Protein 4A3R (pdb70)

Secondary structure (DSSP, 8-state):
--BEEEEEEEEEE-TTS-EEEEEEEEETT--EEEEEPPP--S--TTSPPPP----TTSGGGT--HHHHHIIIIIIHHHHTT-BTT-HHHHHHHHHHHH-STT-TTT-HHHHHHHHHHHHHHHHHHHTS-HHHHHH-TT--EEPEE-EEEEE-GGG-SSS--SSEEEEE-TT-SSHHHHHHHHHHHHHHHHHHHHHTT----B-TTS-B----S-HHHHHHHHHHHHHHHT--BTTTBEEEEE--GGGTEETTTTEEEETTTTEEE-HHHHHHHHHHHHHHS-EEEEES-S-TT-HHHHHHHHHHHTTTSEEEESTTTTT-HHHHHHHHHTT--SEEEE-HHHH--HHHHHHHHHHHHHTT-EEEEE--SS--S--HHHHHHHHTT--EEE---S-SHHHHHHHHHHHHHHHHHGGG-EE-GGGG-TT-/--BEEEEEEEEEE-TTS-EEEEEEEEETT--EEEEE-----S--TTSPPP-----TTSGGGT--HHHHHIIIIIIHHHHTT-BTT-HHHHHHHHHHHH-STT-TTT-HHHHHHHHHHHHHHHHHHHTS-HHHHHH-TT--EEPEE-EEEEE-GGG-SSS--SSEEEEE-TT-SSHHHHHHHHHHHHHHHHHHHHHTT----B-TTS-B----S-HHHHHHHHHHHHHHHT--BTTTBEEEEE--TTTTEETTTTEEEETTTTEEE-HHHHHHHHHHHHHHS-EEEEES-S-TT-HHHHHHHHHHHTTTSEEEESTTTTT-HHHHHHHHHTT--SEEEE-HHHH--HHHHHHHHHHHHHTT-EEEEE--SS--S--HHHHHHHHTT--EEE---S-SHHHHHHHHHHHHHHHHHGGG-EE-GGGG-TT-/--BEEEEEEEEEE-TTS-EEEEEEEEETT--EEEEEPPP--S--TTSPPP-----TTSGGGT--HHHHHIIIIIIHHHHTT-BTT-HHHHHHHHHHHH-STT-TTT-HHHHHHHHHHHHHHHHHHHTS-HHHHHH-TT--EEPEE-EEEEE-GGGSSSS---SEEEEE-TT-SSHHHHHHHHHHHHHHHHHHHHHTT----B-TTS-B----S-HHHHHHHHHHHHHHTT--BTTTBEEEEE--GGGTB-TTTSEEEETTTTEEEEHHHHHHHHHHHHHHS-EEEEES-S-TT-HHHHHHHHHHHTTTSEEEESTTTTT-HHHHHHHHHTT--SEEEE-HHHH--HHHHHHHHHHHHHTT-EEEEE--SS--S--HHHHHHHHTT--EEE---S-SHHHHHHHHHHHHHHHHHGGG-EE-GGGG-TT-/--BEEEEEEEEEE-TTS-EEEEEEEEETT--EEEEE--B-SS--TTSPP------TTSGGGT--HHHHHIIIIIIHHHHTT-BTT-HHHHHHHHHHHH-STT-TTT-HHHHHHHHHHHHHHHHHHHT--HHHHHH-TT--EEPEE-EEEEE-GGG-SSS--SSEEEEE-TT-SSHHHHHHHHHHHHHHHHHHHHHTT----B-TTS-B----SSHHHHHHHHHHHHHHTT--BTTTBEEEEE--GGGGEETTTTEEEETTTTEEE-HHHHHHHHHHHHHHS-EEEEES-S-TT-HHHHHHHHHHHTTTSEEEESTTTTT-HHHHHHHHHTT--SEEEE-HHHH--HHHHHHHHHHHHHTT-EEEEE--SB--S--HHHHHHHHTT--EEE---S-SHHHHHHHHHHHHHHHHHGGG-EE-GGGG-TT-

Organism: Bacillus subtilis (strain 168) (NCBI:txid224308)

InterPro domains:
  IPR000941 Enolase [MF_00318] (2-413)
  IPR000941 Enolase [PIRSF001400] (3-425)
  IPR000941 Enolase [PR00148] (37-51)
  IPR000941 Enolase [PR00148] (107-123)
  IPR000941 Enolase [PR00148] (161-174)
  IPR000941 Enolase [PR00148] (313-324)
  IPR000941 Enolase [PR00148] (336-350)
  IPR000941 Enolase [PR00148] (365-382)
  IPR000941 Enolase [PTHR11902] (4-422)
  IPR000941 Enolase [SFLDF00002] (3-413)
  IPR000941 Enolase [TIGR01060] (4-427)
  IPR000941 Enolase [cd03313] (6-412)
  IPR020809 Enolase, conserved site [PS00164] (336-349)
  IPR020810 Enolase, C-terminal TIM barrel domain [PF00113] (140-426)
  IPR020810 Enolase, C-terminal TIM barrel domain [SM01192] (139-427)
  IPR020811 Enolase, N-terminal [PF03952] (4-134)
  IPR020811 Enolase, N-terminal [SM01193] (4-134)
  IPR029017 Enolase-like, N-terminal [G3DSA:3.30.390.10] (1-125)
  IPR029017 Enolase-like, N-terminal [SSF54826] (3-138)
  IPR036849 Enolase-like, C-terminal domain superfamily [G3DSA:3.20.20.120] (128-430)

CATH classification: 3.30.390.10 (+1 more: 3.20.20.120)

Radius of gyration: 50.88 Å; Cα contacts (8 Å, |Δi|>4): 4317; chains: 4; bounding box: 140×118×81 Å

Nearest PDB structures (foldseek):
  7xml-assembly1_B  TM=9.629E-01  e=3.842E-70  Bacillus subtilis subsp. subtilis str. 168
  2fym-assembly3_D-2  TM=9.815E-01  e=1.331E-60  Escherichia coli
  3uj2-assembly1_A  TM=9.930E-01  e=4.753E-60  Anaerostipes caccae L1-92
  2fym-assembly3_C  TM=9.825E-01  e=2.586E-60  Escherichia coli
  1e9i-assembly2_C  TM=9.786E-01  e=3.761E-58  Escherichia coli

Solvent-accessible surface area: 58525 Å² total; per-residue (Å²): 122,23,97,3,66,58,5,70,2,28,12,1,2,0,0,83,0,18,0,2,0,1,0,7,0,79,3,112,65,50,8,67,2,81,0,7,0,14,14,23,34,57,104,31,158,114,30,11,18,16,42,42,46,50,64,155,106,43,11,95,11,87,1,0,67,59,0,16,65,15,0,49,116,73,0,10,77,91,0,97,46,54,34,0,45,82,25,108,39,0,0,110,34,0,58,115,53,2,63,61,159,62,7,29,127,1,0,2,4,0,0,0,0,0,0,4,0,0,1,71,0,0,6,53,49,85,144,58,35,18,6,65,42,32,35,34,187,66,3,58,6,0,0,0,0,1,0,2,1,0,3,0,26,127,75,28,141,33,68,5,10,0,21,10,0,0,1,0,0,6,40,8,101,55,0,94,43,0,1,35,9,0,0,16,0,5,23,17,0,83,76,9,0,71,92,100,67,39,60,38,20,13,27,47,10,0,0,1,29,0,102,2,37,34,0,41,64,0,1,96,4,0,27,55,0,0,101,142,26,60,30,110,37,14,125,43,0,44,0,0,1,5,1,6,0,26,100,25,53,50,174,166,71,30,84,0,69,1,101,12,60,61,62,77,41,50,24,47,78,0,0,75,16,0,67,86,1,24,96,117,19,34,8,12,1,1,2,4,3,1,8,63,88,20,55,156,3,10,88,57,4,23,113,86,0,9,187,120,1,0,7,5,2,15,59,3,0,11,0,25,50,151,29,0,51,80,0,54,166,51,34,1,7,13,0,1,2,1,25,5,6,12,25,0,0,4,32,42,0,48,88,0,2,65,43,0,75,194,38,33,14,0,2,0,1,3,11,36,39,0,7,1,35,19,17,2,12,0,4,0,0,0,7,10,48,4,3,0,0,8,0,0,0,1,4,6,1,0,0,0,2,2,0,0,33,0,14,23,2,19,60,109,21,67,177,85,28,67,25,75,6,77,123,6,8,105,21,74,101,22,98,2,70,59,4,70,2,26,15,2,2,1,0,74,0,13,0,5,0,0,0,8,0,74,2,107,84,48,6,65,2,79,0,8,2,13,14,15,38,64,100,33,155,123,20,9,17,20,40,48,44,52,69,170,111,36,13,111,13,82,0,1,63,60,0,15,72,16,0,44,123,73,0,10,78,91,0,98,46,52,35,0,45,82,24,108,36,0,1,105,34,0,56,113,52,2,62,59,166,66,8,28,132,2,0,1,7,0,0,0,0,0,0,3,0,0,0,74,0,0,6,66,38,79,160,60,36,18,4,58,42,31,37,35,184,64,3,59,6,0,0,0,0,2,0,2,1,0,1,0,26,135,76,25,139,31,69,5,11,0,22,9,1,1,1,0,1,7,42,8,102,52,0,97,48,0,0,36,11,0,0,14,0,8,27,16,0,90,76,10,0,69,88,93,68,40,64,42,18,13,23,43,10,0,0,2,29,0,105,1,36,36,0,40,58,0,0,95,3,0,26,55,0,0,99,143,22,63,32,110,39,18,124,41,0,45,1,0,1,6,0,13,0,30,105,25,51,48,169,162,78,32,86,0,66,3,105,12,58,59,72,68,31,46,26,48,65,0,0,71,11,0,69,80,1,32,89,129,23,34,7,14,2,1,2,4,2,1,15,68,90,27,49,147,4,12,81,50,4,24,116,73,3,8,176,123,1,0,8,6,1,14,55,3,0,9,0,26,41,156,23,0,41,74,0,51,151,56,40,1,10,12,0,0,1,0,23,4,7,4,25,0,0,5,32,43,0,46,86,0,3,72,41,0,71,196,37,32,14,0,1,0,0,4,11,30,39,0,8,1,35,17,18,2,12,0,2,0,0,0,7,12,48,2,4,0,0,7,0,0,0,1,5,5,1,0,0,0,2,2,0,0,32,0,12,23,3,22,56,113,19,67,180,84,27,69,26,77,5,80,119,4,10,106,20,71,101,19,95,2,70,62,5,74,1,27,13,1,3,1,0,75,0,6,0,2,0,1,0,8,0,76,3,110,84,52,8,62,2,80,0,7,0,14,12,18,33,54,118,26,160,119,26,7,19,17,41,44,46,53,63,159,109,38,8,92,11,77,1,0,64,62,0,16,66,13,0,46,120,71,0,10,72,94,0,96,44,52,32,0,43,81,23,107,39,0,1,106,38,0,56,114,46,5,62,59,170,64,8,28,127,1,0,1,5,0,0,0,0,0,0,3,0,0,1,70,0,0,5,70,38,85,157,57,36,19,7,67,41,32,34,36,186,67,3,59,5,0,0,0,0,3,0,2,1,0,2,0,22,127,77,30,137,30,69,7,9,1,20,12,2,1,1,0,0,8,42,8,98,52,0,99,46,0,1,35,10,0,0,19,0,6,26,17,0,68,71,10,0,68,93,94,67,44,59,33,19,11,24,47,15,0,0,0,27,0,106,1,37,35,0,39,59,0,0,102,4,0,27,48,0,0,95,142,24,63,29,107,40,18,130,46,0,40,1,0,1,7,1,6,0,31,96,22,54,47,162,153,70,30,83,0,70,1,106,17,50,64,65,67,41,47,24,49,81,0,0,71,6,0,74,79,0,38,91,117,18,34,7,17,2,1,3,2,3,0,9,56,97,19,50,154,4,13,90,54,2,22,104,78,5,8,150,124,2,0,8,6,1,12,60,2,0,11,0,23,52,168,24,0,42,85,0,52,160,67,32,1,9,13,0,0,2,0,25,4,6,7,26,0,0,4,32,43,0,43,87,1,3,70,47,0,71,194,38,33,14,0,1,0,1,4,10,31,50,0,8,1,33,19,16,2,12,0,2,0,0,0,6,10,49,3,3,0,0,9,0,0,0,1,5,5,1,0,0,1,2,2,0,0,32,0,14,23,3,23,58,114,22,69,176,85,27,70,24,73,4,76,121,6,9,105,22,74,100,20,97,2,62,59,5,69,2,28,14,1,3,2,0,52,0,9,0,2,0,0,0,6,0,75,2,108,86,49,8,67,2,77,0,7,2,11,7,17,48,70,89,2,97,86,18,12,43,60,34,58,44,56,67,164,113,36,9,114,11,80,1,0,66,60,0,15,66,13,0,47,116,74,0,10,78,88,0,93,48,57,31,0,43,86,24,110,39,0,0,108,38,0,59,104,49,5,62,56,169,76,10,30,127,2,0,2,6,0,0,0,0,0,0,2,0,0,0,70,0,0,6,71,47,79,161,58,37,18,4,62,43,32,38,34,188,65,4,57,4,0,0,0,0,3,0,1,1,0,4,0,27,126,55,21,140,33,65,5,8,0,23,5,2,1,0,0,0,9,42,7,103,53,0,92,42,0,1,41,10,0,0,13,0,8,26,17,0,85,76,10,0,69,91,94,68,41,60,38,20,13,16,37,10,0,0,2,18,0,103,2,39,35,0,36,56,0,0,92,2,0,28,47,0,0,101,142,24,66,34,112,40,17,124,44,0,43,1,1,1,8,1,12,0,26,77,28,54,46,160,172,60,30,88,0,66,1,104,12,61,56,68,74,33,58,28,49,73,0,0,73,13,0,68,76,0,24,96,109,24,35,7,20,1,1,3,4,2,0,6,20,61,19,45,147,2,11,77,52,4,24,119,86,5,11,191,122,2,0,7,6,1,10,22,2,0,1,0,33,49,158,40,0,40,80,0,52,148,64,33,1,9,13,0,0,0,1,24,5,11,1,19,0,0,4,34,43,0,46,77,0,2,74,39,0,74,197,37,32,15,0,1,0,1,2,4,8,10,0,8,0,35,18,16,2,11,0,4,0,0,0,6,11,51,3,3,0,0,7,0,0,0,1,5,5,1,0,0,0,3,2,0,0,32,0,13,22,4,22,57,112,20,71,178,85,25,71,26,74,5,81,118,5,9,105,21,73

GO terms:
  GO:0004634 phosphopyruvate hydratase activity (F, EXP)
  GO:0005576 extracellular region (C, EXP)
  GO:0005737 cytoplasm (C, EXP)
  GO:0005515 protein binding (F, IPI)

Foldseek 3Di:
DLFWADKAWDWDAFPVGFIAIKIWTAHPVGQIFIDTAFDDAQDDPFFQHADWQQPCVPRNRRYRVLLRCCRHPPVTVVRGGPRLLPLVVSLVVQCVSQPDDRSNRNGLRSQANSSRGSLNSVCSVVVHDSLCSLFNDQLFEAAFEFAWAEADCPQADALEQFGTKTKTQLQDQALVVSQVLLQLLNVLLLVLCVVVVWDADDALQRYGHTHAQYNVSVQVSSCVSNVVSPHHFQNGMAMETENQQLRQQDPVVQWGQNSSVRDIGHLVVLLVVVVVVVVVGRHAEYECSDHLPPLVSQQVSCVRCQPRHAYEYCSNCQLGQVSVVVCLVSVGTQEYEQECSRHRHSVSSVVSCVVSVVSNHQYEYEHDSTAHLGQVSLSVCSSSSRRYYYRYRCDDSSRVSNSVVSVVSNVVCPPSHGHNRVVSNSSD/DLFWAWKAWDWDAWPVRFIAIKIWIAHPVGQIFIFTAFDDDQDQPFFAHADWQQPCPPRNRRTDVQLRCLRHPPVTVVRGGPRLLPLVVSLVVQCVSCVDQRSNRNGLRSQANSQRRSLRSVCSVVVHDSLCSQFNDQLFEAAFEFAWAEADPPQADALEQFGTKTKTQLADFALVVSQVLLQLLNVLLQVQCVVVVWDADDALQFYDYTHAQYNVSVQVSSCVSSVVSPDDFQNGMAMETENVQQRQQDPVVRWGHRSSVPDIGHLVVLLVVVVVVVVVGRHQEYECSDHLPPQVSQQVSCVSPQVRHFYEYCSNCLLPQVSVVVCLVSVGTQEYEQDCSRHRHSVSSVVSCVSSVVSQHQYEYEHDSTAHLGQVSLSVCSSSSRRHYYQYRCGDSSRVSNSVVSVVSNVVCPPSHGHNRVNSNSSD/DLFWAWKAKDWDAFPVRFIAIKIWIAHPVGQIFIDTDFDDAQDDPFFAHADWCQDCVPSRRRTRVQLRCCRHPPVTVVRGGPRLLPLVVSLVCLCVSQPDQRSNRSGLRSQANSQRGSLSSSCSVVVHDSLCSQFNDQLFEAAFEFAWAEADPVQADALEQFGTKTKTQLQDFALVVSQVLQQLLNVLLLVVCVVVVWDADDALQGYDYTHDQYNVSVQVSSCVSSVVSPHHFQNGMAMETENVQLRQQDPPPQWGHSVRVVDIGHLVVLLVVVVVCVVVGRHAEYECSDHLPPQVSQQVSCVSPQVRHFYEYPSNCLLGQVSVVVCLVSRGTQEYEQECSRHRHSVSSVVSCVVSVVSNHAYEYEHDSTAHLGQVSSSVCSSSSRRHYYQYRCDDSSRVSNSVVSVVSNVVCPPSHGHNRPVSNSSD/DLFWADKAWDWDAWLVRFTAIKIWIAHPVGQIFIDTAFDFPDFQPQFQFADWQQDCVPRNRRHDPQLRCCRHPPVTVVRGRPRLLPLVVSLVVQCVSQPDPRSVRNGLRSQANSQRRSLRSNCSVVVHDSLCSQFNDQQFEAAFEWAWAEADPPQAPALEQFGTKTKTQLQDQALVVSQVLLQLLSVLLQVLCVVVVWDADATLQRHGHTHDQYNVSVQVSSCVSNVSSPHHELNGMAMETENQQQSQADPVVRWGQSVSVGDIGHLLRLLVVVVVVVVPGRYAEYECSDHLPPQVSQQNSCVRCQQRHAYEYESVCLLACVSVVVCLVSSGTQEYEQDCSSHRHVVSNVVSCVVSVVSQHAYEDEHHSTAHLGQVSLSVCSSSSRRHYYQYRCDDSSRVSNSVVNVVSNVVSPPSHGHNRPVSNSSD

B-factor: mean 32.94, std 11.87, range [13.08, 105.09]

Structure (mmCIF, N/CA/C/O backbone):
data_4A3R
#
_entry.id   4A3R
#
_cell.length_a   187.074
_cell.length_b   187.074
_cell.length_c   56.501
_cell.angle_alpha   90.00
_cell.angle_beta   90.00
_cell.angle_gamma   90.00
#
_symmetry.space_group_name_H-M   'P 4'
#
loop_
_entity.id
_entity.type
_entity.pdbx_description
1 polymer ENOLASE
2 non-polymer 'CITRIC ACID'
3 non-polymer 'SODIUM ION'
4 water water
#
loop_
_atom_site.group_PDB
_atom_site.id
_atom_site.type_symbol
_atom_site.label_atom_id
_atom_site.label_alt_id
_atom_site.label_comp_id
_atom_site.label_asym_id
_atom_site.label_entity_id
_atom_site.label_seq_id
_atom_site.pdbx_PDB_ins_code
_atom_site.Cartn_x
_atom_site.Cartn_y
_atom_site.Cartn_z
_atom_site.occupancy
_atom_site.B_iso_or_equiv
_atom_site.auth_seq_id
_atom_site.auth_comp_id
_atom_site.auth_asym_id
_atom_site.auth_atom_id
_atom_site.pdbx_PDB_model_num
ATOM 1 N N . MET A 1 1 ? 7.948 7.943 6.681 1.00 31.55 1 MET A N 1
ATOM 2 C CA . MET A 1 1 ? 8.599 7.831 5.375 1.00 34.32 1 MET A CA 1
ATOM 3 C C . MET A 1 1 ? 9.827 8.738 5.303 1.00 35.53 1 MET A C 1
ATOM 4 O O . MET A 1 1 ? 10.932 8.267 5.022 1.00 37.64 1 MET A O 1
ATOM 9 N N . PRO A 1 2 ? 9.644 10.042 5.560 1.00 34.50 2 PRO A N 1
ATOM 10 C CA . PRO A 1 2 ? 10.820 10.902 5.734 1.00 33.15 2 PRO A CA 1
ATOM 11 C C . PRO A 1 2 ? 11.348 10.820 7.165 1.00 30.60 2 PRO A C 1
ATOM 12 O O . PRO A 1 2 ? 12.368 11.428 7.449 1.00 31.88 2 PRO A O 1
ATOM 16 N N . TYR A 1 3 ? 10.670 10.106 8.061 1.00 29.53 3 TYR A N 1
ATOM 17 C CA . TYR A 1 3 ? 11.100 10.120 9.460 1.00 29.53 3 TYR A CA 1
ATOM 18 C C . TYR A 1 3 ? 12.236 9.158 9.698 1.00 30.88 3 TYR A C 1
ATOM 19 O O . TYR A 1 3 ? 12.246 8.039 9.179 1.00 31.70 3 TYR A O 1
ATOM 28 N N . ILE A 1 4 ? 13.200 9.614 10.484 1.00 26.23 4 ILE A N 1
ATOM 29 C CA . ILE A 1 4 ? 14.386 8.832 10.747 1.00 29.09 4 ILE A CA 1
ATOM 30 C C . ILE A 1 4 ? 14.041 7.664 11.651 1.00 29.78 4 ILE A C 1
ATOM 31 O O . ILE A 1 4 ? 13.441 7.848 12.717 1.00 30.66 4 ILE A O 1
ATOM 36 N N . VAL A 1 5 ? 14.400 6.463 11.207 1.00 26.27 5 VAL A N 1
ATOM 37 C CA . VAL A 1 5 ? 14.266 5.272 12.041 1.00 31.85 5 VAL A CA 1
ATOM 38 C C . VAL A 1 5 ? 15.615 4.833 12.609 1.00 31.64 5 VAL A C 1
ATOM 39 O O . VAL A 1 5 ? 15.672 4.108 13.593 1.00 32.83 5 VAL A O 1
ATOM 43 N N . ASP A 1 6 ? 16.700 5.273 11.988 1.00 30.04 6 ASP A N 1
ATOM 44 C CA . ASP A 1 6 ? 18.017 4.832 12.426 1.00 32.50 6 ASP A CA 1
ATOM 45 C C . ASP A 1 6 ? 19.166 5.767 12.044 1.00 30.16 6 ASP A C 1
ATOM 46 O O . ASP A 1 6 ? 19.296 6.184 10.891 1.00 28.22 6 ASP A O 1
ATOM 51 N N . VAL A 1 7 ? 19.985 6.091 13.037 1.00 28.01 7 VAL A N 1
ATOM 52 C CA . VAL A 1 7 ? 21.232 6.810 12.831 1.00 28.74 7 VAL A CA 1
ATOM 53 C C . VAL A 1 7 ? 22.375 5.955 13.373 1.00 28.77 7 VAL A C 1
ATOM 54 O O . VAL A 1 7 ? 22.339 5.544 14.528 1.00 30.65 7 VAL A O 1
ATOM 58 N N . TYR A 1 8 ? 23.391 5.695 12.556 1.00 26.71 8 TYR A N 1
ATOM 59 C CA . TYR A 1 8 ? 24.404 4.709 12.925 1.00 24.66 8 TYR A CA 1
ATOM 60 C C . TYR A 1 8 ? 25.809 5.107 12.475 1.00 24.47 8 TYR A C 1
ATOM 61 O O . TYR A 1 8 ? 26.005 5.483 11.325 1.00 29.67 8 TYR A O 1
ATOM 70 N N . ALA A 1 9 ? 26.785 5.031 13.378 1.00 23.09 9 ALA A N 1
ATOM 71 C CA . ALA A 1 9 ? 28.180 5.306 13.017 1.00 26.91 9 ALA A CA 1
ATOM 72 C C . ALA A 1 9 ? 29.078 4.075 13.143 1.00 27.33 9 ALA A C 1
ATOM 73 O O . ALA A 1 9 ? 28.753 3.113 13.840 1.00 25.33 9 ALA A O 1
ATOM 75 N N . ARG A 1 10 ? 30.208 4.121 12.447 1.00 24.34 10 ARG A N 1
ATOM 76 C CA . ARG A 1 10 ? 31.248 3.112 12.586 1.00 23.64 10 ARG A CA 1
ATOM 77 C C . ARG A 1 10 ? 32.575 3.785 12.320 1.00 25.23 10 ARG A C 1
ATOM 78 O O . ARG A 1 10 ? 32.631 4.870 11.712 1.00 21.07 10 ARG A O 1
ATOM 86 N N . GLU A 1 11 ? 33.640 3.139 12.770 1.00 21.18 11 GLU A N 1
ATOM 87 C CA . GLU A 1 11 ? 34.988 3.594 12.484 1.00 24.15 11 GLU A CA 1
ATOM 88 C C . GLU A 1 11 ? 35.464 3.022 11.145 1.00 23.18 11 GLU A C 1
ATOM 89 O O . GLU A 1 11 ? 35.418 1.812 10.934 1.00 21.55 11 GLU A O 1
ATOM 95 N N . VAL A 1 12 ? 35.915 3.885 10.243 1.00 19.77 12 VAL A N 1
ATOM 96 C CA . VAL A 1 12 ? 36.493 3.421 8.980 1.00 21.19 12 VAL A CA 1
ATOM 97 C C . VAL A 1 12 ? 37.835 4.110 8.795 1.00 23.98 12 VAL A C 1
ATOM 98 O O . VAL A 1 12 ? 38.298 4.787 9.712 1.00 23.49 12 VAL A O 1
ATOM 102 N N . LEU A 1 13 ? 38.450 3.960 7.625 1.00 19.28 13 LEU A N 1
ATOM 103 C CA . LEU A 1 13 ? 39.778 4.522 7.389 1.00 19.71 13 LEU A CA 1
ATOM 104 C C . LEU A 1 13 ? 39.790 5.576 6.290 1.00 23.35 13 LEU A C 1
ATOM 105 O O . LEU A 1 13 ? 39.101 5.424 5.278 1.00 21.81 13 LEU A O 1
ATOM 110 N N . ASP A 1 14 ? 40.600 6.624 6.481 1.00 21.16 14 ASP A N 1
ATOM 111 C CA . ASP A 1 14 ? 40.788 7.662 5.471 1.00 20.31 14 ASP A CA 1
ATOM 112 C C . ASP A 1 14 ? 41.965 7.346 4.551 1.00 23.76 14 ASP A C 1
ATOM 113 O O . ASP A 1 14 ? 42.604 6.295 4.692 1.00 21.47 14 ASP A O 1
ATOM 118 N N . SER A 1 15 ? 42.261 8.254 3.622 1.00 22.56 15 SER A N 1
ATOM 119 C CA . SER A 1 15 ? 43.206 7.953 2.544 1.00 22.32 15 SER A CA 1
ATOM 120 C C . SER A 1 15 ? 44.650 7.819 3.024 1.00 22.40 15 SER A C 1
ATOM 121 O O . SER A 1 15 ? 45.500 7.363 2.268 1.00 22.78 15 SER A O 1
ATOM 124 N N . ARG A 1 16 ? 44.917 8.210 4.268 1.00 20.53 16 ARG A N 1
ATOM 125 C CA . ARG A 1 16 ? 46.270 8.144 4.833 1.00 21.91 16 ARG A CA 1
ATOM 126 C C . ARG A 1 16 ? 46.434 7.037 5.876 1.00 26.99 16 ARG A C 1
ATOM 127 O O . ARG A 1 16 ? 47.450 6.990 6.570 1.00 28.41 16 ARG A O 1
ATOM 135 N N . GLY A 1 17 ? 45.438 6.162 5.999 1.00 23.54 17 GLY A N 1
ATOM 136 C CA . GLY A 1 17 ? 45.537 5.043 6.921 1.00 25.68 17 GLY A CA 1
ATOM 137 C C . GLY A 1 17 ? 45.205 5.456 8.343 1.00 27.56 17 GLY A C 1
ATOM 138 O O . GLY A 1 17 ? 45.647 4.834 9.304 1.00 27.72 17 GLY A O 1
ATOM 139 N N . ASN A 1 18 ? 44.424 6.521 8.473 1.00 24.37 18 ASN A N 1
ATOM 140 C CA . ASN A 1 18 ? 43.958 6.974 9.777 1.00 25.21 18 ASN A CA 1
ATOM 141 C C . ASN A 1 18 ? 42.447 6.839 9.918 1.00 24.60 18 ASN A C 1
ATOM 142 O O . ASN A 1 18 ? 41.696 7.066 8.954 1.00 24.52 18 ASN A O 1
ATOM 147 N N . PRO A 1 19 ? 41.997 6.476 11.129 1.00 23.79 19 PRO A N 1
ATOM 148 C CA . PRO A 1 19 ? 40.572 6.273 11.428 1.00 20.62 19 PRO A CA 1
ATOM 149 C C . PRO A 1 19 ? 39.751 7.525 11.159 1.00 23.21 19 PRO A C 1
ATOM 150 O O . PRO A 1 19 ? 40.223 8.648 11.342 1.00 23.00 19 PRO A O 1
ATOM 154 N N . THR A 1 20 ? 38.519 7.337 10.715 1.00 21.99 20 THR A N 1
ATOM 155 C CA . THR A 1 20 ? 37.598 8.457 10.633 1.00 21.58 20 THR A CA 1
ATOM 156 C C . THR A 1 20 ? 36.148 7.995 10.807 1.00 20.00 20 THR A C 1
ATOM 157 O O . THR A 1 20 ? 35.865 6.806 10.866 1.00 18.90 20 THR A O 1
ATOM 161 N N . VAL A 1 21 ? 35.229 8.943 10.900 1.00 20.27 21 VAL A N 1
ATOM 162 C CA . VAL A 1 21 ? 33.841 8.601 11.169 1.00 20.49 21 VAL A CA 1
ATOM 163 C C . VAL A 1 21 ? 33.040 8.408 9.884 1.00 23.35 21 VAL A C 1
ATOM 164 O O . VAL A 1 21 ? 33.170 9.186 8.930 1.00 22.51 21 VAL A O 1
ATOM 168 N N . GLU A 1 22 ? 32.235 7.346 9.871 1.00 20.85 22 GLU A N 1
ATOM 169 C CA . GLU A 1 22 ? 31.239 7.102 8.834 1.00 24.39 22 GLU A CA 1
ATOM 170 C C . GLU A 1 22 ? 29.836 7.003 9.465 1.00 24.05 22 GLU A C 1
ATOM 171 O O . GLU A 1 22 ? 29.633 6.305 10.456 1.00 26.32 22 GLU A O 1
ATOM 177 N N . VAL A 1 23 ? 28.864 7.688 8.883 1.00 20.49 23 VAL A N 1
ATOM 178 C CA . VAL A 1 23 ? 27.525 7.715 9.458 1.00 22.66 23 VAL A CA 1
ATOM 179 C C . VAL A 1 23 ? 26.491 7.291 8.432 1.00 24.26 23 VAL A C 1
ATOM 180 O O . VAL A 1 23 ? 26.562 7.682 7.261 1.00 27.83 23 VAL A O 1
ATOM 184 N N . GLU A 1 24 ? 25.551 6.465 8.874 1.00 24.75 24 GLU A N 1
ATOM 185 C CA . GLU A 1 24 ? 24.436 6.029 8.039 1.00 25.70 24 GLU A CA 1
ATOM 186 C C . GLU A 1 24 ? 23.108 6.476 8.657 1.00 22.69 24 GLU A C 1
ATOM 187 O O . GLU A 1 24 ? 22.885 6.299 9.862 1.00 22.47 24 GLU A O 1
ATOM 193 N N . VAL A 1 25 ? 22.237 7.051 7.833 1.00 20.89 25 VAL A N 1
ATOM 194 C CA . VAL A 1 25 ? 20.895 7.437 8.265 1.00 20.98 25 VAL A CA 1
ATOM 195 C C . VAL A 1 25 ? 19.843 6.743 7.395 1.00 25.32 25 VAL A C 1
ATOM 196 O O . VAL A 1 25 ? 19.945 6.753 6.159 1.00 24.17 25 VAL A O 1
ATOM 200 N N . TYR A 1 26 ? 18.866 6.107 8.051 1.00 25.61 26 TYR A N 1
ATOM 201 C CA . TYR A 1 26 ? 17.773 5.392 7.382 1.00 24.16 26 TYR A CA 1
ATOM 202 C C . TYR A 1 26 ? 16.424 5.997 7.768 1.00 26.69 26 TYR A C 1
ATOM 203 O O . TYR A 1 26 ? 16.188 6.270 8.947 1.00 29.09 26 TYR A O 1
ATOM 212 N N . THR A 1 27 ? 15.517 6.164 6.808 1.00 24.93 27 THR A N 1
ATOM 213 C CA . THR A 1 27 ? 14.137 6.536 7.153 1.00 29.80 27 THR A CA 1
ATOM 214 C C . THR A 1 27 ? 13.251 5.301 7.364 1.00 36.80 27 THR A C 1
ATOM 215 O O . THR A 1 27 ? 13.676 4.159 7.133 1.00 34.50 27 THR A O 1
ATOM 219 N N . GLU A 1 28 ? 12.011 5.536 7.787 1.00 37.41 28 GLU A N 1
ATOM 220 C CA . GLU A 1 28 ? 11.027 4.463 7.953 1.00 39.02 28 GLU A CA 1
ATOM 221 C C . GLU A 1 28 ? 10.766 3.732 6.638 1.00 39.24 28 GLU A C 1
ATOM 222 O O . GLU A 1 28 ? 10.500 2.536 6.623 1.00 36.06 28 GLU A O 1
ATOM 228 N N . THR A 1 29 ? 10.832 4.463 5.534 1.00 35.64 29 THR A N 1
ATOM 229 C CA . THR A 1 29 ? 10.549 3.884 4.231 1.00 35.02 29 THR A CA 1
ATOM 230 C C . THR A 1 29 ? 11.796 3.379 3.497 1.00 35.75 29 THR A C 1
ATOM 231 O O . THR A 1 29 ? 11.722 3.004 2.325 1.00 35.75 29 THR A O 1
ATOM 235 N N . GLY A 1 30 ? 12.942 3.380 4.175 1.00 37.33 30 GLY A N 1
ATOM 236 C CA . GLY A 1 30 ? 14.168 2.842 3.598 1.00 32.78 30 GLY A CA 1
ATOM 237 C C . GLY A 1 30 ? 15.042 3.808 2.802 1.00 34.89 30 GLY A C 1
ATOM 238 O O . GLY A 1 30 ? 16.037 3.387 2.207 1.00 32.26 30 GLY A O 1
ATOM 239 N N . ALA A 1 31 ? 14.675 5.090 2.765 1.00 27.93 31 ALA A N 1
ATOM 240 C CA . ALA A 1 31 ? 15.569 6.107 2.207 1.00 30.52 31 ALA A CA 1
ATOM 241 C C . ALA A 1 31 ? 16.882 6.065 2.992 1.00 28.07 31 ALA A C 1
ATOM 242 O O . ALA A 1 31 ? 16.877 5.891 4.214 1.00 27.98 31 ALA A O 1
ATOM 244 N N . PHE A 1 32 ? 18.002 6.236 2.291 1.00 30.06 32 PHE A N 1
ATOM 245 C CA . PHE A 1 32 ? 19.322 5.939 2.854 1.00 26.54 32 PHE A CA 1
ATOM 246 C C . PHE A 1 32 ? 20.377 6.978 2.472 1.00 24.80 32 PHE A C 1
ATOM 247 O O . PHE A 1 32 ? 20.502 7.342 1.305 1.00 26.24 32 PHE A O 1
ATOM 255 N N . GLY A 1 33 ? 21.129 7.446 3.464 1.00 24.15 33 GLY A N 1
ATOM 256 C CA . GLY A 1 33 ? 22.316 8.251 3.228 1.00 24.72 33 GLY A CA 1
ATOM 257 C C . GLY A 1 33 ? 23.534 7.772 4.014 1.00 24.71 33 GLY A C 1
ATOM 258 O O . GLY A 1 33 ? 23.427 7.413 5.191 1.00 24.07 33 GLY A O 1
ATOM 259 N N . ARG A 1 34 ? 24.696 7.750 3.366 1.00 24.25 34 ARG A N 1
ATOM 260 C CA . ARG A 1 34 ? 25.955 7.400 4.048 1.00 23.60 34 ARG A CA 1
ATOM 261 C C . ARG A 1 34 ? 26.965 8.513 3.822 1.00 25.28 34 ARG A C 1
ATOM 262 O O . ARG A 1 34 ? 27.235 8.877 2.678 1.00 24.39 34 ARG A O 1
ATOM 270 N N . ALA A 1 35 ? 27.519 9.061 4.899 1.00 22.11 35 ALA A N 1
ATOM 271 C CA . ALA A 1 35 ? 28.538 10.106 4.765 1.00 21.90 35 ALA A CA 1
ATOM 272 C C . ALA A 1 35 ? 29.805 9.707 5.518 1.00 27.38 35 ALA A C 1
ATOM 273 O O . ALA A 1 35 ? 29.722 9.084 6.582 1.00 24.84 35 ALA A O 1
ATOM 275 N N . LEU A 1 36 ? 30.968 10.055 4.962 1.00 23.66 36 LEU A N 1
ATOM 276 C CA . LEU A 1 36 ? 32.260 9.827 5.618 1.00 22.56 36 LEU A CA 1
ATOM 277 C C . LEU A 1 36 ? 32.950 11.179 5.865 1.00 25.51 36 LEU A C 1
ATOM 278 O O . LEU A 1 36 ? 32.916 12.055 5.001 1.00 24.05 36 LEU A O 1
ATOM 283 N N . VAL A 1 37 ? 33.574 11.348 7.032 1.00 23.87 37 VAL A N 1
ATOM 284 C CA . VAL A 1 37 ? 34.171 12.632 7.400 1.00 20.42 37 VAL A CA 1
ATOM 285 C C . VAL A 1 37 ? 35.666 12.663 7.061 1.00 23.40 37 VAL A C 1
ATOM 286 O O . VAL A 1 37 ? 36.386 11.714 7.335 1.00 22.19 37 VAL A O 1
ATOM 290 N N . PRO A 1 38 ? 36.135 13.759 6.445 1.00 25.91 38 PRO A N 1
ATOM 291 C CA . PRO A 1 38 ? 37.563 13.924 6.151 1.00 24.02 38 PRO A CA 1
ATOM 292 C C . PRO A 1 38 ? 38.329 14.345 7.411 1.00 28.11 38 PRO A C 1
ATOM 293 O O . PRO A 1 38 ? 37.697 14.740 8.392 1.00 30.28 38 PRO A O 1
ATOM 297 N N . SER A 1 39 ? 39.658 14.252 7.384 1.00 30.10 39 SER A N 1
ATOM 298 C CA . SER A 1 39 ? 40.488 14.481 8.569 1.00 32.16 39 SER A CA 1
ATOM 299 C C . SER A 1 39 ? 40.467 15.952 8.966 1.00 35.92 39 SER A C 1
ATOM 300 O O . SER A 1 39 ? 40.432 16.831 8.105 1.00 36.62 39 SER A O 1
ATOM 303 N N . GLY A 1 40 ? 40.505 16.223 10.268 1.00 39.38 40 GLY A N 1
ATOM 304 C CA . GLY A 1 40 ? 40.513 17.597 10.749 1.00 37.71 40 GLY A CA 1
ATOM 305 C C . GLY A 1 40 ? 41.602 17.858 11.769 1.00 44.10 40 GLY A C 1
ATOM 306 O O . GLY A 1 40 ? 42.710 17.318 11.669 1.00 50.68 40 GLY A O 1
ATOM 307 N N . ALA A 1 41 ? 41.290 18.697 12.752 1.00 46.73 41 ALA A N 1
ATOM 308 C CA . ALA A 1 41 ? 42.194 18.951 13.874 1.00 49.18 41 ALA A CA 1
ATOM 309 C C . ALA A 1 41 ? 41.448 18.812 15.203 1.00 45.06 41 ALA A C 1
ATOM 310 O O . ALA A 1 41 ? 40.305 19.254 15.342 1.00 41.40 41 ALA A O 1
ATOM 312 N N . SER A 1 42 ? 42.097 18.186 16.175 1.00 45.76 42 SER A N 1
ATOM 313 C CA . SER A 1 42 ? 41.484 17.981 17.480 1.00 45.23 42 SER A CA 1
ATOM 314 C C . SER A 1 42 ? 41.660 19.212 18.361 1.00 48.79 42 SER A C 1
ATOM 315 O O . SER A 1 42 ? 41.081 19.298 19.445 1.00 48.95 42 SER A O 1
ATOM 318 N N . THR A 1 43 ? 42.469 20.154 17.881 1.00 52.45 43 THR A N 1
ATOM 319 C CA . THR A 1 43 ? 42.726 21.414 18.573 1.00 53.39 43 THR A CA 1
ATOM 320 C C . THR A 1 43 ? 42.928 22.512 17.529 1.00 53.07 43 THR A C 1
ATOM 321 O O . THR A 1 43 ? 43.224 22.235 16.363 1.00 48.87 43 THR A O 1
ATOM 325 N N . GLY A 1 44 ? 42.778 23.757 17.963 1.00 50.53 44 GLY A N 1
ATOM 326 C CA . GLY A 1 44 ? 42.847 24.906 17.077 1.00 53.70 44 GLY A CA 1
ATOM 327 C C . GLY A 1 44 ? 41.826 25.902 17.570 1.00 48.09 44 GLY A C 1
ATOM 328 O O . GLY A 1 44 ? 40.631 25.591 17.603 1.00 49.14 44 GLY A O 1
ATOM 329 N N . GLU A 1 45 ? 42.278 27.088 17.962 1.00 47.91 45 GLU A N 1
ATOM 330 C CA . GLU A 1 45 ? 41.431 27.973 18.767 1.00 52.85 45 GLU A CA 1
ATOM 331 C C . GLU A 1 45 ? 40.186 28.540 18.070 1.00 53.84 45 GLU A C 1
ATOM 332 O O . GLU A 1 45 ? 39.255 28.987 18.745 1.00 58.35 45 GLU A O 1
ATOM 338 N N . TYR A 1 46 ? 40.144 28.518 16.741 1.00 42.88 46 TYR A N 1
ATOM 339 C CA . TYR A 1 46 ? 38.975 29.076 16.052 1.00 46.68 46 TYR A CA 1
ATOM 340 C C . TYR A 1 46 ? 38.193 28.097 15.158 1.00 40.76 46 TYR A C 1
ATOM 341 O O . TYR A 1 46 ? 37.286 28.501 14.433 1.00 41.12 46 TYR A O 1
ATOM 350 N N . GLU A 1 47 ? 38.528 26.817 15.208 1.00 36.90 47 GLU A N 1
ATOM 351 C CA . GLU A 1 47 ? 37.845 25.856 14.345 1.00 38.80 47 GLU A CA 1
ATOM 352 C C . GLU A 1 47 ? 37.152 24.761 15.143 1.00 33.32 47 GLU A C 1
ATOM 353 O O . GLU A 1 47 ? 37.539 24.472 16.272 1.00 32.32 47 GLU A O 1
ATOM 359 N N . ALA A 1 48 ? 36.105 24.180 14.565 1.00 28.85 48 ALA A N 1
ATOM 360 C CA . ALA A 1 48 ? 35.469 23.010 15.163 1.00 31.13 48 ALA A CA 1
ATOM 361 C C . ALA A 1 48 ? 36.546 21.960 15.382 1.00 30.18 48 ALA A C 1
ATOM 362 O O . ALA A 1 48 ? 37.381 21.745 14.507 1.00 31.21 48 ALA A O 1
ATOM 364 N N . VAL A 1 49 ? 36.554 21.313 16.539 1.00 27.55 49 VAL A N 1
ATOM 365 C CA . VAL A 1 49 ? 37.560 20.278 16.761 1.00 33.38 49 VAL A CA 1
ATOM 366 C C . VAL A 1 49 ? 37.032 18.858 16.552 1.00 32.97 49 VAL A C 1
ATOM 367 O O . VAL A 1 49 ? 35.934 18.507 16.999 1.00 30.43 49 VAL A O 1
ATOM 371 N N . GLU A 1 50 ? 37.823 18.048 15.854 1.00 32.84 50 GLU A N 1
ATOM 372 C CA . GLU A 1 50 ? 37.522 16.632 15.739 1.00 33.86 50 GLU A CA 1
ATOM 373 C C . GLU A 1 50 ? 37.919 15.956 17.044 1.00 30.12 50 GLU A C 1
ATOM 374 O O . GLU A 1 50 ? 38.908 16.314 17.663 1.00 30.63 50 GLU A O 1
ATOM 380 N N . LEU A 1 51 ? 37.127 14.988 17.472 1.00 28.24 51 LEU A N 1
ATOM 381 C CA . LEU A 1 51 ? 37.437 14.247 18.680 1.00 28.64 51 LEU A CA 1
ATOM 382 C C . LEU A 1 51 ? 38.233 12.976 18.341 1.00 29.52 51 LEU A C 1
ATOM 383 O O . LEU A 1 51 ? 37.782 12.171 17.534 1.00 30.10 51 LEU A O 1
ATOM 388 N N . ARG A 1 52 ? 39.431 12.836 18.920 1.00 26.38 52 ARG A N 1
ATOM 389 C CA . ARG A 1 52 ? 40.245 11.623 18.817 1.00 25.18 52 ARG A CA 1
ATOM 390 C C . ARG A 1 52 ? 40.422 11.004 20.199 1.00 28.39 52 ARG A C 1
ATOM 391 O O . ARG A 1 52 ? 40.518 11.717 21.208 1.00 24.13 52 ARG A O 1
ATOM 399 N N . ASP A 1 53 ? 40.491 9.675 20.221 1.00 24.59 53 ASP A N 1
ATOM 400 C CA . ASP A 1 53 ? 40.579 8.898 21.448 1.00 23.62 53 ASP A CA 1
ATOM 401 C C . ASP A 1 53 ? 41.886 9.123 22.207 1.00 28.57 53 ASP A C 1
ATOM 402 O O . ASP A 1 53 ? 41.921 9.076 23.437 1.00 27.15 53 ASP A O 1
ATOM 407 N N . GLY A 1 54 ? 42.966 9.351 21.470 1.00 28.89 54 GLY A N 1
ATOM 408 C CA . GLY A 1 54 ? 44.251 9.595 22.088 1.00 25.06 54 GLY A CA 1
ATOM 409 C C . GLY A 1 54 ? 44.861 8.370 22.743 1.00 32.08 54 GLY A C 1
ATOM 410 O O . GLY A 1 54 ? 45.810 8.482 23.522 1.00 31.82 54 GLY A O 1
ATOM 411 N N . ASP A 1 55 ? 44.325 7.194 22.439 1.00 32.83 55 ASP A N 1
ATOM 412 C CA . ASP A 1 55 ? 44.897 5.967 22.980 1.00 33.85 55 ASP A CA 1
ATOM 413 C C . ASP A 1 55 ? 46.137 5.582 22.182 1.00 37.30 55 ASP A C 1
ATOM 414 O O . ASP A 1 55 ? 46.037 5.083 21.062 1.00 38.78 55 ASP A O 1
ATOM 419 N N . LYS A 1 56 ? 47.302 5.823 22.772 1.00 36.89 56 LYS A N 1
ATOM 420 C CA . LYS A 1 56 ? 48.587 5.594 22.122 1.00 39.63 56 LYS A CA 1
ATOM 421 C C . LYS A 1 56 ? 48.811 4.162 21.607 1.00 40.40 56 LYS A C 1
ATOM 422 O O . LYS A 1 56 ? 49.613 3.953 20.691 1.00 42.24 56 LYS A O 1
ATOM 428 N N . ASP A 1 57 ? 48.122 3.184 22.194 1.00 38.88 57 ASP A N 1
ATOM 429 C CA . ASP A 1 57 ? 48.267 1.785 21.773 1.00 39.27 57 ASP A CA 1
ATOM 430 C C . ASP A 1 57 ? 47.223 1.361 20.739 1.00 41.27 57 ASP A C 1
ATOM 431 O O . ASP A 1 57 ? 46.986 0.166 20.533 1.00 40.98 57 ASP A O 1
ATOM 436 N N . ARG A 1 58 ? 46.586 2.335 20.103 1.00 34.70 58 ARG A N 1
ATOM 437 C CA . ARG A 1 58 ? 45.580 2.033 19.098 1.00 34.76 58 ARG A CA 1
ATOM 438 C C . ARG A 1 58 ? 45.535 3.110 18.015 1.00 32.60 58 ARG A C 1
ATOM 439 O O . ARG A 1 58 ? 45.114 4.238 18.267 1.00 29.28 58 ARG A O 1
ATOM 447 N N . TYR A 1 59 ? 45.994 2.759 16.819 1.00 30.44 59 TYR A N 1
ATOM 448 C CA . TYR A 1 59 ? 46.030 3.705 15.708 1.00 28.72 59 TYR A CA 1
ATOM 449 C C . TYR A 1 59 ? 46.840 4.958 16.060 1.00 33.28 59 TYR A C 1
ATOM 450 O O . TYR A 1 59 ? 46.544 6.054 15.590 1.00 32.86 59 TYR A O 1
ATOM 459 N N . LEU A 1 60 ? 47.865 4.778 16.888 1.00 33.76 60 LEU A N 1
ATOM 460 C CA . LEU A 1 60 ? 48.735 5.877 17.308 1.00 36.48 60 LEU A CA 1
ATOM 461 C C . LEU A 1 60 ? 47.963 7.049 17.912 1.00 31.32 60 LEU A C 1
ATOM 462 O O . LEU A 1 60 ? 48.340 8.197 17.710 1.00 28.00 60 LEU A O 1
ATOM 467 N N . GLY A 1 61 ? 46.896 6.756 18.647 1.00 33.33 61 GLY A N 1
ATOM 468 C CA . GLY A 1 61 ? 46.097 7.787 19.298 1.00 31.47 61 GLY A CA 1
ATOM 469 C C . GLY A 1 61 ? 44.981 8.359 18.436 1.00 31.92 61 GLY A C 1
ATOM 470 O O . GLY A 1 61 ? 44.199 9.213 18.877 1.00 24.59 61 GLY A O 1
ATOM 471 N N . LYS A 1 62 ? 44.878 7.872 17.206 1.00 30.73 62 LYS A N 1
ATOM 472 C CA . LYS A 1 62 ? 43.967 8.491 16.245 1.00 29.25 62 LYS A CA 1
ATOM 473 C C . LYS A 1 62 ? 42.604 7.807 16.077 1.00 26.86 62 LYS A C 1
ATOM 474 O O . LYS A 1 62 ? 41.823 8.182 15.197 1.00 28.34 62 LYS A O 1
ATOM 480 N N . GLY A 1 63 ? 42.306 6.828 16.927 1.00 24.78 63 GLY A N 1
ATOM 481 C CA . GLY A 1 63 ? 40.993 6.198 16.914 1.00 23.79 63 GLY A CA 1
ATOM 482 C C . GLY A 1 63 ? 39.885 7.231 17.087 1.00 25.86 63 GLY A C 1
ATOM 483 O O . GLY A 1 63 ? 40.120 8.317 17.629 1.00 22.74 63 GLY A O 1
ATOM 484 N N . VAL A 1 64 ? 38.682 6.899 16.620 1.00 24.02 64 VAL A N 1
ATOM 485 C CA . VAL A 1 64 ? 37.523 7.784 16.783 1.00 28.18 64 VAL A CA 1
ATOM 486 C C . VAL A 1 64 ? 36.346 7.032 17.374 1.00 24.37 64 VAL A C 1
ATOM 487 O O . VAL A 1 64 ? 35.203 7.266 16.998 1.00 25.87 64 VAL A O 1
ATOM 491 N N . LEU A 1 65 ? 36.642 6.118 18.292 1.00 26.76 65 LEU A N 1
ATOM 492 C CA . LEU A 1 65 ? 35.618 5.323 18.960 1.00 26.95 65 LEU A CA 1
ATOM 493 C C . LEU A 1 65 ? 34.695 6.197 19.791 1.00 27.13 65 LEU A C 1
ATOM 494 O O . LEU A 1 65 ? 33.487 5.964 19.849 1.00 26.80 65 LEU A O 1
ATOM 499 N N . THR A 1 66 ? 35.265 7.197 20.449 1.00 27.02 66 THR A N 1
ATOM 500 C CA . THR A 1 66 ? 34.452 8.081 21.268 1.00 26.17 66 THR A CA 1
ATOM 501 C C . THR A 1 66 ? 33.439 8.768 20.362 1.00 26.65 66 THR A C 1
ATOM 502 O O . THR A 1 66 ? 32.251 8.811 20.672 1.00 24.05 66 THR A O 1
ATOM 506 N N . ALA A 1 67 ? 33.922 9.285 19.228 1.00 29.10 67 ALA A N 1
ATOM 507 C CA . ALA A 1 67 ? 33.072 9.991 18.263 1.00 24.80 67 ALA A CA 1
ATOM 508 C C . ALA A 1 67 ? 31.979 9.095 17.717 1.00 25.97 67 ALA A C 1
ATOM 509 O O . ALA A 1 67 ? 30.806 9.490 17.635 1.00 25.08 67 ALA A O 1
ATOM 511 N N . VAL A 1 68 ? 32.354 7.879 17.341 1.00 25.72 68 VAL A N 1
ATOM 512 C CA . VAL A 1 68 ? 31.355 6.916 16.883 1.00 24.20 68 VAL A CA 1
ATOM 513 C C . VAL A 1 68 ? 30.335 6.623 17.984 1.00 23.77 68 VAL A C 1
ATOM 514 O O . VAL A 1 68 ? 29.143 6.539 17.719 1.00 24.51 68 VAL A O 1
ATOM 518 N N . ASN A 1 69 ? 30.816 6.466 19.216 1.00 27.26 69 ASN A N 1
ATOM 519 C CA . ASN A 1 69 ? 29.959 6.262 20.380 1.00 26.75 69 ASN A CA 1
ATOM 520 C C . ASN A 1 69 ? 28.992 7.410 20.599 1.00 27.36 69 ASN A C 1
ATOM 521 O O . ASN A 1 69 ? 27.820 7.213 20.924 1.00 26.96 69 ASN A O 1
ATOM 526 N N . ASN A 1 70 ? 29.509 8.622 20.453 1.00 25.53 70 ASN A N 1
ATOM 527 C CA . ASN A 1 70 ? 28.684 9.798 20.580 1.00 24.50 70 ASN A CA 1
ATOM 528 C C . ASN A 1 70 ? 27.502 9.757 19.616 1.00 25.56 70 ASN A C 1
ATOM 529 O O . ASN A 1 70 ? 26.381 10.091 20.004 1.00 25.62 70 ASN A O 1
ATOM 534 N N . VAL A 1 71 ? 27.740 9.343 18.371 1.00 22.12 71 VAL A N 1
ATOM 535 C CA . VAL A 1 71 ? 26.661 9.282 17.383 1.00 22.01 71 VAL A CA 1
ATOM 536 C C . VAL A 1 71 ? 25.633 8.229 17.760 1.00 23.60 71 VAL A C 1
ATOM 537 O O . VAL A 1 71 ? 24.438 8.504 17.792 1.00 23.69 71 VAL A O 1
ATOM 541 N N . ASN A 1 72 ? 26.107 7.018 18.036 1.00 23.61 72 ASN A N 1
ATOM 542 C CA . ASN A 1 72 ? 25.220 5.896 18.330 1.00 27.45 72 ASN A CA 1
ATOM 543 C C . ASN A 1 72 ? 24.423 6.070 19.632 1.00 27.15 72 ASN A C 1
ATOM 544 O O . ASN A 1 72 ? 23.233 5.778 19.675 1.00 28.30 72 ASN A O 1
ATOM 549 N N . GLU A 1 73 ? 25.080 6.564 20.678 1.00 26.56 73 GLU A N 1
ATOM 550 C CA . GLU A 1 73 ? 24.495 6.582 22.021 1.00 27.73 73 GLU A CA 1
ATOM 551 C C . GLU A 1 73 ? 23.960 7.942 22.478 1.00 30.12 73 GLU A C 1
ATOM 552 O O . GLU A 1 73 ? 23.099 8.003 23.352 1.00 31.99 73 GLU A O 1
ATOM 558 N N . ILE A 1 74 ? 24.456 9.032 21.900 1.00 24.95 74 ILE A N 1
ATOM 559 C CA . ILE A 1 74 ? 23.977 10.355 22.294 1.00 25.47 74 ILE A CA 1
ATOM 560 C C . ILE A 1 74 ? 23.155 11.041 21.208 1.00 28.53 74 ILE A C 1
ATOM 561 O O . ILE A 1 74 ? 22.045 11.531 21.468 1.00 29.25 74 ILE A O 1
ATOM 566 N N . ILE A 1 75 ? 23.684 11.062 19.993 1.00 24.65 75 ILE A N 1
ATOM 567 C CA . ILE A 1 75 ? 23.013 11.741 18.890 1.00 26.03 75 ILE A CA 1
ATOM 568 C C . ILE A 1 75 ? 21.794 10.972 18.360 1.00 28.22 75 ILE A C 1
ATOM 569 O O . ILE A 1 75 ? 20.726 11.554 18.172 1.00 33.76 75 ILE A O 1
ATOM 574 N N . ALA A 1 76 ? 21.947 9.671 18.129 1.00 28.67 76 ALA A N 1
ATOM 575 C CA . ALA A 1 76 ? 20.868 8.859 17.565 1.00 28.85 76 ALA A CA 1
ATOM 576 C C . ALA A 1 76 ? 19.522 8.961 18.314 1.00 31.43 76 ALA A C 1
ATOM 577 O O . ALA A 1 76 ? 18.477 9.214 17.701 1.00 30.06 76 ALA A O 1
ATOM 579 N N . PRO A 1 77 ? 19.536 8.762 19.640 1.00 28.76 77 PRO A N 1
ATOM 580 C CA . PRO A 1 77 ? 18.241 8.792 20.340 1.00 27.26 77 PRO A CA 1
ATOM 581 C C . PRO A 1 77 ? 17.497 10.111 20.133 1.00 32.41 77 PRO A C 1
ATOM 582 O O . PRO A 1 77 ? 16.272 10.096 20.098 1.00 38.88 77 PRO A O 1
ATOM 586 N N . GLU A 1 78 ? 18.210 11.224 19.968 1.00 32.57 78 GLU A N 1
ATOM 587 C CA . GLU A 1 78 ? 17.556 12.522 19.763 1.00 33.03 78 GLU A CA 1
ATOM 588 C C . GLU A 1 78 ? 16.963 12.721 18.365 1.00 31.30 78 GLU A C 1
ATOM 589 O O . GLU A 1 78 ? 16.107 13.584 18.175 1.00 35.67 78 GLU A O 1
ATOM 595 N N . LEU A 1 79 ? 17.418 11.938 17.388 1.00 32.12 79 LEU A N 1
ATOM 596 C CA . LEU A 1 79 ? 17.020 12.149 15.993 1.00 29.60 79 LEU A CA 1
ATOM 597 C C . LEU A 1 79 ? 15.941 11.189 15.528 1.00 31.81 79 LEU A C 1
ATOM 598 O O . LEU A 1 79 ? 15.309 11.415 14.496 1.00 35.39 79 LEU A O 1
ATOM 603 N N . LEU A 1 80 ? 15.749 10.096 16.257 1.00 31.03 80 LEU A N 1
ATOM 604 C CA . LEU A 1 80 ? 14.718 9.144 15.877 1.00 31.00 80 LEU A CA 1
ATOM 605 C C . LEU A 1 80 ? 13.403 9.897 15.718 1.00 34.26 80 LEU A C 1
ATOM 606 O O . LEU A 1 80 ? 13.022 10.678 16.587 1.00 28.54 80 LEU A O 1
ATOM 611 N N . GLY A 1 81 ? 12.731 9.682 14.589 1.00 31.49 81 GLY A N 1
ATOM 612 C CA . GLY A 1 81 ? 11.440 10.296 14.344 1.00 25.28 81 GLY A CA 1
ATOM 613 C C . GLY A 1 81 ? 11.474 11.702 13.765 1.00 33.09 81 GLY A C 1
ATOM 614 O O . GLY A 1 81 ? 10.429 12.254 13.428 1.00 30.64 81 GLY A O 1
ATOM 615 N N . PHE A 1 82 ? 12.662 12.292 13.660 1.00 29.56 82 PHE A N 1
ATOM 616 C CA . PHE A 1 82 ? 12.821 13.580 12.993 1.00 26.98 82 PHE A CA 1
ATOM 617 C C . PHE A 1 82 ? 12.554 13.464 11.481 1.00 28.09 82 PHE A C 1
ATOM 618 O O . PHE A 1 82 ? 12.869 12.445 10.858 1.00 29.39 82 PHE A O 1
ATOM 626 N N . ASP A 1 83 ? 11.957 14.508 10.908 1.00 32.50 83 ASP A N 1
ATOM 627 C CA . ASP A 1 83 ? 11.773 14.633 9.465 1.00 29.33 83 ASP A CA 1
ATOM 628 C C . ASP A 1 83 ? 13.150 14.824 8.838 1.00 28.87 83 ASP A C 1
ATOM 629 O O . ASP A 1 83 ? 13.824 15.809 9.111 1.00 27.45 83 ASP A O 1
ATOM 634 N N . VAL A 1 84 ? 13.572 13.868 8.017 1.00 30.75 84 VAL A N 1
ATOM 635 C CA . VAL A 1 84 ? 14.942 13.843 7.503 1.00 27.49 84 VAL A CA 1
ATOM 636 C C . VAL A 1 84 ? 15.253 15.100 6.677 1.00 31.63 84 VAL A C 1
ATOM 637 O O . VAL A 1 84 ? 16.428 15.436 6.480 1.00 29.92 84 VAL A O 1
ATOM 641 N N . THR A 1 85 ? 14.208 15.804 6.223 1.00 26.88 85 THR A N 1
ATOM 642 C CA . THR A 1 85 ? 14.392 16.953 5.331 1.00 26.00 85 THR A CA 1
ATOM 643 C C . THR A 1 85 ? 14.578 18.264 6.067 1.00 26.74 85 THR A C 1
ATOM 644 O O . THR A 1 85 ? 14.869 19.279 5.451 1.00 29.15 85 THR A O 1
ATOM 648 N N . GLU A 1 86 ? 14.402 18.243 7.382 1.00 29.02 86 GLU A N 1
ATOM 649 C CA . GLU A 1 86 ? 14.567 19.448 8.188 1.00 27.26 86 GLU A CA 1
ATOM 650 C C . GLU A 1 86 ? 16.059 19.707 8.468 1.00 27.73 86 GLU A C 1
ATOM 651 O O . GLU A 1 86 ? 16.522 19.676 9.614 1.00 25.17 86 GLU A O 1
ATOM 657 N N . GLN A 1 87 ? 16.809 19.949 7.397 1.00 27.44 87 GLN A N 1
ATOM 658 C CA . GLN A 1 87 ? 18.252 20.042 7.509 1.00 24.83 87 GLN A CA 1
ATOM 659 C C . GLN A 1 87 ? 18.633 21.090 8.538 1.00 23.85 87 GLN A C 1
ATOM 660 O O . GLN A 1 87 ? 19.388 20.795 9.451 1.00 24.68 87 GLN A O 1
ATOM 666 N N . ASN A 1 88 ? 18.113 22.309 8.385 1.00 19.70 88 ASN A N 1
ATOM 667 C CA . ASN A 1 88 ? 18.421 23.380 9.316 1.00 23.93 88 ASN A CA 1
ATOM 668 C C . ASN A 1 88 ? 18.089 22.981 10.753 1.00 26.69 88 ASN A C 1
ATOM 669 O O . ASN A 1 88 ? 18.859 23.260 11.679 1.00 27.44 88 ASN A O 1
ATOM 674 N N . ALA A 1 89 ? 16.949 22.319 10.936 1.00 25.63 89 ALA A N 1
ATOM 675 C CA . ALA A 1 89 ? 16.492 21.977 12.283 1.00 30.32 89 ALA A CA 1
ATOM 676 C C . ALA A 1 89 ? 17.361 20.881 12.878 1.00 26.45 89 ALA A C 1
ATOM 677 O O . ALA A 1 89 ? 17.656 20.890 14.070 1.00 27.02 89 ALA A O 1
ATOM 679 N N . ILE A 1 90 ? 17.789 19.950 12.032 1.00 28.53 90 ILE A N 1
ATOM 680 C CA . ILE A 1 90 ? 18.720 18.909 12.463 1.00 29.88 90 ILE A CA 1
ATOM 681 C C . ILE A 1 90 ? 20.050 19.527 12.896 1.00 25.53 90 ILE A C 1
ATOM 682 O O . ILE A 1 90 ? 20.556 19.237 13.977 1.00 24.88 90 ILE A O 1
ATOM 687 N N . ASP A 1 91 ? 20.590 20.414 12.066 1.00 25.43 91 ASP A N 1
ATOM 688 C CA . ASP A 1 91 ? 21.861 21.074 12.382 1.00 28.94 91 ASP A CA 1
ATOM 689 C C . ASP A 1 91 ? 21.816 21.919 13.680 1.00 25.52 91 ASP A C 1
ATOM 690 O O . ASP A 1 91 ? 22.785 21.962 14.437 1.00 24.85 91 ASP A O 1
ATOM 695 N N . GLN A 1 92 ? 20.689 22.567 13.940 1.00 21.96 92 GLN A N 1
ATOM 696 C CA . GLN A 1 92 ? 20.535 23.345 15.161 1.00 26.78 92 GLN A CA 1
ATOM 697 C C . GLN A 1 92 ? 20.509 22.414 16.374 1.00 30.82 92 GLN A C 1
ATOM 698 O O . GLN A 1 92 ? 21.178 22.663 17.382 1.00 28.68 92 GLN A O 1
ATOM 704 N N . LEU A 1 93 ? 19.746 21.328 16.262 1.00 25.85 93 LEU A N 1
ATOM 705 C CA . LEU A 1 93 ? 19.744 20.285 17.286 1.00 27.38 93 LEU A CA 1
ATOM 706 C C . LEU A 1 93 ? 21.144 19.714 17.581 1.00 29.28 93 LEU A C 1
ATOM 707 O O . LEU A 1 93 ? 21.531 19.594 18.740 1.00 30.44 93 LEU A O 1
ATOM 712 N N . LEU A 1 94 ? 21.901 19.358 16.544 1.00 29.72 94 LEU A N 1
ATOM 713 C CA . LEU A 1 94 ? 23.269 18.866 16.748 1.00 27.11 94 LEU A CA 1
ATOM 714 C C . LEU A 1 94 ? 24.098 19.901 17.509 1.00 28.36 94 LEU A C 1
ATOM 715 O O . LEU A 1 94 ? 24.760 19.581 18.496 1.00 31.35 94 LEU A O 1
ATOM 720 N N . ILE A 1 95 ? 24.042 21.148 17.055 1.00 24.71 95 ILE A N 1
ATOM 721 C CA . ILE A 1 95 ? 24.824 22.215 17.672 1.00 29.60 95 ILE A CA 1
ATOM 722 C C . ILE A 1 95 ? 24.448 22.389 19.149 1.00 31.75 95 ILE A C 1
ATOM 723 O O . ILE A 1 95 ? 25.317 22.535 20.016 1.00 33.92 95 ILE A O 1
ATOM 728 N N . GLU A 1 96 ? 23.147 22.358 19.420 1.00 33.09 96 GLU A N 1
ATOM 729 C CA . GLU A 1 96 ? 22.625 22.495 20.773 1.00 36.19 96 GLU A CA 1
ATOM 730 C C . GLU A 1 96 ? 23.002 21.314 21.649 1.00 32.58 96 GLU A C 1
ATOM 731 O O . GLU A 1 96 ? 23.416 21.507 22.783 1.00 37.35 96 GLU A O 1
ATOM 737 N N . LEU A 1 97 ? 22.865 20.100 21.118 1.00 30.03 97 LEU A N 1
ATOM 738 C CA . LEU A 1 97 ? 23.244 18.890 21.851 1.00 33.55 97 LEU A CA 1
ATOM 739 C C . LEU A 1 97 ? 24.644 19.005 22.412 1.00 33.14 97 LEU A C 1
ATOM 740 O O . LEU A 1 97 ? 24.886 18.701 23.570 1.00 41.41 97 LEU A O 1
ATOM 745 N N . ASP A 1 98 ? 25.566 19.444 21.571 1.00 32.55 98 ASP A N 1
ATOM 746 C CA . ASP A 1 98 ? 26.958 19.599 21.961 1.00 36.73 98 ASP A CA 1
ATOM 747 C C . ASP A 1 98 ? 27.191 20.758 22.945 1.00 37.12 98 ASP A C 1
ATOM 748 O O . ASP A 1 98 ? 27.969 20.628 23.895 1.00 35.24 98 ASP A O 1
ATOM 753 N N . GLY A 1 99 ? 26.548 21.893 22.684 1.00 35.38 99 GLY A N 1
ATOM 754 C CA . GLY A 1 99 ? 26.515 22.999 23.625 1.00 37.10 99 GLY A CA 1
ATOM 755 C C . GLY A 1 99 ? 27.770 23.840 23.766 1.00 39.88 99 GLY A C 1
ATOM 756 O O . GLY A 1 99 ? 27.822 24.726 24.620 1.00 43.35 99 GLY A O 1
ATOM 757 N N . THR A 1 100 ? 28.778 23.567 22.944 1.00 34.77 100 THR A N 1
ATOM 758 C CA . THR A 1 100 ? 30.030 24.322 22.971 1.00 33.99 100 THR A CA 1
ATOM 759 C C . THR A 1 100 ? 30.288 25.009 21.626 1.00 34.55 100 THR A C 1
ATOM 760 O O . THR A 1 100 ? 29.752 24.598 20.602 1.00 37.03 100 THR A O 1
ATOM 764 N N . GLU A 1 101 ? 31.107 26.055 21.640 1.00 31.97 101 GLU A N 1
ATOM 765 C CA . GLU A 1 101 ? 31.461 26.794 20.433 1.00 37.58 101 GLU A CA 1
ATOM 766 C C . GLU A 1 101 ? 32.085 25.909 19.367 1.00 35.32 101 GLU A C 1
ATOM 767 O O . GLU A 1 101 ? 31.666 25.931 18.212 1.00 32.12 101 GLU A O 1
ATOM 773 N N . ASN A 1 102 ? 33.100 25.142 19.760 1.00 31.48 102 ASN A N 1
ATOM 774 C CA . ASN A 1 102 ? 33.898 24.385 18.798 1.00 34.80 102 ASN A CA 1
ATOM 775 C C . ASN A 1 102 ? 33.504 22.909 18.594 1.00 30.33 102 ASN A C 1
ATOM 776 O O . ASN A 1 102 ? 34.261 22.148 18.003 1.00 29.43 102 ASN A O 1
ATOM 781 N N . LYS A 1 103 ? 32.327 22.525 19.079 1.00 27.76 103 LYS A N 1
ATOM 782 C CA . LYS A 1 103 ? 31.814 21.159 18.915 1.00 32.05 103 LYS A CA 1
ATOM 783 C C . LYS A 1 103 ? 32.732 20.105 19.537 1.00 32.17 103 LYS A C 1
ATOM 784 O O . LYS A 1 103 ? 32.831 18.985 19.038 1.00 32.18 103 LYS A O 1
ATOM 790 N N . GLY A 1 104 ? 33.384 20.456 20.637 1.00 31.20 104 GLY A N 1
ATOM 791 C CA . GLY A 1 104 ? 34.387 19.584 21.232 1.00 34.52 104 GLY A CA 1
ATOM 792 C C . GLY A 1 104 ? 33.887 18.552 22.229 1.00 31.06 104 GLY A C 1
ATOM 793 O O . GLY A 1 104 ? 34.658 17.732 22.714 1.00 36.87 104 GLY A O 1
ATOM 794 N N . LYS A 1 105 ? 32.603 18.594 22.554 1.00 32.87 105 LYS A N 1
ATOM 795 C CA . LYS A 1 105 ? 32.021 17.593 23.438 1.00 33.97 105 LYS A CA 1
ATOM 796 C C . LYS A 1 105 ? 31.693 16.343 22.622 1.00 35.76 105 LYS A C 1
ATOM 797 O O . LYS A 1 105 ? 32.221 15.259 22.894 1.00 40.41 105 LYS A O 1
ATOM 803 N N . LEU A 1 106 ? 30.835 16.501 21.615 1.00 32.65 106 LEU A N 1
ATOM 804 C CA . LEU A 1 106 ? 30.477 15.403 20.712 1.00 26.79 106 LEU A CA 1
ATOM 805 C C . LEU A 1 106 ? 31.522 15.166 19.620 1.00 29.35 106 LEU A C 1
ATOM 806 O O . LEU A 1 106 ? 31.653 14.047 19.113 1.00 30.80 106 LEU A O 1
ATOM 811 N N . GLY A 1 107 ? 32.259 16.209 19.256 1.00 23.10 107 GLY A N 1
ATOM 812 C CA . GLY A 1 107 ? 33.221 16.098 18.172 1.00 26.32 107 GLY A CA 1
ATOM 813 C C . GLY A 1 107 ? 32.696 16.667 16.867 1.00 24.69 107 GLY A C 1
ATOM 814 O O . GLY A 1 107 ? 31.589 16.353 16.450 1.00 26.22 107 GLY A O 1
ATOM 815 N N . ALA A 1 108 ? 33.486 17.513 16.218 1.00 26.76 108 ALA A N 1
ATOM 816 C CA . ALA A 1 108 ? 33.107 18.035 14.910 1.00 25.84 108 ALA A CA 1
ATOM 817 C C . ALA A 1 108 ? 32.845 16.894 13.941 1.00 23.81 108 ALA A C 1
ATOM 818 O O . ALA A 1 108 ? 32.051 17.032 13.018 1.00 26.42 108 ALA A O 1
ATOM 820 N N . ASN A 1 109 ? 33.532 15.773 14.147 1.00 26.32 109 ASN A N 1
ATOM 821 C CA . ASN A 1 109 ? 33.481 14.664 13.206 1.00 26.98 109 ASN A CA 1
ATOM 822 C C . ASN A 1 109 ? 32.227 13.806 13.381 1.00 25.55 109 ASN A C 1
ATOM 823 O O . ASN A 1 109 ? 31.674 13.314 12.398 1.00 24.62 109 ASN A O 1
ATOM 828 N N . ALA A 1 110 ? 31.767 13.645 14.620 1.00 21.28 110 ALA A N 1
ATOM 829 C CA . ALA A 1 110 ? 30.440 13.074 14.846 1.00 26.58 110 ALA A CA 1
ATOM 830 C C . ALA A 1 110 ? 29.313 13.926 14.200 1.00 26.19 110 ALA A C 1
ATOM 831 O O . ALA A 1 110 ? 28.428 13.409 13.531 1.00 22.70 110 ALA A O 1
ATOM 833 N N . ILE A 1 111 ? 29.365 15.236 14.414 1.00 25.61 111 ILE A N 1
ATOM 834 C CA . ILE A 1 111 ? 28.303 16.146 14.007 1.00 24.84 111 ILE A CA 1
ATOM 835 C C . ILE A 1 111 ? 28.175 16.285 12.482 1.00 25.76 111 ILE A C 1
ATOM 836 O O . ILE A 1 111 ? 27.088 16.137 11.924 1.00 24.76 111 ILE A O 1
ATOM 841 N N . LEU A 1 112 ? 29.284 16.581 11.819 1.00 22.97 112 LEU A N 1
ATOM 842 C CA . LEU A 1 112 ? 29.314 16.619 10.365 1.00 23.02 112 LEU A CA 1
ATOM 843 C C . LEU A 1 112 ? 28.834 15.299 9.750 1.00 25.22 112 LEU A C 1
ATOM 844 O O . LEU A 1 112 ? 28.093 15.310 8.759 1.00 22.18 112 LEU A O 1
ATOM 849 N N . GLY A 1 113 ? 29.261 14.171 10.329 1.00 24.52 113 GLY A N 1
ATOM 850 C CA . GLY A 1 113 ? 28.857 12.861 9.840 1.00 19.08 113 GLY A CA 1
ATOM 851 C C . GLY A 1 113 ? 27.344 12.745 9.790 1.00 23.85 113 GLY A C 1
ATOM 852 O O . GLY A 1 113 ? 26.741 12.301 8.806 1.00 23.21 113 GLY A O 1
ATOM 853 N N . VAL A 1 114 ? 26.712 13.162 10.870 1.00 19.99 114 VAL A N 1
ATOM 854 C CA . VAL A 1 114 ? 25.270 13.115 10.935 1.00 22.34 114 VAL A CA 1
ATOM 855 C C . VAL A 1 114 ? 24.675 14.160 9.985 1.00 24.18 114 VAL A C 1
ATOM 856 O O . VAL A 1 114 ? 23.757 13.865 9.219 1.00 22.16 114 VAL A O 1
ATOM 860 N N . SER A 1 115 ? 25.218 15.378 10.044 1.00 22.06 115 SER A N 1
ATOM 861 C CA . SER A 1 115 ? 24.740 16.487 9.234 1.00 22.19 115 SER A CA 1
ATOM 862 C C . SER A 1 115 ? 24.725 16.108 7.754 1.00 21.08 115 SER A C 1
ATOM 863 O O . SER A 1 115 ? 23.749 16.349 7.061 1.00 23.13 115 SER A O 1
ATOM 866 N N . MET A 1 116 ? 25.809 15.515 7.270 1.00 21.45 116 MET A N 1
ATOM 867 C CA . MET A 1 116 ? 25.882 15.125 5.865 1.00 20.30 116 MET A CA 1
ATOM 868 C C . MET A 1 116 ? 25.035 13.890 5.532 1.00 22.95 116 MET A C 1
ATOM 869 O O . MET A 1 116 ? 24.399 13.833 4.474 1.00 22.60 116 MET A O 1
ATOM 874 N N . ALA A 1 117 ? 25.032 12.903 6.422 1.00 17.59 117 ALA A N 1
ATOM 875 C CA . ALA A 1 117 ? 24.265 11.681 6.176 1.00 20.88 117 ALA A CA 1
ATOM 876 C C . ALA A 1 117 ? 22.757 11.965 6.077 1.00 21.09 117 ALA A C 1
ATOM 877 O O . ALA A 1 117 ? 22.069 11.351 5.275 1.00 23.52 117 ALA A O 1
ATOM 879 N N . CYS A 1 118 ? 22.253 12.908 6.867 1.00 20.50 118 CYS A N 1
ATOM 880 C CA . CYS A 1 118 ? 20.845 13.302 6.759 1.00 23.35 118 CYS A CA 1
ATOM 881 C C . CYS A 1 118 ? 20.539 13.954 5.410 1.00 22.79 118 CYS A C 1
ATOM 882 O O . CYS A 1 118 ? 19.550 13.622 4.748 1.00 23.66 118 CYS A O 1
ATOM 885 N N . ALA A 1 119 ? 21.395 14.874 4.995 1.00 21.33 119 ALA A N 1
ATOM 886 C CA . ALA A 1 119 ? 21.211 15.512 3.698 1.00 24.09 119 ALA A CA 1
ATOM 887 C C . ALA A 1 119 ? 21.162 14.465 2.586 1.00 22.88 119 ALA A C 1
ATOM 888 O O . ALA A 1 119 ? 20.318 14.536 1.692 1.00 21.13 119 ALA A O 1
ATOM 890 N N . ARG A 1 120 ? 22.076 13.501 2.637 1.00 22.68 120 ARG A N 1
ATOM 891 C CA . ARG A 1 120 ? 22.126 12.468 1.607 1.00 21.82 120 ARG A CA 1
ATOM 892 C C . ARG A 1 120 ? 20.879 11.577 1.685 1.00 24.77 120 ARG A C 1
ATOM 893 O O . ARG A 1 120 ? 20.305 11.216 0.658 1.00 20.71 120 ARG A O 1
ATOM 901 N N . ALA A 1 121 ? 20.436 11.250 2.896 1.00 20.78 121 ALA A N 1
ATOM 902 C CA . ALA A 1 121 ? 19.211 10.454 3.026 1.00 26.54 121 ALA A CA 1
ATOM 903 C C . ALA A 1 121 ? 18.005 11.247 2.517 1.00 26.55 121 ALA A C 1
ATOM 904 O O . ALA A 1 121 ? 17.100 10.684 1.898 1.00 29.11 121 ALA A O 1
ATOM 906 N N . ALA A 1 122 ? 18.008 12.556 2.759 1.00 22.21 122 ALA A N 1
ATOM 907 C CA . ALA A 1 122 ? 16.910 13.403 2.318 1.00 26.31 122 ALA A CA 1
ATOM 908 C C . ALA A 1 122 ? 16.851 13.458 0.789 1.00 26.06 122 ALA A C 1
ATOM 909 O O . ALA A 1 122 ? 15.776 13.402 0.198 1.00 20.70 122 ALA A O 1
ATOM 911 N N . ALA A 1 123 ? 18.007 13.564 0.145 1.00 25.37 123 ALA A N 1
ATOM 912 C CA . ALA A 1 123 ? 18.017 13.637 -1.312 1.00 24.96 123 ALA A CA 1
ATOM 913 C C . ALA A 1 123 ? 17.573 12.295 -1.890 1.00 29.57 123 ALA A C 1
ATOM 914 O O . ALA A 1 123 ? 16.838 12.248 -2.894 1.00 27.24 123 ALA A O 1
ATOM 916 N N . ASP A 1 124 ? 17.997 11.212 -1.236 1.00 21.95 124 ASP A N 1
ATOM 917 C CA . ASP A 1 124 ? 17.541 9.872 -1.601 1.00 24.44 124 ASP A CA 1
ATOM 918 C C . ASP A 1 124 ? 16.037 9.716 -1.379 1.00 27.60 124 ASP A C 1
ATOM 919 O O . ASP A 1 124 ? 15.352 9.153 -2.223 1.00 29.67 124 ASP A O 1
ATOM 924 N N . PHE A 1 125 ? 15.531 10.212 -0.249 1.00 22.20 125 PHE A N 1
ATOM 925 C CA . PHE A 1 125 ? 14.095 10.144 0.036 1.00 26.26 125 PHE A CA 1
ATOM 926 C C . PHE A 1 125 ? 13.244 10.894 -0.991 1.00 26.13 125 PHE A C 1
ATOM 927 O O . PHE A 1 125 ? 12.174 10.443 -1.358 1.00 24.51 125 PHE A O 1
ATOM 935 N N . LEU A 1 126 ? 13.714 12.051 -1.431 1.00 25.30 126 LEU A N 1
ATOM 936 C CA . LEU A 1 126 ? 12.967 12.852 -2.387 1.00 23.57 126 LEU A CA 1
ATOM 937 C C . LEU A 1 126 ? 13.282 12.409 -3.819 1.00 22.74 126 LEU A C 1
ATOM 938 O O . LEU A 1 126 ? 12.698 12.901 -4.770 1.00 27.29 126 LEU A O 1
ATOM 943 N N . GLN A 1 127 ? 14.215 11.480 -3.961 1.00 26.09 127 GLN A N 1
ATOM 944 C CA . GLN A 1 127 ? 14.700 11.027 -5.273 1.00 27.36 127 GLN A CA 1
ATOM 945 C C . GLN A 1 127 ? 15.132 12.143 -6.202 1.00 28.91 127 GLN A C 1
ATOM 946 O O . GLN A 1 127 ? 14.730 12.185 -7.363 1.00 30.19 127 GLN A O 1
ATOM 952 N N . ILE A 1 128 ? 15.991 13.018 -5.693 1.00 23.67 128 ILE A N 1
ATOM 953 C CA . ILE A 1 128 ? 16.589 14.069 -6.501 1.00 27.58 128 ILE A CA 1
ATOM 954 C C . ILE A 1 128 ? 18.100 14.117 -6.258 1.00 27.51 128 ILE A C 1
ATOM 955 O O . ILE A 1 128 ? 18.573 13.669 -5.219 1.00 23.57 128 ILE A O 1
ATOM 960 N N . PRO A 1 129 ? 18.857 14.653 -7.226 1.00 27.00 129 PRO A N 1
ATOM 961 C CA . PRO A 1 129 ? 20.309 14.794 -7.086 1.00 28.43 129 PRO A CA 1
ATOM 962 C C . PRO A 1 129 ? 20.642 15.598 -5.837 1.00 26.95 129 PRO A C 1
ATOM 963 O O . PRO A 1 129 ? 19.925 16.558 -5.552 1.00 28.38 129 PRO A O 1
ATOM 967 N N . LEU A 1 130 ? 21.693 15.215 -5.117 1.00 21.26 130 LEU A N 1
ATOM 968 C CA . LEU A 1 130 ? 22.108 15.914 -3.904 1.00 22.39 130 LEU A CA 1
ATOM 969 C C . LEU A 1 130 ? 22.346 17.421 -4.110 1.00 26.42 130 LEU A C 1
ATOM 970 O O . LEU A 1 130 ? 21.899 18.241 -3.303 1.00 23.16 130 LEU A O 1
ATOM 975 N N . TYR A 1 131 ? 23.044 17.786 -5.186 1.00 24.73 131 TYR A N 1
ATOM 976 C CA . TYR A 1 131 ? 23.336 19.188 -5.437 1.00 22.64 131 TYR A CA 1
ATOM 977 C C . TYR A 1 131 ? 22.042 19.950 -5.593 1.00 23.77 131 TYR A C 1
ATOM 978 O O . TYR A 1 131 ? 21.968 21.132 -5.282 1.00 21.57 131 TYR A O 1
ATOM 987 N N . GLN A 1 132 ? 21.005 19.263 -6.053 1.00 26.65 132 GLN A N 1
ATOM 988 C CA . GLN A 1 132 ? 19.719 19.920 -6.252 1.00 25.12 132 GLN A CA 1
ATOM 989 C C . GLN A 1 132 ? 18.936 20.023 -4.942 1.00 22.82 132 GLN A C 1
ATOM 990 O O . GLN A 1 132 ? 18.251 21.019 -4.690 1.00 24.15 132 GLN A O 1
ATOM 996 N N . TYR A 1 133 ? 19.044 18.995 -4.105 1.00 26.31 133 TYR A N 1
ATOM 997 C CA . TYR A 1 133 ? 18.458 19.059 -2.774 1.00 25.77 133 TYR A CA 1
ATOM 998 C C . TYR A 1 133 ? 19.100 20.211 -2.005 1.00 24.85 133 TYR A C 1
ATOM 999 O O . TYR A 1 133 ? 18.412 21.017 -1.374 1.00 23.59 133 TYR A O 1
ATOM 1008 N N . LEU A 1 134 ? 20.424 20.288 -2.084 1.00 22.30 134 LEU A N 1
ATOM 1009 C CA . LEU A 1 134 ? 21.190 21.304 -1.376 1.00 22.15 134 LEU A CA 1
ATOM 1010 C C . LEU A 1 134 ? 20.920 22.713 -1.890 1.00 23.29 134 LEU A C 1
ATOM 1011 O O . LEU A 1 134 ? 20.771 23.649 -1.104 1.00 20.66 134 LEU A O 1
ATOM 1016 N N . GLY A 1 135 ? 20.856 22.855 -3.212 1.00 21.93 135 GLY A N 1
ATOM 1017 C CA . GLY A 1 135 ? 20.881 24.162 -3.833 1.00 19.13 135 GLY A CA 1
ATOM 1018 C C . GLY A 1 135 ? 19.616 24.663 -4.519 1.00 24.44 135 GLY A C 1
ATOM 1019 O O . GLY A 1 135 ? 19.553 25.831 -4.906 1.00 21.28 135 GLY A O 1
ATOM 1020 N N . GLY A 1 136 ? 18.608 23.811 -4.693 1.00 20.52 136 GLY A N 1
ATOM 1021 C CA . GLY A 1 136 ? 17.442 24.238 -5.448 1.00 20.49 136 GLY A CA 1
ATOM 1022 C C . GLY A 1 136 ? 17.630 23.998 -6.944 1.00 23.14 136 GLY A C 1
ATOM 1023 O O . GLY A 1 136 ? 18.653 23.482 -7.372 1.00 20.63 136 GLY A O 1
ATOM 1024 N N . PHE A 1 137 ? 16.645 24.403 -7.739 1.00 24.28 137 PHE A N 1
ATOM 1025 C CA . PHE A 1 137 ? 16.584 24.075 -9.166 1.00 24.15 137 PHE A CA 1
ATOM 1026 C C . PHE A 1 137 ? 17.714 24.669 -9.992 1.00 24.12 137 PHE A C 1
ATOM 1027 O O . PHE A 1 137 ? 18.064 24.144 -11.044 1.00 26.37 137 PHE A O 1
ATOM 1035 N N . ASN A 1 138 ? 18.255 25.789 -9.531 1.00 24.83 138 ASN A N 1
ATOM 1036 C CA . ASN A 1 138 ? 19.192 26.549 -10.338 1.00 22.48 138 ASN A CA 1
ATOM 1037 C C . ASN A 1 138 ? 20.654 26.208 -10.090 1.00 24.40 138 ASN A C 1
ATOM 1038 O O . ASN A 1 138 ? 21.536 27.001 -10.429 1.00 21.20 138 ASN A O 1
ATOM 1043 N N . SER A 1 139 ? 20.906 25.037 -9.509 1.00 21.90 139 SER A N 1
ATOM 1044 C CA . SER A 1 139 ? 22.275 24.568 -9.299 1.00 25.36 139 SER A CA 1
ATOM 1045 C C . SER A 1 139 ? 22.760 23.943 -10.589 1.00 26.43 139 SER A C 1
ATOM 1046 O O . SER A 1 139 ? 22.290 22.873 -10.967 1.00 30.49 139 SER A O 1
ATOM 1049 N N . LYS A 1 140 ? 23.706 24.582 -11.268 1.00 26.04 140 LYS A N 1
ATOM 1050 C CA . LYS A 1 140 ? 24.051 24.096 -12.596 1.00 23.73 140 LYS A CA 1
ATOM 1051 C C . LYS A 1 140 ? 25.486 24.370 -12.995 1.00 21.34 140 LYS A C 1
ATOM 1052 O O . LYS A 1 140 ? 25.901 23.978 -14.076 1.00 26.70 140 LYS A O 1
ATOM 1058 N N . THR A 1 141 ? 26.242 25.050 -12.143 1.00 21.94 141 THR A N 1
ATOM 1059 C CA . THR A 1 141 ? 27.566 25.513 -12.538 1.00 23.75 141 THR A CA 1
ATOM 1060 C C . THR A 1 141 ? 28.663 24.615 -12.024 1.00 20.16 141 THR A C 1
ATOM 1061 O O . THR A 1 141 ? 28.823 24.443 -10.821 1.00 25.98 141 THR A O 1
ATOM 1065 N N . LEU A 1 142 ? 29.420 24.045 -12.947 1.00 20.48 142 LEU A N 1
ATOM 1066 C CA . LEU A 1 142 ? 30.571 23.216 -12.592 1.00 23.93 142 LEU A CA 1
ATOM 1067 C C . LEU A 1 142 ? 31.769 24.094 -12.281 1.00 25.90 142 LEU A C 1
ATOM 1068 O O . LEU A 1 142 ? 32.015 25.085 -12.978 1.00 21.19 142 LEU A O 1
ATOM 1073 N N . PRO A 1 143 ? 32.515 23.735 -11.231 1.00 22.93 143 PRO A N 1
ATOM 1074 C CA . PRO A 1 143 ? 33.625 24.571 -10.769 1.00 21.71 143 PRO A CA 1
ATOM 1075 C C . PRO A 1 143 ? 34.870 24.365 -11.626 1.00 25.51 143 PRO A C 1
ATOM 1076 O O . PRO A 1 143 ? 35.028 23.313 -12.247 1.00 22.21 143 PRO A O 1
ATOM 1080 N N . VAL A 1 144 ? 35.734 25.374 -11.657 1.00 25.43 144 VAL A N 1
ATOM 1081 C CA . VAL A 1 144 ? 37.101 25.232 -12.148 1.00 21.59 144 VAL A CA 1
ATOM 1082 C C . VAL A 1 144 ? 37.941 24.575 -11.065 1.00 24.60 144 VAL A C 1
ATOM 1083 O O . VAL A 1 144 ? 37.949 25.033 -9.924 1.00 23.97 144 VAL A O 1
ATOM 1087 N N . PRO A 1 145 ? 38.660 23.501 -11.411 1.00 27.20 145 PRO A N 1
ATOM 1088 C CA . PRO A 1 145 ? 39.422 22.831 -10.352 1.00 22.39 145 PRO A CA 1
ATOM 1089 C C . PRO A 1 145 ? 40.825 23.396 -10.178 1.00 24.73 145 PRO A C 1
ATOM 1090 O O . PRO A 1 145 ? 41.523 23.629 -11.176 1.00 27.62 145 PRO A O 1
ATOM 1094 N N . MET A 1 146 ? 41.218 23.608 -8.921 1.00 21.52 146 MET A N 1
ATOM 1095 C CA . MET A 1 146 ? 42.599 23.905 -8.554 1.00 23.98 146 MET A CA 1
ATOM 1096 C C . MET A 1 146 ? 43.281 22.590 -8.302 1.00 23.03 146 MET A C 1
ATOM 1097 O O . MET A 1 146 ? 43.118 22.017 -7.227 1.00 24.58 146 MET A O 1
ATOM 1102 N N . MET A 1 147 ? 44.060 22.115 -9.257 1.00 24.11 147 MET A N 1
ATOM 1103 C CA . MET A 1 147 ? 44.619 20.777 -9.147 1.00 23.64 147 MET A CA 1
ATOM 1104 C C . MET A 1 147 ? 46.048 20.785 -8.628 1.00 27.17 147 MET A C 1
ATOM 1105 O O . MET A 1 147 ? 46.936 21.348 -9.262 1.00 25.52 147 MET A O 1
ATOM 1110 N N . ASN A 1 148 ? 46.260 20.154 -7.475 1.00 23.31 148 ASN A N 1
ATOM 1111 C CA . ASN A 1 148 ? 47.586 20.066 -6.890 1.00 28.73 148 ASN A CA 1
ATOM 1112 C C . ASN A 1 148 ? 48.546 19.352 -7.835 1.00 31.05 148 ASN A C 1
ATOM 1113 O O . ASN A 1 148 ? 48.195 18.350 -8.459 1.00 30.01 148 ASN A O 1
ATOM 1118 N N . ILE A 1 149 ? 49.754 19.874 -7.961 1.00 26.73 149 ILE A N 1
ATOM 1119 C CA . ILE A 1 149 ? 50.667 19.292 -8.926 1.00 29.27 149 ILE A CA 1
ATOM 1120 C C . ILE A 1 149 ? 52.108 19.176 -8.404 1.00 29.06 149 ILE A C 1
ATOM 1121 O O . ILE A 1 149 ? 52.763 18.145 -8.594 1.00 27.49 149 ILE A O 1
ATOM 1126 N N . VAL A 1 150 ? 52.594 20.220 -7.735 1.00 28.61 150 VAL A N 1
ATOM 1127 C CA . VAL A 1 150 ? 53.934 20.188 -7.142 1.00 27.80 150 VAL A CA 1
ATOM 1128 C C . VAL A 1 150 ? 53.907 20.674 -5.693 1.00 30.17 150 VAL A C 1
ATOM 1129 O O . VAL A 1 150 ? 53.231 21.653 -5.372 1.00 29.09 150 VAL A O 1
ATOM 1133 N N . ASN A 1 151 ? 54.644 19.996 -4.822 1.00 25.79 151 ASN A N 1
ATOM 1134 C CA . ASN A 1 151 ? 54.599 20.305 -3.391 1.00 27.87 151 ASN A CA 1
ATOM 1135 C C . ASN A 1 151 ? 55.921 20.817 -2.784 1.00 32.68 151 ASN A C 1
ATOM 1136 O O . ASN A 1 151 ? 57.019 20.451 -3.231 1.00 30.08 151 ASN A O 1
ATOM 1141 N N . GLY A 1 152 ? 55.805 21.661 -1.763 1.00 29.73 152 GLY A N 1
ATOM 1142 C CA . GLY A 1 152 ? 56.967 22.271 -1.146 1.00 27.07 152 GLY A CA 1
ATOM 1143 C C . GLY A 1 152 ? 56.810 22.466 0.350 1.00 31.35 152 GLY A C 1
ATOM 1144 O O . GLY A 1 152 ? 55.999 21.794 1.000 1.00 28.92 152 GLY A O 1
ATOM 1145 N N . GLY A 1 153 ? 57.595 23.395 0.893 1.00 31.32 153 GLY A N 1
ATOM 1146 C CA . GLY A 1 153 ? 57.553 23.713 2.306 1.00 31.80 153 GLY A CA 1
ATOM 1147 C C . GLY A 1 153 ? 57.518 22.483 3.189 1.00 33.92 153 GLY A C 1
ATOM 1148 O O . GLY A 1 153 ? 58.341 21.578 3.031 1.00 37.27 153 GLY A O 1
ATOM 1149 N N . GLU A 1 154 ? 56.570 22.450 4.121 1.00 29.41 154 GLU A N 1
ATOM 1150 C CA . GLU A 1 154 ? 56.440 21.319 5.040 1.00 35.78 154 GLU A CA 1
ATOM 1151 C C . GLU A 1 154 ? 55.963 20.025 4.365 1.00 37.93 154 GLU A C 1
ATOM 1152 O O . GLU A 1 154 ? 56.053 18.942 4.948 1.00 39.83 154 GLU A O 1
ATOM 1158 N N . HIS A 1 155 ? 55.455 20.132 3.140 1.00 40.09 155 HIS A N 1
ATOM 1159 C CA . HIS A 1 155 ? 54.929 18.959 2.435 1.00 37.79 155 HIS A CA 1
ATOM 1160 C C . HIS A 1 155 ? 55.960 18.299 1.529 1.00 33.56 155 HIS A C 1
ATOM 1161 O O . HIS A 1 155 ? 55.616 17.496 0.661 1.00 33.29 155 HIS A O 1
ATOM 1168 N N . ALA A 1 156 ? 57.225 18.641 1.725 1.00 35.86 156 ALA A N 1
ATOM 1169 C CA . ALA A 1 156 ? 58.265 18.099 0.872 1.00 34.97 156 ALA A CA 1
ATOM 1170 C C . ALA A 1 156 ? 59.603 18.078 1.582 1.00 37.46 156 ALA A C 1
ATOM 1171 O O . ALA A 1 156 ? 59.723 18.504 2.727 1.00 36.67 156 ALA A O 1
ATOM 1173 N N . ASP A 1 157 ? 60.600 17.541 0.896 1.00 41.47 157 ASP A N 1
ATOM 1174 C CA . ASP A 1 157 ? 61.957 17.573 1.389 1.00 46.98 157 ASP A CA 1
ATOM 1175 C C . ASP A 1 157 ? 62.821 18.137 0.265 1.00 47.92 157 ASP A C 1
ATOM 1176 O O . ASP A 1 157 ? 63.708 17.458 -0.262 1.00 48.71 157 ASP A O 1
ATOM 1181 N N . ASN A 1 158 ? 62.534 19.383 -0.110 1.00 42.94 158 ASN A N 1
ATOM 1182 C CA . ASN A 1 158 ? 63.245 20.039 -1.204 1.00 39.54 158 ASN A CA 1
ATOM 1183 C C . ASN A 1 158 ? 63.545 21.490 -0.859 1.00 37.19 158 ASN A C 1
ATOM 1184 O O . ASN A 1 158 ? 63.361 21.910 0.288 1.00 34.69 158 ASN A O 1
ATOM 1189 N N . ASN A 1 159 ? 63.999 22.254 -1.849 1.00 34.89 159 ASN A N 1
ATOM 1190 C CA . ASN A 1 159 ? 64.385 23.646 -1.619 1.00 39.43 159 ASN A CA 1
ATOM 1191 C C . ASN A 1 159 ? 63.295 24.664 -1.963 1.00 37.33 159 ASN A C 1
ATOM 1192 O O . ASN A 1 159 ? 63.583 25.834 -2.223 1.00 33.21 159 ASN A O 1
ATOM 1197 N N . VAL A 1 160 ? 62.045 24.205 -1.947 1.00 38.47 160 VAL A N 1
ATOM 1198 C CA . VAL A 1 160 ? 60.893 25.033 -2.297 1.00 34.53 160 VAL A CA 1
ATOM 1199 C C . VAL A 1 160 ? 60.178 25.486 -1.025 1.00 31.26 160 VAL A C 1
ATOM 1200 O O . VAL A 1 160 ? 59.920 24.671 -0.149 1.00 37.26 160 VAL A O 1
ATOM 1204 N N . ASP A 1 161 ? 59.867 26.774 -0.917 1.00 27.58 161 ASP A N 1
ATOM 1205 C CA . ASP A 1 161 ? 59.190 27.309 0.268 1.00 29.37 161 ASP A CA 1
ATOM 1206 C C . ASP A 1 161 ? 57.666 27.281 0.146 1.00 32.63 161 ASP A C 1
ATOM 1207 O O . ASP A 1 161 ? 56.958 27.064 1.137 1.00 31.97 161 ASP A O 1
ATOM 1212 N N . ILE A 1 162 ? 57.167 27.542 -1.060 1.00 26.49 162 ILE A N 1
ATOM 1213 C CA . ILE A 1 162 ? 55.740 27.521 -1.300 1.00 29.65 162 ILE A CA 1
ATOM 1214 C C . ILE A 1 162 ? 55.274 26.109 -0.988 1.00 32.22 162 ILE A C 1
ATOM 1215 O O . ILE A 1 162 ? 55.939 25.143 -1.364 1.00 30.70 162 ILE A O 1
ATOM 1220 N N . GLN A 1 163 ? 54.155 25.975 -0.286 1.00 30.40 163 GLN A N 1
ATOM 1221 C CA . GLN A 1 163 ? 53.679 24.638 0.086 1.00 31.23 163 GLN A CA 1
ATOM 1222 C C . GLN A 1 163 ? 53.075 23.866 -1.100 1.00 29.39 163 GLN A C 1
ATOM 1223 O O . GLN A 1 163 ? 53.325 22.680 -1.252 1.00 32.21 163 GLN A O 1
ATOM 1229 N N . GLU A 1 164 ? 52.293 24.533 -1.940 1.00 29.89 164 GLU A N 1
ATOM 1230 C CA . GLU A 1 164 ? 51.691 23.860 -3.087 1.00 29.34 164 GLU A CA 1
ATOM 1231 C C . GLU A 1 164 ? 51.589 24.741 -4.305 1.00 29.94 164 GLU A C 1
ATOM 1232 O O . GLU A 1 164 ? 51.312 25.939 -4.206 1.00 30.55 164 GLU A O 1
ATOM 1238 N N . PHE A 1 165 ? 51.792 24.124 -5.458 1.00 29.06 165 PHE A N 1
ATOM 1239 C CA . PHE A 1 165 ? 51.527 24.753 -6.741 1.00 29.63 165 PHE A CA 1
ATOM 1240 C C . PHE A 1 165 ? 50.412 23.971 -7.407 1.00 26.24 165 PHE A C 1
ATOM 1241 O O . PHE A 1 165 ? 50.390 22.742 -7.361 1.00 26.12 165 PHE A O 1
ATOM 1249 N N . MET A 1 166 ? 49.467 24.680 -8.002 1.00 25.31 166 MET A N 1
ATOM 1250 C CA . MET A 1 166 ? 48.308 24.031 -8.573 1.00 22.65 166 MET A CA 1
ATOM 1251 C C . MET A 1 166 ? 48.079 24.530 -9.997 1.00 24.14 166 MET A C 1
ATOM 1252 O O . MET A 1 166 ? 48.589 25.573 -10.372 1.00 22.89 166 MET A O 1
ATOM 1257 N N . ILE A 1 167 ? 47.343 23.771 -10.800 1.00 22.60 167 ILE A N 1
ATOM 1258 C CA . ILE A 1 167 ? 46.903 24.275 -12.090 1.00 24.17 167 ILE A CA 1
ATOM 1259 C C . ILE A 1 167 ? 45.385 24.445 -12.129 1.00 26.35 167 ILE A C 1
ATOM 1260 O O . ILE A 1 167 ? 44.648 23.681 -11.496 1.00 24.71 167 ILE A O 1
ATOM 1265 N N . MET A 1 168 ? 44.937 25.468 -12.856 1.00 23.57 168 MET A N 1
ATOM 1266 C CA . MET A 1 168 ? 43.517 25.721 -13.102 1.00 24.46 168 MET A CA 1
ATOM 1267 C C . MET A 1 168 ? 43.255 25.863 -14.605 1.00 29.53 168 MET A C 1
ATOM 1268 O O . MET A 1 168 ? 43.685 26.838 -15.220 1.00 28.40 168 MET A O 1
ATOM 1273 N N . PRO A 1 169 ? 42.567 24.874 -15.201 1.00 31.02 169 PRO A N 1
ATOM 1274 C CA . PRO A 1 169 ? 42.243 24.844 -16.637 1.00 32.02 169 PRO A CA 1
ATOM 1275 C C . PRO A 1 169 ? 41.084 25.783 -17.006 1.00 29.98 169 PRO A C 1
ATOM 1276 O O . PRO A 1 169 ? 40.014 25.356 -17.454 1.00 26.80 169 PRO A O 1
ATOM 1280 N N . VAL A 1 170 ? 41.316 27.077 -16.830 1.00 27.68 170 VAL A N 1
ATOM 1281 C CA . VAL A 1 170 ? 40.266 28.062 -17.040 1.00 27.70 170 VAL A CA 1
ATOM 1282 C C . VAL A 1 170 ? 39.789 28.155 -18.487 1.00 30.61 170 VAL A C 1
ATOM 1283 O O . VAL A 1 170 ? 38.692 28.636 -18.737 1.00 33.32 170 VAL A O 1
ATOM 1287 N N . GLY A 1 171 ? 40.594 27.681 -19.437 1.00 32.52 171 GLY A N 1
ATOM 1288 C CA . GLY A 1 171 ? 40.243 27.788 -20.847 1.00 31.49 171 GLY A CA 1
ATOM 1289 C C . GLY A 1 171 ? 39.386 26.672 -21.432 1.00 35.39 171 GLY A C 1
ATOM 1290 O O . GLY A 1 171 ? 39.036 26.710 -22.614 1.00 39.42 171 GLY A O 1
ATOM 1291 N N . ALA A 1 172 ? 39.048 25.676 -20.620 1.00 30.88 172 ALA A N 1
ATOM 1292 C CA . ALA A 1 172 ? 38.215 24.567 -21.067 1.00 27.58 172 ALA A CA 1
ATOM 1293 C C . ALA A 1 172 ? 36.755 24.993 -21.252 1.00 32.07 172 ALA A C 1
ATOM 1294 O O . ALA A 1 172 ? 36.263 25.860 -20.535 1.00 29.28 172 ALA A O 1
ATOM 1296 N N . PRO A 1 173 ? 36.057 24.387 -22.229 1.00 33.22 173 PRO A N 1
ATOM 1297 C CA . PRO A 1 173 ? 34.643 24.697 -22.503 1.00 30.85 173 PRO A CA 1
ATOM 1298 C C . PRO A 1 173 ? 33.686 24.086 -21.480 1.00 28.09 173 PRO A C 1
ATOM 1299 O O . PRO A 1 173 ? 32.582 24.582 -21.311 1.00 29.20 173 PRO A O 1
ATOM 1303 N N . ASN A 1 174 ? 34.103 23.018 -20.812 1.00 26.54 174 ASN A N 1
ATOM 1304 C CA . ASN A 1 174 ? 33.252 22.386 -19.811 1.00 30.00 174 ASN A CA 1
ATOM 1305 C C . ASN A 1 174 ? 34.103 21.616 -18.810 1.00 27.90 174 ASN A C 1
ATOM 1306 O O . ASN A 1 174 ? 35.322 21.556 -18.960 1.00 24.14 174 ASN A O 1
ATOM 1311 N N . PHE A 1 175 ? 33.475 21.027 -17.792 1.00 24.38 175 PHE A N 1
ATOM 1312 C CA . PHE A 1 175 ? 34.266 20.390 -16.756 1.00 23.96 175 PHE A CA 1
ATOM 1313 C C . PHE A 1 175 ? 34.943 19.132 -17.258 1.00 25.77 175 PHE A C 1
ATOM 1314 O O . PHE A 1 175 ? 36.073 18.835 -16.873 1.00 23.16 175 PHE A O 1
ATOM 1322 N N . ARG A 1 176 ? 34.237 18.372 -18.087 1.00 26.77 176 ARG A N 1
ATOM 1323 C CA . ARG A 1 176 ? 34.811 17.159 -18.638 1.00 28.33 176 ARG A CA 1
ATOM 1324 C C . ARG A 1 176 ? 36.149 17.471 -19.315 1.00 27.99 176 ARG A C 1
ATOM 1325 O O . ARG A 1 176 ? 37.120 16.723 -19.170 1.00 28.61 176 ARG A O 1
ATOM 1333 N N . GLU A 1 177 ? 36.208 18.577 -20.049 1.00 26.47 177 GLU A N 1
ATOM 1334 C CA . GLU A 1 177 ? 37.442 18.940 -20.752 1.00 28.04 177 GLU A CA 1
ATOM 1335 C C . GLU A 1 177 ? 38.480 19.528 -19.801 1.00 26.34 177 GLU A C 1
ATOM 1336 O O . GLU A 1 177 ? 39.689 19.261 -19.921 1.00 22.39 177 GLU A O 1
ATOM 1342 N N . ALA A 1 178 ? 38.001 20.308 -18.838 1.00 26.23 178 ALA A N 1
ATOM 1343 C CA . ALA A 1 178 ? 38.861 20.792 -17.760 1.00 27.05 178 ALA A CA 1
ATOM 1344 C C . ALA A 1 178 ? 39.676 19.644 -17.166 1.00 28.02 178 ALA A C 1
ATOM 1345 O O . ALA A 1 178 ? 40.890 19.752 -16.965 1.00 24.53 178 ALA A O 1
ATOM 1347 N N . LEU A 1 179 ? 39.001 18.535 -16.883 1.00 27.18 179 LEU A N 1
ATOM 1348 C CA . LEU A 1 179 ? 39.652 17.423 -16.210 1.00 23.47 179 LEU A CA 1
ATOM 1349 C C . LEU A 1 179 ? 40.705 16.757 -17.099 1.00 23.34 179 LEU A C 1
ATOM 1350 O O . LEU A 1 179 ? 41.809 16.424 -16.645 1.00 22.26 179 LEU A O 1
ATOM 1355 N N . ARG A 1 180 ? 40.367 16.541 -18.366 1.00 24.75 180 ARG A N 1
ATOM 1356 C CA . ARG A 1 180 ? 41.334 15.955 -19.291 1.00 24.10 180 ARG A CA 1
ATOM 1357 C C . ARG A 1 180 ? 42.600 16.829 -19.382 1.00 23.25 180 ARG A C 1
ATOM 1358 O O . ARG A 1 180 ? 43.730 16.319 -19.454 1.00 22.35 180 ARG A O 1
ATOM 1366 N N . MET A 1 181 ? 42.406 18.147 -19.379 1.00 24.19 181 MET A N 1
ATOM 1367 C CA . MET A 1 181 ? 43.535 19.073 -19.437 1.00 24.40 181 MET A CA 1
ATOM 1368 C C . MET A 1 181 ? 44.409 18.910 -18.204 1.00 24.52 181 MET A C 1
ATOM 1369 O O . MET A 1 181 ? 45.624 18.744 -18.314 1.00 25.40 181 MET A O 1
ATOM 1374 N N . GLY A 1 182 ? 43.788 18.939 -17.026 1.00 23.09 182 GLY A N 1
ATOM 1375 C CA . GLY A 1 182 ? 44.520 18.707 -15.795 1.00 18.93 182 GLY A CA 1
ATOM 1376 C C . GLY A 1 182 ? 45.302 17.400 -15.878 1.00 27.25 182 GLY A C 1
ATOM 1377 O O . GLY A 1 182 ? 46.506 17.355 -15.580 1.00 22.43 182 GLY A O 1
ATOM 1378 N N . ALA A 1 183 ? 44.624 16.331 -16.301 1.00 23.09 183 ALA A N 1
ATOM 1379 C CA . ALA A 1 183 ? 45.239 15.005 -16.303 1.00 22.02 183 ALA A CA 1
ATOM 1380 C C . ALA A 1 183 ? 46.425 14.923 -17.267 1.00 25.37 183 ALA A C 1
ATOM 1381 O O . ALA A 1 183 ? 47.470 14.371 -16.934 1.00 27.53 183 ALA A O 1
ATOM 1383 N N . GLN A 1 184 ? 46.258 15.463 -18.468 1.00 24.86 184 GLN A N 1
ATOM 1384 C CA . GLN A 1 184 ? 47.344 15.461 -19.431 1.00 25.73 184 GLN A CA 1
ATOM 1385 C C . GLN A 1 184 ? 48.534 16.269 -18.916 1.00 26.31 184 GLN A C 1
ATOM 1386 O O . GLN A 1 184 ? 49.676 15.842 -19.043 1.00 28.74 184 GLN A O 1
ATOM 1392 N N . ILE A 1 185 ? 48.276 17.422 -18.315 1.00 28.85 185 ILE A N 1
ATOM 1393 C CA . ILE A 1 185 ? 49.380 18.235 -17.804 1.00 25.64 185 ILE A CA 1
ATOM 1394 C C . ILE A 1 185 ? 50.084 17.475 -16.681 1.00 25.21 185 ILE A C 1
ATOM 1395 O O . ILE A 1 185 ? 51.303 17.540 -16.537 1.00 26.49 185 ILE A O 1
ATOM 1400 N N . PHE A 1 186 ? 49.309 16.739 -15.894 1.00 25.04 186 PHE A N 1
ATOM 1401 C CA . PHE A 1 186 ? 49.865 15.949 -14.805 1.00 26.83 186 PHE A CA 1
ATOM 1402 C C . PHE A 1 186 ? 50.805 14.873 -15.370 1.00 28.50 186 PHE A C 1
ATOM 1403 O O . PHE A 1 186 ? 51.929 14.705 -14.901 1.00 23.70 186 PHE A O 1
ATOM 1411 N N . HIS A 1 187 ? 50.351 14.153 -16.394 1.00 28.42 187 HIS A N 1
ATOM 1412 C CA . HIS A 1 187 ? 51.201 13.124 -16.993 1.00 31.91 187 HIS A CA 1
ATOM 1413 C C . HIS A 1 187 ? 52.406 13.754 -17.702 1.00 30.13 187 HIS A C 1
ATOM 1414 O O . HIS A 1 187 ? 53.500 13.194 -17.714 1.00 32.93 187 HIS A O 1
ATOM 1421 N N . SER A 1 188 ? 52.201 14.934 -18.269 1.00 26.28 188 SER A N 1
ATOM 1422 C CA . SER A 1 188 ? 53.290 15.676 -18.875 1.00 32.09 188 SER A CA 1
ATOM 1423 C C . SER A 1 188 ? 54.350 16.012 -17.822 1.00 31.15 188 SER A C 1
ATOM 1424 O O . SER A 1 188 ? 55.542 15.762 -18.018 1.00 33.03 188 SER A O 1
ATOM 1427 N N . LEU A 1 189 ? 53.917 16.573 -16.697 1.00 30.99 189 LEU A N 1
ATOM 1428 C CA . LEU A 1 189 ? 54.858 16.937 -15.641 1.00 32.21 189 LEU A CA 1
ATOM 1429 C C . LEU A 1 189 ? 55.632 15.710 -15.151 1.00 31.86 189 LEU A C 1
ATOM 1430 O O . LEU A 1 189 ? 56.826 15.797 -14.869 1.00 33.74 189 LEU A O 1
ATOM 1435 N N . LYS A 1 190 ? 54.953 14.569 -15.048 1.00 28.88 190 LYS A N 1
ATOM 1436 C CA . LYS A 1 190 ? 55.609 13.335 -14.617 1.00 30.61 190 LYS A CA 1
ATOM 1437 C C . LYS A 1 190 ? 56.778 12.981 -15.532 1.00 30.51 190 LYS A C 1
ATOM 1438 O O . LYS A 1 190 ? 57.847 12.609 -15.062 1.00 28.53 190 LYS A O 1
ATOM 1444 N N . SER A 1 191 ? 56.567 13.087 -16.839 1.00 29.85 191 SER A N 1
ATOM 1445 C CA . SER A 1 191 ? 57.640 12.826 -17.790 1.00 30.38 191 SER A CA 1
ATOM 1446 C C . SER A 1 191 ? 58.758 13.848 -17.658 1.00 31.32 191 SER A C 1
ATOM 1447 O O . SER A 1 191 ? 59.941 13.513 -17.778 1.00 31.47 191 SER A O 1
ATOM 1450 N N . VAL A 1 192 ? 58.391 15.101 -17.424 1.00 30.01 192 VAL A N 1
ATOM 1451 C CA . VAL A 1 192 ? 59.409 16.125 -17.279 1.00 32.73 192 VAL A CA 1
ATOM 1452 C C . VAL A 1 192 ? 60.266 15.841 -16.052 1.00 36.21 192 VAL A C 1
ATOM 1453 O O . VAL A 1 192 ? 61.490 15.912 -16.130 1.00 37.58 192 VAL A O 1
ATOM 1457 N N . LEU A 1 193 ? 59.638 15.486 -14.931 1.00 30.80 193 LEU A N 1
ATOM 1458 C CA . LEU A 1 193 ? 60.404 15.177 -13.724 1.00 33.06 193 LEU A CA 1
ATOM 1459 C C . LEU A 1 193 ? 61.269 13.934 -13.908 1.00 37.99 193 LEU A C 1
ATOM 1460 O O . LEU A 1 193 ? 62.436 13.896 -13.504 1.00 38.14 193 LEU A O 1
ATOM 1465 N N . SER A 1 194 ? 60.691 12.908 -14.513 1.00 37.22 194 SER A N 1
ATOM 1466 C CA . SER A 1 194 ? 61.430 11.686 -14.759 1.00 38.05 194 SER A CA 1
ATOM 1467 C C . SER A 1 194 ? 62.674 11.944 -15.627 1.00 39.30 194 SER A C 1
ATOM 1468 O O . SER A 1 194 ? 63.698 11.271 -15.474 1.00 35.97 194 SER A O 1
ATOM 1471 N N . ALA A 1 195 ? 62.581 12.914 -16.535 1.00 34.97 195 ALA A N 1
ATOM 1472 C CA . ALA A 1 195 ? 63.708 13.243 -17.414 1.00 38.35 195 ALA A CA 1
ATOM 1473 C C . ALA A 1 195 ? 64.859 13.880 -16.633 1.00 38.64 195 ALA A C 1
ATOM 1474 O O . ALA A 1 195 ? 66.027 13.620 -16.910 1.00 42.16 195 ALA A O 1
ATOM 1476 N N . LYS A 1 196 ? 64.517 14.709 -15.650 1.00 40.08 196 LYS A N 1
ATOM 1477 C CA . LYS A 1 196 ? 65.512 15.334 -14.782 1.00 37.95 196 LYS A CA 1
ATOM 1478 C C . LYS A 1 196 ? 66.054 14.356 -13.734 1.00 39.66 196 LYS A C 1
ATOM 1479 O O . LYS A 1 196 ? 66.909 14.708 -12.924 1.00 40.16 196 LYS A O 1
ATOM 1485 N N . GLY A 1 197 ? 65.547 13.129 -13.749 1.00 38.90 197 GLY A N 1
ATOM 1486 C CA . GLY A 1 197 ? 65.931 12.142 -12.759 1.00 40.80 197 GLY A CA 1
ATOM 1487 C C . GLY A 1 197 ? 65.375 12.411 -11.368 1.00 38.62 197 GLY A C 1
ATOM 1488 O O . GLY A 1 197 ? 65.966 11.989 -10.373 1.00 34.98 197 GLY A O 1
ATOM 1489 N N . LEU A 1 198 ? 64.235 13.101 -11.299 1.00 38.27 198 LEU A N 1
ATOM 1490 C CA . LEU A 1 198 ? 63.607 13.430 -10.018 1.00 34.67 198 LEU A CA 1
ATOM 1491 C C . LEU A 1 198 ? 62.525 12.415 -9.644 1.00 36.95 198 LEU A C 1
ATOM 1492 O O . LEU A 1 198 ? 61.940 11.760 -10.514 1.00 38.15 198 LEU A O 1
ATOM 1497 N N . ASN A 1 199 ? 62.277 12.282 -8.342 1.00 32.49 199 ASN A N 1
ATOM 1498 C CA . ASN A 1 199 ? 61.289 11.341 -7.820 1.00 32.27 199 ASN A CA 1
ATOM 1499 C C . ASN A 1 199 ? 59.857 11.658 -8.287 1.00 34.92 199 ASN A C 1
ATOM 1500 O O . ASN A 1 199 ? 59.432 12.813 -8.242 1.00 30.61 199 ASN A O 1
ATOM 1505 N N . THR A 1 200 ? 59.119 10.644 -8.742 1.00 28.59 200 THR A N 1
ATOM 1506 C CA . THR A 1 200 ? 57.732 10.869 -9.161 1.00 32.36 200 THR A CA 1
ATOM 1507 C C . THR A 1 200 ? 56.686 10.115 -8.341 1.00 35.00 200 THR A C 1
ATOM 1508 O O . THR A 1 200 ? 55.581 9.899 -8.824 1.00 31.62 200 THR A O 1
ATOM 1512 N N . ALA A 1 201 ? 57.033 9.706 -7.121 1.00 33.12 201 ALA A N 1
ATOM 1513 C CA . ALA A 1 201 ? 56.051 9.177 -6.179 1.00 29.13 201 ALA A CA 1
ATOM 1514 C C . ALA A 1 201 ? 55.150 10.325 -5.716 1.00 33.37 201 ALA A C 1
ATOM 1515 O O . ALA A 1 201 ? 55.498 11.496 -5.918 1.00 30.97 201 ALA A O 1
ATOM 1517 N N . VAL A 1 202 ? 54.007 10.016 -5.095 1.00 26.38 202 VAL A N 1
ATOM 1518 C CA . VAL A 1 202 ? 53.062 11.076 -4.709 1.00 22.90 202 VAL A CA 1
ATOM 1519 C C . VAL A 1 202 ? 52.820 11.228 -3.197 1.00 28.78 202 VAL A C 1
ATOM 1520 O O . VAL A 1 202 ? 53.006 10.287 -2.414 1.00 23.89 202 VAL A O 1
ATOM 1524 N N . GLY A 1 203 ? 52.394 12.424 -2.792 1.00 25.88 203 GLY A N 1
ATOM 1525 C CA . GLY A 1 203 ? 52.039 12.668 -1.402 1.00 24.24 203 GLY A CA 1
ATOM 1526 C C . GLY A 1 203 ? 50.532 12.581 -1.178 1.00 27.48 203 GLY A C 1
ATOM 1527 O O . GLY A 1 203 ? 49.804 12.015 -1.995 1.00 23.12 203 GLY A O 1
ATOM 1528 N N . ASP A 1 204 ? 50.072 13.155 -0.069 1.00 26.90 204 ASP A N 1
ATOM 1529 C CA . ASP A 1 204 ? 48.675 13.104 0.337 1.00 26.63 204 ASP A CA 1
ATOM 1530 C C . ASP A 1 204 ? 47.668 13.568 -0.723 1.00 29.19 204 ASP A C 1
ATOM 1531 O O . ASP A 1 204 ? 46.587 12.995 -0.835 1.00 27.43 204 ASP A O 1
ATOM 1536 N N . GLU A 1 205 ? 48.007 14.602 -1.489 1.00 25.62 205 GLU A N 1
ATOM 1537 C CA . GLU A 1 205 ? 47.045 15.192 -2.415 1.00 26.01 205 GLU A CA 1
ATOM 1538 C C . GLU A 1 205 ? 47.173 14.620 -3.836 1.00 28.40 205 GLU A C 1
ATOM 1539 O O . GLU A 1 205 ? 46.476 15.064 -4.760 1.00 26.50 205 GLU A O 1
ATOM 1545 N N . GLY A 1 206 ? 48.063 13.639 -4.006 1.00 28.05 206 GLY A N 1
ATOM 1546 C CA . GLY A 1 206 ? 48.263 12.977 -5.290 1.00 25.11 206 GLY A CA 1
ATOM 1547 C C . GLY A 1 206 ? 49.253 13.675 -6.213 1.00 27.87 206 GLY A C 1
ATOM 1548 O O . GLY A 1 206 ? 49.387 13.303 -7.392 1.00 23.54 206 GLY A O 1
ATOM 1549 N N . GLY A 1 207 ? 49.928 14.700 -5.682 1.00 23.44 207 GLY A N 1
ATOM 1550 C CA . GLY A 1 207 ? 50.880 15.483 -6.444 1.00 24.27 207 GLY A CA 1
ATOM 1551 C C . GLY A 1 207 ? 52.311 15.022 -6.214 1.00 28.26 207 GLY A C 1
ATOM 1552 O O . GLY A 1 207 ? 52.574 14.128 -5.402 1.00 27.54 207 GLY A O 1
ATOM 1553 N N . PHE A 1 208 ? 53.247 15.629 -6.937 1.00 27.10 208 PHE A N 1
ATOM 1554 C CA . PHE A 1 208 ? 54.658 15.274 -6.809 1.00 25.66 208 PHE A CA 1
ATOM 1555 C C . PHE A 1 208 ? 55.362 16.185 -5.804 1.00 29.47 208 PHE A C 1
ATOM 1556 O O . PHE A 1 208 ? 54.940 17.319 -5.593 1.00 31.52 208 PHE A O 1
ATOM 1564 N N . ALA A 1 209 ? 56.420 15.680 -5.172 1.00 28.36 209 ALA A N 1
ATOM 1565 C CA . ALA A 1 209 ? 57.274 16.495 -4.306 1.00 29.89 209 ALA A CA 1
ATOM 1566 C C . ALA A 1 209 ? 58.743 16.258 -4.665 1.00 32.98 209 ALA A C 1
ATOM 1567 O O . ALA A 1 209 ? 59.538 15.782 -3.845 1.00 31.84 209 ALA A O 1
ATOM 1569 N N . PRO A 1 210 ? 59.107 16.570 -5.911 1.00 31.23 210 PRO A N 1
ATOM 1570 C CA . PRO A 1 210 ? 60.467 16.303 -6.387 1.00 33.43 210 PRO A CA 1
ATOM 1571 C C . PRO A 1 210 ? 61.457 17.291 -5.765 1.00 34.58 210 PRO A C 1
ATOM 1572 O O . PRO A 1 210 ? 61.065 18.329 -5.222 1.00 30.05 210 PRO A O 1
ATOM 1576 N N . ASN A 1 211 ? 62.739 16.975 -5.854 1.00 35.56 211 ASN A N 1
ATOM 1577 C CA . ASN A 1 211 ? 63.752 17.832 -5.261 1.00 38.25 211 ASN A CA 1
ATOM 1578 C C . ASN A 1 211 ? 64.150 18.979 -6.193 1.00 36.71 211 ASN A C 1
ATOM 1579 O O . ASN A 1 211 ? 65.245 18.991 -6.744 1.00 39.07 211 ASN A O 1
ATOM 1584 N N . LEU A 1 212 ? 63.250 19.945 -6.360 1.00 37.88 212 LEU A N 1
ATOM 1585 C CA . LEU A 1 212 ? 63.516 21.110 -7.196 1.00 37.51 212 LEU A CA 1
ATOM 1586 C C . LEU A 1 212 ? 64.390 22.103 -6.447 1.00 39.68 212 LEU A C 1
ATOM 1587 O O . LEU A 1 212 ? 64.435 22.099 -5.216 1.00 37.63 212 LEU A O 1
ATOM 1592 N N . GLY A 1 213 ? 65.064 22.970 -7.194 1.00 40.30 213 GLY A N 1
ATOM 1593 C CA . GLY A 1 213 ? 66.085 23.828 -6.621 1.00 38.80 213 GLY A CA 1
ATOM 1594 C C . GLY A 1 213 ? 65.592 25.111 -5.988 1.00 44.88 213 GLY A C 1
ATOM 1595 O O . GLY A 1 213 ? 66.286 25.698 -5.151 1.00 42.46 213 GLY A O 1
ATOM 1596 N N . SER A 1 214 ? 64.399 25.553 -6.378 1.00 40.30 214 SER A N 1
ATOM 1597 C CA . SER A 1 214 ? 63.890 26.832 -5.909 1.00 34.60 214 SER A CA 1
ATOM 1598 C C . SER A 1 214 ? 62.425 27.024 -6.283 1.00 33.57 214 SER A C 1
ATOM 1599 O O . SER A 1 214 ? 61.891 26.322 -7.139 1.00 32.80 214 SER A O 1
ATOM 1602 N N . ASN A 1 215 ? 61.786 27.992 -5.641 1.00 32.30 215 ASN A N 1
ATOM 1603 C CA . ASN A 1 215 ? 60.409 28.323 -5.963 1.00 32.14 215 ASN A CA 1
ATOM 1604 C C . ASN A 1 215 ? 60.229 28.557 -7.455 1.00 32.37 215 ASN A C 1
ATOM 1605 O O . ASN A 1 215 ? 59.347 27.972 -8.074 1.00 33.03 215 ASN A O 1
ATOM 1610 N N . GLU A 1 216 ? 61.076 29.388 -8.046 1.00 31.09 216 GLU A N 1
ATOM 1611 C CA . GLU A 1 216 ? 60.869 29.761 -9.441 1.00 35.03 216 GLU A CA 1
ATOM 1612 C C . GLU A 1 216 ? 61.154 28.622 -10.417 1.00 32.33 216 GLU A C 1
ATOM 1613 O O . GLU A 1 216 ? 60.567 28.569 -11.494 1.00 35.66 216 GLU A O 1
ATOM 1619 N N . GLU A 1 217 ? 62.059 27.725 -10.044 1.00 32.68 217 GLU A N 1
ATOM 1620 C CA . GLU A 1 217 ? 62.297 26.522 -10.833 1.00 39.43 217 GLU A CA 1
ATOM 1621 C C . GLU A 1 217 ? 61.033 25.655 -10.860 1.00 34.70 217 GLU A C 1
ATOM 1622 O O . GLU A 1 217 ? 60.673 25.109 -11.903 1.00 33.40 217 GLU A O 1
ATOM 1628 N N . ALA A 1 218 ? 60.360 25.543 -9.716 1.00 30.24 218 ALA A N 1
ATOM 1629 C CA . ALA A 1 218 ? 59.082 24.827 -9.655 1.00 34.66 218 ALA A CA 1
ATOM 1630 C C . ALA A 1 218 ? 58.077 25.422 -10.648 1.00 33.98 218 ALA A C 1
ATOM 1631 O O . ALA A 1 218 ? 57.448 24.697 -11.424 1.00 34.25 218 ALA A O 1
ATOM 1633 N N . LEU A 1 219 ? 57.946 26.748 -10.625 1.00 33.07 219 LEU A N 1
ATOM 1634 C CA 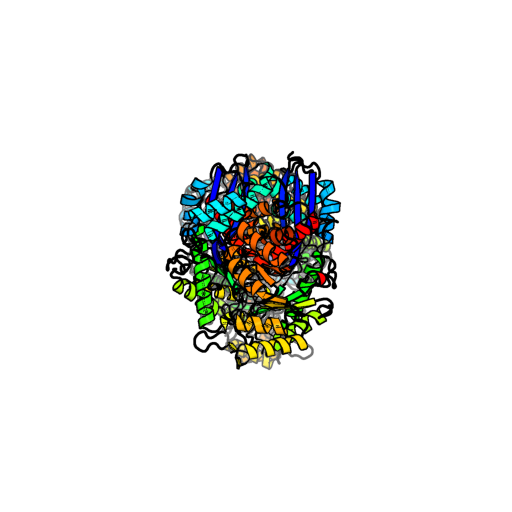. LEU A 1 219 ? 57.038 27.461 -11.520 1.00 33.32 219 LEU A CA 1
ATOM 1635 C C . LEU A 1 219 ? 57.410 27.258 -12.991 1.00 33.13 219 LEU A C 1
ATOM 1636 O O . LEU A 1 219 ? 56.548 27.037 -13.844 1.00 33.67 219 LEU A O 1
ATOM 1641 N N . GLN A 1 220 ? 58.700 27.321 -13.282 1.00 34.29 220 GLN A N 1
ATOM 1642 C CA . GLN A 1 220 ? 59.172 27.178 -14.649 1.00 34.27 220 GLN A CA 1
ATOM 1643 C C . GLN A 1 220 ? 58.908 25.776 -15.176 1.00 32.83 220 GLN A C 1
ATOM 1644 O O . GLN A 1 220 ? 58.522 25.605 -16.332 1.00 30.86 220 GLN A O 1
ATOM 1650 N N . THR A 1 221 ? 59.089 24.780 -14.312 1.00 33.65 221 THR A N 1
ATOM 1651 C CA . THR A 1 221 ? 58.880 23.391 -14.699 1.00 33.67 221 THR A CA 1
ATOM 1652 C C . THR A 1 221 ? 57.413 23.137 -15.030 1.00 34.74 221 THR A C 1
ATOM 1653 O O . THR A 1 221 ? 57.088 22.509 -16.048 1.00 32.02 221 THR A O 1
ATOM 1657 N N . ILE A 1 222 ? 56.527 23.646 -14.181 1.00 31.35 222 ILE A N 1
ATOM 1658 C CA . ILE A 1 222 ? 55.106 23.497 -14.416 1.00 27.86 222 ILE A CA 1
ATOM 1659 C C . ILE A 1 222 ? 54.691 24.140 -15.742 1.00 28.60 222 ILE A C 1
ATOM 1660 O O . ILE A 1 222 ? 53.953 23.544 -16.529 1.00 28.45 222 ILE A O 1
ATOM 1665 N N . VAL A 1 223 ? 55.170 25.349 -15.993 1.00 28.25 223 VAL A N 1
ATOM 1666 C CA . VAL A 1 223 ? 54.883 26.021 -17.259 1.00 30.31 223 VAL A CA 1
ATOM 1667 C C . VAL A 1 223 ? 55.351 25.149 -18.424 1.00 31.83 223 VAL A C 1
ATOM 1668 O O . VAL A 1 223 ? 54.654 24.983 -19.424 1.00 32.04 223 VAL A O 1
ATOM 1672 N N . GLU A 1 224 ? 56.546 24.585 -18.279 1.00 33.22 224 GLU A N 1
ATOM 1673 C CA . GLU A 1 224 ? 57.084 23.643 -19.258 1.00 33.15 224 GLU A CA 1
ATOM 1674 C C . GLU A 1 224 ? 56.176 22.414 -19.441 1.00 30.59 224 GLU A C 1
ATOM 1675 O O . GLU A 1 224 ? 55.891 22.013 -20.572 1.00 29.62 224 GLU A O 1
ATOM 1681 N N . ALA A 1 225 ? 55.716 21.824 -18.337 1.00 27.03 225 ALA A N 1
ATOM 1682 C CA . ALA A 1 225 ? 54.781 20.702 -18.423 1.00 29.50 225 ALA A CA 1
ATOM 1683 C C . ALA A 1 225 ? 53.542 21.095 -19.226 1.00 30.16 225 ALA A C 1
ATOM 1684 O O . ALA A 1 225 ? 53.128 20.368 -20.121 1.00 30.77 225 ALA A O 1
ATOM 1686 N N . ILE A 1 226 ? 52.977 22.265 -18.932 1.00 31.52 226 ILE A N 1
ATOM 1687 C CA . ILE A 1 226 ? 51.810 22.747 -19.670 1.00 28.07 226 ILE A CA 1
ATOM 1688 C C . ILE A 1 226 ? 52.078 22.846 -21.167 1.00 30.29 226 ILE A C 1
ATOM 1689 O O . ILE A 1 226 ? 51.335 22.305 -21.971 1.00 27.89 226 ILE A O 1
ATOM 1694 N N . GLU A 1 227 ? 53.141 23.546 -21.542 1.00 33.12 227 GLU A N 1
ATOM 1695 C CA . GLU A 1 227 ? 53.450 23.713 -22.960 1.00 32.09 227 GLU A CA 1
ATOM 1696 C C . GLU A 1 227 ? 53.606 22.366 -23.661 1.00 34.24 227 GLU A C 1
ATOM 1697 O O . GLU A 1 227 ? 53.105 22.179 -24.769 1.00 33.63 227 GLU A O 1
ATOM 1703 N N . LYS A 1 228 ? 54.266 21.423 -22.995 1.00 30.81 228 LYS A N 1
ATOM 1704 C CA . LYS A 1 228 ? 54.482 20.094 -23.565 1.00 36.31 228 LYS A CA 1
ATOM 1705 C C . LYS A 1 228 ? 53.223 19.225 -23.587 1.00 38.03 228 LYS A C 1
ATOM 1706 O O . LYS A 1 228 ? 53.169 18.240 -24.316 1.00 38.35 228 LYS A O 1
ATOM 1712 N N . ALA A 1 229 ? 52.212 19.576 -22.797 1.00 35.31 229 ALA A N 1
ATOM 1713 C CA . ALA A 1 229 ? 50.940 18.873 -22.919 1.00 31.65 229 ALA A CA 1
ATOM 1714 C C . ALA A 1 229 ? 50.179 19.442 -24.106 1.00 36.51 229 ALA A C 1
ATOM 1715 O O . ALA A 1 229 ? 49.228 18.825 -24.592 1.00 38.92 229 ALA A O 1
ATOM 1717 N N . GLY A 1 230 ? 50.606 20.621 -24.568 1.00 34.99 230 GLY A N 1
ATOM 1718 C CA . GLY A 1 230 ? 50.024 21.241 -25.743 1.00 29.90 230 GLY A CA 1
ATOM 1719 C C . GLY A 1 230 ? 48.985 22.300 -25.433 1.00 35.12 230 GLY A C 1
ATOM 1720 O O . GLY A 1 230 ? 48.130 22.615 -26.264 1.00 34.60 230 GLY A O 1
ATOM 1721 N N . PHE A 1 231 ? 49.053 22.854 -24.229 1.00 31.02 231 PHE A N 1
ATOM 1722 C CA . PHE A 1 231 ? 48.153 23.923 -23.844 1.00 30.46 231 PHE A CA 1
ATOM 1723 C C . PHE A 1 231 ? 48.932 25.221 -23.637 1.00 29.55 231 PHE A C 1
ATOM 1724 O O . PHE A 1 231 ? 50.149 25.192 -23.467 1.00 31.31 231 PHE A O 1
ATOM 1732 N N . LYS A 1 232 ? 48.228 26.351 -23.680 1.00 30.61 232 LYS A N 1
ATOM 1733 C CA . LYS A 1 232 ? 48.844 27.669 -23.517 1.00 31.69 232 LYS A CA 1
ATOM 1734 C C . LYS A 1 232 ? 48.796 28.140 -22.069 1.00 29.30 232 LYS A C 1
ATOM 1735 O O . LYS A 1 232 ? 47.723 28.375 -21.535 1.00 29.03 232 LYS A O 1
ATOM 1741 N N . PRO A 1 233 ? 49.965 28.314 -21.439 1.00 37.42 233 PRO A N 1
ATOM 1742 C CA . PRO A 1 233 ? 50.002 28.982 -20.127 1.00 33.59 233 PRO A CA 1
ATOM 1743 C C . PRO A 1 233 ? 49.333 30.353 -20.220 1.00 34.07 233 PRO A C 1
ATOM 1744 O O . PRO A 1 233 ? 49.546 31.052 -21.216 1.00 34.79 233 PRO A O 1
ATOM 1748 N N . GLY A 1 234 ? 48.532 30.728 -19.224 1.00 29.11 234 GLY A N 1
ATOM 1749 C CA . GLY A 1 234 ? 47.843 32.009 -19.244 1.00 31.94 234 GLY A CA 1
ATOM 1750 C C . GLY A 1 234 ? 46.449 31.936 -19.843 1.00 36.22 234 GLY A C 1
ATOM 1751 O O . GLY A 1 234 ? 45.450 31.908 -19.115 1.00 32.89 234 GLY A O 1
ATOM 1752 N N . GLU A 1 235 ? 46.386 31.886 -21.171 1.00 35.21 235 GLU A N 1
ATOM 1753 C CA . GLU A 1 235 ? 45.118 31.808 -21.892 1.00 34.07 235 GLU A CA 1
ATOM 1754 C C . GLU A 1 235 ? 44.278 30.582 -21.503 1.00 35.63 235 GLU A C 1
ATOM 1755 O O . GLU A 1 235 ? 43.089 30.703 -21.192 1.00 39.38 235 GLU A O 1
ATOM 1761 N N . GLU A 1 236 ? 44.889 29.403 -21.526 1.00 32.87 236 GLU A N 1
ATOM 1762 C CA . GLU A 1 236 ? 44.152 28.170 -21.242 1.00 32.54 236 GLU A CA 1
ATOM 1763 C C . GLU A 1 236 ? 44.353 27.634 -19.830 1.00 30.16 236 GLU A C 1
ATOM 1764 O O . GLU A 1 236 ? 43.488 26.953 -19.306 1.00 30.57 236 GLU A O 1
ATOM 1770 N N . VAL A 1 237 ? 45.492 27.936 -19.217 1.00 30.83 237 VAL A N 1
ATOM 1771 C CA . VAL A 1 237 ? 45.807 27.363 -17.919 1.00 31.51 237 VAL A CA 1
ATOM 1772 C C . VAL A 1 237 ? 46.519 28.375 -17.039 1.00 29.15 237 VAL A C 1
ATOM 1773 O O . VAL A 1 237 ? 47.554 28.918 -17.421 1.00 34.75 237 VAL A O 1
ATOM 1777 N N . LYS A 1 238 ? 45.960 28.626 -15.863 1.00 26.04 238 LYS A N 1
ATOM 1778 C CA . LYS A 1 238 ? 46.566 29.538 -14.905 1.00 28.43 238 LYS A CA 1
ATOM 1779 C C . LYS A 1 238 ? 47.154 28.718 -13.785 1.00 27.00 238 LYS A C 1
ATOM 1780 O O . LYS A 1 238 ? 46.820 27.548 -13.635 1.00 24.98 238 LYS A O 1
ATOM 1786 N N . LEU A 1 239 ? 48.014 29.340 -12.985 1.00 28.94 239 LEU A N 1
ATOM 1787 C CA . LEU A 1 239 ? 48.582 28.678 -11.818 1.00 24.81 239 LEU A CA 1
ATOM 1788 C C . LEU A 1 239 ? 47.936 29.211 -10.559 1.00 25.86 239 LEU A C 1
ATOM 1789 O O . LEU A 1 239 ? 47.434 30.333 -10.530 1.00 29.60 239 LEU A O 1
ATOM 1794 N N . ALA A 1 240 ? 47.967 28.405 -9.512 1.00 26.19 240 ALA A N 1
ATOM 1795 C CA . ALA A 1 240 ? 47.496 28.829 -8.208 1.00 27.05 240 ALA A CA 1
ATOM 1796 C C . ALA A 1 240 ? 48.537 28.365 -7.207 1.00 26.67 240 ALA A C 1
ATOM 1797 O O . ALA A 1 240 ? 49.180 27.336 -7.414 1.00 28.96 240 ALA A O 1
ATOM 1799 N N . MET A 1 241 ? 48.721 29.116 -6.131 1.00 26.16 241 MET A N 1
ATOM 1800 C CA . MET A 1 241 ? 49.705 28.733 -5.120 1.00 31.00 241 MET A CA 1
ATOM 1801 C C . MET A 1 241 ? 49.080 28.764 -3.739 1.00 25.75 241 MET A C 1
ATOM 1802 O O . MET A 1 241 ? 48.248 29.624 -3.449 1.00 25.85 241 MET A O 1
ATOM 1807 N N . ASP A 1 242 ? 49.497 27.840 -2.885 1.00 29.89 242 ASP A N 1
ATOM 1808 C CA . ASP A 1 242 ? 49.210 27.941 -1.455 1.00 30.36 242 ASP A CA 1
ATOM 1809 C C . ASP A 1 242 ? 50.552 28.114 -0.761 1.00 27.74 242 ASP A C 1
ATOM 1810 O O . ASP A 1 242 ? 51.324 27.165 -0.649 1.00 28.39 242 ASP A O 1
ATOM 1815 N N . ALA A 1 243 ? 50.838 29.338 -0.327 1.00 28.30 243 ALA A N 1
ATOM 1816 C CA . ALA A 1 243 ? 52.132 29.651 0.278 1.00 31.99 243 ALA A CA 1
ATOM 1817 C C . ALA A 1 243 ? 52.272 29.091 1.693 1.00 30.42 243 ALA A C 1
ATOM 1818 O O . ALA A 1 243 ? 53.390 28.807 2.150 1.00 29.23 243 ALA A O 1
ATOM 1820 N N . ALA A 1 244 ? 51.137 28.911 2.367 1.00 27.98 244 ALA A N 1
ATOM 1821 C CA . ALA A 1 244 ? 51.130 28.495 3.770 1.00 35.60 244 ALA A CA 1
ATOM 1822 C C . ALA A 1 244 ? 52.226 29.255 4.513 1.00 32.96 244 ALA A C 1
ATOM 1823 O O . ALA A 1 244 ? 53.095 28.663 5.155 1.00 32.69 244 ALA A O 1
ATOM 1825 N N . SER A 1 245 ? 52.176 30.581 4.398 1.00 33.67 245 SER A N 1
ATOM 1826 C CA . SER A 1 245 ? 53.244 31.455 4.888 1.00 30.54 245 SER A CA 1
ATOM 1827 C C . SER A 1 245 ? 53.379 31.478 6.407 1.00 31.41 245 SER A C 1
ATOM 1828 O O . SER A 1 245 ? 54.411 31.886 6.936 1.00 34.14 245 SER A O 1
ATOM 1831 N N . SER A 1 246 ? 52.346 31.037 7.111 1.00 31.09 246 SER A N 1
ATOM 1832 C CA . SER A 1 246 ? 52.465 30.827 8.549 1.00 35.27 246 SER A CA 1
ATOM 1833 C C . SER A 1 246 ? 53.627 29.887 8.858 1.00 37.14 246 SER A C 1
ATOM 1834 O O . SER A 1 246 ? 54.178 29.926 9.958 1.00 32.37 246 SER A O 1
ATOM 1837 N N . GLU A 1 247 ? 53.991 29.041 7.890 1.00 34.38 247 GLU A N 1
ATOM 1838 C CA . GLU A 1 247 ? 54.997 28.000 8.118 1.00 38.92 247 GLU A CA 1
ATOM 1839 C C . GLU A 1 247 ? 56.438 28.519 8.106 1.00 40.93 247 GLU A C 1
ATOM 1840 O O . GLU A 1 247 ? 57.335 27.893 8.678 1.00 44.49 247 GLU A O 1
ATOM 1846 N N . PHE A 1 248 ? 56.671 29.646 7.442 1.00 35.58 248 PHE A N 1
ATOM 1847 C CA . PHE A 1 248 ? 57.991 30.248 7.475 1.00 36.08 248 PHE A CA 1
ATOM 1848 C C . PHE A 1 248 ? 57.985 31.637 8.119 1.00 36.11 248 PHE A C 1
ATOM 1849 O O . PHE A 1 248 ? 59.005 32.316 8.147 1.00 35.86 248 PHE A O 1
ATOM 1857 N N . TYR A 1 249 ? 56.830 32.038 8.644 1.00 33.27 249 TYR A N 1
ATOM 1858 C CA . TYR A 1 249 ? 56.706 33.261 9.440 1.00 35.46 249 TYR A CA 1
ATOM 1859 C C . TYR A 1 249 ? 57.319 33.089 10.831 1.00 35.01 249 TYR A C 1
ATOM 1860 O O . TYR A 1 249 ? 57.034 32.113 11.530 1.00 31.49 249 TYR A O 1
ATOM 1869 N N . ASN A 1 250 ? 58.148 34.047 11.231 1.00 34.93 250 ASN A N 1
ATOM 1870 C CA . ASN A 1 250 ? 58.741 34.056 12.568 1.00 35.54 250 ASN A CA 1
ATOM 1871 C C . ASN A 1 250 ? 57.958 35.021 13.446 1.00 35.48 250 ASN A C 1
ATOM 1872 O O . ASN A 1 250 ? 58.000 36.231 13.239 1.00 32.04 250 ASN A O 1
ATOM 1877 N N . LYS A 1 251 ? 57.226 34.483 14.414 1.00 37.16 251 LYS A N 1
ATOM 1878 C CA . LYS A 1 251 ? 56.366 35.309 15.253 1.00 37.78 251 LYS A CA 1
ATOM 1879 C C . LYS A 1 251 ? 57.222 36.295 16.038 1.00 43.10 251 LYS A C 1
ATOM 1880 O O . LYS A 1 251 ? 56.790 37.405 16.339 1.00 43.35 251 LYS A O 1
ATOM 1886 N N . GLU A 1 252 ? 58.445 35.875 16.345 1.00 39.23 252 GLU A N 1
ATOM 1887 C CA . GLU A 1 252 ? 59.369 36.633 17.175 1.00 43.39 252 GLU A CA 1
ATOM 1888 C C . GLU A 1 252 ? 59.751 37.988 16.566 1.00 40.10 252 GLU A C 1
ATOM 1889 O O . GLU A 1 252 ? 59.668 39.018 17.234 1.00 36.38 252 GLU A O 1
ATOM 1895 N N . ASP A 1 253 ? 60.179 37.978 15.306 1.00 36.35 253 ASP A N 1
ATOM 1896 C CA . ASP A 1 253 ? 60.688 39.192 14.668 1.00 38.35 253 ASP A CA 1
ATOM 1897 C C . ASP A 1 253 ? 59.701 39.745 13.661 1.00 39.47 253 ASP A C 1
ATOM 1898 O O . ASP A 1 253 ? 59.959 40.764 13.015 1.00 36.96 253 ASP A O 1
ATOM 1903 N N . GLY A 1 254 ? 58.572 39.059 13.528 1.00 39.09 254 GLY A N 1
ATOM 1904 C CA . GLY A 1 254 ? 57.510 39.511 12.650 1.00 38.73 254 GLY A CA 1
ATOM 1905 C C . GLY A 1 254 ? 57.885 39.441 11.183 1.00 35.93 254 GLY A C 1
ATOM 1906 O O . GLY A 1 254 ? 57.272 40.119 10.358 1.00 34.61 254 GLY A O 1
ATOM 1907 N N . LYS A 1 255 ? 58.878 38.617 10.850 1.00 30.60 255 LYS A N 1
ATOM 1908 C CA . LYS A 1 255 ? 59.324 38.499 9.455 1.00 32.19 255 LYS A CA 1
ATOM 1909 C C . LYS A 1 255 ? 59.159 37.110 8.821 1.00 35.89 255 LYS A C 1
ATOM 1910 O O . LYS A 1 255 ? 58.896 36.109 9.506 1.00 30.11 255 LYS A O 1
ATOM 1916 N N . TYR A 1 256 ? 59.320 37.065 7.500 1.00 35.18 256 TYR A N 1
ATOM 1917 C CA . TYR A 1 256 ? 59.208 35.816 6.747 1.00 35.39 256 TYR A CA 1
ATOM 1918 C C . TYR A 1 256 ? 60.572 35.244 6.331 1.00 37.77 256 TYR A C 1
ATOM 1919 O O . TYR A 1 256 ? 61.353 35.877 5.604 1.00 33.10 256 TYR A O 1
ATOM 1928 N N . HIS A 1 257 ? 60.847 34.036 6.809 1.00 37.31 257 HIS A N 1
ATOM 1929 C CA . HIS A 1 257 ? 62.145 33.395 6.602 1.00 38.18 257 HIS A CA 1
ATOM 1930 C C . HIS A 1 257 ? 62.067 32.332 5.513 1.00 38.39 257 HIS A C 1
ATOM 1931 O O . HIS A 1 257 ? 61.681 31.186 5.761 1.00 37.52 257 HIS A O 1
ATOM 1938 N N . LEU A 1 258 ? 62.420 32.734 4.300 1.00 37.77 258 LEU A N 1
ATOM 1939 C CA . LEU A 1 258 ? 62.407 31.840 3.157 1.00 37.27 258 LEU A CA 1
ATOM 1940 C C . LEU A 1 258 ? 63.730 31.108 3.060 1.00 39.79 258 LEU A C 1
ATOM 1941 O O . LEU A 1 258 ? 64.649 31.568 2.380 1.00 39.17 258 LEU A O 1
ATOM 1946 N N . SER A 1 259 ? 63.824 29.967 3.733 1.00 42.61 259 SER A N 1
ATOM 1947 C CA . SER A 1 259 ? 65.041 29.166 3.680 1.00 43.70 259 SER A CA 1
ATOM 1948 C C . SER A 1 259 ? 65.382 28.815 2.230 1.00 42.93 259 SER A C 1
ATOM 1949 O O . SER A 1 259 ? 66.536 28.890 1.815 1.00 46.21 259 SER A O 1
ATOM 1952 N N . GLY A 1 260 ? 64.367 28.457 1.455 1.00 37.96 260 GLY A N 1
ATOM 1953 C CA . GLY A 1 260 ? 64.566 28.137 0.057 1.00 39.07 260 GLY A CA 1
ATOM 1954 C C . GLY A 1 260 ? 65.339 29.201 -0.691 1.00 40.72 260 GLY A C 1
ATOM 1955 O O . GLY A 1 260 ? 66.376 28.925 -1.281 1.00 42.62 260 GLY A O 1
ATOM 1956 N N . GLU A 1 261 ? 64.831 30.425 -0.672 1.00 40.80 261 GLU A N 1
ATOM 1957 C CA . GLU A 1 261 ? 65.480 31.515 -1.385 1.00 43.68 261 GLU A CA 1
ATOM 1958 C C . GLU A 1 261 ? 66.686 32.042 -0.623 1.00 45.44 261 GLU A C 1
ATOM 1959 O O . GLU A 1 261 ? 67.458 32.842 -1.148 1.00 51.13 261 GLU A O 1
ATOM 1965 N N . GLY A 1 262 ? 66.832 31.612 0.626 1.00 44.97 262 GLY A N 1
ATOM 1966 C CA . GLY A 1 262 ? 67.881 32.130 1.487 1.00 47.26 262 GLY A CA 1
ATOM 1967 C C . GLY A 1 262 ? 67.791 33.628 1.734 1.00 44.25 262 GLY A C 1
ATOM 1968 O O . GLY A 1 262 ? 68.805 34.323 1.692 1.00 46.65 262 GLY A O 1
ATOM 1969 N N . VAL A 1 263 ? 66.581 34.124 1.991 1.00 36.70 263 VAL A N 1
ATOM 1970 C CA . VAL A 1 263 ? 66.379 35.525 2.339 1.00 37.49 263 VAL A CA 1
ATOM 1971 C C . VAL A 1 263 ? 65.290 35.714 3.393 1.00 39.07 263 VAL A C 1
ATOM 1972 O O . VAL A 1 263 ? 64.456 34.839 3.610 1.00 40.96 263 VAL A O 1
ATOM 1976 N N . VAL A 1 264 ? 65.301 36.876 4.033 1.00 35.16 264 VAL A N 1
ATOM 1977 C CA . VAL A 1 264 ? 64.311 37.236 5.033 1.00 36.56 264 VAL A CA 1
ATOM 1978 C C . VAL A 1 264 ? 63.562 38.480 4.546 1.00 40.26 264 VAL A C 1
ATOM 1979 O O . VAL A 1 264 ? 64.184 39.482 4.161 1.00 42.42 264 VAL A O 1
ATOM 1983 N N . LYS A 1 265 ? 62.232 38.410 4.548 1.00 36.88 265 LYS A N 1
ATOM 1984 C CA . LYS A 1 265 ? 61.402 39.497 4.030 1.00 34.66 265 LYS A CA 1
ATOM 1985 C C . LYS A 1 265 ? 60.410 39.999 5.066 1.00 35.59 265 LYS A C 1
ATOM 1986 O O . LYS A 1 265 ? 59.921 39.230 5.896 1.00 36.58 265 LYS A O 1
ATOM 1992 N N . THR A 1 266 ? 60.119 41.296 5.008 1.00 34.49 266 THR A N 1
ATOM 1993 C CA . THR A 1 266 ? 59.003 41.877 5.734 1.00 34.02 266 THR A CA 1
ATOM 1994 C C . THR A 1 266 ? 57.718 41.576 4.972 1.00 29.10 266 THR A C 1
ATOM 1995 O O . THR A 1 266 ? 57.757 41.215 3.802 1.00 28.61 266 THR A O 1
ATOM 1999 N N . SER A 1 267 ? 56.581 41.734 5.634 1.00 29.72 267 SER A N 1
ATOM 2000 C CA . SER A 1 267 ? 55.294 41.618 4.962 1.00 31.63 267 SER A CA 1
ATOM 2001 C C . SER A 1 267 ? 55.291 42.416 3.658 1.00 29.06 267 SER A C 1
ATOM 2002 O O . SER A 1 267 ? 54.916 41.909 2.598 1.00 27.60 267 SER A O 1
ATOM 2005 N N . ALA A 1 268 ? 55.737 43.662 3.742 1.00 27.68 268 ALA A N 1
ATOM 2006 C CA . ALA A 1 268 ? 55.813 44.528 2.573 1.00 28.99 268 ALA A CA 1
ATOM 2007 C C . ALA A 1 268 ? 56.690 43.952 1.460 1.00 27.28 268 ALA A C 1
ATOM 2008 O O . ALA A 1 268 ? 56.349 44.055 0.278 1.00 26.69 268 ALA A O 1
ATOM 2010 N N . GLU A 1 269 ? 57.809 43.334 1.832 1.00 27.59 269 GLU A N 1
ATOM 2011 C CA . GLU A 1 269 ? 58.694 42.719 0.841 1.00 27.40 269 GLU A CA 1
ATOM 2012 C C . GLU A 1 269 ? 58.073 41.452 0.235 1.00 29.96 269 GLU A C 1
ATOM 2013 O O . GLU A 1 269 ? 58.278 41.146 -0.940 1.00 30.21 269 GLU A O 1
ATOM 2019 N N . MET A 1 270 ? 57.301 40.728 1.037 1.00 26.23 270 MET A N 1
ATOM 2020 C CA . MET A 1 270 ? 56.540 39.590 0.534 1.00 26.89 270 MET A CA 1
ATOM 2021 C C . MET A 1 270 ? 55.586 40.060 -0.557 1.00 28.57 270 MET A C 1
ATOM 2022 O O . MET A 1 270 ? 55.504 39.435 -1.617 1.00 28.55 270 MET A O 1
ATOM 2027 N N . VAL A 1 271 ? 54.885 41.169 -0.312 1.00 22.73 271 VAL A N 1
ATOM 2028 C CA . VAL A 1 271 ? 53.988 41.703 -1.328 1.00 24.46 271 VAL A CA 1
ATOM 2029 C C . VAL A 1 271 ? 54.731 42.071 -2.624 1.00 29.49 271 VAL A C 1
ATOM 2030 O O . VAL A 1 271 ? 54.244 41.813 -3.727 1.00 27.74 271 VAL A O 1
ATOM 2034 N N . ASP A 1 272 ? 55.916 42.665 -2.490 1.00 29.71 272 ASP A N 1
ATOM 2035 C CA . ASP A 1 272 ? 56.734 42.961 -3.665 1.00 33.24 272 ASP A CA 1
ATOM 2036 C C . ASP A 1 272 ? 57.096 41.657 -4.367 1.00 27.78 272 ASP A C 1
ATOM 2037 O O . ASP A 1 272 ? 57.101 41.581 -5.597 1.00 29.24 272 ASP A O 1
ATOM 2042 N N . TRP A 1 273 ? 57.427 40.643 -3.571 1.00 28.66 273 TRP A N 1
ATOM 2043 C CA . TRP A 1 273 ? 57.764 39.328 -4.100 1.00 30.00 273 TRP A CA 1
ATOM 2044 C C . TRP A 1 273 ? 56.612 38.732 -4.922 1.00 28.98 273 TRP A C 1
ATOM 2045 O O . TRP A 1 273 ? 56.798 38.344 -6.068 1.00 28.45 273 TRP A O 1
ATOM 2056 N N . TYR A 1 274 ? 55.421 38.663 -4.340 1.00 25.95 274 TYR A N 1
ATOM 2057 C CA . TYR A 1 274 ? 54.284 38.106 -5.065 1.00 28.83 274 TYR A CA 1
ATOM 2058 C C . TYR A 1 274 ? 54.016 38.869 -6.365 1.00 29.78 274 TYR A C 1
ATOM 2059 O O . TYR A 1 274 ? 53.754 38.262 -7.411 1.00 28.13 274 TYR A O 1
ATOM 2068 N N . GLU A 1 275 ? 54.080 40.196 -6.285 1.00 29.47 275 GLU A N 1
ATOM 2069 C CA . GLU A 1 275 ? 53.849 41.064 -7.434 1.00 29.77 275 GLU A CA 1
ATOM 2070 C C . GLU A 1 275 ? 54.798 40.692 -8.578 1.00 27.90 275 GLU A C 1
ATOM 2071 O O . GLU A 1 275 ? 54.370 40.483 -9.711 1.00 27.32 275 GLU A O 1
ATOM 2077 N N . GLU A 1 276 ? 56.082 40.572 -8.266 1.00 28.49 276 GLU A N 1
ATOM 2078 C CA . GLU A 1 276 ? 57.066 40.091 -9.229 1.00 30.97 276 GLU A CA 1
ATOM 2079 C C . GLU A 1 276 ? 56.712 38.700 -9.787 1.00 33.10 276 GLU A C 1
ATOM 2080 O O . GLU A 1 276 ? 56.727 38.482 -11.006 1.00 31.02 276 GLU A O 1
ATOM 2086 N N . LEU A 1 277 ? 56.400 37.755 -8.899 1.00 30.32 277 LEU A N 1
ATOM 2087 C CA . LEU A 1 277 ? 56.025 36.405 -9.331 1.00 27.99 277 LEU A CA 1
ATOM 2088 C C . LEU A 1 277 ? 54.869 36.444 -10.319 1.00 29.46 277 LEU A C 1
ATOM 2089 O O . LEU A 1 277 ? 54.930 35.829 -11.380 1.00 26.42 277 LEU A O 1
ATOM 2094 N N . VAL A 1 278 ? 53.836 37.200 -9.967 1.00 24.73 278 VAL A N 1
ATOM 2095 C CA . VAL A 1 278 ? 52.638 37.324 -10.777 1.00 26.81 278 VAL A CA 1
ATOM 2096 C C . VAL A 1 278 ? 52.912 37.965 -12.149 1.00 33.41 278 VAL A C 1
ATOM 2097 O O . VAL A 1 278 ? 52.247 37.640 -13.136 1.00 31.89 278 VAL A O 1
ATOM 2101 N N . SER A 1 279 ? 53.888 38.871 -12.223 1.00 32.30 279 SER A N 1
ATOM 2102 C CA . SER A 1 279 ? 54.192 39.506 -13.504 1.00 33.59 279 SER A CA 1
ATOM 2103 C C . SER A 1 279 ? 55.020 38.583 -14.413 1.00 37.32 279 SER A C 1
ATOM 2104 O O . SER A 1 279 ? 55.079 38.782 -15.631 1.00 35.65 279 SER A O 1
ATOM 2107 N N . LYS A 1 280 ? 55.654 37.574 -13.820 1.00 34.18 280 LYS A N 1
ATOM 2108 C CA . LYS A 1 280 ? 56.490 36.646 -14.578 1.00 34.08 280 LYS A CA 1
ATOM 2109 C C . LYS A 1 280 ? 55.743 35.366 -14.960 1.00 33.15 280 LYS A C 1
ATOM 2110 O O . LYS A 1 280 ? 56.014 34.753 -15.998 1.00 31.36 280 LYS A O 1
ATOM 2116 N N . TYR A 1 281 ? 54.809 34.958 -14.109 1.00 31.99 281 TYR A N 1
ATOM 2117 C CA . TYR A 1 281 ? 54.122 33.681 -14.284 1.00 29.99 281 TYR A CA 1
ATOM 2118 C C . TYR A 1 281 ? 52.610 33.870 -14.204 1.00 29.73 281 TYR A C 1
ATOM 2119 O O . TYR A 1 281 ? 52.122 34.706 -13.439 1.00 31.74 281 TYR A O 1
ATOM 2128 N N . PRO A 1 282 ? 51.862 33.093 -15.000 1.00 30.96 282 PRO A N 1
ATOM 2129 C CA . PRO A 1 282 ? 50.403 33.229 -15.101 1.00 26.87 282 PRO A CA 1
ATOM 2130 C C . PRO A 1 282 ? 49.689 32.727 -13.835 1.00 29.89 282 PRO A C 1
ATOM 2131 O O . PRO A 1 282 ? 48.838 31.824 -13.907 1.00 29.77 282 PRO A O 1
ATOM 2135 N N . ILE A 1 283 ? 50.051 33.299 -12.689 1.00 24.78 283 ILE A N 1
ATOM 2136 C CA . ILE A 1 283 ? 49.441 32.963 -11.411 1.00 27.19 283 ILE A CA 1
ATOM 2137 C C . ILE A 1 283 ? 48.144 33.745 -11.218 1.00 29.29 283 ILE A C 1
ATOM 2138 O O . ILE A 1 283 ? 48.137 34.967 -11.334 1.00 26.49 283 ILE A O 1
ATOM 2143 N N . ILE A 1 284 ? 47.053 33.045 -10.905 1.00 29.30 284 ILE A N 1
ATOM 2144 C CA . ILE A 1 284 ? 45.732 33.675 -10.819 1.00 20.57 284 ILE A CA 1
ATOM 2145 C C . ILE A 1 284 ? 45.219 33.744 -9.386 1.00 25.20 284 ILE A C 1
ATOM 2146 O O . ILE A 1 284 ? 44.236 34.436 -9.089 1.00 28.82 284 ILE A O 1
ATOM 2151 N N . SER A 1 285 ? 45.868 33.010 -8.496 1.00 20.02 285 SER A N 1
ATOM 2152 C CA . SER A 1 285 ? 45.353 32.863 -7.152 1.00 25.49 285 SER A CA 1
ATOM 2153 C C . SER A 1 285 ? 46.478 32.524 -6.204 1.00 23.07 285 SER A C 1
ATOM 2154 O O . SER A 1 285 ? 47.371 31.749 -6.538 1.00 21.34 285 SER A O 1
ATOM 2157 N N . ILE A 1 286 ? 46.434 33.122 -5.021 1.00 24.99 286 ILE A N 1
ATOM 2158 C CA . ILE A 1 286 ? 47.469 32.898 -4.019 1.00 28.08 286 ILE A CA 1
ATOM 2159 C C . ILE A 1 286 ? 46.816 32.695 -2.670 1.00 24.90 286 ILE A C 1
ATOM 2160 O O . ILE A 1 286 ? 46.030 33.530 -2.219 1.00 24.80 286 ILE A O 1
ATOM 2165 N N . GLU A 1 287 ? 47.150 31.589 -2.022 1.00 22.03 287 GLU A N 1
ATOM 2166 C CA . GLU A 1 287 ? 46.485 31.233 -0.788 1.00 26.31 287 GLU A CA 1
ATOM 2167 C C . GLU A 1 287 ? 47.420 31.434 0.394 1.00 23.93 287 GLU A C 1
ATOM 2168 O O . GLU A 1 287 ? 48.589 31.067 0.331 1.00 24.16 287 GLU A O 1
ATOM 2174 N N . ASP A 1 288 ? 46.903 32.033 1.460 1.00 22.54 288 ASP A N 1
ATOM 2175 C CA . ASP A 1 288 ? 47.698 32.306 2.664 1.00 28.73 288 ASP A CA 1
ATOM 2176 C C . ASP A 1 288 ? 49.072 32.926 2.341 1.00 29.75 288 ASP A C 1
ATOM 2177 O O . ASP A 1 288 ? 50.118 32.464 2.820 1.00 25.32 288 ASP A O 1
ATOM 2182 N N . GLY A 1 289 ? 49.058 33.978 1.531 1.00 24.51 289 GLY A N 1
ATOM 2183 C CA . GLY A 1 289 ? 50.288 34.617 1.105 1.00 28.81 289 GLY A CA 1
ATOM 2184 C C . GLY A 1 289 ? 51.025 35.238 2.272 1.00 29.07 289 GLY A C 1
ATOM 2185 O O . GLY A 1 289 ? 52.232 35.440 2.224 1.00 31.69 289 GLY A O 1
ATOM 2186 N N . LEU A 1 290 ? 50.293 35.537 3.333 1.00 28.72 290 LEU A N 1
ATOM 2187 C CA . LEU A 1 290 ? 50.898 36.100 4.530 1.00 29.48 290 LEU A CA 1
ATOM 2188 C C . LEU A 1 290 ? 50.368 35.364 5.752 1.00 30.28 290 LEU A C 1
ATOM 2189 O O . LEU A 1 290 ? 49.348 34.684 5.655 1.00 28.18 290 LEU A O 1
ATOM 2194 N N . ASP A 1 291 ? 51.060 35.508 6.887 1.00 27.45 291 ASP A N 1
ATOM 2195 C CA . ASP A 1 291 ? 50.720 34.803 8.123 1.00 27.42 291 ASP A CA 1
ATOM 2196 C C . ASP A 1 291 ? 49.269 35.023 8.533 1.00 30.82 291 ASP A C 1
ATOM 2197 O O . ASP A 1 291 ? 48.642 36.021 8.170 1.00 28.31 291 ASP A O 1
ATOM 2202 N N . GLU A 1 292 ? 48.756 34.079 9.309 1.00 29.92 292 GLU A N 1
ATOM 2203 C CA . GLU A 1 292 ? 47.351 34.054 9.686 1.00 36.38 292 GLU A CA 1
ATOM 2204 C C . GLU A 1 292 ? 46.991 35.198 10.625 1.00 31.14 292 GLU A C 1
ATOM 2205 O O . GLU A 1 292 ? 45.832 35.569 10.726 1.00 31.74 292 GLU A O 1
ATOM 2211 N N . ASN A 1 293 ? 47.978 35.755 11.314 1.00 28.55 293 ASN A N 1
ATOM 2212 C CA . ASN A 1 293 ? 47.716 36.899 12.192 1.00 34.19 293 ASN A CA 1
ATOM 2213 C C . ASN A 1 293 ? 48.241 38.230 11.651 1.00 30.31 293 ASN A C 1
ATOM 2214 O O . ASN A 1 293 ? 48.092 39.264 12.294 1.00 34.39 293 ASN A O 1
ATOM 2219 N N . ASP A 1 294 ? 48.836 38.198 10.463 1.00 30.50 294 ASP A N 1
ATOM 2220 C CA . ASP A 1 294 ? 49.401 39.398 9.844 1.00 25.64 294 ASP A CA 1
ATOM 2221 C C . ASP A 1 294 ? 48.315 40.233 9.169 1.00 26.88 294 ASP A C 1
ATOM 2222 O O . ASP A 1 294 ? 48.361 40.478 7.967 1.00 26.52 294 ASP A O 1
ATOM 2227 N N . TRP A 1 295 ? 47.338 40.673 9.952 1.00 29.03 295 TRP A N 1
ATOM 2228 C CA . TRP A 1 295 ? 46.229 41.461 9.423 1.00 27.26 295 TRP A CA 1
ATOM 2229 C C . TRP A 1 295 ? 46.668 42.693 8.639 1.00 34.85 295 TRP A C 1
ATOM 2230 O O . TRP A 1 295 ? 46.172 42.927 7.524 1.00 28.12 295 TRP A O 1
ATOM 2241 N N . GLU A 1 296 ? 47.592 43.475 9.213 1.00 31.74 296 GLU A N 1
ATOM 2242 C CA . GLU A 1 296 ? 48.109 44.647 8.516 1.00 32.41 296 GLU A CA 1
ATOM 2243 C C . GLU A 1 296 ? 48.710 44.266 7.160 1.00 29.16 296 GLU A C 1
ATOM 2244 O O . GLU A 1 296 ? 48.486 44.950 6.164 1.00 27.27 296 GLU A O 1
ATOM 2250 N N . GLY A 1 297 ? 49.462 43.165 7.132 1.00 30.47 297 GLY A N 1
ATOM 2251 C CA . GLY A 1 297 ? 50.070 42.676 5.905 1.00 30.16 297 GLY A CA 1
ATOM 2252 C C . GLY A 1 297 ? 49.051 42.300 4.836 1.00 30.06 297 GLY A C 1
ATOM 2253 O O . GLY A 1 297 ? 49.143 42.755 3.690 1.00 29.88 297 GLY A O 1
ATOM 2254 N N . HIS A 1 298 ? 48.087 41.457 5.210 1.00 29.06 298 HIS A N 1
ATOM 2255 C CA . HIS A 1 298 ? 47.014 41.055 4.297 1.00 33.48 298 HIS A CA 1
ATOM 2256 C C . HIS A 1 298 ? 46.289 42.247 3.675 1.00 28.49 298 HIS A C 1
ATOM 2257 O O . HIS A 1 298 ? 45.902 42.217 2.497 1.00 26.75 298 HIS A O 1
ATOM 2264 N N . LYS A 1 299 ? 46.115 43.298 4.468 1.00 27.92 299 LYS A N 1
ATOM 2265 C CA . LYS A 1 299 ? 45.486 44.512 3.962 1.00 33.19 299 LYS A CA 1
ATOM 2266 C C . LYS A 1 299 ? 46.293 45.124 2.810 1.00 32.03 299 LYS A C 1
ATOM 2267 O O . LYS A 1 299 ? 45.737 45.538 1.791 1.00 32.39 299 LYS A O 1
ATOM 2273 N N . LEU A 1 300 ? 47.612 45.142 2.960 1.00 28.83 300 LEU A N 1
ATOM 2274 C CA . LEU A 1 300 ? 48.488 45.681 1.928 1.00 30.73 300 LEU A CA 1
ATOM 2275 C C . LEU A 1 300 ? 48.485 44.776 0.693 1.00 28.06 300 LEU A C 1
ATOM 2276 O O . LEU A 1 300 ? 48.347 45.241 -0.433 1.00 28.44 300 LEU A O 1
ATOM 2281 N N . LEU A 1 301 ? 48.654 43.479 0.901 1.00 25.80 301 LEU A N 1
ATOM 2282 C CA . LEU A 1 301 ? 48.621 42.547 -0.224 1.00 29.90 301 LEU A CA 1
ATOM 2283 C C . LEU A 1 301 ? 47.321 42.705 -1.032 1.00 29.61 301 LEU A C 1
ATOM 2284 O O . LEU A 1 301 ? 47.339 42.760 -2.267 1.00 28.75 301 LEU A O 1
ATOM 2289 N N . THR A 1 302 ? 46.194 42.789 -0.334 1.00 23.50 302 THR A N 1
ATOM 2290 C CA . THR A 1 302 ? 44.916 42.933 -1.015 1.00 28.81 302 THR A CA 1
ATOM 2291 C C . THR A 1 302 ? 44.845 44.249 -1.779 1.00 31.65 302 THR A C 1
ATOM 2292 O O . THR A 1 302 ? 44.381 44.287 -2.929 1.00 29.40 302 THR A O 1
ATOM 2296 N N . GLU A 1 303 ? 45.329 45.323 -1.152 1.00 28.97 303 GLU A N 1
ATOM 2297 C CA . GLU A 1 303 ? 45.360 46.626 -1.815 1.00 34.74 303 GLU A CA 1
ATOM 2298 C C . GLU A 1 303 ? 46.190 46.568 -3.089 1.00 29.24 303 GLU A C 1
ATOM 2299 O O . GLU A 1 303 ? 45.808 47.125 -4.112 1.00 34.05 303 GLU A O 1
ATOM 2305 N N . ARG A 1 304 ? 47.307 45.859 -3.031 1.00 25.88 304 ARG A N 1
ATOM 2306 C CA . ARG A 1 304 ? 48.220 45.795 -4.151 1.00 27.40 304 ARG A CA 1
ATOM 2307 C C . ARG A 1 304 ? 47.801 44.831 -5.260 1.00 31.54 304 ARG A C 1
ATOM 2308 O O . ARG A 1 304 ? 47.987 45.109 -6.449 1.00 31.58 304 ARG A O 1
ATOM 2316 N N . LEU A 1 305 ? 47.235 43.692 -4.873 1.00 34.09 305 LEU A N 1
ATOM 2317 C CA . LEU A 1 305 ? 47.048 42.590 -5.812 1.00 32.22 305 LEU A CA 1
ATOM 2318 C C . LEU A 1 305 ? 45.600 42.136 -5.942 1.00 30.18 305 LEU A C 1
ATOM 2319 O O . LEU A 1 305 ? 45.268 41.342 -6.824 1.00 30.79 305 LEU A O 1
ATOM 2324 N N . GLY A 1 306 ? 44.746 42.669 -5.075 1.00 29.70 306 GLY A N 1
ATOM 2325 C CA . GLY A 1 306 ? 43.371 42.225 -4.955 1.00 29.86 306 GLY A CA 1
ATOM 2326 C C . GLY A 1 306 ? 42.497 42.319 -6.193 1.00 32.06 306 GLY A C 1
ATOM 2327 O O . GLY A 1 306 ? 41.484 41.644 -6.275 1.00 32.69 306 GLY A O 1
ATOM 2328 N N . LYS A 1 307 ? 42.856 43.154 -7.158 1.00 35.65 307 LYS A N 1
ATOM 2329 C CA . LYS A 1 307 ? 41.998 43.306 -8.332 1.00 35.17 307 LYS A CA 1
ATOM 2330 C C . LYS A 1 307 ? 42.488 42.547 -9.559 1.00 31.13 307 LYS A C 1
ATOM 2331 O O . LYS A 1 307 ? 41.807 42.523 -10.580 1.00 35.41 307 LYS A O 1
ATOM 2337 N N . LYS A 1 308 ? 43.655 41.922 -9.472 1.00 25.59 308 LYS A N 1
ATOM 2338 C CA . LYS A 1 308 ? 44.120 41.113 -10.603 1.00 35.64 308 LYS A CA 1
ATOM 2339 C C . LYS A 1 308 ? 44.405 39.656 -10.215 1.00 27.92 308 LYS A C 1
ATOM 2340 O O . LYS A 1 308 ? 44.640 38.813 -11.079 1.00 22.79 308 LYS A O 1
ATOM 2346 N N . VAL A 1 309 ? 44.371 39.377 -8.916 1.00 26.10 309 VAL A N 1
ATOM 2347 C CA . VAL A 1 309 ? 44.760 38.073 -8.385 1.00 25.19 309 VAL A CA 1
ATOM 2348 C C . VAL A 1 309 ? 43.846 37.651 -7.238 1.00 24.45 309 VAL A C 1
ATOM 2349 O O . VAL A 1 309 ? 43.545 38.444 -6.351 1.00 25.52 309 VAL A O 1
ATOM 2353 N N . GLN A 1 310 ? 43.397 36.402 -7.251 1.00 25.95 310 GLN A N 1
ATOM 2354 C CA . GLN A 1 310 ? 42.601 35.885 -6.143 1.00 23.98 310 GLN A CA 1
ATOM 2355 C C . GLN A 1 310 ? 43.476 35.712 -4.911 1.00 25.81 310 GLN A C 1
ATOM 2356 O O . GLN A 1 310 ? 44.570 35.144 -4.994 1.00 22.92 310 GLN A O 1
ATOM 2362 N N . LEU A 1 311 ? 42.981 36.180 -3.771 1.00 23.37 311 LEU A N 1
ATOM 2363 C CA . LEU A 1 311 ? 43.729 36.100 -2.523 1.00 24.67 311 LEU A CA 1
ATOM 2364 C C . LEU A 1 311 ? 42.960 35.311 -1.473 1.00 24.50 311 LEU A C 1
ATOM 2365 O O . LEU A 1 311 ? 42.043 35.834 -0.848 1.00 24.93 311 LEU A O 1
ATOM 2370 N N . VAL A 1 312 ? 43.337 34.049 -1.291 1.00 23.65 312 VAL A N 1
ATOM 2371 C CA . VAL A 1 312 ? 42.533 33.106 -0.523 1.00 23.53 312 VAL A CA 1
ATOM 2372 C C . VAL A 1 312 ? 42.986 32.968 0.927 1.00 22.52 312 VAL A C 1
ATOM 2373 O O . VAL A 1 312 ? 44.135 32.646 1.206 1.00 23.91 312 VAL A O 1
ATOM 2377 N N . GLY A 1 313 ? 42.076 33.201 1.856 1.00 20.57 313 GLY A N 1
ATOM 2378 C CA . GLY A 1 313 ? 42.373 32.921 3.247 1.00 25.22 313 GLY A CA 1
ATOM 2379 C C . GLY A 1 313 ? 42.013 31.486 3.579 1.00 25.53 313 GLY A C 1
ATOM 2380 O O . GLY A 1 313 ? 40.872 31.066 3.378 1.00 24.68 313 GLY A O 1
ATOM 2381 N N . ASP A 1 314 ? 43.000 30.726 4.047 1.00 28.00 314 ASP A N 1
ATOM 2382 C CA . ASP A 1 314 ? 42.788 29.377 4.575 1.00 24.69 314 ASP A CA 1
ATOM 2383 C C . ASP A 1 314 ? 42.976 29.414 6.098 1.00 28.75 314 ASP A C 1
ATOM 2384 O O . ASP A 1 314 ? 42.001 29.560 6.842 1.00 28.42 314 ASP A O 1
ATOM 2389 N N . ASP A 1 315 ? 44.218 29.324 6.569 1.00 28.89 315 ASP A N 1
ATOM 2390 C CA . ASP A 1 315 ? 44.481 29.501 8.000 1.00 32.24 315 ASP A CA 1
ATOM 2391 C C . ASP A 1 315 ? 44.012 30.883 8.470 1.00 34.27 315 ASP A C 1
ATOM 2392 O O . ASP A 1 315 ? 43.719 31.081 9.653 1.00 34.52 315 ASP A O 1
ATOM 2397 N N . LEU A 1 316 ? 43.950 31.836 7.542 1.00 28.64 316 LEU A N 1
ATOM 2398 C CA . LEU A 1 316 ? 43.489 33.179 7.868 1.00 32.10 316 LEU A CA 1
ATOM 2399 C C . LEU A 1 316 ? 42.064 33.175 8.401 1.00 31.29 316 LEU A C 1
ATOM 2400 O O . LEU A 1 316 ? 41.777 33.795 9.424 1.00 31.92 316 LEU A O 1
ATOM 2405 N N . PHE A 1 317 ? 41.180 32.477 7.690 1.00 26.60 317 PHE A N 1
ATOM 2406 C CA . PHE A 1 317 ? 39.750 32.453 7.998 1.00 28.58 317 PHE A CA 1
ATOM 2407 C C . PHE A 1 317 ? 39.291 31.175 8.718 1.00 28.28 317 PHE A C 1
ATOM 2408 O O . PHE A 1 317 ? 38.324 31.197 9.482 1.00 29.10 317 PHE A O 1
ATOM 2416 N N . VAL A 1 318 ? 39.976 30.068 8.461 1.00 24.72 318 VAL A N 1
ATOM 2417 C CA . VAL A 1 318 ? 39.641 28.783 9.080 1.00 27.48 318 VAL A CA 1
ATOM 2418 C C . VAL A 1 318 ? 38.128 28.468 9.040 1.00 27.35 318 VAL A C 1
ATOM 2419 O O . VAL A 1 318 ? 37.535 28.020 10.022 1.00 28.99 318 VAL A O 1
ATOM 2423 N N . THR A 1 319 ? 37.515 28.697 7.884 1.00 24.99 319 THR A N 1
ATOM 2424 C CA . THR A 1 319 ? 36.072 28.497 7.700 1.00 27.60 319 THR A CA 1
ATOM 2425 C C . THR A 1 319 ? 35.250 29.000 8.878 1.00 27.08 319 THR A C 1
ATOM 2426 O O . THR A 1 319 ? 34.348 28.306 9.350 1.00 30.83 319 THR A O 1
ATOM 2430 N N . ASN A 1 320 ? 35.559 30.216 9.330 1.00 28.98 320 ASN A N 1
ATOM 2431 C CA . ASN A 1 320 ? 34.938 30.826 10.505 1.00 28.87 320 ASN A CA 1
ATOM 2432 C C . ASN A 1 320 ? 34.344 32.203 10.187 1.00 32.39 320 ASN A C 1
ATOM 2433 O O . ASN A 1 320 ? 35.076 33.147 9.865 1.00 29.96 320 ASN A O 1
ATOM 2438 N N . THR A 1 321 ? 33.021 32.314 10.288 1.00 31.48 321 THR A N 1
ATOM 2439 C CA . THR A 1 321 ? 32.310 33.527 9.871 1.00 32.05 321 THR A CA 1
ATOM 2440 C C . THR A 1 321 ? 32.714 34.802 10.621 1.00 31.86 321 THR A C 1
ATOM 2441 O O . THR A 1 321 ? 32.598 35.902 10.083 1.00 29.50 321 THR A O 1
ATOM 2445 N N . LYS A 1 322 ? 33.180 34.668 11.856 1.00 34.27 322 LYS A N 1
ATOM 2446 C CA . LYS A 1 322 ? 33.699 35.832 12.564 1.00 32.66 322 LYS A CA 1
ATOM 2447 C C . LYS A 1 322 ? 34.997 36.282 11.918 1.00 33.68 322 LYS A C 1
ATOM 2448 O O . LYS A 1 322 ? 35.206 37.474 11.699 1.00 35.67 322 LYS A O 1
ATOM 2454 N N . LYS A 1 323 ? 35.868 35.333 11.592 1.00 32.92 323 LYS A N 1
ATOM 2455 C CA . LYS A 1 323 ? 37.107 35.686 10.898 1.00 32.06 323 LYS A CA 1
ATOM 2456 C C . LYS A 1 323 ? 36.799 36.298 9.526 1.00 34.96 323 LYS A C 1
ATOM 2457 O O . LYS A 1 323 ? 37.407 37.298 9.134 1.00 33.07 323 LYS A O 1
ATOM 2463 N N . LEU A 1 324 ? 35.835 35.709 8.816 1.00 31.93 324 LEU A N 1
ATOM 2464 C CA . LEU A 1 324 ? 35.495 36.134 7.463 1.00 27.91 324 LEU A CA 1
ATOM 2465 C C . LEU A 1 324 ? 34.958 37.550 7.488 1.00 29.02 324 LEU A C 1
ATOM 2466 O O . LEU A 1 324 ? 35.344 38.384 6.666 1.00 29.46 324 LEU A O 1
ATOM 2471 N N . SER A 1 325 ? 34.053 37.829 8.420 1.00 28.97 325 SER A N 1
ATOM 2472 C CA . SER A 1 325 ? 33.448 39.160 8.451 1.00 36.55 325 SER A CA 1
ATOM 2473 C C . SER A 1 325 ? 34.494 40.203 8.861 1.00 33.80 325 SER A C 1
ATOM 2474 O O . SER A 1 325 ? 34.454 41.338 8.404 1.00 30.05 325 SER A O 1
ATOM 2477 N N . GLU A 1 326 ? 35.458 39.792 9.678 1.00 34.56 326 GLU A N 1
ATOM 2478 C CA . GLU A 1 326 ? 36.573 40.662 10.000 1.00 35.65 326 GLU A CA 1
ATOM 2479 C C . GLU A 1 326 ? 37.422 40.995 8.757 1.00 37.23 326 GLU A C 1
ATOM 2480 O O . GLU A 1 326 ? 37.786 42.147 8.543 1.00 33.72 326 GLU A O 1
ATOM 2486 N N . GLY A 1 327 ? 37.733 39.998 7.936 1.00 27.70 327 GLY A N 1
ATOM 2487 C CA . GLY A 1 327 ? 38.416 40.267 6.682 1.00 30.80 327 GLY A CA 1
ATOM 2488 C C . GLY A 1 327 ? 37.621 41.164 5.730 1.00 32.27 327 GLY A C 1
ATOM 2489 O O . GLY A 1 327 ? 38.131 42.153 5.192 1.00 32.37 327 GLY A O 1
ATOM 2490 N N . ILE A 1 328 ? 36.362 40.809 5.506 1.00 29.01 328 ILE A N 1
ATOM 2491 C CA . ILE A 1 328 ? 35.494 41.574 4.620 1.00 29.14 328 ILE A CA 1
ATOM 2492 C C . ILE A 1 328 ? 35.500 43.044 5.023 1.00 34.45 328 ILE A C 1
ATOM 2493 O O . ILE A 1 328 ? 35.718 43.934 4.198 1.00 32.71 328 ILE A O 1
ATOM 2498 N N . LYS A 1 329 ? 35.281 43.267 6.314 1.00 34.56 329 LYS A N 1
ATOM 2499 C CA . LYS A 1 329 ? 35.179 44.587 6.916 1.00 33.50 329 LYS A CA 1
ATOM 2500 C C . LYS A 1 329 ? 36.499 45.380 6.855 1.00 37.99 329 LYS A C 1
ATOM 2501 O O . LYS A 1 329 ? 36.491 46.611 6.745 1.00 33.80 329 LYS A O 1
ATOM 2507 N N . ASN A 1 330 ? 37.629 44.683 6.912 1.00 33.68 330 ASN A N 1
ATOM 2508 C CA . ASN A 1 330 ? 38.923 45.365 6.922 1.00 33.08 330 ASN A CA 1
ATOM 2509 C C . ASN A 1 330 ? 39.629 45.285 5.579 1.00 35.32 330 ASN A C 1
ATOM 2510 O O . ASN A 1 330 ? 40.837 45.485 5.489 1.00 40.20 330 ASN A O 1
ATOM 2515 N N . GLY A 1 331 ? 38.860 45.000 4.533 1.00 33.83 331 GLY A N 1
ATOM 2516 C CA . GLY A 1 331 ? 39.399 44.879 3.190 1.00 27.83 331 GLY A CA 1
ATOM 2517 C C . GLY A 1 331 ? 40.467 43.807 3.066 1.00 31.47 331 GLY A C 1
ATOM 2518 O O . GLY A 1 331 ? 41.421 43.969 2.304 1.00 31.04 331 GLY A O 1
ATOM 2519 N N . VAL A 1 332 ? 40.310 42.703 3.799 1.00 28.88 332 VAL A N 1
ATOM 2520 C CA . VAL A 1 332 ? 41.296 41.622 3.755 1.00 26.77 332 VAL A CA 1
ATOM 2521 C C . VAL A 1 332 ? 40.869 40.407 2.903 1.00 28.22 332 VAL A C 1
ATOM 2522 O O . VAL A 1 332 ? 39.813 39.804 3.126 1.00 24.25 332 VAL A O 1
ATOM 2526 N N . GLY A 1 333 ? 41.710 40.055 1.932 1.00 29.63 333 GLY A N 1
ATOM 2527 C CA . GLY A 1 333 ? 41.432 38.972 1.005 1.00 24.98 333 GLY A CA 1
ATOM 2528 C C . GLY A 1 333 ? 40.274 39.271 0.057 1.00 25.70 333 GLY A C 1
ATOM 2529 O O . GLY A 1 333 ? 39.665 40.332 0.128 1.00 25.44 333 GLY A O 1
ATOM 2530 N N . ASN A 1 334 ? 39.996 38.337 -0.851 1.00 26.80 334 ASN A N 1
ATOM 2531 C CA . ASN A 1 334 ? 38.821 38.399 -1.718 1.00 25.06 334 ASN A CA 1
ATOM 2532 C C . ASN A 1 334 ? 38.337 36.985 -2.045 1.00 24.20 334 ASN A C 1
ATOM 2533 O O . ASN A 1 334 ? 37.753 36.735 -3.105 1.00 24.24 334 ASN A O 1
ATOM 2538 N N . SER A 1 335 ? 38.582 36.067 -1.114 1.00 25.51 335 SER A N 1
ATOM 2539 C CA . SER A 1 335 ? 38.278 34.653 -1.303 1.00 24.17 335 SER A CA 1
ATOM 2540 C C . SER A 1 335 ? 38.510 33.871 -0.010 1.00 25.85 335 SER A C 1
ATOM 2541 O O . SER A 1 335 ? 39.421 34.176 0.766 1.00 23.38 335 SER A O 1
ATOM 2544 N N . ILE A 1 336 ? 37.682 32.857 0.221 1.00 26.85 336 ILE A N 1
ATOM 2545 C CA . ILE A 1 336 ? 37.821 32.031 1.413 1.00 23.79 336 ILE A CA 1
ATOM 2546 C C . ILE A 1 336 ? 37.793 30.553 1.043 1.00 25.92 336 ILE A C 1
ATOM 2547 O O . ILE A 1 336 ? 37.029 30.132 0.178 1.00 21.96 336 ILE A O 1
ATOM 2552 N N . LEU A 1 337 ? 38.665 29.780 1.681 1.00 25.05 337 LEU A N 1
ATOM 2553 C CA . LEU A 1 337 ? 38.716 28.354 1.465 1.00 24.85 337 LEU A CA 1
ATOM 2554 C C . LEU A 1 337 ? 37.680 27.737 2.402 1.00 27.09 337 LEU A C 1
ATOM 2555 O O . LEU A 1 337 ? 37.683 28.019 3.610 1.00 27.32 337 LEU A O 1
ATOM 2560 N N . ILE A 1 338 ? 36.774 26.930 1.844 1.00 23.01 338 ILE A N 1
ATOM 2561 C CA . ILE A 1 338 ? 35.680 26.358 2.631 1.00 22.85 338 ILE A CA 1
ATOM 2562 C C . ILE A 1 338 ? 35.887 24.879 2.936 1.00 26.81 338 ILE A C 1
ATOM 2563 O O . ILE A 1 338 ? 35.837 24.029 2.030 1.00 25.29 338 ILE A O 1
ATOM 2568 N N . LYS A 1 339 ? 36.136 24.574 4.212 1.00 23.11 339 LYS A N 1
ATOM 2569 C CA . LYS A 1 339 ? 36.271 23.183 4.636 1.00 24.62 339 LYS A CA 1
ATOM 2570 C C . LYS A 1 339 ? 35.117 22.810 5.555 1.00 25.50 339 LYS A C 1
ATOM 2571 O O . LYS A 1 339 ? 35.016 23.322 6.673 1.00 25.48 339 LYS A O 1
ATOM 2577 N N . VAL A 1 340 ? 34.251 21.912 5.085 1.00 24.54 340 VAL A N 1
ATOM 2578 C CA . VAL A 1 340 ? 33.030 21.579 5.818 1.00 24.63 340 VAL A CA 1
ATOM 2579 C C . VAL A 1 340 ? 33.324 21.068 7.223 1.00 26.21 340 VAL A C 1
ATOM 2580 O O . VAL A 1 340 ? 32.588 21.370 8.170 1.00 26.42 340 VAL A O 1
ATOM 2584 N N . ASN A 1 341 ? 34.393 20.293 7.375 1.00 21.98 341 ASN A N 1
ATOM 2585 C CA . ASN A 1 341 ? 34.624 19.685 8.680 1.00 27.50 341 ASN A CA 1
ATOM 2586 C C . ASN A 1 341 ? 35.269 20.651 9.686 1.00 27.69 341 ASN A C 1
ATOM 2587 O O . ASN A 1 341 ? 35.281 20.399 10.888 1.00 30.78 341 ASN A O 1
ATOM 2592 N N . GLN A 1 342 ? 35.761 21.774 9.182 1.00 23.52 342 GLN A N 1
ATOM 2593 C CA . GLN A 1 342 ? 36.348 22.814 10.021 1.00 24.72 342 GLN A CA 1
ATOM 2594 C C . GLN A 1 342 ? 35.263 23.706 10.649 1.00 27.08 342 GLN A C 1
ATOM 2595 O O . GLN A 1 342 ? 35.514 24.393 11.642 1.00 22.22 342 GLN A O 1
ATOM 2601 N N . ILE A 1 343 ? 34.068 23.702 10.058 1.00 22.96 343 ILE A N 1
ATOM 2602 C CA . ILE A 1 343 ? 32.913 24.387 10.640 1.00 26.03 343 ILE A CA 1
ATOM 2603 C C . ILE A 1 343 ? 31.911 23.388 11.295 1.00 24.40 343 ILE A C 1
ATOM 2604 O O . ILE A 1 343 ? 31.353 23.666 12.353 1.00 24.80 343 ILE A O 1
ATOM 2609 N N . GLY A 1 344 ? 31.684 22.233 10.670 1.00 22.41 344 GLY A N 1
ATOM 2610 C CA . GLY A 1 344 ? 30.987 21.140 11.345 1.00 22.88 344 GLY A CA 1
ATOM 2611 C C . GLY A 1 344 ? 29.524 20.825 11.016 1.00 25.96 344 GLY A C 1
ATOM 2612 O O . GLY A 1 344 ? 29.026 19.770 11.417 1.00 23.39 344 GLY A O 1
ATOM 2613 N N . THR A 1 345 ? 28.823 21.729 10.325 1.00 23.14 345 THR A N 1
ATOM 2614 C CA . THR A 1 345 ? 27.484 21.430 9.806 1.00 22.96 345 THR A CA 1
ATOM 2615 C C . THR A 1 345 ? 27.317 21.949 8.379 1.00 23.86 345 THR A C 1
ATOM 2616 O O . THR A 1 345 ? 27.956 22.930 7.988 1.00 24.44 345 THR A O 1
ATOM 2620 N N . LEU A 1 346 ? 26.457 21.296 7.604 1.00 22.78 346 LEU A N 1
ATOM 2621 C CA . LEU A 1 346 ? 26.088 21.808 6.284 1.00 24.46 346 LEU A CA 1
ATOM 2622 C C . LEU A 1 346 ? 25.427 23.193 6.347 1.00 22.03 346 LEU A C 1
ATOM 2623 O O . LEU A 1 346 ? 25.654 24.044 5.472 1.00 22.39 346 LEU A O 1
ATOM 2628 N N . THR A 1 347 ? 24.605 23.407 7.370 1.00 23.09 347 THR A N 1
ATOM 2629 C CA . THR A 1 347 ? 23.918 24.682 7.553 1.00 21.24 347 THR A CA 1
ATOM 2630 C C . THR A 1 347 ? 24.929 25.811 7.692 1.00 23.33 347 THR A C 1
ATOM 2631 O O . THR A 1 347 ? 24.882 26.790 6.951 1.00 22.03 347 THR A O 1
ATOM 2635 N N . GLU A 1 348 ? 25.861 25.657 8.622 1.00 23.01 348 GLU A N 1
ATOM 2636 C CA . GLU A 1 348 ? 26.892 26.670 8.836 1.00 23.74 348 GLU A CA 1
ATOM 2637 C C . GLU A 1 348 ? 27.782 26.821 7.602 1.00 23.40 348 GLU A C 1
ATOM 2638 O O . GLU A 1 348 ? 28.284 27.903 7.315 1.00 26.06 348 GLU A O 1
ATOM 2644 N N . THR A 1 349 ? 27.988 25.734 6.870 1.00 22.96 349 THR A N 1
ATOM 2645 C CA . THR A 1 349 ? 28.808 25.802 5.659 1.00 23.81 349 THR A CA 1
ATOM 2646 C C . THR A 1 349 ? 28.150 26.695 4.594 1.00 23.18 349 THR A C 1
ATOM 2647 O O . THR A 1 349 ? 28.795 27.537 3.972 1.00 21.35 349 THR A O 1
ATOM 2651 N N . PHE A 1 350 ? 26.854 26.506 4.401 1.00 22.72 350 PHE A N 1
ATOM 2652 C CA . PHE A 1 350 ? 26.115 27.285 3.427 1.00 23.68 350 PHE A CA 1
ATOM 2653 C C . PHE A 1 350 ? 25.983 28.762 3.840 1.00 25.09 350 PHE A C 1
ATOM 2654 O O . PHE A 1 350 ? 26.004 29.653 2.989 1.00 25.42 350 PHE A O 1
ATOM 2662 N N . ASP A 1 351 ? 25.863 29.027 5.137 1.00 23.09 351 ASP A N 1
ATOM 2663 C CA . ASP A 1 351 ? 25.786 30.408 5.606 1.00 24.18 351 ASP A CA 1
ATOM 2664 C C . ASP A 1 351 ? 27.126 31.113 5.355 1.00 26.43 351 ASP A C 1
ATOM 2665 O O . ASP A 1 351 ? 27.163 32.252 4.895 1.00 24.14 351 ASP A O 1
ATOM 2670 N N . ALA A 1 352 ? 28.224 30.408 5.638 1.00 23.74 352 ALA A N 1
ATOM 2671 C CA . ALA A 1 352 ? 29.564 30.905 5.354 1.00 23.69 352 ALA A CA 1
ATOM 2672 C C . ALA A 1 352 ? 29.743 31.249 3.870 1.00 24.50 352 ALA A C 1
ATOM 2673 O O . ALA A 1 352 ? 30.225 32.334 3.528 1.00 22.53 352 ALA A O 1
ATOM 2675 N N . ILE A 1 353 ? 29.361 30.326 2.996 1.00 20.52 353 ILE A N 1
ATOM 2676 C CA . ILE A 1 353 ? 29.452 30.560 1.560 1.00 24.05 353 ILE A CA 1
ATOM 2677 C C . ILE A 1 353 ? 28.625 31.781 1.127 1.00 26.17 353 ILE A C 1
ATOM 2678 O O . ILE A 1 353 ? 29.039 32.549 0.250 1.00 23.28 353 ILE A O 1
ATOM 2683 N N . GLU A 1 354 ? 27.448 31.939 1.730 1.00 25.10 354 GLU A N 1
ATOM 2684 C CA . GLU A 1 354 ? 26.560 33.052 1.405 1.00 24.72 354 GLU A CA 1
ATOM 2685 C C . GLU A 1 354 ? 27.202 34.384 1.792 1.00 26.82 354 GLU A C 1
ATOM 2686 O O . GLU A 1 354 ? 27.204 35.330 1.018 1.00 28.58 354 GLU A O 1
ATOM 2692 N N . MET A 1 355 ? 27.738 34.451 3.002 1.00 24.37 355 MET A N 1
ATOM 2693 C CA . MET A 1 355 ? 28.418 35.643 3.475 1.00 24.18 355 MET A CA 1
ATOM 2694 C C . MET A 1 355 ? 29.568 36.007 2.539 1.00 27.07 355 MET A C 1
ATOM 2695 O O . MET A 1 355 ? 29.758 37.168 2.208 1.00 26.69 355 MET A O 1
ATOM 2700 N N . ALA A 1 356 ? 30.335 35.012 2.111 1.00 23.20 356 ALA A N 1
ATOM 2701 C CA . ALA A 1 356 ? 31.414 35.268 1.165 1.00 24.02 356 ALA A CA 1
ATOM 2702 C C . ALA A 1 356 ? 30.893 35.895 -0.139 1.00 24.88 356 ALA A C 1
ATOM 2703 O O . ALA A 1 356 ? 31.381 36.946 -0.561 1.00 25.42 356 ALA A O 1
ATOM 2705 N N . LYS A 1 357 ? 29.910 35.254 -0.770 1.00 22.67 357 LYS A N 1
ATOM 2706 C CA . LYS A 1 357 ? 29.315 35.757 -2.013 1.00 23.76 357 LYS A CA 1
ATOM 2707 C C . LYS A 1 357 ? 28.855 37.204 -1.926 1.00 27.29 357 LYS A C 1
ATOM 2708 O O . LYS A 1 357 ? 29.103 38.028 -2.830 1.00 21.44 357 LYS A O 1
ATOM 2714 N N . ARG A 1 358 ? 28.146 37.498 -0.844 1.00 24.00 358 ARG A N 1
ATOM 2715 C CA . ARG A 1 358 ? 27.520 38.800 -0.668 1.00 26.12 358 ARG A CA 1
ATOM 2716 C C . ARG A 1 358 ? 28.553 39.905 -0.554 1.00 26.35 358 ARG A C 1
ATOM 2717 O O . ARG A 1 358 ? 28.252 41.071 -0.809 1.00 22.77 358 ARG A O 1
ATOM 2725 N N . ALA A 1 359 ? 29.773 39.522 -0.195 1.00 23.05 359 ALA A N 1
ATOM 2726 C CA . ALA A 1 359 ? 30.880 40.464 -0.100 1.00 26.09 359 ALA A CA 1
ATOM 2727 C C . ALA A 1 359 ? 31.728 40.448 -1.368 1.00 23.37 359 ALA A C 1
ATOM 2728 O O . ALA A 1 359 ? 32.810 41.033 -1.415 1.00 25.40 359 ALA A O 1
ATOM 2730 N N . GLY A 1 360 ? 31.249 39.756 -2.391 1.00 25.02 360 GLY A N 1
ATOM 2731 C CA . GLY A 1 360 ? 32.010 39.623 -3.623 1.00 22.90 360 GLY A CA 1
ATOM 2732 C C . GLY A 1 360 ? 33.236 38.735 -3.477 1.00 24.75 360 GLY A C 1
ATOM 2733 O O . GLY A 1 360 ? 34.163 38.810 -4.293 1.00 26.58 360 GLY A O 1
ATOM 2734 N N . TYR A 1 361 ? 33.261 37.901 -2.439 1.00 22.46 361 TYR A N 1
ATOM 2735 C CA . TYR A 1 361 ? 34.332 36.904 -2.295 1.00 24.89 361 TYR A CA 1
ATOM 2736 C C . TYR A 1 361 ? 33.919 35.589 -2.965 1.00 24.10 361 TYR A C 1
ATOM 2737 O O . TYR A 1 361 ? 32.754 35.195 -2.916 1.00 22.96 361 TYR A O 1
ATOM 2746 N N . THR A 1 362 ? 34.876 34.903 -3.574 1.00 22.36 362 THR A N 1
ATOM 2747 C CA . THR A 1 362 ? 34.655 33.530 -4.001 1.00 24.08 362 THR A CA 1
ATOM 2748 C C . THR A 1 362 ? 34.798 32.574 -2.810 1.00 25.13 362 THR A C 1
ATOM 2749 O O . THR A 1 362 ? 35.579 32.822 -1.892 1.00 25.01 362 THR A O 1
ATOM 2753 N N . ALA A 1 363 ? 34.041 31.483 -2.831 1.00 20.69 363 ALA A N 1
ATOM 2754 C CA . ALA A 1 363 ? 34.225 30.429 -1.851 1.00 22.82 363 ALA A CA 1
ATOM 2755 C C . ALA A 1 363 ? 34.768 29.194 -2.571 1.00 24.87 363 ALA A C 1
ATOM 2756 O O . ALA A 1 363 ? 34.105 28.625 -3.442 1.00 26.41 363 ALA A O 1
ATOM 2758 N N . VAL A 1 364 ? 35.984 28.793 -2.226 1.00 22.04 364 VAL A N 1
ATOM 2759 C CA . VAL A 1 364 ? 36.595 27.633 -2.862 1.00 23.81 364 VAL A CA 1
ATOM 2760 C C . VAL A 1 364 ? 36.349 26.397 -2.004 1.00 21.49 364 VAL A C 1
ATOM 2761 O O . VAL A 1 364 ? 36.782 26.344 -0.853 1.00 18.59 364 VAL A O 1
ATOM 2765 N N . ILE A 1 365 ? 35.627 25.419 -2.549 1.00 24.88 365 ILE A N 1
ATOM 2766 C CA . ILE A 1 365 ? 35.311 24.218 -1.780 1.00 21.13 365 ILE A CA 1
ATOM 2767 C C . ILE A 1 365 ? 36.546 23.333 -1.736 1.00 23.46 365 ILE A C 1
ATOM 2768 O O . ILE A 1 365 ? 37.149 23.050 -2.779 1.00 21.45 365 ILE A O 1
ATOM 2773 N N . SER A 1 366 ? 36.911 22.897 -0.527 1.00 25.09 366 SER A N 1
ATOM 2774 C CA . SER A 1 366 ? 38.215 22.278 -0.279 1.00 23.14 366 SER A CA 1
ATOM 2775 C C . SER A 1 366 ? 38.205 20.822 0.241 1.00 25.70 366 SER A C 1
ATOM 2776 O O . SER A 1 366 ? 37.326 20.420 1.019 1.00 20.61 366 SER A O 1
ATOM 2779 N N . HIS A 1 367 ? 39.199 20.046 -0.199 1.00 22.26 367 HIS A N 1
ATOM 2780 C CA . HIS A 1 367 ? 39.484 18.755 0.416 1.00 23.61 367 HIS A CA 1
ATOM 2781 C C . HIS A 1 367 ? 40.297 18.963 1.687 1.00 25.56 367 HIS A C 1
ATOM 2782 O O . HIS A 1 367 ? 40.629 20.100 2.053 1.00 26.04 367 HIS A O 1
ATOM 2789 N N . ARG A 1 368 ? 40.598 17.863 2.363 1.00 21.29 368 ARG A N 1
ATOM 2790 C CA . ARG A 1 368 ? 41.525 17.868 3.484 1.00 24.20 368 ARG A CA 1
ATOM 2791 C C . ARG A 1 368 ? 42.643 16.878 3.163 1.00 26.25 368 ARG A C 1
ATOM 2792 O O . ARG A 1 368 ? 42.568 16.132 2.180 1.00 26.94 368 ARG A O 1
ATOM 2800 N N . SER A 1 369 ? 43.681 16.857 3.983 1.00 24.12 369 SER A N 1
ATOM 2801 C CA . SER A 1 369 ? 44.789 15.954 3.720 1.00 25.19 369 SER A CA 1
ATOM 2802 C C . SER A 1 369 ? 44.287 14.520 3.789 1.00 29.50 369 SER A C 1
ATOM 2803 O O . SER A 1 369 ? 44.555 13.719 2.889 1.00 25.62 369 SER A O 1
ATOM 2806 N N . GLY A 1 370 ? 43.551 14.206 4.854 1.00 21.60 370 GLY A N 1
ATOM 2807 C CA . GLY A 1 370 ? 42.913 12.915 4.968 1.00 24.56 370 GLY A CA 1
ATOM 2808 C C . GLY A 1 370 ? 41.534 12.943 4.337 1.00 24.91 370 GLY A C 1
ATOM 2809 O O . GLY A 1 370 ? 40.609 13.541 4.885 1.00 24.25 370 GLY A O 1
ATOM 2810 N N . GLU A 1 371 ? 41.401 12.299 3.182 1.00 20.79 371 GLU A N 1
ATOM 2811 C CA . GLU A 1 371 ? 40.120 12.190 2.489 1.00 22.28 371 GLU A CA 1
ATOM 2812 C C . GLU A 1 371 ? 39.602 10.749 2.443 1.00 20.84 371 GLU A C 1
ATOM 2813 O O . GLU A 1 371 ? 40.252 9.825 2.938 1.00 20.91 371 GLU A O 1
ATOM 2819 N N . THR A 1 372 ? 38.438 10.578 1.825 1.00 20.19 372 THR A N 1
ATOM 2820 C CA . THR A 1 372 ? 37.759 9.292 1.733 1.00 18.20 372 THR A CA 1
ATOM 2821 C C . THR A 1 372 ? 37.081 9.155 0.365 1.00 24.30 372 THR A C 1
ATOM 2822 O O . THR A 1 372 ? 37.231 10.024 -0.490 1.00 22.41 372 THR A O 1
ATOM 2826 N N . GLU A 1 373 ? 36.337 8.066 0.159 1.00 22.94 373 GLU A N 1
ATOM 2827 C CA . GLU A 1 373 ? 35.611 7.855 -1.096 1.00 21.31 373 GLU A CA 1
ATOM 2828 C C . GLU A 1 373 ? 34.366 8.765 -1.182 1.00 28.24 373 GLU A C 1
ATOM 2829 O O . GLU A 1 373 ? 33.626 8.762 -2.169 1.00 25.31 373 GLU A O 1
ATOM 2835 N N . ASP A 1 374 ? 34.140 9.550 -0.138 1.00 22.98 374 ASP A N 1
ATOM 2836 C CA . ASP 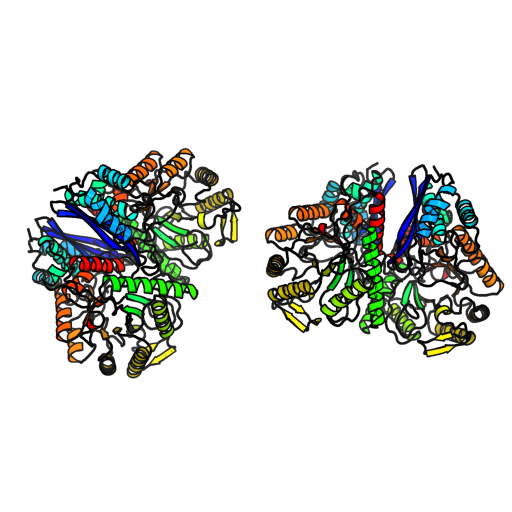A 1 374 ? 33.014 10.467 -0.130 1.00 25.22 374 ASP A CA 1
ATOM 2837 C C . ASP A 1 374 ? 33.211 11.566 -1.193 1.00 26.43 374 ASP A C 1
ATOM 2838 O O . ASP A 1 374 ? 34.324 12.057 -1.378 1.00 27.53 374 ASP A O 1
ATOM 2843 N N . SER A 1 375 ? 32.142 11.955 -1.887 1.00 24.39 375 SER A N 1
ATOM 2844 C CA . SER A 1 375 ? 32.244 13.024 -2.885 1.00 23.61 375 SER A CA 1
ATOM 2845 C C . SER A 1 375 ? 31.251 14.155 -2.628 1.00 23.67 375 SER A C 1
ATOM 2846 O O . SER A 1 375 ? 30.969 14.964 -3.523 1.00 23.26 375 SER A O 1
ATOM 2849 N N . THR A 1 376 ? 30.731 14.222 -1.410 1.00 19.45 376 THR A N 1
ATOM 2850 C CA . THR A 1 376 ? 29.765 15.262 -1.064 1.00 22.66 376 THR A CA 1
ATOM 2851 C C . THR A 1 376 ? 30.221 16.671 -1.446 1.00 19.48 376 THR A C 1
ATOM 2852 O O . THR A 1 376 ? 29.414 17.485 -1.884 1.00 16.67 376 THR A O 1
ATOM 2856 N N . ILE A 1 377 ? 31.503 16.975 -1.285 1.00 18.27 377 ILE A N 1
ATOM 2857 C CA . ILE A 1 377 ? 31.941 18.330 -1.615 1.00 20.46 377 ILE A CA 1
ATOM 2858 C C . ILE A 1 377 ? 31.766 18.668 -3.101 1.00 20.09 377 ILE A C 1
ATOM 2859 O O . ILE A 1 377 ? 31.635 19.835 -3.453 1.00 22.63 377 ILE A O 1
ATOM 2864 N N . ALA A 1 378 ? 31.763 17.673 -3.979 1.00 18.51 378 ALA A N 1
ATOM 2865 C CA . ALA A 1 378 ? 31.525 17.979 -5.389 1.00 19.56 378 ALA A CA 1
ATOM 2866 C C . ALA A 1 378 ? 30.094 18.519 -5.541 1.00 20.74 378 ALA A C 1
ATOM 2867 O O . ALA A 1 378 ? 29.866 19.555 -6.165 1.00 19.78 378 ALA A O 1
ATOM 2869 N N . ASP A 1 379 ? 29.140 17.824 -4.937 1.00 18.86 379 ASP A N 1
ATOM 2870 C CA . ASP A 1 379 ? 27.754 18.283 -4.907 1.00 20.28 379 ASP A CA 1
ATOM 2871 C C . ASP A 1 379 ? 27.578 19.645 -4.219 1.00 19.93 379 ASP A C 1
ATOM 2872 O O . ASP A 1 379 ? 26.754 20.449 -4.640 1.00 19.40 379 ASP A O 1
ATOM 2877 N N . ILE A 1 380 ? 28.343 19.906 -3.161 1.00 20.98 380 ILE A N 1
ATOM 2878 C CA . ILE A 1 380 ? 28.283 21.213 -2.519 1.00 21.50 380 ILE A CA 1
ATOM 2879 C C . ILE A 1 380 ? 28.747 22.301 -3.497 1.00 18.71 380 ILE A C 1
ATOM 2880 O O . ILE A 1 380 ? 28.091 23.338 -3.650 1.00 20.39 380 ILE A O 1
ATOM 2885 N N . ALA A 1 381 ? 29.866 22.060 -4.171 1.00 20.03 381 ALA A N 1
ATOM 2886 C CA . ALA A 1 381 ? 30.372 23.027 -5.156 1.00 21.96 381 ALA A CA 1
ATOM 2887 C C . ALA A 1 381 ? 29.317 23.401 -6.193 1.00 21.12 381 ALA A C 1
ATOM 2888 O O . ALA A 1 381 ? 29.207 24.566 -6.583 1.00 17.69 381 ALA A O 1
ATOM 2890 N N . VAL A 1 382 ? 28.541 22.412 -6.633 1.00 18.82 382 VAL A N 1
ATOM 2891 C CA . VAL A 1 382 ? 27.557 22.652 -7.674 1.00 19.38 382 VAL A CA 1
ATOM 2892 C C . VAL A 1 382 ? 26.266 23.242 -7.114 1.00 22.36 382 VAL A C 1
ATOM 2893 O O . VAL A 1 382 ? 25.610 24.055 -7.769 1.00 23.00 382 VAL A O 1
ATOM 2897 N N . ALA A 1 383 ? 25.899 22.827 -5.906 1.00 19.93 383 ALA A N 1
ATOM 2898 C CA . ALA A 1 383 ? 24.705 23.349 -5.245 1.00 23.77 383 ALA A CA 1
ATOM 2899 C C . ALA A 1 383 ? 24.791 24.872 -5.073 1.00 21.87 383 ALA A C 1
ATOM 2900 O O . ALA A 1 383 ? 23.799 25.597 -5.223 1.00 22.36 383 ALA A O 1
ATOM 2902 N N . THR A 1 384 ? 25.987 25.362 -4.792 1.00 21.55 384 THR A N 1
ATOM 2903 C CA . THR A 1 384 ? 26.152 26.798 -4.547 1.00 21.61 384 THR A CA 1
ATOM 2904 C C . THR A 1 384 ? 26.706 27.545 -5.758 1.00 25.06 384 THR A C 1
ATOM 2905 O O . THR A 1 384 ? 27.030 28.735 -5.662 1.00 22.18 384 THR A O 1
ATOM 2909 N N . ASN A 1 385 ? 26.799 26.855 -6.896 1.00 25.51 385 ASN A N 1
ATOM 2910 C CA . ASN A 1 385 ? 27.384 27.452 -8.093 1.00 26.10 385 ASN A CA 1
ATOM 2911 C C . ASN A 1 385 ? 28.677 28.181 -7.719 1.00 27.28 385 ASN A C 1
ATOM 2912 O O . ASN A 1 385 ? 28.972 29.266 -8.224 1.00 26.09 385 ASN A O 1
ATOM 2917 N N . ALA A 1 386 ? 29.438 27.581 -6.808 1.00 23.59 386 ALA A N 1
ATOM 2918 C CA . ALA A 1 386 ? 30.675 28.194 -6.309 1.00 27.20 386 ALA A CA 1
ATOM 2919 C C . ALA A 1 386 ? 31.661 28.632 -7.408 1.00 26.43 386 ALA A C 1
ATOM 2920 O O . ALA A 1 386 ? 32.259 29.701 -7.316 1.00 29.41 386 ALA A O 1
ATOM 2922 N N . GLY A 1 387 ? 31.853 27.809 -8.431 1.00 22.39 387 GLY A N 1
ATOM 2923 C CA . GLY A 1 387 ? 32.736 28.186 -9.526 1.00 21.92 387 GLY A CA 1
ATOM 2924 C C . GLY A 1 387 ? 34.165 27.652 -9.447 1.00 22.44 387 GLY A C 1
ATOM 2925 O O . GLY A 1 387 ? 34.835 27.550 -10.469 1.00 23.27 387 GLY A O 1
ATOM 2926 N N . GLN A 1 388 ? 34.624 27.301 -8.247 1.00 20.26 388 GLN A N 1
ATOM 2927 C CA . GLN A 1 388 ? 35.959 26.733 -8.051 1.00 23.19 388 GLN A CA 1
ATOM 2928 C C . GLN A 1 388 ? 35.923 25.616 -7.020 1.00 24.82 388 GLN A C 1
ATOM 2929 O O . GLN A 1 388 ? 35.091 25.625 -6.107 1.00 23.97 388 GLN A O 1
ATOM 2935 N N . ILE A 1 389 ? 36.865 24.686 -7.138 1.00 19.18 389 ILE A N 1
ATOM 2936 C CA . ILE A 1 389 ? 36.992 23.615 -6.174 1.00 18.77 389 ILE A CA 1
ATOM 2937 C C . ILE A 1 389 ? 38.448 23.220 -6.089 1.00 23.64 389 ILE A C 1
ATOM 2938 O O . ILE A 1 389 ? 39.197 23.279 -7.084 1.00 20.98 389 ILE A O 1
ATOM 2943 N N . LYS A 1 390 ? 38.860 22.847 -4.885 1.00 21.59 390 LYS A N 1
ATOM 2944 C CA . LYS A 1 390 ? 40.214 22.379 -4.665 1.00 23.43 390 LYS A CA 1
ATOM 2945 C C . LYS A 1 390 ? 40.168 21.007 -4.012 1.00 21.39 390 LYS A C 1
ATOM 2946 O O . LYS A 1 390 ? 39.993 20.927 -2.793 1.00 24.92 390 LYS A O 1
ATOM 2952 N N . THR A 1 391 ? 40.272 19.942 -4.815 1.00 23.74 391 THR A N 1
ATOM 2953 C CA . THR A 1 391 ? 40.318 18.551 -4.301 1.00 23.94 391 THR A CA 1
ATOM 2954 C C . THR A 1 391 ? 41.457 17.711 -4.832 1.00 21.76 391 THR A C 1
ATOM 2955 O O . THR A 1 391 ? 41.295 16.493 -4.976 1.00 19.87 391 THR A O 1
ATOM 2959 N N . GLY A 1 392 ? 42.582 18.339 -5.149 1.00 22.28 392 GLY A N 1
ATOM 2960 C CA . GLY A 1 392 ? 43.800 17.594 -5.400 1.00 19.97 392 GLY A CA 1
ATOM 2961 C C . GLY A 1 392 ? 44.193 17.319 -6.837 1.00 22.92 392 GLY A C 1
ATOM 2962 O O . GLY A 1 392 ? 43.550 17.752 -7.794 1.00 23.12 392 GLY A O 1
ATOM 2963 N N . ALA A 1 393 ? 45.295 16.598 -6.972 1.00 22.23 393 ALA A N 1
ATOM 2964 C CA . ALA A 1 393 ? 45.783 16.162 -8.263 1.00 26.07 393 ALA A CA 1
ATOM 2965 C C . ALA A 1 393 ? 44.772 15.213 -8.876 1.00 24.02 393 ALA A C 1
ATOM 2966 O O . ALA A 1 393 ? 43.977 14.605 -8.158 1.00 23.54 393 ALA A O 1
ATOM 2968 N N . PRO A 1 394 ? 44.795 15.091 -10.212 1.00 26.01 394 PRO A N 1
ATOM 2969 C CA . PRO A 1 394 ? 44.024 14.040 -10.886 1.00 23.73 394 PRO A CA 1
ATOM 2970 C C . PRO A 1 394 ? 44.703 12.676 -10.698 1.00 25.09 394 PRO A C 1
ATOM 2971 O O . PRO A 1 394 ? 44.969 11.974 -11.674 1.00 24.32 394 PRO A O 1
ATOM 2975 N N . SER A 1 395 ? 45.000 12.329 -9.449 1.00 22.88 395 SER A N 1
ATOM 2976 C CA . SER A 1 395 ? 45.511 11.005 -9.107 1.00 24.10 395 SER A CA 1
ATOM 2977 C C . SER A 1 395 ? 45.180 10.716 -7.646 1.00 24.89 395 SER A C 1
ATOM 2978 O O . SER A 1 395 ? 44.991 11.655 -6.865 1.00 23.21 395 SER A O 1
ATOM 2981 N N . ARG A 1 396 ? 45.133 9.428 -7.289 1.00 21.15 396 ARG A N 1
ATOM 2982 C CA . ARG A 1 396 ? 44.528 8.953 -6.032 1.00 20.11 396 ARG A CA 1
ATOM 2983 C C . ARG A 1 396 ? 43.005 9.118 -6.073 1.00 22.47 396 ARG A C 1
ATOM 2984 O O . ARG A 1 396 ? 42.478 10.211 -6.361 1.00 20.68 396 ARG A O 1
ATOM 2992 N N . THR A 1 397 ? 42.305 8.024 -5.786 1.00 20.69 397 THR A N 1
ATOM 2993 C CA . THR A 1 397 ? 40.856 8.016 -5.801 1.00 21.05 397 THR A CA 1
ATOM 2994 C C . THR A 1 397 ? 40.285 8.909 -4.708 1.00 19.42 397 THR A C 1
ATOM 2995 O O . THR A 1 397 ? 39.172 9.413 -4.842 1.00 20.62 397 THR A O 1
ATOM 2999 N N . ASP A 1 398 ? 41.034 9.123 -3.632 1.00 19.41 398 ASP A N 1
ATOM 3000 C CA . ASP A 1 398 ? 40.574 10.075 -2.620 1.00 20.73 398 ASP A CA 1
ATOM 3001 C C . ASP A 1 398 ? 40.363 11.464 -3.240 1.00 23.54 398 ASP A C 1
ATOM 3002 O O . ASP A 1 398 ? 39.559 12.265 -2.746 1.00 23.78 398 ASP A O 1
ATOM 3007 N N . ARG A 1 399 ? 41.062 11.743 -4.337 1.00 21.46 399 ARG A N 1
ATOM 3008 C CA . ARG A 1 399 ? 40.857 13.007 -5.037 1.00 20.85 399 ARG A CA 1
ATOM 3009 C C . ARG A 1 399 ? 39.993 12.774 -6.268 1.00 21.92 399 ARG A C 1
ATOM 3010 O O . ARG A 1 399 ? 39.039 13.514 -6.535 1.00 21.45 399 ARG A O 1
ATOM 3018 N N . VAL A 1 400 ? 40.343 11.754 -7.035 1.00 20.53 400 VAL A N 1
ATOM 3019 C CA . VAL A 1 400 ? 39.681 11.535 -8.319 1.00 24.74 400 VAL A CA 1
ATOM 3020 C C . VAL A 1 400 ? 38.185 11.224 -8.177 1.00 24.64 400 VAL A C 1
ATOM 3021 O O . VAL A 1 400 ? 37.417 11.453 -9.116 1.00 22.16 400 VAL A O 1
ATOM 3025 N N . ALA A 1 401 ? 37.781 10.712 -7.009 1.00 21.09 401 ALA A N 1
ATOM 3026 C CA . ALA A 1 401 ? 36.371 10.434 -6.726 1.00 20.74 401 ALA A CA 1
ATOM 3027 C C . ALA A 1 401 ? 35.500 11.687 -6.817 1.00 22.19 401 ALA A C 1
ATOM 3028 O O . ALA A 1 401 ? 34.357 11.625 -7.276 1.00 21.61 401 ALA A O 1
ATOM 3030 N N . LYS A 1 402 ? 36.044 12.819 -6.365 1.00 21.51 402 LYS A N 1
ATOM 3031 C CA . LYS A 1 402 ? 35.366 14.096 -6.508 1.00 22.30 402 LYS A CA 1
ATOM 3032 C C . LYS A 1 402 ? 35.241 14.449 -7.984 1.00 20.62 402 LYS A C 1
ATOM 3033 O O . LYS A 1 402 ? 34.162 14.785 -8.458 1.00 18.66 402 LYS A O 1
ATOM 3039 N N . TYR A 1 403 ? 36.353 14.368 -8.703 1.00 20.20 403 TYR A N 1
ATOM 3040 C CA . TYR A 1 403 ? 36.362 14.643 -10.136 1.00 22.48 403 TYR A CA 1
ATOM 3041 C C . TYR A 1 403 ? 35.332 13.772 -10.860 1.00 24.36 403 TYR A C 1
ATOM 3042 O O . TYR A 1 403 ? 34.541 14.278 -11.668 1.00 22.15 403 TYR A O 1
ATOM 3051 N N . ASN A 1 404 ? 35.297 12.480 -10.526 1.00 20.58 404 ASN A N 1
ATOM 3052 C CA . ASN A 1 404 ? 34.326 11.581 -11.142 1.00 20.22 404 ASN A CA 1
ATOM 3053 C C . ASN A 1 404 ? 32.893 12.029 -10.854 1.00 22.42 404 ASN A C 1
ATOM 3054 O O . ASN A 1 404 ? 32.052 12.080 -11.754 1.00 22.09 404 ASN A O 1
ATOM 3059 N N . GLN A 1 405 ? 32.613 12.357 -9.599 1.00 22.99 405 GLN A N 1
ATOM 3060 C CA . GLN A 1 405 ? 31.277 12.813 -9.239 1.00 20.20 405 GLN A CA 1
ATOM 3061 C C . GLN A 1 405 ? 30.903 14.059 -10.028 1.00 21.73 405 GLN A C 1
ATOM 3062 O O . GLN A 1 405 ? 29.741 14.201 -10.431 1.00 23.89 405 GLN A O 1
ATOM 3068 N N . LEU A 1 406 ? 31.871 14.952 -10.264 1.00 18.85 406 LEU A N 1
ATOM 3069 C CA . LEU A 1 406 ? 31.614 16.144 -11.101 1.00 21.86 406 LEU A CA 1
ATOM 3070 C C . LEU A 1 406 ? 31.316 15.789 -12.569 1.00 22.93 406 LEU A C 1
ATOM 3071 O O . LEU A 1 406 ? 30.479 16.435 -13.213 1.00 21.19 406 LEU A O 1
ATOM 3076 N N . LEU A 1 407 ? 31.989 14.767 -13.098 1.00 19.71 407 LEU A N 1
ATOM 3077 C CA . LEU A 1 407 ? 31.623 14.262 -14.420 1.00 25.34 407 LEU A CA 1
ATOM 3078 C C . LEU A 1 407 ? 30.166 13.773 -14.412 1.00 24.66 407 LEU A C 1
ATOM 3079 O O . LEU A 1 407 ? 29.417 14.046 -15.343 1.00 23.50 407 LEU A O 1
ATOM 3084 N N . ARG A 1 408 ? 29.766 13.068 -13.355 1.00 21.15 408 ARG A N 1
ATOM 3085 C CA . ARG A 1 408 ? 28.408 12.527 -13.292 1.00 25.72 408 ARG A CA 1
ATOM 3086 C C . ARG A 1 408 ? 27.389 13.642 -13.279 1.00 25.81 408 ARG A C 1
ATOM 3087 O O . ARG A 1 408 ? 26.370 13.587 -13.963 1.00 24.39 408 ARG A O 1
ATOM 3095 N N . ILE A 1 409 ? 27.679 14.665 -12.490 1.00 26.47 409 ILE A N 1
ATOM 3096 C CA . ILE A 1 409 ? 26.768 15.782 -12.327 1.00 22.01 409 ILE A CA 1
ATOM 3097 C C . ILE A 1 409 ? 26.676 16.580 -13.621 1.00 22.22 409 ILE A C 1
ATOM 3098 O O . ILE A 1 409 ? 25.613 17.063 -13.978 1.00 25.05 409 ILE A O 1
ATOM 3103 N N . GLU A 1 410 ? 27.789 16.726 -14.328 1.00 24.06 410 GLU A N 1
ATOM 3104 C CA . GLU A 1 410 ? 27.770 17.519 -15.551 1.00 26.71 410 GLU A CA 1
ATOM 3105 C C . GLU A 1 410 ? 26.977 16.785 -16.619 1.00 23.95 410 GLU A C 1
ATOM 3106 O O . GLU A 1 410 ? 26.202 17.381 -17.352 1.00 27.45 410 GLU A O 1
ATOM 3112 N N . ASP A 1 411 ? 27.180 15.480 -16.682 1.00 25.51 411 ASP A N 1
ATOM 3113 C CA . ASP A 1 411 ? 26.481 14.597 -17.613 1.00 27.95 411 ASP A CA 1
ATOM 3114 C C . ASP A 1 411 ? 24.965 14.633 -17.372 1.00 26.36 411 ASP A C 1
ATOM 3115 O O . ASP A 1 411 ? 24.151 14.693 -18.304 1.00 26.19 411 ASP A O 1
ATOM 3120 N N . GLN A 1 412 ? 24.598 14.599 -16.103 1.00 23.25 412 GLN A N 1
ATOM 3121 C CA . GLN A 1 412 ? 23.211 14.655 -15.694 1.00 23.34 412 GLN A CA 1
ATOM 3122 C C . GLN A 1 412 ? 22.558 16.014 -15.984 1.00 26.47 412 GLN A C 1
ATOM 3123 O O . GLN A 1 412 ? 21.385 16.082 -16.351 1.00 27.57 412 GLN A O 1
ATOM 3129 N N . LEU A 1 413 ? 23.314 17.096 -15.816 1.00 24.14 413 LEU A N 1
ATOM 3130 C CA . LEU A 1 413 ? 22.806 18.430 -16.129 1.00 23.36 413 LEU A CA 1
ATOM 3131 C C . LEU A 1 413 ? 22.649 18.629 -17.642 1.00 22.85 413 LEU A C 1
ATOM 3132 O O . LEU A 1 413 ? 21.864 19.468 -18.086 1.00 21.79 413 LEU A O 1
ATOM 3137 N N . ALA A 1 414 ? 23.388 17.851 -18.428 1.00 21.37 414 ALA A N 1
ATOM 3138 C CA . ALA A 1 414 ? 23.295 17.914 -19.893 1.00 26.65 414 ALA A CA 1
ATOM 3139 C C . ALA A 1 414 ? 23.426 19.347 -20.414 1.00 29.83 414 ALA A C 1
ATOM 3140 O O . ALA A 1 414 ? 24.381 20.046 -20.079 1.00 27.06 414 ALA A O 1
ATOM 3142 N N . GLU A 1 415 ? 22.459 19.792 -21.218 1.00 26.35 415 GLU A N 1
ATOM 3143 C CA . GLU A 1 415 ? 22.551 21.131 -21.805 1.00 28.52 415 GLU A CA 1
ATOM 3144 C C . GLU A 1 415 ? 22.374 22.278 -20.805 1.00 30.06 415 GLU A C 1
ATOM 3145 O O . GLU A 1 415 ? 22.686 23.434 -21.130 1.00 31.70 415 GLU A O 1
ATOM 3151 N N . THR A 1 416 ? 21.895 21.987 -19.593 1.00 21.69 416 THR A N 1
ATOM 3152 C CA . THR A 1 416 ? 21.805 23.060 -18.588 1.00 27.82 416 THR A CA 1
ATOM 3153 C C . THR A 1 416 ? 23.124 23.310 -17.832 1.00 25.68 416 THR A C 1
ATOM 3154 O O . THR A 1 416 ? 23.257 24.302 -17.107 1.00 26.00 416 THR A O 1
ATOM 3158 N N . ALA A 1 417 ? 24.094 22.413 -18.001 1.00 26.85 417 ALA A N 1
ATOM 3159 C CA . ALA A 1 417 ? 25.409 22.578 -17.376 1.00 27.01 417 ALA A CA 1
ATOM 3160 C C . ALA A 1 417 ? 26.129 23.865 -17.819 1.00 29.39 417 ALA A C 1
ATOM 3161 O O . ALA A 1 417 ? 26.130 24.225 -19.000 1.00 33.55 417 ALA A O 1
ATOM 3163 N N . GLN A 1 418 ? 26.748 24.556 -16.871 1.00 25.07 418 GLN A N 1
ATOM 3164 C CA . GLN A 1 418 ? 27.591 25.688 -17.220 1.00 23.98 418 GLN A CA 1
ATOM 3165 C C . GLN A 1 418 ? 28.985 25.490 -16.651 1.00 23.42 418 GLN A C 1
ATOM 3166 O O . GLN A 1 418 ? 29.173 24.727 -15.707 1.00 23.45 418 GLN A O 1
ATOM 3172 N N . TYR A 1 419 ? 29.958 26.157 -17.261 1.00 24.43 419 TYR A N 1
ATOM 3173 C CA . TYR A 1 419 ? 31.335 26.169 -16.786 1.00 24.87 419 TYR A CA 1
ATOM 3174 C C . TYR A 1 419 ? 31.904 27.491 -17.255 1.00 25.42 419 TYR A C 1
ATOM 3175 O O . TYR A 1 419 ? 31.968 27.757 -18.463 1.00 24.11 419 TYR A O 1
ATOM 3184 N N . HIS A 1 420 ? 32.306 28.323 -16.301 1.00 22.37 420 HIS A N 1
ATOM 3185 C CA . HIS A 1 420 ? 32.606 29.722 -16.600 1.00 28.98 420 HIS A CA 1
ATOM 3186 C C . HIS A 1 420 ? 34.080 30.047 -16.815 1.00 30.44 420 HIS A C 1
ATOM 3187 O O . HIS A 1 420 ? 34.422 31.202 -17.050 1.00 29.87 420 HIS A O 1
ATOM 3194 N N . GLY A 1 421 ? 34.944 29.042 -16.727 1.00 24.57 421 GLY A N 1
ATOM 3195 C CA . GLY A 1 421 ? 36.363 29.247 -16.950 1.00 24.37 421 GLY A CA 1
ATOM 3196 C C . GLY A 1 421 ? 36.888 30.455 -16.203 1.00 30.04 421 GLY A C 1
ATOM 3197 O O . GLY A 1 421 ? 36.639 30.624 -15.005 1.00 30.77 421 GLY A O 1
ATOM 3198 N N . ILE A 1 422 ? 37.612 31.310 -16.913 1.00 29.17 422 ILE A N 1
ATOM 3199 C CA . ILE A 1 422 ? 38.148 32.527 -16.313 1.00 30.60 422 ILE A CA 1
ATOM 3200 C C . ILE A 1 422 ? 37.071 33.402 -15.645 1.00 29.22 422 ILE A C 1
ATOM 3201 O O . ILE A 1 422 ? 37.342 34.080 -14.664 1.00 28.91 422 ILE A O 1
ATOM 3206 N N . ASN A 1 423 ? 35.852 33.384 -16.171 1.00 29.71 423 ASN A N 1
ATOM 3207 C CA . ASN A 1 423 ? 34.787 34.240 -15.635 1.00 30.85 423 ASN A CA 1
ATOM 3208 C C . ASN A 1 423 ? 34.182 33.752 -14.318 1.00 31.44 423 ASN A C 1
ATOM 3209 O O . ASN A 1 423 ? 33.181 34.302 -13.855 1.00 32.62 423 ASN A O 1
ATOM 3214 N N . SER A 1 424 ? 34.762 32.706 -13.735 1.00 30.03 424 SER A N 1
ATOM 3215 C CA . SER A 1 424 ? 34.283 32.184 -12.458 1.00 28.64 424 SER A CA 1
ATOM 3216 C C . SER A 1 424 ? 34.831 33.074 -11.347 1.00 28.90 424 SER A C 1
ATOM 3217 O O . SER A 1 424 ? 34.338 33.065 -10.219 1.00 26.40 424 SER A O 1
ATOM 3220 N N . PHE A 1 425 ? 35.856 33.853 -11.680 1.00 28.16 425 PHE A N 1
ATOM 3221 C CA . PHE A 1 425 ? 36.498 34.720 -10.701 1.00 25.62 425 PHE A CA 1
ATOM 3222 C C . PHE A 1 425 ? 35.777 36.052 -10.577 1.00 25.56 425 PHE A C 1
ATOM 3223 O O . PHE A 1 425 ? 36.332 37.089 -10.955 1.00 26.61 425 PHE A O 1
ATOM 3231 N N . TYR A 1 426 ? 34.556 36.031 -10.034 1.00 22.67 426 TYR A N 1
ATOM 3232 C CA . TYR A 1 426 ? 33.743 37.247 -9.934 1.00 24.38 426 TYR A CA 1
ATOM 3233 C C . TYR A 1 426 ? 34.311 38.249 -8.937 1.00 25.85 426 TYR A C 1
ATOM 3234 O O . TYR A 1 426 ? 33.882 39.400 -8.884 1.00 28.53 426 TYR A O 1
ATOM 3243 N N . ASN A 1 427 ? 35.286 37.807 -8.155 1.00 24.81 427 ASN A N 1
ATOM 3244 C CA . ASN A 1 427 ? 35.975 38.679 -7.218 1.00 29.07 427 ASN A CA 1
ATOM 3245 C C . ASN A 1 427 ? 36.980 39.589 -7.924 1.00 29.78 427 ASN A C 1
ATOM 3246 O O . ASN A 1 427 ? 37.499 40.532 -7.323 1.00 29.88 427 ASN A O 1
ATOM 3251 N N . LEU A 1 428 ? 37.253 39.303 -9.198 1.00 28.91 428 LEU A N 1
ATOM 3252 C CA . LEU A 1 428 ? 38.289 40.033 -9.950 1.00 33.80 428 LEU A CA 1
ATOM 3253 C C . LEU A 1 428 ? 37.742 41.055 -10.957 1.00 41.07 428 LEU A C 1
ATOM 3254 O O . LEU A 1 428 ? 37.126 40.693 -11.967 1.00 39.66 428 LEU A O 1
ATOM 3259 N N . MET B 1 1 ? 10.075 -5.258 -13.778 1.00 37.89 1 MET B N 1
ATOM 3260 C CA . MET B 1 1 ? 10.607 -4.736 -12.521 1.00 41.03 1 MET B CA 1
ATOM 3261 C C . MET B 1 1 ? 12.045 -5.183 -12.274 1.00 37.35 1 MET B C 1
ATOM 3262 O O . MET B 1 1 ? 12.900 -4.359 -11.925 1.00 38.46 1 MET B O 1
ATOM 3267 N N . PRO B 1 2 ? 12.319 -6.485 -12.447 1.00 32.59 2 PRO B N 1
ATOM 3268 C CA . PRO B 1 2 ? 13.714 -6.929 -12.532 1.00 32.86 2 PRO B CA 1
ATOM 3269 C C . PRO B 1 2 ? 14.221 -6.723 -13.964 1.00 32.74 2 PRO B C 1
ATOM 3270 O O . PRO B 1 2 ? 15.401 -6.938 -14.240 1.00 30.31 2 PRO B O 1
ATOM 3274 N N . TYR B 1 3 ? 13.331 -6.313 -14.866 1.00 26.83 3 TYR B N 1
ATOM 3275 C CA . TYR B 1 3 ? 13.713 -6.105 -16.267 1.00 33.10 3 TYR B CA 1
ATOM 3276 C C . TYR B 1 3 ? 14.482 -4.802 -16.501 1.00 33.24 3 TYR B C 1
ATOM 3277 O O . TYR B 1 3 ? 14.103 -3.735 -16.011 1.00 30.19 3 TYR B O 1
ATOM 3286 N N . ILE B 1 4 ? 15.564 -4.910 -17.258 1.00 28.49 4 ILE B N 1
ATOM 3287 C CA . ILE B 1 4 ? 16.450 -3.784 -17.511 1.00 31.51 4 ILE B CA 1
ATOM 3288 C C . ILE B 1 4 ? 15.804 -2.783 -18.471 1.00 29.82 4 ILE B C 1
ATOM 3289 O O . ILE B 1 4 ? 15.441 -3.138 -19.587 1.00 33.32 4 ILE B O 1
ATOM 3294 N N . VAL B 1 5 ? 15.651 -1.537 -18.033 1.00 31.95 5 VAL B N 1
ATOM 3295 C CA . VAL B 1 5 ? 15.150 -0.478 -18.913 1.00 28.61 5 VAL B CA 1
ATOM 3296 C C . VAL B 1 5 ? 16.257 0.435 -19.452 1.00 33.81 5 VAL B C 1
ATOM 3297 O O . VAL B 1 5 ? 16.025 1.225 -20.365 1.00 35.50 5 VAL B O 1
ATOM 3301 N N . ASP B 1 6 ? 17.460 0.335 -18.899 1.00 32.04 6 ASP B N 1
ATOM 3302 C CA . ASP B 1 6 ? 18.536 1.207 -19.357 1.00 30.13 6 ASP B CA 1
ATOM 3303 C C . ASP B 1 6 ? 19.919 0.703 -18.936 1.00 30.67 6 ASP B C 1
ATOM 3304 O O . ASP B 1 6 ? 20.135 0.367 -17.765 1.00 33.14 6 ASP B O 1
ATOM 3309 N N . VAL B 1 7 ? 20.833 0.625 -19.905 1.00 32.15 7 VAL B N 1
ATOM 3310 C CA . VAL B 1 7 ? 22.246 0.343 -19.657 1.00 29.59 7 VAL B CA 1
ATOM 3311 C C . VAL B 1 7 ? 23.045 1.539 -20.182 1.00 29.40 7 VAL B C 1
ATOM 3312 O O . VAL B 1 7 ? 22.920 1.899 -21.345 1.00 29.35 7 VAL B O 1
ATOM 3316 N N . TYR B 1 8 ? 23.855 2.162 -19.334 1.00 27.13 8 TYR B N 1
ATOM 3317 C CA . TYR B 1 8 ? 24.516 3.422 -19.713 1.00 26.97 8 TYR B CA 1
ATOM 3318 C C . TYR B 1 8 ? 25.992 3.479 -19.320 1.00 22.94 8 TYR B C 1
ATOM 3319 O O . TYR B 1 8 ? 26.336 3.255 -18.160 1.00 26.47 8 TYR B O 1
ATOM 3328 N N . ALA B 1 9 ? 26.861 3.770 -20.280 1.00 21.49 9 ALA B N 1
ATOM 3329 C CA . ALA B 1 9 ? 28.291 3.941 -19.990 1.00 26.70 9 ALA B CA 1
ATOM 3330 C C . ALA B 1 9 ? 28.754 5.389 -20.099 1.00 24.35 9 ALA B C 1
ATOM 3331 O O . ALA B 1 9 ? 28.230 6.164 -20.900 1.00 23.71 9 ALA B O 1
ATOM 3333 N N . ARG B 1 10 ? 29.745 5.735 -19.291 1.00 19.64 10 ARG B N 1
ATOM 3334 C CA . ARG B 1 10 ? 30.424 7.009 -19.415 1.00 25.95 10 ARG B CA 1
ATOM 3335 C C . ARG B 1 10 ? 31.905 6.778 -19.196 1.00 26.86 10 ARG B C 1
ATOM 3336 O O . ARG B 1 10 ? 32.313 5.727 -18.678 1.00 24.06 10 ARG B O 1
ATOM 3344 N N . GLU B 1 11 ? 32.703 7.760 -19.598 1.00 24.52 11 GLU B N 1
ATOM 3345 C CA . GLU B 1 11 ? 34.136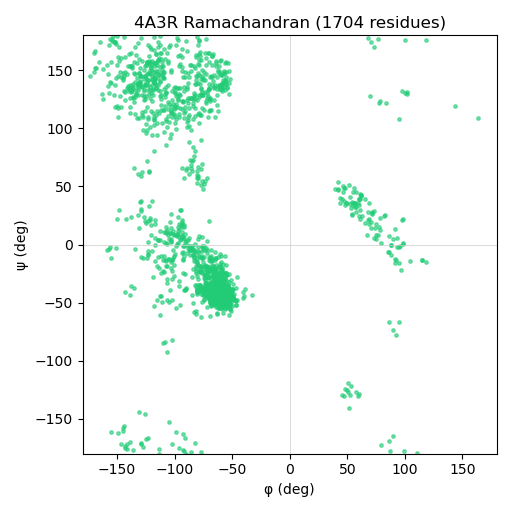 7.725 -19.377 1.00 28.19 11 GLU B CA 1
ATOM 3346 C C . GLU B 1 11 ? 34.469 8.440 -18.072 1.00 26.43 11 GLU B C 1
ATOM 3347 O O . GLU B 1 11 ? 34.130 9.602 -17.901 1.00 26.70 11 GLU B O 1
ATOM 3353 N N . VAL B 1 12 ? 35.131 7.742 -17.158 1.00 22.47 12 VAL B N 1
ATOM 3354 C CA . VAL B 1 12 ? 35.598 8.373 -15.933 1.00 23.33 12 VAL B CA 1
ATOM 3355 C C . VAL B 1 12 ? 37.118 8.197 -15.786 1.00 22.44 12 VAL B C 1
ATOM 3356 O O . VAL B 1 12 ? 37.798 7.784 -16.727 1.00 22.42 12 VAL B O 1
ATOM 3360 N N . LEU B 1 13 ? 37.644 8.479 -14.600 1.00 19.75 13 LEU B N 1
ATOM 3361 C CA . LEU B 1 13 ? 39.078 8.456 -14.391 1.00 18.38 13 LEU B CA 1
ATOM 3362 C C . LEU B 1 13 ? 39.477 7.492 -13.264 1.00 21.43 13 LEU B C 1
ATOM 3363 O O . LEU B 1 13 ? 38.796 7.405 -12.241 1.00 22.66 13 LEU B O 1
ATOM 3368 N N . ASP B 1 14 ? 40.593 6.788 -13.447 1.00 19.90 14 ASP B N 1
ATOM 3369 C CA . ASP B 1 14 ? 41.081 5.875 -12.429 1.00 21.45 14 ASP B CA 1
ATOM 3370 C C . ASP B 1 14 ? 42.086 6.537 -11.484 1.00 25.11 14 ASP B C 1
ATOM 3371 O O . ASP B 1 14 ? 42.361 7.730 -11.597 1.00 22.83 14 ASP B O 1
ATOM 3376 N N . SER B 1 15 ? 42.638 5.767 -10.553 1.00 24.01 15 SER B N 1
ATOM 3377 C CA . SER B 1 15 ? 43.430 6.363 -9.479 1.00 26.70 15 SER B CA 1
ATOM 3378 C C . SER B 1 15 ? 44.777 6.850 -9.989 1.00 27.87 15 SER B C 1
ATOM 3379 O O . SER B 1 15 ? 45.560 7.420 -9.230 1.00 25.66 15 SER B O 1
ATOM 3382 N N . ARG B 1 16 ? 45.047 6.619 -11.271 1.00 26.28 16 ARG B N 1
ATOM 3383 C CA . ARG B 1 16 ? 46.309 7.057 -11.867 1.00 26.53 16 ARG B CA 1
ATOM 3384 C C . ARG B 1 16 ? 46.075 8.155 -12.902 1.00 28.76 16 ARG B C 1
ATOM 3385 O O . ARG B 1 16 ? 46.970 8.508 -13.672 1.00 29.16 16 ARG B O 1
ATOM 3393 N N . GLY B 1 17 ? 44.862 8.691 -12.914 1.00 24.60 17 GLY B N 1
ATOM 3394 C CA . GLY B 1 17 ? 44.516 9.742 -13.844 1.00 24.65 17 GLY B CA 1
ATOM 3395 C C . GLY B 1 17 ? 44.390 9.266 -15.275 1.00 26.98 17 GLY B C 1
ATOM 3396 O O . GLY B 1 17 ? 44.589 10.045 -16.212 1.00 26.81 17 GLY B O 1
ATOM 3397 N N . ASN B 1 18 ? 44.061 7.987 -15.441 1.00 23.29 18 ASN B N 1
ATOM 3398 C CA . ASN B 1 18 ? 43.775 7.427 -16.754 1.00 25.30 18 ASN B CA 1
ATOM 3399 C C . ASN B 1 18 ? 42.281 7.084 -16.935 1.00 25.62 18 ASN B C 1
ATOM 3400 O O . ASN B 1 18 ? 41.618 6.643 -15.994 1.00 25.95 18 ASN B O 1
ATOM 3405 N N . PRO B 1 19 ? 41.740 7.298 -18.145 1.00 25.15 19 PRO B N 1
ATOM 3406 C CA . PRO B 1 19 ? 40.309 7.032 -18.292 1.00 24.86 19 PRO B CA 1
ATOM 3407 C C . PRO B 1 19 ? 39.990 5.553 -18.077 1.00 26.21 19 PRO B C 1
ATOM 3408 O O . PRO B 1 19 ? 40.830 4.667 -18.281 1.00 21.60 19 PRO B O 1
ATOM 3412 N N . THR B 1 20 ? 38.762 5.293 -17.658 1.00 23.77 20 THR B N 1
ATOM 3413 C CA . THR B 1 20 ? 38.249 3.938 -17.646 1.00 21.06 20 THR B CA 1
ATOM 3414 C C . THR B 1 20 ? 36.742 4.027 -17.766 1.00 20.61 20 THR B C 1
ATOM 3415 O O . THR B 1 20 ? 36.173 5.119 -17.828 1.00 16.96 20 THR B O 1
ATOM 3419 N N . VAL B 1 21 ? 36.102 2.864 -17.776 1.00 23.30 21 VAL B N 1
ATOM 3420 C CA . VAL B 1 21 ? 34.689 2.759 -18.066 1.00 19.92 21 VAL B CA 1
ATOM 3421 C C . VAL B 1 21 ? 33.864 2.691 -16.785 1.00 22.53 21 VAL B C 1
ATOM 3422 O O . VAL B 1 21 ? 34.200 1.973 -15.852 1.00 25.02 21 VAL B O 1
ATOM 3426 N N . GLU B 1 22 ? 32.789 3.462 -16.753 1.00 22.61 22 GLU B N 1
ATOM 3427 C CA . GLU B 1 22 ? 31.786 3.352 -15.716 1.00 24.18 22 GLU B CA 1
ATOM 3428 C C . GLU B 1 22 ? 30.512 2.912 -16.410 1.00 21.88 22 GLU B C 1
ATOM 3429 O O . GLU B 1 22 ? 30.159 3.457 -17.451 1.00 22.59 22 GLU B O 1
ATOM 3435 N N . VAL B 1 23 ? 29.820 1.935 -15.837 1.00 20.00 23 VAL B N 1
ATOM 3436 C CA . VAL B 1 23 ? 28.529 1.511 -16.370 1.00 22.46 23 VAL B CA 1
ATOM 3437 C C . VAL B 1 23 ? 27.400 1.603 -15.333 1.00 24.56 23 VAL B C 1
ATOM 3438 O O . VAL B 1 23 ? 27.577 1.228 -14.172 1.00 20.83 23 VAL B O 1
ATOM 3442 N N . GLU B 1 24 ? 26.238 2.099 -15.762 1.00 24.09 24 GLU B N 1
ATOM 3443 C CA . GLU B 1 24 ? 25.051 2.112 -14.912 1.00 23.12 24 GLU B CA 1
ATOM 3444 C C . GLU B 1 24 ? 23.948 1.263 -15.530 1.00 25.02 24 GLU B C 1
ATOM 3445 O O . GLU B 1 24 ? 23.778 1.265 -16.750 1.00 23.96 24 GLU B O 1
ATOM 3451 N N . VAL B 1 25 ? 23.226 0.530 -14.680 1.00 21.81 25 VAL B N 1
ATOM 3452 C CA . VAL B 1 25 ? 22.071 -0.273 -15.091 1.00 24.62 25 VAL B CA 1
ATOM 3453 C C . VAL B 1 25 ? 20.859 0.040 -14.212 1.00 23.50 25 VAL B C 1
ATOM 3454 O O . VAL B 1 25 ? 20.981 0.138 -12.987 1.00 24.03 25 VAL B O 1
ATOM 3458 N N . TYR B 1 26 ? 19.702 0.207 -14.853 1.00 25.12 26 TYR B N 1
ATOM 3459 C CA . TYR B 1 26 ? 18.437 0.466 -14.173 1.00 24.69 26 TYR B CA 1
ATOM 3460 C C . TYR B 1 26 ? 17.403 -0.565 -14.608 1.00 26.97 26 TYR B C 1
ATOM 3461 O O . TYR B 1 26 ? 17.374 -0.974 -15.772 1.00 26.94 26 TYR B O 1
ATOM 3470 N N . THR B 1 27 ? 16.533 -0.953 -13.682 1.00 23.23 27 THR B N 1
ATOM 3471 C CA . THR B 1 27 ? 15.372 -1.764 -14.019 1.00 29.29 27 THR B CA 1
ATOM 3472 C C . THR B 1 27 ? 14.148 -0.848 -14.138 1.00 34.13 27 THR B C 1
ATOM 3473 O O . THR B 1 27 ? 14.224 0.345 -13.812 1.00 34.16 27 THR B O 1
ATOM 3477 N N . GLU B 1 28 ? 13.030 -1.394 -14.613 1.00 34.76 28 GLU B N 1
ATOM 3478 C CA . GLU B 1 28 ? 11.795 -0.616 -14.768 1.00 37.04 28 GLU B CA 1
ATOM 3479 C C . GLU B 1 28 ? 11.386 0.043 -13.452 1.00 38.15 28 GLU B C 1
ATOM 3480 O O . GLU B 1 28 ? 10.869 1.162 -13.429 1.00 38.71 28 GLU B O 1
ATOM 3486 N N . THR B 1 29 ? 11.635 -0.663 -12.355 1.00 36.43 29 THR B N 1
ATOM 3487 C CA . THR B 1 29 ? 11.197 -0.229 -11.037 1.00 31.50 29 THR B CA 1
ATOM 3488 C C . THR B 1 29 ? 12.232 0.653 -10.323 1.00 33.94 29 THR B C 1
ATOM 3489 O O . THR B 1 29 ? 12.041 1.055 -9.175 1.00 28.22 29 THR B O 1
ATOM 3493 N N . GLY B 1 30 ? 13.334 0.949 -11.001 1.00 35.82 30 GLY B N 1
ATOM 3494 C CA . GLY B 1 30 ? 14.332 1.846 -10.440 1.00 35.03 30 GLY B CA 1
ATOM 3495 C C . GLY B 1 30 ? 15.463 1.174 -9.670 1.00 33.98 30 GLY B C 1
ATOM 3496 O O . GLY B 1 30 ? 16.277 1.857 -9.057 1.00 31.59 30 GLY B O 1
ATOM 3497 N N . ALA B 1 31 ? 15.510 -0.157 -9.676 1.00 29.55 31 ALA B N 1
ATOM 3498 C CA . ALA B 1 31 ? 16.673 -0.858 -9.148 1.00 26.49 31 ALA B CA 1
ATOM 3499 C C . ALA B 1 31 ? 17.876 -0.377 -9.947 1.00 25.01 31 ALA B C 1
ATOM 3500 O O . ALA B 1 31 ? 17.789 -0.236 -11.169 1.00 25.46 31 ALA B O 1
ATOM 3502 N N . PHE B 1 32 ? 18.999 -0.155 -9.271 1.00 23.50 32 PHE B N 1
ATOM 3503 C CA . PHE B 1 32 ? 20.137 0.532 -9.887 1.00 22.06 32 PHE B CA 1
ATOM 3504 C C . PHE B 1 32 ? 21.460 -0.099 -9.485 1.00 23.60 32 PHE B C 1
ATOM 3505 O O . PHE B 1 32 ? 21.673 -0.395 -8.318 1.00 25.94 32 PHE B O 1
ATOM 3513 N N . GLY B 1 33 ? 22.348 -0.310 -10.453 1.00 27.03 33 GLY B N 1
ATOM 3514 C CA . GLY B 1 33 ? 23.719 -0.726 -10.174 1.00 21.12 33 GLY B CA 1
ATOM 3515 C C . GLY B 1 33 ? 24.733 0.126 -10.934 1.00 24.61 33 GLY B C 1
ATOM 3516 O O . GLY B 1 33 ? 24.511 0.468 -12.099 1.00 26.38 33 GLY B O 1
ATOM 3517 N N . ARG B 1 34 ? 25.833 0.496 -10.282 1.00 22.28 34 ARG B N 1
ATOM 3518 C CA . ARG B 1 34 ? 26.919 1.204 -10.966 1.00 20.17 34 ARG B CA 1
ATOM 3519 C C . ARG B 1 34 ? 28.228 0.477 -10.742 1.00 19.07 34 ARG B C 1
ATOM 3520 O O . ARG B 1 34 ? 28.560 0.129 -9.612 1.00 21.88 34 ARG B O 1
ATOM 3528 N N . ALA B 1 35 ? 28.984 0.260 -11.811 1.00 19.64 35 ALA B N 1
ATOM 3529 C CA . ALA B 1 35 ? 30.283 -0.391 -11.676 1.00 23.73 35 ALA B CA 1
ATOM 3530 C C . ALA B 1 35 ? 31.377 0.405 -12.378 1.00 23.26 35 ALA B C 1
ATOM 3531 O O . ALA B 1 35 ? 31.131 1.007 -13.416 1.00 20.95 35 ALA B O 1
ATOM 3533 N N . LEU B 1 36 ? 32.581 0.406 -11.810 1.00 21.77 36 LEU B N 1
ATOM 3534 C CA . LEU B 1 36 ? 33.749 0.965 -12.493 1.00 23.77 36 LEU B CA 1
ATOM 3535 C C . LEU B 1 36 ? 34.788 -0.118 -12.729 1.00 25.33 36 LEU B C 1
ATOM 3536 O O . LEU B 1 36 ? 34.964 -1.013 -11.903 1.00 25.09 36 LEU B O 1
ATOM 3541 N N . VAL B 1 37 ? 35.468 -0.025 -13.868 1.00 24.02 37 VAL B N 1
ATOM 3542 C CA . VAL B 1 37 ? 36.389 -1.056 -14.330 1.00 24.48 37 VAL B CA 1
ATOM 3543 C C . VAL B 1 37 ? 37.832 -0.644 -14.001 1.00 23.56 37 VAL B C 1
ATOM 3544 O O . VAL B 1 37 ? 38.230 0.494 -14.247 1.00 24.08 37 VAL B O 1
ATOM 3548 N N . PRO B 1 38 ? 38.606 -1.554 -13.397 1.00 24.41 38 PRO B N 1
ATOM 3549 C CA . PRO B 1 38 ? 40.019 -1.251 -13.135 1.00 25.89 38 PRO B CA 1
ATOM 3550 C C . PRO B 1 38 ? 40.882 -1.440 -14.382 1.00 29.60 38 PRO B C 1
ATOM 3551 O O . PRO B 1 38 ? 40.406 -1.961 -15.393 1.00 27.43 38 PRO B O 1
ATOM 3555 N N . SER B 1 39 ? 42.146 -1.028 -14.286 1.00 31.98 39 SER B N 1
ATOM 3556 C CA . SER B 1 39 ? 43.055 -0.946 -15.427 1.00 38.17 39 SER B CA 1
ATOM 3557 C C . SER B 1 39 ? 43.615 -2.293 -15.848 1.00 43.63 39 SER B C 1
ATOM 3558 O O . SER B 1 39 ? 44.448 -2.860 -15.138 1.00 46.58 39 SER B O 1
ATOM 3561 N N . GLY B 1 40 ? 43.210 -2.785 -17.018 1.00 46.38 40 GLY B N 1
ATOM 3562 C CA . GLY B 1 40 ? 43.791 -4.000 -17.568 1.00 35.30 40 GLY B CA 1
ATOM 3563 C C . GLY B 1 40 ? 44.793 -3.717 -18.677 1.00 48.74 40 GLY B C 1
ATOM 3564 O O . GLY B 1 40 ? 45.155 -2.563 -18.919 1.00 52.40 40 GLY B O 1
ATOM 3565 N N . ALA B 1 41 ? 45.242 -4.773 -19.358 1.00 56.58 41 ALA B N 1
ATOM 3566 C CA . ALA B 1 41 ? 46.214 -4.634 -20.446 1.00 56.46 41 ALA B CA 1
ATOM 3567 C C . ALA B 1 41 ? 45.553 -4.692 -21.835 1.00 56.86 41 ALA B C 1
ATOM 3568 O O . ALA B 1 41 ? 44.702 -5.556 -22.100 1.00 49.96 41 ALA B O 1
ATOM 3570 N N . SER B 1 42 ? 45.952 -3.766 -22.710 1.00 55.57 42 SER B N 1
ATOM 3571 C CA . SER B 1 42 ? 45.434 -3.705 -24.080 1.00 53.05 42 SER B CA 1
ATOM 3572 C C . SER B 1 42 ? 45.876 -4.892 -24.947 1.00 62.26 42 SER B C 1
ATOM 3573 O O . SER B 1 42 ? 45.209 -5.224 -25.932 1.00 58.29 42 SER B O 1
ATOM 3576 N N . THR B 1 43 ? 46.995 -5.521 -24.574 1.00 68.74 43 THR B N 1
ATOM 3577 C CA . THR B 1 43 ? 47.450 -6.768 -25.209 1.00 66.90 43 THR B CA 1
ATOM 3578 C C . THR B 1 43 ? 47.688 -7.886 -24.175 1.00 67.35 43 THR B C 1
ATOM 3579 O O . THR B 1 43 ? 46.993 -7.967 -23.161 1.00 62.42 43 THR B O 1
ATOM 3583 N N . GLY B 1 44 ? 48.677 -8.738 -24.427 1.00 70.11 44 GLY B N 1
ATOM 3584 C CA . GLY B 1 44 ? 48.894 -9.915 -23.601 1.00 69.46 44 GLY B CA 1
ATOM 3585 C C . GLY B 1 44 ? 48.198 -11.098 -24.244 1.00 70.66 44 GLY B C 1
ATOM 3586 O O . GLY B 1 44 ? 46.969 -11.181 -24.243 1.00 73.11 44 GLY B O 1
ATOM 3587 N N . GLU B 1 45 ? 48.979 -12.016 -24.799 1.00 72.30 45 GLU B N 1
ATOM 3588 C CA . GLU B 1 45 ? 48.431 -13.035 -25.695 1.00 80.65 45 GLU B CA 1
ATOM 3589 C C . GLU B 1 45 ? 47.381 -13.965 -25.078 1.00 81.05 45 GLU B C 1
ATOM 3590 O O . GLU B 1 45 ? 46.745 -14.747 -25.793 1.00 79.21 45 GLU B O 1
ATOM 3596 N N . TYR B 1 46 ? 47.184 -13.876 -23.766 1.00 76.62 46 TYR B N 1
ATOM 3597 C CA . TYR B 1 46 ? 46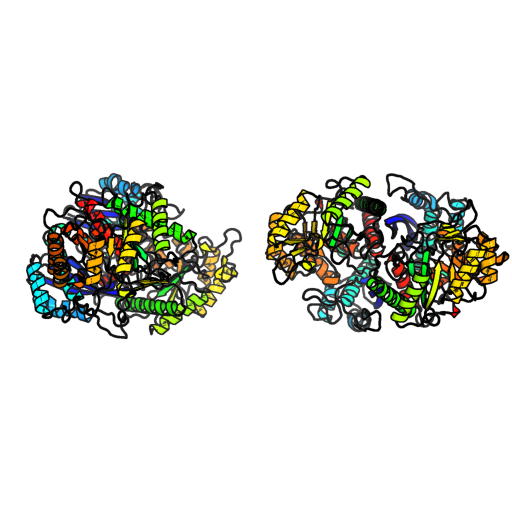.272 -14.797 -23.091 1.00 69.95 46 TYR B CA 1
ATOM 3598 C C . TYR B 1 46 ? 45.198 -14.123 -22.230 1.00 58.03 46 TYR B C 1
ATOM 3599 O O . TYR B 1 46 ? 44.256 -14.775 -21.784 1.00 55.79 46 TYR B O 1
ATOM 3608 N N . GLU B 1 47 ? 45.329 -12.827 -21.991 1.00 54.66 47 GLU B N 1
ATOM 3609 C CA . GLU B 1 47 ? 44.341 -12.147 -21.164 1.00 49.28 47 GLU B CA 1
ATOM 3610 C C . GLU B 1 47 ? 43.353 -11.310 -21.978 1.00 43.24 47 GLU B C 1
ATOM 3611 O O . GLU B 1 47 ? 43.689 -10.771 -23.034 1.00 46.07 47 GLU B O 1
ATOM 3617 N N . ALA B 1 48 ? 42.129 -11.213 -21.475 1.00 38.42 48 ALA B N 1
ATOM 3618 C CA . ALA B 1 48 ? 41.092 -10.436 -22.138 1.00 34.85 48 ALA B CA 1
ATOM 3619 C C . ALA B 1 48 ? 41.614 -9.027 -22.414 1.00 36.86 48 ALA B C 1
ATOM 3620 O O . ALA B 1 48 ? 42.303 -8.433 -21.592 1.00 33.76 48 ALA B O 1
ATOM 3622 N N . VAL B 1 49 ? 41.294 -8.497 -23.583 1.00 33.17 49 VAL B N 1
ATOM 3623 C CA . VAL B 1 49 ? 41.921 -7.264 -24.000 1.00 35.07 49 VAL B CA 1
ATOM 3624 C C . VAL B 1 49 ? 41.056 -6.067 -23.647 1.00 34.66 49 VAL B C 1
ATOM 3625 O O . VAL B 1 49 ? 39.858 -6.030 -23.940 1.00 33.81 49 VAL B O 1
ATOM 3629 N N . GLU B 1 50 ? 41.668 -5.101 -22.982 1.00 32.03 50 GLU B N 1
ATOM 3630 C CA . GLU B 1 50 ? 41.006 -3.844 -22.720 1.00 36.44 50 GLU B CA 1
ATOM 3631 C C . GLU B 1 50 ? 41.065 -3.033 -24.006 1.00 32.76 50 GLU B C 1
ATOM 3632 O O . GLU B 1 50 ? 42.083 -3.036 -24.686 1.00 36.79 50 GLU B O 1
ATOM 3638 N N . LEU B 1 51 ? 39.964 -2.372 -24.353 1.00 30.29 51 LEU B N 1
ATOM 3639 C CA . LEU B 1 51 ? 39.910 -1.518 -25.544 1.00 32.07 51 LEU B CA 1
ATOM 3640 C C . LEU B 1 51 ? 40.274 -0.053 -25.236 1.00 30.63 51 LEU B C 1
ATOM 3641 O O . LEU B 1 51 ? 39.537 0.637 -24.526 1.00 28.74 51 LEU B O 1
ATOM 3646 N N . ARG B 1 52 ? 41.404 0.414 -25.767 1.00 29.50 52 ARG B N 1
ATOM 3647 C CA . ARG B 1 52 ? 41.821 1.822 -25.648 1.00 29.82 52 ARG B CA 1
ATOM 3648 C C . ARG B 1 52 ? 41.710 2.532 -26.987 1.00 31.30 52 ARG B C 1
ATOM 3649 O O . ARG B 1 52 ? 42.003 1.940 -28.023 1.00 33.12 52 ARG B O 1
ATOM 3657 N N . ASP B 1 53 ? 41.318 3.803 -26.973 1.00 30.97 53 ASP B N 1
ATOM 3658 C CA . ASP B 1 53 ? 41.147 4.559 -28.217 1.00 27.44 53 ASP B CA 1
ATOM 3659 C C . ASP B 1 53 ? 42.440 4.743 -29.003 1.00 32.75 53 ASP B C 1
ATOM 3660 O O . ASP B 1 53 ? 42.449 4.643 -30.229 1.00 34.93 53 ASP B O 1
ATOM 3665 N N . GLY B 1 54 ? 43.530 5.022 -28.302 1.00 33.49 54 GLY B N 1
ATOM 3666 C CA . GLY B 1 54 ? 44.812 5.181 -28.956 1.00 33.74 54 GLY B CA 1
ATOM 3667 C C . GLY B 1 54 ? 44.989 6.512 -29.668 1.00 33.58 54 GLY B C 1
ATOM 3668 O O . GLY B 1 54 ? 45.970 6.705 -30.377 1.00 30.54 54 GLY B O 1
ATOM 3669 N N . ASP B 1 55 ? 44.049 7.433 -29.482 1.00 33.39 55 ASP B N 1
ATOM 3670 C CA . ASP B 1 55 ? 44.200 8.794 -30.015 1.00 35.44 55 ASP B CA 1
ATOM 3671 C C . ASP B 1 55 ? 45.379 9.510 -29.350 1.00 34.94 55 ASP B C 1
ATOM 3672 O O . ASP B 1 55 ? 45.308 9.853 -28.173 1.00 36.49 55 ASP B O 1
ATOM 3677 N N . LYS B 1 56 ? 46.453 9.723 -30.110 1.00 36.27 56 LYS B N 1
ATOM 3678 C CA . LYS B 1 56 ? 47.670 10.399 -29.639 1.00 41.03 56 LYS B CA 1
ATOM 3679 C C . LYS B 1 56 ? 47.432 11.736 -28.916 1.00 38.65 56 LYS B C 1
ATOM 3680 O O . LYS B 1 56 ? 48.177 12.093 -27.987 1.00 35.50 56 LYS B O 1
ATOM 3686 N N . ASP B 1 57 ? 46.410 12.470 -29.358 1.00 32.79 57 ASP B N 1
ATOM 3687 C CA . ASP B 1 57 ? 46.107 13.805 -28.826 1.00 42.34 57 ASP B CA 1
ATOM 3688 C C . ASP B 1 57 ? 45.012 13.822 -27.757 1.00 40.93 57 ASP B C 1
ATOM 3689 O O . ASP B 1 57 ? 44.550 14.896 -27.355 1.00 38.93 57 ASP B O 1
ATOM 3694 N N . ARG B 1 58 ? 44.571 12.648 -27.315 1.00 38.46 58 ARG B N 1
ATOM 3695 C CA . ARG B 1 58 ? 43.560 12.598 -26.271 1.00 34.05 58 ARG B CA 1
ATOM 3696 C C . ARG B 1 58 ? 43.943 11.617 -25.174 1.00 33.08 58 ARG B C 1
ATOM 3697 O O . ARG B 1 58 ? 43.934 10.401 -25.384 1.00 27.34 58 ARG B O 1
ATOM 3705 N N . TYR B 1 59 ? 44.288 12.154 -24.004 1.00 31.21 59 TYR B N 1
ATOM 3706 C CA . TYR B 1 59 ? 44.662 11.325 -22.873 1.00 26.77 59 TYR B CA 1
ATOM 3707 C C . TYR B 1 59 ? 45.853 10.388 -23.199 1.00 31.12 59 TYR B C 1
ATOM 3708 O O . TYR B 1 59 ? 45.986 9.310 -22.610 1.00 30.16 59 TYR B O 1
ATOM 3717 N N . LEU B 1 60 ? 46.709 10.800 -24.132 1.00 31.31 60 LEU B N 1
ATOM 3718 C CA . LEU B 1 60 ? 47.913 10.029 -24.509 1.00 34.06 60 LEU B CA 1
ATOM 3719 C C . LEU B 1 60 ? 47.563 8.643 -25.053 1.00 32.74 60 LEU B C 1
ATOM 3720 O O . LEU B 1 60 ? 48.239 7.656 -24.743 1.00 30.40 60 LEU B O 1
ATOM 3725 N N . GLY B 1 61 ? 46.493 8.575 -25.839 1.00 32.35 61 GLY B N 1
ATOM 3726 C CA . GLY B 1 61 ? 46.036 7.330 -26.436 1.00 30.50 61 GLY B CA 1
ATOM 3727 C C . GLY B 1 61 ? 45.275 6.417 -25.486 1.00 32.98 61 GLY B C 1
ATOM 3728 O O . GLY B 1 61 ? 45.034 5.256 -25.811 1.00 30.31 61 GLY B O 1
ATOM 3729 N N . LYS B 1 62 ? 44.880 6.927 -24.319 1.00 30.54 62 LYS B N 1
ATOM 3730 C CA . LYS B 1 62 ? 44.253 6.069 -23.310 1.00 26.56 62 LYS B CA 1
ATOM 3731 C C . LYS B 1 62 ? 42.759 6.288 -23.076 1.00 26.37 62 LYS B C 1
ATOM 3732 O O . LYS B 1 62 ? 42.189 5.747 -22.131 1.00 25.45 62 LYS B O 1
ATOM 3738 N N . GLY B 1 63 ? 42.119 7.059 -23.943 1.00 23.33 63 GLY B N 1
ATOM 3739 C CA . GLY B 1 63 ? 40.677 7.233 -23.867 1.00 22.94 63 GLY B CA 1
ATOM 3740 C C . GLY B 1 63 ? 39.906 5.937 -24.053 1.00 27.11 63 GLY B C 1
ATOM 3741 O O . GLY B 1 63 ? 40.381 5.007 -24.693 1.00 28.87 63 GLY B O 1
ATOM 3742 N N . VAL B 1 64 ? 38.707 5.867 -23.488 1.00 26.35 64 VAL B N 1
ATOM 3743 C CA . VAL B 1 64 ? 37.884 4.668 -23.638 1.00 25.86 64 VAL B CA 1
ATOM 3744 C C . VAL B 1 64 ? 36.540 5.021 -24.266 1.00 24.40 64 VAL B C 1
ATOM 3745 O O . VAL B 1 64 ? 35.527 4.412 -23.960 1.00 25.92 64 VAL B O 1
ATOM 3749 N N . LEU B 1 65 ? 36.549 6.013 -25.149 1.00 25.53 65 LEU B N 1
ATOM 3750 C CA . LEU B 1 65 ? 35.345 6.422 -25.863 1.00 27.85 65 LEU B CA 1
ATOM 3751 C C . LEU B 1 65 ? 34.739 5.278 -26.694 1.00 30.36 65 LEU B C 1
ATOM 3752 O O . LEU B 1 65 ? 33.509 5.194 -26.840 1.00 25.92 65 LEU B O 1
ATOM 3757 N N . THR B 1 66 ? 35.596 4.418 -27.250 1.00 25.68 66 THR B N 1
ATOM 3758 C CA . THR B 1 66 ? 35.131 3.317 -28.104 1.00 27.98 66 THR B CA 1
ATOM 3759 C C . THR B 1 66 ? 34.378 2.283 -27.270 1.00 26.10 66 THR B C 1
ATOM 3760 O O . THR B 1 66 ? 33.266 1.888 -27.608 1.00 29.71 66 THR B O 1
ATOM 3764 N N . ALA B 1 67 ? 34.991 1.858 -26.171 1.00 26.02 67 ALA B N 1
ATOM 3765 C CA . ALA B 1 67 ? 34.326 0.972 -25.203 1.00 28.54 67 ALA B CA 1
ATOM 3766 C C . ALA B 1 67 ? 33.002 1.545 -24.686 1.00 25.32 67 ALA B C 1
ATOM 3767 O O . ALA B 1 67 ? 31.998 0.828 -24.566 1.00 25.16 67 ALA B O 1
ATOM 3769 N N . VAL B 1 68 ? 33.007 2.833 -24.345 1.00 25.12 68 VAL B N 1
ATOM 3770 C CA . VAL B 1 68 ? 31.794 3.483 -23.864 1.00 23.91 68 VAL B CA 1
ATOM 3771 C C . VAL B 1 68 ? 30.699 3.432 -24.934 1.00 25.45 68 VAL B C 1
ATOM 3772 O O . VAL B 1 68 ? 29.555 3.100 -24.628 1.00 27.67 68 VAL B O 1
ATOM 3776 N N . ASN B 1 69 ? 31.053 3.739 -26.181 1.00 22.54 69 ASN B N 1
ATOM 3777 C CA . ASN B 1 69 ? 30.120 3.603 -27.301 1.00 25.64 69 ASN B CA 1
ATOM 3778 C C . ASN B 1 69 ? 29.639 2.170 -27.470 1.00 28.60 69 ASN B C 1
ATOM 3779 O O . ASN B 1 69 ? 28.457 1.929 -27.707 1.00 29.34 69 ASN B O 1
ATOM 3784 N N . ASN B 1 70 ? 30.564 1.217 -27.375 1.00 24.01 70 ASN B N 1
ATOM 3785 C CA . ASN B 1 70 ? 30.193 -0.183 -27.486 1.00 29.16 70 ASN B CA 1
ATOM 3786 C C . ASN B 1 70 ? 29.094 -0.552 -26.486 1.00 30.87 70 ASN B C 1
ATOM 3787 O O . ASN B 1 70 ? 28.121 -1.234 -26.825 1.00 26.98 70 ASN B O 1
ATOM 3792 N N . VAL B 1 71 ? 29.249 -0.087 -25.251 1.00 27.96 71 VAL B N 1
ATOM 3793 C CA . VAL B 1 71 ? 28.226 -0.315 -24.250 1.00 24.08 71 VAL B CA 1
ATOM 3794 C C . VAL B 1 71 ? 26.928 0.349 -24.680 1.00 27.76 71 VAL B C 1
ATOM 3795 O O . VAL B 1 71 ? 25.900 -0.308 -24.777 1.00 27.07 71 VAL B O 1
ATOM 3799 N N . ASN B 1 72 ? 26.975 1.647 -24.963 1.00 28.43 72 ASN B N 1
ATOM 3800 C CA . ASN B 1 72 ? 25.743 2.398 -25.206 1.00 26.05 72 ASN B CA 1
ATOM 3801 C C . ASN B 1 72 ? 25.022 2.056 -26.502 1.00 29.79 72 ASN B C 1
ATOM 3802 O O . ASN B 1 72 ? 23.794 2.086 -26.564 1.00 28.05 72 ASN B O 1
ATOM 3807 N N . GLU B 1 73 ? 25.784 1.726 -27.536 1.00 30.82 73 GLU B N 1
ATOM 3808 C CA . GLU B 1 73 ? 25.198 1.549 -28.856 1.00 30.81 73 GLU B CA 1
ATOM 3809 C C . GLU B 1 73 ? 25.102 0.098 -29.353 1.00 31.84 73 GLU B C 1
ATOM 3810 O O . GLU B 1 73 ? 24.318 -0.199 -30.253 1.00 30.66 73 GLU B O 1
ATOM 3816 N N . ILE B 1 74 ? 25.869 -0.811 -28.757 1.00 33.94 74 ILE B N 1
ATOM 3817 C CA . ILE B 1 74 ? 25.822 -2.211 -29.182 1.00 34.75 74 ILE B CA 1
ATOM 3818 C C . ILE B 1 74 ? 25.241 -3.136 -28.122 1.00 33.93 74 ILE B C 1
ATOM 3819 O O . ILE B 1 74 ? 24.226 -3.794 -28.353 1.00 35.43 74 ILE B O 1
ATOM 3824 N N . ILE B 1 75 ? 25.891 -3.184 -26.962 1.00 31.06 75 ILE B N 1
ATOM 3825 C CA . ILE B 1 75 ? 25.392 -3.986 -25.850 1.00 29.60 75 ILE B CA 1
ATOM 3826 C C . ILE B 1 75 ? 24.009 -3.556 -25.335 1.00 28.91 75 ILE B C 1
ATOM 3827 O O . ILE B 1 75 ? 23.130 -4.405 -25.166 1.00 32.91 75 ILE B O 1
ATOM 3832 N N . ALA B 1 76 ? 23.810 -2.261 -25.081 1.00 24.60 76 ALA B N 1
ATOM 3833 C CA . ALA B 1 76 ? 22.565 -1.798 -24.436 1.00 29.43 76 ALA B CA 1
ATOM 3834 C C . ALA B 1 76 ? 21.281 -2.301 -25.115 1.00 32.71 76 ALA B C 1
ATOM 3835 O O . ALA B 1 76 ? 20.413 -2.877 -24.456 1.00 31.80 76 ALA B O 1
ATOM 3837 N N . PRO B 1 77 ? 21.159 -2.086 -26.435 1.00 31.08 77 PRO B N 1
ATOM 3838 C CA . PRO B 1 77 ? 19.982 -2.534 -27.189 1.00 31.58 77 PRO B CA 1
ATOM 3839 C C . PRO B 1 77 ? 19.728 -4.038 -27.045 1.00 33.68 77 PRO B C 1
ATOM 3840 O O . PRO B 1 77 ? 18.583 -4.478 -27.124 1.00 29.31 77 PRO B O 1
ATOM 3844 N N . GLU B 1 78 ? 20.780 -4.819 -26.842 1.00 29.86 78 GLU B N 1
ATOM 3845 C CA . GLU B 1 78 ? 20.607 -6.258 -26.713 1.00 31.52 78 GLU B CA 1
ATOM 3846 C C . GLU B 1 78 ? 20.158 -6.650 -25.305 1.00 35.71 78 GLU B C 1
ATOM 3847 O O . GLU B 1 78 ? 19.684 -7.765 -25.095 1.00 40.72 78 GLU B O 1
ATOM 3853 N N . LEU B 1 79 ? 20.278 -5.729 -24.351 1.00 31.94 79 LEU B N 1
ATOM 3854 C CA . LEU B 1 79 ? 19.950 -6.031 -22.963 1.00 28.57 79 LEU B CA 1
ATOM 3855 C C . LEU B 1 79 ? 18.620 -5.482 -22.465 1.00 32.30 79 LEU B C 1
ATOM 3856 O O . LEU B 1 79 ? 18.151 -5.886 -21.409 1.00 32.91 79 LEU B O 1
ATOM 3861 N N . LEU B 1 80 ? 18.016 -4.550 -23.188 1.00 31.98 80 LEU B N 1
ATOM 3862 C CA . LEU B 1 80 ? 16.741 -4.027 -22.723 1.00 35.72 80 LEU B CA 1
ATOM 3863 C C . LEU B 1 80 ? 15.756 -5.188 -22.608 1.00 35.93 80 LEU B C 1
ATOM 3864 O O . LEU B 1 80 ? 15.654 -6.017 -23.515 1.00 37.83 80 LEU B O 1
ATOM 3869 N N . GLY B 1 81 ? 15.062 -5.266 -21.476 1.00 36.75 81 GLY B N 1
ATOM 3870 C CA . GLY B 1 81 ? 14.058 -6.296 -21.264 1.00 32.26 81 GLY B CA 1
ATOM 3871 C C . GLY B 1 81 ? 14.577 -7.525 -20.539 1.00 35.51 81 GLY B C 1
ATOM 3872 O O . GLY B 1 81 ? 13.785 -8.336 -20.039 1.00 31.17 81 GLY B O 1
ATOM 3873 N N . PHE B 1 82 ? 15.901 -7.670 -20.480 1.00 29.69 82 PHE B N 1
ATOM 3874 C CA . PHE B 1 82 ? 16.504 -8.814 -19.807 1.00 28.97 82 PHE B CA 1
ATOM 3875 C C . PHE B 1 82 ? 16.220 -8.761 -18.313 1.00 31.87 82 PHE B C 1
ATOM 3876 O O . PHE B 1 82 ? 16.327 -7.702 -17.684 1.00 28.99 82 PHE B O 1
ATOM 3884 N N . ASP B 1 83 ? 15.844 -9.905 -17.751 1.00 29.48 83 ASP B N 1
ATOM 3885 C CA . ASP B 1 83 ? 15.765 -10.034 -16.311 1.00 27.49 83 ASP B CA 1
ATOM 3886 C C . ASP B 1 83 ? 17.162 -9.813 -15.739 1.00 29.16 83 ASP B C 1
ATOM 3887 O O . ASP B 1 83 ? 18.073 -10.610 -15.989 1.00 25.12 83 ASP B O 1
ATOM 3892 N N . VAL B 1 84 ? 17.327 -8.739 -14.969 1.00 26.77 84 VAL B N 1
ATOM 3893 C CA . VAL B 1 84 ? 18.651 -8.355 -14.468 1.00 27.97 84 VAL B CA 1
ATOM 3894 C C . VAL B 1 84 ? 19.293 -9.375 -13.508 1.00 25.60 84 VAL B C 1
ATOM 3895 O O . VAL B 1 84 ? 20.487 -9.283 -13.202 1.00 28.26 84 VAL B O 1
ATOM 3899 N N . THR B 1 85 ? 18.511 -10.350 -13.048 1.00 25.90 85 THR B N 1
ATOM 3900 C CA . THR B 1 85 ? 19.013 -11.345 -12.101 1.00 24.22 85 THR B CA 1
ATOM 3901 C C . THR B 1 85 ? 19.509 -12.598 -12.821 1.00 29.64 85 THR B C 1
ATOM 3902 O O . THR B 1 85 ? 19.883 -13.582 -12.187 1.00 30.42 85 THR B O 1
ATOM 3906 N N . GLU B 1 86 ? 19.512 -12.552 -14.149 1.00 26.70 86 GLU B N 1
ATOM 3907 C CA . GLU B 1 86 ? 20.026 -13.646 -14.960 1.00 26.01 86 GLU B CA 1
ATOM 3908 C C . GLU B 1 86 ? 21.508 -13.459 -15.285 1.00 24.15 86 GLU B C 1
ATOM 3909 O O . GLU B 1 86 ? 21.912 -13.437 -16.447 1.00 26.59 86 GLU B O 1
ATOM 3915 N N . GLN B 1 87 ? 22.325 -13.345 -14.250 1.00 25.77 87 GLN B N 1
ATOM 3916 C CA . GLN B 1 87 ? 23.733 -13.059 -14.445 1.00 22.67 87 GLN B CA 1
ATOM 3917 C C . GLN B 1 87 ? 24.408 -13.995 -15.452 1.00 24.00 87 GLN B C 1
ATOM 3918 O O . GLN B 1 87 ? 25.107 -13.533 -16.352 1.00 25.38 87 GLN B O 1
ATOM 3924 N N . ASN B 1 88 ? 24.231 -15.306 -15.286 1.00 23.69 88 ASN B N 1
ATOM 3925 C CA . ASN B 1 88 ? 24.874 -16.265 -16.173 1.00 21.43 88 ASN B CA 1
ATOM 3926 C C . ASN B 1 88 ? 24.489 -16.035 -17.630 1.00 23.02 88 ASN B C 1
ATOM 3927 O O . ASN B 1 88 ? 25.345 -15.955 -18.507 1.00 25.71 88 ASN B O 1
ATOM 3932 N N . ALA B 1 89 ? 23.192 -15.931 -17.874 1.00 23.16 89 ALA B N 1
ATOM 3933 C CA . ALA B 1 89 ? 22.659 -15.633 -19.196 1.00 24.76 89 ALA B CA 1
ATOM 3934 C C . ALA B 1 89 ? 23.211 -14.313 -19.745 1.00 25.98 89 ALA B C 1
ATOM 3935 O O . ALA B 1 89 ? 23.568 -14.221 -20.916 1.00 25.35 89 ALA B O 1
ATOM 3937 N N . ILE B 1 90 ? 23.273 -13.288 -18.896 1.00 28.30 90 ILE B N 1
ATOM 3938 C CA . ILE B 1 90 ? 23.775 -11.982 -19.326 1.00 24.93 90 ILE B CA 1
ATOM 3939 C C . ILE B 1 90 ? 25.237 -12.086 -19.741 1.00 24.77 90 ILE B C 1
ATOM 3940 O O . ILE B 1 90 ? 25.644 -11.565 -20.783 1.00 26.91 90 ILE B O 1
ATOM 3945 N N . ASP B 1 91 ? 26.024 -12.775 -18.926 1.00 24.76 91 ASP B N 1
ATOM 3946 C CA . ASP B 1 91 ? 27.438 -12.959 -19.223 1.00 26.14 91 ASP B CA 1
ATOM 3947 C C . ASP B 1 91 ? 27.632 -13.724 -20.525 1.00 26.57 91 ASP B C 1
ATOM 3948 O O . ASP B 1 91 ? 28.545 -13.416 -21.297 1.00 26.33 91 ASP B O 1
ATOM 3953 N N . GLN B 1 92 ? 26.767 -14.706 -20.774 1.00 23.74 92 GLN B N 1
ATOM 3954 C CA . GLN B 1 92 ? 26.851 -15.512 -21.991 1.00 30.76 92 GLN B CA 1
ATOM 3955 C C . GLN B 1 92 ? 26.549 -14.659 -23.214 1.00 27.21 92 GLN B C 1
ATOM 3956 O O . GLN B 1 92 ? 27.216 -14.740 -24.234 1.00 26.90 92 GLN B O 1
ATOM 3962 N N . LEU B 1 93 ? 25.512 -13.850 -23.093 1.00 28.06 93 LEU B N 1
ATOM 3963 C CA . LEU B 1 93 ? 25.100 -12.962 -24.162 1.00 30.62 93 LEU B CA 1
ATOM 3964 C C . LEU B 1 93 ? 26.219 -11.962 -24.509 1.00 33.39 93 LEU B C 1
ATOM 3965 O O . LEU B 1 93 ? 26.465 -11.673 -25.689 1.00 30.25 93 LEU B O 1
ATOM 3970 N N . LEU B 1 94 ? 26.915 -11.462 -23.489 1.00 28.28 94 LEU B N 1
ATOM 3971 C CA . LEU B 1 94 ? 28.005 -10.499 -23.711 1.00 28.87 94 LEU B CA 1
ATOM 3972 C C . LEU B 1 94 ? 29.123 -11.150 -24.498 1.00 31.22 94 LEU B C 1
ATOM 3973 O O . LEU B 1 94 ? 29.641 -10.583 -25.464 1.00 30.75 94 LEU B O 1
ATOM 3978 N N . ILE B 1 95 ? 29.489 -12.349 -24.060 1.00 32.35 95 ILE B N 1
ATOM 3979 C CA . ILE B 1 95 ? 30.574 -13.107 -24.654 1.00 31.13 95 ILE B CA 1
ATOM 3980 C C . ILE B 1 95 ? 30.255 -13.425 -26.111 1.00 33.96 95 ILE B C 1
ATOM 3981 O O . ILE B 1 95 ? 31.114 -13.354 -26.993 1.00 28.80 95 ILE B O 1
ATOM 3986 N N . GLU B 1 96 ? 28.999 -13.769 -26.351 1.00 35.85 96 GLU B N 1
ATOM 3987 C CA . GLU B 1 96 ? 28.568 -14.167 -27.679 1.00 39.49 96 GLU B CA 1
ATOM 3988 C C . GLU B 1 96 ? 28.528 -12.958 -28.607 1.00 39.10 96 GLU B C 1
ATOM 3989 O O . GLU B 1 96 ? 28.937 -13.049 -29.770 1.00 34.65 96 GLU B O 1
ATOM 3995 N N . LEU B 1 97 ? 28.082 -11.825 -28.064 1.00 37.12 97 LEU B N 1
ATOM 3996 C CA . LEU B 1 97 ? 28.050 -10.560 -28.802 1.00 33.65 97 LEU B CA 1
ATOM 3997 C C . LEU B 1 97 ? 29.422 -10.180 -29.311 1.00 32.47 97 LEU B C 1
ATOM 3998 O O . LEU B 1 97 ? 29.574 -9.757 -30.448 1.00 36.32 97 LEU B O 1
ATOM 4003 N N . ASP B 1 98 ? 30.424 -10.324 -28.457 1.00 33.58 98 ASP B N 1
ATOM 4004 C CA . ASP B 1 98 ? 31.797 -10.023 -28.840 1.00 31.98 98 ASP B CA 1
ATOM 4005 C C . ASP B 1 98 ? 32.297 -10.964 -29.929 1.00 33.72 98 ASP B C 1
ATOM 4006 O O . ASP B 1 98 ? 32.897 -10.528 -30.907 1.00 33.96 98 ASP B O 1
ATOM 4011 N N . GLY B 1 99 ? 32.052 -12.259 -29.742 1.00 38.40 99 GLY B N 1
ATOM 4012 C CA . GLY B 1 99 ? 32.369 -13.274 -30.737 1.00 36.74 99 GLY B CA 1
ATOM 4013 C C . GLY B 1 99 ? 33.823 -13.719 -30.811 1.00 39.06 99 GLY B C 1
ATOM 4014 O O . GLY B 1 99 ? 34.183 -14.557 -31.633 1.00 42.23 99 GLY B O 1
ATOM 4015 N N . THR B 1 100 ? 34.673 -13.170 -29.959 1.00 35.55 100 THR B N 1
ATOM 4016 C CA . THR B 1 100 ? 36.084 -13.490 -30.046 1.00 33.57 100 THR B CA 1
ATOM 4017 C C . THR B 1 100 ? 36.555 -14.057 -28.729 1.00 40.71 100 THR B C 1
ATOM 4018 O O . THR B 1 100 ? 35.896 -13.883 -27.703 1.00 42.17 100 THR B O 1
ATOM 4022 N N . GLU B 1 101 ? 37.706 -14.721 -28.757 1.00 37.58 101 GLU B N 1
ATOM 4023 C CA . GLU B 1 101 ? 38.252 -15.358 -27.564 1.00 40.55 101 GLU B CA 1
ATOM 4024 C C . GLU B 1 101 ? 38.712 -14.353 -26.517 1.00 43.38 101 GLU B C 1
ATOM 4025 O O . GLU B 1 101 ? 38.530 -14.565 -25.316 1.00 41.99 101 GLU B O 1
ATOM 4031 N N . ASN B 1 102 ? 39.312 -13.259 -26.967 1.00 34.49 102 ASN B N 1
ATOM 4032 C CA . ASN B 1 102 ? 39.951 -12.353 -26.029 1.00 34.04 102 ASN B CA 1
ATOM 4033 C C . ASN B 1 102 ? 39.146 -11.094 -25.745 1.00 31.13 102 ASN B C 1
ATOM 4034 O O . ASN B 1 102 ? 39.671 -10.141 -25.185 1.00 31.30 102 ASN B O 1
ATOM 4039 N N . LYS B 1 103 ? 37.873 -11.111 -26.134 1.00 35.05 103 LYS B N 1
ATOM 4040 C CA . LYS B 1 103 ? 36.956 -9.998 -25.899 1.00 35.61 103 LYS B CA 1
ATOM 4041 C C . LYS B 1 103 ? 37.439 -8.705 -26.563 1.00 37.39 103 LYS B C 1
ATOM 4042 O O . LYS B 1 103 ? 37.080 -7.605 -26.139 1.00 35.24 103 LYS B O 1
ATOM 4048 N N . GLY B 1 104 ? 38.243 -8.850 -27.613 1.00 32.94 104 GLY B N 1
ATOM 4049 C CA . GLY B 1 104 ? 38.845 -7.715 -28.292 1.00 36.00 104 GLY B CA 1
ATOM 4050 C C . GLY B 1 104 ? 37.956 -6.894 -29.215 1.00 36.40 104 GLY B C 1
ATOM 4051 O O . GLY B 1 104 ? 38.360 -5.822 -29.658 1.00 43.54 104 GLY B O 1
ATOM 4052 N N . LYS B 1 105 ? 36.754 -7.376 -29.509 1.00 34.86 105 LYS B N 1
ATOM 4053 C CA . LYS B 1 105 ? 35.826 -6.635 -30.368 1.00 38.09 105 LYS B CA 1
ATOM 4054 C C . LYS B 1 105 ? 35.062 -5.543 -29.598 1.00 36.04 105 LYS B C 1
ATOM 4055 O O . LYS B 1 105 ? 35.115 -4.372 -29.970 1.00 36.40 105 LYS B O 1
ATOM 4061 N N . LEU B 1 106 ? 34.349 -5.927 -28.538 1.00 38.77 106 LEU B N 1
ATOM 4062 C CA . LEU B 1 106 ? 33.640 -4.960 -27.689 1.00 29.33 106 LEU B CA 1
ATOM 4063 C C . LEU B 1 106 ? 34.536 -4.349 -26.614 1.00 33.85 106 LEU B C 1
ATOM 4064 O O . LEU B 1 106 ? 34.308 -3.216 -26.168 1.00 32.54 106 LEU B O 1
ATOM 4069 N N . GLY B 1 107 ? 35.552 -5.104 -26.201 1.00 31.04 107 GLY B N 1
ATOM 4070 C CA . GLY B 1 107 ? 36.444 -4.682 -25.130 1.00 31.40 107 GLY B CA 1
ATOM 4071 C C . GLY B 1 107 ? 36.146 -5.358 -23.802 1.00 25.98 107 GLY B C 1
ATOM 4072 O O . GLY B 1 107 ? 35.004 -5.400 -23.369 1.00 26.15 107 GLY B O 1
ATOM 4073 N N . ALA B 1 108 ? 37.167 -5.895 -23.148 1.00 28.87 108 ALA B N 1
ATOM 4074 C CA . ALA B 1 108 ? 36.959 -6.505 -21.831 1.00 30.38 108 ALA B CA 1
ATOM 4075 C C . ALA B 1 108 ? 36.480 -5.476 -20.808 1.00 27.80 108 ALA B C 1
ATOM 4076 O O . ALA B 1 108 ? 35.722 -5.819 -19.911 1.00 23.72 108 ALA B O 1
ATOM 4078 N N . ASN B 1 109 ? 36.923 -4.222 -20.951 1.00 25.14 109 ASN B N 1
ATOM 4079 C CA . ASN B 1 109 ? 36.437 -3.136 -20.101 1.00 24.66 109 ASN B CA 1
ATOM 4080 C C . ASN B 1 109 ? 34.938 -2.844 -20.287 1.00 24.68 109 ASN B C 1
ATOM 4081 O O . ASN B 1 109 ? 34.214 -2.638 -19.306 1.00 26.32 109 ASN B O 1
ATOM 4086 N N . ALA B 1 110 ? 34.462 -2.840 -21.528 1.00 20.92 110 ALA B N 1
ATOM 4087 C CA . ALA B 1 110 ? 33.029 -2.667 -21.748 1.00 23.18 110 ALA B CA 1
ATOM 4088 C C . ALA B 1 110 ? 32.274 -3.846 -21.143 1.00 25.09 110 ALA B C 1
ATOM 4089 O O . ALA B 1 110 ? 31.351 -3.666 -20.350 1.00 26.07 110 ALA B O 1
ATOM 4091 N N . ILE B 1 111 ? 32.693 -5.058 -21.496 1.00 25.43 111 ILE B N 1
ATOM 4092 C CA . ILE B 1 111 ? 31.985 -6.258 -21.053 1.00 28.36 111 ILE B CA 1
ATOM 4093 C C . ILE B 1 111 ? 31.948 -6.391 -19.535 1.00 23.33 111 ILE B C 1
ATOM 4094 O O . ILE B 1 111 ? 30.895 -6.636 -18.955 1.00 20.99 111 ILE B O 1
ATOM 4099 N N . LEU B 1 112 ? 33.088 -6.219 -18.883 1.00 21.55 112 LEU B N 1
ATOM 4100 C CA . LEU B 1 112 ? 33.103 -6.382 -17.437 1.00 22.43 112 LEU B CA 1
ATOM 4101 C C . LEU B 1 112 ? 32.239 -5.329 -16.751 1.00 22.81 112 LEU B C 1
ATOM 4102 O O . LEU B 1 112 ? 31.590 -5.599 -15.732 1.00 23.48 112 LEU B O 1
ATOM 4107 N N . GLY B 1 113 ? 32.228 -4.130 -17.316 1.00 23.15 113 GLY B N 1
ATOM 4108 C CA . GLY B 1 113 ? 31.475 -3.035 -16.734 1.00 20.29 113 GLY B CA 1
ATOM 4109 C C . GLY B 1 113 ? 30.004 -3.361 -16.701 1.00 21.55 113 GLY B C 1
ATOM 4110 O O . GLY B 1 113 ? 29.332 -3.166 -15.683 1.00 24.11 113 GLY B O 1
ATOM 4111 N N . VAL B 1 114 ? 29.496 -3.866 -17.822 1.00 20.13 114 VAL B N 1
ATOM 4112 C CA . VAL B 1 114 ? 28.119 -4.324 -17.878 1.00 22.34 114 VAL B CA 1
ATOM 4113 C C . VAL B 1 114 ? 27.916 -5.510 -16.917 1.00 23.87 114 VAL B C 1
ATOM 4114 O O . VAL B 1 114 ? 26.985 -5.502 -16.100 1.00 22.60 114 VAL B O 1
ATOM 4118 N N . SER B 1 115 ? 28.810 -6.504 -16.982 1.00 24.30 115 SER B N 1
ATOM 4119 C CA . SER B 1 115 ? 28.685 -7.706 -16.151 1.00 22.65 115 SER B CA 1
ATOM 4120 C C . SER B 1 115 ? 28.532 -7.376 -14.658 1.00 23.44 115 SER B C 1
ATOM 4121 O O . SER B 1 115 ? 27.690 -7.952 -13.964 1.00 24.61 115 SER B O 1
ATOM 4124 N N . MET B 1 116 ? 29.341 -6.442 -14.171 1.00 19.86 116 MET B N 1
ATOM 4125 C CA . MET B 1 116 ? 29.278 -6.033 -12.769 1.00 20.04 116 MET B CA 1
ATOM 4126 C C . MET B 1 116 ? 28.118 -5.081 -12.471 1.00 20.60 116 MET B C 1
ATOM 4127 O O . MET B 1 116 ? 27.516 -5.148 -11.400 1.00 21.52 116 MET B O 1
ATOM 4132 N N . ALA B 1 117 ? 27.828 -4.164 -13.388 1.00 20.24 117 ALA B N 1
ATOM 4133 C CA . ALA B 1 117 ? 26.713 -3.252 -13.149 1.00 22.47 117 ALA B CA 1
ATOM 4134 C C . ALA B 1 117 ? 25.427 -4.070 -12.963 1.00 20.73 117 ALA B C 1
ATOM 4135 O O . ALA B 1 117 ? 24.633 -3.787 -12.070 1.00 23.99 117 ALA B O 1
ATOM 4137 N N . CYS B 1 118 ? 25.246 -5.108 -13.780 1.00 19.76 118 CYS B N 1
ATOM 4138 C CA . CYS B 1 118 ? 24.056 -5.966 -13.672 1.00 19.04 118 CYS B CA 1
ATOM 4139 C C . CYS B 1 118 ? 23.914 -6.664 -12.329 1.00 20.06 118 CYS B C 1
ATOM 4140 O O . CYS B 1 118 ? 22.821 -6.720 -11.753 1.00 24.31 118 CYS B O 1
ATOM 4143 N N . ALA B 1 119 ? 25.009 -7.203 -11.826 1.00 17.82 119 ALA B N 1
ATOM 4144 C CA . ALA B 1 119 ? 24.964 -7.910 -10.555 1.00 23.49 119 ALA B CA 1
ATOM 4145 C C . ALA B 1 119 ? 24.663 -6.937 -9.418 1.00 23.51 119 ALA B C 1
ATOM 4146 O O . ALA B 1 119 ? 23.915 -7.268 -8.490 1.00 19.66 119 ALA B O 1
ATOM 4148 N N . ARG B 1 120 ? 25.257 -5.745 -9.492 1.00 19.01 120 ARG B N 1
ATOM 4149 C CA . ARG B 1 120 ? 25.033 -4.737 -8.461 1.00 24.01 120 ARG B CA 1
ATOM 4150 C C . ARG B 1 120 ? 23.588 -4.242 -8.491 1.00 24.06 120 ARG B C 1
ATOM 4151 O O . ARG B 1 120 ? 22.992 -4.029 -7.448 1.00 23.25 120 ARG B O 1
ATOM 4159 N N . ALA B 1 121 ? 23.027 -4.083 -9.687 1.00 22.95 121 ALA B N 1
ATOM 4160 C CA . ALA B 1 121 ? 21.618 -3.726 -9.823 1.00 22.95 121 ALA B CA 1
ATOM 4161 C C . ALA B 1 121 ? 20.726 -4.854 -9.299 1.00 25.84 121 ALA B C 1
ATOM 4162 O O . ALA B 1 121 ? 19.702 -4.594 -8.652 1.00 24.59 121 ALA B O 1
ATOM 4164 N N . ALA B 1 122 ? 21.106 -6.103 -9.586 1.00 21.02 122 ALA B N 1
ATOM 4165 C CA . ALA B 1 122 ? 20.326 -7.248 -9.111 1.00 21.03 122 ALA B CA 1
ATOM 4166 C C . ALA B 1 122 ? 20.271 -7.307 -7.580 1.00 27.05 122 ALA B C 1
ATOM 4167 O O . ALA B 1 122 ? 19.202 -7.529 -7.002 1.00 28.98 122 ALA B O 1
ATOM 4169 N N . ALA B 1 123 ? 21.408 -7.106 -6.916 1.00 22.43 123 ALA B N 1
ATOM 4170 C CA . ALA B 1 123 ? 21.406 -7.159 -5.455 1.00 25.55 123 ALA B CA 1
ATOM 4171 C C . ALA B 1 123 ? 20.507 -6.049 -4.942 1.00 28.32 123 ALA B C 1
ATOM 4172 O O . ALA B 1 123 ? 19.844 -6.189 -3.910 1.00 24.54 123 ALA B O 1
ATOM 4174 N N . ASP B 1 124 ? 20.488 -4.946 -5.688 1.00 26.30 124 ASP B N 1
ATOM 4175 C CA . ASP B 1 124 ? 19.680 -3.802 -5.325 1.00 28.30 124 ASP B CA 1
ATOM 4176 C C . ASP B 1 124 ? 18.202 -4.124 -5.525 1.00 26.96 124 ASP B C 1
ATOM 4177 O O . ASP B 1 124 ? 17.366 -3.835 -4.660 1.00 29.16 124 ASP B O 1
ATOM 4182 N N . PHE B 1 125 ? 17.884 -4.726 -6.667 1.00 27.57 125 PHE B N 1
ATOM 4183 C CA . PHE B 1 125 ? 16.516 -5.172 -6.923 1.00 30.25 125 PHE B CA 1
ATOM 4184 C C . PHE B 1 125 ? 15.997 -6.082 -5.812 1.00 28.06 125 PHE B C 1
ATOM 4185 O O . PHE B 1 125 ? 14.870 -5.928 -5.376 1.00 29.92 125 PHE B O 1
ATOM 4193 N N . LEU B 1 126 ? 16.820 -7.024 -5.356 1.00 25.89 126 LEU B N 1
ATOM 4194 C CA . LEU B 1 126 ? 16.377 -7.989 -4.350 1.00 26.42 126 LEU B CA 1
ATOM 4195 C C . LEU B 1 126 ? 16.575 -7.430 -2.953 1.00 25.18 126 LEU B C 1
ATOM 4196 O O . LEU B 1 126 ? 16.131 -8.015 -1.966 1.00 24.53 126 LEU B O 1
ATOM 4201 N N . GLN B 1 127 ? 17.267 -6.301 -2.877 1.00 25.41 127 GLN B N 1
ATOM 4202 C CA . GLN B 1 127 ? 17.565 -5.668 -1.601 1.00 24.46 127 GLN B CA 1
ATOM 4203 C C . GLN B 1 127 ? 18.325 -6.598 -0.661 1.00 25.36 127 GLN B C 1
ATOM 4204 O O . GLN B 1 127 ? 17.996 -6.691 0.512 1.00 32.20 127 GLN B O 1
ATOM 4210 N N . ILE B 1 128 ? 19.340 -7.282 -1.183 1.00 23.63 128 ILE B N 1
ATOM 4211 C CA . ILE B 1 128 ? 20.262 -8.057 -0.364 1.00 25.01 128 ILE B CA 1
ATOM 4212 C C . ILE B 1 128 ? 21.703 -7.588 -0.617 1.00 27.00 128 ILE B C 1
ATOM 4213 O O . ILE B 1 128 ? 22.007 -7.015 -1.661 1.00 24.47 128 ILE B O 1
ATOM 4218 N N . PRO B 1 129 ? 22.596 -7.820 0.348 1.00 24.95 129 PRO B N 1
ATOM 4219 C CA . PRO B 1 129 ? 23.978 -7.371 0.161 1.00 26.97 129 PRO B CA 1
ATOM 4220 C C . PRO B 1 129 ? 24.564 -8.053 -1.070 1.00 23.81 129 PRO B C 1
ATOM 4221 O O . PRO B 1 129 ? 24.223 -9.202 -1.345 1.00 24.06 129 PRO B O 1
ATOM 4225 N N . LEU B 1 130 ? 25.440 -7.364 -1.785 1.00 21.31 130 LEU B N 1
ATOM 4226 C CA . LEU B 1 130 ? 26.055 -7.924 -2.990 1.00 27.57 130 LEU B CA 1
ATOM 4227 C C . LEU B 1 130 ? 26.792 -9.257 -2.772 1.00 22.42 130 LEU B C 1
ATOM 4228 O O . LEU B 1 130 ? 26.655 -10.167 -3.586 1.00 21.74 130 LEU B O 1
ATOM 4233 N N . TYR B 1 131 ? 27.559 -9.378 -1.684 1.00 21.56 131 TYR B N 1
ATOM 4234 C CA . TYR B 1 131 ? 28.272 -10.629 -1.411 1.00 22.94 131 TYR B CA 1
ATOM 4235 C C . TYR B 1 131 ? 27.273 -11.761 -1.286 1.00 24.19 131 TYR B C 1
ATOM 4236 O O . TYR B 1 131 ? 27.557 -12.897 -1.649 1.00 21.13 131 TYR B O 1
ATOM 4245 N N . GLN B 1 132 ? 26.094 -11.444 -0.782 1.00 23.84 132 GLN B N 1
ATOM 4246 C CA . GLN B 1 132 ? 25.081 -12.470 -0.588 1.00 24.00 132 GLN B CA 1
ATOM 4247 C C . GLN B 1 132 ? 24.427 -12.826 -1.907 1.00 21.72 132 GLN B C 1
ATOM 4248 O O . GLN B 1 132 ? 24.198 -13.990 -2.204 1.00 24.65 132 GLN B O 1
ATOM 4254 N N . TYR B 1 133 ? 24.133 -11.813 -2.705 1.00 24.98 133 TYR B N 1
ATOM 4255 C CA . TYR B 1 133 ? 23.629 -12.053 -4.033 1.00 22.40 133 TYR B CA 1
ATOM 4256 C C . TYR B 1 133 ? 24.619 -12.894 -4.825 1.00 19.45 133 TYR B C 1
ATOM 4257 O O . TYR B 1 133 ? 24.220 -13.759 -5.587 1.00 22.14 133 TYR B O 1
ATOM 4266 N N . LEU B 1 134 ? 25.908 -12.644 -4.644 1.00 22.81 134 LEU B N 1
ATOM 4267 C CA . LEU B 1 134 ? 26.923 -13.329 -5.446 1.00 22.79 134 LEU B CA 1
ATOM 4268 C C . LEU B 1 134 ? 27.168 -14.771 -5.003 1.00 25.49 134 LEU B C 1
ATOM 4269 O O . LEU B 1 134 ? 27.419 -15.641 -5.833 1.00 20.20 134 LEU B O 1
ATOM 4274 N N . GLY B 1 135 ? 27.114 -15.009 -3.693 1.00 23.52 135 GLY B N 1
ATOM 4275 C CA . GLY B 1 135 ? 27.583 -16.260 -3.137 1.00 18.44 135 GLY B CA 1
ATOM 4276 C C . GLY B 1 135 ? 26.545 -17.079 -2.391 1.00 23.13 135 GLY B C 1
ATOM 4277 O O . GLY B 1 135 ? 26.839 -18.206 -1.991 1.00 19.05 135 GLY B O 1
ATOM 4278 N N . GLY B 1 136 ? 25.338 -16.531 -2.212 1.00 21.40 136 GLY B N 1
ATOM 4279 C CA . GLY B 1 136 ? 24.285 -17.240 -1.512 1.00 19.13 136 GLY B CA 1
ATOM 4280 C C . GLY B 1 136 ? 24.386 -17.024 -0.008 1.00 22.43 136 GLY B C 1
ATOM 4281 O O . GLY B 1 136 ? 25.154 -16.192 0.457 1.00 21.05 136 GLY B O 1
ATOM 4282 N N . PHE B 1 137 ? 23.628 -17.801 0.757 1.00 23.08 137 PHE B N 1
ATOM 4283 C CA . PHE B 1 137 ? 23.444 -17.525 2.177 1.00 23.97 137 PHE B CA 1
ATOM 4284 C C . PHE B 1 137 ? 24.699 -17.712 2.995 1.00 22.05 137 PHE B C 1
ATOM 4285 O O . PHE B 1 137 ? 24.849 -17.085 4.038 1.00 23.71 137 PHE B O 1
ATOM 4293 N N . ASN B 1 138 ? 25.599 -18.582 2.541 1.00 24.41 138 ASN B N 1
ATOM 4294 C CA . ASN B 1 138 ? 26.740 -18.949 3.378 1.00 22.00 138 ASN B CA 1
ATOM 4295 C C . ASN B 1 138 ? 28.000 -18.101 3.183 1.00 24.06 138 ASN B C 1
ATOM 4296 O O . ASN B 1 138 ? 29.103 -18.504 3.591 1.00 23.08 138 ASN B O 1
ATOM 4301 N N . SER B 1 139 ? 27.841 -16.939 2.559 1.00 22.97 139 SER B N 1
ATOM 4302 C CA . SER B 1 139 ? 28.952 -16.012 2.352 1.00 23.32 139 SER B CA 1
ATOM 4303 C C . SER B 1 139 ? 29.235 -15.298 3.658 1.00 24.16 139 SER B C 1
ATOM 4304 O O . SER B 1 139 ? 28.428 -14.487 4.104 1.00 26.72 139 SER B O 1
ATOM 4307 N N . LYS B 1 140 ? 30.369 -15.581 4.274 1.00 22.92 140 LYS B N 1
ATOM 4308 C CA . LYS B 1 140 ? 30.569 -15.112 5.643 1.00 25.22 140 LYS B CA 1
ATOM 4309 C C . LYS B 1 140 ? 32.009 -14.961 6.105 1.00 22.22 140 LYS B C 1
ATOM 4310 O O . LYS B 1 140 ? 32.242 -14.565 7.243 1.00 24.80 140 LYS B O 1
ATOM 4316 N N . THR B 1 141 ? 32.973 -15.296 5.256 1.00 23.08 141 THR B N 1
ATOM 4317 C CA . THR B 1 141 ? 34.377 -15.300 5.697 1.00 22.76 141 THR B CA 1
ATOM 4318 C C . THR B 1 141 ? 35.162 -14.124 5.157 1.00 23.48 141 THR B C 1
ATOM 4319 O O . THR B 1 141 ? 35.253 -13.917 3.947 1.00 24.57 141 THR B O 1
ATOM 4323 N N . LEU B 1 142 ? 35.736 -13.350 6.063 1.00 22.18 142 LEU B N 1
ATOM 4324 C CA . LEU B 1 142 ? 36.539 -12.216 5.664 1.00 24.93 142 LEU B CA 1
ATOM 4325 C C . LEU B 1 142 ? 37.931 -12.678 5.295 1.00 25.09 142 LEU B C 1
ATOM 4326 O O . LEU B 1 142 ? 38.471 -13.570 5.932 1.00 22.96 142 LEU B O 1
ATOM 4331 N N . PRO B 1 143 ? 38.502 -12.071 4.249 1.00 24.32 143 PRO B N 1
ATOM 4332 C CA . PRO B 1 143 ? 39.824 -12.409 3.727 1.00 22.89 143 PRO B CA 1
ATOM 4333 C C . PRO B 1 143 ? 40.912 -11.847 4.616 1.00 23.46 143 PRO B C 1
ATOM 4334 O O . PRO B 1 143 ? 40.736 -10.770 5.195 1.00 23.26 143 PRO B O 1
ATOM 4338 N N . VAL B 1 144 ? 42.014 -12.586 4.728 1.00 25.70 144 VAL B N 1
ATOM 4339 C CA . VAL B 1 144 ? 43.251 -12.052 5.253 1.00 21.34 144 VAL B CA 1
ATOM 4340 C C . VAL B 1 144 ? 43.795 -11.144 4.156 1.00 26.29 144 VAL B C 1
ATOM 4341 O O . VAL B 1 144 ? 43.967 -11.593 3.017 1.00 24.07 144 VAL B O 1
ATOM 4345 N N . PRO B 1 145 ? 44.041 -9.862 4.488 1.00 22.91 145 PRO B N 1
ATOM 4346 C CA . PRO B 1 145 ? 44.609 -8.866 3.571 1.00 24.13 145 PRO B CA 1
ATOM 4347 C C . PRO B 1 145 ? 46.113 -9.032 3.354 1.00 29.14 145 PRO B C 1
ATOM 4348 O O . PRO B 1 145 ? 46.897 -9.119 4.300 1.00 28.77 145 PRO B O 1
ATOM 4352 N N . MET B 1 146 ? 46.489 -9.070 2.083 1.00 26.02 146 MET B N 1
ATOM 4353 C CA . MET B 1 146 ? 47.866 -9.070 1.643 1.00 26.69 146 MET B CA 1
ATOM 4354 C C . MET B 1 146 ? 48.163 -7.612 1.264 1.00 26.49 146 MET B C 1
ATOM 4355 O O . MET B 1 146 ? 47.784 -7.161 0.184 1.00 22.31 146 MET B O 1
ATOM 4360 N N . MET B 1 147 ? 48.811 -6.869 2.160 1.00 25.69 147 MET B N 1
ATOM 4361 C CA . MET B 1 147 ? 48.932 -5.407 2.013 1.00 29.47 147 MET B CA 1
ATOM 4362 C C . MET B 1 147 ? 50.298 -4.916 1.531 1.00 30.16 147 MET B C 1
ATOM 4363 O O . MET B 1 147 ? 51.310 -5.058 2.226 1.00 28.66 147 MET B O 1
ATOM 4368 N N . ASN B 1 148 ? 50.315 -4.322 0.343 1.00 28.85 148 ASN B N 1
ATOM 4369 C CA . ASN B 1 148 ? 51.544 -3.804 -0.237 1.00 27.64 148 ASN B CA 1
ATOM 4370 C C . ASN B 1 148 ? 52.186 -2.765 0.684 1.00 34.36 148 ASN B C 1
ATOM 4371 O O . ASN B 1 148 ? 51.506 -1.902 1.247 1.00 33.51 148 ASN B O 1
ATOM 4376 N N . ILE B 1 149 ? 53.496 -2.855 0.865 1.00 31.84 149 ILE B N 1
ATOM 4377 C CA . ILE B 1 149 ? 54.145 -1.996 1.839 1.00 31.94 149 ILE B CA 1
ATOM 4378 C C . ILE B 1 149 ? 55.471 -1.424 1.305 1.00 32.46 149 ILE B C 1
ATOM 4379 O O . ILE B 1 149 ? 55.804 -0.266 1.571 1.00 27.92 149 ILE B O 1
ATOM 4384 N N . VAL B 1 150 ? 56.204 -2.220 0.526 1.00 26.97 150 VAL B N 1
ATOM 4385 C CA . VAL B 1 150 ? 57.460 -1.758 -0.075 1.00 32.80 150 VAL B CA 1
ATOM 4386 C C . VAL B 1 150 ? 57.621 -2.266 -1.510 1.00 34.29 150 VAL B C 1
ATOM 4387 O O . VAL B 1 150 ? 57.363 -3.438 -1.793 1.00 35.29 150 VAL B O 1
ATOM 4391 N N . ASN B 1 151 ? 58.059 -1.384 -2.406 1.00 32.86 151 ASN B N 1
ATOM 4392 C CA . ASN B 1 151 ? 58.195 -1.723 -3.824 1.00 37.65 151 ASN B CA 1
ATOM 4393 C C . ASN B 1 151 ? 59.622 -1.721 -4.373 1.00 42.82 151 ASN B C 1
ATOM 4394 O O . ASN B 1 151 ? 60.474 -0.946 -3.928 1.00 41.72 151 ASN B O 1
ATOM 4399 N N . GLY B 1 152 ? 59.863 -2.582 -5.360 1.00 40.80 152 GLY B N 1
ATOM 4400 C CA . GLY B 1 152 ? 61.142 -2.637 -6.037 1.00 45.31 152 GLY B CA 1
ATOM 4401 C C . GLY B 1 152 ? 61.000 -2.946 -7.514 1.00 47.13 152 GLY B C 1
ATOM 4402 O O . GLY B 1 152 ? 59.951 -2.702 -8.107 1.00 47.45 152 GLY B O 1
ATOM 4403 N N . GLY B 1 153 ? 62.061 -3.488 -8.107 1.00 52.61 153 GLY B N 1
ATOM 4404 C CA . GLY B 1 153 ? 62.052 -3.855 -9.512 1.00 56.32 153 GLY B CA 1
ATOM 4405 C C . GLY B 1 153 ? 61.604 -2.723 -10.422 1.00 58.03 153 GLY B C 1
ATOM 4406 O O . GLY B 1 153 ? 62.110 -1.604 -10.339 1.00 55.33 153 GLY B O 1
ATOM 4407 N N . GLU B 1 154 ? 60.644 -3.016 -11.291 1.00 58.34 154 GLU B N 1
ATOM 4408 C CA . GLU B 1 154 ? 60.165 -2.041 -12.264 1.00 60.67 154 GLU B CA 1
ATOM 4409 C C . GLU B 1 154 ? 59.267 -1.003 -11.606 1.00 62.58 154 GLU B C 1
ATOM 4410 O O . GLU B 1 154 ? 58.991 0.056 -12.183 1.00 63.09 154 GLU B O 1
ATOM 4416 N N . HIS B 1 155 ? 58.816 -1.316 -10.394 1.00 60.53 155 HIS B N 1
ATOM 4417 C CA . HIS B 1 155 ? 57.915 -0.435 -9.650 1.00 59.93 155 HIS B CA 1
ATOM 4418 C C . HIS B 1 155 ? 58.648 0.598 -8.781 1.00 54.87 155 HIS B C 1
ATOM 4419 O O . HIS B 1 155 ? 58.021 1.360 -8.043 1.00 52.86 155 HIS B O 1
ATOM 4426 N N . ALA B 1 156 ? 59.973 0.624 -8.876 1.00 53.75 156 ALA B N 1
ATOM 4427 C CA . ALA B 1 156 ? 60.772 1.540 -8.075 1.00 52.22 156 ALA B CA 1
ATOM 4428 C C . ALA B 1 156 ? 62.087 1.899 -8.762 1.00 55.73 156 ALA B C 1
ATOM 4429 O O . ALA B 1 156 ? 62.411 1.372 -9.824 1.00 53.57 156 ALA B O 1
ATOM 4431 N N . ASP B 1 157 ? 62.826 2.817 -8.149 1.00 59.42 157 ASP B N 1
ATOM 4432 C CA . ASP B 1 157 ? 64.176 3.142 -8.584 1.00 56.63 157 ASP B CA 1
ATOM 4433 C C . ASP B 1 157 ? 65.115 2.903 -7.411 1.00 54.58 157 ASP B C 1
ATOM 4434 O O . ASP B 1 157 ? 65.729 3.835 -6.888 1.00 56.64 157 ASP B O 1
ATOM 4439 N N . ASN B 1 158 ? 65.193 1.647 -6.983 1.00 50.61 158 ASN B N 1
ATOM 4440 C CA . ASN B 1 158 ? 66.117 1.250 -5.933 1.00 49.65 158 ASN B CA 1
ATOM 4441 C C . ASN B 1 158 ? 66.951 0.034 -6.334 1.00 49.02 158 ASN B C 1
ATOM 4442 O O . ASN B 1 158 ? 66.935 -0.385 -7.494 1.00 49.96 158 ASN B O 1
ATOM 4447 N N . ASN B 1 159 ? 67.686 -0.520 -5.373 1.00 48.91 159 ASN B N 1
ATOM 4448 C CA . ASN B 1 159 ? 68.518 -1.691 -5.629 1.00 53.62 159 ASN B CA 1
ATOM 4449 C C . ASN B 1 159 ? 67.790 -2.983 -5.247 1.00 53.13 159 ASN B C 1
ATOM 4450 O O . ASN B 1 159 ? 68.412 -3.974 -4.872 1.00 50.25 159 ASN B O 1
ATOM 4455 N N . VAL B 1 160 ? 66.463 -2.957 -5.346 1.00 52.57 160 VAL B N 1
ATOM 4456 C CA . VAL B 1 160 ? 65.645 -4.110 -4.989 1.00 49.13 160 VAL B CA 1
ATOM 4457 C C . VAL B 1 160 ? 65.073 -4.793 -6.223 1.00 47.66 160 VAL B C 1
ATOM 4458 O O . VAL B 1 160 ? 64.476 -4.143 -7.087 1.00 47.09 160 VAL B O 1
ATOM 4462 N N . ASP B 1 161 ? 65.248 -6.110 -6.284 1.00 44.50 161 ASP B N 1
ATOM 4463 C CA . ASP B 1 161 ? 64.800 -6.909 -7.418 1.00 47.76 161 ASP B CA 1
ATOM 4464 C C . ASP B 1 161 ? 63.337 -7.337 -7.312 1.00 50.42 161 ASP B C 1
ATOM 4465 O O . ASP B 1 161 ? 62.596 -7.279 -8.297 1.00 45.10 161 ASP B O 1
ATOM 4470 N N . ILE B 1 162 ? 62.930 -7.776 -6.121 1.00 47.85 162 ILE B N 1
ATOM 4471 C CA . ILE B 1 162 ? 61.546 -8.164 -5.890 1.00 44.06 162 ILE B CA 1
ATOM 4472 C C . ILE B 1 162 ? 60.667 -6.968 -6.217 1.00 43.94 162 ILE B C 1
ATOM 4473 O O . ILE B 1 162 ? 61.017 -5.835 -5.889 1.00 41.92 162 ILE B O 1
ATOM 4478 N N . GLN B 1 163 ? 59.536 -7.206 -6.871 1.00 42.77 163 GLN B N 1
ATOM 4479 C CA . GLN B 1 163 ? 58.682 -6.095 -7.256 1.00 41.75 163 GLN B CA 1
ATOM 4480 C C . GLN B 1 163 ? 57.855 -5.538 -6.103 1.00 40.95 163 GLN B C 1
ATOM 4481 O O . GLN B 1 163 ? 57.672 -4.326 -6.000 1.00 40.75 163 GLN B O 1
ATOM 4487 N N . GLU B 1 164 ? 57.345 -6.402 -5.238 1.00 38.09 164 GLU B N 1
ATOM 4488 C CA . GLU B 1 164 ? 56.628 -5.886 -4.078 1.00 37.40 164 GLU B CA 1
ATOM 4489 C C . GLU B 1 164 ? 56.684 -6.769 -2.855 1.00 30.44 164 GLU B C 1
ATOM 4490 O O . GLU B 1 164 ? 56.685 -7.990 -2.952 1.00 34.39 164 GLU B O 1
ATOM 4496 N N . PHE B 1 165 ? 56.758 -6.121 -1.701 1.00 31.16 165 PHE B N 1
ATOM 4497 C CA . PHE B 1 165 ? 56.748 -6.800 -0.414 1.00 29.79 165 PHE B CA 1
ATOM 4498 C C . PHE B 1 165 ? 55.444 -6.469 0.317 1.00 32.67 165 PHE B C 1
ATOM 4499 O O . PHE B 1 165 ? 55.082 -5.300 0.445 1.00 30.80 165 PHE B O 1
ATOM 4507 N N . MET B 1 166 ? 54.733 -7.491 0.786 1.00 30.80 166 MET B N 1
ATOM 4508 C CA . MET B 1 166 ? 53.450 -7.283 1.454 1.00 29.38 166 MET B CA 1
ATOM 4509 C C . MET B 1 166 ? 53.465 -7.868 2.868 1.00 30.96 166 MET B C 1
ATOM 4510 O O . MET B 1 166 ? 54.268 -8.746 3.179 1.00 27.68 166 MET B O 1
ATOM 4515 N N . ILE B 1 167 ? 52.586 -7.377 3.728 1.00 28.50 167 ILE B N 1
ATOM 4516 C CA . ILE B 1 167 ? 52.418 -7.975 5.046 1.00 31.21 167 ILE B CA 1
ATOM 4517 C C . ILE B 1 167 ? 51.048 -8.629 5.104 1.00 27.30 167 ILE B C 1
ATOM 4518 O O . ILE B 1 167 ? 50.114 -8.159 4.464 1.00 30.79 167 ILE B O 1
ATOM 4523 N N . MET B 1 168 ? 50.937 -9.730 5.837 1.00 27.55 168 MET B N 1
ATOM 4524 C CA . MET B 1 168 ? 49.656 -10.413 6.018 1.00 28.19 168 MET B CA 1
ATOM 4525 C C . MET B 1 168 ? 49.413 -10.621 7.510 1.00 31.68 168 MET B C 1
ATOM 4526 O O . MET B 1 168 ? 50.150 -11.356 8.160 1.00 32.50 168 MET B O 1
ATOM 4531 N N . PRO B 1 169 ? 48.388 -9.950 8.063 1.00 32.70 169 PRO B N 1
ATOM 4532 C CA . PRO B 1 169 ? 48.115 -10.026 9.512 1.00 31.32 169 PRO B CA 1
ATOM 4533 C C . PRO B 1 169 ? 47.382 -11.300 9.927 1.00 31.38 169 PRO B C 1
ATOM 4534 O O . PRO B 1 169 ? 46.233 -11.271 10.376 1.00 30.03 169 PRO B O 1
ATOM 4538 N N . VAL B 1 170 ? 48.068 -12.426 9.793 1.00 29.48 170 VAL B N 1
ATOM 4539 C CA . VAL B 1 170 ? 47.433 -13.718 10.018 1.00 33.37 170 VAL B CA 1
ATOM 4540 C C . VAL B 1 170 ? 46.965 -13.935 11.461 1.00 33.72 170 VAL B C 1
ATOM 4541 O O . VAL B 1 170 ? 46.129 -14.792 11.716 1.00 38.13 170 VAL B O 1
ATOM 4545 N N . GLY B 1 171 ? 47.483 -13.148 12.398 1.00 32.51 171 GLY B N 1
ATOM 4546 C CA . GLY B 1 171 ? 47.207 -13.377 13.804 1.00 31.42 171 GLY B CA 1
ATOM 4547 C C . GLY B 1 171 ? 46.027 -12.627 14.398 1.00 35.07 171 GLY B C 1
ATOM 4548 O O . GLY B 1 171 ? 45.728 -12.800 15.574 1.00 39.22 171 GLY B O 1
ATOM 4549 N N . ALA B 1 172 ? 45.356 -11.799 13.601 1.00 34.66 172 ALA B N 1
ATOM 4550 C CA . ALA B 1 172 ? 44.189 -11.039 14.076 1.00 32.57 172 ALA B CA 1
ATOM 4551 C C . ALA B 1 172 ? 42.950 -11.919 14.236 1.00 29.67 172 ALA B C 1
ATOM 4552 O O . ALA B 1 172 ? 42.785 -12.877 13.491 1.00 32.62 172 ALA B O 1
ATOM 4554 N N . PRO B 1 173 ? 42.070 -11.593 15.209 1.00 31.46 173 PRO B N 1
ATOM 4555 C CA . PRO B 1 173 ? 40.839 -12.359 15.474 1.00 30.79 173 PRO B CA 1
ATOM 4556 C C . PRO B 1 173 ? 39.716 -12.063 14.474 1.00 30.04 173 PRO B C 1
ATOM 4557 O O . PRO B 1 173 ? 38.781 -12.855 14.318 1.00 31.03 173 PRO B O 1
ATOM 4561 N N . ASN B 1 174 ? 39.785 -10.911 13.829 1.00 27.34 174 ASN B N 1
ATOM 4562 C CA . ASN B 1 174 ? 38.751 -10.519 12.875 1.00 29.11 174 ASN B CA 1
ATOM 4563 C C . ASN B 1 174 ? 39.360 -9.562 11.874 1.00 27.01 174 ASN B C 1
ATOM 4564 O O . ASN B 1 174 ? 40.508 -9.170 12.031 1.00 26.24 174 ASN B O 1
ATOM 4569 N N . PHE B 1 175 ? 38.604 -9.170 10.856 1.00 27.14 175 PHE B N 1
ATOM 4570 C CA . PHE B 1 175 ? 39.180 -8.313 9.832 1.00 27.15 175 PHE B CA 1
ATOM 4571 C C . PHE B 1 175 ? 39.498 -6.893 10.347 1.00 25.97 175 PHE B C 1
ATOM 4572 O O . PHE B 1 175 ? 40.492 -6.277 9.949 1.00 23.67 175 PHE B O 1
ATOM 4580 N N . ARG B 1 176 ? 38.642 -6.385 11.222 1.00 25.81 176 ARG B N 1
ATOM 4581 C CA . ARG B 1 176 ? 38.802 -5.038 11.746 1.00 26.68 176 ARG B CA 1
ATOM 4582 C C . ARG B 1 176 ? 40.153 -4.903 12.440 1.00 27.97 176 ARG B C 1
ATOM 4583 O O . ARG B 1 176 ? 40.828 -3.878 12.298 1.00 25.74 176 ARG B O 1
ATOM 4591 N N . GLU B 1 177 ? 40.557 -5.941 13.168 1.00 22.95 177 GLU B N 1
ATOM 4592 C CA . GLU B 1 177 ? 41.841 -5.902 13.855 1.00 26.42 177 GLU B CA 1
ATOM 4593 C C . GLU B 1 177 ? 42.966 -6.164 12.874 1.00 28.16 177 GLU B C 1
ATOM 4594 O O . GLU B 1 177 ? 44.028 -5.551 12.966 1.00 26.75 177 GLU B O 1
ATOM 4600 N N . ALA B 1 178 ? 42.728 -7.078 11.937 1.00 23.25 178 ALA B N 1
ATOM 4601 C CA . ALA B 1 178 ? 43.655 -7.280 10.830 1.00 25.63 178 ALA B CA 1
ATOM 4602 C C . ALA B 1 178 ? 44.003 -5.948 10.177 1.00 24.41 178 ALA B C 1
ATOM 4603 O O . ALA B 1 178 ? 45.157 -5.673 9.904 1.00 25.83 178 ALA B O 1
ATOM 4605 N N . LEU B 1 179 ? 42.989 -5.127 9.925 1.00 22.82 179 LEU B N 1
ATOM 4606 C CA . LEU B 1 179 ? 43.199 -3.879 9.218 1.00 27.09 179 LEU B CA 1
ATOM 4607 C C . LEU B 1 179 ? 43.981 -2.901 10.091 1.00 25.05 179 LEU B C 1
ATOM 4608 O O . LEU B 1 179 ? 44.882 -2.213 9.601 1.00 22.81 179 LEU B O 1
ATOM 4613 N N . ARG B 1 180 ? 43.636 -2.843 11.378 1.00 23.40 180 ARG B N 1
ATOM 4614 C CA . ARG B 1 180 ? 44.351 -1.977 12.308 1.00 24.72 180 ARG B CA 1
ATOM 4615 C C . ARG B 1 180 ? 45.823 -2.362 12.357 1.00 26.27 180 ARG B C 1
ATOM 4616 O O . ARG B 1 180 ? 46.701 -1.497 12.329 1.00 25.07 180 ARG B O 1
ATOM 4624 N N . MET B 1 181 ? 46.090 -3.666 12.414 1.00 27.62 181 MET B N 1
ATOM 4625 C CA . MET B 1 181 ? 47.471 -4.154 12.465 1.00 30.75 181 MET B CA 1
ATOM 4626 C C . MET B 1 181 ? 48.268 -3.681 11.252 1.00 28.26 181 MET B C 1
ATOM 4627 O O . MET B 1 181 ? 49.383 -3.172 11.396 1.00 24.11 181 MET B O 1
ATOM 4632 N N . GLY B 1 182 ? 47.691 -3.849 10.061 1.00 29.26 182 GLY B N 1
ATOM 4633 C CA . GLY B 1 182 ? 48.325 -3.378 8.838 1.00 27.62 182 GLY B CA 1
ATOM 4634 C C . GLY B 1 182 ? 48.611 -1.879 8.839 1.00 27.30 182 GLY B C 1
ATOM 4635 O O . GLY B 1 182 ? 49.695 -1.446 8.466 1.00 25.66 182 GLY B O 1
ATOM 4636 N N . ALA B 1 183 ? 47.631 -1.084 9.254 1.00 25.86 183 ALA B N 1
ATOM 4637 C CA . ALA B 1 183 ? 47.787 0.362 9.328 1.00 27.82 183 ALA B CA 1
ATOM 4638 C C . ALA B 1 183 ? 48.899 0.782 10.291 1.00 27.11 183 ALA B C 1
ATOM 4639 O O . ALA B 1 183 ? 49.713 1.628 9.951 1.00 28.29 183 ALA B O 1
ATOM 4641 N N . GLN B 1 184 ? 48.922 0.197 11.490 1.00 24.88 184 GLN B N 1
ATOM 4642 C CA . GLN B 1 184 ? 49.923 0.559 12.486 1.00 24.35 184 GLN B CA 1
ATOM 4643 C C . GLN B 1 184 ? 51.336 0.171 12.018 1.00 29.10 184 GLN B C 1
ATOM 4644 O O . GLN B 1 184 ? 52.306 0.878 12.284 1.00 30.23 184 GLN B O 1
ATOM 4650 N N . ILE B 1 185 ? 51.435 -0.948 11.310 1.00 25.90 185 ILE B N 1
ATOM 4651 C CA . ILE B 1 185 ? 52.712 -1.414 10.785 1.00 29.23 185 ILE B CA 1
ATOM 4652 C C . ILE B 1 185 ? 53.189 -0.507 9.662 1.00 28.77 185 ILE B C 1
ATOM 4653 O O . ILE B 1 185 ? 54.378 -0.278 9.512 1.00 30.87 185 ILE B O 1
ATOM 4658 N N . PHE B 1 186 ? 52.243 0.004 8.880 1.00 28.20 186 PHE B N 1
ATOM 4659 C CA . PHE B 1 186 ? 52.526 0.906 7.772 1.00 26.96 186 PHE B CA 1
ATOM 4660 C C . PHE B 1 186 ? 53.044 2.267 8.291 1.00 32.47 186 PHE B C 1
ATOM 4661 O O . PHE B 1 186 ? 54.017 2.816 7.762 1.00 30.33 186 PHE B O 1
ATOM 4669 N N . HIS B 1 187 ? 52.411 2.810 9.332 1.00 29.87 187 HIS B N 1
ATOM 4670 C CA . HIS B 1 187 ? 52.918 4.048 9.933 1.00 32.55 187 HIS B CA 1
ATOM 4671 C C . HIS B 1 187 ? 54.280 3.834 10.607 1.00 34.06 187 HIS B C 1
ATOM 4672 O O . HIS B 1 187 ? 55.167 4.696 10.541 1.00 32.76 187 HIS B O 1
ATOM 4679 N N . SER B 1 188 ? 54.448 2.683 11.246 1.00 29.26 188 SER B N 1
ATOM 4680 C CA . SER B 1 188 ? 55.747 2.334 11.812 1.00 33.36 188 SER B CA 1
ATOM 4681 C C . SER B 1 188 ? 56.832 2.276 10.726 1.00 32.93 188 SER B C 1
ATOM 4682 O O . SER B 1 188 ? 57.880 2.903 10.855 1.00 38.25 188 SER B O 1
ATOM 4685 N N . LEU B 1 189 ? 56.580 1.531 9.655 1.00 29.56 189 LEU B N 1
ATOM 4686 C CA . LEU B 1 189 ? 57.508 1.483 8.534 1.00 29.52 189 LEU B CA 1
ATOM 4687 C C . LEU B 1 189 ? 57.881 2.882 8.047 1.00 33.65 189 LEU B C 1
ATOM 4688 O O . LEU B 1 189 ? 59.039 3.156 7.743 1.00 34.56 189 LEU B O 1
ATOM 4693 N N . LYS B 1 190 ? 56.898 3.771 7.974 1.00 31.49 190 LYS B N 1
ATOM 4694 C CA . LYS B 1 190 ? 57.140 5.120 7.478 1.00 32.38 190 LYS B CA 1
ATOM 4695 C C . LYS B 1 190 ? 58.065 5.887 8.419 1.00 34.97 190 LYS B C 1
ATOM 4696 O O . LYS B 1 190 ? 58.940 6.626 7.973 1.00 38.29 190 LYS B O 1
ATOM 4702 N N . SER B 1 191 ? 57.855 5.707 9.721 1.00 34.15 191 SER B N 1
ATOM 4703 C CA . SER B 1 191 ? 58.665 6.351 10.751 1.00 34.49 191 SER B CA 1
ATOM 4704 C C . SER B 1 191 ? 60.125 5.899 10.612 1.00 40.98 191 SER B C 1
ATOM 4705 O O . SER B 1 191 ? 61.058 6.709 10.657 1.00 41.24 191 SER B O 1
ATOM 4708 N N . VAL B 1 192 ? 60.300 4.595 10.427 1.00 34.67 192 VAL B N 1
ATOM 4709 C CA . VAL B 1 192 ? 61.604 4.004 10.180 1.00 36.62 192 VAL B CA 1
ATOM 4710 C C . VAL B 1 192 ? 62.280 4.577 8.936 1.00 39.38 192 VAL B C 1
ATOM 4711 O O . VAL B 1 192 ? 63.402 5.059 9.018 1.00 43.83 192 VAL B O 1
ATOM 4715 N N . LEU B 1 193 ? 61.609 4.519 7.786 1.00 39.23 193 LEU B N 1
ATOM 4716 C CA . LEU B 1 193 ? 62.202 5.017 6.547 1.00 38.42 193 LEU B CA 1
ATOM 4717 C C . LEU B 1 193 ? 62.641 6.473 6.702 1.00 39.20 193 LEU B C 1
ATOM 4718 O O . LEU B 1 193 ? 63.757 6.852 6.324 1.00 38.18 193 LEU B O 1
ATOM 4723 N N . SER B 1 194 ? 61.743 7.273 7.259 1.00 37.88 194 SER B N 1
ATOM 4724 C CA . SER B 1 194 ? 61.991 8.681 7.534 1.00 42.02 194 SER B CA 1
ATOM 4725 C C . SER B 1 194 ? 63.235 8.878 8.405 1.00 42.40 194 SER B C 1
ATOM 4726 O O . SER B 1 194 ? 63.984 9.837 8.226 1.00 43.23 194 SER B O 1
ATOM 4729 N N . ALA B 1 195 ? 63.446 7.959 9.343 1.00 43.87 195 ALA B N 1
ATOM 4730 C CA . ALA B 1 195 ? 64.618 7.983 10.217 1.00 42.33 195 ALA B CA 1
ATOM 4731 C C . ALA B 1 195 ? 65.908 7.774 9.422 1.00 43.86 195 ALA B C 1
ATOM 4732 O O . ALA B 1 195 ? 66.938 8.382 9.714 1.00 43.68 195 ALA B O 1
ATOM 4734 N N . LYS B 1 196 ? 65.854 6.905 8.422 1.00 39.89 196 LYS B N 1
ATOM 4735 C CA . LYS B 1 196 ? 67.029 6.638 7.600 1.00 40.58 196 LYS B CA 1
ATOM 4736 C C . LYS B 1 196 ? 67.232 7.726 6.542 1.00 40.53 196 LYS B C 1
ATOM 4737 O O . LYS B 1 196 ? 68.117 7.622 5.699 1.00 43.57 196 LYS B O 1
ATOM 4743 N N . GLY B 1 197 ? 66.407 8.764 6.588 1.00 38.84 197 GLY B N 1
ATOM 4744 C CA . GLY B 1 197 ? 66.410 9.770 5.543 1.00 41.35 197 GLY B CA 1
ATOM 4745 C C . GLY B 1 197 ? 66.051 9.216 4.168 1.00 45.57 197 GLY B C 1
ATOM 4746 O O . GLY B 1 197 ? 66.679 9.573 3.168 1.00 41.31 197 GLY B O 1
ATOM 4747 N N . LEU B 1 198 ? 65.044 8.345 4.106 1.00 41.84 198 LEU B N 1
ATOM 4748 C CA . LEU B 1 198 ? 64.597 7.795 2.825 1.00 39.26 198 LEU B CA 1
ATOM 4749 C C . LEU B 1 198 ? 63.238 8.372 2.436 1.00 34.11 198 LEU B C 1
ATOM 4750 O O . LEU B 1 198 ? 62.508 8.874 3.289 1.00 34.90 198 LEU B O 1
ATOM 4755 N N . ASN B 1 199 ? 62.897 8.308 1.153 1.00 33.07 199 ASN B N 1
ATOM 4756 C CA . ASN B 1 199 ? 61.672 8.945 0.673 1.00 32.68 199 ASN B CA 1
ATOM 4757 C C . ASN B 1 199 ? 60.412 8.176 1.088 1.00 33.41 199 ASN B C 1
ATOM 4758 O O . ASN B 1 199 ? 60.400 6.947 1.089 1.00 37.79 199 ASN B O 1
ATOM 4763 N N . THR B 1 200 ? 59.356 8.903 1.434 1.00 32.71 200 THR B N 1
ATOM 4764 C CA . THR B 1 200 ? 58.120 8.286 1.913 1.00 33.69 200 THR B CA 1
ATOM 4765 C C . THR B 1 200 ? 56.876 8.724 1.132 1.00 35.19 200 THR B C 1
ATOM 4766 O O . THR B 1 200 ? 55.759 8.623 1.634 1.00 34.96 200 THR B O 1
ATOM 4770 N N . ALA B 1 201 ? 57.078 9.230 -0.083 1.00 32.99 201 ALA B N 1
ATOM 4771 C CA . ALA B 1 201 ? 55.987 9.368 -1.046 1.00 29.47 201 ALA B CA 1
ATOM 4772 C C . ALA B 1 201 ? 55.571 7.954 -1.436 1.00 30.26 201 ALA B C 1
ATOM 4773 O O . ALA B 1 201 ? 56.388 7.034 -1.332 1.00 29.41 201 ALA B O 1
ATOM 4775 N N . VAL B 1 202 ? 54.319 7.772 -1.869 1.00 26.38 202 VAL B N 1
ATOM 4776 C CA . VAL B 1 202 ? 53.802 6.432 -2.203 1.00 28.99 202 VAL B CA 1
ATOM 4777 C C . VAL B 1 202 ? 53.656 6.176 -3.704 1.00 26.70 202 VAL B C 1
ATOM 4778 O O . VAL B 1 202 ? 53.551 7.118 -4.496 1.00 29.81 202 VAL B O 1
ATOM 4782 N N . GLY B 1 203 ? 53.634 4.895 -4.080 1.00 26.77 203 GLY B N 1
ATOM 4783 C CA . GLY B 1 203 ? 53.382 4.477 -5.450 1.00 29.62 203 GLY B CA 1
ATOM 4784 C C . GLY B 1 203 ? 51.906 4.229 -5.752 1.00 30.28 203 GLY B C 1
ATOM 4785 O O . GLY B 1 203 ? 51.031 4.598 -4.965 1.00 25.62 203 GLY B O 1
ATOM 4786 N N . ASP B 1 204 ? 51.632 3.586 -6.887 1.00 30.71 204 ASP B N 1
ATOM 4787 C CA . ASP B 1 204 ? 50.261 3.344 -7.336 1.00 31.63 204 ASP B CA 1
ATOM 4788 C C . ASP B 1 204 ? 49.406 2.569 -6.330 1.00 29.27 204 ASP B C 1
ATOM 4789 O O . ASP B 1 204 ? 48.220 2.843 -6.191 1.00 29.20 204 ASP B O 1
ATOM 4794 N N . GLU B 1 205 ? 50.016 1.617 -5.633 1.00 26.14 205 GLU B N 1
ATOM 4795 C CA . GLU B 1 205 ? 49.303 0.736 -4.714 1.00 27.60 205 GLU B CA 1
ATOM 4796 C C . GLU B 1 205 ? 49.279 1.224 -3.256 1.00 24.35 205 GLU B C 1
ATOM 4797 O O . GLU B 1 205 ? 48.790 0.532 -2.371 1.00 22.27 205 GLU B O 1
ATOM 4803 N N . GLY B 1 206 ? 49.798 2.421 -3.005 1.00 25.92 206 GLY B N 1
ATOM 4804 C CA . GLY B 1 206 ? 49.706 3.005 -1.677 1.00 24.27 206 GLY B CA 1
ATOM 4805 C C . GLY B 1 206 ? 50.915 2.768 -0.788 1.00 26.20 206 GLY B C 1
ATOM 4806 O O . GLY B 1 206 ? 50.960 3.263 0.345 1.00 25.19 206 GLY B O 1
ATOM 4807 N N . GLY B 1 207 ? 51.896 2.024 -1.306 1.00 25.99 207 GLY B N 1
ATOM 4808 C CA . GLY B 1 207 ? 53.100 1.701 -0.568 1.00 23.99 207 GLY B CA 1
ATOM 4809 C C . GLY B 1 207 ? 54.287 2.597 -0.876 1.00 30.83 207 GLY B C 1
ATOM 4810 O O . GLY B 1 207 ? 54.213 3.481 -1.734 1.00 28.82 207 GLY B O 1
ATOM 4811 N N . PHE B 1 208 ? 55.390 2.348 -0.170 1.00 28.92 208 PHE B N 1
ATOM 4812 C CA . PHE B 1 208 ? 56.619 3.117 -0.293 1.00 30.07 208 PHE B CA 1
ATOM 4813 C C . PHE B 1 208 ? 57.581 2.491 -1.295 1.00 30.36 208 PHE B C 1
ATOM 4814 O O . PHE B 1 208 ? 57.599 1.271 -1.452 1.00 31.84 208 PHE B O 1
ATOM 4822 N N . ALA B 1 209 ? 58.388 3.327 -1.953 1.00 27.54 209 ALA B N 1
ATOM 4823 C CA . ALA B 1 209 ? 59.466 2.853 -2.834 1.00 37.38 209 ALA B CA 1
ATOM 4824 C C . ALA B 1 209 ? 60.808 3.520 -2.502 1.00 37.75 209 ALA B C 1
ATOM 4825 O O . ALA B 1 209 ? 61.417 4.181 -3.352 1.00 37.97 209 ALA B O 1
ATOM 4827 N N . PRO B 1 210 ? 61.272 3.344 -1.257 1.00 36.76 210 PRO B N 1
ATOM 4828 C CA . PRO B 1 210 ? 62.469 4.049 -0.802 1.00 37.39 210 PRO B CA 1
ATOM 4829 C C . PRO B 1 210 ? 63.702 3.481 -1.484 1.00 42.09 210 PRO B C 1
ATOM 4830 O O . PRO B 1 210 ? 63.639 2.405 -2.072 1.00 36.82 210 PRO B O 1
ATOM 4834 N N . ASN B 1 211 ? 64.809 4.208 -1.422 1.00 49.13 211 ASN B N 1
ATOM 4835 C CA . ASN B 1 211 ? 66.038 3.733 -2.044 1.00 48.96 211 ASN B CA 1
ATOM 4836 C C . ASN B 1 211 ? 66.728 2.750 -1.107 1.00 49.21 211 ASN B C 1
ATOM 4837 O O . ASN B 1 211 ? 67.646 3.109 -0.375 1.00 48.21 211 ASN B O 1
ATOM 4842 N N . LEU B 1 212 ? 66.258 1.508 -1.118 1.00 48.63 212 LEU B N 1
ATOM 4843 C CA . LEU B 1 212 ? 66.865 0.470 -0.303 1.00 47.20 212 LEU B CA 1
ATOM 4844 C C . LEU B 1 212 ? 67.958 -0.240 -1.093 1.00 48.08 212 LEU B C 1
ATOM 4845 O O . LEU B 1 212 ? 67.888 -0.352 -2.318 1.00 48.93 212 LEU B O 1
ATOM 4850 N N . GLY B 1 213 ? 68.977 -0.703 -0.384 1.00 44.83 213 GLY B N 1
ATOM 4851 C CA . GLY B 1 213 ? 70.148 -1.252 -1.034 1.00 50.18 213 GLY B CA 1
ATOM 4852 C C . GLY B 1 213 ? 70.003 -2.665 -1.565 1.00 57.48 213 GLY B C 1
ATOM 4853 O O . GLY B 1 213 ? 70.782 -3.079 -2.423 1.00 61.51 213 GLY B O 1
ATOM 4854 N N . SER B 1 214 ? 69.020 -3.414 -1.074 1.00 54.87 214 SER B N 1
ATOM 4855 C CA . SER B 1 214 ? 68.964 -4.839 -1.393 1.00 55.02 214 SER B CA 1
ATOM 4856 C C . SER B 1 214 ? 67.663 -5.534 -0.997 1.00 48.12 214 SER B C 1
ATOM 4857 O O . SER B 1 214 ? 67.011 -5.154 -0.024 1.00 45.06 214 SER B O 1
ATOM 4860 N N . ASN B 1 215 ? 67.330 -6.582 -1.745 1.00 48.88 215 ASN B N 1
ATOM 4861 C CA . ASN B 1 215 ? 66.191 -7.441 -1.436 1.00 47.60 215 ASN B CA 1
ATOM 4862 C C . ASN B 1 215 ? 66.049 -7.737 0.053 1.00 43.47 215 ASN B C 1
ATOM 4863 O O . ASN B 1 215 ? 64.951 -7.654 0.605 1.00 45.47 215 ASN B O 1
ATOM 4868 N N . GLU B 1 216 ? 67.152 -8.079 0.705 1.00 41.30 216 GLU B N 1
ATOM 4869 C CA . GLU B 1 216 ? 67.099 -8.413 2.129 1.00 44.45 216 GLU B CA 1
ATOM 4870 C C . GLU B 1 216 ? 67.098 -7.204 3.062 1.00 44.17 216 GLU B C 1
ATOM 4871 O O . GLU B 1 216 ? 66.645 -7.306 4.200 1.00 45.12 216 GLU B O 1
ATOM 4877 N N . GLU B 1 217 ? 67.601 -6.063 2.597 1.00 46.38 217 GLU B N 1
ATOM 4878 C CA . GLU B 1 217 ? 67.517 -4.858 3.415 1.00 46.50 217 GLU B CA 1
ATOM 4879 C C . GLU B 1 217 ? 66.049 -4.445 3.494 1.00 43.72 217 GLU B C 1
ATOM 4880 O O . GLU B 1 217 ? 65.584 -3.924 4.513 1.00 40.00 217 GLU B O 1
ATOM 4886 N N . ALA B 1 218 ? 65.326 -4.694 2.405 1.00 38.40 218 ALA B N 1
ATOM 4887 C CA . ALA B 1 218 ? 63.885 -4.482 2.366 1.00 36.94 218 ALA B CA 1
ATOM 4888 C C . ALA B 1 218 ? 63.167 -5.374 3.381 1.00 41.67 218 ALA B C 1
ATOM 4889 O O . ALA B 1 218 ? 62.374 -4.893 4.188 1.00 37.70 218 ALA B O 1
ATOM 4891 N N . LEU B 1 219 ? 63.443 -6.675 3.335 1.00 41.46 219 LEU B N 1
ATOM 4892 C CA . LEU B 1 219 ? 62.784 -7.619 4.229 1.00 39.34 219 LEU B CA 1
ATOM 4893 C C . LEU B 1 219 ? 63.123 -7.330 5.693 1.00 38.41 219 LEU B C 1
ATOM 4894 O O . LEU B 1 219 ? 62.250 -7.384 6.562 1.00 34.43 219 LEU B O 1
ATOM 4899 N N . GLN B 1 220 ? 64.389 -7.018 5.960 1.00 38.19 220 GLN B N 1
ATOM 4900 C CA . GLN B 1 220 ? 64.831 -6.766 7.327 1.00 36.47 220 GLN B CA 1
ATOM 4901 C C . GLN B 1 220 ? 64.138 -5.536 7.884 1.00 33.53 220 GLN B C 1
ATOM 4902 O O . GLN B 1 220 ? 63.782 -5.492 9.061 1.00 36.15 220 GLN B O 1
ATOM 4908 N N . THR B 1 221 ? 63.951 -4.541 7.024 1.00 34.87 221 THR B N 1
ATOM 4909 C CA . THR B 1 221 ? 63.347 -3.273 7.423 1.00 39.88 221 THR B CA 1
ATOM 4910 C C . THR B 1 221 ? 61.869 -3.468 7.728 1.00 37.87 221 THR B C 1
ATOM 4911 O O . THR B 1 221 ? 61.316 -2.831 8.633 1.00 34.83 221 THR B O 1
ATOM 4915 N N . ILE B 1 222 ? 61.221 -4.350 6.977 1.00 32.95 222 ILE B N 1
ATOM 4916 C CA . ILE B 1 222 ? 59.809 -4.602 7.240 1.00 34.76 222 ILE B CA 1
ATOM 4917 C C . ILE B 1 222 ? 59.668 -5.307 8.580 1.00 31.44 222 ILE B C 1
ATOM 4918 O O . ILE B 1 222 ? 58.798 -4.957 9.383 1.00 31.73 222 ILE B O 1
ATOM 4923 N N . VAL B 1 223 ? 60.550 -6.271 8.835 1.00 33.77 223 VAL B N 1
ATOM 4924 C CA . VAL B 1 223 ? 60.538 -7.001 10.099 1.00 34.74 223 VAL B CA 1
ATOM 4925 C C . VAL B 1 223 ? 60.687 -6.025 11.256 1.00 32.62 223 VAL B C 1
ATOM 4926 O O . VAL B 1 223 ? 59.924 -6.060 12.223 1.00 31.40 223 VAL B O 1
ATOM 4930 N N . GLU B 1 224 ? 61.684 -5.155 11.144 1.00 34.07 224 GLU B N 1
ATOM 4931 C CA . GLU B 1 224 ? 61.895 -4.097 12.116 1.00 34.95 224 GLU B CA 1
ATOM 4932 C C . GLU B 1 224 ? 60.631 -3.240 12.280 1.00 34.82 224 GLU B C 1
ATOM 4933 O O . GLU B 1 224 ? 60.192 -2.972 13.403 1.00 39.05 224 GLU B O 1
ATOM 4939 N N . ALA B 1 225 ? 60.038 -2.821 11.167 1.00 32.38 225 ALA B N 1
ATOM 4940 C CA . ALA B 1 225 ? 58.807 -2.031 11.238 1.00 37.63 225 ALA B CA 1
ATOM 4941 C C . ALA B 1 225 ? 57.729 -2.778 12.024 1.00 31.90 225 ALA B C 1
ATOM 4942 O O . ALA B 1 225 ? 57.088 -2.205 12.906 1.00 31.42 225 ALA B O 1
ATOM 4944 N N . ILE B 1 226 ? 57.552 -4.062 11.723 1.00 28.13 226 ILE B N 1
ATOM 4945 C CA . ILE B 1 226 ? 56.556 -4.862 12.429 1.00 31.59 226 ILE B CA 1
ATOM 4946 C C . ILE B 1 226 ? 56.874 -4.864 13.914 1.00 34.49 226 ILE B C 1
ATOM 4947 O O . ILE B 1 226 ? 56.022 -4.546 14.750 1.00 34.89 226 ILE B O 1
ATOM 4952 N N . GLU B 1 227 ? 58.117 -5.207 14.230 1.00 34.15 227 GLU B N 1
ATOM 4953 C CA . GLU B 1 227 ? 58.571 -5.264 15.611 1.00 38.37 227 GLU B CA 1
ATOM 4954 C C . GLU B 1 227 ? 58.297 -3.965 16.366 1.00 35.20 227 GLU B C 1
ATOM 4955 O O . GLU B 1 227 ? 57.782 -3.989 17.486 1.00 38.45 227 GLU B O 1
ATOM 4961 N N . LYS B 1 228 ? 58.614 -2.833 15.744 1.00 35.58 228 LYS B N 1
ATOM 4962 C CA . LYS B 1 228 ? 58.398 -1.538 16.383 1.00 34.04 228 LYS B CA 1
ATOM 4963 C C . LYS B 1 228 ? 56.928 -1.153 16.473 1.00 39.22 228 LYS B C 1
ATOM 4964 O O . LYS B 1 228 ? 56.562 -0.312 17.295 1.00 39.93 228 LYS B O 1
ATOM 4970 N N . ALA B 1 229 ? 56.090 -1.761 15.632 1.00 35.00 229 ALA B N 1
ATOM 4971 C CA . ALA B 1 229 ? 54.644 -1.546 15.717 1.00 38.39 229 ALA B CA 1
ATOM 4972 C C . ALA B 1 229 ? 53.998 -2.309 16.881 1.00 38.16 229 ALA B C 1
ATOM 4973 O O . ALA B 1 229 ? 52.844 -2.060 17.219 1.00 40.38 229 ALA B O 1
ATOM 4975 N N . GLY B 1 230 ? 54.741 -3.225 17.497 1.00 36.54 230 GLY B N 1
ATOM 4976 C CA . GLY B 1 230 ? 54.234 -3.966 18.643 1.00 36.35 230 GLY B CA 1
ATOM 4977 C C . GLY B 1 230 ? 53.668 -5.349 18.336 1.00 37.13 230 GLY B C 1
ATOM 4978 O O . GLY B 1 230 ? 52.887 -5.895 19.123 1.00 38.05 230 GLY B O 1
ATOM 4979 N N . PHE B 1 231 ? 54.061 -5.925 17.202 1.00 31.34 231 PHE B N 1
ATOM 4980 C CA . PHE B 1 231 ? 53.561 -7.234 16.803 1.00 30.86 231 PHE B CA 1
ATOM 4981 C C . PHE B 1 231 ? 54.683 -8.242 16.546 1.00 36.87 231 PHE B C 1
ATOM 4982 O O . PHE B 1 231 ? 55.819 -7.863 16.252 1.00 33.03 231 PHE B O 1
ATOM 4990 N N . LYS B 1 232 ? 54.340 -9.527 16.653 1.00 37.74 232 LYS B N 1
ATOM 4991 C CA . LYS B 1 232 ? 55.290 -10.621 16.469 1.00 36.88 232 LYS B CA 1
ATOM 4992 C C . LYS B 1 232 ? 55.389 -11.044 15.007 1.00 38.62 232 LYS B C 1
ATOM 4993 O O . LYS B 1 232 ? 54.443 -11.632 14.455 1.00 33.56 232 LYS B O 1
ATOM 4999 N N . PRO B 1 233 ? 56.548 -10.780 14.384 1.00 33.88 233 PRO B N 1
ATOM 5000 C CA . PRO B 1 233 ? 56.807 -11.293 13.036 1.00 36.73 233 PRO B CA 1
ATOM 5001 C C . PRO B 1 233 ? 56.807 -12.812 13.103 1.00 35.14 233 PRO B C 1
ATOM 5002 O O . PRO B 1 233 ? 57.380 -13.349 14.048 1.00 36.42 233 PRO B O 1
ATOM 5006 N N . GLY B 1 234 ? 56.174 -13.479 12.142 1.00 32.58 234 GLY B N 1
ATOM 5007 C CA . GLY B 1 234 ? 56.058 -14.925 12.163 1.00 33.51 234 GLY B CA 1
ATOM 5008 C C . GLY B 1 234 ? 54.743 -15.339 12.791 1.00 33.96 234 GLY B C 1
ATOM 5009 O O . GLY B 1 234 ? 53.853 -15.874 12.123 1.00 35.73 234 GLY B O 1
ATOM 5010 N N . GLU B 1 235 ? 54.597 -15.073 14.080 1.00 32.53 235 GLU B N 1
ATOM 5011 C CA . GLU B 1 235 ? 53.396 -15.512 14.769 1.00 34.27 235 GLU B CA 1
ATOM 5012 C C . GLU B 1 235 ? 52.142 -14.734 14.352 1.00 36.64 235 GLU B C 1
ATOM 5013 O O . GLU B 1 235 ? 51.090 -15.334 14.120 1.00 38.70 235 GLU B O 1
ATOM 5019 N N . GLU B 1 236 ? 52.244 -13.407 14.263 1.00 35.72 236 GLU B N 1
ATOM 5020 C CA . GLU B 1 236 ? 51.059 -12.575 14.035 1.00 34.68 236 GLU B CA 1
ATOM 5021 C C . GLU B 1 236 ? 51.032 -11.941 12.656 1.00 32.33 236 GLU B C 1
ATOM 5022 O O . GLU B 1 236 ? 49.974 -11.544 12.158 1.00 29.63 236 GLU B O 1
ATOM 5028 N N . VAL B 1 237 ? 52.201 -11.815 12.049 1.00 31.66 237 VAL B N 1
ATOM 5029 C CA . VAL B 1 237 ? 52.298 -11.153 10.761 1.00 33.90 237 VAL B CA 1
ATOM 5030 C C . VAL B 1 237 ? 53.248 -11.919 9.866 1.00 33.56 237 VAL B C 1
ATOM 5031 O O . VAL B 1 237 ? 54.386 -12.189 10.242 1.00 36.40 237 VAL B O 1
ATOM 5035 N N . LYS B 1 238 ? 52.784 -12.273 8.678 1.00 29.47 238 LYS B N 1
ATOM 5036 C CA . LYS B 1 238 ? 53.653 -12.929 7.725 1.00 30.12 238 LYS B CA 1
ATOM 5037 C C . LYS B 1 238 ? 53.966 -11.978 6.585 1.00 29.87 238 LYS B C 1
ATOM 5038 O O . LYS B 1 238 ? 53.338 -10.926 6.443 1.00 29.69 238 LYS B O 1
ATOM 5044 N N . LEU B 1 239 ? 54.940 -12.359 5.769 1.00 25.62 239 LEU B N 1
ATOM 5045 C CA . LEU B 1 239 ? 55.323 -11.572 4.610 1.00 24.28 239 LEU B CA 1
ATOM 5046 C C . LEU B 1 239 ? 54.922 -12.302 3.343 1.00 29.98 239 LEU B C 1
ATOM 5047 O O . LEU B 1 239 ? 54.904 -13.536 3.304 1.00 30.03 239 LEU B O 1
ATOM 5052 N N . ALA B 1 240 ? 54.595 -11.537 2.309 1.00 27.55 240 ALA B N 1
ATOM 5053 C CA . ALA B 1 240 ? 54.318 -12.095 0.991 1.00 27.71 240 ALA B CA 1
ATOM 5054 C C . ALA B 1 240 ? 55.124 -11.300 -0.026 1.00 31.95 240 ALA B C 1
ATOM 5055 O O . ALA B 1 240 ? 55.351 -10.101 0.162 1.00 29.21 240 ALA B O 1
ATOM 5057 N N . MET B 1 241 ? 55.565 -11.959 -1.093 1.00 31.60 241 MET B N 1
ATOM 5058 C CA . MET B 1 241 ? 56.349 -11.282 -2.120 1.00 36.43 241 MET B CA 1
ATOM 5059 C C . MET B 1 241 ? 55.755 -11.480 -3.500 1.00 36.36 241 MET B C 1
ATOM 5060 O O . MET B 1 241 ? 55.274 -12.564 -3.829 1.00 34.20 241 MET B O 1
ATOM 5065 N N . ASP B 1 242 ? 55.813 -10.437 -4.317 1.00 36.45 242 ASP B N 1
ATOM 5066 C CA . ASP B 1 242 ? 55.532 -10.590 -5.737 1.00 39.09 242 ASP B CA 1
ATOM 5067 C C . ASP B 1 242 ? 56.852 -10.423 -6.482 1.00 42.70 242 ASP B C 1
ATOM 5068 O O . ASP B 1 242 ? 57.287 -9.299 -6.737 1.00 38.96 242 ASP B O 1
ATOM 5073 N N . ALA B 1 243 ? 57.492 -11.540 -6.816 1.00 42.94 243 ALA B N 1
ATOM 5074 C CA . ALA B 1 243 ? 58.804 -11.500 -7.448 1.00 42.40 243 ALA B CA 1
ATOM 5075 C C . ALA B 1 243 ? 58.748 -10.846 -8.824 1.00 47.75 243 ALA B C 1
ATOM 5076 O O . ALA B 1 243 ? 59.693 -10.181 -9.237 1.00 49.56 243 ALA B O 1
ATOM 5078 N N . ALA B 1 244 ? 57.636 -11.028 -9.527 1.00 45.09 244 ALA B N 1
ATOM 5079 C CA . ALA B 1 244 ? 57.520 -10.529 -10.890 1.00 47.93 244 ALA B CA 1
ATOM 5080 C C . ALA B 1 244 ? 58.745 -10.953 -11.687 1.00 51.86 244 ALA B C 1
ATOM 5081 O O . ALA B 1 244 ? 59.211 -10.225 -12.553 1.00 57.59 244 ALA B O 1
ATOM 5083 N N . SER B 1 245 ? 59.244 -12.149 -11.385 1.00 53.94 245 SER B N 1
ATOM 5084 C CA . SER B 1 245 ? 60.521 -12.642 -11.895 1.00 52.98 245 SER B CA 1
ATOM 5085 C C . SER B 1 245 ? 60.633 -12.637 -13.421 1.00 59.81 245 SER B C 1
ATOM 5086 O O . SER B 1 245 ? 61.732 -12.727 -13.976 1.00 62.22 245 SER B O 1
ATOM 5089 N N . SER B 1 246 ? 59.502 -12.544 -14.102 1.00 59.02 246 SER B N 1
ATOM 5090 C CA . SER B 1 246 ? 59.527 -12.398 -15.547 1.00 62.81 246 SER B CA 1
ATOM 5091 C C . SER B 1 246 ? 60.446 -11.234 -15.931 1.00 65.98 246 SER B C 1
ATOM 5092 O O . SER B 1 246 ? 61.221 -11.319 -16.888 1.00 68.06 246 SER B O 1
ATOM 5095 N N . GLU B 1 247 ? 60.366 -10.158 -15.157 1.00 64.94 247 GLU B N 1
ATOM 5096 C CA . GLU B 1 247 ? 61.081 -8.922 -15.457 1.00 64.63 247 GLU B CA 1
ATOM 5097 C C . GLU B 1 247 ? 62.586 -9.113 -15.571 1.00 64.14 247 GLU B C 1
ATOM 5098 O O . GLU B 1 247 ? 63.187 -8.680 -16.547 1.00 72.33 247 GLU B O 1
ATOM 5104 N N . PHE B 1 248 ? 63.195 -9.759 -14.583 1.00 61.50 248 PHE B N 1
ATOM 5105 C CA . PHE B 1 248 ? 64.635 -9.985 -14.627 1.00 64.43 248 PHE B CA 1
ATOM 5106 C C . PHE B 1 248 ? 65.036 -11.334 -15.230 1.00 68.73 248 PHE B C 1
ATOM 5107 O O . PHE B 1 248 ? 66.201 -11.736 -15.161 1.00 70.92 248 PHE B O 1
ATOM 5115 N N . TYR B 1 249 ? 64.077 -12.026 -15.829 1.00 69.65 249 TYR B N 1
ATOM 5116 C CA . TYR B 1 249 ? 64.366 -13.305 -16.465 1.00 71.14 249 TYR B CA 1
ATOM 5117 C C . TYR B 1 249 ? 64.971 -13.091 -17.847 1.00 72.38 249 TYR B C 1
ATOM 5118 O O . TYR B 1 249 ? 64.385 -12.412 -18.695 1.00 72.41 249 TYR B O 1
ATOM 5127 N N . ASN B 1 250 ? 66.146 -13.668 -18.070 1.00 68.86 250 ASN B N 1
ATOM 5128 C CA . ASN B 1 250 ? 66.816 -13.507 -19.352 1.00 76.22 250 ASN B CA 1
ATOM 5129 C C . ASN B 1 250 ? 66.386 -14.565 -20.356 1.00 76.18 250 ASN B C 1
ATOM 5130 O O . ASN B 1 250 ? 66.715 -15.747 -20.220 1.00 71.57 250 ASN B O 1
ATOM 5135 N N . LYS B 1 251 ? 65.643 -14.125 -21.364 1.00 77.09 251 LYS B N 1
ATOM 5136 C CA . LYS B 1 251 ? 65.109 -15.031 -22.365 1.00 78.66 251 LYS B CA 1
ATOM 5137 C C . LYS B 1 251 ? 66.238 -15.793 -23.056 1.00 79.99 251 LYS B C 1
ATOM 5138 O O . LYS B 1 251 ? 66.296 -17.022 -23.005 1.00 75.48 251 LYS B O 1
ATOM 5144 N N . GLU B 1 252 ? 67.147 -15.051 -23.676 1.00 77.60 252 GLU B N 1
ATOM 5145 C CA . GLU B 1 252 ? 68.213 -15.646 -24.471 1.00 77.71 252 GLU B CA 1
ATOM 5146 C C . GLU B 1 252 ? 68.936 -16.820 -23.799 1.00 80.01 252 GLU B C 1
ATOM 5147 O O . GLU B 1 252 ? 69.297 -17.789 -24.468 1.00 79.15 252 GLU B O 1
ATOM 5153 N N . ASP B 1 253 ? 69.144 -16.750 -22.488 1.00 79.88 253 ASP B N 1
ATOM 5154 C CA . ASP B 1 253 ? 69.917 -17.796 -21.809 1.00 82.82 253 ASP B CA 1
ATOM 5155 C C . ASP B 1 253 ? 69.139 -18.598 -20.758 1.00 80.37 253 ASP B C 1
ATOM 5156 O O . ASP B 1 253 ? 69.691 -19.501 -20.124 1.00 76.76 253 ASP B O 1
ATOM 5161 N N . GLY B 1 254 ? 67.864 -18.266 -20.573 1.00 79.30 254 GLY B N 1
ATOM 5162 C CA . GLY B 1 254 ? 67.013 -18.985 -19.639 1.00 76.63 254 GLY B CA 1
ATOM 5163 C C . GLY B 1 254 ? 67.470 -18.954 -18.190 1.00 72.22 254 GLY B C 1
ATOM 5164 O O . GLY B 1 254 ? 67.102 -19.825 -17.396 1.00 59.88 254 GLY B O 1
ATOM 5165 N N . LYS B 1 255 ? 68.278 -17.953 -17.849 1.00 74.32 255 LYS B N 1
ATOM 5166 C CA . LYS B 1 255 ? 68.712 -17.733 -16.471 1.00 72.62 255 LYS B CA 1
ATOM 5167 C C . LYS B 1 255 ? 68.142 -16.418 -15.950 1.00 68.88 255 LYS B C 1
ATOM 5168 O O . LYS B 1 255 ? 67.596 -15.620 -16.715 1.00 72.36 255 LYS B O 1
ATOM 5174 N N . TYR B 1 256 ? 68.276 -16.189 -14.648 1.00 66.55 256 TYR B N 1
ATOM 5175 C CA . TYR B 1 256 ? 67.709 -14.986 -14.041 1.00 73.28 256 TYR B CA 1
ATOM 5176 C C . TYR B 1 256 ? 68.772 -13.962 -13.657 1.00 69.76 256 TYR B C 1
ATOM 5177 O O . TYR B 1 256 ? 69.776 -14.291 -13.019 1.00 69.05 256 TYR B O 1
ATOM 5186 N N . HIS B 1 257 ? 68.533 -12.716 -14.051 1.00 67.53 257 HIS B N 1
ATOM 5187 C CA . HIS B 1 257 ? 69.525 -11.658 -13.895 1.00 74.68 257 HIS B CA 1
ATOM 5188 C C . HIS B 1 257 ? 69.102 -10.548 -12.936 1.00 72.66 257 HIS B C 1
ATOM 5189 O O . HIS B 1 257 ? 68.436 -9.584 -13.324 1.00 71.03 257 HIS B O 1
ATOM 5196 N N . LEU B 1 258 ? 69.512 -10.698 -11.680 1.00 70.40 258 LEU B N 1
ATOM 5197 C CA . LEU B 1 258 ? 69.176 -9.741 -10.633 1.00 70.08 258 LEU B CA 1
ATOM 5198 C C . LEU B 1 258 ? 70.193 -8.611 -10.566 1.00 72.07 258 LEU B C 1
ATOM 5199 O O . LEU B 1 258 ? 71.286 -8.782 -10.018 1.00 73.06 258 LEU B O 1
ATOM 5204 N N . SER B 1 259 ? 69.840 -7.456 -11.121 1.00 67.98 259 SER B N 1
ATOM 5205 C CA . SER B 1 259 ? 70.720 -6.298 -11.021 1.00 71.81 259 SER B CA 1
ATOM 5206 C C . SER B 1 259 ? 71.031 -5.987 -9.553 1.00 72.00 259 SER B C 1
ATOM 5207 O O . SER B 1 259 ? 72.194 -5.866 -9.165 1.00 75.11 259 SER B O 1
ATOM 5210 N N . GLY B 1 260 ? 69.984 -5.885 -8.741 1.00 69.62 260 GLY B N 1
ATOM 5211 C CA . GLY B 1 260 ? 70.128 -5.562 -7.332 1.00 70.27 260 GLY B CA 1
ATOM 5212 C C . GLY B 1 260 ? 70.930 -6.565 -6.519 1.00 71.40 260 GLY B C 1
ATOM 5213 O O . GLY B 1 260 ? 71.808 -6.181 -5.745 1.00 73.64 260 GLY B O 1
ATOM 5214 N N . GLU B 1 261 ? 70.628 -7.850 -6.674 1.00 73.54 261 GLU B N 1
ATOM 5215 C CA . GLU B 1 261 ? 71.332 -8.883 -5.918 1.00 74.01 261 GLU B CA 1
ATOM 5216 C C . GLU B 1 261 ? 72.771 -9.008 -6.424 1.00 78.38 261 GLU B C 1
ATOM 5217 O O . GLU B 1 261 ? 73.647 -9.538 -5.732 1.00 72.68 261 GLU B O 1
ATOM 5223 N N . GLY B 1 262 ? 73.002 -8.509 -7.637 1.00 78.93 262 GLY B N 1
ATOM 5224 C CA . GLY B 1 262 ? 74.335 -8.456 -8.211 1.00 75.20 262 GLY B CA 1
ATOM 5225 C C . GLY B 1 262 ? 74.889 -9.809 -8.603 1.00 73.59 262 GLY B C 1
ATOM 5226 O O . GLY B 1 262 ? 76.102 -10.013 -8.600 1.00 77.35 262 GLY B O 1
ATOM 5227 N N . VAL B 1 263 ? 73.998 -10.737 -8.934 1.00 76.78 263 VAL B N 1
ATOM 5228 C CA . VAL B 1 263 ? 74.402 -12.055 -9.408 1.00 73.12 263 VAL B CA 1
ATOM 5229 C C . VAL B 1 263 ? 73.481 -12.530 -10.524 1.00 72.82 263 VAL B C 1
ATOM 5230 O O . VAL B 1 263 ? 72.601 -11.795 -10.980 1.00 72.88 263 VAL B O 1
ATOM 5234 N N . VAL B 1 264 ? 73.708 -13.762 -10.964 1.00 71.78 264 VAL B N 1
ATOM 5235 C CA . VAL B 1 264 ? 72.820 -14.441 -11.899 1.00 75.37 264 VAL B CA 1
ATOM 5236 C C . VAL B 1 264 ? 72.667 -15.895 -11.451 1.00 76.75 264 VAL B C 1
ATOM 5237 O O . VAL B 1 264 ? 73.642 -16.538 -11.044 1.00 73.83 264 VAL B O 1
ATOM 5241 N N . LYS B 1 265 ? 71.438 -16.402 -11.510 1.00 74.21 265 LYS B N 1
ATOM 5242 C CA . LYS B 1 265 ? 71.136 -17.719 -10.965 1.00 69.84 265 LYS B CA 1
ATOM 5243 C C . LYS B 1 265 ? 70.378 -18.577 -11.968 1.00 70.50 265 LYS B C 1
ATOM 5244 O O . LYS B 1 265 ? 69.668 -18.060 -12.834 1.00 71.70 265 LYS B O 1
ATOM 5250 N N . THR B 1 266 ? 70.541 -19.889 -11.854 1.00 66.12 266 THR B N 1
ATOM 5251 C CA . THR B 1 266 ? 69.741 -20.812 -12.641 1.00 68.03 266 THR B CA 1
ATOM 5252 C C . THR B 1 266 ? 68.367 -20.917 -11.987 1.00 66.94 266 THR B C 1
ATOM 5253 O O . THR B 1 266 ? 68.127 -20.325 -10.933 1.00 62.75 266 THR B O 1
ATOM 5257 N N . SER B 1 267 ? 67.461 -21.656 -12.614 1.00 65.11 267 SER B N 1
ATOM 5258 C CA . SER B 1 267 ? 66.159 -21.882 -12.017 1.00 58.13 267 SER B CA 1
ATOM 5259 C C . SER B 1 267 ? 66.348 -22.613 -10.694 1.00 59.65 267 SER B C 1
ATOM 5260 O O . SER B 1 267 ? 65.765 -22.236 -9.674 1.00 56.55 267 SER B O 1
ATOM 5263 N N . ALA B 1 268 ? 67.190 -23.641 -10.705 1.00 58.58 268 ALA B N 1
ATOM 5264 C CA . ALA B 1 268 ? 67.449 -24.420 -9.498 1.00 61.58 268 ALA B CA 1
ATOM 5265 C C . ALA B 1 268 ? 67.977 -23.541 -8.367 1.00 61.62 268 ALA B C 1
ATOM 5266 O O . ALA B 1 268 ? 67.753 -23.829 -7.187 1.00 55.25 268 ALA B O 1
ATOM 5268 N N . GLU B 1 269 ? 68.678 -22.471 -8.739 1.00 65.12 269 GLU B N 1
ATOM 5269 C CA . GLU B 1 269 ? 69.254 -21.546 -7.768 1.00 60.76 269 GLU B CA 1
ATOM 5270 C C . GLU B 1 269 ? 68.213 -20.556 -7.243 1.00 57.05 269 GLU B C 1
ATOM 5271 O O . GLU B 1 269 ? 68.179 -20.259 -6.049 1.00 57.01 269 GLU B O 1
ATOM 5277 N N . MET B 1 270 ? 67.375 -20.037 -8.136 1.00 56.75 270 MET B N 1
ATOM 5278 C CA . MET B 1 270 ? 66.224 -19.236 -7.713 1.00 54.86 270 MET B CA 1
ATOM 5279 C C . MET B 1 270 ? 65.489 -19.927 -6.572 1.00 51.31 270 MET B C 1
ATOM 5280 O O . MET B 1 270 ? 65.237 -19.324 -5.525 1.00 46.58 270 MET B O 1
ATOM 5285 N N . VAL B 1 271 ? 65.154 -21.196 -6.784 1.00 47.36 271 VAL B N 1
ATOM 5286 C CA . VAL B 1 271 ? 64.490 -21.994 -5.766 1.00 45.84 271 VAL B CA 1
ATOM 5287 C C . VAL B 1 271 ? 65.346 -22.038 -4.507 1.00 51.33 271 VAL B C 1
ATOM 5288 O O . VAL B 1 271 ? 64.828 -21.911 -3.392 1.00 43.91 271 VAL B O 1
ATOM 5292 N N . ASP B 1 272 ? 66.655 -22.222 -4.697 1.00 51.47 272 ASP B N 1
ATOM 5293 C CA . ASP B 1 272 ? 67.615 -22.215 -3.592 1.00 54.45 272 ASP B CA 1
ATOM 5294 C C . ASP B 1 272 ? 67.526 -20.882 -2.871 1.00 49.59 272 ASP B C 1
ATOM 5295 O O . ASP B 1 272 ? 67.580 -20.817 -1.643 1.00 51.11 272 ASP B O 1
ATOM 5300 N N . TRP B 1 273 ? 67.409 -19.819 -3.659 1.00 48.01 273 TRP B N 1
ATOM 5301 C CA . TRP B 1 273 ? 67.303 -18.463 -3.144 1.00 50.21 273 TRP B CA 1
ATOM 5302 C C . TRP B 1 273 ? 66.036 -18.291 -2.311 1.00 48.90 273 TRP B C 1
ATOM 5303 O O . TRP B 1 273 ? 66.095 -17.949 -1.128 1.00 49.44 273 TRP B O 1
ATOM 5314 N N . TYR B 1 274 ? 64.891 -18.526 -2.942 1.00 44.90 274 TYR B N 1
ATOM 5315 C CA . TYR B 1 274 ? 63.609 -18.466 -2.247 1.00 47.13 274 TYR B CA 1
ATOM 5316 C C . TYR B 1 274 ? 63.650 -19.308 -0.978 1.00 46.93 274 TYR B C 1
ATOM 5317 O O . TYR B 1 274 ? 63.235 -18.853 0.092 1.00 44.08 274 TYR B O 1
ATOM 5326 N N . GLU B 1 275 ? 64.163 -20.530 -1.105 1.00 45.74 275 GLU B N 1
ATOM 5327 C CA . GLU B 1 275 ? 64.278 -21.437 0.029 1.00 47.89 275 GLU B CA 1
ATOM 5328 C C . GLU B 1 275 ? 65.008 -20.775 1.201 1.00 51.92 275 GLU B C 1
ATOM 5329 O O . GLU B 1 275 ? 64.565 -20.854 2.355 1.00 49.90 275 GLU B O 1
ATOM 5335 N N . GLU B 1 276 ? 66.120 -20.111 0.895 1.00 49.48 276 GLU B N 1
ATOM 5336 C CA . GLU B 1 276 ? 66.921 -19.446 1.914 1.00 49.81 276 GLU B CA 1
ATOM 5337 C C . GLU B 1 276 ? 66.228 -18.183 2.415 1.00 49.50 276 GLU B C 1
ATOM 5338 O O . GLU B 1 276 ? 66.189 -17.919 3.622 1.00 48.12 276 GLU B O 1
ATOM 5344 N N . LEU B 1 277 ? 65.691 -17.393 1.490 1.00 46.48 277 LEU B N 1
ATOM 5345 C CA . LEU B 1 277 ? 64.836 -16.281 1.892 1.00 47.92 277 LEU B CA 1
ATOM 5346 C C . LEU B 1 277 ? 63.757 -16.768 2.865 1.00 40.60 277 LEU B C 1
ATOM 5347 O O . LEU B 1 277 ? 63.547 -16.163 3.914 1.00 38.43 277 LEU B O 1
ATOM 5352 N N . VAL B 1 278 ? 63.110 -17.886 2.542 1.00 39.16 278 VAL B N 1
ATOM 5353 C CA . VAL B 1 278 ? 62.056 -18.416 3.408 1.00 42.95 278 VAL B CA 1
ATOM 5354 C C . VAL B 1 278 ? 62.597 -18.862 4.769 1.00 44.88 278 VAL B C 1
ATOM 5355 O O . VAL B 1 278 ? 61.904 -18.762 5.788 1.00 42.37 278 VAL B O 1
ATOM 5359 N N . SER B 1 279 ? 63.836 -19.347 4.785 1.00 45.30 279 SER B N 1
ATOM 5360 C CA . SER B 1 279 ? 64.435 -19.850 6.016 1.00 43.38 279 SER B CA 1
ATOM 5361 C C . SER B 1 279 ? 64.826 -18.718 6.966 1.00 46.54 279 SER B C 1
ATOM 5362 O O . SER B 1 279 ? 64.834 -18.904 8.185 1.00 44.83 279 SER B O 1
ATOM 5365 N N . LYS B 1 280 ? 65.142 -17.550 6.403 1.00 45.66 280 LYS B N 1
ATOM 5366 C CA . LYS B 1 280 ? 65.532 -16.380 7.203 1.00 47.43 280 LYS B CA 1
ATOM 5367 C C . LYS B 1 280 ? 64.377 -15.435 7.574 1.00 48.45 280 LYS B C 1
ATOM 5368 O O . LYS B 1 280 ? 64.454 -14.705 8.572 1.00 42.07 280 LYS B O 1
ATOM 5374 N N . TYR B 1 281 ? 63.306 -15.451 6.785 1.00 44.30 281 TYR B N 1
ATOM 5375 C CA . TYR B 1 281 ? 62.219 -14.491 6.997 1.00 42.41 281 TYR B CA 1
ATOM 5376 C C . TYR B 1 281 ? 60.850 -15.148 6.950 1.00 36.65 281 TYR B C 1
ATOM 5377 O O . TYR B 1 281 ? 60.652 -16.109 6.208 1.00 35.92 281 TYR B O 1
ATOM 5386 N N . PRO B 1 282 ? 59.898 -14.626 7.745 1.00 36.02 282 PRO B N 1
ATOM 5387 C CA . PRO B 1 282 ? 58.560 -15.228 7.900 1.00 27.79 282 PRO B CA 1
ATOM 5388 C C . PRO B 1 282 ? 57.656 -15.023 6.673 1.00 31.46 282 PRO B C 1
ATOM 5389 O O . PRO B 1 282 ? 56.532 -14.510 6.759 1.00 31.80 282 PRO B O 1
ATOM 5393 N N . ILE B 1 283 ? 58.172 -15.445 5.527 1.00 25.51 283 ILE B N 1
ATOM 5394 C CA . ILE B 1 283 ? 57.489 -15.345 4.255 1.00 28.56 283 ILE B CA 1
ATOM 5395 C C . ILE B 1 283 ? 56.540 -16.526 4.054 1.00 32.35 283 ILE B C 1
ATOM 5396 O O . ILE B 1 283 ? 56.980 -17.678 4.031 1.00 31.53 283 ILE B O 1
ATOM 5401 N N . ILE B 1 284 ? 55.245 -16.236 3.904 1.00 28.42 284 ILE B N 1
ATOM 5402 C CA . ILE B 1 284 ? 54.220 -17.273 3.760 1.00 25.67 284 ILE B CA 1
ATOM 5403 C C . ILE B 1 284 ? 53.797 -17.461 2.305 1.00 27.16 284 ILE B C 1
ATOM 5404 O O . ILE B 1 284 ? 53.092 -18.409 1.984 1.00 30.22 284 ILE B O 1
ATOM 5409 N N . SER B 1 285 ? 54.231 -16.571 1.419 1.00 23.73 285 SER B N 1
ATOM 5410 C CA . SER B 1 285 ? 53.666 -16.542 0.073 1.00 28.16 285 SER B CA 1
ATOM 5411 C C . SER B 1 285 ? 54.591 -15.880 -0.937 1.00 25.09 285 SER B C 1
ATOM 5412 O O . SER B 1 285 ? 55.146 -14.817 -0.671 1.00 26.03 285 SER B O 1
ATOM 5415 N N . ILE B 1 286 ? 54.716 -16.492 -2.111 1.00 25.60 286 ILE B N 1
ATOM 5416 C CA . ILE B 1 286 ? 55.513 -15.927 -3.200 1.00 30.88 286 ILE B CA 1
ATOM 5417 C C . ILE B 1 286 ? 54.741 -15.933 -4.513 1.00 28.58 286 ILE B C 1
ATOM 5418 O O . ILE B 1 286 ? 54.222 -16.975 -4.941 1.00 26.13 286 ILE B O 1
ATOM 5423 N N . GLU B 1 287 ? 54.685 -14.776 -5.164 1.00 29.47 287 GLU B N 1
ATOM 5424 C CA . GLU B 1 287 ? 53.932 -14.641 -6.405 1.00 33.23 287 GLU B CA 1
ATOM 5425 C C . GLU B 1 287 ? 54.859 -14.492 -7.611 1.00 32.81 287 GLU B C 1
ATOM 5426 O O . GLU B 1 287 ? 55.729 -13.640 -7.624 1.00 34.63 287 GLU B O 1
ATOM 5432 N N . ASP B 1 288 ? 54.653 -15.332 -8.619 1.00 33.63 288 ASP B N 1
ATOM 5433 C CA . ASP B 1 288 ? 55.438 -15.304 -9.854 1.00 40.48 288 ASP B CA 1
ATOM 5434 C C . ASP B 1 288 ? 56.945 -15.438 -9.629 1.00 43.07 288 ASP B C 1
ATOM 5435 O O . ASP B 1 288 ? 57.737 -14.670 -10.176 1.00 43.34 288 ASP B O 1
ATOM 5440 N N . GLY B 1 289 ? 57.332 -16.421 -8.826 1.00 38.55 289 GLY B N 1
ATOM 5441 C CA . GLY B 1 289 ? 58.725 -16.602 -8.458 1.00 40.93 289 GLY B CA 1
ATOM 5442 C C . GLY B 1 289 ? 59.623 -16.952 -9.630 1.00 48.29 289 GLY B C 1
ATOM 5443 O O . GLY B 1 289 ? 60.841 -16.782 -9.558 1.00 48.26 289 GLY B O 1
ATOM 5444 N N . LEU B 1 290 ? 59.021 -17.446 -10.709 1.00 50.63 290 LEU B N 1
ATOM 5445 C CA . LEU B 1 290 ? 59.751 -17.792 -11.928 1.00 54.36 290 LEU B CA 1
ATOM 5446 C C . LEU B 1 290 ? 59.004 -17.256 -13.139 1.00 52.48 290 LEU B C 1
ATOM 5447 O O . LEU B 1 290 ? 57.872 -16.800 -13.016 1.00 51.45 290 LEU B O 1
ATOM 5452 N N . ASP B 1 291 ? 59.643 -17.314 -14.303 1.00 56.01 291 ASP B N 1
ATOM 5453 C CA . ASP B 1 291 ? 59.074 -16.774 -15.536 1.00 58.73 291 ASP B CA 1
ATOM 5454 C C . ASP B 1 291 ? 57.659 -17.298 -15.817 1.00 60.59 291 ASP B C 1
ATOM 5455 O O . ASP B 1 291 ? 57.319 -18.430 -15.461 1.00 61.42 291 ASP B O 1
ATOM 5460 N N . GLU B 1 292 ? 56.851 -16.469 -16.474 1.00 59.28 292 GLU B N 1
ATOM 5461 C CA . GLU B 1 292 ? 55.482 -16.820 -16.847 1.00 57.24 292 GLU B CA 1
ATOM 5462 C C . GLU B 1 292 ? 55.416 -17.874 -17.952 1.00 64.86 292 GLU B C 1
ATOM 5463 O O . GLU B 1 292 ? 54.395 -17.994 -18.635 1.00 64.64 292 GLU B O 1
ATOM 5469 N N . ASN B 1 293 ? 56.501 -18.622 -18.133 1.00 61.00 293 ASN B N 1
ATOM 5470 C CA . ASN B 1 293 ? 56.580 -19.636 -19.181 1.00 62.73 293 ASN B CA 1
ATOM 5471 C C . ASN B 1 293 ? 57.588 -20.711 -18.810 1.00 63.41 293 ASN B C 1
ATOM 5472 O O . ASN B 1 293 ? 57.656 -21.762 -19.446 1.00 69.12 293 ASN B O 1
ATOM 5477 N N . ASP B 1 294 ? 58.374 -20.432 -17.776 1.00 64.85 294 ASP B N 1
ATOM 5478 C CA . ASP B 1 294 ? 59.329 -21.395 -17.236 1.00 61.18 294 ASP B CA 1
ATOM 5479 C C . ASP B 1 294 ? 58.584 -22.458 -16.422 1.00 61.53 294 ASP B C 1
ATOM 5480 O O . ASP B 1 294 ? 58.966 -22.783 -15.296 1.00 59.16 294 ASP B O 1
ATOM 5485 N N . TRP B 1 295 ? 57.510 -22.990 -17.001 1.00 61.41 295 TRP B N 1
ATOM 5486 C CA . TRP B 1 295 ? 56.680 -23.980 -16.322 1.00 59.03 295 TRP B CA 1
ATOM 5487 C C . TRP B 1 295 ? 57.513 -25.008 -15.543 1.00 60.92 295 TRP B C 1
ATOM 5488 O O . TRP B 1 295 ? 57.162 -25.370 -14.414 1.00 56.37 295 TRP B O 1
ATOM 5499 N N . GLU B 1 296 ? 58.620 -25.460 -16.131 1.00 56.85 296 GLU B N 1
ATOM 5500 C CA . GLU B 1 296 ? 59.418 -26.519 -15.507 1.00 64.06 296 GLU B CA 1
ATOM 5501 C C . GLU B 1 296 ? 60.063 -26.081 -14.193 1.00 59.94 296 GLU B C 1
ATOM 5502 O O . GLU B 1 296 ? 60.205 -26.873 -13.258 1.00 54.62 296 GLU B O 1
ATOM 5508 N N . GLY B 1 297 ? 60.462 -24.816 -14.132 1.00 58.39 297 GLY B N 1
ATOM 5509 C CA . GLY B 1 297 ? 61.027 -24.268 -12.915 1.00 60.49 297 GLY B CA 1
ATOM 5510 C C . GLY B 1 297 ? 59.964 -24.120 -11.844 1.00 56.07 297 GLY B C 1
ATOM 5511 O O . GLY B 1 297 ? 60.198 -24.428 -10.667 1.00 50.73 297 GLY B O 1
ATOM 5512 N N . HIS B 1 298 ? 58.794 -23.639 -12.261 1.00 54.81 298 HIS B N 1
ATOM 5513 C CA . HIS B 1 298 ? 57.648 -23.518 -11.368 1.00 52.45 298 HIS B CA 1
ATOM 5514 C C . HIS B 1 298 ? 57.388 -24.854 -10.718 1.00 48.72 298 HIS B C 1
ATOM 5515 O O . HIS B 1 298 ? 57.072 -24.929 -9.530 1.00 42.98 298 HIS B O 1
ATOM 5522 N N . LYS B 1 299 ? 57.543 -25.912 -11.507 1.00 48.86 299 LYS B N 1
ATOM 5523 C CA . LYS B 1 299 ? 57.297 -27.256 -11.021 1.00 47.37 299 LYS B CA 1
ATOM 5524 C C . LYS B 1 299 ? 58.343 -27.656 -9.991 1.00 49.56 299 LYS B C 1
ATOM 5525 O O . LYS B 1 299 ? 58.041 -28.381 -9.041 1.00 50.50 299 LYS B O 1
ATOM 5531 N N . LEU B 1 300 ? 59.573 -27.186 -10.173 1.00 50.13 300 LEU B N 1
ATOM 5532 C CA . LEU B 1 300 ? 60.611 -27.424 -9.177 1.00 51.44 300 LEU B CA 1
ATOM 5533 C C . LEU B 1 300 ? 60.313 -26.595 -7.933 1.00 47.76 300 LEU B C 1
ATOM 5534 O O . LEU B 1 300 ? 60.417 -27.079 -6.802 1.00 44.41 300 LEU B O 1
ATOM 5539 N N . LEU B 1 301 ? 59.935 -25.341 -8.155 1.00 48.90 301 LEU B N 1
ATOM 5540 C CA . LEU B 1 301 ? 59.603 -24.433 -7.064 1.00 45.36 301 LEU B CA 1
ATOM 5541 C C . LEU B 1 301 ? 58.522 -25.029 -6.165 1.00 40.52 301 LEU B C 1
ATOM 5542 O O . LEU B 1 301 ? 58.654 -25.025 -4.941 1.00 38.18 301 LEU B O 1
ATOM 5547 N N . THR B 1 302 ? 57.468 -25.557 -6.785 1.00 40.98 302 THR B N 1
ATOM 5548 C CA . THR B 1 302 ? 56.349 -26.161 -6.059 1.00 43.88 302 THR B CA 1
ATOM 5549 C C . THR B 1 302 ? 56.759 -27.444 -5.356 1.00 43.27 302 THR B C 1
ATOM 5550 O O . THR B 1 302 ? 56.290 -27.735 -4.252 1.00 44.39 302 THR B O 1
ATOM 5554 N N . GLU B 1 303 ? 57.621 -28.218 -6.007 1.00 46.59 303 GLU B N 1
ATOM 5555 C CA . GLU B 1 303 ? 58.198 -29.404 -5.384 1.00 48.42 303 GLU B CA 1
ATOM 5556 C C . GLU B 1 303 ? 58.961 -29.016 -4.120 1.00 44.13 303 GLU B C 1
ATOM 5557 O O . GLU B 1 303 ? 58.754 -29.596 -3.055 1.00 36.78 303 GLU B O 1
ATOM 5563 N N . ARG B 1 304 ? 59.820 -28.010 -4.242 1.00 41.11 304 ARG B N 1
ATOM 5564 C CA . ARG B 1 304 ? 60.708 -27.618 -3.152 1.00 40.97 304 ARG B CA 1
ATOM 5565 C C . ARG B 1 304 ? 60.003 -26.904 -2.002 1.00 45.49 304 ARG B C 1
ATOM 5566 O O . ARG B 1 304 ? 60.365 -27.101 -0.843 1.00 41.83 304 ARG B O 1
ATOM 5574 N N . LEU B 1 305 ? 58.992 -26.090 -2.313 1.00 44.69 305 LEU B N 1
ATOM 5575 C CA . LEU B 1 305 ? 58.396 -25.212 -1.300 1.00 41.98 305 LEU B CA 1
ATOM 5576 C C . LEU B 1 305 ? 56.866 -25.245 -1.158 1.00 41.85 305 LEU B C 1
ATOM 5577 O O . LEU B 1 305 ? 56.328 -24.696 -0.199 1.00 41.65 305 LEU B O 1
ATOM 5582 N N . GLY B 1 306 ? 56.175 -25.887 -2.094 1.00 41.64 306 GLY B N 1
ATOM 5583 C CA . GLY B 1 306 ? 54.721 -25.850 -2.138 1.00 35.87 306 GLY B CA 1
ATOM 5584 C C . GLY B 1 306 ? 53.992 -26.345 -0.898 1.00 40.48 306 GLY B C 1
ATOM 5585 O O . GLY B 1 306 ? 52.808 -26.079 -0.718 1.00 37.32 306 GLY B O 1
ATOM 5586 N N . LYS B 1 307 ? 54.695 -27.070 -0.039 1.00 43.03 307 LYS B N 1
ATOM 5587 C CA . LYS B 1 307 ? 54.064 -27.705 1.111 1.00 46.20 307 LYS B CA 1
ATOM 5588 C C . LYS B 1 307 ? 53.858 -26.754 2.293 1.00 41.15 307 LYS B C 1
ATOM 5589 O O . LYS B 1 307 ? 52.977 -26.967 3.131 1.00 44.03 307 LYS B O 1
ATOM 5595 N N . LYS B 1 308 ? 54.664 -25.705 2.361 1.00 37.54 308 LYS B N 1
ATOM 5596 C CA . LYS B 1 308 ? 54.659 -24.830 3.530 1.00 39.27 308 LYS B CA 1
ATOM 5597 C C . LYS B 1 308 ? 54.656 -23.349 3.136 1.00 37.60 308 LYS B C 1
ATOM 5598 O O . LYS B 1 308 ? 54.571 -22.463 3.987 1.00 32.30 308 LYS B O 1
ATOM 5604 N N . VAL B 1 309 ? 54.741 -23.099 1.833 1.00 35.04 309 VAL B N 1
ATOM 5605 C CA . VAL B 1 309 ? 54.772 -21.753 1.289 1.00 31.43 309 VAL B CA 1
ATOM 5606 C C . VAL B 1 309 ? 53.772 -21.643 0.138 1.00 32.38 309 VAL B C 1
ATOM 5607 O O . VAL B 1 309 ? 53.713 -22.511 -0.744 1.00 29.92 309 VAL B O 1
ATOM 5611 N N . GLN B 1 310 ? 52.980 -20.579 0.147 1.00 25.53 310 GLN B N 1
ATOM 5612 C CA . GLN B 1 310 ? 52.002 -20.380 -0.910 1.00 29.16 310 GLN B CA 1
ATOM 5613 C C . GLN B 1 310 ? 52.708 -19.882 -2.174 1.00 28.98 310 GLN B C 1
ATOM 5614 O O . GLN B 1 310 ? 53.505 -18.942 -2.117 1.00 27.33 310 GLN B O 1
ATOM 5620 N N . LEU B 1 311 ? 52.415 -20.515 -3.304 1.00 22.22 311 LEU B N 1
ATOM 5621 C CA . LEU B 1 311 ? 53.025 -20.133 -4.572 1.00 27.33 311 LEU B CA 1
ATOM 5622 C C . LEU B 1 311 ? 51.965 -19.664 -5.569 1.00 29.68 311 LEU B C 1
ATOM 5623 O O . LEU B 1 311 ? 51.256 -20.475 -6.171 1.00 28.15 311 LEU B O 1
ATOM 5628 N N . VAL B 1 312 ? 51.881 -18.344 -5.738 1.00 25.96 312 VAL B N 1
ATOM 5629 C CA . VAL B 1 312 ? 50.847 -17.692 -6.541 1.00 28.23 312 VAL B CA 1
ATOM 5630 C C . VAL B 1 312 ? 51.261 -17.465 -7.996 1.00 28.90 312 VAL B C 1
ATOM 5631 O O . VAL B 1 312 ? 52.340 -16.942 -8.268 1.00 35.89 312 VAL B O 1
ATOM 5635 N N . GLY B 1 313 ? 50.384 -17.836 -8.922 1.00 35.13 313 GLY B N 1
ATOM 5636 C CA . GLY B 1 313 ? 50.542 -17.500 -10.322 1.00 30.89 313 GLY B CA 1
ATOM 5637 C C . GLY B 1 313 ? 49.672 -16.306 -10.679 1.00 35.74 313 GLY B C 1
ATOM 5638 O O . GLY B 1 313 ? 48.442 -16.363 -10.576 1.00 31.96 313 GLY B O 1
ATOM 5639 N N . ASP B 1 314 ? 50.320 -15.216 -11.083 1.00 35.65 314 ASP B N 1
ATOM 5640 C CA . ASP B 1 314 ? 49.646 -14.011 -11.564 1.00 35.67 314 ASP B CA 1
ATOM 5641 C C . ASP B 1 314 ? 49.747 -14.015 -13.091 1.00 38.15 314 ASP B C 1
ATOM 5642 O O . ASP B 1 314 ? 48.824 -14.447 -13.781 1.00 37.64 314 ASP B O 1
ATOM 5647 N N . ASP B 1 315 ? 50.882 -13.568 -13.618 1.00 39.73 315 ASP B N 1
ATOM 5648 C CA . ASP B 1 315 ? 51.109 -13.612 -15.060 1.00 45.59 315 ASP B CA 1
ATOM 5649 C C . ASP B 1 315 ? 51.097 -15.052 -15.600 1.00 46.77 315 ASP B C 1
ATOM 5650 O O . ASP B 1 315 ? 50.835 -15.277 -16.782 1.00 47.43 315 ASP B O 1
ATOM 5655 N N . LEU B 1 316 ? 51.367 -16.015 -14.721 1.00 42.42 316 LEU B N 1
ATOM 5656 C CA . LEU B 1 316 ? 51.414 -17.433 -15.095 1.00 44.32 316 LEU B CA 1
ATOM 5657 C C . LEU B 1 316 ? 50.069 -18.016 -15.525 1.00 44.29 316 LEU B C 1
ATOM 5658 O O . LEU B 1 316 ? 50.023 -18.852 -16.431 1.00 48.33 316 LEU B O 1
ATOM 5663 N N . PHE B 1 317 ? 48.984 -17.586 -14.874 1.00 39.55 317 PHE B N 1
ATOM 5664 C CA . PHE B 1 317 ? 47.642 -18.111 -15.161 1.00 41.78 317 PHE B CA 1
ATOM 5665 C C . PHE B 1 317 ? 46.743 -17.069 -15.811 1.00 42.47 317 PHE B C 1
ATOM 5666 O O . PHE B 1 317 ? 45.761 -17.410 -16.480 1.00 41.03 317 PHE B O 1
ATOM 5674 N N . VAL B 1 318 ? 47.054 -15.797 -15.567 1.00 41.79 318 VAL B N 1
ATOM 5675 C CA . VAL B 1 318 ? 46.345 -14.698 -16.209 1.00 39.05 318 VAL B CA 1
ATOM 5676 C C . VAL B 1 318 ? 44.818 -14.830 -16.022 1.00 37.04 318 VAL B C 1
ATOM 5677 O O . VAL B 1 318 ? 44.035 -14.579 -16.933 1.00 39.92 318 VAL B O 1
ATOM 5681 N N . THR B 1 319 ? 44.407 -15.220 -14.815 1.00 36.20 319 THR B N 1
ATOM 5682 C CA . THR B 1 319 ? 42.997 -15.497 -14.500 1.00 38.87 319 THR B CA 1
ATOM 5683 C C . THR B 1 319 ? 42.315 -16.307 -15.604 1.00 43.13 319 THR B C 1
ATOM 5684 O O . THR B 1 319 ? 41.129 -16.134 -15.895 1.00 45.71 319 THR B O 1
ATOM 5688 N N . ASN B 1 320 ? 43.082 -17.215 -16.196 1.00 44.20 320 ASN B N 1
ATOM 5689 C CA . ASN B 1 320 ? 42.618 -18.020 -17.316 1.00 45.31 320 ASN B CA 1
ATOM 5690 C C . ASN B 1 320 ? 42.429 -19.495 -16.911 1.00 41.89 320 ASN B C 1
ATOM 5691 O O . ASN B 1 320 ? 43.396 -20.170 -16.547 1.00 37.71 320 ASN B O 1
ATOM 5696 N N . THR B 1 321 ? 41.189 -19.988 -16.950 1.00 41.97 321 THR B N 1
ATOM 5697 C CA . THR B 1 321 ? 40.915 -21.364 -16.520 1.00 41.64 321 THR B CA 1
ATOM 5698 C C . THR B 1 321 ? 41.710 -22.424 -17.288 1.00 42.65 321 THR B C 1
ATOM 5699 O O . THR B 1 321 ? 42.159 -23.408 -16.700 1.00 42.80 321 THR B O 1
ATOM 5703 N N . LYS B 1 322 ? 41.880 -22.235 -18.593 1.00 41.48 322 LYS B N 1
ATOM 5704 C CA . LYS B 1 322 ? 42.633 -23.205 -19.393 1.00 45.28 322 LYS B CA 1
ATOM 5705 C C . LYS B 1 322 ? 44.096 -23.268 -18.968 1.00 43.77 322 LYS B C 1
ATOM 5706 O O . LYS B 1 322 ? 44.727 -24.319 -19.043 1.00 49.88 322 LYS B O 1
ATOM 5712 N N . LYS B 1 323 ? 44.624 -22.145 -18.499 1.00 44.12 323 LYS B N 1
ATOM 5713 C CA . LYS B 1 323 ? 45.991 -22.103 -18.005 1.00 41.01 323 LYS B CA 1
ATOM 5714 C C . LYS B 1 323 ? 46.070 -22.650 -16.574 1.00 41.52 323 LYS B C 1
ATOM 5715 O O . LYS B 1 323 ? 47.015 -23.358 -16.230 1.00 43.05 323 LYS B O 1
ATOM 5721 N N . LEU B 1 324 ? 45.071 -22.329 -15.753 1.00 35.60 324 LEU B N 1
ATOM 5722 C CA . LEU B 1 324 ? 44.999 -22.837 -14.386 1.00 37.65 3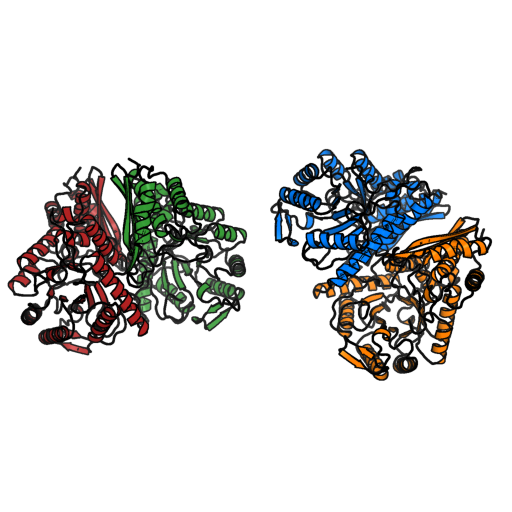24 LEU B CA 1
ATOM 5723 C C . LEU B 1 324 ? 44.972 -24.362 -14.402 1.00 37.17 324 LEU B C 1
ATOM 5724 O O . LEU B 1 324 ? 45.707 -25.017 -13.665 1.00 37.14 324 LEU B O 1
ATOM 5729 N N . SER B 1 325 ? 44.120 -24.925 -15.251 1.00 39.40 325 SER B N 1
ATOM 5730 C CA . SER B 1 325 ? 43.973 -26.379 -15.324 1.00 43.78 325 SER B CA 1
ATOM 5731 C C . SER B 1 325 ? 45.286 -27.065 -15.723 1.00 39.58 325 SER B C 1
ATOM 5732 O O . SER B 1 325 ? 45.633 -28.116 -15.182 1.00 40.30 325 SER B O 1
ATOM 5735 N N . GLU B 1 326 ? 46.036 -26.457 -16.635 1.00 40.95 326 GLU B N 1
ATOM 5736 C CA . GLU B 1 326 ? 47.331 -27.022 -17.004 1.00 48.86 326 GLU B CA 1
ATOM 5737 C C . GLU B 1 326 ? 48.279 -26.952 -15.805 1.00 43.41 326 GLU B C 1
ATOM 5738 O O . GLU B 1 326 ? 49.090 -27.853 -15.582 1.00 37.81 326 GLU B O 1
ATOM 5744 N N . GLY B 1 327 ? 48.161 -25.878 -15.030 1.00 42.49 327 GLY B N 1
ATOM 5745 C CA . GLY B 1 327 ? 48.913 -25.748 -13.795 1.00 41.65 327 GLY B CA 1
ATOM 5746 C C . GLY B 1 327 ? 48.576 -26.890 -12.848 1.00 37.04 327 GLY B C 1
ATOM 5747 O O . GLY B 1 327 ? 49.459 -27.572 -12.340 1.00 36.86 327 GLY B O 1
ATOM 5748 N N . ILE B 1 328 ? 47.285 -27.091 -12.621 1.00 32.99 328 ILE B N 1
ATOM 5749 C CA . ILE B 1 328 ? 46.801 -28.109 -11.702 1.00 39.96 328 ILE B CA 1
ATOM 5750 C C . ILE B 1 328 ? 47.242 -29.513 -12.104 1.00 41.64 328 ILE B C 1
ATOM 5751 O O . ILE B 1 328 ? 47.679 -30.310 -11.264 1.00 43.30 328 ILE B O 1
ATOM 5756 N N . LYS B 1 329 ? 47.116 -29.808 -13.394 1.00 44.76 329 LYS B N 1
ATOM 5757 C CA . LYS B 1 329 ? 47.484 -31.113 -13.940 1.00 43.08 329 LYS B CA 1
ATOM 5758 C C . LYS B 1 329 ? 48.983 -31.377 -13.870 1.00 42.63 329 LYS B C 1
ATOM 5759 O O . LYS B 1 329 ? 49.412 -32.525 -13.717 1.00 43.53 329 LYS B O 1
ATOM 5765 N N . ASN B 1 330 ? 49.776 -30.312 -13.974 1.00 43.04 330 ASN B N 1
ATOM 5766 C CA . ASN B 1 330 ? 51.233 -30.432 -13.972 1.00 37.49 330 ASN B CA 1
ATOM 5767 C C . ASN B 1 330 ? 51.867 -30.177 -12.619 1.00 39.80 330 ASN B C 1
ATOM 5768 O O . ASN B 1 330 ? 53.079 -30.021 -12.535 1.00 42.55 330 ASN B O 1
ATOM 5773 N N . GLY B 1 331 ? 51.056 -30.117 -11.566 1.00 38.09 331 GLY B N 1
ATOM 5774 C CA . GLY B 1 331 ? 51.566 -29.861 -10.226 1.00 36.53 331 GLY B CA 1
ATOM 5775 C C . GLY B 1 331 ? 52.277 -28.519 -10.112 1.00 38.22 331 GLY B C 1
ATOM 5776 O O . GLY B 1 331 ? 53.302 -28.406 -9.446 1.00 43.40 331 GLY B O 1
ATOM 5777 N N . VAL B 1 332 ? 51.731 -27.499 -10.769 1.00 38.06 332 VAL B N 1
ATOM 5778 C CA . VAL B 1 332 ? 52.337 -26.164 -10.783 1.00 40.56 332 VAL B CA 1
ATOM 5779 C C . VAL B 1 332 ? 51.547 -25.153 -9.942 1.00 38.12 332 VAL B C 1
ATOM 5780 O O . VAL B 1 332 ? 50.376 -24.878 -10.217 1.00 35.82 332 VAL B O 1
ATOM 5784 N N . GLY B 1 333 ? 52.203 -24.610 -8.917 1.00 36.43 333 GLY B N 1
ATOM 5785 C CA . GLY B 1 333 ? 51.595 -23.636 -8.025 1.00 32.21 333 GLY B CA 1
ATOM 5786 C C . GLY B 1 333 ? 50.578 -24.248 -7.067 1.00 35.01 333 GLY B C 1
ATOM 5787 O O . GLY B 1 333 ? 50.208 -25.422 -7.193 1.00 30.84 333 GLY B O 1
ATOM 5788 N N . ASN B 1 334 ? 50.137 -23.458 -6.089 1.00 30.21 334 ASN B N 1
ATOM 5789 C CA . ASN B 1 334 ? 49.037 -23.873 -5.225 1.00 30.79 334 ASN B CA 1
ATOM 5790 C C . ASN B 1 334 ? 48.063 -22.712 -4.971 1.00 29.64 334 ASN B C 1
ATOM 5791 O O . ASN B 1 334 ? 47.326 -22.691 -3.980 1.00 28.01 334 ASN B O 1
ATOM 5796 N N . SER B 1 335 ? 48.067 -21.752 -5.889 1.00 28.97 335 SER B N 1
ATOM 5797 C CA . SER B 1 335 ? 47.316 -20.522 -5.699 1.00 28.20 335 SER B CA 1
ATOM 5798 C C . SER B 1 335 ? 47.278 -19.677 -6.971 1.00 26.52 335 SER B C 1
ATOM 5799 O O . SER B 1 335 ? 48.220 -19.672 -7.764 1.00 25.54 335 SER B O 1
ATOM 5802 N N . ILE B 1 336 ? 46.188 -18.949 -7.150 1.00 25.02 336 ILE B N 1
ATOM 5803 C CA . ILE B 1 336 ? 46.000 -18.136 -8.346 1.00 26.45 336 ILE B CA 1
ATOM 5804 C C . ILE B 1 336 ? 45.526 -16.736 -7.971 1.00 28.56 336 ILE B C 1
ATOM 5805 O O . ILE B 1 336 ? 44.663 -16.570 -7.102 1.00 25.90 336 ILE B O 1
ATOM 5810 N N . LEU B 1 337 ? 46.112 -15.730 -8.610 1.00 26.29 337 LEU B N 1
ATOM 5811 C CA . LEU B 1 337 ? 45.672 -14.361 -8.421 1.00 26.57 337 LEU B CA 1
ATOM 5812 C C . LEU B 1 337 ? 44.465 -14.150 -9.326 1.00 28.27 337 LEU B C 1
ATOM 5813 O O . LEU B 1 337 ? 44.551 -14.401 -10.525 1.00 30.90 337 LEU B O 1
ATOM 5818 N N . ILE B 1 338 ? 43.341 -13.712 -8.761 1.00 24.79 338 ILE B N 1
ATOM 5819 C CA . ILE B 1 338 ? 42.111 -13.552 -9.541 1.00 23.82 338 ILE B CA 1
ATOM 5820 C C . ILE B 1 338 ? 41.852 -12.087 -9.886 1.00 28.16 338 ILE B C 1
ATOM 5821 O O . ILE B 1 338 ? 41.512 -11.280 -9.010 1.00 25.13 338 ILE B O 1
ATOM 5826 N N . LYS B 1 339 ? 42.012 -11.749 -11.166 1.00 26.14 339 LYS B N 1
ATOM 5827 C CA . LYS B 1 339 ? 41.742 -10.394 -11.648 1.00 28.62 339 LYS B CA 1
ATOM 5828 C C . LYS B 1 339 ? 40.512 -10.345 -12.564 1.00 28.80 339 LYS B C 1
ATOM 5829 O O . LYS B 1 339 ? 40.583 -10.751 -13.734 1.00 26.24 339 LYS B O 1
ATOM 5835 N N . VAL B 1 340 ? 39.394 -9.841 -12.035 1.00 23.01 340 VAL B N 1
ATOM 5836 C CA . VAL B 1 340 ? 38.132 -9.841 -12.782 1.00 23.70 340 VAL B CA 1
ATOM 5837 C C . VAL B 1 340 ? 38.265 -9.305 -14.215 1.00 29.45 340 VAL B C 1
ATOM 5838 O O . VAL B 1 340 ? 37.698 -9.881 -15.150 1.00 28.65 340 VAL B O 1
ATOM 5842 N N . ASN B 1 341 ? 39.017 -8.218 -14.393 1.00 23.20 341 ASN B N 1
ATOM 5843 C CA . ASN B 1 341 ? 39.111 -7.587 -15.702 1.00 25.33 341 ASN B CA 1
ATOM 5844 C C . ASN B 1 341 ? 40.111 -8.273 -16.634 1.00 30.08 341 ASN B C 1
ATOM 5845 O O . ASN B 1 341 ? 40.176 -7.970 -17.823 1.00 29.91 341 ASN B O 1
ATOM 5850 N N . GLN B 1 342 ? 40.874 -9.213 -16.088 1.00 28.98 342 GLN B N 1
ATOM 5851 C CA . GLN B 1 342 ? 41.779 -10.030 -16.885 1.00 33.00 342 GLN B CA 1
ATOM 5852 C C . GLN B 1 342 ? 41.012 -11.129 -17.627 1.00 33.19 342 GLN B C 1
ATOM 5853 O O . GLN B 1 342 ? 41.477 -11.638 -18.652 1.00 35.38 342 GLN B O 1
ATOM 5859 N N . ILE B 1 343 ? 39.840 -11.490 -17.109 1.00 28.19 343 ILE B N 1
ATOM 5860 C CA . ILE B 1 343 ? 38.979 -12.472 -17.772 1.00 28.66 343 ILE B CA 1
ATOM 5861 C C . ILE B 1 343 ? 37.744 -11.821 -18.425 1.00 28.82 343 ILE B C 1
ATOM 5862 O O . ILE B 1 343 ? 37.435 -12.103 -19.579 1.00 31.60 343 ILE B O 1
ATOM 5867 N N . GLY B 1 344 ? 37.039 -10.951 -17.706 1.00 28.47 344 GLY B N 1
ATOM 5868 C CA . GLY B 1 344 ? 36.033 -10.115 -18.351 1.00 24.92 344 GLY B CA 1
ATOM 5869 C C . GLY B 1 344 ? 34.567 -10.224 -17.945 1.00 24.40 344 GLY B C 1
ATOM 5870 O O . GLY B 1 344 ? 33.764 -9.351 -18.295 1.00 23.88 344 GLY B O 1
ATOM 5871 N N . THR B 1 345 ? 34.198 -11.287 -17.236 1.00 26.56 345 THR B N 1
ATOM 5872 C CA . THR B 1 345 ? 32.836 -11.425 -16.708 1.00 23.35 345 THR B CA 1
ATOM 5873 C C . THR B 1 345 ? 32.880 -11.978 -15.293 1.00 22.53 345 THR B C 1
ATOM 5874 O O . THR B 1 345 ? 33.819 -12.691 -14.925 1.00 22.58 345 THR B O 1
ATOM 5878 N N . LEU B 1 346 ? 31.856 -11.674 -14.502 1.00 21.98 346 LEU B N 1
ATOM 5879 C CA . LEU B 1 346 ? 31.732 -12.281 -13.172 1.00 26.45 346 LEU B CA 1
ATOM 5880 C C . LEU B 1 346 ? 31.584 -13.807 -13.270 1.00 21.99 346 LEU B C 1
ATOM 5881 O O . LEU B 1 346 ? 32.147 -14.539 -12.459 1.00 20.47 346 LEU B O 1
ATOM 5886 N N . THR B 1 347 ? 30.826 -14.272 -14.264 1.00 21.35 347 THR B N 1
ATOM 5887 C CA . THR B 1 347 ? 30.607 -15.708 -14.467 1.00 22.06 347 THR B CA 1
ATOM 5888 C C . THR B 1 347 ? 31.942 -16.471 -14.622 1.00 24.14 347 THR B C 1
ATOM 5889 O O . THR B 1 347 ? 32.193 -17.457 -13.919 1.00 21.96 347 THR B O 1
ATOM 5893 N N . GLU B 1 348 ? 32.797 -15.998 -15.526 1.00 22.85 348 GLU B N 1
ATOM 5894 C CA . GLU B 1 348 ? 34.104 -16.617 -15.736 1.00 23.70 348 GLU B CA 1
ATOM 5895 C C . GLU B 1 348 ? 34.991 -16.465 -14.516 1.00 24.01 348 GLU B C 1
ATOM 5896 O O . GLU B 1 348 ? 35.812 -17.334 -14.219 1.00 27.05 348 GLU B O 1
ATOM 5902 N N . THR B 1 349 ? 34.838 -15.351 -13.811 1.00 24.83 349 THR B N 1
ATOM 5903 C CA . THR B 1 349 ? 35.615 -15.141 -12.605 1.00 23.51 349 THR B CA 1
ATOM 5904 C C . THR B 1 349 ? 35.262 -16.233 -11.606 1.00 22.32 349 THR B C 1
ATOM 5905 O O . THR B 1 349 ? 36.139 -16.952 -11.113 1.00 24.67 349 THR B O 1
ATOM 5909 N N . PHE B 1 350 ? 33.971 -16.388 -11.342 1.00 24.43 350 PHE B N 1
ATOM 5910 C CA . PHE B 1 350 ? 33.521 -17.372 -10.367 1.00 23.62 350 PHE B CA 1
ATOM 5911 C C . PHE B 1 350 ? 33.847 -18.815 -10.733 1.00 29.00 350 PHE B C 1
ATOM 5912 O O . PHE B 1 350 ? 34.050 -19.647 -9.846 1.00 25.06 350 PHE B O 1
ATOM 5920 N N . ASP B 1 351 ? 33.910 -19.104 -12.032 1.00 24.20 351 ASP B N 1
ATOM 5921 C CA . ASP B 1 351 ? 34.234 -20.446 -12.471 1.00 27.04 351 ASP B CA 1
ATOM 5922 C C . ASP B 1 351 ? 35.722 -20.752 -12.262 1.00 27.45 351 ASP B C 1
ATOM 5923 O O . ASP B 1 351 ? 36.085 -21.897 -12.014 1.00 26.11 351 ASP B O 1
ATOM 5928 N N . ALA B 1 352 ? 36.573 -19.727 -12.353 1.00 24.68 352 ALA B N 1
ATOM 5929 C CA . ALA B 1 352 ? 38.005 -19.901 -12.091 1.00 25.14 352 ALA B CA 1
ATOM 5930 C C . ALA B 1 352 ? 38.289 -20.107 -10.601 1.00 26.49 352 ALA B C 1
ATOM 5931 O O . ALA B 1 352 ? 39.151 -20.900 -10.231 1.00 21.52 352 ALA B O 1
ATOM 5933 N N . ILE B 1 353 ? 37.574 -19.367 -9.752 1.00 26.29 353 ILE B N 1
ATOM 5934 C CA . ILE B 1 353 ? 37.684 -19.538 -8.311 1.00 23.05 353 ILE B CA 1
ATOM 5935 C C . ILE B 1 353 ? 37.242 -20.952 -7.911 1.00 25.54 353 ILE B C 1
ATOM 5936 O O . ILE B 1 353 ? 37.931 -21.626 -7.144 1.00 26.45 353 ILE B O 1
ATOM 5941 N N . GLU B 1 354 ? 36.112 -21.407 -8.450 1.00 22.19 354 GLU B N 1
ATOM 5942 C CA . GLU B 1 354 ? 35.613 -22.748 -8.150 1.00 27.80 354 GLU B CA 1
ATOM 5943 C C . GLU B 1 354 ? 36.625 -23.820 -8.568 1.00 30.04 354 GLU B C 1
ATOM 5944 O O . GLU B 1 354 ? 36.941 -24.730 -7.795 1.00 24.74 354 GLU B O 1
ATOM 5950 N N . MET B 1 355 ? 37.125 -23.704 -9.795 1.00 24.70 355 MET B N 1
ATOM 5951 C CA . MET B 1 355 ? 38.164 -24.599 -10.271 1.00 28.52 355 MET B CA 1
ATOM 5952 C C . MET B 1 355 ? 39.340 -24.636 -9.304 1.00 27.08 355 MET B C 1
ATOM 5953 O O . MET B 1 355 ? 39.795 -25.701 -8.912 1.00 26.76 355 MET B O 1
ATOM 5958 N N . ALA B 1 356 ? 39.822 -23.465 -8.912 1.00 26.00 356 ALA B N 1
ATOM 5959 C CA . ALA B 1 356 ? 40.942 -23.393 -7.99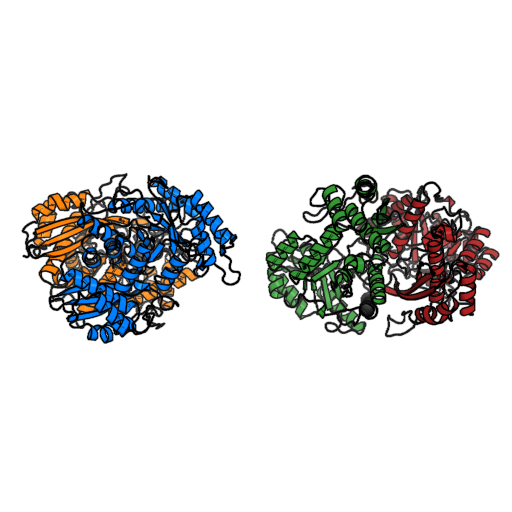5 1.00 23.83 356 ALA B CA 1
ATOM 5960 C C . ALA B 1 356 ? 40.658 -24.133 -6.679 1.00 27.66 356 ALA B C 1
ATOM 5961 O O . ALA B 1 356 ? 41.506 -24.893 -6.198 1.00 27.76 356 ALA B O 1
ATOM 5963 N N . LYS B 1 357 ? 39.473 -23.925 -6.109 1.00 27.28 357 LYS B N 1
ATOM 5964 C CA . LYS B 1 357 ? 39.125 -24.557 -4.837 1.00 26.87 357 LYS B CA 1
ATOM 5965 C C . LYS B 1 357 ? 39.167 -26.076 -4.909 1.00 25.84 357 LYS B C 1
ATOM 5966 O O . LYS B 1 357 ? 39.739 -26.734 -4.042 1.00 30.72 357 LYS B O 1
ATOM 5972 N N . ARG B 1 358 ? 38.544 -26.628 -5.939 1.00 26.48 358 ARG B N 1
ATOM 5973 C CA . ARG B 1 358 ? 38.478 -28.078 -6.111 1.00 28.19 358 ARG B CA 1
ATOM 5974 C C . ARG B 1 358 ? 39.843 -28.734 -6.236 1.00 24.35 358 ARG B C 1
ATOM 5975 O O . ARG B 1 358 ? 39.986 -29.912 -5.933 1.00 29.91 358 ARG B O 1
ATOM 5983 N N . ALA B 1 359 ? 40.842 -27.976 -6.672 1.00 24.23 359 ALA B N 1
ATOM 5984 C CA . ALA B 1 359 ? 42.223 -28.478 -6.712 1.00 28.38 359 ALA B CA 1
ATOM 5985 C C . ALA B 1 359 ? 43.051 -28.145 -5.451 1.00 27.33 359 ALA B C 1
ATOM 5986 O O . ALA B 1 359 ? 44.246 -28.391 -5.421 1.00 31.65 359 ALA B O 1
ATOM 5988 N N . GLY B 1 360 ? 42.426 -27.598 -4.411 1.00 26.91 360 GLY B N 1
ATOM 5989 C CA . GLY B 1 360 ? 43.154 -27.301 -3.183 1.00 22.70 360 GLY B CA 1
ATOM 5990 C C . GLY B 1 360 ? 43.990 -26.037 -3.297 1.00 30.44 360 GLY B C 1
ATOM 5991 O O . GLY B 1 360 ? 44.879 -25.790 -2.469 1.00 32.11 360 GLY B O 1
ATOM 5992 N N . TYR B 1 361 ? 43.714 -25.240 -4.330 1.00 27.67 361 TYR B N 1
ATOM 5993 C CA . TYR B 1 361 ? 44.401 -23.966 -4.553 1.00 26.75 361 TYR B CA 1
ATOM 5994 C C . TYR B 1 361 ? 43.602 -22.831 -3.907 1.00 29.45 361 TYR B C 1
ATOM 5995 O O . TYR B 1 361 ? 42.362 -22.824 -3.926 1.00 26.36 361 TYR B O 1
ATOM 6004 N N . THR B 1 362 ? 44.311 -21.853 -3.361 1.00 28.17 362 THR B N 1
ATOM 6005 C CA . THR B 1 362 ? 43.659 -20.672 -2.859 1.00 23.41 362 THR B CA 1
ATOM 6006 C C . THR B 1 362 ? 43.438 -19.745 -4.046 1.00 29.96 362 THR B C 1
ATOM 6007 O O . THR B 1 362 ? 44.168 -19.807 -5.041 1.00 28.33 362 THR B O 1
ATOM 6011 N N . ALA B 1 363 ? 42.424 -18.893 -3.943 1.00 27.01 363 ALA B N 1
ATOM 6012 C CA . ALA B 1 363 ? 42.151 -17.895 -4.964 1.00 27.28 363 ALA B CA 1
ATOM 6013 C C . ALA B 1 363 ? 42.263 -16.528 -4.318 1.00 26.81 363 ALA B C 1
ATOM 6014 O O . ALA B 1 363 ? 41.464 -16.189 -3.455 1.00 27.66 363 ALA B O 1
ATOM 6016 N N . VAL B 1 364 ? 43.262 -15.752 -4.720 1.00 23.18 364 VAL B N 1
ATOM 6017 C CA . VAL B 1 364 ? 43.465 -14.428 -4.142 1.00 27.01 364 VAL B CA 1
ATOM 6018 C C . VAL B 1 364 ? 42.833 -13.345 -5.013 1.00 26.39 364 VAL B C 1
ATOM 6019 O O . VAL B 1 364 ? 43.294 -13.114 -6.136 1.00 23.38 364 VAL B O 1
ATOM 6023 N N . ILE B 1 365 ? 41.771 -12.709 -4.498 1.00 25.47 365 ILE B N 1
ATOM 6024 C CA . ILE B 1 365 ? 41.097 -11.607 -5.199 1.00 24.11 365 ILE B CA 1
ATOM 6025 C C . ILE B 1 365 ? 41.997 -10.359 -5.228 1.00 27.49 365 ILE B C 1
ATOM 6026 O O . ILE B 1 365 ? 42.431 -9.875 -4.182 1.00 24.39 365 ILE B O 1
ATOM 6031 N N . SER B 1 366 ? 42.256 -9.829 -6.421 1.00 27.74 366 SER B N 1
ATOM 6032 C CA . SER B 1 366 ? 43.291 -8.808 -6.584 1.00 27.41 366 SER B CA 1
ATOM 6033 C C . SER B 1 366 ? 42.849 -7.477 -7.187 1.00 25.89 366 SER B C 1
ATOM 6034 O O . SER B 1 366 ? 41.982 -7.424 -8.057 1.00 24.53 366 SER B O 1
ATOM 6037 N N . HIS B 1 367 ? 43.499 -6.404 -6.743 1.00 24.53 367 HIS B N 1
ATOM 6038 C CA . HIS B 1 367 ? 43.348 -5.113 -7.391 1.00 23.51 367 HIS B CA 1
ATOM 6039 C C . HIS B 1 367 ? 44.162 -5.023 -8.700 1.00 27.25 367 HIS B C 1
ATOM 6040 O O . HIS B 1 367 ? 44.806 -5.991 -9.126 1.00 24.21 367 HIS B O 1
ATOM 6047 N N . ARG B 1 368 ? 44.093 -3.862 -9.342 1.00 23.13 368 ARG B N 1
ATOM 6048 C CA . ARG B 1 368 ? 44.952 -3.534 -10.467 1.00 25.70 368 ARG B CA 1
ATOM 6049 C C . ARG B 1 368 ? 45.714 -2.282 -10.056 1.00 25.30 368 ARG B C 1
ATOM 6050 O O . ARG B 1 368 ? 45.375 -1.654 -9.052 1.00 24.99 368 ARG B O 1
ATOM 6058 N N . SER B 1 369 ? 46.738 -1.926 -10.820 1.00 23.08 369 SER B N 1
ATOM 6059 C CA . SER B 1 369 ? 47.494 -0.696 -10.569 1.00 25.86 369 SER B CA 1
ATOM 6060 C C . SER B 1 369 ? 46.565 0.523 -10.593 1.00 22.82 369 SER B C 1
ATOM 6061 O O . SER B 1 369 ? 46.626 1.377 -9.714 1.00 22.54 369 SER B O 1
ATOM 6064 N N . GLY B 1 370 ? 45.729 0.603 -11.619 1.00 24.61 370 GLY B N 1
ATOM 6065 C CA . GLY B 1 370 ? 44.728 1.653 -11.719 1.00 25.38 370 GLY B CA 1
ATOM 6066 C C . GLY B 1 370 ? 43.413 1.195 -11.111 1.00 25.02 370 GLY B C 1
ATOM 6067 O O . GLY B 1 370 ? 42.734 0.327 -11.664 1.00 24.65 370 GLY B O 1
ATOM 6068 N N . GLU B 1 371 ? 43.053 1.761 -9.962 1.00 21.69 371 GLU B N 1
ATOM 6069 C CA . GLU B 1 371 ? 41.790 1.399 -9.312 1.00 21.83 371 GLU B CA 1
ATOM 6070 C C . GLU B 1 371 ? 40.795 2.553 -9.307 1.00 25.64 371 GLU B C 1
ATOM 6071 O O . GLU B 1 371 ? 41.097 3.644 -9.799 1.00 26.53 371 GLU B O 1
ATOM 6077 N N . THR B 1 372 ? 39.612 2.303 -8.752 1.00 22.96 372 THR B N 1
ATOM 6078 C CA . THR B 1 372 ? 38.586 3.334 -8.624 1.00 24.85 372 THR B CA 1
ATOM 6079 C C . THR B 1 372 ? 37.961 3.277 -7.240 1.00 23.85 372 THR B C 1
ATOM 6080 O O . THR B 1 372 ? 38.355 2.467 -6.398 1.00 25.47 372 THR B O 1
ATOM 6084 N N . GLU B 1 373 ? 36.967 4.125 -7.014 1.00 20.69 373 GLU B N 1
ATOM 6085 C CA . GLU B 1 373 ? 36.165 4.055 -5.796 1.00 22.53 373 GLU B CA 1
ATOM 6086 C C . GLU B 1 373 ? 35.348 2.747 -5.727 1.00 24.77 373 GLU B C 1
ATOM 6087 O O . GLU B 1 373 ? 34.769 2.409 -4.688 1.00 27.71 373 GLU B O 1
ATOM 6093 N N . ASP B 1 374 ? 35.294 2.017 -6.838 1.00 21.18 374 ASP B N 1
ATOM 6094 C CA . ASP B 1 374 ? 34.559 0.755 -6.879 1.00 23.39 374 ASP B CA 1
ATOM 6095 C C . ASP B 1 374 ? 35.093 -0.257 -5.862 1.00 25.25 374 ASP B C 1
ATOM 6096 O O . ASP B 1 374 ? 36.307 -0.417 -5.726 1.00 21.87 374 ASP B O 1
ATOM 6101 N N . SER B 1 375 ? 34.204 -0.958 -5.162 1.00 23.74 375 SER B N 1
ATOM 6102 C CA . SER B 1 375 ? 34.673 -1.913 -4.157 1.00 21.87 375 SER B CA 1
ATOM 6103 C C . SER B 1 375 ? 34.097 -3.320 -4.352 1.00 24.92 375 SER B C 1
ATOM 6104 O O . SER B 1 375 ? 34.026 -4.131 -3.412 1.00 25.79 375 SER B O 1
ATOM 6107 N N . THR B 1 376 ? 33.694 -3.615 -5.577 1.00 22.72 376 THR B N 1
ATOM 6108 C CA . THR B 1 376 ? 33.138 -4.931 -5.894 1.00 21.45 376 THR B CA 1
ATOM 6109 C C . THR B 1 376 ? 34.036 -6.116 -5.457 1.00 21.96 376 THR B C 1
ATOM 6110 O O . THR B 1 376 ? 33.533 -7.142 -4.976 1.00 21.98 376 THR B O 1
ATOM 6114 N N . ILE B 1 377 ? 35.354 -5.999 -5.609 1.00 20.09 377 ILE B N 1
ATOM 6115 C CA . ILE B 1 377 ? 36.199 -7.161 -5.296 1.00 19.53 377 ILE B CA 1
ATOM 6116 C C . ILE B 1 377 ? 36.122 -7.583 -3.815 1.00 20.76 377 ILE B C 1
ATOM 6117 O O . ILE B 1 377 ? 36.344 -8.737 -3.489 1.00 24.72 377 ILE B O 1
ATOM 6122 N N . ALA B 1 378 ? 35.807 -6.654 -2.922 1.00 21.47 378 ALA B N 1
ATOM 6123 C CA . ALA B 1 378 ? 35.634 -6.999 -1.516 1.00 19.10 378 ALA B CA 1
ATOM 6124 C C . ALA B 1 378 ? 34.413 -7.888 -1.341 1.00 20.98 378 ALA B C 1
ATOM 6125 O O . ALA B 1 378 ? 34.437 -8.850 -0.575 1.00 19.58 378 ALA B O 1
ATOM 6127 N N . ASP B 1 379 ? 33.338 -7.562 -2.047 1.00 20.76 379 ASP B N 1
ATOM 6128 C CA . ASP B 1 379 ? 32.152 -8.420 -2.034 1.00 20.02 379 ASP B CA 1
ATOM 6129 C C . ASP B 1 379 ? 32.421 -9.761 -2.680 1.00 21.05 379 ASP B C 1
ATOM 6130 O O . ASP B 1 379 ? 31.911 -10.791 -2.220 1.00 20.97 379 ASP B O 1
ATOM 6135 N N . ILE B 1 380 ? 33.209 -9.757 -3.755 1.00 22.07 380 ILE B N 1
ATOM 6136 C CA . ILE B 1 380 ? 33.558 -11.015 -4.424 1.00 22.00 380 ILE B CA 1
ATOM 6137 C C . ILE B 1 380 ? 34.356 -11.921 -3.500 1.00 21.49 380 ILE B C 1
ATOM 6138 O O . ILE B 1 380 ? 34.168 -13.129 -3.491 1.00 21.10 380 ILE B O 1
ATOM 6143 N N . ALA B 1 381 ? 35.256 -11.336 -2.721 1.00 24.15 381 ALA B N 1
ATOM 6144 C CA . ALA B 1 381 ? 36.079 -12.125 -1.800 1.00 20.83 381 ALA B CA 1
ATOM 6145 C C . ALA B 1 381 ? 35.227 -12.752 -0.687 1.00 25.05 381 ALA B C 1
ATOM 6146 O O . ALA B 1 381 ? 35.450 -13.896 -0.286 1.00 22.72 381 ALA B O 1
ATOM 6148 N N . VAL B 1 382 ? 34.248 -12.014 -0.184 1.00 18.81 382 VAL B N 1
ATOM 6149 C CA . VAL B 1 382 ? 33.410 -12.585 0.853 1.00 21.63 382 VAL B CA 1
ATOM 6150 C C . VAL B 1 382 ? 32.406 -13.597 0.264 1.00 23.46 382 VAL B C 1
ATOM 6151 O O . VAL B 1 382 ? 32.171 -14.657 0.846 1.00 24.02 382 VAL B O 1
ATOM 6155 N N . ALA B 1 383 ? 31.864 -13.277 -0.909 1.00 24.24 383 ALA B N 1
ATOM 6156 C CA . ALA B 1 383 ? 30.915 -14.135 -1.624 1.00 20.48 383 ALA B CA 1
ATOM 6157 C C . ALA B 1 383 ? 31.448 -15.537 -1.824 1.00 26.11 383 ALA B C 1
ATOM 6158 O O . ALA B 1 383 ? 30.687 -16.510 -1.813 1.00 25.53 383 ALA B O 1
ATOM 6160 N N . THR B 1 384 ? 32.759 -15.638 -2.027 1.00 25.41 384 THR B N 1
ATOM 6161 C CA . THR B 1 384 ? 33.382 -16.915 -2.351 1.00 23.14 384 THR B CA 1
ATOM 6162 C C . THR B 1 384 ? 34.098 -17.494 -1.148 1.00 24.21 384 THR B C 1
ATOM 6163 O O . THR B 1 384 ? 34.708 -18.546 -1.247 1.00 25.95 384 THR B O 1
ATOM 6167 N N . ASN B 1 385 ? 34.022 -16.810 -0.013 1.00 23.20 385 ASN B N 1
ATOM 6168 C CA . ASN B 1 385 ? 34.752 -17.239 1.173 1.00 23.80 385 ASN B CA 1
ATOM 6169 C C . ASN B 1 385 ? 36.225 -17.524 0.824 1.00 26.88 385 ASN B C 1
ATOM 6170 O O . ASN B 1 385 ? 36.833 -18.433 1.384 1.00 23.79 385 ASN B O 1
ATOM 6175 N N . ALA B 1 386 ? 36.798 -16.741 -0.094 1.00 28.11 386 ALA B N 1
ATOM 6176 C CA . ALA B 1 386 ? 38.151 -17.017 -0.610 1.00 26.43 386 ALA B CA 1
ATOM 6177 C C . ALA B 1 386 ? 39.244 -17.072 0.451 1.00 26.95 386 ALA B C 1
ATOM 6178 O O . ALA B 1 386 ? 40.206 -17.814 0.301 1.00 27.47 386 ALA B O 1
ATOM 6180 N N . GLY B 1 387 ? 39.116 -16.261 1.499 1.00 28.39 387 GLY B N 1
ATOM 6181 C CA . GLY B 1 387 ? 40.065 -16.282 2.598 1.00 24.20 387 GLY B CA 1
ATOM 6182 C C . GLY B 1 387 ? 41.236 -15.320 2.447 1.00 26.35 387 GLY B C 1
ATOM 6183 O O . GLY B 1 387 ? 41.953 -15.090 3.422 1.00 21.82 387 GLY B O 1
ATOM 6184 N N . GLN B 1 388 ? 41.414 -14.753 1.247 1.00 19.91 388 GLN B N 1
ATOM 6185 C CA . GLN B 1 388 ? 42.522 -13.831 0.966 1.00 23.38 388 GLN B CA 1
ATOM 6186 C C . GLN B 1 388 ? 42.166 -12.745 -0.050 1.00 23.40 388 GLN B C 1
ATOM 6187 O O . GLN B 1 388 ? 41.387 -12.964 -0.983 1.00 23.91 388 GLN B O 1
ATOM 6193 N N . ILE B 1 389 ? 42.787 -11.587 0.115 1.00 20.04 389 ILE B N 1
ATOM 6194 C CA . ILE B 1 389 ? 42.596 -10.480 -0.804 1.00 22.96 389 ILE B CA 1
ATOM 6195 C C . ILE B 1 389 ? 43.896 -9.695 -0.898 1.00 27.68 389 ILE B C 1
ATOM 6196 O O . ILE B 1 389 ? 44.618 -9.559 0.101 1.00 25.20 389 ILE B O 1
ATOM 6201 N N . LYS B 1 390 ? 44.181 -9.187 -2.098 1.00 22.60 390 LYS B N 1
ATOM 6202 C CA . LYS B 1 390 ? 45.303 -8.293 -2.326 1.00 23.43 390 LYS B CA 1
ATOM 6203 C C . LYS B 1 390 ? 44.814 -6.971 -2.961 1.00 25.99 390 LYS B C 1
ATOM 6204 O O . LYS B 1 390 ? 44.581 -6.907 -4.167 1.00 26.59 390 LYS B O 1
ATOM 6210 N N . THR B 1 391 ? 44.643 -5.926 -2.150 1.00 27.07 391 THR B N 1
ATOM 6211 C CA . THR B 1 391 ? 44.149 -4.636 -2.647 1.00 26.25 391 THR B CA 1
ATOM 6212 C C . THR B 1 391 ? 44.947 -3.417 -2.239 1.00 24.88 391 THR B C 1
ATOM 6213 O O . THR B 1 391 ? 44.423 -2.308 -2.334 1.00 25.73 391 THR B O 1
ATOM 6217 N N . GLY B 1 392 ? 46.160 -3.593 -1.732 1.00 24.84 392 GLY B N 1
ATOM 6218 C CA . GLY B 1 392 ? 47.037 -2.454 -1.552 1.00 19.88 392 GLY B CA 1
ATOM 6219 C C . GLY B 1 392 ? 47.454 -2.148 -0.131 1.00 25.37 392 GLY B C 1
ATOM 6220 O O . GLY B 1 392 ? 47.044 -2.810 0.820 1.00 20.71 392 GLY B O 1
ATOM 6221 N N . ALA B 1 393 ? 48.325 -1.151 -0.006 1.00 22.79 393 ALA B N 1
ATOM 6222 C CA . ALA B 1 393 ? 48.662 -0.569 1.270 1.00 21.55 393 ALA B CA 1
ATOM 6223 C C . ALA B 1 393 ? 47.391 0.007 1.897 1.00 24.69 393 ALA B C 1
ATOM 6224 O O . ALA B 1 393 ? 46.413 0.292 1.196 1.00 19.73 393 ALA B O 1
ATOM 6226 N N . PRO B 1 394 ? 47.388 0.168 3.225 1.00 23.12 394 PRO B N 1
ATOM 6227 C CA . PRO B 1 394 ? 46.256 0.891 3.817 1.00 20.03 394 PRO B CA 1
ATOM 6228 C C . PRO B 1 394 ? 46.478 2.401 3.667 1.00 23.70 394 PRO B C 1
ATOM 6229 O O . PRO B 1 394 ? 46.529 3.105 4.670 1.00 25.70 394 PRO B O 1
ATOM 6233 N N . SER B 1 395 ? 46.646 2.867 2.428 1.00 21.77 395 SER B N 1
ATOM 6234 C CA . SER B 1 395 ? 46.731 4.294 2.110 1.00 23.46 395 SER B CA 1
ATOM 6235 C C . SER B 1 395 ? 46.368 4.477 0.639 1.00 22.37 395 SER B C 1
ATOM 6236 O O . SER B 1 395 ? 46.645 3.604 -0.177 1.00 23.59 395 SER B O 1
ATOM 6239 N N . ARG B 1 396 ? 45.735 5.602 0.314 1.00 21.99 396 ARG B N 1
ATOM 6240 C CA . ARG B 1 396 ? 45.056 5.785 -0.979 1.00 23.13 396 ARG B CA 1
ATOM 6241 C C . ARG B 1 396 ? 43.649 5.187 -0.924 1.00 24.59 396 ARG B C 1
ATOM 6242 O O . ARG B 1 396 ? 43.477 3.997 -0.650 1.00 24.59 396 ARG B O 1
ATOM 6250 N N . THR B 1 397 ? 42.638 6.010 -1.180 1.00 22.75 397 THR B N 1
ATOM 6251 C CA . THR B 1 397 ? 41.266 5.525 -1.136 1.00 22.34 397 THR B CA 1
ATOM 6252 C C . THR B 1 397 ? 41.000 4.449 -2.198 1.00 22.86 397 THR B C 1
ATOM 6253 O O . THR B 1 397 ? 40.213 3.537 -1.970 1.00 21.33 397 THR B O 1
ATOM 6257 N N . ASP B 1 398 ? 41.684 4.524 -3.335 1.00 24.76 398 ASP B N 1
ATOM 6258 C CA . ASP B 1 398 ? 41.560 3.464 -4.340 1.00 25.10 398 ASP B CA 1
ATOM 6259 C C . ASP B 1 398 ? 41.850 2.089 -3.745 1.00 23.00 398 ASP B C 1
ATOM 6260 O O . ASP B 1 398 ? 41.347 1.088 -4.241 1.00 25.37 398 ASP B O 1
ATOM 6265 N N . ARG B 1 399 ? 42.656 2.048 -2.683 1.00 24.01 399 ARG B N 1
ATOM 6266 C CA . ARG B 1 399 ? 42.877 0.819 -1.925 1.00 22.40 399 ARG B CA 1
ATOM 6267 C C . ARG B 1 399 ? 41.948 0.736 -0.714 1.00 25.36 399 ARG B C 1
ATOM 6268 O O . ARG B 1 399 ? 41.274 -0.276 -0.521 1.00 24.17 399 ARG B O 1
ATOM 6276 N N . VAL B 1 400 ? 41.935 1.793 0.104 1.00 20.84 400 VAL B N 1
ATOM 6277 C CA . VAL B 1 400 ? 41.200 1.804 1.369 1.00 20.76 400 VAL B CA 1
ATOM 6278 C C . VAL B 1 400 ? 39.658 1.712 1.195 1.00 24.92 400 VAL B C 1
ATOM 6279 O O . VAL B 1 400 ? 38.941 1.308 2.114 1.00 20.55 400 VAL B O 1
ATOM 6283 N N . ALA B 1 401 ? 39.158 2.063 0.012 1.00 21.98 401 ALA B N 1
ATOM 6284 C CA . ALA B 1 401 ? 37.742 1.905 -0.300 1.00 20.23 401 ALA B CA 1
ATOM 6285 C C . ALA B 1 401 ? 37.317 0.435 -0.211 1.00 23.18 401 ALA B C 1
ATOM 6286 O O . ALA B 1 401 ? 36.167 0.127 0.113 1.00 22.25 401 ALA B O 1
ATOM 6288 N N . LYS B 1 402 ? 38.258 -0.465 -0.489 1.00 21.57 402 LYS B N 1
ATOM 6289 C CA . LYS B 1 402 ? 37.998 -1.902 -0.425 1.00 21.01 402 LYS B CA 1
ATOM 6290 C C . LYS B 1 402 ? 38.041 -2.392 1.020 1.00 22.43 402 LYS B C 1
ATOM 6291 O O . LYS B 1 402 ? 37.223 -3.218 1.434 1.00 22.67 402 LYS B O 1
ATOM 6297 N N . TYR B 1 403 ? 39.000 -1.884 1.785 1.00 21.84 403 TYR B N 1
ATOM 6298 C CA . TYR B 1 403 ? 39.085 -2.200 3.212 1.00 23.16 403 TYR B CA 1
ATOM 6299 C C . TYR B 1 403 ? 37.832 -1.718 3.944 1.00 19.54 403 TYR B C 1
ATOM 6300 O O . TYR B 1 403 ? 37.215 -2.468 4.702 1.00 22.24 403 TYR B O 1
ATOM 6309 N N . ASN B 1 404 ? 37.432 -0.480 3.690 1.00 17.13 404 ASN B N 1
ATOM 6310 C CA . ASN B 1 404 ? 36.219 0.028 4.305 1.00 21.72 404 ASN B CA 1
ATOM 6311 C C . ASN B 1 404 ? 34.997 -0.842 3.983 1.00 18.81 404 ASN B C 1
ATOM 6312 O O . ASN B 1 404 ? 34.190 -1.128 4.855 1.00 19.23 404 ASN B O 1
ATOM 6317 N N . GLN B 1 405 ? 34.862 -1.264 2.735 1.00 17.04 405 GLN B N 1
ATOM 6318 C CA . GLN B 1 405 ? 33.744 -2.142 2.382 1.00 19.85 405 GLN B CA 1
ATOM 6319 C C . GLN B 1 405 ? 33.800 -3.438 3.208 1.00 19.38 405 GLN B C 1
ATOM 6320 O O . GLN B 1 405 ? 32.787 -3.889 3.723 1.00 21.46 405 GLN B O 1
ATOM 6326 N N . LEU B 1 406 ? 34.995 -4.008 3.369 1.00 19.38 406 LEU B N 1
ATOM 6327 C CA . LEU B 1 406 ? 35.165 -5.198 4.201 1.00 18.91 406 LEU B CA 1
ATOM 6328 C C . LEU B 1 406 ? 34.753 -4.962 5.671 1.00 20.90 406 LEU B C 1
ATOM 6329 O O . LEU B 1 406 ? 34.110 -5.826 6.279 1.00 20.73 406 LEU B O 1
ATOM 6334 N N . LEU B 1 407 ? 35.118 -3.808 6.232 1.00 18.18 407 LEU B N 1
ATOM 6335 C CA . LEU B 1 407 ? 34.604 -3.397 7.546 1.00 21.88 407 LEU B CA 1
ATOM 6336 C C . LEU B 1 407 ? 33.065 -3.356 7.592 1.00 23.65 407 LEU B C 1
ATOM 6337 O O . LEU B 1 407 ? 32.465 -3.757 8.599 1.00 25.46 407 LEU B O 1
ATOM 6342 N N . ARG B 1 408 ? 32.435 -2.855 6.527 1.00 19.53 408 ARG B N 1
ATOM 6343 C CA . ARG B 1 408 ? 30.966 -2.764 6.489 1.00 19.39 408 ARG B CA 1
ATOM 6344 C C . ARG B 1 408 ? 30.392 -4.167 6.406 1.00 23.75 408 ARG B C 1
ATOM 6345 O O . ARG B 1 408 ? 29.396 -4.486 7.065 1.00 20.55 408 ARG B O 1
ATOM 6353 N N . ILE B 1 409 ? 31.047 -5.008 5.603 1.00 23.41 409 ILE B N 1
ATOM 6354 C CA . ILE B 1 409 ? 30.607 -6.382 5.419 1.00 19.41 409 ILE B CA 1
ATOM 6355 C C . ILE B 1 409 ? 30.748 -7.134 6.743 1.00 23.48 409 ILE B C 1
ATOM 6356 O O . ILE B 1 409 ? 29.801 -7.779 7.204 1.00 23.85 409 ILE B O 1
ATOM 6361 N N . GLU B 1 410 ? 31.912 -7.027 7.374 1.00 23.37 410 GLU B N 1
ATOM 6362 C CA . GLU B 1 410 ? 32.112 -7.695 8.650 1.00 25.99 410 GLU B CA 1
ATOM 6363 C C . GLU B 1 410 ? 31.058 -7.264 9.667 1.00 26.70 410 GLU B C 1
ATOM 6364 O O . GLU B 1 410 ? 30.498 -8.093 10.381 1.00 26.20 410 GLU B O 1
ATOM 6370 N N . ASP B 1 411 ? 30.802 -5.960 9.708 1.00 23.63 411 ASP B N 1
ATOM 6371 C CA . ASP B 1 411 ? 29.870 -5.332 10.634 1.00 27.24 411 ASP B CA 1
ATOM 6372 C C . ASP B 1 411 ? 28.422 -5.829 10.416 1.00 29.05 411 ASP B C 1
ATOM 6373 O O . ASP B 1 411 ? 27.689 -6.099 11.365 1.00 26.86 411 ASP B O 1
ATOM 6378 N N . GLN B 1 412 ? 28.024 -5.935 9.155 1.00 25.87 412 GLN B N 1
ATOM 6379 C CA . GLN B 1 412 ? 26.715 -6.442 8.784 1.00 24.88 412 GLN B CA 1
ATOM 6380 C C . GLN B 1 412 ? 26.601 -7.918 9.171 1.00 28.63 412 GLN B C 1
ATOM 6381 O O . GLN B 1 412 ? 25.594 -8.343 9.732 1.00 27.12 412 GLN B O 1
ATOM 6387 N N . LEU B 1 413 ? 27.641 -8.692 8.875 1.00 23.60 413 LEU B N 1
ATOM 6388 C CA . LEU B 1 413 ? 27.669 -10.114 9.213 1.00 26.82 413 LEU B CA 1
ATOM 6389 C C . LEU B 1 413 ? 27.508 -10.359 10.713 1.00 24.41 413 LEU B C 1
ATOM 6390 O O . LEU B 1 413 ? 26.926 -11.350 11.113 1.00 19.72 413 LEU B O 1
ATOM 6395 N N . ALA B 1 414 ? 28.044 -9.457 11.531 1.00 25.77 414 ALA B N 1
ATOM 6396 C CA . ALA B 1 414 ? 27.890 -9.533 12.975 1.00 27.23 414 ALA B CA 1
ATOM 6397 C C . ALA B 1 414 ? 28.467 -10.825 13.567 1.00 29.16 414 ALA B C 1
ATOM 6398 O O . ALA B 1 414 ? 29.613 -11.194 13.301 1.00 33.16 414 ALA B O 1
ATOM 6400 N N . GLU B 1 415 ? 27.667 -11.522 14.360 1.00 30.08 415 GLU B N 1
ATOM 6401 C CA . GLU B 1 415 ? 28.144 -12.745 15.008 1.00 36.45 415 GLU B CA 1
ATOM 6402 C C . GLU B 1 415 ? 28.422 -13.888 14.043 1.00 28.82 415 GLU B C 1
ATOM 6403 O O . GLU B 1 415 ? 29.062 -14.856 14.416 1.00 30.98 415 GLU B O 1
ATOM 6409 N N . THR B 1 416 ? 27.963 -13.778 12.804 1.00 25.74 416 THR B N 1
ATOM 6410 C CA . THR B 1 416 ? 28.174 -14.867 11.851 1.00 24.77 416 THR B CA 1
ATOM 6411 C C . THR B 1 416 ? 29.457 -14.706 11.031 1.00 27.00 416 THR B C 1
ATOM 6412 O O . THR B 1 416 ? 29.861 -15.629 10.319 1.00 24.71 416 THR B O 1
ATOM 6416 N N . ALA B 1 417 ? 30.084 -13.535 11.136 1.00 27.29 417 ALA B N 1
ATOM 6417 C CA . ALA B 1 417 ? 31.320 -13.240 10.418 1.00 25.33 417 ALA B CA 1
ATOM 6418 C C . ALA B 1 417 ? 32.476 -14.116 10.891 1.00 25.69 417 ALA B C 1
ATOM 6419 O O . ALA B 1 417 ? 32.704 -14.273 12.098 1.00 25.38 417 ALA B O 1
ATOM 6421 N N . GLN B 1 418 ? 33.221 -14.659 9.934 1.00 23.78 418 GLN B N 1
ATOM 6422 C CA . GLN B 1 418 ? 34.411 -15.444 10.247 1.00 25.72 418 GLN B CA 1
ATOM 6423 C C . GLN B 1 418 ? 35.699 -14.792 9.727 1.00 28.00 418 GLN B C 1
ATOM 6424 O O . GLN B 1 418 ? 35.670 -13.972 8.797 1.00 26.29 418 GLN B O 1
ATOM 6430 N N . TYR B 1 419 ? 36.816 -15.150 10.356 1.00 23.66 419 TYR B N 1
ATOM 6431 C CA . TYR B 1 419 ? 38.150 -14.744 9.920 1.00 27.52 419 TYR B CA 1
ATOM 6432 C C . TYR B 1 419 ? 39.094 -15.866 10.351 1.00 29.31 419 TYR B C 1
ATOM 6433 O O . TYR B 1 419 ? 39.191 -16.174 11.546 1.00 28.61 419 TYR B O 1
ATOM 6442 N N . HIS B 1 420 ? 39.761 -16.496 9.386 1.00 27.43 420 HIS B N 1
ATOM 6443 C CA . HIS B 1 420 ? 40.469 -17.754 9.650 1.00 29.87 420 HIS B CA 1
ATOM 6444 C C . HIS B 1 420 ? 41.976 -17.599 9.861 1.00 34.79 420 HIS B C 1
ATOM 6445 O O . HIS B 1 420 ? 42.661 -18.561 10.231 1.00 32.88 420 HIS B O 1
ATOM 6452 N N . GLY B 1 421 ? 42.493 -16.397 9.610 1.00 31.91 421 GLY B N 1
ATOM 6453 C CA . GLY B 1 421 ? 43.889 -16.112 9.878 1.00 29.54 421 GLY B CA 1
ATOM 6454 C C . GLY B 1 421 ? 44.816 -17.058 9.147 1.00 29.32 421 GLY B C 1
ATOM 6455 O O . GLY B 1 421 ? 44.711 -17.215 7.932 1.00 28.13 421 GLY B O 1
ATOM 6456 N N . ILE B 1 422 ? 45.725 -17.695 9.878 1.00 28.97 422 ILE B N 1
ATOM 6457 C CA . ILE B 1 422 ? 46.681 -18.593 9.246 1.00 26.14 422 ILE B CA 1
ATOM 6458 C C . ILE B 1 422 ? 45.978 -19.802 8.625 1.00 30.59 422 ILE B C 1
ATOM 6459 O O . ILE B 1 422 ? 46.484 -20.417 7.686 1.00 34.77 422 ILE B O 1
ATOM 6464 N N . ASN B 1 423 ? 44.804 -20.138 9.146 1.00 29.23 423 ASN B N 1
ATOM 6465 C CA . ASN B 1 423 ? 44.055 -21.284 8.643 1.00 32.22 423 ASN B CA 1
ATOM 6466 C C . ASN B 1 423 ? 43.363 -21.014 7.313 1.00 29.23 423 ASN B C 1
ATOM 6467 O O . ASN B 1 423 ? 42.706 -21.893 6.762 1.00 32.19 423 ASN B O 1
ATOM 6472 N N . SER B 1 424 ? 43.494 -19.790 6.817 1.00 28.10 424 SER B N 1
ATOM 6473 C CA . SER B 1 424 ? 42.972 -19.424 5.509 1.00 30.24 424 SER B CA 1
ATOM 6474 C C . SER B 1 424 ? 43.763 -20.158 4.436 1.00 29.98 424 SER B C 1
ATOM 6475 O O . SER B 1 424 ? 43.301 -20.305 3.315 1.00 25.98 424 SER B O 1
ATOM 6478 N N . PHE B 1 425 ? 44.978 -20.589 4.766 1.00 29.04 425 PHE B N 1
ATOM 6479 C CA . PHE B 1 425 ? 45.799 -21.271 3.772 1.00 29.52 425 PHE B CA 1
ATOM 6480 C C . PHE B 1 425 ? 45.514 -22.777 3.722 1.00 29.26 425 PHE B C 1
ATOM 6481 O O . PHE B 1 425 ? 46.323 -23.596 4.172 1.00 29.79 425 PHE B O 1
ATOM 6489 N N . TYR B 1 426 ? 44.365 -23.146 3.170 1.00 27.48 426 TYR B N 1
ATOM 6490 C CA . TYR B 1 426 ? 44.023 -24.567 3.061 1.00 29.76 426 TYR B CA 1
ATOM 6491 C C . TYR B 1 426 ? 44.880 -25.278 2.006 1.00 30.08 426 TYR B C 1
ATOM 6492 O O . TYR B 1 426 ? 44.828 -26.497 1.867 1.00 30.05 426 TYR B O 1
ATOM 6501 N N . ASN B 1 427 ? 45.667 -24.506 1.266 1.00 28.19 427 ASN B N 1
ATOM 6502 C CA . ASN B 1 427 ? 46.532 -25.076 0.250 1.00 29.50 427 ASN B CA 1
ATOM 6503 C C . ASN B 1 427 ? 47.858 -25.546 0.836 1.00 30.60 427 ASN B C 1
ATOM 6504 O O . ASN B 1 427 ? 48.687 -26.117 0.134 1.00 31.36 427 ASN B O 1
ATOM 6509 N N . LEU B 1 428 ? 48.053 -25.292 2.125 1.00 31.70 428 LEU B N 1
ATOM 6510 C CA . LEU B 1 428 ? 49.301 -25.631 2.780 1.00 33.98 428 LEU B CA 1
ATOM 6511 C C . LEU B 1 428 ? 49.094 -26.746 3.795 1.00 36.92 428 LEU B C 1
ATOM 6512 O O . LEU B 1 428 ? 48.959 -26.489 4.990 1.00 42.76 428 LEU B O 1
ATOM 6517 N N . MET C 1 1 ? 90.732 82.440 12.099 1.00 35.95 1 MET C N 1
ATOM 6518 C CA . MET C 1 1 ? 91.274 82.069 13.408 1.00 33.43 1 MET C CA 1
ATOM 6519 C C . MET C 1 1 ? 91.096 80.588 13.789 1.00 35.94 1 MET C C 1
ATOM 6520 O O . MET C 1 1 ? 92.041 79.962 14.283 1.00 32.64 1 MET C O 1
ATOM 6525 N N . PRO C 1 2 ? 89.878 80.038 13.613 1.00 33.82 2 PRO C N 1
ATOM 6526 C CA . PRO C 1 2 ? 89.776 78.576 13.576 1.00 36.40 2 PRO C CA 1
ATOM 6527 C C . PRO C 1 2 ? 90.183 78.115 12.184 1.00 31.32 2 PRO C C 1
ATOM 6528 O O . PRO C 1 2 ? 90.220 76.921 11.884 1.00 32.49 2 PRO C O 1
ATOM 6532 N N . TYR C 1 3 ? 90.482 79.078 11.326 1.00 30.41 3 TYR C N 1
ATOM 6533 C CA . TYR C 1 3 ? 90.740 78.783 9.923 1.00 32.81 3 TYR C CA 1
ATOM 6534 C C . TYR C 1 3 ? 92.152 78.308 9.640 1.00 33.11 3 TYR C C 1
ATOM 6535 O O . TYR C 1 3 ? 93.135 78.944 10.023 1.00 33.74 3 TYR C O 1
ATOM 6544 N N . ILE C 1 4 ? 92.238 77.181 8.950 1.00 31.11 4 ILE C N 1
ATOM 6545 C CA . ILE C 1 4 ? 93.518 76.579 8.635 1.00 29.46 4 ILE C CA 1
ATOM 6546 C C . ILE C 1 4 ? 94.350 77.445 7.690 1.00 30.63 4 ILE C C 1
ATOM 6547 O O . ILE C 1 4 ? 93.903 77.796 6.599 1.00 30.04 4 ILE C O 1
ATOM 6552 N N . VAL C 1 5 ? 95.567 77.777 8.107 1.00 29.41 5 VAL C N 1
ATOM 6553 C CA . VAL C 1 5 ? 96.456 78.561 7.262 1.00 34.26 5 VAL C CA 1
ATOM 6554 C C . VAL C 1 5 ? 97.590 77.717 6.694 1.00 32.48 5 VAL C C 1
ATOM 6555 O O . VAL C 1 5 ? 98.265 78.138 5.764 1.00 30.56 5 VAL C O 1
ATOM 6559 N N . ASP C 1 6 ? 97.783 76.526 7.248 1.00 33.96 6 ASP C N 1
ATOM 6560 C CA . ASP C 1 6 ? 98.928 75.693 6.876 1.00 32.93 6 ASP C CA 1
ATOM 6561 C C . ASP C 1 6 ? 98.767 74.220 7.274 1.00 27.54 6 ASP C C 1
ATOM 6562 O O . ASP C 1 6 ? 98.512 73.909 8.443 1.00 26.07 6 ASP C O 1
ATOM 6567 N N . VAL C 1 7 ? 98.909 73.322 6.298 1.00 28.83 7 VAL C N 1
ATOM 6568 C CA . VAL C 1 7 ? 98.910 71.877 6.545 1.00 24.41 7 VAL C CA 1
ATOM 6569 C C . VAL C 1 7 ? 100.204 71.234 6.007 1.00 29.30 7 VAL C C 1
ATOM 6570 O O . VAL C 1 7 ? 100.388 71.124 4.795 1.00 30.83 7 VAL C O 1
ATOM 6574 N N . TYR C 1 8 ? 101.080 70.782 6.903 1.00 25.60 8 TYR C N 1
ATOM 6575 C CA . TYR C 1 8 ? 102.427 70.358 6.515 1.00 26.07 8 TYR C CA 1
ATOM 6576 C C . TYR C 1 8 ? 102.747 68.921 6.914 1.00 23.25 8 TYR C C 1
ATOM 6577 O O . TYR C 1 8 ? 102.502 68.538 8.055 1.00 22.99 8 TYR C O 1
ATOM 6586 N N . ALA C 1 9 ? 103.312 68.138 5.990 1.00 22.49 9 ALA C N 1
ATOM 6587 C CA . ALA C 1 9 ? 103.750 66.772 6.313 1.00 25.38 9 ALA C CA 1
ATOM 6588 C C . ALA C 1 9 ? 105.260 66.600 6.200 1.00 26.27 9 ALA C C 1
ATOM 6589 O O . ALA C 1 9 ? 105.927 67.323 5.457 1.00 26.19 9 ALA C O 1
ATOM 6591 N N . ARG C 1 10 ? 105.782 65.634 6.947 1.00 22.01 10 ARG C N 1
ATOM 6592 C CA . ARG C 1 10 ? 107.192 65.265 6.883 1.00 22.44 10 ARG C CA 1
ATOM 6593 C C . ARG C 1 10 ? 107.328 63.783 7.177 1.00 21.24 10 ARG C C 1
ATOM 6594 O O . ARG C 1 10 ? 106.450 63.179 7.800 1.00 16.88 10 ARG C O 1
ATOM 6602 N N . GLU C 1 11 ? 108.439 63.212 6.724 1.00 22.25 11 GLU C N 1
ATOM 6603 C CA . GLU C 1 11 ? 108.761 61.828 6.989 1.00 22.43 11 GLU C CA 1
ATOM 6604 C C . GLU C 1 11 ? 109.526 61.714 8.301 1.00 22.46 11 GLU C C 1
ATOM 6605 O O . GLU C 1 11 ? 110.537 62.386 8.499 1.00 27.81 11 GLU C O 1
ATOM 6611 N N . VAL C 1 12 ? 109.033 60.879 9.205 1.00 21.05 12 VAL C N 1
ATOM 6612 C CA . VAL C 1 12 ? 109.712 60.631 10.469 1.00 22.34 12 VAL C CA 1
ATOM 6613 C C . VAL C 1 12 ? 109.875 59.118 10.624 1.00 20.69 12 VAL C C 1
ATOM 6614 O O . VAL C 1 12 ? 109.543 58.360 9.708 1.00 24.35 12 VAL C O 1
ATOM 6618 N N . LEU C 1 13 ? 110.374 58.680 11.773 1.00 17.55 13 LEU C N 1
ATOM 6619 C CA . LEU C 1 13 ? 110.594 57.258 12.018 1.00 22.75 13 LEU C CA 1
ATOM 6620 C C . LEU C 1 13 ? 109.677 56.677 13.101 1.00 21.82 13 LEU C C 1
ATOM 6621 O O . LEU C 1 13 ? 109.419 57.325 14.128 1.00 20.30 13 LEU C O 1
ATOM 6626 N N . ASP C 1 14 ? 109.195 55.454 12.882 1.00 21.37 14 ASP C N 1
ATOM 6627 C CA . ASP C 1 14 ? 108.429 54.760 13.911 1.00 19.84 14 ASP C CA 1
ATOM 6628 C C . ASP C 1 14 ? 109.342 53.927 14.830 1.00 24.08 14 ASP C C 1
ATOM 6629 O O . ASP C 1 14 ? 110.557 53.881 14.638 1.00 20.33 14 ASP C O 1
ATOM 6634 N N . SER C 1 15 ? 108.736 53.251 15.806 1.00 23.21 15 SER C N 1
ATOM 6635 C CA . SER C 1 15 ? 109.484 52.596 16.859 1.00 19.20 15 SER C CA 1
ATOM 6636 C C . SER C 1 15 ? 110.238 51.347 16.400 1.00 23.72 15 SER C C 1
ATOM 6637 O O . SER C 1 15 ? 110.977 50.749 17.183 1.00 20.65 15 SER C O 1
ATOM 6640 N N . ARG C 1 16 ? 110.044 50.950 15.141 1.00 25.32 16 ARG C N 1
ATOM 6641 C CA . ARG C 1 16 ? 110.801 49.840 14.554 1.00 21.87 16 ARG C CA 1
ATOM 6642 C C . ARG C 1 16 ? 111.839 50.345 13.561 1.00 26.50 16 ARG C C 1
ATOM 6643 O O . ARG C 1 16 ? 112.391 49.569 12.785 1.00 29.36 16 ARG C O 1
ATOM 6651 N N . GLY C 1 17 ? 112.089 51.654 13.571 1.00 27.12 17 GLY C N 1
ATOM 6652 C CA . GLY C 1 17 ? 113.025 52.247 12.636 1.00 26.50 17 GLY C CA 1
ATOM 6653 C C . GLY C 1 17 ? 112.547 52.222 11.191 1.00 30.05 17 GLY C C 1
ATOM 6654 O O . GLY C 1 17 ? 113.365 52.199 10.264 1.00 27.85 17 GLY C O 1
ATOM 6655 N N . ASN C 1 18 ? 111.228 52.233 10.994 1.00 24.73 18 ASN C N 1
ATOM 6656 C CA . ASN C 1 18 ? 110.649 52.381 9.653 1.00 25.47 18 ASN C CA 1
ATOM 6657 C C . ASN C 1 18 ? 109.959 53.739 9.481 1.00 24.87 18 ASN C C 1
ATOM 6658 O O . ASN C 1 18 ? 109.385 54.282 10.435 1.00 24.88 18 ASN C O 1
ATOM 6663 N N . PRO C 1 19 ? 109.999 54.291 8.259 1.00 24.28 19 PRO C N 1
ATOM 6664 C CA . PRO C 1 19 ? 109.395 55.614 8.049 1.00 23.69 19 PRO C CA 1
ATOM 6665 C C . PRO C 1 19 ? 107.896 55.622 8.313 1.00 23.01 19 PRO C C 1
ATOM 6666 O O . PRO C 1 19 ? 107.224 54.604 8.145 1.00 25.54 19 PRO C O 1
ATOM 6670 N N . THR C 1 20 ? 107.381 56.766 8.753 1.00 23.30 20 THR C N 1
ATOM 6671 C CA . THR C 1 20 ? 105.945 56.983 8.790 1.00 21.41 20 THR C CA 1
ATOM 6672 C C . THR C 1 20 ? 105.671 58.468 8.599 1.00 21.96 20 THR C C 1
ATOM 6673 O O . THR C 1 20 ? 106.602 59.265 8.467 1.00 21.79 20 THR C O 1
ATOM 6677 N N . VAL C 1 21 ? 104.391 58.832 8.599 1.00 21.94 21 VAL C N 1
ATOM 6678 C CA . VAL C 1 21 ? 103.966 60.200 8.324 1.00 18.49 21 VAL C CA 1
ATOM 6679 C C . VAL C 1 21 ? 103.701 60.997 9.578 1.00 18.18 21 VAL C C 1
ATOM 6680 O O . VAL C 1 21 ? 103.063 60.514 10.505 1.00 22.82 21 VAL C O 1
ATOM 6684 N N . GLU C 1 22 ? 104.207 62.222 9.598 1.00 19.80 22 GLU C N 1
ATOM 6685 C CA . GLU C 1 22 ? 103.847 63.214 10.604 1.00 23.83 22 GLU C CA 1
ATOM 6686 C C . GLU C 1 22 ? 103.152 64.374 9.906 1.00 23.17 22 GLU C C 1
ATOM 6687 O O . GLU C 1 22 ? 103.622 64.857 8.878 1.00 25.29 22 GLU C O 1
ATOM 6693 N N . VAL C 1 23 ? 102.044 64.833 10.464 1.00 24.18 23 VAL C N 1
ATOM 6694 C CA . VAL C 1 23 ? 101.358 65.985 9.899 1.00 22.41 23 VAL C CA 1
ATOM 6695 C C . VAL C 1 23 ? 101.174 67.085 10.936 1.00 23.81 23 VAL C C 1
ATOM 6696 O O . VAL C 1 23 ? 100.835 66.802 12.090 1.00 21.77 23 VAL C O 1
ATOM 6700 N N . GLU C 1 24 ? 101.410 68.330 10.507 1.00 21.29 24 GLU C N 1
ATOM 6701 C CA . GLU C 1 24 ? 101.148 69.518 11.315 1.00 23.03 24 GLU C CA 1
ATOM 6702 C C . GLU C 1 24 ? 100.089 70.417 10.669 1.00 23.85 24 GLU C C 1
ATOM 6703 O O . GLU C 1 24 ? 100.095 70.632 9.451 1.00 24.13 24 GLU C O 1
ATOM 6709 N N . VAL C 1 25 ? 99.198 70.947 11.501 1.00 20.58 25 VAL C N 1
ATOM 6710 C CA . VAL C 1 25 ? 98.127 71.852 11.063 1.00 22.56 25 VAL C CA 1
ATOM 6711 C C . VAL C 1 25 ? 98.175 73.102 11.940 1.00 22.23 25 VAL C C 1
ATOM 6712 O O . VAL C 1 25 ? 98.232 72.983 13.167 1.00 22.84 25 VAL C O 1
ATOM 6716 N N . TYR C 1 26 ? 98.208 74.283 11.309 1.00 22.33 26 TYR C N 1
ATOM 6717 C CA . TYR C 1 26 ? 98.175 75.571 12.014 1.00 24.98 26 TYR C CA 1
ATOM 6718 C C . TYR C 1 26 ? 96.964 76.402 11.597 1.00 28.98 26 TYR C C 1
ATOM 6719 O O . TYR C 1 26 ? 96.599 76.447 10.417 1.00 27.77 26 TYR C O 1
ATOM 6728 N N . THR C 1 27 ? 96.361 77.095 12.554 1.00 27.23 27 THR C N 1
ATOM 6729 C CA . THR C 1 27 ? 95.300 78.045 12.221 1.00 32.52 27 THR C CA 1
ATOM 6730 C C . THR C 1 27 ? 95.859 79.464 12.050 1.00 35.17 27 THR C C 1
ATOM 6731 O O . THR C 1 27 ? 97.019 79.730 12.392 1.00 30.78 27 THR C O 1
ATOM 6735 N N . GLU C 1 28 ? 95.038 80.366 11.512 1.00 35.08 28 GLU C N 1
ATOM 6736 C CA . GLU C 1 28 ? 95.447 81.758 11.294 1.00 33.86 28 GLU C CA 1
ATOM 6737 C C . GLU C 1 28 ? 95.937 82.387 12.581 1.00 33.32 28 GLU C C 1
ATOM 6738 O O . GLU C 1 28 ? 96.723 83.326 12.561 1.00 39.53 28 GLU C O 1
ATOM 6744 N N . THR C 1 29 ? 95.461 81.879 13.710 1.00 33.17 29 THR C N 1
ATOM 6745 C CA . THR C 1 29 ? 95.797 82.495 14.983 1.00 34.00 29 THR C CA 1
ATOM 6746 C C . THR C 1 29 ? 96.859 81.748 15.789 1.00 34.05 29 THR C C 1
ATOM 6747 O O . THR C 1 29 ? 97.161 82.132 16.918 1.00 33.40 29 THR C O 1
ATOM 6751 N N . GLY C 1 30 ? 97.422 80.685 15.216 1.00 36.63 30 GLY C N 1
ATOM 6752 C CA . GLY C 1 30 ? 98.500 79.950 15.864 1.00 31.96 30 GLY C CA 1
ATOM 6753 C C . GLY C 1 30 ? 98.100 78.684 16.611 1.00 30.04 30 GLY C C 1
ATOM 6754 O O . GLY C 1 30 ? 98.952 78.016 17.203 1.00 29.76 30 GLY C O 1
ATOM 6755 N N . ALA C 1 31 ? 96.814 78.347 16.611 1.00 27.06 31 ALA C N 1
ATOM 6756 C CA . ALA C 1 31 ? 96.402 77.021 17.081 1.00 29.03 31 ALA C CA 1
ATOM 6757 C C . ALA C 1 31 ? 97.144 75.948 16.279 1.00 25.66 31 ALA C C 1
ATOM 6758 O O . ALA C 1 31 ? 97.276 76.060 15.056 1.00 27.15 31 ALA C O 1
ATOM 6760 N N . PHE C 1 32 ? 97.604 74.907 16.968 1.00 26.71 32 PHE C N 1
ATOM 6761 C CA . PHE C 1 32 ? 98.527 73.930 16.393 1.00 23.21 32 PHE C CA 1
ATOM 6762 C C . PHE C 1 32 ? 98.220 72.480 16.804 1.00 22.13 32 PHE C C 1
ATOM 6763 O O . PHE C 1 32 ? 97.978 72.169 17.982 1.00 22.79 32 PHE C O 1
ATOM 6771 N N . GLY C 1 33 ? 98.224 71.595 15.819 1.00 19.23 33 GLY C N 1
ATOM 6772 C CA . GLY C 1 33 ? 98.145 70.174 16.078 1.00 18.20 33 GLY C CA 1
ATOM 6773 C C . GLY C 1 33 ? 99.246 69.453 15.326 1.00 23.56 33 GLY C C 1
ATOM 6774 O O . GLY C 1 33 ? 99.573 69.827 14.187 1.00 25.47 33 GLY C O 1
ATOM 6775 N N . ARG C 1 34 ? 99.837 68.446 15.972 1.00 19.58 34 ARG C N 1
ATOM 6776 C CA . ARG C 1 34 ? 100.801 67.546 15.338 1.00 23.45 34 ARG C CA 1
ATOM 6777 C C . ARG C 1 34 ? 100.365 66.092 15.532 1.00 22.62 34 ARG C C 1
ATOM 6778 O O . ARG C 1 34 ? 100.165 65.657 16.654 1.00 20.49 34 ARG C O 1
ATOM 6786 N N . ALA C 1 35 ? 100.222 65.339 14.447 1.00 18.95 35 ALA C N 1
ATOM 6787 C CA . ALA C 1 35 ? 99.891 63.922 14.580 1.00 24.72 35 ALA C CA 1
ATOM 6788 C C . ALA C 1 35 ? 100.898 63.005 13.874 1.00 20.29 35 ALA C C 1
ATOM 6789 O O . ALA C 1 35 ? 101.361 63.307 12.776 1.00 22.75 35 ALA C O 1
ATOM 6791 N N . LEU C 1 36 ? 101.234 61.889 14.508 1.00 22.33 36 LEU C N 1
ATOM 6792 C CA . LEU C 1 36 ? 102.023 60.847 13.839 1.00 18.66 36 LEU C CA 1
ATOM 6793 C C . LEU C 1 36 ? 101.205 59.574 13.632 1.00 21.80 36 LEU C C 1
ATOM 6794 O O . LEU C 1 36 ? 100.433 59.154 14.496 1.00 20.18 36 LEU C O 1
ATOM 6799 N N . VAL C 1 37 ? 101.397 58.970 12.469 1.00 21.95 37 VAL C N 1
ATOM 6800 C CA . VAL C 1 37 ? 100.614 57.844 12.010 1.00 19.37 37 VAL C CA 1
ATOM 6801 C C . VAL C 1 37 ? 101.342 56.525 12.333 1.00 26.40 37 VAL C C 1
ATOM 6802 O O . VAL C 1 37 ? 102.529 56.372 12.025 1.00 22.19 37 VAL C O 1
ATOM 6806 N N . PRO C 1 38 ? 100.636 55.560 12.959 1.00 25.33 38 PRO C N 1
ATOM 6807 C CA . PRO C 1 38 ? 101.250 54.253 13.246 1.00 26.07 38 PRO C CA 1
ATOM 6808 C C . PRO C 1 38 ? 101.319 53.344 12.003 1.00 27.74 38 PRO C C 1
ATOM 6809 O O . PRO C 1 38 ? 100.618 53.588 11.016 1.00 29.74 38 PRO C O 1
ATOM 6813 N N . SER C 1 39 ? 102.171 52.322 12.067 1.00 30.96 39 SER C N 1
ATOM 6814 C CA . SER C 1 39 ? 102.448 51.396 10.957 1.00 35.40 39 SER C CA 1
ATOM 6815 C C . SER C 1 39 ? 101.223 50.611 10.543 1.00 37.10 39 SER C C 1
ATOM 6816 O O . SER C 1 39 ? 100.686 49.849 11.340 1.00 39.25 39 SER C O 1
ATOM 6819 N N . GLY C 1 40 ? 100.801 50.753 9.291 1.00 43.86 40 GLY C N 1
ATOM 6820 C CA . GLY C 1 40 ? 99.628 50.035 8.810 1.00 38.09 40 GLY C CA 1
ATOM 6821 C C . GLY C 1 40 ? 100.009 48.874 7.912 1.00 46.84 40 GLY C C 1
ATOM 6822 O O . GLY C 1 40 ? 101.100 48.308 8.047 1.00 51.80 40 GLY C O 1
ATOM 6823 N N . ALA C 1 41 ? 99.109 48.514 6.998 1.00 48.63 41 ALA C N 1
ATOM 6824 C CA . ALA C 1 41 ? 99.424 47.565 5.930 1.00 53.05 41 ALA C CA 1
ATOM 6825 C C . ALA C 1 41 ? 99.101 48.172 4.554 1.00 51.41 41 ALA C C 1
ATOM 6826 O O . ALA C 1 41 ? 98.065 48.833 4.388 1.00 47.38 41 ALA C O 1
ATOM 6828 N N . SER C 1 42 ? 99.989 47.951 3.580 1.00 51.75 42 SER C N 1
ATOM 6829 C CA . SER C 1 42 ? 99.824 48.491 2.221 1.00 48.62 42 SER C CA 1
ATOM 6830 C C . SER C 1 42 ? 99.025 47.572 1.281 1.00 56.65 42 SER C C 1
ATOM 6831 O O . SER C 1 42 ? 98.766 47.921 0.122 1.00 56.96 42 SER C O 1
ATOM 6834 N N . THR C 1 43 ? 98.649 46.401 1.791 1.00 60.48 43 THR C N 1
ATOM 6835 C CA . THR C 1 43 ? 97.697 45.511 1.126 1.00 58.97 43 THR C CA 1
ATOM 6836 C C . THR C 1 43 ? 96.841 44.790 2.164 1.00 62.11 43 THR C C 1
ATOM 6837 O O . THR C 1 43 ? 97.295 44.494 3.278 1.00 59.03 43 THR C O 1
ATOM 6841 N N . GLY C 1 44 ? 95.599 44.516 1.780 1.00 62.27 44 GLY C N 1
ATOM 6842 C CA . GLY C 1 44 ? 94.610 43.914 2.653 1.00 58.26 44 GLY C CA 1
ATOM 6843 C C . GLY C 1 44 ? 93.258 44.149 2.014 1.00 59.05 44 GLY C C 1
ATOM 6844 O O . GLY C 1 44 ? 92.773 45.281 1.963 1.00 56.82 44 GLY C O 1
ATOM 6845 N N . GLU C 1 45 ? 92.663 43.080 1.502 1.00 63.27 45 GLU C N 1
ATOM 6846 C CA . GLU C 1 45 ? 91.429 43.177 0.727 1.00 64.62 45 GLU C CA 1
ATOM 6847 C C . GLU C 1 45 ? 90.370 44.084 1.357 1.00 62.67 45 GLU C C 1
ATOM 6848 O O . GLU C 1 45 ? 89.553 44.688 0.648 1.00 57.89 45 GLU C O 1
ATOM 6854 N N . TYR C 1 46 ? 90.400 44.196 2.683 1.00 56.24 46 TYR C N 1
ATOM 6855 C CA . TYR C 1 46 ? 89.334 44.882 3.409 1.00 56.68 46 TYR C CA 1
ATOM 6856 C C . TYR C 1 46 ? 89.753 46.061 4.307 1.00 52.84 46 TYR C C 1
ATOM 6857 O O . TYR C 1 46 ? 88.909 46.655 4.972 1.00 55.23 46 TYR C O 1
ATOM 6866 N N . GLU C 1 47 ? 91.034 46.405 4.340 1.00 48.30 47 GLU C N 1
ATOM 6867 C CA . GLU C 1 47 ? 91.459 47.519 5.180 1.00 47.47 47 GLU C CA 1
ATOM 6868 C C . GLU C 1 47 ? 91.937 48.718 4.377 1.00 39.95 47 GLU C C 1
ATOM 6869 O O . GLU C 1 47 ? 92.186 48.618 3.176 1.00 42.79 47 GLU C O 1
ATOM 6875 N N . ALA C 1 48 ? 92.030 49.860 5.044 1.00 31.30 48 ALA C N 1
ATOM 6876 C CA . ALA C 1 48 ? 92.564 51.048 4.400 1.00 34.74 48 ALA C CA 1
ATOM 6877 C C . ALA C 1 48 ? 94.054 50.798 4.139 1.00 33.07 48 ALA C C 1
ATOM 6878 O O . ALA C 1 48 ? 94.751 50.217 4.969 1.00 31.15 48 ALA C O 1
ATOM 6880 N N . VAL C 1 49 ? 94.538 51.177 2.966 1.00 30.16 49 VAL C N 1
ATOM 6881 C CA . VAL C 1 49 ? 95.916 50.849 2.629 1.00 32.85 49 VAL C CA 1
ATOM 6882 C C . VAL C 1 49 ? 96.870 52.022 2.837 1.00 31.06 49 VAL C C 1
ATOM 6883 O O . VAL C 1 49 ? 96.608 53.137 2.399 1.00 27.58 49 VAL C O 1
ATOM 6887 N N . GLU C 1 50 ? 97.970 51.753 3.532 1.00 32.05 50 GLU C N 1
ATOM 6888 C CA . GLU C 1 50 ? 99.013 52.741 3.719 1.00 33.44 50 GLU C CA 1
ATOM 6889 C C . GLU C 1 50 ? 99.793 52.822 2.418 1.00 30.88 50 GLU C C 1
ATOM 6890 O O . GLU C 1 50 ? 99.872 51.846 1.674 1.00 33.26 50 GLU C O 1
ATOM 6896 N N . LEU C 1 51 ? 100.348 53.990 2.134 1.00 27.75 51 LEU C N 1
ATOM 6897 C CA . LEU C 1 51 ? 101.113 54.179 0.910 1.00 28.29 51 LEU C CA 1
ATOM 6898 C C . LEU C 1 51 ? 102.619 54.183 1.164 1.00 27.94 51 LEU C C 1
ATOM 6899 O O . LEU C 1 51 ? 103.121 55.073 1.834 1.00 26.77 51 LEU C O 1
ATOM 6904 N N . ARG C 1 52 ? 103.317 53.177 0.633 1.00 27.38 52 ARG C N 1
ATOM 6905 C CA . ARG C 1 52 ? 104.781 53.100 0.668 1.00 28.03 52 ARG C CA 1
ATOM 6906 C C . ARG C 1 52 ? 105.374 53.293 -0.723 1.00 28.76 52 ARG C C 1
ATOM 6907 O O . ARG C 1 52 ? 104.826 52.829 -1.723 1.00 28.49 52 ARG C O 1
ATOM 6915 N N . ASP C 1 53 ? 106.517 53.960 -0.768 1.00 27.72 53 ASP C N 1
ATOM 6916 C CA . ASP C 1 53 ? 107.223 54.244 -2.012 1.00 28.75 53 ASP C CA 1
ATOM 6917 C C . ASP C 1 53 ? 107.687 52.981 -2.744 1.00 32.31 53 ASP C C 1
ATOM 6918 O O . ASP C 1 53 ? 107.762 52.959 -3.979 1.00 29.97 53 ASP C O 1
ATOM 6923 N N . GLY C 1 54 ? 108.017 51.940 -1.987 1.00 26.37 54 GLY C N 1
ATOM 6924 C CA . GLY C 1 54 ? 108.438 50.680 -2.583 1.00 28.89 54 GLY C CA 1
ATOM 6925 C C . GLY C 1 54 ? 109.791 50.757 -3.277 1.00 33.90 54 GLY C C 1
ATOM 6926 O O . GLY C 1 54 ? 110.115 49.937 -4.139 1.00 36.16 54 GLY C O 1
ATOM 6927 N N . ASP C 1 55 ? 110.588 51.745 -2.892 1.00 33.25 55 ASP C N 1
ATOM 6928 C CA . ASP C 1 55 ? 111.933 51.913 -3.431 1.00 33.90 55 ASP C CA 1
ATOM 6929 C C . ASP C 1 55 ? 112.969 51.069 -2.669 1.00 35.97 55 ASP C C 1
ATOM 6930 O O . ASP C 1 55 ? 113.444 51.449 -1.604 1.00 35.92 55 ASP C O 1
ATOM 6935 N N . LYS C 1 56 ? 113.291 49.913 -3.237 1.00 35.32 56 LYS C N 1
ATOM 6936 C CA . LYS C 1 56 ? 114.310 48.987 -2.741 1.00 39.84 56 LYS C CA 1
ATOM 6937 C C . LYS C 1 56 ? 115.528 49.607 -2.035 1.00 38.95 56 LYS C C 1
ATOM 6938 O O . LYS C 1 56 ? 115.992 49.092 -1.003 1.00 37.02 56 LYS C O 1
ATOM 6944 N N . ASP C 1 57 ? 116.058 50.681 -2.615 1.00 32.82 57 ASP C N 1
ATOM 6945 C CA . ASP C 1 57 ? 117.316 51.271 -2.169 1.00 39.63 57 ASP C CA 1
ATOM 6946 C C . ASP C 1 57 ? 117.132 52.326 -1.093 1.00 38.19 57 ASP C C 1
ATOM 6947 O O . ASP C 1 57 ? 118.101 52.930 -0.643 1.00 42.49 57 ASP C O 1
ATOM 6952 N N . ARG C 1 58 ? 115.895 52.590 -0.704 1.00 37.35 58 ARG C N 1
ATOM 6953 C CA . ARG C 1 58 ? 115.655 53.608 0.309 1.00 34.32 58 ARG C CA 1
ATOM 6954 C C . ARG C 1 58 ? 114.779 53.057 1.419 1.00 32.88 58 ARG C C 1
ATOM 6955 O O . ARG C 1 58 ? 113.605 52.773 1.199 1.00 28.09 58 ARG C O 1
ATOM 6963 N N . TYR C 1 59 ? 115.357 52.893 2.607 1.00 27.71 59 TYR C N 1
ATOM 6964 C CA . TYR C 1 59 ? 114.613 52.359 3.738 1.00 23.78 59 TYR C CA 1
ATOM 6965 C C . TYR C 1 59 ? 113.954 51.011 3.389 1.00 30.69 59 TYR C C 1
ATOM 6966 O O . TYR C 1 59 ? 112.943 50.626 3.965 1.00 28.86 59 TYR C O 1
ATOM 6975 N N . LEU C 1 60 ? 114.543 50.300 2.438 1.00 31.28 60 LEU C N 1
ATOM 6976 C CA . LEU C 1 60 ? 114.029 49.007 2.021 1.00 33.22 60 LEU C CA 1
ATOM 6977 C C . LEU C 1 60 ? 112.625 49.133 1.449 1.00 32.06 60 LEU C C 1
ATOM 6978 O O . LEU C 1 60 ? 111.771 48.302 1.727 1.00 32.83 60 LEU C O 1
ATOM 6983 N N . GLY C 1 61 ? 112.393 50.165 0.650 1.00 30.09 61 GLY C N 1
ATOM 6984 C CA . GLY C 1 61 ? 111.093 50.369 0.038 1.00 32.76 61 GLY C CA 1
ATOM 6985 C C . GLY C 1 61 ? 109.981 50.753 1.002 1.00 32.34 61 GLY C C 1
ATOM 6986 O O . GLY C 1 61 ? 108.799 50.662 0.658 1.00 29.98 61 GLY C O 1
ATOM 6987 N N . LYS C 1 62 ? 110.346 51.205 2.199 1.00 29.13 62 LYS C N 1
ATOM 6988 C CA . LYS C 1 62 ? 109.343 51.591 3.187 1.00 25.87 62 LYS C CA 1
ATOM 6989 C C . LYS C 1 62 ? 109.180 53.101 3.379 1.00 26.71 62 LYS C C 1
ATOM 6990 O O . LYS C 1 62 ? 108.423 53.544 4.258 1.00 26.55 62 LYS C O 1
ATOM 6996 N N . GLY C 1 63 ? 109.881 53.888 2.565 1.00 27.37 63 GLY C N 1
ATOM 6997 C CA . GLY C 1 63 ? 109.734 55.336 2.584 1.00 22.53 63 GLY C CA 1
ATOM 6998 C C . GLY C 1 63 ? 108.279 55.761 2.383 1.00 25.19 63 GLY C C 1
ATOM 6999 O O . GLY C 1 63 ? 107.469 55.004 1.842 1.00 24.60 63 GLY C O 1
ATOM 7000 N N . VAL C 1 64 ? 107.941 56.967 2.829 1.00 23.25 64 VAL C N 1
ATOM 7001 C CA . VAL C 1 64 ? 106.587 57.492 2.690 1.00 22.77 64 VAL C CA 1
ATOM 7002 C C . VAL C 1 64 ? 106.616 58.899 2.097 1.00 23.65 64 VAL C C 1
ATOM 7003 O O . VAL C 1 64 ? 105.817 59.769 2.450 1.00 23.39 64 VAL C O 1
ATOM 7007 N N . LEU C 1 65 ? 107.551 59.108 1.179 1.00 25.16 65 LEU C N 1
ATOM 7008 C CA . LEU C 1 65 ? 107.693 60.393 0.514 1.00 27.70 65 LEU C CA 1
ATOM 7009 C C . LEU C 1 65 ? 106.439 60.731 -0.296 1.00 28.36 65 LEU C C 1
ATOM 7010 O O . LEU C 1 65 ? 106.019 61.886 -0.338 1.00 26.62 65 LEU C O 1
ATOM 7015 N N . THR C 1 66 ? 105.841 59.725 -0.928 1.00 23.65 66 THR C N 1
ATOM 7016 C CA . THR C 1 66 ? 104.689 59.969 -1.788 1.00 26.01 66 THR C CA 1
ATOM 7017 C C . THR C 1 66 ? 103.519 60.468 -0.944 1.00 26.11 66 THR C C 1
ATOM 7018 O O . THR C 1 66 ? 102.936 61.506 -1.238 1.00 24.05 66 THR C O 1
ATOM 7022 N N . ALA C 1 67 ? 103.201 59.716 0.112 1.00 22.82 67 ALA C N 1
ATOM 7023 C CA . ALA C 1 67 ? 102.162 60.094 1.064 1.00 23.20 67 ALA C CA 1
ATOM 7024 C C . ALA C 1 67 ? 102.424 61.482 1.645 1.00 26.06 67 ALA C C 1
ATOM 7025 O O . ALA C 1 67 ? 101.496 62.279 1.821 1.00 25.36 67 ALA C O 1
ATOM 7027 N N . VAL C 1 68 ? 103.689 61.776 1.938 1.00 25.71 68 VAL C N 1
ATOM 7028 C CA . VAL C 1 68 ? 104.046 63.106 2.420 1.00 26.27 68 VAL C CA 1
ATOM 7029 C C . VAL C 1 68 ? 103.731 64.156 1.354 1.00 24.09 68 VAL C C 1
ATOM 7030 O O . VAL C 1 68 ? 103.117 65.181 1.643 1.00 21.53 68 VAL C O 1
ATOM 7034 N N . ASN C 1 69 ? 104.129 63.879 0.117 1.00 25.77 69 ASN C N 1
ATOM 7035 C CA . ASN C 1 69 ? 103.806 64.747 -1.004 1.00 26.05 69 ASN C CA 1
ATOM 7036 C C . ASN C 1 69 ? 102.310 64.942 -1.193 1.00 26.09 69 ASN C C 1
ATOM 7037 O O . ASN C 1 69 ? 101.849 66.050 -1.465 1.00 23.95 69 ASN C O 1
ATOM 7042 N N . ASN C 1 70 ? 101.553 63.857 -1.057 1.00 23.06 70 ASN C N 1
ATOM 7043 C CA . ASN C 1 70 ? 100.107 63.943 -1.143 1.00 24.93 70 ASN C CA 1
ATOM 7044 C C . ASN C 1 70 ? 99.515 64.954 -0.154 1.00 26.10 70 ASN C C 1
ATOM 7045 O O . ASN C 1 70 ? 98.677 65.771 -0.536 1.00 26.66 70 ASN C O 1
ATOM 7050 N N . VAL C 1 71 ? 99.953 64.908 1.106 1.00 21.15 71 VAL C N 1
ATOM 7051 C CA . VAL C 1 71 ? 99.485 65.867 2.097 1.00 22.71 71 VAL C CA 1
ATOM 7052 C C . VAL C 1 71 ? 99.913 67.276 1.668 1.00 24.04 71 VAL C C 1
ATOM 7053 O O . VAL C 1 71 ? 99.106 68.184 1.602 1.00 25.55 71 VAL C O 1
ATOM 7057 N N . ASN C 1 72 ? 101.193 67.452 1.376 1.00 22.90 72 ASN C N 1
ATOM 7058 C CA . ASN C 1 72 ? 101.716 68.782 1.083 1.00 26.02 72 ASN C CA 1
ATOM 7059 C C . ASN C 1 72 ? 101.146 69.411 -0.191 1.00 30.05 72 ASN C C 1
ATOM 7060 O O . ASN C 1 72 ? 100.806 70.589 -0.209 1.00 27.02 72 ASN C O 1
ATOM 7065 N N . GLU C 1 73 ? 101.027 68.619 -1.249 1.00 29.06 73 GLU C N 1
ATOM 7066 C CA . GLU C 1 73 ? 100.694 69.176 -2.552 1.00 31.92 73 GLU C CA 1
ATOM 7067 C C . GLU C 1 73 ? 99.286 68.891 -3.076 1.00 31.38 73 GLU C C 1
ATOM 7068 O O . GLU C 1 73 ? 98.847 69.528 -4.021 1.00 33.12 73 GLU C O 1
ATOM 7074 N N . ILE C 1 74 ? 98.568 67.952 -2.472 1.00 33.28 74 ILE C N 1
ATOM 7075 C CA . ILE C 1 74 ? 97.213 67.671 -2.933 1.00 26.80 74 ILE C CA 1
ATOM 7076 C C . ILE C 1 74 ? 96.166 68.008 -1.868 1.00 28.95 74 ILE C C 1
ATOM 7077 O O . ILE C 1 74 ? 95.171 68.678 -2.156 1.00 28.01 74 ILE C O 1
ATOM 7082 N N . ILE C 1 75 ? 96.403 67.560 -0.637 1.00 28.51 75 ILE C N 1
ATOM 7083 C CA . ILE C 1 75 ? 95.457 67.785 0.459 1.00 26.02 75 ILE C CA 1
ATOM 7084 C C . ILE C 1 75 ? 95.523 69.218 0.990 1.00 30.12 75 ILE C C 1
ATOM 7085 O O . ILE C 1 75 ? 94.494 69.884 1.130 1.00 29.74 75 ILE C O 1
ATOM 7090 N N . ALA C 1 76 ? 96.732 69.691 1.279 1.00 26.26 76 ALA C N 1
ATOM 7091 C CA . ALA C 1 76 ? 96.932 71.036 1.835 1.00 28.75 76 ALA C CA 1
ATOM 7092 C C . ALA C 1 76 ? 96.163 72.167 1.135 1.00 28.50 76 ALA C C 1
ATOM 7093 O O . ALA C 1 76 ? 95.465 72.938 1.797 1.00 27.21 76 ALA C O 1
ATOM 7095 N N . PRO C 1 77 ? 96.289 72.276 -0.199 1.00 30.26 77 PRO C N 1
ATOM 7096 C CA . PRO C 1 77 ? 95.580 73.367 -0.890 1.00 28.28 77 PRO C CA 1
ATOM 7097 C C . PRO C 1 77 ? 94.069 73.271 -0.713 1.00 33.76 77 PRO C C 1
ATOM 7098 O O . PRO C 1 77 ? 93.414 74.313 -0.648 1.00 36.40 77 PRO C O 1
ATOM 7102 N N . GLU C 1 78 ? 93.532 72.052 -0.626 1.00 29.42 78 GLU C N 1
ATOM 7103 C CA . GLU C 1 78 ? 92.090 71.851 -0.457 1.00 30.81 78 GLU C CA 1
ATOM 7104 C C . GLU C 1 78 ? 91.547 72.230 0.925 1.00 33.90 78 GLU C C 1
ATOM 7105 O O . GLU C 1 78 ? 90.344 72.459 1.069 1.00 35.24 78 GLU C O 1
ATOM 7111 N N . LEU C 1 79 ? 92.420 72.307 1.930 1.00 31.49 79 LEU C N 1
ATOM 7112 C CA . LEU C 1 79 ? 91.999 72.575 3.310 1.00 26.99 79 LEU C CA 1
ATOM 7113 C C . LEU C 1 79 ? 92.303 73.980 3.807 1.00 32.01 79 LEU C C 1
ATOM 7114 O O . LEU C 1 79 ? 91.825 74.358 4.873 1.00 30.58 79 LEU C O 1
ATOM 7119 N N . LEU C 1 80 ? 93.115 74.747 3.083 1.00 26.83 80 LEU C N 1
ATOM 7120 C CA . LEU C 1 80 ? 93.392 76.101 3.544 1.00 29.33 80 LEU C CA 1
ATOM 7121 C C . LEU C 1 80 ? 92.062 76.822 3.697 1.00 32.90 80 LEU C C 1
ATOM 7122 O O . LEU C 1 80 ? 91.202 76.732 2.831 1.00 32.62 80 LEU C O 1
ATOM 7127 N N . GLY C 1 81 ? 91.875 77.504 4.820 1.00 32.89 81 GLY C N 1
ATOM 7128 C CA . GLY C 1 81 ? 90.689 78.316 5.012 1.00 32.58 81 GLY C CA 1
ATOM 7129 C C . GLY C 1 81 ? 89.493 77.562 5.557 1.00 35.37 81 GLY C C 1
ATOM 7130 O O . GLY C 1 81 ? 88.459 78.165 5.869 1.00 35.71 81 GLY C O 1
ATOM 7131 N N . PHE C 1 82 ? 89.629 76.245 5.667 1.00 27.52 82 PHE C N 1
ATOM 7132 C CA . PHE C 1 82 ? 88.610 75.423 6.293 1.00 30.75 82 PHE C CA 1
ATOM 7133 C C . PHE C 1 82 ? 88.575 75.730 7.794 1.00 32.27 82 PHE C C 1
ATOM 7134 O O . PHE C 1 82 ? 89.608 76.010 8.401 1.00 29.47 82 PHE C O 1
ATOM 7142 N N . ASP C 1 83 ? 87.382 75.689 8.379 1.00 30.29 83 ASP C N 1
ATOM 7143 C CA . ASP C 1 83 ? 87.217 75.821 9.821 1.00 29.44 83 ASP C CA 1
ATOM 7144 C C . ASP C 1 83 ? 87.772 74.538 10.445 1.00 30.70 83 ASP C C 1
ATOM 7145 O O . ASP C 1 83 ? 87.243 73.441 10.208 1.00 28.58 83 ASP C O 1
ATOM 7150 N N . VAL C 1 84 ? 88.846 74.668 11.221 1.00 28.52 84 VAL C N 1
ATOM 7151 C CA . VAL C 1 84 ? 89.557 73.491 11.737 1.00 26.27 84 VAL C CA 1
ATOM 7152 C C . VAL C 1 84 ? 88.657 72.621 12.609 1.00 28.39 84 VAL C C 1
ATOM 7153 O O . VAL C 1 84 ? 88.974 71.467 12.872 1.00 24.50 84 VAL C O 1
ATOM 7157 N N . THR C 1 85 ? 87.529 73.174 13.058 1.00 27.75 85 THR C N 1
ATOM 7158 C CA . THR C 1 85 ? 86.689 72.443 13.991 1.00 27.13 85 THR C CA 1
ATOM 7159 C C . THR C 1 85 ? 85.621 71.616 13.275 1.00 27.87 85 THR C C 1
ATOM 7160 O O . THR C 1 85 ? 84.857 70.895 13.912 1.00 27.03 85 THR C O 1
ATOM 7164 N N . GLU C 1 86 ? 85.592 71.697 11.952 1.00 26.34 86 GLU C N 1
ATOM 7165 C CA . GLU C 1 86 ? 84.635 70.908 11.182 1.00 30.15 86 GLU C CA 1
ATOM 7166 C C . GLU C 1 86 ? 85.157 69.488 10.907 1.00 23.52 86 GLU C C 1
ATOM 7167 O O . GLU C 1 86 ? 85.360 69.097 9.753 1.00 23.87 86 GLU C O 1
ATOM 7173 N N . GLN C 1 87 ? 85.356 68.710 11.968 1.00 22.00 87 GLN C N 1
ATOM 7174 C CA . GLN C 1 87 ? 85.995 67.398 11.818 1.00 21.21 87 GLN C CA 1
ATOM 7175 C C . GLN C 1 87 ? 85.269 66.513 10.791 1.00 23.58 87 GLN C C 1
ATOM 7176 O O . GLN C 1 87 ? 85.895 65.987 9.874 1.00 24.11 87 GLN C O 1
ATOM 7182 N N . ASN C 1 88 ? 83.955 66.352 10.939 1.00 21.03 88 ASN C N 1
ATOM 7183 C CA . ASN C 1 88 ? 83.195 65.502 10.022 1.00 23.12 88 ASN C CA 1
ATOM 7184 C C . ASN C 1 88 ? 83.329 65.949 8.559 1.00 24.61 88 ASN C C 1
ATOM 7185 O O . ASN C 1 88 ? 83.497 65.125 7.670 1.00 22.46 88 ASN C O 1
ATOM 7190 N N . ALA C 1 89 ? 83.282 67.256 8.318 1.00 27.39 89 ALA C N 1
ATOM 7191 C CA . ALA C 1 89 ? 83.394 67.772 6.959 1.00 24.94 89 ALA C CA 1
ATOM 7192 C C . ALA C 1 89 ? 84.829 67.637 6.448 1.00 23.61 89 ALA C C 1
ATOM 7193 O O . ALA C 1 89 ? 85.074 67.358 5.279 1.00 24.76 89 ALA C O 1
ATOM 7195 N N . ILE C 1 90 ? 85.796 67.831 7.324 1.00 24.29 90 ILE C N 1
ATOM 7196 C CA . ILE C 1 90 ? 87.177 67.595 6.915 1.00 23.64 90 ILE C CA 1
ATOM 7197 C C . ILE C 1 90 ? 87.362 66.133 6.471 1.00 22.63 90 ILE C C 1
ATOM 7198 O O . ILE C 1 90 ? 87.860 65.853 5.387 1.00 23.08 90 ILE C O 1
ATOM 7203 N N . ASP C 1 91 ? 86.899 65.208 7.294 1.00 23.93 91 ASP C N 1
ATOM 7204 C CA . ASP C 1 91 ? 87.037 63.796 6.995 1.00 28.38 91 ASP C CA 1
ATOM 7205 C C . ASP C 1 91 ? 86.278 63.406 5.719 1.00 28.96 91 ASP C C 1
ATOM 7206 O O . ASP C 1 91 ? 86.761 62.592 4.930 1.00 25.50 91 ASP C O 1
ATOM 7211 N N . GLN C 1 92 ? 85.104 63.992 5.509 1.00 23.01 92 GLN C N 1
ATOM 7212 C CA . GLN C 1 92 ? 84.368 63.753 4.276 1.00 28.78 92 GLN C CA 1
ATOM 7213 C C . GLN C 1 92 ? 85.187 64.209 3.058 1.00 30.44 92 GLN C C 1
ATOM 7214 O O . GLN C 1 92 ? 85.356 63.476 2.086 1.00 29.63 92 GLN C O 1
ATOM 7220 N N . LEU C 1 93 ? 85.685 65.435 3.124 1.00 26.15 93 LEU C N 1
ATOM 7221 C CA . LEU C 1 93 ? 86.498 65.989 2.057 1.00 28.16 93 LEU C CA 1
ATOM 7222 C C . LEU C 1 93 ? 87.717 65.104 1.746 1.00 30.29 93 LEU C C 1
ATOM 7223 O O . LEU C 1 93 ? 87.989 64.786 0.582 1.00 32.95 93 LEU C O 1
ATOM 7228 N N . LEU C 1 94 ? 88.437 64.684 2.782 1.00 26.59 94 LEU C N 1
ATOM 7229 C CA . LEU C 1 94 ? 89.595 63.803 2.596 1.00 25.42 94 LEU C CA 1
ATOM 7230 C C . LEU C 1 94 ? 89.207 62.537 1.843 1.00 31.77 94 LEU C C 1
ATOM 7231 O O . LEU C 1 94 ? 89.875 62.128 0.887 1.00 27.61 94 LEU C O 1
ATOM 7236 N N . ILE C 1 95 ? 88.112 61.921 2.281 1.00 29.09 95 ILE C N 1
ATOM 7237 C CA . ILE C 1 95 ? 87.643 60.678 1.696 1.00 30.72 95 ILE C CA 1
ATOM 7238 C C . ILE C 1 95 ? 87.251 60.863 0.234 1.00 34.06 95 ILE C C 1
ATOM 7239 O O . ILE C 1 95 ? 87.555 60.023 -0.612 1.00 34.53 95 ILE C O 1
ATOM 7244 N N . GLU C 1 96 ? 86.587 61.970 -0.062 1.00 32.12 96 GLU C N 1
ATOM 7245 C CA . GLU C 1 96 ? 86.155 62.235 -1.425 1.00 37.12 96 GLU C CA 1
ATOM 7246 C C . GLU C 1 96 ? 87.321 62.628 -2.310 1.00 34.06 96 GLU C C 1
ATOM 7247 O O . GLU C 1 96 ? 87.334 62.306 -3.498 1.00 35.19 96 GLU C O 1
ATOM 7253 N N . LEU C 1 97 ? 88.298 63.318 -1.727 1.00 33.48 97 LEU C N 1
ATOM 7254 C CA . LEU C 1 97 ? 89.499 63.736 -2.453 1.00 32.70 97 LEU C CA 1
ATOM 7255 C C . LEU C 1 97 ? 90.251 62.509 -2.964 1.00 34.92 97 LEU C C 1
ATOM 7256 O O . LEU C 1 97 ? 90.786 62.506 -4.070 1.00 37.98 97 LEU C O 1
ATOM 7261 N N . ASP C 1 98 ? 90.290 61.469 -2.142 1.00 28.97 98 ASP C N 1
ATOM 7262 C CA . ASP C 1 98 ? 90.899 60.216 -2.533 1.00 34.52 98 ASP C CA 1
ATOM 7263 C C . ASP C 1 98 ? 89.996 59.432 -3.494 1.00 35.22 98 ASP C C 1
ATOM 7264 O O . ASP C 1 98 ? 90.462 58.868 -4.485 1.00 34.47 98 ASP C O 1
ATOM 7269 N N . GLY C 1 99 ? 88.704 59.393 -3.193 1.00 36.56 99 GLY C N 1
ATOM 7270 C CA . GLY C 1 99 ? 87.741 58.777 -4.088 1.00 36.48 99 GLY C CA 1
ATOM 7271 C C . GLY C 1 99 ? 87.811 57.269 -4.299 1.00 38.27 99 GLY C C 1
ATOM 7272 O O . GLY C 1 99 ? 87.116 56.754 -5.170 1.00 45.73 99 GLY C O 1
ATOM 7273 N N . THR C 1 100 ? 88.630 56.556 -3.531 1.00 32.31 100 THR C N 1
ATOM 7274 C CA . THR C 1 100 ? 88.635 55.087 -3.590 1.00 37.85 100 THR C CA 1
ATOM 7275 C C . THR C 1 100 ? 88.144 54.487 -2.277 1.00 37.64 100 THR C C 1
ATOM 7276 O O . THR C 1 100 ? 88.189 55.146 -1.238 1.00 38.45 100 THR C O 1
ATOM 7280 N N . GLU C 1 101 ? 87.693 53.235 -2.319 1.00 36.76 101 GLU C N 1
ATOM 7281 C CA . GLU C 1 101 ? 87.216 52.553 -1.120 1.00 37.05 101 GLU C CA 1
ATOM 7282 C C . GLU C 1 101 ? 88.289 52.429 -0.039 1.00 34.90 101 GLU C C 1
ATOM 7283 O O . GLU C 1 101 ? 88.043 52.734 1.126 1.00 34.05 101 GLU C O 1
ATOM 7289 N N . ASN C 1 102 ? 89.472 51.962 -0.421 1.00 33.58 102 ASN C N 1
ATOM 7290 C CA . ASN C 1 102 ? 90.531 51.700 0.550 1.00 33.98 102 ASN C CA 1
ATOM 7291 C C . ASN C 1 102 ? 91.557 52.822 0.723 1.00 29.11 102 ASN C C 1
ATOM 7292 O O . ASN C 1 102 ? 92.637 52.582 1.253 1.00 34.07 102 ASN C O 1
ATOM 7297 N N . LYS C 1 103 ? 91.223 54.030 0.277 1.00 30.51 103 LYS C N 1
ATOM 7298 C CA . LYS C 1 103 ? 92.097 55.199 0.454 1.00 31.12 103 LYS C CA 1
ATOM 7299 C C . LYS C 1 103 ? 93.486 54.969 -0.158 1.00 30.82 103 LYS C C 1
ATOM 7300 O O . LYS C 1 103 ? 94.493 55.476 0.338 1.00 29.42 103 LYS C O 1
ATOM 7306 N N . GLY C 1 104 ? 93.527 54.201 -1.240 1.00 31.14 104 GLY C N 1
ATOM 7307 C CA . GLY C 1 104 ? 94.782 53.797 -1.840 1.00 28.85 104 GLY C CA 1
ATOM 7308 C C . GLY C 1 104 ? 95.399 54.818 -2.773 1.00 35.13 104 GLY C C 1
ATOM 7309 O O . GLY C 1 104 ? 96.555 54.670 -3.165 1.00 39.85 104 GLY C O 1
ATOM 7310 N N . LYS C 1 105 ? 94.646 55.850 -3.136 1.00 31.58 105 LYS C N 1
ATOM 7311 C CA . LYS C 1 105 ? 95.194 56.906 -3.988 1.00 39.00 105 LYS C CA 1
ATOM 7312 C C . LYS C 1 105 ? 96.112 57.870 -3.217 1.00 34.65 105 LYS C C 1
ATOM 7313 O O . LYS C 1 105 ? 97.296 57.965 -3.517 1.00 36.89 105 LYS C O 1
ATOM 7319 N N . LEU C 1 106 ? 95.562 58.574 -2.230 1.00 32.61 106 LEU C N 1
ATOM 7320 C CA . LEU C 1 106 ? 96.358 59.443 -1.363 1.00 29.48 106 LEU C CA 1
ATOM 7321 C C . LEU C 1 106 ? 97.101 58.664 -0.269 1.00 29.37 106 LEU C C 1
ATOM 7322 O O . LEU C 1 106 ? 98.175 59.075 0.170 1.00 28.06 106 LEU C O 1
ATOM 7327 N N . GLY C 1 107 ? 96.528 57.545 0.167 1.00 25.14 107 GLY C N 1
ATOM 7328 C CA . GLY C 1 107 ? 97.121 56.743 1.223 1.00 26.81 107 GLY C CA 1
ATOM 7329 C C . GLY C 1 107 ? 96.457 56.938 2.576 1.00 23.24 107 GLY C C 1
ATOM 7330 O O . GLY C 1 107 ? 96.289 58.065 3.029 1.00 26.31 107 GLY C O 1
ATOM 7331 N N . ALA C 1 108 ? 96.083 55.844 3.228 1.00 23.55 108 ALA C N 1
ATOM 7332 C CA . ALA C 1 108 ? 95.455 55.926 4.539 1.00 23.73 108 ALA C CA 1
ATOM 7333 C C . ALA C 1 108 ? 96.348 56.675 5.521 1.00 21.97 108 ALA C C 1
ATOM 7334 O O . ALA C 1 108 ? 95.844 57.398 6.386 1.00 25.36 108 ALA C O 1
ATOM 7336 N N . ASN C 1 109 ? 97.666 56.503 5.381 1.00 21.48 109 ASN C N 1
ATOM 7337 C CA . ASN C 1 109 ? 98.648 57.201 6.222 1.00 26.50 109 ASN C CA 1
ATOM 7338 C C . ASN C 1 109 ? 98.655 58.736 6.042 1.00 24.55 109 ASN C C 1
ATOM 7339 O O . ASN C 1 109 ? 98.796 59.489 7.014 1.00 23.93 109 ASN C O 1
ATOM 7344 N N . ALA C 1 110 ? 98.476 59.194 4.807 1.00 22.94 110 ALA C N 1
ATOM 7345 C CA . ALA C 1 110 ? 98.335 60.620 4.542 1.00 23.03 110 ALA C CA 1
ATOM 7346 C C . ALA C 1 110 ? 97.017 61.165 5.127 1.00 25.11 110 ALA C C 1
ATOM 7347 O O . ALA C 1 110 ? 96.992 62.206 5.799 1.00 22.29 110 ALA C O 1
ATOM 7349 N N . ILE C 1 111 ? 95.927 60.444 4.875 1.00 25.50 111 ILE C N 1
ATOM 7350 C CA . ILE C 1 111 ? 94.588 60.885 5.262 1.00 25.88 111 ILE C CA 1
ATOM 7351 C C . ILE C 1 111 ? 94.425 60.942 6.787 1.00 22.62 111 ILE C C 1
ATOM 7352 O O . ILE C 1 111 ? 93.966 61.939 7.320 1.00 21.87 111 ILE C O 1
ATOM 7357 N N . LEU C 1 112 ? 94.848 59.891 7.480 1.00 22.47 112 LEU C N 1
ATOM 7358 C CA . LEU C 1 112 ? 94.726 59.833 8.933 1.00 23.45 112 LEU C CA 1
ATOM 7359 C C . LEU C 1 112 ? 95.579 60.913 9.600 1.00 23.16 112 LEU C C 1
ATOM 7360 O O . LEU C 1 112 ? 95.148 61.542 10.571 1.00 23.85 112 LEU C O 1
ATOM 7365 N N . GLY C 1 113 ? 96.774 61.148 9.067 1.00 22.46 113 GLY C N 1
ATOM 7366 C CA . GLY C 1 113 ? 97.618 62.216 9.584 1.00 22.60 113 GLY C CA 1
ATOM 7367 C C . GLY C 1 113 ? 96.906 63.566 9.573 1.00 23.10 113 GLY C C 1
ATOM 7368 O O . GLY C 1 113 ? 96.838 64.291 10.586 1.00 21.64 113 GLY C O 1
ATOM 7369 N N . VAL C 1 114 ? 96.357 63.918 8.420 1.00 20.55 114 VAL C N 1
ATOM 7370 C CA . VAL C 1 114 ? 95.592 65.152 8.337 1.00 20.91 114 VAL C CA 1
ATOM 7371 C C . VAL C 1 114 ? 94.385 65.088 9.296 1.00 21.43 114 VAL C C 1
ATOM 7372 O O . VAL C 1 114 ? 94.146 66.017 10.072 1.00 21.57 114 VAL C O 1
ATOM 7376 N N . SER C 1 115 ? 93.657 63.973 9.258 1.00 22.03 115 SER C N 1
ATOM 7377 C CA . SER C 1 115 ? 92.484 63.758 10.110 1.00 23.28 115 SER C CA 1
ATOM 7378 C C . SER C 1 115 ? 92.753 63.985 11.610 1.00 21.88 115 SER C C 1
ATOM 7379 O O . SER C 1 115 ? 92.023 64.733 12.273 1.00 24.44 115 SER C O 1
ATOM 7382 N N . MET C 1 116 ? 93.781 63.328 12.140 1.00 19.95 116 MET C N 1
ATOM 7383 C CA . MET C 1 116 ? 94.153 63.471 13.553 1.00 20.11 116 MET C CA 1
ATOM 7384 C C . MET C 1 116 ? 94.782 64.824 13.866 1.00 22.98 116 MET C C 1
ATOM 7385 O O . MET C 1 116 ? 94.534 65.395 14.929 1.00 23.27 116 MET C O 1
ATOM 7390 N N . ALA C 1 117 ? 95.603 65.331 12.951 1.00 20.50 117 ALA C N 1
ATOM 7391 C CA . ALA C 1 117 ? 96.244 66.632 13.172 1.00 25.87 117 ALA C CA 1
ATOM 7392 C C . ALA C 1 117 ? 95.211 67.760 13.323 1.00 22.39 117 ALA C C 1
ATOM 7393 O O . ALA C 1 117 ? 95.377 68.674 14.149 1.00 21.03 117 ALA C O 1
ATOM 7395 N N . CYS C 1 118 ? 94.143 67.686 12.533 1.00 21.42 118 CYS C N 1
ATOM 7396 C CA . CYS C 1 118 ? 93.082 68.698 12.610 1.00 21.06 118 CYS C CA 1
ATOM 7397 C C . CYS C 1 118 ? 92.356 68.672 13.952 1.00 20.92 118 CYS C C 1
ATOM 7398 O O . CYS C 1 118 ? 92.109 69.720 14.549 1.00 23.73 118 CYS C O 1
ATOM 7401 N N . ALA C 1 119 ? 92.006 67.483 14.429 1.00 19.90 119 ALA C N 1
ATOM 7402 C CA . ALA C 1 119 ? 91.356 67.379 15.733 1.00 23.72 119 ALA C CA 1
ATOM 7403 C C . ALA C 1 119 ? 92.242 67.904 16.856 1.00 23.08 119 ALA C C 1
ATOM 7404 O O . ALA C 1 119 ? 91.765 68.591 17.755 1.00 20.28 119 ALA C O 1
ATOM 7406 N N . ARG C 1 120 ? 93.533 67.580 16.800 1.00 21.92 120 ARG C N 1
ATOM 7407 C CA . ARG C 1 120 ? 94.477 68.063 17.807 1.00 21.81 120 ARG C CA 1
ATOM 7408 C C . ARG C 1 120 ? 94.617 69.592 17.735 1.00 20.60 120 ARG C C 1
ATOM 7409 O O . ARG C 1 120 ? 94.735 70.261 18.772 1.00 19.29 120 ARG C O 1
ATOM 7417 N N . ALA C 1 121 ? 94.574 70.148 16.522 1.00 20.73 121 ALA C N 1
ATOM 7418 C CA . ALA C 1 121 ? 94.629 71.610 16.363 1.00 20.91 121 ALA C CA 1
ATOM 7419 C C . ALA C 1 121 ? 93.337 72.241 16.857 1.00 23.51 121 ALA C C 1
ATOM 7420 O O . ALA C 1 121 ? 93.347 73.343 17.404 1.00 22.45 121 ALA C O 1
ATOM 7422 N N . ALA C 1 122 ? 92.217 71.547 16.654 1.00 20.32 122 ALA C N 1
ATOM 7423 C CA . ALA C 1 122 ? 90.933 72.121 17.017 1.00 22.65 122 ALA C CA 1
ATOM 7424 C C . ALA C 1 122 ? 90.834 72.161 18.541 1.00 25.16 122 ALA C C 1
ATOM 7425 O O . ALA C 1 122 ? 90.340 73.131 19.122 1.00 22.15 122 ALA C O 1
ATOM 7427 N N . ALA C 1 123 ? 91.324 71.108 19.191 1.00 23.24 123 ALA C N 1
ATOM 7428 C CA . ALA C 1 123 ? 91.308 71.091 20.645 1.00 27.89 123 ALA C CA 1
ATOM 7429 C C . ALA C 1 123 ? 92.189 72.211 21.189 1.00 27.79 123 ALA C C 1
ATOM 7430 O O . ALA C 1 123 ? 91.836 72.856 22.174 1.00 31.29 123 ALA C O 1
ATOM 7432 N N . ASP C 1 124 ? 93.324 72.440 20.528 1.00 26.62 124 ASP C N 1
ATOM 7433 C CA . ASP C 1 124 ? 94.269 73.481 20.921 1.00 24.19 124 ASP C CA 1
ATOM 7434 C C . ASP C 1 124 ? 93.645 74.854 20.710 1.00 27.14 124 ASP C C 1
ATOM 7435 O O . ASP C 1 124 ? 93.774 75.736 21.550 1.00 32.89 124 ASP C O 1
ATOM 7440 N N . PHE C 1 125 ? 92.960 75.027 19.587 1.00 22.91 125 PHE C N 1
ATOM 7441 C CA . PHE C 1 125 ? 92.277 76.281 19.303 1.00 27.12 125 PHE C CA 1
ATOM 7442 C C . PHE C 1 125 ? 91.245 76.608 20.375 1.00 28.23 125 PHE C C 1
ATOM 7443 O O . PHE C 1 125 ? 91.130 77.752 20.815 1.00 28.92 125 PHE C O 1
ATOM 7451 N N . LEU C 1 126 ? 90.488 75.596 20.785 1.00 24.65 126 LEU C N 1
ATOM 7452 C CA . LEU C 1 126 ? 89.427 75.784 21.765 1.00 23.45 126 LEU C CA 1
ATOM 7453 C C . LEU C 1 126 ? 89.950 75.759 23.185 1.00 22.82 126 LEU C C 1
ATOM 7454 O O . LEU C 1 126 ? 89.240 76.121 24.113 1.00 21.54 126 LEU C O 1
ATOM 7459 N N . GLN C 1 127 ? 91.184 75.290 23.346 1.00 28.04 127 GLN C N 1
ATOM 7460 C CA . GLN C 1 127 ? 91.847 75.233 24.647 1.00 27.51 127 GLN C CA 1
ATOM 7461 C C . GLN C 1 127 ? 91.182 74.267 25.613 1.00 29.71 127 GLN C C 1
ATOM 7462 O O . GLN C 1 127 ? 91.082 74.536 26.816 1.00 31.85 127 GLN C O 1
ATOM 7468 N N . ILE C 1 128 ? 90.744 73.131 25.081 1.00 26.79 128 ILE C N 1
ATOM 7469 C CA . ILE C 1 128 ? 90.190 72.062 25.901 1.00 29.68 128 ILE C CA 1
ATOM 7470 C C . ILE C 1 128 ? 90.989 70.778 25.659 1.00 24.52 128 ILE C C 1
ATOM 7471 O O . ILE C 1 128 ? 91.610 70.632 24.616 1.00 25.91 128 ILE C O 1
ATOM 7476 N N . PRO C 1 129 ? 90.970 69.847 26.624 1.00 26.17 129 PRO C N 1
ATOM 7477 C CA . PRO C 1 129 ? 91.686 68.575 26.441 1.00 26.37 129 PRO C CA 1
ATOM 7478 C C . PRO C 1 129 ? 91.162 67.815 25.217 1.00 25.47 129 PRO C C 1
ATOM 7479 O O . PRO C 1 129 ? 89.967 67.881 24.927 1.00 26.69 129 PRO C O 1
ATOM 7483 N N . LEU C 1 130 ? 92.035 67.094 24.522 1.00 23.13 130 LEU C N 1
ATOM 7484 C CA . LEU C 1 130 ? 91.635 66.343 23.324 1.00 25.21 130 LEU C CA 1
ATOM 7485 C C . LEU C 1 130 ? 90.458 65.370 23.535 1.00 25.65 130 LEU C C 1
ATOM 7486 O O . LEU C 1 130 ? 89.557 65.303 22.693 1.00 23.98 130 LEU C O 1
ATOM 7491 N N . TYR C 1 131 ? 90.447 64.627 24.644 1.00 24.59 131 TYR C N 1
ATOM 7492 C CA . TYR C 1 131 ? 89.370 63.651 24.860 1.00 23.61 131 TYR C CA 1
ATOM 7493 C C . TYR C 1 131 ? 88.025 64.354 24.968 1.00 28.51 131 TYR C C 1
ATOM 7494 O O . TYR C 1 131 ? 86.976 63.816 24.577 1.00 24.26 131 TYR C O 1
ATOM 7503 N N . GLN C 1 132 ? 88.060 65.578 25.475 1.00 26.75 132 GLN C N 1
ATOM 7504 C CA . GLN C 1 132 ? 86.834 66.331 25.662 1.00 26.08 132 GLN C CA 1
ATOM 7505 C C . GLN C 1 132 ? 86.389 66.917 24.321 1.00 22.84 132 GLN C C 1
ATOM 7506 O O . GLN C 1 132 ? 85.203 66.922 24.000 1.00 21.83 132 GLN C O 1
ATOM 7512 N N . TYR C 1 133 ? 87.345 67.380 23.521 1.00 25.46 133 TYR C N 1
ATOM 7513 C CA . TYR C 1 133 ? 87.023 67.799 22.163 1.00 23.06 133 TYR C CA 1
ATOM 7514 C C . TYR C 1 133 ? 86.364 66.657 21.393 1.00 24.25 133 TYR C C 1
ATOM 7515 O O . TYR C 1 133 ? 85.370 66.864 20.688 1.00 20.95 133 TYR C O 1
ATOM 7524 N N . LEU C 1 134 ? 86.928 65.457 21.531 1.00 21.47 134 LEU C N 1
ATOM 7525 C CA . LEU C 1 134 ? 86.457 64.299 20.778 1.00 23.92 134 LEU C CA 1
ATOM 7526 C C . LEU C 1 134 ? 85.120 63.762 21.288 1.00 24.39 134 LEU C C 1
ATOM 7527 O O . LEU C 1 134 ? 84.230 63.467 20.493 1.00 23.32 134 LEU C O 1
ATOM 7532 N N . GLY C 1 135 ? 84.969 63.660 22.608 1.00 23.25 135 GLY C N 1
ATOM 7533 C CA . GLY C 1 135 ? 83.832 62.963 23.176 1.00 20.23 135 GLY C CA 1
ATOM 7534 C C . GLY C 1 135 ? 82.833 63.792 23.968 1.00 26.67 135 GLY C C 1
ATOM 7535 O O . GLY C 1 135 ? 81.882 63.233 24.526 1.00 22.96 135 GLY C O 1
ATOM 7536 N N . GLY C 1 136 ? 83.025 65.112 24.028 1.00 20.45 136 GLY C N 1
ATOM 7537 C CA . GLY C 1 136 ? 82.089 65.960 24.754 1.00 21.18 136 GLY C CA 1
ATOM 7538 C C . GLY C 1 136 ? 82.326 65.929 26.256 1.00 19.73 136 GLY C C 1
ATOM 7539 O O . GLY C 1 136 ? 83.291 65.331 26.720 1.00 19.60 136 GLY C O 1
ATOM 7540 N N . PHE C 1 137 ? 81.433 66.551 27.021 1.00 22.09 137 PHE C N 1
ATOM 7541 C CA . PHE C 1 137 ? 81.674 66.778 28.447 1.00 20.99 137 PHE C CA 1
ATOM 7542 C C . PHE C 1 137 ? 81.726 65.506 29.305 1.00 27.31 137 PHE C C 1
ATOM 7543 O O . PHE C 1 137 ? 82.346 65.518 30.370 1.00 21.75 137 PHE C O 1
ATOM 7551 N N . ASN C 1 138 ? 81.072 64.426 28.855 1.00 22.57 138 ASN C N 1
ATOM 7552 C CA . ASN C 1 138 ? 80.947 63.228 29.680 1.00 24.43 138 ASN C CA 1
ATOM 7553 C C . ASN C 1 138 ? 82.039 62.162 29.453 1.00 24.19 138 ASN C C 1
ATOM 7554 O O . ASN C 1 138 ? 81.843 60.986 29.783 1.00 22.51 138 ASN C O 1
ATOM 7559 N N . SER C 1 139 ? 83.173 62.580 28.898 1.00 20.65 139 SER C N 1
ATOM 7560 C CA . SER C 1 139 ? 84.339 61.708 28.729 1.00 24.22 139 SER C CA 1
ATOM 7561 C C . SER C 1 139 ? 85.075 61.609 30.059 1.00 25.42 139 SER C C 1
ATOM 7562 O O . SER C 1 139 ? 85.636 62.594 30.515 1.00 28.58 139 SER C O 1
ATOM 7565 N N . LYS C 1 140 ? 85.079 60.440 30.693 1.00 22.67 140 LYS C N 1
ATOM 7566 C CA . LYS C 1 140 ? 85.616 60.373 32.050 1.00 23.04 140 LYS C CA 1
ATOM 7567 C C . LYS C 1 140 ? 86.089 58.989 32.481 1.00 22.38 140 LYS C C 1
ATOM 7568 O O . LYS C 1 140 ? 86.608 58.831 33.585 1.00 22.31 140 LYS C O 1
ATOM 7574 N N . THR C 1 141 ? 85.902 57.987 31.627 1.00 23.59 141 THR C N 1
ATOM 7575 C CA . THR C 1 141 ? 86.226 56.615 32.015 1.00 21.18 141 THR C CA 1
ATOM 7576 C C . THR C 1 141 ? 87.563 56.156 31.470 1.00 23.69 141 THR C C 1
ATOM 7577 O O . THR C 1 141 ? 87.756 56.060 30.246 1.00 20.28 141 THR C O 1
ATOM 7581 N N . LEU C 1 142 ? 88.477 55.873 32.394 1.00 19.69 142 LEU C N 1
ATOM 7582 C CA . LEU C 1 142 ? 89.769 55.312 32.054 1.00 22.08 142 LEU C CA 1
ATOM 7583 C C . LEU C 1 142 ? 89.647 53.837 31.694 1.00 25.34 142 LEU C C 1
ATOM 7584 O O . LEU C 1 142 ? 88.881 53.093 32.302 1.00 23.43 142 LEU C O 1
ATOM 7589 N N . PRO C 1 143 ? 90.412 53.413 30.696 1.00 24.69 143 PRO C N 1
ATOM 7590 C CA . PRO C 1 143 ? 90.292 52.048 30.184 1.00 24.67 143 PRO C CA 1
ATOM 7591 C C . PRO C 1 143 ? 91.069 51.066 31.050 1.00 25.01 143 PRO C C 1
ATOM 7592 O O . PRO C 1 143 ? 92.055 51.465 31.674 1.00 23.54 143 PRO C O 1
ATOM 7596 N N . VAL C 1 144 ? 90.628 49.811 31.083 1.00 21.64 144 VAL C N 1
ATOM 7597 C CA . VAL C 1 144 ? 91.422 48.728 31.633 1.00 21.90 144 VAL C CA 1
ATOM 7598 C C . VAL C 1 144 ? 92.490 48.410 30.600 1.00 23.17 144 VAL C C 1
ATOM 7599 O O . VAL C 1 144 ? 92.182 48.216 29.426 1.00 23.45 144 VAL C O 1
ATOM 7603 N N . PRO C 1 145 ? 93.757 48.372 31.024 1.00 23.16 145 PRO C N 1
ATOM 7604 C CA . PRO C 1 145 ? 94.835 48.065 30.081 1.00 24.22 145 PRO C CA 1
ATOM 7605 C C . PRO C 1 145 ? 95.018 46.563 29.870 1.00 25.52 145 PRO C C 1
ATOM 7606 O O . PRO C 1 145 ? 95.108 45.781 30.817 1.00 25.29 145 PRO C O 1
ATOM 7610 N N . MET C 1 146 ? 95.067 46.190 28.599 1.00 24.24 146 MET C N 1
ATOM 7611 C CA . MET C 1 146 ? 95.380 44.849 28.141 1.00 24.28 146 MET C CA 1
ATOM 7612 C C . MET C 1 146 ? 96.864 44.906 27.724 1.00 29.19 146 MET C C 1
ATOM 7613 O O . MET C 1 146 ? 97.198 45.472 26.686 1.00 27.31 146 MET C O 1
ATOM 7618 N N . MET C 1 147 ? 97.753 44.355 28.548 1.00 24.34 147 MET C N 1
ATOM 7619 C CA . MET C 1 147 ? 99.183 44.608 28.396 1.00 28.76 147 MET C CA 1
ATOM 7620 C C . MET C 1 147 ? 99.965 43.405 27.885 1.00 31.21 147 MET C C 1
ATOM 7621 O O . MET C 1 147 ? 100.061 42.386 28.568 1.00 28.58 147 MET C O 1
ATOM 7626 N N . ASN C 1 148 ? 100.542 43.526 26.693 1.00 28.61 148 ASN C N 1
ATOM 7627 C CA . ASN C 1 148 ? 101.364 42.443 26.165 1.00 30.58 148 ASN C CA 1
ATOM 7628 C C . ASN C 1 148 ? 102.403 42.042 27.195 1.00 33.55 148 ASN C C 1
ATOM 7629 O O . ASN C 1 148 ? 102.943 42.897 27.902 1.00 37.96 148 ASN C O 1
ATOM 7634 N N . ILE C 1 149 ? 102.699 40.755 27.292 1.00 30.77 149 ILE C N 1
ATOM 7635 C CA . ILE C 1 149 ? 103.636 40.318 28.314 1.00 32.39 149 ILE C CA 1
ATOM 7636 C C . ILE C 1 149 ? 104.528 39.171 27.820 1.00 34.46 149 ILE C C 1
ATOM 7637 O O . ILE C 1 149 ? 105.741 39.149 28.067 1.00 30.92 149 ILE C O 1
ATOM 7642 N N . VAL C 1 150 ? 103.929 38.237 27.091 1.00 35.76 150 VAL C N 1
ATOM 7643 C CA . VAL C 1 150 ? 104.672 37.119 26.511 1.00 32.46 150 VAL C CA 1
ATOM 7644 C C . VAL C 1 150 ? 104.246 36.878 25.068 1.00 35.13 150 VAL C C 1
ATOM 7645 O O . VAL C 1 150 ? 103.052 36.860 24.758 1.00 37.20 150 VAL C O 1
ATOM 7649 N N . ASN C 1 151 ? 105.219 36.679 24.189 1.00 35.61 151 ASN C N 1
ATOM 7650 C CA . ASN C 1 151 ? 104.934 36.503 22.771 1.00 37.65 151 ASN C CA 1
ATOM 7651 C C . ASN C 1 151 ? 105.207 35.092 22.239 1.00 41.79 151 ASN C C 1
ATOM 7652 O O . ASN C 1 151 ? 106.035 34.362 22.782 1.00 40.86 151 ASN C O 1
ATOM 7657 N N . GLY C 1 152 ? 104.494 34.715 21.181 1.00 42.46 152 GLY C N 1
ATOM 7658 C CA . GLY C 1 152 ? 104.640 33.404 20.568 1.00 40.98 152 GLY C CA 1
ATOM 7659 C C . GLY C 1 152 ? 104.223 33.417 19.107 1.00 42.87 152 GLY C C 1
ATOM 7660 O O . GLY C 1 152 ? 104.149 34.476 18.481 1.00 41.91 152 GLY C O 1
ATOM 7661 N N . GLY C 1 153 ? 103.943 32.238 18.557 1.00 45.22 153 GLY C N 1
ATOM 7662 C CA . GLY C 1 153 ? 103.597 32.128 17.151 1.00 43.14 153 GLY C CA 1
ATOM 7663 C C . GLY C 1 153 ? 104.631 32.832 16.295 1.00 48.74 153 GLY C C 1
ATOM 7664 O O . GLY C 1 153 ? 105.825 32.768 16.577 1.00 47.91 153 GLY C O 1
ATOM 7665 N N . GLU C 1 154 ? 104.177 33.519 15.255 1.00 52.26 154 GLU C N 1
ATOM 7666 C CA . GLU C 1 154 ? 105.084 34.247 14.369 1.00 51.79 154 GLU C CA 1
ATOM 7667 C C . GLU C 1 154 ? 105.842 35.365 15.089 1.00 55.43 154 GLU C C 1
ATOM 7668 O O . GLU C 1 154 ? 106.780 35.940 14.536 1.00 57.05 154 GLU C O 1
ATOM 7674 N N . HIS C 1 155 ? 105.435 35.669 16.320 1.00 52.04 155 HIS C N 1
ATOM 7675 C CA . HIS C 1 155 ? 106.032 36.771 17.078 1.00 51.92 155 HIS C CA 1
ATOM 7676 C C . HIS C 1 155 ? 107.149 36.301 17.997 1.00 53.32 155 HIS C C 1
ATOM 7677 O O . HIS C 1 155 ? 107.554 37.015 18.921 1.00 49.75 155 HIS C O 1
ATOM 7684 N N . ALA C 1 156 ? 107.648 35.098 17.739 1.00 51.70 156 ALA C N 1
ATOM 7685 C CA . ALA C 1 156 ? 108.693 34.533 18.571 1.00 52.09 156 ALA C CA 1
ATOM 7686 C C . ALA C 1 156 ? 109.362 33.339 17.903 1.00 55.38 156 ALA C C 1
ATOM 7687 O O . ALA C 1 156 ? 108.963 32.903 16.821 1.00 54.39 156 ALA C O 1
ATOM 7689 N N . ASP C 1 157 ? 110.403 32.833 18.552 1.00 56.27 157 ASP C N 1
ATOM 7690 C CA . ASP C 1 157 ? 111.041 31.601 18.132 1.00 54.97 157 ASP C CA 1
ATOM 7691 C C . ASP C 1 157 ? 111.013 30.662 19.319 1.00 54.96 157 ASP C C 1
ATOM 7692 O O . ASP C 1 157 ? 112.032 30.422 19.968 1.00 56.24 157 ASP C O 1
ATOM 7697 N N . ASN C 1 158 ? 109.821 30.159 19.617 1.00 51.92 158 ASN C N 1
ATOM 7698 C CA . ASN C 1 158 ? 109.628 29.239 20.724 1.00 49.17 158 ASN C CA 1
ATOM 7699 C C . ASN C 1 158 ? 108.602 28.181 20.363 1.00 49.31 158 ASN C C 1
ATOM 7700 O O . ASN C 1 158 ? 108.140 28.122 19.218 1.00 46.32 158 ASN C O 1
ATOM 7705 N N . ASN C 1 159 ? 108.240 27.360 21.346 1.00 44.34 159 ASN C N 1
ATOM 7706 C CA . ASN C 1 159 ? 107.251 26.316 21.135 1.00 48.33 159 ASN C CA 1
ATOM 7707 C C . ASN C 1 159 ? 105.823 26.720 21.508 1.00 46.89 159 ASN C C 1
ATOM 7708 O O . ASN C 1 159 ? 105.013 25.877 21.908 1.00 47.45 159 ASN C O 1
ATOM 7713 N N . VAL C 1 160 ? 105.519 28.005 21.383 1.00 40.86 160 VAL C N 1
ATOM 7714 C CA . VAL C 1 160 ? 104.192 28.504 21.717 1.00 44.99 160 VAL C CA 1
ATOM 7715 C C . VAL C 1 160 ? 103.427 28.805 20.439 1.00 42.02 160 VAL C C 1
ATOM 7716 O O . VAL C 1 160 ? 103.981 29.371 19.500 1.00 44.99 160 VAL C O 1
ATOM 7720 N N . ASP C 1 161 ? 102.154 28.431 20.401 1.00 43.66 161 ASP C N 1
ATOM 7721 C CA . ASP C 1 161 ? 101.328 28.675 19.219 1.00 46.82 161 ASP C CA 1
ATOM 7722 C C . ASP C 1 161 ? 100.599 30.024 19.285 1.00 47.89 161 ASP C C 1
ATOM 7723 O O . ASP C 1 161 ? 100.483 30.730 18.276 1.00 41.98 161 ASP C O 1
ATOM 7728 N N . ILE C 1 162 ? 100.115 30.375 20.476 1.00 45.62 162 ILE C N 1
ATOM 7729 C CA . ILE C 1 162 ? 99.445 31.653 20.705 1.00 41.31 162 ILE C CA 1
ATOM 7730 C C . ILE C 1 162 ? 100.385 32.818 20.430 1.00 44.49 162 ILE C C 1
ATOM 7731 O O . ILE C 1 162 ? 101.546 32.789 20.835 1.00 40.61 162 ILE C O 1
ATOM 7736 N N . GLN C 1 163 ? 99.882 33.849 19.756 1.00 37.33 163 GLN C N 1
ATOM 7737 C CA . GLN C 1 163 ? 100.735 34.961 19.348 1.00 42.90 163 GLN C CA 1
ATOM 7738 C C . GLN C 1 163 ? 101.037 35.926 20.497 1.00 40.48 163 GLN C C 1
ATOM 7739 O O . GLN C 1 163 ? 102.156 36.400 20.626 1.00 40.44 163 GLN C O 1
ATOM 7745 N N . GLU C 1 164 ? 100.041 36.201 21.334 1.00 41.28 164 GLU C N 1
ATOM 7746 C CA . GLU C 1 164 ? 100.208 37.137 22.436 1.00 37.21 164 GLU C CA 1
ATOM 7747 C C . GLU C 1 164 ? 99.445 36.744 23.687 1.00 39.60 164 GLU C C 1
ATOM 7748 O O . GLU C 1 164 ? 98.243 36.420 23.641 1.00 37.25 164 GLU C O 1
ATOM 7754 N N . PHE C 1 165 ? 100.155 36.789 24.808 1.00 35.03 165 PHE C N 1
ATOM 7755 C CA . PHE C 1 165 ? 99.538 36.701 26.122 1.00 32.90 165 PHE C CA 1
ATOM 7756 C C . PHE C 1 165 ? 99.632 38.063 26.797 1.00 35.12 165 PHE C C 1
ATOM 7757 O O . PHE C 1 165 ? 100.696 38.707 26.803 1.00 30.04 165 PHE C O 1
ATOM 7765 N N . MET C 1 166 ? 98.513 38.487 27.373 1.00 30.49 166 MET C N 1
ATOM 7766 C CA . MET C 1 166 ? 98.412 39.779 28.022 1.00 27.79 166 MET C CA 1
ATOM 7767 C C . MET C 1 166 ? 97.859 39.618 29.430 1.00 28.78 166 MET C C 1
ATOM 7768 O O . MET C 1 166 ? 97.217 38.623 29.747 1.00 31.62 166 MET C O 1
ATOM 7773 N N . ILE C 1 167 ? 98.126 40.597 30.279 1.00 29.25 167 ILE C N 1
ATOM 7774 C CA . ILE C 1 167 ? 97.459 40.686 31.566 1.00 25.22 167 ILE C CA 1
ATOM 7775 C C . ILE C 1 167 ? 96.515 41.883 31.567 1.00 28.80 167 ILE C C 1
ATOM 7776 O O . ILE C 1 167 ? 96.760 42.873 30.863 1.00 25.28 167 ILE C O 1
ATOM 7781 N N . MET C 1 168 ? 95.438 41.776 32.345 1.00 28.98 168 MET C N 1
ATOM 7782 C CA . MET C 1 168 ? 94.479 42.865 32.545 1.00 26.23 168 MET C CA 1
ATOM 7783 C C . MET C 1 168 ? 94.189 43.066 34.033 1.00 27.95 168 MET C C 1
ATOM 7784 O O . MET C 1 168 ? 93.530 42.235 34.648 1.00 26.81 168 MET C O 1
ATOM 7789 N N . PRO C 1 169 ? 94.689 44.176 34.615 1.00 34.31 169 PRO C N 1
ATOM 7790 C CA . PRO C 1 169 ? 94.499 44.500 36.041 1.00 31.91 169 PRO C CA 1
ATOM 7791 C C . PRO C 1 169 ? 93.092 45.037 36.365 1.00 32.00 169 PRO C C 1
ATOM 7792 O O . PRO C 1 169 ? 92.887 46.205 36.719 1.00 30.75 169 PRO C O 1
ATOM 7796 N N . VAL C 1 170 ? 92.122 44.141 36.266 1.00 28.65 170 VAL C N 1
ATOM 7797 C CA . VAL C 1 170 ? 90.726 44.469 36.505 1.00 33.28 170 VAL C CA 1
ATOM 7798 C C . VAL C 1 170 ? 90.404 44.822 37.966 1.00 31.51 170 VAL C C 1
ATOM 7799 O O . VAL C 1 170 ? 89.344 45.377 38.254 1.00 38.95 170 VAL C O 1
ATOM 7803 N N . GLY C 1 171 ? 91.306 44.517 38.888 1.00 27.38 171 GLY C N 1
ATOM 7804 C CA . GLY C 1 171 ? 91.013 44.713 40.299 1.00 28.56 171 GLY C CA 1
ATOM 7805 C C . GLY C 1 171 ? 91.449 46.059 40.846 1.00 35.56 171 GLY C C 1
ATOM 7806 O O . GLY C 1 171 ? 91.046 46.441 41.946 1.00 40.85 171 GLY C O 1
ATOM 7807 N N . ALA C 1 172 ? 92.274 46.779 40.090 1.00 31.15 172 ALA C N 1
ATOM 7808 C CA . ALA C 1 172 ? 92.712 48.116 40.491 1.00 30.51 172 ALA C CA 1
ATOM 7809 C C . ALA C 1 172 ? 91.523 49.066 40.719 1.00 28.74 172 ALA C C 1
ATOM 7810 O O . ALA C 1 172 ? 90.499 48.945 40.067 1.00 27.07 172 ALA C O 1
ATOM 7812 N N . PRO C 1 173 ? 91.658 50.012 41.658 1.00 29.75 173 PRO C N 1
ATOM 7813 C CA . PRO C 1 173 ? 90.612 51.024 41.872 1.00 30.35 173 PRO C CA 1
ATOM 7814 C C . PRO C 1 173 ? 90.655 52.161 40.836 1.00 30.17 173 PRO C C 1
ATOM 7815 O O . PRO C 1 173 ? 89.645 52.825 40.614 1.00 31.24 173 PRO C O 1
ATOM 7819 N N . ASN C 1 174 ? 91.806 52.386 40.215 1.00 25.33 174 ASN C N 1
ATOM 7820 C CA . ASN C 1 174 ? 91.923 53.457 39.222 1.00 27.13 174 ASN C CA 1
ATOM 7821 C C . ASN C 1 174 ? 92.993 53.117 38.195 1.00 28.34 174 ASN C C 1
ATOM 7822 O O . ASN C 1 174 ? 93.688 52.114 38.336 1.00 28.24 174 ASN C O 1
ATOM 7827 N N . PHE C 1 175 ? 93.140 53.933 37.160 1.00 26.23 175 PHE C N 1
ATOM 7828 C CA . PHE C 1 175 ? 94.132 53.600 36.147 1.00 27.24 175 PHE C CA 1
ATOM 7829 C C . PHE C 1 175 ? 95.564 53.634 36.687 1.00 26.73 175 PHE C C 1
ATOM 7830 O O . PHE C 1 175 ? 96.402 52.808 36.330 1.00 24.50 175 PHE C O 1
ATOM 7838 N N . ARG C 1 176 ? 95.836 54.607 37.541 1.00 26.59 176 ARG C N 1
ATOM 7839 C CA . ARG C 1 176 ? 97.167 54.787 38.081 1.00 25.71 176 ARG C CA 1
ATOM 7840 C C . ARG C 1 176 ? 97.635 53.519 38.816 1.00 29.87 176 ARG C C 1
ATOM 7841 O O . ARG C 1 176 ? 98.792 53.096 38.688 1.00 25.50 176 ARG C O 1
ATOM 7849 N N . GLU C 1 177 ? 96.725 52.899 39.566 1.00 28.61 177 GLU C N 1
ATOM 7850 C CA . GLU C 1 177 ? 97.034 51.647 40.253 1.00 25.36 177 GLU C CA 1
ATOM 7851 C C . GLU C 1 177 ? 97.075 50.477 39.272 1.00 28.05 177 GLU C C 1
ATOM 7852 O O . GLU C 1 177 ? 97.904 49.567 39.401 1.00 25.54 177 GLU C O 1
ATOM 7858 N N . ALA C 1 178 ? 96.203 50.519 38.270 1.00 26.54 178 ALA C N 1
ATOM 7859 C CA . ALA C 1 178 ? 96.214 49.492 37.230 1.00 26.41 178 ALA C CA 1
ATOM 7860 C C . ALA C 1 178 ? 97.558 49.438 36.523 1.00 23.86 178 ALA C C 1
ATOM 7861 O O . ALA C 1 178 ? 98.038 48.364 36.157 1.00 22.70 178 ALA C O 1
ATOM 7863 N N . LEU C 1 179 ? 98.167 50.602 36.319 1.00 25.07 179 LEU C N 1
ATOM 7864 C CA . LEU C 1 179 ? 99.445 50.654 35.629 1.00 24.41 179 LEU C CA 1
ATOM 7865 C C . LEU C 1 179 ? 100.543 50.098 36.525 1.00 22.57 179 LEU C C 1
ATOM 7866 O O . LEU C 1 179 ? 101.464 49.418 36.048 1.00 19.22 179 LEU C O 1
ATOM 7871 N N . ARG C 1 180 ? 100.448 50.401 37.818 1.00 22.60 180 ARG C N 1
ATOM 7872 C CA . ARG C 1 180 ? 101.453 49.944 38.779 1.00 25.24 180 ARG C CA 1
ATOM 7873 C C . ARG C 1 180 ? 101.402 48.423 38.910 1.00 26.10 180 ARG C C 1
ATOM 7874 O O . ARG C 1 180 ? 102.443 47.758 38.908 1.00 26.40 180 ARG C O 1
ATOM 7882 N N . MET C 1 181 ? 100.194 47.875 39.002 1.00 25.95 181 MET C N 1
ATOM 7883 C CA . MET C 1 181 ? 100.039 46.425 39.041 1.00 24.43 181 MET C CA 1
ATOM 7884 C C . MET C 1 181 ? 100.685 45.839 37.801 1.00 25.91 181 MET C C 1
ATOM 7885 O O . MET C 1 181 ? 101.436 44.861 37.879 1.00 29.06 181 MET C O 1
ATOM 7890 N N . GLY C 1 182 ? 100.393 46.439 36.651 1.00 26.66 182 GLY C N 1
ATOM 7891 C CA . GLY C 1 182 ? 100.947 45.965 35.391 1.00 25.46 182 GLY C CA 1
ATOM 7892 C C . GLY C 1 182 ? 102.474 45.948 35.390 1.00 28.07 182 GLY C C 1
ATOM 7893 O O . GLY C 1 182 ? 103.100 44.969 34.968 1.00 20.74 182 GLY C O 1
ATOM 7894 N N . ALA C 1 183 ? 103.075 47.040 35.859 1.00 23.70 183 ALA C N 1
ATOM 7895 C CA . ALA C 1 183 ? 104.522 47.186 35.807 1.00 23.84 183 ALA C CA 1
ATOM 7896 C C . ALA C 1 183 ? 105.173 46.183 36.729 1.00 26.99 183 ALA C C 1
ATOM 7897 O O . ALA C 1 183 ? 106.139 45.521 36.349 1.00 27.08 183 ALA C O 1
ATOM 7899 N N . GLN C 1 184 ? 104.633 46.070 37.940 1.00 25.77 184 GLN C N 1
ATOM 7900 C CA . GLN C 1 184 ? 105.151 45.123 38.916 1.00 27.36 184 GLN C CA 1
ATOM 7901 C C . GLN C 1 184 ? 105.072 43.701 38.405 1.00 27.69 184 GLN C C 1
ATOM 7902 O O . GLN C 1 184 ? 105.985 42.910 38.624 1.00 30.55 184 GLN C O 1
ATOM 7908 N N . ILE C 1 185 ? 103.999 43.363 37.709 1.00 24.51 185 ILE C N 1
ATOM 7909 C CA . ILE C 1 185 ? 103.892 41.996 37.218 1.00 24.03 185 ILE C CA 1
ATOM 7910 C C . ILE C 1 185 ? 104.942 41.769 36.145 1.00 29.77 185 ILE C C 1
ATOM 7911 O O . ILE C 1 185 ? 105.579 40.718 36.105 1.00 29.34 185 ILE C O 1
ATOM 7916 N N . PHE C 1 186 ? 105.130 42.778 35.297 1.00 28.91 186 PHE C N 1
ATOM 7917 C CA . PHE C 1 186 ? 106.102 42.728 34.216 1.00 27.80 186 PHE C CA 1
ATOM 7918 C C . PHE C 1 186 ? 107.508 42.469 34.756 1.00 28.66 186 PHE C C 1
ATOM 7919 O O . PHE C 1 186 ? 108.227 41.601 34.251 1.00 26.11 186 PHE C O 1
ATOM 7927 N N . HIS C 1 187 ? 107.888 43.227 35.782 1.00 29.22 187 HIS C N 1
ATOM 7928 C CA . HIS C 1 187 ? 109.201 43.085 36.421 1.00 27.27 187 HIS C CA 1
ATOM 7929 C C . HIS C 1 187 ? 109.318 41.739 37.133 1.00 29.84 187 HIS C C 1
ATOM 7930 O O . HIS C 1 187 ? 110.400 41.163 37.218 1.00 33.70 187 HIS C O 1
ATOM 7937 N N . SER C 1 188 ? 108.191 41.234 37.627 1.00 27.52 188 SER C N 1
ATOM 7938 C CA . SER C 1 188 ? 108.144 39.924 38.266 1.00 30.60 188 SER C CA 1
ATOM 7939 C C . SER C 1 188 ? 108.398 38.790 37.256 1.00 29.77 188 SER C C 1
ATOM 7940 O O . SER C 1 188 ? 109.174 37.868 37.505 1.00 30.58 188 SER C O 1
ATOM 7943 N N . LEU C 1 189 ? 107.742 38.860 36.107 1.00 32.06 189 LEU C N 1
ATOM 7944 C CA . LEU C 1 189 ? 107.943 37.850 35.080 1.00 31.28 189 LEU C CA 1
ATOM 7945 C C . LEU C 1 189 ? 109.388 37.868 34.608 1.00 29.36 189 LEU C C 1
ATOM 7946 O O . LEU C 1 189 ? 109.957 36.827 34.317 1.00 32.52 189 LEU C O 1
ATOM 7951 N N . LYS C 1 190 ? 109.984 39.055 34.537 1.00 29.63 190 LYS C N 1
ATOM 7952 C CA . LYS C 1 190 ? 111.364 39.178 34.102 1.00 30.24 190 LYS C CA 1
ATOM 7953 C C . LYS C 1 190 ? 112.310 38.367 34.996 1.00 33.04 190 LYS C C 1
ATOM 7954 O O . LYS C 1 190 ? 113.147 37.626 34.497 1.00 34.43 190 LYS C O 1
ATOM 7960 N N . SER C 1 191 ? 112.183 38.533 36.311 1.00 34.68 191 SER C N 1
ATOM 7961 C CA . SER C 1 191 ? 112.930 37.728 37.275 1.00 34.06 191 SER C CA 1
ATOM 7962 C C . SER C 1 191 ? 112.680 36.234 37.085 1.00 35.93 191 SER C C 1
ATOM 7963 O O . SER C 1 191 ? 113.610 35.437 37.035 1.00 37.08 191 SER C O 1
ATOM 7966 N N . VAL C 1 192 ? 111.414 35.862 36.993 1.00 35.69 192 VAL C N 1
ATOM 7967 C CA . VAL C 1 192 ? 111.045 34.463 36.827 1.00 36.63 192 VAL C CA 1
ATOM 7968 C C . VAL C 1 192 ? 111.676 33.884 35.567 1.00 42.18 192 VAL C C 1
ATOM 7969 O O . VAL C 1 192 ? 112.233 32.786 35.599 1.00 45.31 192 VAL C O 1
ATOM 7973 N N . LEU C 1 193 ? 111.606 34.629 34.465 1.00 36.97 193 LEU C N 1
ATOM 7974 C CA . LEU C 1 193 ? 112.243 34.211 33.218 1.00 37.36 193 LEU C CA 1
ATOM 7975 C C . LEU C 1 193 ? 113.780 34.142 33.327 1.00 38.75 193 LEU C C 1
ATOM 7976 O O . LEU C 1 193 ? 114.410 33.199 32.848 1.00 38.51 193 LEU C O 1
ATOM 7981 N N . SER C 1 194 ? 114.376 35.140 33.961 1.00 36.73 194 SER C N 1
ATOM 7982 C CA . SER C 1 194 ? 115.821 35.174 34.132 1.00 39.11 194 SER C CA 1
ATOM 7983 C C . SER C 1 194 ? 116.335 34.044 35.043 1.00 43.84 194 SER C C 1
ATOM 7984 O O . SER C 1 194 ? 117.416 33.495 34.820 1.00 48.42 194 SER C O 1
ATOM 7987 N N . ALA C 1 195 ? 115.557 33.703 36.064 1.00 44.31 195 ALA C N 1
ATOM 7988 C CA . ALA C 1 195 ? 115.914 32.628 36.982 1.00 44.63 195 ALA C CA 1
ATOM 7989 C C . ALA C 1 195 ? 115.786 31.268 36.307 1.00 44.89 195 ALA C C 1
ATOM 7990 O O . ALA C 1 195 ? 116.416 30.303 36.736 1.00 49.21 195 ALA C O 1
ATOM 7992 N N . LYS C 1 196 ? 114.961 31.186 35.263 1.00 43.43 196 LYS C N 1
ATOM 7993 C CA . LYS C 1 196 ? 114.865 29.964 34.463 1.00 38.54 196 LYS C CA 1
ATOM 7994 C C . LYS C 1 196 ? 115.968 29.935 33.405 1.00 43.50 196 LYS C C 1
ATOM 7995 O O . LYS C 1 196 ? 116.108 28.959 32.667 1.00 44.84 196 LYS C O 1
ATOM 8001 N N . GLY C 1 197 ? 116.735 31.020 33.320 1.00 44.61 197 GLY C N 1
ATOM 8002 C CA . GLY C 1 197 ? 117.778 31.144 32.316 1.00 42.74 197 GLY C CA 1
ATOM 8003 C C . GLY C 1 197 ? 117.274 31.506 30.924 1.00 42.66 197 GLY C C 1
ATOM 8004 O O . GLY C 1 197 ? 117.954 31.252 29.930 1.00 44.56 197 GLY C O 1
ATOM 8005 N N . LEU C 1 198 ? 116.095 32.113 30.835 1.00 37.30 198 LEU C N 1
ATOM 8006 C CA . LEU C 1 198 ? 115.537 32.446 29.528 1.00 35.20 198 LEU C CA 1
ATOM 8007 C C . LEU C 1 198 ? 115.818 33.908 29.127 1.00 37.09 198 LEU C C 1
ATOM 8008 O O . LEU C 1 198 ? 116.156 34.736 29.970 1.00 31.91 198 LEU C O 1
ATOM 8013 N N . ASN C 1 199 ? 115.677 34.209 27.837 1.00 36.06 199 ASN C N 1
ATOM 8014 C CA . ASN C 1 199 ? 115.942 35.550 27.300 1.00 36.37 199 ASN C CA 1
ATOM 8015 C C . ASN C 1 199 ? 114.921 36.615 27.728 1.00 37.71 199 ASN C C 1
ATOM 8016 O O . ASN C 1 199 ? 113.719 36.381 27.668 1.00 34.17 199 ASN C O 1
ATOM 8021 N N . THR C 1 200 ? 115.400 37.787 28.140 1.00 35.83 200 THR C N 1
ATOM 8022 C CA . THR C 1 200 ? 114.510 38.848 28.612 1.00 37.77 200 THR C CA 1
ATOM 8023 C C . THR C 1 200 ? 114.614 40.158 27.801 1.00 40.53 200 THR C C 1
ATOM 8024 O O . THR C 1 200 ? 114.180 41.218 28.253 1.00 34.80 200 THR C O 1
ATOM 8028 N N . ALA C 1 201 ? 115.193 40.075 26.607 1.00 34.35 201 ALA C N 1
ATOM 8029 C CA . ALA C 1 201 ? 115.100 41.158 25.644 1.00 31.31 201 ALA C CA 1
ATOM 8030 C C . ALA C 1 201 ? 113.644 41.191 25.167 1.00 30.48 201 ALA C C 1
ATOM 8031 O O . ALA C 1 201 ? 112.945 40.186 25.269 1.00 30.23 201 ALA C O 1
ATOM 8033 N N . VAL C 1 202 ? 113.185 42.337 24.668 1.00 25.80 202 VAL C N 1
ATOM 8034 C CA . VAL C 1 202 ? 111.773 42.512 24.319 1.00 27.99 202 VAL C CA 1
ATOM 8035 C C . VAL C 1 202 ? 111.523 42.647 22.816 1.00 26.97 202 VAL C C 1
ATOM 8036 O O . VAL C 1 202 ? 112.428 43.002 22.058 1.00 26.52 202 VAL C O 1
ATOM 8040 N N . GLY C 1 203 ? 110.282 42.395 22.402 1.00 24.05 203 GLY C N 1
ATOM 8041 C CA . GLY C 1 203 ? 109.879 42.581 21.017 1.00 28.24 203 GLY C CA 1
ATOM 8042 C C . GLY C 1 203 ? 109.274 43.954 20.712 1.00 29.97 203 GLY C C 1
ATOM 8043 O O . GLY C 1 203 ? 109.427 44.902 21.481 1.00 26.59 203 GLY C O 1
ATOM 8044 N N . ASP C 1 204 ? 108.583 44.051 19.580 1.00 26.66 204 ASP C N 1
ATOM 8045 C CA . ASP C 1 204 ? 107.970 45.302 19.142 1.00 31.09 204 ASP C CA 1
ATOM 8046 C C . ASP C 1 204 ? 106.994 45.920 20.161 1.00 29.90 204 ASP C C 1
ATOM 8047 O O . ASP C 1 204 ? 106.893 47.150 20.273 1.00 26.18 204 ASP C O 1
ATOM 8052 N N . GLU C 1 205 ? 106.264 45.080 20.888 1.00 25.26 205 GLU C N 1
ATOM 8053 C CA . GLU C 1 205 ? 105.208 45.595 21.759 1.00 28.00 205 GLU C CA 1
ATOM 8054 C C . GLU C 1 205 ? 105.704 45.730 23.195 1.00 24.86 205 GLU C C 1
ATOM 8055 O O . GLU C 1 205 ? 104.955 46.130 24.093 1.00 23.90 205 GLU C O 1
ATOM 8061 N N . GLY C 1 206 ? 106.976 45.398 23.395 1.00 24.29 206 GLY C N 1
ATOM 8062 C CA . GLY C 1 206 ? 107.661 45.687 24.642 1.00 24.42 206 GLY C CA 1
ATOM 8063 C C . GLY C 1 206 ? 107.692 44.551 25.647 1.00 30.18 206 GLY C C 1
ATOM 8064 O O . GLY C 1 206 ? 108.267 44.698 26.738 1.00 25.78 206 GLY C O 1
ATOM 8065 N N . GLY C 1 207 ? 107.072 43.424 25.291 1.00 26.72 207 GLY C N 1
ATOM 8066 C CA . GLY C 1 207 ? 107.077 42.257 26.150 1.00 26.66 207 GLY C CA 1
ATOM 8067 C C . GLY C 1 207 ? 108.166 41.266 25.791 1.00 30.30 207 GLY C C 1
ATOM 8068 O O . GLY C 1 207 ? 108.973 41.512 24.896 1.00 27.15 207 GLY C O 1
ATOM 8069 N N . PHE C 1 208 ? 108.158 40.124 26.473 1.00 33.52 208 PHE C N 1
ATOM 8070 C CA . PHE C 1 208 ? 109.194 39.093 26.327 1.00 31.71 208 PHE C CA 1
ATOM 8071 C C . PHE C 1 208 ? 108.793 37.998 25.330 1.00 34.48 208 PHE C C 1
ATOM 8072 O O . PHE C 1 208 ? 107.612 37.785 25.090 1.00 38.29 208 PHE C O 1
ATOM 8080 N N . ALA C 1 209 ? 109.780 37.327 24.739 1.00 32.61 209 ALA C N 1
ATOM 8081 C CA . ALA C 1 209 ? 109.533 36.150 23.898 1.00 38.64 209 ALA C CA 1
ATOM 8082 C C . ALA C 1 209 ? 110.531 35.028 24.238 1.00 39.00 209 ALA C C 1
ATOM 8083 O O . ALA C 1 209 ? 111.388 34.678 23.422 1.00 39.79 209 ALA C O 1
ATOM 8085 N N . PRO C 1 210 ? 110.435 34.481 25.461 1.00 33.51 210 PRO C N 1
ATOM 8086 C CA . PRO C 1 210 ? 111.374 33.450 25.911 1.00 41.45 210 PRO C CA 1
ATOM 8087 C C . PRO C 1 210 ? 111.113 32.108 25.225 1.00 40.78 210 PRO C C 1
ATOM 8088 O O . PRO C 1 210 ? 110.024 31.876 24.685 1.00 39.00 210 PRO C O 1
ATOM 8092 N N . ASN C 1 211 ? 112.115 31.237 25.238 1.00 42.42 211 ASN C N 1
ATOM 8093 C CA . ASN C 1 211 ? 111.980 29.926 24.614 1.00 49.34 211 ASN C CA 1
ATOM 8094 C C . ASN C 1 211 ? 111.225 28.940 25.504 1.00 45.82 211 ASN C C 1
ATOM 8095 O O . ASN C 1 211 ? 111.746 27.891 25.876 1.00 49.06 211 ASN C O 1
ATOM 8100 N N . LEU C 1 212 ? 109.996 29.300 25.854 1.00 45.19 212 LEU C N 1
ATOM 8101 C CA . LEU C 1 212 ? 109.126 28.431 26.631 1.00 47.86 212 LEU C CA 1
ATOM 8102 C C . LEU C 1 212 ? 108.648 27.284 25.739 1.00 49.82 212 LEU C C 1
ATOM 8103 O O . LEU C 1 212 ? 108.598 27.419 24.509 1.00 45.99 212 LEU C O 1
ATOM 8108 N N . GLY C 1 213 ? 108.300 26.161 26.360 1.00 45.66 213 GLY C N 1
ATOM 8109 C CA . GLY C 1 213 ? 108.046 24.930 25.628 1.00 43.66 213 GLY C CA 1
ATOM 8110 C C . GLY C 1 213 ? 106.616 24.636 25.215 1.00 49.92 213 GLY C C 1
ATOM 8111 O O . GLY C 1 213 ? 106.385 23.735 24.408 1.00 56.09 213 GLY C O 1
ATOM 8112 N N . SER C 1 214 ? 105.649 25.370 25.757 1.00 48.34 214 SER C N 1
ATOM 8113 C CA . SER C 1 214 ? 104.254 25.131 25.395 1.00 47.24 214 SER C CA 1
ATOM 8114 C C . SER C 1 214 ? 103.327 26.259 25.829 1.00 49.78 214 SER C C 1
ATOM 8115 O O . SER C 1 214 ? 103.618 26.996 26.772 1.00 48.47 214 SER C O 1
ATOM 8118 N N . ASN C 1 215 ? 102.191 26.368 25.153 1.00 46.06 215 ASN C N 1
ATOM 8119 C CA . ASN C 1 215 ? 101.224 27.394 25.489 1.00 45.94 215 ASN C CA 1
ATOM 8120 C C . ASN C 1 215 ? 100.828 27.347 26.960 1.00 44.26 215 ASN C C 1
ATOM 8121 O O . ASN C 1 215 ? 100.745 28.381 27.613 1.00 44.42 215 ASN C O 1
ATOM 8126 N N . GLU C 1 216 ? 100.616 26.154 27.497 1.00 42.55 216 GLU C N 1
ATOM 8127 C CA . GLU C 1 216 ? 100.234 26.046 28.899 1.00 44.74 216 GLU C CA 1
ATOM 8128 C C . GLU C 1 216 ? 101.363 26.465 29.836 1.00 44.14 216 GLU C C 1
ATOM 8129 O O . GLU C 1 216 ? 101.117 27.036 30.899 1.00 42.68 216 GLU C O 1
ATOM 8135 N N . GLU C 1 217 ? 102.600 26.176 29.443 1.00 42.93 217 GLU C N 1
ATOM 8136 C CA . GLU C 1 217 ? 103.753 26.609 30.218 1.00 45.94 217 GLU C CA 1
ATOM 8137 C C . GLU C 1 217 ? 103.795 28.147 30.263 1.00 48.81 217 GLU C C 1
ATOM 8138 O O . GLU C 1 217 ? 104.042 28.747 31.316 1.00 43.84 217 GLU C O 1
ATOM 8144 N N . ALA C 1 218 ? 103.545 28.775 29.115 1.00 44.56 218 ALA C N 1
ATOM 8145 C CA . ALA C 1 218 ? 103.472 30.228 29.032 1.00 44.53 218 ALA C CA 1
ATOM 8146 C C . ALA C 1 218 ? 102.428 30.751 30.012 1.00 42.44 218 ALA C C 1
ATOM 8147 O O . ALA C 1 218 ? 102.712 31.639 30.811 1.00 40.48 218 ALA C O 1
ATOM 8149 N N . LEU C 1 219 ? 101.226 30.187 29.951 1.00 40.29 219 LEU C N 1
ATOM 8150 C CA . LEU C 1 219 ? 100.138 30.598 30.829 1.00 40.43 219 LEU C CA 1
ATOM 8151 C C . LEU C 1 219 ? 100.473 30.355 32.296 1.00 41.06 219 LEU C C 1
ATOM 8152 O O . LEU C 1 219 ? 100.175 31.181 33.159 1.00 40.36 219 LEU C O 1
ATOM 8157 N N . GLN C 1 220 ? 101.098 29.220 32.581 1.00 40.03 220 GLN C N 1
ATOM 8158 C CA . GLN C 1 220 ? 101.471 28.908 33.951 1.00 39.93 220 GLN C CA 1
ATOM 8159 C C . GLN C 1 220 ? 102.525 29.879 34.489 1.00 39.55 220 GLN C C 1
ATOM 8160 O O . GLN C 1 220 ? 102.522 30.214 35.673 1.00 35.32 220 GLN C O 1
ATOM 8166 N N . THR C 1 221 ? 103.419 30.336 33.616 1.00 37.04 221 THR C N 1
ATOM 8167 C CA . THR C 1 221 ? 104.496 31.222 34.043 1.00 38.02 221 THR C CA 1
ATOM 8168 C C . THR C 1 221 ? 103.958 32.615 34.351 1.00 36.16 221 THR C C 1
ATOM 8169 O O . THR C 1 221 ? 104.372 33.269 35.313 1.00 38.78 221 THR C O 1
ATOM 8173 N N . ILE C 1 222 ? 103.024 33.069 33.535 1.00 36.04 222 ILE C N 1
ATOM 8174 C CA . ILE C 1 222 ? 102.394 34.357 33.777 1.00 35.02 222 ILE C CA 1
ATOM 8175 C C . ILE C 1 222 ? 101.695 34.340 35.145 1.00 36.33 222 ILE C C 1
ATOM 8176 O O . ILE C 1 222 ? 101.935 35.223 35.987 1.00 32.38 222 ILE C O 1
ATOM 8181 N N . VAL C 1 223 ? 100.864 33.318 35.370 1.00 34.45 223 VAL C N 1
ATOM 8182 C CA . VAL C 1 223 ? 100.183 33.125 36.652 1.00 30.97 223 VAL C CA 1
ATOM 8183 C C . VAL C 1 223 ? 101.165 33.150 37.815 1.00 32.05 223 VAL C C 1
ATOM 8184 O O . VAL C 1 223 ? 100.911 33.768 38.848 1.00 33.01 223 VAL C O 1
ATOM 8188 N N . GLU C 1 224 ? 102.294 32.472 37.643 1.00 33.58 224 GLU C N 1
ATOM 8189 C CA . GLU C 1 224 ? 103.345 32.473 38.654 1.00 33.28 224 GLU C CA 1
ATOM 8190 C C . GLU C 1 224 ? 103.865 33.897 38.910 1.00 36.50 224 GLU C C 1
ATOM 8191 O O . GLU C 1 224 ? 103.942 34.347 40.058 1.00 39.49 224 GLU C O 1
ATOM 8197 N N . ALA C 1 225 ? 104.193 34.621 37.843 1.00 36.61 225 ALA C N 1
ATOM 8198 C CA . ALA C 1 225 ? 104.694 35.993 37.990 1.00 37.23 225 ALA C CA 1
ATOM 8199 C C . ALA C 1 225 ? 103.681 36.879 38.712 1.00 35.57 225 ALA C C 1
ATOM 8200 O O . ALA C 1 225 ? 104.050 37.701 39.565 1.00 33.88 225 ALA C O 1
ATOM 8202 N N . ILE C 1 226 ? 102.404 36.702 38.377 1.00 33.02 226 ILE C N 1
ATOM 8203 C CA . ILE C 1 226 ? 101.346 37.490 38.995 1.00 28.25 226 ILE C CA 1
ATOM 8204 C C . ILE C 1 226 ? 101.342 37.238 40.491 1.00 35.23 226 ILE C C 1
ATOM 8205 O O . ILE C 1 226 ? 101.333 38.169 41.292 1.00 33.20 226 ILE C O 1
ATOM 8210 N N . GLU C 1 227 ? 101.370 35.963 40.859 1.00 35.52 227 GLU C N 1
ATOM 8211 C CA . GLU C 1 227 ? 101.404 35.568 42.262 1.00 40.15 227 GLU C CA 1
ATOM 8212 C C . GLU C 1 227 ? 102.650 36.115 42.945 1.00 39.78 227 GLU C C 1
ATOM 8213 O O . GLU C 1 227 ? 102.563 36.754 43.992 1.00 42.17 227 GLU C O 1
ATOM 8219 N N . LYS C 1 228 ? 103.808 35.883 42.340 1.00 39.25 228 LYS C N 1
ATOM 8220 C CA . LYS C 1 228 ? 105.049 36.384 42.915 1.00 38.33 228 LYS C CA 1
ATOM 8221 C C . LYS C 1 228 ? 105.047 37.911 43.042 1.00 42.68 228 LYS C C 1
ATOM 8222 O O . LYS C 1 228 ? 105.692 38.459 43.938 1.00 47.56 228 LYS C O 1
ATOM 8228 N N . ALA C 1 229 ? 104.303 38.601 42.176 1.00 39.52 229 ALA C N 1
ATOM 8229 C CA . ALA C 1 229 ? 104.145 40.054 42.332 1.00 37.65 229 ALA C CA 1
ATOM 8230 C C . ALA C 1 229 ? 103.166 40.394 43.458 1.00 36.64 229 ALA C C 1
ATOM 8231 O O . ALA C 1 229 ? 102.995 41.557 43.807 1.00 36.37 229 ALA C O 1
ATOM 8233 N N . GLY C 1 230 ? 102.537 39.371 44.033 1.00 38.30 230 GLY C N 1
ATOM 8234 C CA . GLY C 1 230 ? 101.673 39.565 45.183 1.00 33.70 230 GLY C CA 1
ATOM 8235 C C . GLY C 1 230 ? 100.257 40.009 44.850 1.00 39.68 230 GLY C C 1
ATOM 8236 O O . GLY C 1 230 ? 99.584 40.637 45.672 1.00 38.80 230 GLY C O 1
ATOM 8237 N N . PHE C 1 231 ? 99.800 39.689 43.642 1.00 37.38 231 PHE C N 1
ATOM 8238 C CA . PHE C 1 231 ? 98.418 39.946 43.267 1.00 35.90 231 PHE C CA 1
ATOM 8239 C C . PHE C 1 231 ? 97.704 38.612 43.091 1.00 36.00 231 PHE C C 1
ATOM 8240 O O . PHE C 1 231 ? 98.356 37.582 43.005 1.00 36.67 231 PHE C O 1
ATOM 8248 N N . LYS C 1 232 ? 96.371 38.635 43.055 1.00 40.17 232 LYS C N 1
ATOM 8249 C CA . LYS C 1 232 ? 95.569 37.415 42.944 1.00 37.27 232 LYS C CA 1
ATOM 8250 C C . LYS C 1 232 ? 95.079 37.185 41.523 1.00 34.50 232 LYS C C 1
ATOM 8251 O O . LYS C 1 232 ? 94.224 37.932 41.038 1.00 39.16 232 LYS C O 1
ATOM 8257 N N . PRO C 1 233 ? 95.582 36.133 40.858 1.00 36.44 233 PRO C N 1
ATOM 8258 C CA . PRO C 1 233 ? 95.059 35.782 39.531 1.00 35.07 233 PRO C CA 1
ATOM 8259 C C . PRO C 1 233 ? 93.559 35.557 39.601 1.00 40.41 233 PRO C C 1
ATOM 8260 O O . PRO C 1 233 ? 93.083 35.006 40.588 1.00 41.30 233 PRO C O 1
ATOM 8264 N N . GLY C 1 234 ? 92.824 35.988 38.582 1.00 38.95 234 GLY C N 1
ATOM 8265 C CA . GLY C 1 234 ? 91.375 35.869 38.594 1.00 40.37 234 GLY C CA 1
ATOM 8266 C C . GLY C 1 234 ? 90.683 37.029 39.290 1.00 41.57 234 GLY C C 1
ATOM 8267 O O . GLY C 1 234 ? 89.977 37.820 38.659 1.00 42.96 234 GLY C O 1
ATOM 8268 N N . GLU C 1 235 ? 90.887 37.135 40.596 1.00 40.85 235 GLU C N 1
ATOM 8269 C CA . GLU C 1 235 ? 90.280 38.206 41.374 1.00 42.85 235 GLU C CA 1
ATOM 8270 C C . GLU C 1 235 ? 90.792 39.603 40.975 1.00 41.82 235 GLU C C 1
ATOM 8271 O O . GLU C 1 235 ? 90.000 40.534 40.816 1.00 37.61 235 GLU C O 1
ATOM 8277 N N . GLU C 1 236 ? 92.107 39.746 40.802 1.00 38.07 236 GLU C N 1
ATOM 8278 C CA . GLU C 1 236 ? 92.698 41.068 40.573 1.00 36.92 236 GLU C CA 1
ATOM 8279 C C . GLU C 1 236 ? 93.304 41.262 39.189 1.00 35.29 236 GLU C C 1
ATOM 8280 O O . GLU C 1 236 ? 93.516 42.390 38.752 1.00 34.97 236 GLU C O 1
ATOM 8286 N N . VAL C 1 237 ? 93.603 40.167 38.509 1.00 30.84 237 VAL C N 1
ATOM 8287 C CA . VAL C 1 237 ? 94.257 40.236 37.213 1.00 32.71 237 VAL C CA 1
ATOM 8288 C C . VAL C 1 237 ? 93.772 39.081 36.356 1.00 34.97 237 VAL C C 1
ATOM 8289 O O . VAL C 1 237 ? 93.807 37.929 36.781 1.00 34.89 237 VAL C O 1
ATOM 8293 N N . LYS C 1 238 ? 93.309 39.397 35.153 1.00 33.37 238 LYS C N 1
ATOM 8294 C CA . LYS C 1 238 ? 92.884 38.380 34.204 1.00 33.73 238 LYS C CA 1
ATOM 8295 C C . LYS C 1 238 ? 93.939 38.238 33.123 1.00 31.82 238 LYS C C 1
ATOM 8296 O O . LYS C 1 238 ? 94.863 39.050 33.029 1.00 31.03 238 LYS C O 1
ATOM 8302 N N . LEU C 1 239 ? 93.789 37.213 32.297 1.00 31.41 239 LEU C N 1
ATOM 8303 C CA . LEU C 1 239 ? 94.677 37.010 31.169 1.00 28.26 239 LEU C CA 1
ATOM 8304 C C . LEU C 1 239 ? 93.898 37.274 29.900 1.00 28.34 239 LEU C C 1
ATOM 8305 O O . LEU C 1 239 ? 92.680 37.130 29.878 1.00 29.86 239 LEU C O 1
ATOM 8310 N N . ALA C 1 240 ? 94.594 37.660 28.842 1.00 26.95 240 ALA C N 1
ATOM 8311 C CA . ALA C 1 240 ? 93.965 37.761 27.532 1.00 28.14 240 ALA C CA 1
ATOM 8312 C C . ALA C 1 240 ? 94.902 37.196 26.484 1.00 28.27 240 ALA C C 1
ATOM 8313 O O . ALA C 1 240 ? 96.117 37.219 26.657 1.00 30.19 240 ALA C O 1
ATOM 8315 N N . MET C 1 241 ? 94.337 36.711 25.389 1.00 28.88 241 MET C N 1
ATOM 8316 C CA . MET C 1 241 ? 95.132 36.089 24.343 1.00 34.57 241 MET C CA 1
ATOM 8317 C C . MET C 1 241 ? 94.809 36.651 22.983 1.00 31.20 241 MET C C 1
ATOM 8318 O O . MET C 1 241 ? 93.655 36.906 22.669 1.00 35.94 241 MET C O 1
ATOM 8323 N N . ASP C 1 242 ? 95.841 36.842 22.174 1.00 36.34 242 ASP C N 1
ATOM 8324 C CA . ASP C 1 242 ? 95.650 37.015 20.746 1.00 38.62 242 ASP C CA 1
ATOM 8325 C C . ASP C 1 242 ? 96.153 35.715 20.123 1.00 44.05 242 ASP C C 1
ATOM 8326 O O . ASP C 1 242 ? 97.356 35.461 20.093 1.00 39.37 242 ASP C O 1
ATOM 8331 N N . ALA C 1 243 ? 95.223 34.876 19.667 1.00 44.30 243 ALA C N 1
ATOM 8332 C CA . ALA C 1 243 ? 95.579 33.611 19.031 1.00 44.11 243 ALA C CA 1
ATOM 8333 C C . ALA C 1 243 ? 96.259 33.844 17.686 1.00 44.50 243 ALA C C 1
ATOM 8334 O O . ALA C 1 243 ? 97.252 33.191 17.357 1.00 45.44 243 ALA C O 1
ATOM 8336 N N . ALA C 1 244 ? 95.729 34.795 16.923 1.00 43.83 244 ALA C N 1
ATOM 8337 C CA . ALA C 1 244 ? 96.156 35.000 15.546 1.00 45.08 244 ALA C CA 1
ATOM 8338 C C . ALA C 1 244 ? 96.008 33.689 14.778 1.00 50.13 244 ALA C C 1
ATOM 8339 O O . ALA C 1 244 ? 96.811 33.381 13.901 1.00 52.98 244 ALA C O 1
ATOM 8341 N N . SER C 1 245 ? 94.967 32.931 15.120 1.00 50.46 245 SER C N 1
ATOM 8342 C CA . SER C 1 245 ? 94.777 31.569 14.624 1.00 51.97 245 SER C CA 1
ATOM 8343 C C . SER C 1 245 ? 94.757 31.454 13.099 1.00 54.09 245 SER C C 1
ATOM 8344 O O . SER C 1 245 ? 94.782 30.351 12.557 1.00 56.63 245 SER C O 1
ATOM 8347 N N . SER C 1 246 ? 94.702 32.587 12.410 1.00 50.24 246 SER C N 1
ATOM 8348 C CA . SER C 1 246 ? 94.901 32.601 10.965 1.00 55.99 246 SER C CA 1
ATOM 8349 C C . SER C 1 246 ? 96.217 31.907 10.636 1.00 58.52 246 SER C C 1
ATOM 8350 O O . SER C 1 246 ? 96.341 31.207 9.621 1.00 59.24 246 SER C O 1
ATOM 8353 N N . GLU C 1 247 ? 97.191 32.105 11.521 1.00 57.26 247 GLU C N 1
ATOM 8354 C CA . GLU C 1 247 ? 98.572 31.671 11.316 1.00 59.83 247 GLU C CA 1
ATOM 8355 C C . GLU C 1 247 ? 98.768 30.159 11.271 1.00 59.92 247 GLU C C 1
ATOM 8356 O O . GLU C 1 247 ? 99.648 29.671 10.560 1.00 65.36 247 GLU C O 1
ATOM 8362 N N . PHE C 1 248 ? 97.973 29.419 12.039 1.00 55.66 248 PHE C N 1
ATOM 8363 C CA . PHE C 1 248 ? 98.082 27.962 12.019 1.00 64.15 248 PHE C CA 1
ATOM 8364 C C . PHE C 1 248 ? 96.857 27.263 11.424 1.00 63.14 248 PHE C C 1
ATOM 8365 O O . PHE C 1 248 ? 96.785 26.034 11.397 1.00 62.88 248 PHE C O 1
ATOM 8373 N N . TYR C 1 249 ? 95.908 28.052 10.932 1.00 65.68 249 TYR C N 1
ATOM 8374 C CA . TYR C 1 249 ? 94.734 27.506 10.259 1.00 65.10 249 TYR C CA 1
ATOM 8375 C C . TYR C 1 249 ? 95.162 26.963 8.903 1.00 67.43 249 TYR C C 1
ATOM 8376 O O . TYR C 1 249 ? 95.859 27.645 8.146 1.00 67.63 249 TYR C O 1
ATOM 8385 N N . ASN C 1 250 ? 94.764 25.732 8.600 1.00 64.36 250 ASN C N 1
ATOM 8386 C CA . ASN C 1 250 ? 95.106 25.145 7.314 1.00 71.68 250 ASN C CA 1
ATOM 8387 C C . ASN C 1 250 ? 94.030 25.430 6.281 1.00 70.80 250 ASN C C 1
ATOM 8388 O O . ASN C 1 250 ? 92.883 25.017 6.436 1.00 67.57 250 ASN C O 1
ATOM 8393 N N . LYS C 1 251 ? 94.406 26.140 5.225 1.00 72.38 251 LYS C N 1
ATOM 8394 C CA . LYS C 1 251 ? 93.441 26.538 4.213 1.00 77.79 251 LYS C CA 1
ATOM 8395 C C . LYS C 1 251 ? 92.853 25.336 3.462 1.00 82.97 251 LYS C C 1
ATOM 8396 O O . LYS C 1 251 ? 91.722 25.393 2.972 1.00 82.69 251 LYS C O 1
ATOM 8402 N N . GLU C 1 252 ? 93.612 24.246 3.392 1.00 81.37 252 GLU C N 1
ATOM 8403 C CA . GLU C 1 252 ? 93.207 23.080 2.606 1.00 80.44 252 GLU C CA 1
ATOM 8404 C C . GLU C 1 252 ? 92.256 22.123 3.325 1.00 80.53 252 GLU C C 1
ATOM 8405 O O . GLU C 1 252 ? 91.221 21.745 2.774 1.00 78.08 252 GLU C O 1
ATOM 8411 N N . ASP C 1 253 ? 92.601 21.726 4.546 1.00 80.79 253 ASP C N 1
ATOM 8412 C CA . ASP C 1 253 ? 91.755 20.794 5.294 1.00 78.50 253 ASP C CA 1
ATOM 8413 C C . ASP C 1 253 ? 90.901 21.481 6.357 1.00 76.95 253 ASP C C 1
ATOM 8414 O O . ASP C 1 253 ? 90.272 20.812 7.178 1.00 76.92 253 ASP C O 1
ATOM 8419 N N . GLY C 1 254 ? 90.888 22.811 6.342 1.00 71.32 254 GLY C N 1
ATOM 8420 C CA . GLY C 1 254 ? 90.036 23.579 7.235 1.00 70.14 254 GLY C CA 1
ATOM 8421 C C . GLY C 1 254 ? 90.201 23.227 8.700 1.00 69.41 254 GLY C C 1
ATOM 8422 O O . GLY C 1 254 ? 89.283 23.414 9.509 1.00 64.13 254 GLY C O 1
ATOM 8423 N N . LYS C 1 255 ? 91.378 22.713 9.039 1.00 70.06 255 LYS C N 1
ATOM 8424 C CA . LYS C 1 255 ? 91.703 22.371 10.417 1.00 70.51 255 LYS C CA 1
ATOM 8425 C C . LYS C 1 255 ? 92.830 23.262 10.933 1.00 68.13 255 LYS C C 1
ATOM 8426 O O . LYS C 1 255 ? 93.415 24.051 10.182 1.00 66.27 255 LYS C O 1
ATOM 8432 N N . TYR C 1 256 ? 93.134 23.136 12.218 1.00 62.45 256 TYR C N 1
ATOM 8433 C CA . TYR C 1 256 ? 94.119 24.008 12.837 1.00 66.35 256 TYR C CA 1
ATOM 8434 C C . TYR C 1 256 ? 95.380 23.249 13.234 1.00 67.74 256 TYR C C 1
ATOM 8435 O O . TYR C 1 256 ? 95.317 22.247 13.955 1.00 67.25 256 TYR C O 1
ATOM 8444 N N . HIS C 1 257 ? 96.521 23.738 12.748 1.00 61.54 257 HIS C N 1
ATOM 8445 C CA . HIS C 1 257 ? 97.803 23.061 12.928 1.00 63.45 257 HIS C CA 1
ATOM 8446 C C . HIS C 1 257 ? 98.753 23.741 13.921 1.00 65.72 257 HIS C C 1
ATOM 8447 O O . HIS C 1 257 ? 99.632 24.533 13.545 1.00 58.77 257 HIS C O 1
ATOM 8454 N N . LEU C 1 258 ? 98.556 23.403 15.193 1.00 63.50 258 LEU C N 1
ATOM 8455 C CA . LEU C 1 258 ? 99.389 23.885 16.285 1.00 60.53 258 LEU C CA 1
ATOM 8456 C C . LEU C 1 258 ? 100.716 23.141 16.312 1.00 64.00 258 LEU C C 1
ATOM 8457 O O . LEU C 1 258 ? 100.836 22.109 16.974 1.00 65.22 258 LEU C O 1
ATOM 8462 N N . SER C 1 259 ? 101.711 23.655 15.596 1.00 61.44 259 SER C N 1
ATOM 8463 C CA . SER C 1 259 ? 103.021 23.017 15.593 1.00 64.18 259 SER C CA 1
ATOM 8464 C C . SER C 1 259 ? 103.481 22.750 17.026 1.00 65.02 259 SER C C 1
ATOM 8465 O O . SER C 1 259 ? 103.822 21.622 17.378 1.00 68.10 259 SER C O 1
ATOM 8468 N N . GLY C 1 260 ? 103.469 23.786 17.857 1.00 60.81 260 GLY C N 1
ATOM 8469 C CA . GLY C 1 260 ? 103.880 23.646 19.241 1.00 59.89 260 GLY C CA 1
ATOM 8470 C C . GLY C 1 260 ? 103.163 22.514 19.952 1.00 62.68 260 GLY C C 1
ATOM 8471 O O . GLY C 1 260 ? 103.790 21.611 20.504 1.00 64.41 260 GLY C O 1
ATOM 8472 N N . GLU C 1 261 ? 101.838 22.557 19.936 1.00 63.97 261 GLU C N 1
ATOM 8473 C CA . GLU C 1 261 ? 101.040 21.582 20.668 1.00 65.62 261 GLU C CA 1
ATOM 8474 C C . GLU C 1 261 ? 101.134 20.193 20.023 1.00 68.09 261 GLU C C 1
ATOM 8475 O O . GLU C 1 261 ? 100.694 19.192 20.596 1.00 58.08 261 GLU C O 1
ATOM 8481 N N . GLY C 1 262 ? 101.719 20.143 18.829 1.00 66.36 262 GLY C N 1
ATOM 8482 C CA . GLY C 1 262 ? 101.929 18.889 18.129 1.00 64.91 262 GLY C CA 1
ATOM 8483 C C . GLY C 1 262 ? 100.648 18.158 17.770 1.00 69.70 262 GLY C C 1
ATOM 8484 O O . GLY C 1 262 ? 100.651 16.936 17.607 1.00 69.83 262 GLY C O 1
ATOM 8485 N N . VAL C 1 263 ? 99.550 18.900 17.647 1.00 65.21 263 VAL C N 1
ATOM 8486 C CA . VAL C 1 263 ? 98.270 18.308 17.269 1.00 62.72 263 VAL C CA 1
ATOM 8487 C C . VAL C 1 263 ? 97.622 19.047 16.102 1.00 62.16 263 VAL C C 1
ATOM 8488 O O . VAL C 1 263 ? 98.147 20.046 15.604 1.00 66.10 263 VAL C O 1
ATOM 8492 N N . VAL C 1 264 ? 96.478 18.535 15.667 1.00 57.58 264 VAL C N 1
ATOM 8493 C CA . VAL C 1 264 ? 95.672 19.203 14.656 1.00 63.06 264 VAL C CA 1
ATOM 8494 C C . VAL C 1 264 ? 94.197 19.099 15.043 1.00 66.63 264 VAL C C 1
ATOM 8495 O O . VAL C 1 264 ? 93.657 17.998 15.169 1.00 66.13 264 VAL C O 1
ATOM 8499 N N . LYS C 1 265 ? 93.557 20.248 15.253 1.00 68.22 265 LYS C N 1
ATOM 8500 C CA . LYS C 1 265 ? 92.160 20.286 15.685 1.00 61.29 265 LYS C CA 1
ATOM 8501 C C . LYS C 1 265 ? 91.259 20.867 14.608 1.00 62.64 265 LYS C C 1
ATOM 8502 O O . LYS C 1 265 ? 91.699 21.668 13.780 1.00 63.03 265 LYS C O 1
ATOM 8508 N N . THR C 1 266 ? 89.997 20.454 14.621 1.00 60.69 266 THR C N 1
ATOM 8509 C CA . THR C 1 266 ? 88.987 21.076 13.778 1.00 61.68 266 THR C CA 1
ATOM 8510 C C . THR C 1 266 ? 88.522 22.345 14.471 1.00 58.64 266 THR C C 1
ATOM 8511 O O . THR C 1 266 ? 88.725 22.508 15.673 1.00 56.41 266 THR C O 1
ATOM 8515 N N . SER C 1 267 ? 87.901 23.244 13.719 1.00 59.09 267 SER C N 1
ATOM 8516 C CA . SER C 1 267 ? 87.278 24.402 14.334 1.00 58.42 267 SER C CA 1
ATOM 8517 C C . SER C 1 267 ? 86.605 23.969 15.633 1.00 58.66 267 SER C C 1
ATOM 8518 O O . SER C 1 267 ? 86.755 24.616 16.668 1.00 58.57 267 SER C O 1
ATOM 8521 N N . ALA C 1 268 ? 85.894 22.847 15.579 1.00 57.36 268 ALA C N 1
ATOM 8522 C CA . ALA C 1 268 ? 85.099 22.376 16.715 1.00 61.31 268 ALA C CA 1
ATOM 8523 C C . ALA C 1 268 ? 85.921 21.987 17.947 1.00 55.16 268 ALA C C 1
ATOM 8524 O O . ALA C 1 268 ? 85.487 22.186 19.083 1.00 50.17 268 ALA C O 1
ATOM 8526 N N . GLU C 1 269 ? 87.090 21.406 17.720 1.00 53.28 269 GLU C N 1
ATOM 8527 C CA . GLU C 1 269 ? 87.950 20.995 18.816 1.00 54.77 269 GLU C CA 1
ATOM 8528 C C . GLU C 1 269 ? 88.681 22.208 19.388 1.00 55.65 269 GLU C C 1
ATOM 8529 O O . GLU C 1 269 ? 88.918 22.288 20.594 1.00 55.40 269 GLU C O 1
ATOM 8535 N N . MET C 1 270 ? 89.026 23.154 18.518 1.00 53.34 270 MET C N 1
ATOM 8536 C CA . MET C 1 270 ? 89.589 24.428 18.957 1.00 56.10 270 MET C CA 1
ATOM 8537 C C . MET C 1 270 ? 88.741 25.066 20.053 1.00 54.15 270 MET C C 1
ATOM 8538 O O . MET C 1 270 ? 89.275 25.641 21.008 1.00 49.13 270 MET C O 1
ATOM 8543 N N . VAL C 1 271 ? 87.422 24.972 19.904 1.00 48.51 271 VAL C N 1
ATOM 8544 C CA . VAL C 1 271 ? 86.505 25.587 20.856 1.00 46.33 271 VAL C CA 1
ATOM 8545 C C . VAL C 1 271 ? 86.494 24.817 22.181 1.00 51.20 271 VAL C C 1
ATOM 8546 O O . VAL C 1 271 ? 86.320 25.407 23.250 1.00 51.67 271 VAL C O 1
ATOM 8550 N N . ASP C 1 272 ? 86.674 23.499 22.112 1.00 53.85 272 ASP C N 1
ATOM 8551 C CA . ASP C 1 272 ? 86.812 22.692 23.326 1.00 51.42 272 ASP C CA 1
ATOM 8552 C C . ASP C 1 272 ? 88.139 23.060 23.975 1.00 49.33 272 ASP C C 1
ATOM 8553 O O . ASP C 1 272 ? 88.255 23.110 25.204 1.00 47.21 272 ASP C O 1
ATOM 8558 N N . TRP C 1 273 ? 89.137 23.322 23.134 1.00 41.57 273 TRP C N 1
ATOM 8559 C CA . TRP C 1 273 ? 90.454 23.722 23.611 1.00 49.50 273 TRP C CA 1
ATOM 8560 C C . TRP C 1 273 ? 90.419 25.046 24.410 1.00 48.59 273 TRP C C 1
ATOM 8561 O O . TRP C 1 273 ? 90.896 25.113 25.555 1.00 40.76 273 TRP C O 1
ATOM 8572 N N . TYR C 1 274 ? 89.860 26.090 23.798 1.00 41.67 274 TYR C N 1
ATOM 8573 C CA . TYR C 1 274 ? 89.707 27.378 24.470 1.00 42.85 274 TYR C CA 1
ATOM 8574 C C . TYR C 1 274 ? 88.846 27.214 25.721 1.00 47.01 274 TYR C C 1
ATOM 8575 O O . TYR C 1 274 ? 89.078 27.870 26.746 1.00 41.41 274 TYR C O 1
ATOM 8584 N N . GLU C 1 275 ? 87.856 26.328 25.635 1.00 45.79 275 GLU C N 1
ATOM 8585 C CA . GLU C 1 275 ? 86.971 26.085 26.762 1.00 42.61 275 GLU C CA 1
ATOM 8586 C C . GLU C 1 275 ? 87.750 25.405 27.880 1.00 46.26 275 GLU C C 1
ATOM 8587 O O . GLU C 1 275 ? 87.534 25.682 29.066 1.00 41.28 275 GLU C O 1
ATOM 8593 N N . GLU C 1 276 ? 88.664 24.518 27.485 1.00 47.55 276 GLU C N 1
ATOM 8594 C CA . GLU C 1 276 ? 89.591 23.879 28.420 1.00 48.16 276 GLU C CA 1
ATOM 8595 C C . GLU C 1 276 ? 90.510 24.920 29.064 1.00 45.14 276 GLU C C 1
ATOM 8596 O O . GLU C 1 276 ? 90.536 25.069 30.295 1.00 41.39 276 GLU C O 1
ATOM 8602 N N . LEU C 1 277 ? 91.261 25.637 28.229 1.00 40.84 277 LEU C N 1
ATOM 8603 C CA . LEU C 1 277 ? 92.169 26.678 28.720 1.00 42.53 277 LEU C CA 1
ATOM 8604 C C . LEU C 1 277 ? 91.480 27.629 29.699 1.00 37.41 277 LEU C C 1
ATOM 8605 O O . LEU C 1 277 ? 92.034 27.950 30.746 1.00 31.07 277 LEU C O 1
ATOM 8610 N N . VAL C 1 278 ? 90.260 28.044 29.361 1.00 38.50 278 VAL C N 1
ATOM 8611 C CA . VAL C 1 278 ? 89.488 28.940 30.208 1.00 36.08 278 VAL C CA 1
ATOM 8612 C C . VAL C 1 278 ? 89.183 28.340 31.581 1.00 40.92 278 VAL C C 1
ATOM 8613 O O . VAL C 1 278 ? 89.160 29.049 32.588 1.00 36.80 278 VAL C O 1
ATOM 8617 N N . SER C 1 279 ? 88.934 27.034 31.615 1.00 41.03 279 SER C N 1
ATOM 8618 C CA . SER C 1 279 ? 88.577 26.355 32.852 1.00 41.00 279 SER C CA 1
ATOM 8619 C C . SER C 1 279 ? 89.795 26.156 33.756 1.00 44.40 279 SER C C 1
ATOM 8620 O O . SER C 1 279 ? 89.660 26.027 34.975 1.00 43.87 279 SER C O 1
ATOM 8623 N N . LYS C 1 280 ? 90.982 26.120 33.158 1.00 39.80 280 LYS C N 1
ATOM 8624 C CA . LYS C 1 280 ? 92.215 26.017 33.943 1.00 45.44 280 LYS C CA 1
ATOM 8625 C C . LYS C 1 280 ? 92.789 27.400 34.313 1.00 45.69 280 LYS C C 1
ATOM 8626 O O . LYS C 1 280 ? 93.286 27.608 35.429 1.00 36.95 280 LYS C O 1
ATOM 8632 N N . TYR C 1 281 ? 92.702 28.346 33.380 1.00 41.91 281 TYR C N 1
ATOM 8633 C CA . TYR C 1 281 ? 93.332 29.654 33.559 1.00 37.12 281 TYR C CA 1
ATOM 8634 C C . TYR C 1 281 ? 92.334 30.811 33.497 1.00 38.05 281 TYR C C 1
ATOM 8635 O O . TYR C 1 281 ? 91.320 30.730 32.817 1.00 34.97 281 TYR C O 1
ATOM 8644 N N . PRO C 1 282 ? 92.629 31.905 34.212 1.00 35.77 282 PRO C N 1
ATOM 8645 C CA . PRO C 1 282 ? 91.686 33.023 34.326 1.00 29.86 282 PRO C CA 1
ATOM 8646 C C . PRO C 1 282 ? 91.723 33.928 33.091 1.00 32.50 282 PRO C C 1
ATOM 8647 O O . PRO C 1 282 ? 91.990 35.132 33.176 1.00 28.01 282 PRO C O 1
ATOM 8651 N N . ILE C 1 283 ? 91.473 33.326 31.937 1.00 29.08 283 ILE C N 1
ATOM 8652 C CA . ILE C 1 283 ? 91.391 34.064 30.691 1.00 31.24 283 ILE C CA 1
ATOM 8653 C C . ILE C 1 283 ? 90.031 34.760 30.572 1.00 31.77 283 ILE C C 1
ATOM 8654 O O . ILE C 1 283 ? 88.986 34.122 30.680 1.00 32.83 283 ILE C O 1
ATOM 8659 N N . ILE C 1 284 ? 90.039 36.064 30.330 1.00 31.39 284 ILE C N 1
ATOM 8660 C CA . ILE C 1 284 ? 88.782 36.804 30.178 1.00 28.35 284 ILE C CA 1
ATOM 8661 C C . ILE C 1 284 ? 88.534 37.251 28.729 1.00 28.49 284 ILE C C 1
ATOM 8662 O O . ILE C 1 284 ? 87.441 37.726 28.394 1.00 28.74 284 ILE C O 1
ATOM 8667 N N . SER C 1 285 ? 89.545 37.100 27.872 1.00 25.96 285 SER C N 1
ATOM 8668 C CA . SER C 1 285 ? 89.456 37.615 26.508 1.00 26.10 285 SER C CA 1
ATOM 8669 C C . SER C 1 285 ? 90.304 36.807 25.533 1.00 30.95 285 SER C C 1
ATOM 8670 O O . SER C 1 285 ? 91.450 36.448 25.833 1.00 30.28 285 SER C O 1
ATOM 8673 N N . ILE C 1 286 ? 89.740 36.525 24.361 1.00 28.40 286 ILE C N 1
ATOM 8674 C CA . ILE C 1 286 ? 90.451 35.783 23.317 1.00 32.69 286 ILE C CA 1
ATOM 8675 C C . ILE C 1 286 ? 90.253 36.458 21.966 1.00 30.47 286 ILE C C 1
ATOM 8676 O O . ILE C 1 286 ? 89.122 36.712 21.549 1.00 35.41 286 ILE C O 1
ATOM 8681 N N . GLU C 1 287 ? 91.352 36.740 21.282 1.00 31.61 287 GLU C N 1
ATOM 8682 C CA . GLU C 1 287 ? 91.322 37.567 20.081 1.00 39.84 287 GLU C CA 1
ATOM 8683 C C . GLU C 1 287 ? 91.672 36.738 18.839 1.00 40.67 287 GLU C C 1
ATOM 8684 O O . GLU C 1 287 ? 92.653 35.995 18.840 1.00 40.98 287 GLU C O 1
ATOM 8690 N N . ASP C 1 288 ? 90.869 36.875 17.786 1.00 37.93 288 ASP C N 1
ATOM 8691 C CA . ASP C 1 288 ? 91.030 36.064 16.579 1.00 40.20 288 ASP C CA 1
ATOM 8692 C C . ASP C 1 288 ? 91.198 34.582 16.935 1.00 44.39 288 ASP C C 1
ATOM 8693 O O . ASP C 1 288 ? 92.107 33.900 16.446 1.00 41.30 288 ASP C O 1
ATOM 8698 N N . GLY C 1 289 ? 90.312 34.098 17.801 1.00 38.92 289 GLY C N 1
ATOM 8699 C CA . GLY C 1 289 ? 90.374 32.728 18.283 1.00 43.53 289 GLY C CA 1
ATOM 8700 C C . GLY C 1 289 ? 90.319 31.709 17.162 1.00 46.75 289 GLY C C 1
ATOM 8701 O O . GLY C 1 289 ? 90.868 30.618 17.284 1.00 46.87 289 GLY C O 1
ATOM 8702 N N . LEU C 1 290 ? 89.653 32.071 16.069 1.00 51.52 290 LEU C N 1
ATOM 8703 C CA . LEU C 1 290 ? 89.542 31.204 14.900 1.00 51.05 290 LEU C CA 1
ATOM 8704 C C . LEU C 1 290 ? 89.881 31.987 13.643 1.00 52.24 290 LEU C C 1
ATOM 8705 O O . LEU C 1 290 ? 90.079 33.201 13.703 1.00 51.10 290 LEU C O 1
ATOM 8710 N N . ASP C 1 291 ? 89.950 31.295 12.509 1.00 54.57 291 ASP C N 1
ATOM 8711 C CA . ASP C 1 291 ? 90.430 31.912 11.277 1.00 56.09 291 ASP C CA 1
ATOM 8712 C C . ASP C 1 291 ? 89.535 33.047 10.815 1.00 56.75 291 ASP C C 1
ATOM 8713 O O . ASP C 1 291 ? 88.311 32.976 10.939 1.00 56.99 291 ASP C O 1
ATOM 8718 N N . GLU C 1 292 ? 90.160 34.078 10.257 1.00 52.13 292 GLU C N 1
ATOM 8719 C CA . GLU C 1 292 ? 89.457 35.283 9.848 1.00 55.71 292 GLU C CA 1
ATOM 8720 C C . GLU C 1 292 ? 88.268 35.000 8.936 1.00 57.10 292 GLU C C 1
ATOM 8721 O O . GLU C 1 292 ? 87.325 35.786 8.890 1.00 61.94 292 GLU C O 1
ATOM 8727 N N . ASN C 1 293 ? 88.311 33.882 8.218 1.00 57.46 293 ASN C N 1
ATOM 8728 C CA . ASN C 1 293 ? 87.233 33.518 7.304 1.00 59.82 293 ASN C CA 1
ATOM 8729 C C . ASN C 1 293 ? 86.404 32.330 7.789 1.00 55.78 293 ASN C C 1
ATOM 8730 O O . ASN C 1 293 ? 85.488 31.884 7.103 1.00 59.00 293 ASN C O 1
ATOM 8735 N N . ASP C 1 294 ? 86.728 31.813 8.966 1.00 53.68 294 ASP C N 1
ATOM 8736 C CA . ASP C 1 294 ? 85.996 30.678 9.514 1.00 52.52 294 ASP C CA 1
ATOM 8737 C C . ASP C 1 294 ? 84.825 31.171 10.368 1.00 56.40 294 ASP C C 1
ATOM 8738 O O . ASP C 1 294 ? 84.779 30.944 11.580 1.00 55.12 294 ASP C O 1
ATOM 8743 N N . TRP C 1 295 ? 83.874 31.849 9.726 1.00 61.03 295 TRP C N 1
ATOM 8744 C CA . TRP C 1 295 ? 82.757 32.469 10.441 1.00 59.83 295 TRP C CA 1
ATOM 8745 C C . TRP C 1 295 ? 81.932 31.430 11.174 1.00 58.21 295 TRP C C 1
ATOM 8746 O O . TRP C 1 295 ? 81.416 31.681 12.268 1.00 56.10 295 TRP C O 1
ATOM 8757 N N . GLU C 1 296 ? 81.818 30.257 10.565 1.00 57.44 296 GLU C N 1
ATOM 8758 C CA . GLU C 1 296 ? 81.054 29.176 11.156 1.00 59.88 296 GLU C CA 1
ATOM 8759 C C . GLU C 1 296 ? 81.702 28.772 12.475 1.00 57.62 296 GLU C C 1
ATOM 8760 O O . GLU C 1 296 ? 81.012 28.455 13.450 1.00 57.05 296 GLU C O 1
ATOM 8766 N N . GLY C 1 297 ? 83.031 28.801 12.503 1.00 56.02 297 GLY C N 1
ATOM 8767 C CA . GLY C 1 297 ? 83.775 28.474 13.708 1.00 55.90 297 GLY C CA 1
ATOM 8768 C C . GLY C 1 297 ? 83.573 29.517 14.792 1.00 53.90 297 GLY C C 1
ATOM 8769 O O . GLY C 1 297 ? 83.239 29.189 15.937 1.00 46.65 297 GLY C O 1
ATOM 8770 N N . HIS C 1 298 ? 83.779 30.779 14.419 1.00 51.69 298 HIS C N 1
ATOM 8771 C CA . HIS C 1 298 ? 83.565 31.904 15.321 1.00 51.62 298 HIS C CA 1
ATOM 8772 C C . HIS C 1 298 ? 82.168 31.866 15.941 1.00 49.58 298 HIS C C 1
ATOM 8773 O O . HIS C 1 298 ? 82.003 32.054 17.149 1.00 44.50 298 HIS C O 1
ATOM 8780 N N . LYS C 1 299 ? 81.160 31.613 15.115 1.00 49.99 299 LYS C N 1
ATOM 8781 C CA . LYS C 1 299 ? 79.793 31.599 15.615 1.00 48.25 299 LYS C CA 1
ATOM 8782 C C . LYS C 1 299 ? 79.603 30.545 16.707 1.00 49.42 299 LYS C C 1
ATOM 8783 O O . LYS C 1 299 ? 78.863 30.765 17.669 1.00 49.02 299 LYS C O 1
ATOM 8789 N N . LEU C 1 300 ? 80.284 29.411 16.565 1.00 50.57 300 LEU C N 1
ATOM 8790 C CA . LEU C 1 300 ? 80.231 28.362 17.578 1.00 47.49 300 LEU C CA 1
ATOM 8791 C C . LEU C 1 300 ? 81.031 28.752 18.815 1.00 44.44 300 LEU C C 1
ATOM 8792 O O . LEU C 1 300 ? 80.641 28.459 19.948 1.00 41.90 300 LEU C O 1
ATOM 8797 N N . LEU C 1 301 ? 82.167 29.403 18.597 1.00 48.35 301 LEU C N 1
ATOM 8798 C CA . LEU C 1 301 ? 82.972 29.878 19.712 1.00 44.29 301 LEU C CA 1
ATOM 8799 C C . LEU C 1 301 ? 82.137 30.835 20.559 1.00 41.84 301 LEU C C 1
ATOM 8800 O O . LEU C 1 301 ? 82.190 30.805 21.792 1.00 42.97 301 LEU C O 1
ATOM 8805 N N . THR C 1 302 ? 81.334 31.659 19.893 1.00 40.67 302 THR C N 1
ATOM 8806 C CA . THR C 1 302 ? 80.521 32.645 20.598 1.00 42.34 302 THR C CA 1
ATOM 8807 C C . THR C 1 302 ? 79.419 31.975 21.414 1.00 43.85 302 THR C C 1
ATOM 8808 O O . THR C 1 302 ? 79.171 32.363 22.555 1.00 44.12 302 THR C O 1
ATOM 8812 N N . GLU C 1 303 ? 78.763 30.969 20.839 1.00 46.61 303 GLU C N 1
ATOM 8813 C CA . GLU C 1 303 ? 77.745 30.213 21.575 1.00 51.69 303 GLU C CA 1
ATOM 8814 C C . GLU C 1 303 ? 78.331 29.583 22.840 1.00 48.38 303 GLU C C 1
ATOM 8815 O O . GLU C 1 303 ? 77.780 29.728 23.933 1.00 51.40 303 GLU C O 1
ATOM 8821 N N . ARG C 1 304 ? 79.455 28.893 22.679 1.00 44.01 304 ARG C N 1
ATOM 8822 C CA . ARG C 1 304 ? 80.103 28.170 23.770 1.00 44.47 304 ARG C CA 1
ATOM 8823 C C . ARG C 1 304 ? 80.732 29.066 24.833 1.00 48.22 304 ARG C C 1
ATOM 8824 O O . ARG C 1 304 ? 80.680 28.745 26.023 1.00 43.86 304 ARG C O 1
ATOM 8832 N N . LEU C 1 305 ? 81.328 30.183 24.402 1.00 48.15 305 LEU C N 1
ATOM 8833 C CA . LEU C 1 305 ? 82.107 31.038 25.301 1.00 44.09 305 LEU C CA 1
ATOM 8834 C C . LEU C 1 305 ? 81.580 32.463 25.454 1.00 41.95 305 LEU C C 1
ATOM 8835 O O . LEU C 1 305 ? 81.796 33.102 26.484 1.00 42.04 305 LEU C O 1
ATOM 8840 N N . GLY C 1 306 ? 80.905 32.953 24.422 1.00 43.13 306 GLY C N 1
ATOM 8841 C CA . GLY C 1 306 ? 80.413 34.321 24.377 1.00 39.09 306 GLY C CA 1
ATOM 8842 C C . GLY C 1 306 ? 79.852 34.930 25.656 1.00 40.27 306 GLY C C 1
ATOM 8843 O O . GLY C 1 306 ? 80.050 36.114 25.916 1.00 37.74 306 GLY C O 1
ATOM 8844 N N . LYS C 1 307 ? 79.139 34.148 26.454 1.00 38.80 307 LYS C N 1
ATOM 8845 C CA . LYS C 1 307 ? 78.471 34.709 27.624 1.00 40.00 307 LYS C CA 1
ATOM 8846 C C . LYS C 1 307 ? 79.442 35.109 28.732 1.00 36.95 307 LYS C C 1
ATOM 8847 O O . LYS C 1 307 ? 79.158 36.008 29.513 1.00 33.18 307 LYS C O 1
ATOM 8853 N N . LYS C 1 308 ? 80.587 34.443 28.797 1.00 35.68 308 LYS C N 1
ATOM 8854 C CA . LYS C 1 308 ? 81.480 34.599 29.934 1.00 36.25 308 LYS C CA 1
ATOM 8855 C C . LYS C 1 308 ? 82.873 35.041 29.502 1.00 38.56 308 LYS C C 1
ATOM 8856 O O . LYS C 1 308 ? 83.727 35.347 30.337 1.00 37.70 308 LYS C O 1
ATOM 8862 N N . VAL C 1 309 ? 83.092 35.093 28.195 1.00 32.11 309 VAL C N 1
ATOM 8863 C CA . VAL C 1 309 ? 84.407 35.418 27.675 1.00 32.02 309 VAL C CA 1
ATOM 8864 C C . VAL C 1 309 ? 84.320 36.397 26.507 1.00 34.37 309 VAL C C 1
ATOM 8865 O O . VAL C 1 309 ? 83.515 36.221 25.588 1.00 33.10 309 VAL C O 1
ATOM 8869 N N . GLN C 1 310 ? 85.147 37.438 26.560 1.00 31.03 310 GLN C N 1
ATOM 8870 C CA . GLN C 1 310 ? 85.235 38.387 25.469 1.00 28.72 310 GLN C CA 1
ATOM 8871 C C . GLN C 1 310 ? 85.903 37.728 24.273 1.00 29.46 310 GLN C C 1
ATOM 8872 O O . GLN C 1 310 ? 86.939 37.068 24.413 1.00 27.38 310 GLN C O 1
ATOM 8878 N N . LEU C 1 311 ? 85.306 37.918 23.100 1.00 25.11 311 LEU C N 1
ATOM 8879 C CA . LEU C 1 311 ? 85.800 37.318 21.870 1.00 29.39 311 LEU C CA 1
ATOM 8880 C C . LEU C 1 311 ? 86.029 38.426 20.851 1.00 30.44 311 LEU C C 1
ATOM 8881 O O . LEU C 1 311 ? 85.080 38.973 20.273 1.00 27.31 311 LEU C O 1
ATOM 8886 N N . VAL C 1 312 ? 87.296 38.774 20.659 1.00 31.40 312 VAL C N 1
ATOM 8887 C CA . VAL C 1 312 ? 87.656 39.983 19.918 1.00 31.41 312 VAL C CA 1
ATOM 8888 C C . VAL C 1 312 ? 87.980 39.705 18.460 1.00 31.92 312 VAL C C 1
ATOM 8889 O O . VAL C 1 312 ? 88.841 38.878 18.149 1.00 35.36 312 VAL C O 1
ATOM 8893 N N . GLY C 1 313 ? 87.292 40.401 17.566 1.00 33.24 313 GLY C N 1
ATOM 8894 C CA . GLY C 1 313 ? 87.637 40.352 16.158 1.00 33.79 313 GLY C CA 1
ATOM 8895 C C . GLY C 1 313 ? 88.685 41.401 15.829 1.00 37.20 313 GLY C C 1
ATOM 8896 O O . GLY C 1 313 ? 88.450 42.608 15.988 1.00 35.23 313 GLY C O 1
ATOM 8897 N N . ASP C 1 314 ? 89.850 40.927 15.392 1.00 40.73 314 ASP C N 1
ATOM 8898 C CA . ASP C 1 314 ? 90.932 41.770 14.879 1.00 37.34 314 ASP C CA 1
ATOM 8899 C C . ASP C 1 314 ? 90.977 41.599 13.351 1.00 40.99 314 ASP C C 1
ATOM 8900 O O . ASP C 1 314 ? 90.265 42.289 12.630 1.00 38.69 314 ASP C O 1
ATOM 8905 N N . ASP C 1 315 ? 91.784 40.662 12.857 1.00 43.13 315 ASP C N 1
ATOM 8906 C CA . ASP C 1 315 ? 91.801 40.354 11.423 1.00 44.56 315 ASP C CA 1
ATOM 8907 C C . ASP C 1 315 ? 90.402 39.979 10.886 1.00 47.81 315 ASP C C 1
ATOM 8908 O O . ASP C 1 315 ? 90.117 40.130 9.695 1.00 47.71 315 ASP C O 1
ATOM 8913 N N . LEU C 1 316 ? 89.534 39.491 11.765 1.00 43.07 316 LEU C N 1
ATOM 8914 C CA . LEU C 1 316 ? 88.171 39.128 11.377 1.00 44.55 316 LEU C CA 1
ATOM 8915 C C . LEU C 1 316 ? 87.354 40.335 10.943 1.00 40.66 316 LEU C C 1
ATOM 8916 O O . LEU C 1 316 ? 86.593 40.254 9.982 1.00 43.90 316 LEU C O 1
ATOM 8921 N N . PHE C 1 317 ? 87.523 41.449 11.656 1.00 42.41 317 PHE C N 1
ATOM 8922 C CA . PHE C 1 317 ? 86.725 42.663 11.448 1.00 39.12 317 PHE C CA 1
ATOM 8923 C C . PHE C 1 317 ? 87.507 43.768 10.756 1.00 37.84 317 PHE C C 1
ATOM 8924 O O . PHE C 1 317 ? 86.934 44.578 10.030 1.00 35.71 317 PHE C O 1
ATOM 8932 N N . VAL C 1 318 ? 88.807 43.832 11.024 1.00 37.57 318 VAL C N 1
ATOM 8933 C CA . VAL C 1 318 ? 89.674 44.740 10.292 1.00 38.16 318 VAL C CA 1
ATOM 8934 C C . VAL C 1 318 ? 89.198 46.201 10.398 1.00 33.38 318 VAL C C 1
ATOM 8935 O O . VAL C 1 318 ? 89.324 46.985 9.465 1.00 37.12 318 VAL C O 1
ATOM 8939 N N . THR C 1 319 ? 88.668 46.560 11.560 1.00 32.60 319 THR C N 1
ATOM 8940 C CA . THR C 1 319 ? 88.096 47.893 11.789 1.00 36.77 319 THR C CA 1
ATOM 8941 C C . THR C 1 319 ? 87.218 48.364 10.619 1.00 42.18 319 THR C C 1
ATOM 8942 O O . THR C 1 319 ? 87.229 49.544 10.237 1.00 37.47 319 THR C O 1
ATOM 8946 N N . ASN C 1 320 ? 86.440 47.422 10.083 1.00 40.42 320 ASN C N 1
ATOM 8947 C CA . ASN C 1 320 ? 85.595 47.635 8.917 1.00 34.57 320 ASN C CA 1
ATOM 8948 C C . ASN C 1 320 ? 84.119 47.569 9.343 1.00 36.87 320 ASN C C 1
ATOM 8949 O O . ASN C 1 320 ? 83.673 46.566 9.880 1.00 38.68 320 ASN C O 1
ATOM 8954 N N . THR C 1 321 ? 83.352 48.629 9.137 1.00 37.76 321 THR C N 1
ATOM 8955 C CA . THR C 1 321 ? 81.970 48.598 9.628 1.00 41.70 321 THR C CA 1
ATOM 8956 C C . THR C 1 321 ? 81.094 47.530 8.960 1.00 39.87 321 THR C C 1
ATOM 8957 O O . THR C 1 321 ? 80.273 46.883 9.622 1.00 38.42 321 THR C O 1
ATOM 8961 N N . LYS C 1 322 ? 81.253 47.346 7.655 1.00 38.57 322 LYS C N 1
ATOM 8962 C CA . LYS C 1 322 ? 80.541 46.269 6.975 1.00 36.73 322 LYS C CA 1
ATOM 8963 C C . LYS C 1 322 ? 80.772 44.933 7.679 1.00 38.89 322 LYS C C 1
ATOM 8964 O O . LYS C 1 322 ? 79.825 44.212 7.993 1.00 43.06 322 LYS C O 1
ATOM 8970 N N . LYS C 1 323 ? 82.033 44.619 7.952 1.00 39.20 323 LYS C N 1
ATOM 8971 C CA . LYS C 1 323 ? 82.385 43.356 8.588 1.00 40.91 323 LYS C CA 1
ATOM 8972 C C . LYS C 1 323 ? 81.794 43.246 9.989 1.00 38.52 323 LYS C C 1
ATOM 8973 O O . LYS C 1 323 ? 81.407 42.162 10.427 1.00 38.78 323 LYS C O 1
ATOM 8979 N N . LEU C 1 324 ? 81.766 44.372 10.695 1.00 35.70 324 LEU C N 1
ATOM 8980 C CA . LEU C 1 324 ? 81.232 44.447 12.049 1.00 36.74 324 LEU C CA 1
ATOM 8981 C C . LEU C 1 324 ? 79.747 44.171 11.974 1.00 36.75 324 LEU C C 1
ATOM 8982 O O . LEU C 1 324 ? 79.200 43.382 12.753 1.00 35.80 324 LEU C O 1
ATOM 8987 N N . SER C 1 325 ? 79.093 44.848 11.037 1.00 35.32 325 SER C N 1
ATOM 8988 C CA . SER C 1 325 ? 77.683 44.610 10.780 1.00 38.40 325 SER C CA 1
ATOM 8989 C C . SER C 1 325 ? 77.441 43.117 10.544 1.00 41.40 325 SER C C 1
ATOM 8990 O O . SER C 1 325 ? 76.697 42.470 11.285 1.00 38.48 325 SER C O 1
ATOM 8993 N N . GLU C 1 326 ? 78.083 42.567 9.521 1.00 38.74 326 GLU C N 1
ATOM 8994 C CA . GLU C 1 326 ? 77.923 41.155 9.226 1.00 39.45 326 GLU C CA 1
ATOM 8995 C C . GLU C 1 326 ? 78.228 40.323 10.472 1.00 41.87 326 GLU C C 1
ATOM 8996 O O . GLU C 1 326 ? 77.606 39.286 10.704 1.00 41.66 326 GLU C O 1
ATOM 9002 N N . GLY C 1 327 ? 79.189 40.774 11.273 1.00 40.48 327 GLY C N 1
ATOM 9003 C CA . GLY C 1 327 ? 79.516 40.086 12.510 1.00 37.98 327 GLY C CA 1
ATOM 9004 C C . GLY C 1 327 ? 78.356 40.164 13.482 1.00 34.85 327 GLY C C 1
ATOM 9005 O O . GLY C 1 327 ? 77.904 39.153 14.015 1.00 34.95 327 GLY C O 1
ATOM 9006 N N . ILE C 1 328 ? 77.870 41.379 13.703 1.00 36.11 328 ILE C N 1
ATOM 9007 C CA . ILE C 1 328 ? 76.756 41.622 14.615 1.00 35.55 328 ILE C CA 1
ATOM 9008 C C . ILE C 1 328 ? 75.507 40.820 14.240 1.00 38.67 328 ILE C C 1
ATOM 9009 O O . ILE C 1 328 ? 74.813 40.296 15.109 1.00 35.22 328 ILE C O 1
ATOM 9014 N N . LYS C 1 329 ? 75.230 40.724 12.943 1.00 40.05 329 LYS C N 1
ATOM 9015 C CA . LYS C 1 329 ? 74.035 40.034 12.469 1.00 43.95 329 LYS C CA 1
ATOM 9016 C C . LYS C 1 329 ? 74.108 38.500 12.588 1.00 40.38 329 LYS C C 1
ATOM 9017 O O . LYS C 1 329 ? 73.097 37.850 12.823 1.00 40.59 329 LYS C O 1
ATOM 9023 N N . ASN C 1 330 ? 75.293 37.920 12.439 1.00 36.72 330 ASN C N 1
ATOM 9024 C CA . ASN C 1 330 ? 75.418 36.461 12.518 1.00 41.56 330 ASN C CA 1
ATOM 9025 C C . ASN C 1 330 ? 75.864 35.936 13.874 1.00 41.59 330 ASN C C 1
ATOM 9026 O O . ASN C 1 330 ? 76.263 34.780 13.985 1.00 42.60 330 ASN C O 1
ATOM 9031 N N . GLY C 1 331 ? 75.797 36.789 14.893 1.00 40.37 331 GLY C N 1
ATOM 9032 C CA . GLY C 1 331 ? 76.172 36.408 16.242 1.00 37.33 331 GLY C CA 1
ATOM 9033 C C . GLY C 1 331 ? 77.627 36.000 16.362 1.00 38.24 331 GLY C C 1
ATOM 9034 O O . GLY C 1 331 ? 77.951 35.021 17.034 1.00 40.24 331 GLY C O 1
ATOM 9035 N N . VAL C 1 332 ? 78.511 36.753 15.715 1.00 38.60 332 VAL C N 1
ATOM 9036 C CA . VAL C 1 332 ? 79.948 36.471 15.770 1.00 33.69 332 VAL C CA 1
ATOM 9037 C C . VAL C 1 332 ? 80.725 37.463 16.662 1.00 36.98 332 VAL C C 1
ATOM 9038 O O . VAL C 1 332 ? 80.779 38.663 16.388 1.00 36.96 332 VAL C O 1
ATOM 9042 N N . GLY C 1 333 ? 81.329 36.956 17.731 1.00 37.68 333 GLY C N 1
ATOM 9043 C CA . GLY C 1 333 ? 82.137 37.787 18.610 1.00 32.44 333 GLY C CA 1
ATOM 9044 C C . GLY C 1 333 ? 81.304 38.656 19.530 1.00 34.60 333 GLY C C 1
ATOM 9045 O O . GLY C 1 333 ? 80.072 38.659 19.464 1.00 33.94 333 GLY C O 1
ATOM 9046 N N . ASN C 1 334 ? 81.975 39.393 20.405 1.00 29.87 334 ASN C N 1
ATOM 9047 C CA . ASN C 1 334 ? 81.291 40.332 21.282 1.00 32.01 334 ASN C CA 1
ATOM 9048 C C . ASN C 1 334 ? 82.222 41.499 21.588 1.00 29.15 334 ASN C C 1
ATOM 9049 O O . ASN C 1 334 ? 82.054 42.216 22.581 1.00 27.02 334 ASN C O 1
ATOM 9054 N N . SER C 1 335 ? 83.198 41.679 20.702 1.00 30.23 335 SER C N 1
ATOM 9055 C CA . SER C 1 335 ? 84.234 42.695 20.858 1.00 27.41 335 SER C CA 1
ATOM 9056 C C . SER C 1 335 ? 84.920 42.942 19.521 1.00 27.22 335 SER C C 1
ATOM 9057 O O . SER C 1 335 ? 84.995 42.052 18.678 1.00 28.99 335 SER C O 1
ATOM 9060 N N . ILE C 1 336 ? 85.421 44.157 19.333 1.00 29.70 336 ILE C N 1
ATOM 9061 C CA . ILE C 1 336 ? 86.135 44.505 18.116 1.00 28.06 336 ILE C CA 1
ATOM 9062 C C . ILE C 1 336 ? 87.374 45.318 18.465 1.00 28.48 336 ILE C C 1
ATOM 9063 O O . ILE C 1 336 ? 87.318 46.201 19.326 1.00 25.62 336 ILE C O 1
ATOM 9068 N N . LEU C 1 337 ? 88.487 44.991 17.811 1.00 24.40 337 LEU C N 1
ATOM 9069 C CA . LEU C 1 337 ? 89.723 45.729 17.967 1.00 26.18 337 LEU C CA 1
ATOM 9070 C C . LEU C 1 337 ? 89.702 46.941 17.023 1.00 26.43 337 LEU C C 1
ATOM 9071 O O . LEU C 1 337 ? 89.549 46.792 15.809 1.00 27.33 337 LEU C O 1
ATOM 9076 N N . ILE C 1 338 ? 89.833 48.136 17.592 1.00 22.44 338 ILE C N 1
ATOM 9077 C CA . ILE C 1 338 ? 89.767 49.367 16.820 1.00 22.65 338 ILE C CA 1
ATOM 9078 C C . ILE C 1 338 ? 91.157 49.962 16.562 1.00 27.60 338 ILE C C 1
ATOM 9079 O O . ILE C 1 338 ? 91.849 50.406 17.487 1.00 26.14 338 ILE C O 1
ATOM 9084 N N . LYS C 1 339 ? 91.553 49.965 15.294 1.00 26.52 339 LYS C N 1
ATOM 9085 C CA . LYS C 1 339 ? 92.826 50.530 14.887 1.00 25.24 339 LYS C CA 1
ATOM 9086 C C . LYS C 1 339 ? 92.567 51.693 13.947 1.00 28.02 339 LYS C C 1
ATOM 9087 O O . LYS C 1 339 ? 92.144 51.483 12.801 1.00 22.76 339 LYS C O 1
ATOM 9093 N N . VAL C 1 340 ? 92.825 52.914 14.428 1.00 24.19 340 VAL C N 1
ATOM 9094 C CA . VAL C 1 340 ? 92.486 54.106 13.659 1.00 26.39 340 VAL C CA 1
ATOM 9095 C C . VAL C 1 340 ? 93.022 54.032 12.237 1.00 27.13 340 VAL C C 1
ATOM 9096 O O . VAL C 1 340 ? 92.350 54.456 11.290 1.00 27.18 340 VAL C O 1
ATOM 9100 N N . ASN C 1 341 ? 94.220 53.489 12.066 1.00 20.12 341 ASN C N 1
ATOM 9101 C CA . ASN C 1 341 ? 94.825 53.597 10.747 1.00 26.19 341 ASN C CA 1
ATOM 9102 C C . ASN C 1 341 ? 94.396 52.478 9.804 1.00 25.52 341 ASN C C 1
ATOM 9103 O O . ASN C 1 341 ? 94.729 52.474 8.622 1.00 24.37 341 ASN C O 1
ATOM 9108 N N . GLN C 1 342 ? 93.624 51.539 10.333 1.00 27.06 342 GLN C N 1
ATOM 9109 C CA . GLN C 1 342 ? 93.086 50.467 9.516 1.00 27.03 342 GLN C CA 1
ATOM 9110 C C . GLN C 1 342 ? 91.849 50.946 8.764 1.00 27.92 342 GLN C C 1
ATOM 9111 O O . GLN C 1 342 ? 91.428 50.322 7.787 1.00 28.51 342 GLN C O 1
ATOM 9117 N N . ILE C 1 343 ? 91.260 52.042 9.243 1.00 25.31 343 ILE C N 1
ATOM 9118 C CA . ILE C 1 343 ? 90.102 52.650 8.580 1.00 28.43 343 ILE C CA 1
ATOM 9119 C C . ILE C 1 343 ? 90.401 54.041 7.980 1.00 28.42 343 ILE C C 1
ATOM 9120 O O . ILE C 1 343 ? 90.016 54.315 6.843 1.00 31.04 343 ILE C O 1
ATOM 9125 N N . GLY C 1 344 ? 91.101 54.901 8.721 1.00 24.83 344 GLY C N 1
ATOM 9126 C CA . GLY C 1 344 ? 91.733 56.069 8.115 1.00 24.43 344 GLY C CA 1
ATOM 9127 C C . GLY C 1 344 ? 91.269 57.472 8.497 1.00 22.66 344 GLY C C 1
ATOM 9128 O O . GLY C 1 344 ? 91.934 58.454 8.173 1.00 21.60 344 GLY C O 1
ATOM 9129 N N . THR C 1 345 ? 90.126 57.589 9.165 1.00 22.56 345 THR C N 1
ATOM 9130 C CA . THR C 1 345 ? 89.700 58.889 9.668 1.00 22.35 345 THR C CA 1
ATOM 9131 C C . THR C 1 345 ? 89.196 58.777 11.097 1.00 24.58 345 THR C C 1
ATOM 9132 O O . THR C 1 345 ? 88.775 57.701 11.535 1.00 22.08 345 THR C O 1
ATOM 9136 N N . LEU C 1 346 ? 89.223 59.887 11.824 1.00 19.90 346 LEU C N 1
ATOM 9137 C CA . LEU C 1 346 ? 88.617 59.885 13.150 1.00 22.25 346 LEU C CA 1
ATOM 9138 C C . LEU C 1 346 ? 87.105 59.661 13.044 1.00 24.41 346 LEU C C 1
ATOM 9139 O O . LEU C 1 346 ? 86.512 58.949 13.865 1.00 25.04 346 LEU C O 1
ATOM 9144 N N . THR C 1 347 ? 86.478 60.249 12.026 1.00 24.07 347 THR C N 1
ATOM 9145 C CA . THR C 1 347 ? 85.027 60.119 11.874 1.00 22.84 347 THR C CA 1
ATOM 9146 C C . THR C 1 347 ? 84.559 58.658 11.771 1.00 24.70 347 THR C C 1
ATOM 9147 O O . THR C 1 347 ? 83.662 58.225 12.505 1.00 25.92 347 THR C O 1
ATOM 9151 N N . GLU C 1 348 ? 85.201 57.900 10.890 1.00 24.43 348 GLU C N 1
ATOM 9152 C CA . GLU C 1 348 ? 84.861 56.503 10.678 1.00 25.37 348 GLU C CA 1
ATOM 9153 C C . GLU C 1 348 ? 85.205 55.654 11.888 1.00 23.30 348 GLU C C 1
ATOM 9154 O O . GLU C 1 348 ? 84.544 54.657 12.163 1.00 22.69 348 GLU C O 1
ATOM 9160 N N . THR C 1 349 ? 86.271 56.035 12.582 1.00 23.83 349 THR C N 1
ATOM 9161 C CA . THR C 1 349 ? 86.678 55.358 13.806 1.00 25.32 349 THR C CA 1
ATOM 9162 C C . THR C 1 349 ? 85.545 55.469 14.828 1.00 22.71 349 THR C C 1
ATOM 9163 O O . THR C 1 349 ? 85.075 54.470 15.366 1.00 21.96 349 THR C O 1
ATOM 9167 N N . PHE C 1 350 ? 85.114 56.695 15.085 1.00 20.80 350 PHE C N 1
ATOM 9168 C CA . PHE C 1 350 ? 84.028 56.929 16.027 1.00 26.23 350 PHE C CA 1
ATOM 9169 C C . PHE C 1 350 ? 82.698 56.290 15.591 1.00 26.43 350 PHE C C 1
ATOM 9170 O O . PHE C 1 350 ? 81.939 55.822 16.427 1.00 26.61 350 PHE C O 1
ATOM 9178 N N . ASP C 1 351 ? 82.427 56.242 14.292 1.00 24.62 351 ASP C N 1
ATOM 9179 C CA . ASP C 1 351 ? 81.230 55.543 13.823 1.00 23.48 351 ASP C CA 1
ATOM 9180 C C . ASP C 1 351 ? 81.291 54.037 14.063 1.00 23.99 351 ASP C C 1
ATOM 9181 O O . ASP C 1 351 ? 80.278 53.418 14.388 1.00 24.53 351 ASP C O 1
ATOM 9186 N N . ALA C 1 352 ? 82.471 53.450 13.901 1.00 20.96 352 ALA C N 1
ATOM 9187 C CA . ALA C 1 352 ? 82.641 52.020 14.131 1.00 23.90 352 ALA C CA 1
ATOM 9188 C C . ALA C 1 352 ? 82.500 51.720 15.612 1.00 27.42 352 ALA C C 1
ATOM 9189 O O . ALA C 1 352 ? 81.914 50.697 15.997 1.00 27.42 352 ALA C O 1
ATOM 9191 N N . ILE C 1 353 ? 83.032 52.617 16.441 1.00 22.16 353 ILE C N 1
ATOM 9192 C CA . ILE C 1 353 ? 82.961 52.447 17.882 1.00 24.91 353 ILE C CA 1
ATOM 9193 C C . ILE C 1 353 ? 81.513 52.516 18.366 1.00 26.63 353 ILE C C 1
ATOM 9194 O O . ILE C 1 353 ? 81.092 51.731 19.215 1.00 26.14 353 ILE C O 1
ATOM 9199 N N . GLU C 1 354 ? 80.747 53.445 17.807 1.00 26.94 354 GLU C N 1
ATOM 9200 C CA . GLU C 1 354 ? 79.363 53.627 18.227 1.00 27.34 354 GLU C CA 1
ATOM 9201 C C . GLU C 1 354 ? 78.486 52.449 17.793 1.00 27.55 354 GLU C C 1
ATOM 9202 O O . GLU C 1 354 ? 77.627 51.993 18.543 1.00 26.94 354 GLU C O 1
ATOM 9208 N N . MET C 1 355 ? 78.694 51.974 16.571 1.00 27.51 355 MET C N 1
ATOM 9209 C C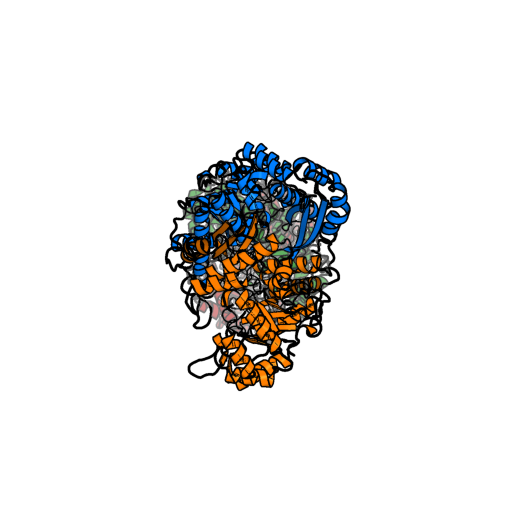A . MET C 1 355 ? 78.017 50.777 16.100 1.00 25.72 355 MET C CA 1
ATOM 9210 C C . MET C 1 355 ? 78.301 49.567 16.999 1.00 26.43 355 MET C C 1
ATOM 9211 O O . MET C 1 355 ? 77.383 48.816 17.332 1.00 30.45 355 MET C O 1
ATOM 9216 N N . ALA C 1 356 ? 79.556 49.386 17.407 1.00 26.30 356 ALA C N 1
ATOM 9217 C CA . ALA C 1 356 ? 79.899 48.280 18.309 1.00 26.68 356 ALA C CA 1
ATOM 9218 C C . ALA C 1 356 ? 79.155 48.377 19.651 1.00 25.27 356 ALA C C 1
ATOM 9219 O O . ALA C 1 356 ? 78.528 47.404 20.100 1.00 24.77 356 ALA C O 1
ATOM 9221 N N . LYS C 1 357 ? 79.221 49.545 20.282 1.00 21.77 357 LYS C N 1
ATOM 9222 C CA . LYS C 1 357 ? 78.477 49.787 21.525 1.00 25.93 357 LYS C CA 1
ATOM 9223 C C . LYS C 1 357 ? 76.994 49.402 21.460 1.00 24.98 357 LYS C C 1
ATOM 9224 O O . LYS C 1 357 ? 76.454 48.806 22.393 1.00 19.84 357 LYS C O 1
ATOM 9230 N N . ARG C 1 358 ? 76.336 49.784 20.371 1.00 22.64 358 ARG C N 1
ATOM 9231 C CA . ARG C 1 358 ? 74.887 49.640 20.272 1.00 23.34 358 ARG C CA 1
ATOM 9232 C C . ARG C 1 358 ? 74.475 48.196 20.047 1.00 26.43 358 ARG C C 1
ATOM 9233 O O . ARG C 1 358 ? 73.295 47.877 20.133 1.00 24.44 358 ARG C O 1
ATOM 9241 N N . ALA C 1 359 ? 75.453 47.341 19.761 1.00 20.51 359 ALA C N 1
ATOM 9242 C CA . ALA C 1 359 ? 75.205 45.927 19.581 1.00 24.55 359 ALA C CA 1
ATOM 9243 C C . ALA C 1 359 ? 75.708 45.183 20.812 1.00 26.32 359 ALA C C 1
ATOM 9244 O O . ALA C 1 359 ? 75.756 43.958 20.826 1.00 24.74 359 ALA C O 1
ATOM 9246 N N . GLY C 1 360 ? 76.100 45.935 21.842 1.00 27.64 360 GLY C N 1
ATOM 9247 C CA . GLY C 1 360 ? 76.644 45.350 23.058 1.00 20.51 360 GLY C CA 1
ATOM 9248 C C . GLY C 1 360 ? 78.067 44.810 22.954 1.00 25.51 360 GLY C C 1
ATOM 9249 O O . GLY C 1 360 ? 78.508 44.070 23.825 1.00 29.13 360 GLY C O 1
ATOM 9250 N N . TYR C 1 361 ? 78.782 45.166 21.891 1.00 27.16 361 TYR C N 1
ATOM 9251 C CA . TYR C 1 361 ? 80.189 44.782 21.746 1.00 28.54 361 TYR C CA 1
ATOM 9252 C C . TYR C 1 361 ? 81.095 45.815 22.425 1.00 29.24 361 TYR C C 1
ATOM 9253 O O . TYR C 1 361 ? 80.810 47.031 22.393 1.00 24.03 361 TYR C O 1
ATOM 9262 N N . THR C 1 362 ? 82.196 45.351 23.021 1.00 25.32 362 THR C N 1
ATOM 9263 C CA . THR C 1 362 ? 83.207 46.294 23.472 1.00 22.32 362 THR C CA 1
ATOM 9264 C C . THR C 1 362 ? 84.048 46.751 22.289 1.00 25.73 362 THR C C 1
ATOM 9265 O O . THR C 1 362 ? 84.156 46.053 21.276 1.00 26.75 362 THR C O 1
ATOM 9269 N N . ALA C 1 363 ? 84.621 47.944 22.420 1.00 25.09 363 ALA C N 1
ATOM 9270 C CA . ALA C 1 363 ? 85.556 48.466 21.442 1.00 25.07 363 ALA C CA 1
ATOM 9271 C C . ALA C 1 363 ? 86.912 48.630 22.128 1.00 26.54 363 ALA C C 1
ATOM 9272 O O . ALA C 1 363 ? 87.066 49.460 23.028 1.00 27.78 363 ALA C O 1
ATOM 9274 N N . VAL C 1 364 ? 87.883 47.813 21.729 1.00 26.41 364 VAL C N 1
ATOM 9275 C CA . VAL C 1 364 ? 89.211 47.838 22.336 1.00 22.18 364 VAL C CA 1
ATOM 9276 C C . VAL C 1 364 ? 90.156 48.647 21.455 1.00 24.65 364 VAL C C 1
ATOM 9277 O O . VAL C 1 364 ? 90.519 48.212 20.353 1.00 24.81 364 VAL C O 1
ATOM 9281 N N . ILE C 1 365 ? 90.514 49.844 21.925 1.00 25.11 365 ILE C N 1
ATOM 9282 C CA . ILE C 1 365 ? 91.379 50.753 21.170 1.00 21.08 365 ILE C CA 1
ATOM 9283 C C . ILE C 1 365 ? 92.781 50.173 21.161 1.00 23.51 365 ILE C C 1
ATOM 9284 O O . ILE C 1 365 ? 93.339 49.863 22.216 1.00 17.89 365 ILE C O 1
ATOM 9289 N N . SER C 1 366 ? 93.355 50.041 19.969 1.00 26.09 366 SER C N 1
ATOM 9290 C CA . SER C 1 366 ? 94.589 49.284 19.797 1.00 23.22 366 SER C CA 1
ATOM 9291 C C . SER C 1 366 ? 95.769 50.068 19.204 1.00 29.09 366 SER C C 1
ATOM 9292 O O . SER C 1 366 ? 95.596 50.974 18.376 1.00 21.29 366 SER C O 1
ATOM 9295 N N . HIS C 1 367 ? 96.969 49.694 19.640 1.00 21.80 367 HIS C N 1
ATOM 9296 C CA . HIS C 1 367 ? 98.187 50.111 18.984 1.00 23.06 367 HIS C CA 1
ATOM 9297 C C . HIS C 1 367 ? 98.452 49.273 17.723 1.00 27.23 367 HIS C C 1
ATOM 9298 O O . HIS C 1 367 ? 97.718 48.323 17.410 1.00 25.36 367 HIS C O 1
ATOM 9305 N N . ARG C 1 368 ? 99.495 49.649 16.995 1.00 24.25 368 ARG C N 1
ATOM 9306 C CA . ARG C 1 368 ? 100.050 48.820 15.942 1.00 28.13 368 ARG C CA 1
ATOM 9307 C C . ARG C 1 368 ? 101.451 48.365 16.375 1.00 27.24 368 ARG C C 1
ATOM 9308 O O . ARG C 1 368 ? 101.968 48.822 17.394 1.00 27.10 368 ARG C O 1
ATOM 9316 N N . SER C 1 369 ? 102.057 47.460 15.615 1.00 25.90 369 SER C N 1
ATOM 9317 C CA . SER C 1 369 ? 103.440 47.044 15.878 1.00 26.36 369 SER C CA 1
ATOM 9318 C C . SER C 1 369 ? 104.372 48.239 15.749 1.00 21.64 369 SER C C 1
ATOM 9319 O O . SER C 1 369 ? 105.169 48.502 16.638 1.00 25.00 369 SER C O 1
ATOM 9322 N N . GLY C 1 370 ? 104.281 48.955 14.633 1.00 24.34 370 GLY C N 1
ATOM 9323 C CA . GLY C 1 370 ? 105.046 50.186 14.461 1.00 23.85 370 GLY C CA 1
ATOM 9324 C C . GLY C 1 370 ? 104.314 51.362 15.087 1.00 27.50 370 GLY C C 1
ATOM 9325 O O . GLY C 1 370 ? 103.277 51.810 14.577 1.00 22.19 370 GLY C O 1
ATOM 9326 N N . GLU C 1 371 ? 104.839 51.853 16.208 1.00 23.45 371 GLU C N 1
ATOM 9327 C CA . GLU C 1 371 ? 104.222 52.969 16.910 1.00 22.22 371 GLU C CA 1
ATOM 9328 C C . GLU C 1 371 ? 105.138 54.191 16.978 1.00 23.75 371 GLU C C 1
ATOM 9329 O O . GLU C 1 371 ? 106.284 54.168 16.517 1.00 22.83 371 GLU C O 1
ATOM 9335 N N . THR C 1 372 ? 104.623 55.260 17.574 1.00 24.03 372 THR C N 1
ATOM 9336 C CA . THR C 1 372 ? 105.365 56.517 17.658 1.00 22.75 372 THR C CA 1
ATOM 9337 C C . THR C 1 372 ? 105.120 57.158 19.015 1.00 23.97 372 THR C C 1
ATOM 9338 O O . THR C 1 372 ? 104.509 56.544 19.891 1.00 21.10 372 THR C O 1
ATOM 9342 N N . GLU C 1 373 ? 105.582 58.392 19.186 1.00 21.38 373 GLU C N 1
ATOM 9343 C CA . GLU C 1 373 ? 105.387 59.118 20.439 1.00 22.15 373 GLU C CA 1
ATOM 9344 C C . GLU C 1 373 ? 103.958 59.708 20.528 1.00 28.08 373 GLU C C 1
ATOM 9345 O O . GLU C 1 373 ? 103.548 60.233 21.569 1.00 28.20 373 GLU C O 1
ATOM 9351 N N . ASP C 1 374 ? 103.202 59.596 19.436 1.00 23.65 374 ASP C N 1
ATOM 9352 C CA . ASP C 1 374 ? 101.793 59.999 19.414 1.00 24.12 374 ASP C CA 1
ATOM 9353 C C . ASP C 1 374 ? 100.955 59.225 20.457 1.00 27.53 374 ASP C C 1
ATOM 9354 O O . ASP C 1 374 ? 101.075 58.004 20.571 1.00 27.11 374 ASP C O 1
ATOM 9359 N N . SER C 1 375 ? 100.117 59.934 21.214 1.00 20.36 375 SER C N 1
ATOM 9360 C CA . SER C 1 375 ? 99.333 59.309 22.277 1.00 23.44 375 SER C CA 1
ATOM 9361 C C . SER C 1 375 ? 97.822 59.545 22.075 1.00 24.13 375 SER C C 1
ATOM 9362 O O . SER C 1 375 ? 97.014 59.441 22.999 1.00 21.93 375 SER C O 1
ATOM 9365 N N . THR C 1 376 ? 97.464 59.869 20.846 1.00 22.28 376 THR C N 1
ATOM 9366 C CA . THR C 1 376 ? 96.091 60.119 20.483 1.00 20.77 376 THR C CA 1
ATOM 9367 C C . THR C 1 376 ? 95.134 58.993 20.886 1.00 22.20 376 THR C C 1
ATOM 9368 O O . THR C 1 376 ? 94.006 59.268 21.302 1.00 21.80 376 THR C O 1
ATOM 9372 N N . ILE C 1 377 ? 95.553 57.734 20.766 1.00 23.89 377 ILE C N 1
ATOM 9373 C CA . ILE C 1 377 ? 94.623 56.650 21.105 1.00 24.62 377 ILE C CA 1
ATOM 9374 C C . ILE C 1 377 ? 94.226 56.610 22.582 1.00 24.36 377 ILE C C 1
ATOM 9375 O O . ILE C 1 377 ? 93.208 56.028 22.917 1.00 25.15 377 ILE C O 1
ATOM 9380 N N . ALA C 1 378 ? 95.022 57.199 23.471 1.00 24.94 378 ALA C N 1
ATOM 9381 C CA . ALA C 1 378 ? 94.616 57.244 24.872 1.00 22.28 378 ALA C CA 1
ATOM 9382 C C . ALA C 1 378 ? 93.420 58.187 24.996 1.00 24.60 378 ALA C C 1
ATOM 9383 O O . ALA C 1 378 ? 92.443 57.884 25.681 1.00 21.98 378 ALA C O 1
ATOM 9385 N N . ASP C 1 379 ? 93.504 59.328 24.316 1.00 21.39 379 ASP C N 1
ATOM 9386 C CA . ASP C 1 379 ? 92.394 60.278 24.278 1.00 24.98 379 ASP C CA 1
ATOM 9387 C C . ASP C 1 379 ? 91.152 59.691 23.575 1.00 21.08 379 ASP C C 1
ATOM 9388 O O . ASP C 1 379 ? 90.027 59.949 23.973 1.00 21.12 379 ASP C O 1
ATOM 9393 N N . ILE C 1 380 ? 91.346 58.893 22.533 1.00 22.47 380 ILE C N 1
ATOM 9394 C CA . ILE C 1 380 ? 90.189 58.260 21.899 1.00 23.78 380 ILE C CA 1
ATOM 9395 C C . ILE C 1 380 ? 89.546 57.269 22.873 1.00 23.75 380 ILE C C 1
ATOM 9396 O O . ILE C 1 380 ? 88.328 57.188 22.965 1.00 22.52 380 ILE C O 1
ATOM 9401 N N . ALA C 1 381 ? 90.362 56.535 23.624 1.00 20.12 381 ALA C N 1
ATOM 9402 C CA . ALA C 1 381 ? 89.801 55.584 24.593 1.00 21.89 381 ALA C CA 1
ATOM 9403 C C . ALA C 1 381 ? 88.958 56.267 25.672 1.00 20.88 381 ALA C C 1
ATOM 9404 O O . ALA C 1 381 ? 87.923 55.746 26.071 1.00 18.90 381 ALA C O 1
ATOM 9406 N N . VAL C 1 382 ? 89.397 57.427 26.153 1.00 20.96 382 VAL C N 1
ATOM 9407 C CA . VAL C 1 382 ? 88.623 58.121 27.176 1.00 20.22 382 VAL C CA 1
ATOM 9408 C C . VAL C 1 382 ? 87.447 58.899 26.583 1.00 20.94 382 VAL C C 1
ATOM 9409 O O . VAL C 1 382 ? 86.355 58.901 27.142 1.00 21.66 382 VAL C O 1
ATOM 9413 N N . ALA C 1 383 ? 87.678 59.556 25.454 1.00 23.16 383 ALA C N 1
ATOM 9414 C CA . ALA C 1 383 ? 86.633 60.306 24.767 1.00 21.93 383 ALA C CA 1
ATOM 9415 C C . ALA C 1 383 ? 85.399 59.437 24.575 1.00 24.36 383 ALA C C 1
ATOM 9416 O O . ALA C 1 383 ? 84.274 59.905 24.733 1.00 27.35 383 ALA C O 1
ATOM 9418 N N . THR C 1 384 ? 85.606 58.162 24.271 1.00 19.91 384 THR C N 1
ATOM 9419 C CA . THR C 1 384 ? 84.480 57.259 24.019 1.00 21.33 384 THR C CA 1
ATOM 9420 C C . THR C 1 384 ? 84.074 56.435 25.238 1.00 24.32 384 THR C C 1
ATOM 9421 O O . THR C 1 384 ? 83.227 55.544 25.131 1.00 23.81 384 THR C O 1
ATOM 9425 N N . ASN C 1 385 ? 84.680 56.710 26.390 1.00 23.14 385 ASN C N 1
ATOM 9426 C CA . ASN C 1 385 ? 84.440 55.884 27.568 1.00 23.85 385 ASN C CA 1
ATOM 9427 C C . ASN C 1 385 ? 84.532 54.367 27.273 1.00 26.85 385 ASN C C 1
ATOM 9428 O O . ASN C 1 385 ? 83.772 53.576 27.824 1.00 25.28 385 ASN C O 1
ATOM 9433 N N . ALA C 1 386 ? 85.465 53.962 26.413 1.00 27.90 386 ALA C N 1
ATOM 9434 C CA . ALA C 1 386 ? 85.464 52.589 25.892 1.00 28.26 386 ALA C CA 1
ATOM 9435 C C . ALA C 1 386 ? 85.647 51.512 26.965 1.00 29.62 386 ALA C C 1
ATOM 9436 O O . ALA C 1 386 ? 85.035 50.435 26.893 1.00 27.68 386 ALA C O 1
ATOM 9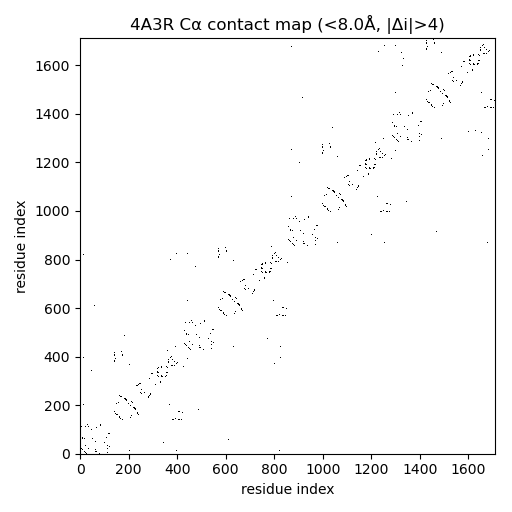438 N N . GLY C 1 387 ? 86.486 51.803 27.954 1.00 25.39 387 GLY C N 1
ATOM 9439 C CA . GLY C 1 387 ? 86.694 50.884 29.055 1.00 24.96 387 GLY C CA 1
ATOM 9440 C C . GLY C 1 387 ? 87.858 49.927 28.854 1.00 25.72 387 GLY C C 1
ATOM 9441 O O . GLY C 1 387 ? 88.283 49.284 29.813 1.00 23.55 387 GLY C O 1
ATOM 9442 N N . GLN C 1 388 ? 88.374 49.825 27.627 1.00 23.98 388 GLN C N 1
ATOM 9443 C CA . GLN C 1 388 ? 89.527 48.950 27.359 1.00 23.06 388 GLN C CA 1
ATOM 9444 C C . GLN C 1 388 ? 90.530 49.537 26.365 1.00 22.83 388 GLN C C 1
ATOM 9445 O O . GLN C 1 388 ? 90.150 50.248 25.424 1.00 24.05 388 GLN C O 1
ATOM 9451 N N . ILE C 1 389 ? 91.806 49.221 26.570 1.00 20.02 389 ILE C N 1
ATOM 9452 C CA . ILE C 1 389 ? 92.851 49.639 25.656 1.00 19.70 389 ILE C CA 1
ATOM 9453 C C . ILE C 1 389 ? 93.916 48.554 25.561 1.00 25.51 389 ILE C C 1
ATOM 9454 O O . ILE C 1 389 ? 94.234 47.894 26.559 1.00 22.93 389 ILE C O 1
ATOM 9459 N N . LYS C 1 390 ? 94.427 48.357 24.344 1.00 22.73 390 LYS C N 1
ATOM 9460 C CA . LYS C 1 390 ? 95.558 47.480 24.087 1.00 24.73 390 LYS C CA 1
ATOM 9461 C C . LYS C 1 390 ? 96.721 48.261 23.480 1.00 25.15 390 LYS C C 1
ATOM 9462 O O . LYS C 1 390 ? 96.754 48.461 22.262 1.00 26.00 390 LYS C O 1
ATOM 9468 N N . THR C 1 391 ? 97.658 48.716 24.315 1.00 24.19 391 THR C N 1
ATOM 9469 C CA . THR C 1 391 ? 98.822 49.470 23.814 1.00 26.49 391 THR C CA 1
ATOM 9470 C C . THR C 1 391 ? 100.161 48.944 24.306 1.00 24.77 391 THR C C 1
ATOM 9471 O O . THR C 1 391 ? 101.096 49.728 24.448 1.00 22.39 391 THR C O 1
ATOM 9475 N N . GLY C 1 392 ? 100.255 47.653 24.591 1.00 23.94 392 GLY C N 1
ATOM 9476 C CA . GLY C 1 392 ? 101.550 47.046 24.827 1.00 20.93 392 GLY C CA 1
ATOM 9477 C C . GLY C 1 392 ? 101.919 46.842 26.280 1.00 23.36 392 GLY C C 1
ATOM 9478 O O . GLY C 1 392 ? 101.183 47.212 27.192 1.00 23.20 392 GLY C O 1
ATOM 9479 N N . ALA C 1 393 ? 103.071 46.211 26.470 1.00 19.43 393 ALA C N 1
ATOM 9480 C CA . ALA C 1 393 ? 103.706 46.061 27.757 1.00 22.42 393 ALA C CA 1
ATOM 9481 C C . ALA C 1 393 ? 104.003 47.433 28.341 1.00 24.85 393 ALA C C 1
ATOM 9482 O O . ALA C 1 393 ? 104.097 48.415 27.604 1.00 19.86 393 ALA C O 1
ATOM 9484 N N . PRO C 1 394 ? 104.176 47.494 29.671 1.00 23.70 394 PRO C N 1
ATOM 9485 C CA . PRO C 1 394 ? 104.643 48.709 30.356 1.00 20.68 394 PRO C CA 1
ATOM 9486 C C . PRO C 1 394 ? 106.160 48.895 30.172 1.00 24.90 394 PRO C C 1
ATOM 9487 O O . PRO C 1 394 ? 106.909 49.054 31.141 1.00 26.49 394 PRO C O 1
ATOM 9491 N N . SER C 1 395 ? 106.606 48.836 28.923 1.00 22.03 395 SER C N 1
ATOM 9492 C CA . SER C 1 395 ? 107.989 49.141 28.573 1.00 26.23 395 SER C CA 1
ATOM 9493 C C . SER C 1 395 ? 108.054 49.493 27.095 1.00 22.72 395 SER C C 1
ATOM 9494 O O . SER C 1 395 ? 107.217 49.042 26.305 1.00 21.77 395 SER C O 1
ATOM 9497 N N . ARG C 1 396 ? 109.064 50.281 26.738 1.00 24.57 396 ARG C N 1
ATOM 9498 C CA . ARG C 1 396 ? 109.161 50.947 25.436 1.00 24.41 396 ARG C CA 1
ATOM 9499 C C . ARG C 1 396 ? 108.264 52.169 25.444 1.00 19.57 396 ARG C C 1
ATOM 9500 O O . ARG C 1 396 ? 107.069 52.058 25.687 1.00 21.07 396 ARG C O 1
ATOM 9508 N N . THR C 1 397 ? 108.843 53.333 25.171 1.00 18.87 397 THR C N 1
ATOM 9509 C CA . THR C 1 397 ? 108.082 54.568 25.211 1.00 20.80 397 THR C CA 1
ATOM 9510 C C . THR C 1 397 ? 107.011 54.586 24.123 1.00 21.53 397 THR C C 1
ATOM 9511 O O . THR C 1 397 ? 105.995 55.268 24.267 1.00 16.41 397 THR C O 1
ATOM 9515 N N . ASP C 1 398 ? 107.220 53.832 23.044 1.00 19.87 398 ASP C N 1
ATOM 9516 C CA . ASP C 1 398 ? 106.158 53.725 22.048 1.00 23.45 398 ASP C CA 1
ATOM 9517 C C . ASP C 1 398 ? 104.881 53.154 22.675 1.00 22.15 398 ASP C C 1
ATOM 9518 O O . ASP C 1 398 ? 103.796 53.350 22.150 1.00 24.21 398 ASP C O 1
ATOM 9523 N N . ARG C 1 399 ? 105.002 52.481 23.812 1.00 22.74 399 ARG C N 1
ATOM 9524 C CA . ARG C 1 399 ? 103.814 51.972 24.503 1.00 23.19 399 ARG C CA 1
ATOM 9525 C C . ARG C 1 399 ? 103.508 52.833 25.716 1.00 22.09 399 ARG C C 1
ATOM 9526 O O . ARG C 1 399 ? 102.367 53.274 25.924 1.00 25.36 399 ARG C O 1
ATOM 9534 N N . VAL C 1 400 ? 104.540 53.063 26.518 1.00 23.97 400 VAL C N 1
ATOM 9535 C CA . VAL C 1 400 ? 104.405 53.767 27.796 1.00 21.06 400 VAL C CA 1
ATOM 9536 C C . VAL C 1 400 ? 103.973 55.233 27.624 1.00 23.17 400 VAL C C 1
ATOM 9537 O O . VAL C 1 400 ? 103.430 55.832 28.556 1.00 23.85 400 VAL C O 1
ATOM 9541 N N . ALA C 1 401 ? 104.202 55.812 26.445 1.00 19.79 401 ALA C N 1
ATOM 9542 C CA . ALA C 1 401 ? 103.730 57.173 26.183 1.00 23.44 401 ALA C CA 1
ATOM 9543 C C . ALA C 1 401 ? 102.206 57.249 26.235 1.00 20.82 401 ALA C C 1
ATOM 9544 O O . ALA C 1 401 ? 101.654 58.271 26.635 1.00 20.05 401 ALA C O 1
ATOM 9546 N N . LYS C 1 402 ? 101.533 56.175 25.825 1.00 21.65 402 LYS C N 1
ATOM 9547 C CA . LYS C 1 402 ? 100.077 56.108 25.943 1.00 20.56 402 LYS C CA 1
ATOM 9548 C C . LYS C 1 402 ? 99.642 56.020 27.399 1.00 21.10 402 LYS C C 1
ATOM 9549 O O . LYS C 1 402 ? 98.745 56.743 27.834 1.00 23.84 402 LYS C O 1
ATOM 9555 N N . TYR C 1 403 ? 100.273 55.124 28.143 1.00 18.47 403 TYR C N 1
ATOM 9556 C CA . TYR C 1 403 ? 99.994 54.969 29.564 1.00 22.46 403 TYR C CA 1
ATOM 9557 C C . TYR C 1 403 ? 100.245 56.266 30.335 1.00 23.44 403 TYR C C 1
ATOM 9558 O O . TYR C 1 403 ? 99.493 56.605 31.252 1.00 24.46 403 TYR C O 1
ATOM 9567 N N . ASN C 1 404 ? 101.296 56.992 29.965 1.00 18.21 404 ASN C N 1
ATOM 9568 C CA . ASN C 1 404 ? 101.599 58.258 30.624 1.00 22.11 404 ASN C CA 1
ATOM 9569 C C . ASN C 1 404 ? 100.472 59.260 30.368 1.00 21.94 404 ASN C C 1
ATOM 9570 O O . ASN C 1 404 ? 100.076 59.998 31.258 1.00 21.68 404 ASN C O 1
ATOM 9575 N N . GLN C 1 405 ? 99.964 59.270 29.140 1.00 20.12 405 GLN C N 1
ATOM 9576 C CA . GLN C 1 405 ? 98.920 60.203 28.748 1.00 24.28 405 GLN C CA 1
ATOM 9577 C C . GLN C 1 405 ? 97.632 59.871 29.518 1.00 22.36 405 GLN C C 1
ATOM 9578 O O . GLN C 1 405 ? 96.911 60.766 29.950 1.00 21.94 405 GLN C O 1
ATOM 9584 N N . LEU C 1 406 ? 97.367 58.582 29.708 1.00 20.96 406 LEU C N 1
ATOM 9585 C CA . LEU C 1 406 ? 96.233 58.155 30.538 1.00 23.93 406 LEU C CA 1
ATOM 9586 C C . LEU C 1 406 ? 96.390 58.608 31.995 1.00 22.92 406 LEU C C 1
ATOM 9587 O O . LEU C 1 406 ? 95.402 58.956 32.638 1.00 21.03 406 LEU C O 1
ATOM 9592 N N . LEU C 1 407 ? 97.623 58.618 32.506 1.00 21.54 407 LEU C N 1
ATOM 9593 C CA . LEU C 1 407 ? 97.887 59.128 33.856 1.00 24.38 407 LEU C CA 1
ATOM 9594 C C . LEU C 1 407 ? 97.544 60.618 33.958 1.00 26.21 407 LEU C C 1
ATOM 9595 O O . LEU C 1 407 ? 96.973 61.057 34.958 1.00 23.79 407 LEU C O 1
ATOM 9600 N N . ARG C 1 408 ? 97.908 61.382 32.923 1.00 21.09 408 ARG C N 1
ATOM 9601 C CA . ARG C 1 408 ? 97.629 62.816 32.866 1.00 23.61 408 ARG C CA 1
ATOM 9602 C C . ARG C 1 408 ? 96.141 63.071 32.761 1.00 22.37 408 ARG C C 1
ATOM 9603 O O . ARG C 1 408 ? 95.614 63.984 33.385 1.00 20.92 408 ARG C O 1
ATOM 9611 N N . ILE C 1 409 ? 95.476 62.275 31.931 1.00 20.28 409 ILE C N 1
ATOM 9612 C CA . ILE C 1 409 ? 94.043 62.412 31.755 1.00 22.93 409 ILE C CA 1
ATOM 9613 C C . ILE C 1 409 ? 93.343 62.060 33.064 1.00 20.97 409 ILE C C 1
ATOM 9614 O O . ILE C 1 409 ? 92.479 62.786 33.519 1.00 22.82 409 ILE C O 1
ATOM 9619 N N . GLU C 1 410 ? 93.741 60.957 33.683 1.00 21.37 410 GLU C N 1
ATOM 9620 C CA . GLU C 1 410 ? 93.169 60.600 34.976 1.00 26.85 410 GLU C CA 1
ATOM 9621 C C . GLU C 1 410 ? 93.376 61.723 35.994 1.00 23.47 410 GLU C C 1
ATOM 9622 O O . GLU C 1 410 ? 92.442 62.150 36.661 1.00 22.79 410 GLU C O 1
ATOM 9628 N N . ASP C 1 411 ? 94.601 62.218 36.076 1.00 26.30 411 ASP C N 1
ATOM 9629 C CA . ASP C 1 411 ? 94.937 63.342 36.953 1.00 26.21 411 ASP C CA 1
ATOM 9630 C C . ASP C 1 411 ? 94.077 64.587 36.676 1.00 25.71 411 ASP C C 1
ATOM 9631 O O . ASP C 1 411 ? 93.580 65.234 37.594 1.00 22.56 411 ASP C O 1
ATOM 9636 N N . GLN C 1 412 ? 93.906 64.920 35.404 1.00 24.14 412 GLN C N 1
ATOM 9637 C CA . GLN C 1 412 ? 93.123 66.094 35.024 1.00 26.23 412 GLN C CA 1
ATOM 9638 C C . GLN C 1 412 ? 91.638 65.981 35.374 1.00 26.25 412 GLN C C 1
ATOM 9639 O O . GLN C 1 412 ? 91.011 66.968 35.755 1.00 26.86 412 GLN C O 1
ATOM 9645 N N . LEU C 1 413 ? 91.084 64.780 35.239 1.00 21.39 413 LEU C N 1
ATOM 9646 C CA . LEU C 1 413 ? 89.680 64.522 35.558 1.00 24.05 413 LEU C CA 1
ATOM 9647 C C . LEU C 1 413 ? 89.447 64.529 37.062 1.00 25.85 413 LEU C C 1
ATOM 9648 O O . LEU C 1 413 ? 88.312 64.661 37.521 1.00 24.01 413 LEU C O 1
ATOM 9653 N N . ALA C 1 414 ? 90.522 64.364 37.826 1.00 23.37 414 ALA C N 1
ATOM 9654 C CA . ALA C 1 414 ? 90.437 64.412 39.279 1.00 26.71 414 ALA C CA 1
ATOM 9655 C C . ALA C 1 414 ? 89.286 63.543 39.803 1.00 29.50 414 ALA C C 1
ATOM 9656 O O . ALA C 1 414 ? 89.210 62.349 39.498 1.00 27.89 414 ALA C O 1
ATOM 9658 N N . GLU C 1 415 ? 88.384 64.148 40.576 1.00 27.94 415 GLU C N 1
ATOM 9659 C CA . GLU C 1 415 ? 87.312 63.395 41.222 1.00 31.64 415 GLU C CA 1
ATOM 9660 C C . GLU C 1 415 ? 86.285 62.792 40.268 1.00 32.06 415 GLU C C 1
ATOM 9661 O O . GLU C 1 415 ? 85.599 61.828 40.625 1.00 29.65 415 GLU C O 1
ATOM 9667 N N . THR C 1 416 ? 86.194 63.334 39.056 1.00 27.02 416 THR C N 1
ATOM 9668 C CA . THR C 1 416 ? 85.205 62.857 38.092 1.00 29.83 416 THR C CA 1
ATOM 9669 C C . THR C 1 416 ? 85.685 61.658 37.290 1.00 28.07 416 THR C C 1
ATOM 9670 O O . THR C 1 416 ? 84.929 61.110 36.489 1.00 26.24 416 THR C O 1
ATOM 9674 N N . ALA C 1 417 ? 86.942 61.272 37.489 1.00 25.35 417 ALA C N 1
ATOM 9675 C CA . ALA C 1 417 ? 87.512 60.116 36.803 1.00 23.63 417 ALA C CA 1
ATOM 9676 C C . ALA C 1 417 ? 86.927 58.775 37.284 1.00 27.83 417 ALA C C 1
ATOM 9677 O O . ALA C 1 417 ? 86.755 58.550 38.482 1.00 27.99 417 ALA C O 1
ATOM 9679 N N . GLN C 1 418 ? 86.656 57.874 36.345 1.00 26.53 418 GLN C N 1
ATOM 9680 C CA . GLN C 1 418 ? 86.155 56.550 36.686 1.00 22.94 418 GLN C CA 1
ATOM 9681 C C . GLN C 1 418 ? 87.043 55.481 36.095 1.00 25.41 418 GLN C C 1
ATOM 9682 O O . GLN C 1 418 ? 87.744 55.727 35.109 1.00 26.27 418 GLN C O 1
ATOM 9688 N N . TYR C 1 419 ? 87.030 54.308 36.727 1.00 21.33 419 TYR C N 1
ATOM 9689 C CA . TYR C 1 419 ? 87.706 53.111 36.225 1.00 22.14 419 TYR C CA 1
ATOM 9690 C C . TYR C 1 419 ? 86.833 51.939 36.648 1.00 23.70 419 TYR C C 1
ATOM 9691 O O . TYR C 1 419 ? 86.630 51.716 37.838 1.00 23.95 419 TYR C O 1
ATOM 9700 N N . HIS C 1 420 ? 86.308 51.197 35.681 1.00 24.97 420 HIS C N 1
ATOM 9701 C CA . HIS C 1 420 ? 85.275 50.192 35.976 1.00 30.24 420 HIS C CA 1
ATOM 9702 C C . HIS C 1 420 ? 85.768 48.768 36.226 1.00 28.51 420 HIS C C 1
ATOM 9703 O O . HIS C 1 420 ? 84.984 47.894 36.592 1.00 28.12 420 HIS C O 1
ATOM 9710 N N . GLY C 1 421 ? 87.061 48.537 36.017 1.00 28.13 421 GLY C N 1
ATOM 9711 C CA . GLY C 1 421 ? 87.644 47.232 36.264 1.00 27.86 421 GLY C CA 1
ATOM 9712 C C . GLY C 1 421 ? 86.896 46.121 35.548 1.00 32.31 421 GLY C C 1
ATOM 9713 O O . GLY C 1 421 ? 86.762 46.132 34.325 1.00 32.89 421 GLY C O 1
ATOM 9714 N N . ILE C 1 422 ? 86.402 45.157 36.313 1.00 31.12 422 ILE C N 1
ATOM 9715 C CA . ILE C 1 422 ? 85.761 43.987 35.731 1.00 30.64 422 ILE C CA 1
ATOM 9716 C C . ILE C 1 422 ? 84.457 44.391 35.047 1.00 31.78 422 ILE C C 1
ATOM 9717 O O . ILE C 1 422 ? 84.075 43.837 34.019 1.00 32.31 422 ILE C O 1
ATOM 9722 N N . ASN C 1 423 ? 83.787 45.381 35.615 1.00 27.84 423 ASN C N 1
ATOM 9723 C CA . ASN C 1 423 ? 82.539 45.867 35.059 1.00 31.55 423 ASN C CA 1
ATOM 9724 C C . ASN C 1 423 ? 82.698 46.652 33.760 1.00 33.72 423 ASN C C 1
ATOM 9725 O O . ASN C 1 423 ? 81.719 47.169 33.228 1.00 29.83 423 ASN C O 1
ATOM 9730 N N . SER C 1 424 ? 83.926 46.747 33.254 1.00 27.77 424 SER C N 1
ATOM 9731 C CA . SER C 1 424 ? 84.144 47.362 31.953 1.00 27.16 424 SER C CA 1
ATOM 9732 C C . SER C 1 424 ? 83.663 46.418 30.851 1.00 29.19 424 SER C C 1
ATOM 9733 O O . SER C 1 424 ? 83.437 46.823 29.715 1.00 26.46 424 SER C O 1
ATOM 9736 N N . PHE C 1 425 ? 83.510 45.146 31.195 1.00 31.32 425 PHE C N 1
ATOM 9737 C CA . PHE C 1 425 ? 83.055 44.158 30.222 1.00 31.44 425 PHE C CA 1
ATOM 9738 C C . PHE C 1 425 ? 81.531 44.092 30.125 1.00 29.74 425 PHE C C 1
ATOM 9739 O O . PHE C 1 425 ? 80.913 43.076 30.474 1.00 25.34 425 PHE C O 1
ATOM 9747 N N . TYR C 1 426 ? 80.928 45.174 29.640 1.00 26.70 426 TYR C N 1
ATOM 9748 C CA . TYR C 1 426 ? 79.480 45.202 29.485 1.00 26.37 426 TYR C CA 1
ATOM 9749 C C . TYR C 1 426 ? 78.977 44.191 28.447 1.00 29.79 426 TYR C C 1
ATOM 9750 O O . TYR C 1 426 ? 77.767 44.004 28.301 1.00 24.41 426 TYR C O 1
ATOM 9759 N N . ASN C 1 427 ? 79.906 43.530 27.751 1.00 25.95 427 ASN C N 1
ATOM 9760 C CA . ASN C 1 427 ? 79.539 42.522 26.764 1.00 30.41 427 ASN C CA 1
ATOM 9761 C C . ASN C 1 427 ? 79.338 41.110 27.358 1.00 33.69 427 ASN C C 1
ATOM 9762 O O . ASN C 1 427 ? 78.982 40.188 26.635 1.00 30.44 427 ASN C O 1
ATOM 9767 N N . LEU C 1 428 ? 79.560 40.961 28.665 1.00 30.43 428 LEU C N 1
ATOM 9768 C CA . LEU C 1 428 ? 79.544 39.657 29.325 1.00 28.76 428 LEU C CA 1
ATOM 9769 C C . LEU C 1 428 ? 78.503 39.602 30.441 1.00 33.77 428 LEU C C 1
ATOM 9770 O O . LEU C 1 428 ? 78.321 40.581 31.171 1.00 31.76 428 LEU C O 1
ATOM 9775 N N . MET D 1 1 ? 103.329 87.655 33.455 1.00 35.34 1 MET D N 1
ATOM 9776 C CA . MET D 1 1 ? 103.170 87.000 32.156 1.00 39.99 1 MET D CA 1
ATOM 9777 C C . MET D 1 1 ? 104.355 86.117 31.760 1.00 36.62 1 MET D C 1
ATOM 9778 O O . MET D 1 1 ? 104.158 85.015 31.248 1.00 35.52 1 MET D O 1
ATOM 9783 N N . PRO D 1 2 ? 105.587 86.610 31.957 1.00 34.61 2 PRO D N 1
ATOM 9784 C CA . PRO D 1 2 ? 106.692 85.649 32.009 1.00 33.68 2 PRO D CA 1
ATOM 9785 C C . PRO D 1 2 ? 106.691 84.997 33.390 1.00 31.25 2 PRO D C 1
ATOM 9786 O O . PRO D 1 2 ? 107.400 84.018 33.619 1.00 32.08 2 PRO D O 1
ATOM 9790 N N . TYR D 1 3 ? 105.887 85.535 34.303 1.00 29.78 3 TYR D N 1
ATOM 9791 C CA . TYR D 1 3 ? 105.909 85.075 35.690 1.00 30.01 3 TYR D CA 1
ATOM 9792 C C . TYR D 1 3 ? 105.217 83.736 35.921 1.00 28.00 3 TYR D C 1
ATOM 9793 O O . TYR D 1 3 ? 104.080 83.518 35.503 1.00 29.11 3 TYR D O 1
ATOM 9802 N N . ILE D 1 4 ? 105.940 82.840 36.579 1.00 29.83 4 ILE D N 1
ATOM 9803 C CA . ILE D 1 4 ? 105.437 81.521 36.946 1.00 29.44 4 ILE D CA 1
ATOM 9804 C C . ILE D 1 4 ? 104.261 81.629 37.913 1.00 28.93 4 ILE D C 1
ATOM 9805 O O . ILE D 1 4 ? 104.351 82.348 38.913 1.00 33.76 4 ILE D O 1
ATOM 9810 N N . VAL D 1 5 ? 103.156 80.949 37.589 1.00 27.76 5 VAL D N 1
ATOM 9811 C CA . VAL D 1 5 ? 101.968 80.881 38.453 1.00 26.53 5 VAL D CA 1
ATOM 9812 C C . VAL D 1 5 ? 101.742 79.451 38.935 1.00 33.05 5 VAL D C 1
ATOM 9813 O O . VAL D 1 5 ? 100.998 79.212 39.888 1.00 33.62 5 VAL D O 1
ATOM 9817 N N . ASP D 1 6 ? 102.351 78.488 38.251 1.00 31.50 6 ASP D N 1
ATOM 9818 C CA . ASP D 1 6 ? 102.181 77.100 38.648 1.00 28.66 6 ASP D CA 1
ATOM 9819 C C . ASP D 1 6 ? 103.354 76.196 38.278 1.00 30.06 6 ASP D C 1
ATOM 9820 O O . ASP D 1 6 ? 103.812 76.156 37.126 1.00 29.23 6 ASP D O 1
ATOM 9825 N N . VAL D 1 7 ? 103.828 75.468 39.278 1.00 29.73 7 VAL D N 1
ATOM 9826 C CA . VAL D 1 7 ? 104.843 74.445 39.097 1.00 28.46 7 VAL D CA 1
ATOM 9827 C C . VAL D 1 7 ? 104.258 73.164 39.656 1.00 27.29 7 VAL D C 1
ATOM 9828 O O . VAL D 1 7 ? 103.950 73.099 40.850 1.00 26.00 7 VAL D O 1
ATOM 9832 N N . TYR D 1 8 ? 104.095 72.153 38.801 1.00 25.45 8 TYR D N 1
ATOM 9833 C CA . TYR D 1 8 ? 103.401 70.917 39.196 1.00 23.26 8 TYR D CA 1
ATOM 9834 C C . TYR D 1 8 ? 104.151 69.661 38.772 1.00 23.68 8 TYR D C 1
ATOM 9835 O O . TYR D 1 8 ? 104.591 69.560 37.623 1.00 28.04 8 TYR D O 1
ATOM 9844 N N . ALA D 1 9 ? 104.295 68.700 39.679 1.00 20.62 9 ALA D N 1
ATOM 9845 C CA . ALA D 1 9 ? 104.961 67.432 39.329 1.00 22.42 9 ALA D CA 1
ATOM 9846 C C . ALA D 1 9 ? 104.028 66.233 39.468 1.00 22.30 9 ALA D C 1
ATOM 9847 O O . ALA D 1 9 ? 103.137 66.229 40.316 1.00 23.39 9 ALA D O 1
ATOM 9849 N N . ARG D 1 10 ? 104.229 65.224 38.628 1.00 22.52 10 ARG D N 1
ATOM 9850 C CA . ARG D 1 10 ? 103.530 63.944 38.771 1.00 23.19 10 ARG D CA 1
ATOM 9851 C C . ARG D 1 10 ? 104.516 62.815 38.520 1.00 24.76 10 ARG D C 1
ATOM 9852 O O . ARG D 1 10 ? 105.609 63.032 37.990 1.00 23.74 10 ARG D O 1
ATOM 9860 N N . GLU D 1 11 ? 104.111 61.617 38.919 1.00 22.09 11 GLU D N 1
ATOM 9861 C CA . GLU D 1 11 ? 104.879 60.412 38.718 1.00 25.90 11 GLU D CA 1
ATOM 9862 C C . GLU D 1 11 ? 104.420 59.756 37.422 1.00 25.51 11 GLU D C 1
ATOM 9863 O O . GLU D 1 11 ? 103.235 59.474 37.238 1.00 25.70 11 GLU D O 1
ATOM 9869 N N . VAL D 1 12 ? 105.352 59.539 36.510 1.00 20.54 12 VAL D N 1
ATOM 9870 C CA . VAL D 1 12 ? 105.031 58.829 35.286 1.00 24.43 12 VAL D CA 1
ATOM 9871 C C . VAL D 1 12 ? 105.987 57.657 35.169 1.00 24.94 12 VAL D C 1
ATOM 9872 O O . VAL D 1 12 ? 106.706 57.330 36.124 1.00 25.81 12 VAL D O 1
ATOM 9876 N N . LEU D 1 13 ? 106.015 57.056 33.988 1.00 19.56 13 LEU D N 1
ATOM 9877 C CA . LEU D 1 13 ? 106.763 55.833 33.772 1.00 22.09 13 LEU D CA 1
ATOM 9878 C C . LEU D 1 13 ? 107.798 56.034 32.666 1.00 25.12 13 LEU D C 1
ATOM 9879 O O . LEU D 1 13 ? 107.485 56.645 31.627 1.00 20.99 13 LEU D O 1
ATOM 9884 N N . ASP D 1 14 ? 109.022 55.538 32.895 1.00 22.04 14 ASP D N 1
ATOM 9885 C CA . ASP D 1 14 ? 110.074 55.581 31.884 1.00 20.80 14 ASP D CA 1
ATOM 9886 C C . ASP D 1 14 ? 110.003 54.386 30.938 1.00 24.40 14 ASP D C 1
ATOM 9887 O O . ASP D 1 14 ? 109.116 53.533 31.066 1.00 22.19 14 ASP D O 1
ATOM 9892 N N . SER D 1 15 ? 110.938 54.314 29.998 1.00 20.43 15 SER D N 1
ATOM 9893 C CA . SER D 1 15 ? 110.851 53.302 28.954 1.00 21.31 15 SER D CA 1
ATOM 9894 C C . SER D 1 15 ? 111.185 51.898 29.474 1.00 25.00 15 SER D C 1
ATOM 9895 O O . SER D 1 15 ? 111.066 50.913 28.753 1.00 20.65 15 SER D O 1
ATOM 9898 N N . ARG D 1 16 ? 111.588 51.810 30.735 1.00 27.06 16 ARG D N 1
ATOM 9899 C CA . ARG D 1 16 ? 111.898 50.516 31.333 1.00 25.58 16 ARG D CA 1
ATOM 9900 C C . ARG D 1 16 ? 110.815 50.097 32.330 1.00 26.33 16 ARG D C 1
ATOM 9901 O O . ARG D 1 16 ? 110.984 49.133 33.078 1.00 26.51 16 ARG D O 1
ATOM 9909 N N . GLY D 1 17 ? 109.698 50.826 32.331 1.00 22.41 17 GLY D N 1
ATOM 9910 C CA . GLY D 1 17 ? 108.589 50.522 33.213 1.00 20.43 17 GLY D CA 1
ATOM 9911 C C . GLY D 1 17 ? 108.843 50.870 34.674 1.00 25.41 17 GLY D C 1
ATOM 9912 O O . GLY D 1 17 ? 108.299 50.229 35.569 1.00 28.87 17 GLY D O 1
ATOM 9913 N N . ASN D 1 18 ? 109.675 51.883 34.904 1.00 20.57 18 ASN D N 1
ATOM 9914 C CA . ASN D 1 18 ? 109.991 52.388 36.233 1.00 23.77 18 ASN D CA 1
ATOM 9915 C C . ASN D 1 18 ? 109.527 53.836 36.382 1.00 23.54 18 ASN D C 1
ATOM 9916 O O . ASN D 1 18 ? 109.630 54.632 35.443 1.00 25.44 18 ASN D O 1
ATOM 9921 N N . PRO D 1 19 ? 109.041 54.194 37.572 1.00 22.69 19 PRO D N 1
ATOM 9922 C CA . PRO D 1 19 ? 108.577 55.555 37.822 1.00 24.99 19 PRO D CA 1
ATOM 9923 C C . PRO D 1 19 ? 109.653 56.591 37.546 1.00 23.48 19 PRO D C 1
ATOM 9924 O O . PRO D 1 19 ? 110.846 56.348 37.738 1.00 23.76 19 PRO D O 1
ATOM 9928 N N . THR D 1 20 ? 109.224 57.756 37.098 1.00 21.75 20 THR D N 1
ATOM 9929 C CA . THR D 1 20 ? 110.113 58.901 37.086 1.00 24.35 20 THR D CA 1
ATOM 9930 C C . THR D 1 20 ? 109.297 60.164 37.209 1.00 19.69 20 THR D C 1
ATOM 9931 O O . THR D 1 20 ? 108.073 60.105 37.205 1.00 25.80 20 THR D O 1
ATOM 9935 N N . VAL D 1 21 ? 109.985 61.294 37.332 1.00 21.56 21 VAL D N 1
ATOM 9936 C CA . VAL D 1 21 ? 109.364 62.587 37.594 1.00 20.44 21 VAL D CA 1
ATOM 9937 C C . VAL D 1 21 ? 108.979 63.323 36.311 1.00 24.04 21 VAL D C 1
ATOM 9938 O O . VAL D 1 21 ? 109.766 63.403 35.361 1.00 23.32 21 VAL D O 1
ATOM 9942 N N . GLU D 1 22 ? 107.760 63.849 36.295 1.00 21.82 22 GLU D N 1
ATOM 9943 C CA . GLU D 1 22 ? 107.303 64.750 35.249 1.00 24.16 22 GLU D CA 1
ATOM 9944 C C . GLU D 1 22 ? 106.894 66.086 35.863 1.00 24.13 22 GLU D C 1
ATOM 9945 O O . GLU D 1 22 ? 106.125 66.122 36.825 1.00 24.53 22 GLU D O 1
ATOM 9951 N N . VAL D 1 23 ? 107.393 67.179 35.299 1.00 21.00 23 VAL D N 1
ATOM 9952 C CA . VAL D 1 23 ? 107.118 68.494 35.848 1.00 19.98 23 VAL D CA 1
ATOM 9953 C C . VAL D 1 23 ? 106.554 69.430 34.786 1.00 23.80 23 VAL D C 1
ATOM 9954 O O . VAL D 1 23 ? 107.060 69.487 33.657 1.00 25.93 23 VAL D O 1
ATOM 9958 N N . GLU D 1 24 ? 105.489 70.139 35.147 1.00 22.23 24 GLU D N 1
ATOM 9959 C CA . GLU D 1 24 ? 104.897 71.156 34.286 1.00 26.21 24 GLU D CA 1
ATOM 9960 C C . GLU D 1 24 ? 105.043 72.540 34.919 1.00 24.83 24 GLU D C 1
ATOM 9961 O O . GLU D 1 24 ? 104.845 72.693 36.124 1.00 25.62 24 GLU D O 1
ATOM 9967 N N . VAL D 1 25 ? 105.395 73.535 34.108 1.00 20.86 25 VAL D N 1
ATOM 9968 C CA . VAL D 1 25 ? 105.398 74.934 34.551 1.00 24.13 25 VAL D CA 1
ATOM 9969 C C . VAL D 1 25 ? 104.428 75.782 33.723 1.00 24.15 25 VAL D C 1
ATOM 9970 O O . VAL D 1 25 ? 104.413 75.684 32.503 1.00 23.81 25 VAL D O 1
ATOM 9974 N N . TYR D 1 26 ? 103.619 76.605 34.392 1.00 25.80 26 TYR D N 1
ATOM 9975 C CA . TYR D 1 26 ? 102.729 77.541 33.708 1.00 26.21 26 TYR D CA 1
ATOM 9976 C C . TYR D 1 26 ? 103.070 78.987 34.067 1.00 27.55 26 TYR D C 1
ATOM 9977 O O . TYR D 1 26 ? 103.353 79.281 35.228 1.00 24.84 26 TYR D O 1
ATOM 9986 N N . THR D 1 27 ? 103.036 79.884 33.077 1.00 23.75 27 THR D N 1
ATOM 9987 C CA . THR D 1 27 ? 103.119 81.315 33.359 1.00 28.16 27 THR D CA 1
ATOM 9988 C C . THR D 1 27 ? 101.719 81.911 33.432 1.00 32.62 27 THR D C 1
ATOM 9989 O O . THR D 1 27 ? 100.752 81.303 32.955 1.00 30.53 27 THR D O 1
ATOM 9993 N N . GLU D 1 28 ? 101.620 83.103 34.021 1.00 33.44 28 GLU D N 1
ATOM 9994 C CA . GLU D 1 28 ? 100.337 83.776 34.239 1.00 32.68 28 GLU D CA 1
ATOM 9995 C C . GLU D 1 28 ? 99.520 83.804 32.968 1.00 36.17 28 GLU D C 1
ATOM 9996 O O . GLU D 1 28 ? 98.306 83.638 32.988 1.00 34.98 28 GLU D O 1
ATOM 10002 N N . THR D 1 29 ? 100.206 84.007 31.852 1.00 34.64 29 THR D N 1
ATOM 10003 C CA . THR D 1 29 ? 99.531 84.222 30.595 1.00 33.00 29 THR D CA 1
ATOM 10004 C C . THR D 1 29 ? 99.323 82.922 29.830 1.00 35.29 29 THR D C 1
ATOM 10005 O O . THR D 1 29 ? 98.864 82.934 28.690 1.00 30.56 29 THR D O 1
ATOM 10009 N N . GLY D 1 30 ? 99.674 81.804 30.458 1.00 36.35 30 GLY D N 1
ATOM 10010 C CA . GLY D 1 30 ? 99.417 80.497 29.885 1.00 30.58 30 GLY D CA 1
ATOM 10011 C C . GLY D 1 30 ? 100.593 79.847 29.172 1.00 34.31 30 GLY D C 1
ATOM 10012 O O . GLY D 1 30 ? 100.443 78.754 28.628 1.00 31.90 30 GLY D O 1
ATOM 10013 N N . ALA D 1 31 ? 101.756 80.497 29.154 1.00 30.22 31 ALA D N 1
ATOM 10014 C CA . ALA D 1 31 ? 102.955 79.831 28.638 1.00 29.20 31 ALA D CA 1
ATOM 10015 C C . ALA D 1 31 ? 103.145 78.523 29.407 1.00 23.65 31 ALA D C 1
ATOM 10016 O O . ALA D 1 31 ? 102.930 78.485 30.622 1.00 24.81 31 ALA D O 1
ATOM 10018 N N . PHE D 1 32 ? 103.562 77.470 28.703 1.00 26.42 32 PHE D N 1
ATOM 10019 C CA . PHE D 1 32 ? 103.584 76.113 29.260 1.00 23.31 32 PHE D CA 1
ATOM 10020 C C . PHE D 1 32 ? 104.849 75.334 28.905 1.00 25.41 32 PHE D C 1
ATOM 10021 O O . PHE D 1 32 ? 105.270 75.284 27.737 1.00 24.01 32 PHE D O 1
ATOM 10029 N N . GLY D 1 33 ? 105.455 74.726 29.924 1.00 22.72 33 GLY D N 1
ATOM 10030 C CA . GLY D 1 33 ? 106.554 73.799 29.718 1.00 22.25 33 GLY D CA 1
ATOM 10031 C C . GLY D 1 33 ? 106.317 72.488 30.453 1.00 25.72 33 GLY D C 1
ATOM 10032 O O . GLY D 1 33 ? 105.869 72.490 31.602 1.00 22.52 33 GLY D O 1
ATOM 10033 N N . ARG D 1 34 ? 106.604 71.372 29.782 1.00 20.58 34 ARG D N 1
ATOM 10034 C CA . ARG D 1 34 ? 106.554 70.050 30.402 1.00 21.00 34 ARG D CA 1
ATOM 10035 C C . ARG D 1 34 ? 107.884 69.332 30.190 1.00 22.41 34 ARG D C 1
ATOM 10036 O O . ARG D 1 34 ? 108.372 69.231 29.071 1.00 23.29 34 ARG D O 1
ATOM 10044 N N . ALA D 1 35 ? 108.480 68.838 31.264 1.00 22.91 35 ALA D N 1
ATOM 10045 C CA . ALA D 1 35 ? 109.709 68.065 31.138 1.00 23.78 35 ALA D CA 1
ATOM 10046 C C . ALA D 1 35 ? 109.590 66.691 31.821 1.00 22.20 35 ALA D C 1
ATOM 10047 O O . ALA D 1 35 ? 108.938 66.561 32.849 1.00 20.86 35 ALA D O 1
ATOM 10049 N N . LEU D 1 36 ? 110.232 65.675 31.248 1.00 22.54 36 LEU D N 1
ATOM 10050 C CA . LEU D 1 36 ? 110.344 64.379 31.916 1.00 21.85 36 LEU D CA 1
ATOM 10051 C C . LEU D 1 36 ? 111.811 64.033 32.150 1.00 19.68 36 LEU D C 1
ATOM 10052 O O . LEU D 1 36 ? 112.682 64.309 31.322 1.00 22.39 36 LEU D O 1
ATOM 10057 N N . VAL D 1 37 ? 112.065 63.420 33.289 1.00 18.08 37 VAL D N 1
ATOM 10058 C CA . VAL D 1 37 ? 113.410 63.163 33.767 1.00 19.84 37 VAL D CA 1
ATOM 10059 C C . VAL D 1 37 ? 113.796 61.721 33.450 1.00 21.28 37 VAL D C 1
ATOM 10060 O O . VAL D 1 37 ? 113.050 60.799 33.757 1.00 21.63 37 VAL D O 1
ATOM 10064 N N . PRO D 1 38 ? 114.948 61.530 32.799 1.00 21.62 38 PRO D N 1
ATOM 10065 C CA . PRO D 1 38 ? 115.499 60.201 32.481 1.00 24.69 38 PRO D CA 1
ATOM 10066 C C . PRO D 1 38 ? 116.148 59.552 33.697 1.00 25.70 38 PRO D C 1
ATOM 10067 O O . PRO D 1 38 ? 116.528 60.245 34.639 1.00 27.03 38 PRO D O 1
ATOM 10071 N N . SER D 1 39 ? 116.294 58.232 33.673 1.00 29.44 39 SER D N 1
ATOM 10072 C CA . SER D 1 39 ? 117.010 57.564 34.747 1.00 29.31 39 SER D CA 1
ATOM 10073 C C . SER D 1 39 ? 117.990 56.496 34.234 1.00 25.99 39 SER D C 1
ATOM 10074 O O . SER D 1 39 ? 117.675 55.724 33.331 1.00 28.73 39 SER D O 1
ATOM 10077 N N . GLY D 1 40 ? 119.175 56.444 34.831 1.00 30.32 40 GLY D N 1
ATOM 10078 C CA . GLY D 1 40 ? 120.149 55.408 34.517 1.00 31.62 40 GLY D CA 1
ATOM 10079 C C . GLY D 1 40 ? 119.844 54.049 35.145 1.00 34.27 40 GLY D C 1
ATOM 10080 O O . GLY D 1 40 ? 119.499 53.962 36.323 1.00 35.62 40 GLY D O 1
ATOM 10081 N N . ALA D 1 41 ? 119.959 52.985 34.354 1.00 32.77 41 ALA D N 1
ATOM 10082 C CA . ALA D 1 41 ? 119.891 51.619 34.883 1.00 38.44 41 ALA D CA 1
ATOM 10083 C C . ALA D 1 41 ? 121.047 51.353 35.856 1.00 38.82 41 ALA D C 1
ATOM 10084 O O . ALA D 1 41 ? 120.883 50.674 36.875 1.00 37.77 41 ALA D O 1
ATOM 10086 N N . SER D 1 42 ? 122.219 51.883 35.521 1.00 37.83 42 SER D N 1
ATOM 10087 C CA . SER D 1 42 ? 123.357 51.893 36.431 1.00 42.13 42 SER D CA 1
ATOM 10088 C C . SER D 1 42 ? 123.769 53.339 36.655 1.00 38.76 42 SER D C 1
ATOM 10089 O O . SER D 1 42 ? 123.480 54.208 35.835 1.00 37.33 42 SER D O 1
ATOM 10092 N N . THR D 1 43 ? 124.443 53.597 37.764 1.00 36.55 43 THR D N 1
ATOM 10093 C CA . THR D 1 43 ? 124.746 54.963 38.155 1.00 33.25 43 THR D CA 1
ATOM 10094 C C . THR D 1 43 ? 126.202 55.133 38.572 1.00 37.12 43 THR D C 1
ATOM 10095 O O . THR D 1 43 ? 126.709 54.370 39.390 1.00 37.07 43 THR D O 1
ATOM 10099 N N . GLY D 1 44 ? 126.868 56.133 37.993 1.00 38.08 44 GLY D N 1
ATOM 10100 C CA . GLY D 1 44 ? 128.235 56.466 38.360 1.00 32.56 44 GLY D CA 1
ATOM 10101 C C . GLY D 1 44 ? 128.333 56.763 39.846 1.00 35.25 44 GLY D C 1
ATOM 10102 O O . GLY D 1 44 ? 127.375 57.239 40.470 1.00 34.62 44 GLY D O 1
ATOM 10103 N N . GLU D 1 45 ? 129.489 56.474 40.428 1.00 31.56 45 GLU D N 1
ATOM 10104 C CA . GLU D 1 45 ? 129.660 56.674 41.858 1.00 33.40 45 GLU D CA 1
ATOM 10105 C C . GLU D 1 45 ? 129.455 58.140 42.249 1.00 33.99 45 GLU D C 1
ATOM 10106 O O . GLU D 1 45 ? 128.963 58.418 43.347 1.00 30.98 45 GLU D O 1
ATOM 10112 N N . TYR D 1 46 ? 129.799 59.068 41.346 1.00 26.70 46 TYR D N 1
ATOM 10113 C CA . TYR D 1 46 ? 129.783 60.510 41.668 1.00 29.03 46 TYR D CA 1
ATOM 10114 C C . TYR D 1 46 ? 128.609 61.353 41.111 1.00 32.68 46 TYR D C 1
ATOM 10115 O O . TYR D 1 46 ? 128.626 62.591 41.196 1.00 28.62 46 TYR D O 1
ATOM 10124 N N . GLU D 1 47 ? 127.603 60.684 40.555 1.00 23.56 47 GLU D N 1
ATOM 10125 C CA . GLU D 1 47 ? 126.406 61.341 40.057 1.00 27.29 47 GLU D CA 1
ATOM 10126 C C . GLU D 1 47 ? 125.652 62.050 41.176 1.00 28.53 47 GLU D C 1
ATOM 10127 O O . GLU D 1 47 ? 125.656 61.601 42.330 1.00 29.15 47 GLU D O 1
ATOM 10133 N N . ALA D 1 48 ? 124.995 63.149 40.818 1.00 23.71 48 ALA D N 1
ATOM 10134 C CA . ALA D 1 48 ? 123.998 63.785 41.671 1.00 25.41 48 ALA D CA 1
ATOM 10135 C C . ALA D 1 48 ? 122.933 62.744 42.045 1.00 31.64 48 ALA D C 1
ATOM 10136 O O . ALA D 1 48 ? 122.649 61.836 41.253 1.00 26.90 48 ALA D O 1
ATOM 10138 N N . VAL D 1 49 ? 122.339 62.853 43.233 1.00 27.79 49 VAL D N 1
ATOM 10139 C CA . VAL D 1 49 ? 121.503 61.741 43.688 1.00 28.84 49 VAL D CA 1
ATOM 10140 C C . VAL D 1 49 ? 120.060 61.722 43.195 1.00 30.63 49 VAL D C 1
ATOM 10141 O O . VAL D 1 49 ? 119.301 62.674 43.358 1.00 30.47 49 VAL D O 1
ATOM 10145 N N . GLU D 1 50 ? 119.707 60.601 42.582 1.00 31.68 50 GLU D N 1
ATOM 10146 C CA . GLU D 1 50 ? 118.344 60.320 42.163 1.00 32.13 50 GLU D CA 1
ATOM 10147 C C . GLU D 1 50 ? 117.563 59.863 43.380 1.00 30.14 50 GLU D C 1
ATOM 10148 O O . GLU D 1 50 ? 117.837 58.800 43.923 1.00 28.35 50 GLU D O 1
ATOM 10154 N N . LEU D 1 51 ? 116.593 60.668 43.804 1.00 25.12 51 LEU D N 1
ATOM 10155 C CA . LEU D 1 51 ? 115.769 60.338 44.961 1.00 29.06 51 LEU D CA 1
ATOM 10156 C C . LEU D 1 51 ? 114.699 59.267 44.663 1.00 29.57 51 LEU D C 1
ATOM 10157 O O . LEU D 1 51 ? 113.817 59.490 43.836 1.00 28.54 51 LEU D O 1
ATOM 10162 N N . ARG D 1 52 ? 114.774 58.118 45.334 1.00 24.44 52 ARG D N 1
ATOM 10163 C CA . ARG D 1 52 ? 113.729 57.082 45.221 1.00 28.50 52 ARG D CA 1
ATOM 10164 C C . ARG D 1 52 ? 113.088 56.806 46.580 1.00 26.27 52 ARG D C 1
ATOM 10165 O O . ARG D 1 52 ? 113.737 56.930 47.611 1.00 28.70 52 ARG D O 1
ATOM 10173 N N . ASP D 1 53 ? 111.816 56.421 46.582 1.00 29.20 53 ASP D N 1
ATOM 10174 C CA . ASP D 1 53 ? 111.086 56.215 47.830 1.00 27.20 53 ASP D CA 1
ATOM 10175 C C . ASP D 1 53 ? 111.593 55.016 48.651 1.00 29.90 53 ASP D C 1
ATOM 10176 O O . ASP D 1 53 ? 111.551 55.037 49.883 1.00 27.68 53 ASP D O 1
ATOM 10181 N N . GLY D 1 54 ? 112.065 53.976 47.970 1.00 26.18 54 GLY D N 1
ATOM 10182 C CA . GLY D 1 54 ? 112.603 52.805 48.641 1.00 25.45 54 GLY D CA 1
ATOM 10183 C C . GLY D 1 54 ? 111.550 51.897 49.247 1.00 30.68 54 GLY D C 1
ATOM 10184 O O . GLY D 1 54 ? 111.874 50.949 49.962 1.00 33.42 54 GLY D O 1
ATOM 10185 N N . ASP D 1 55 ? 110.286 52.184 48.957 1.00 31.13 55 ASP D N 1
ATOM 10186 C CA . ASP D 1 55 ? 109.160 51.399 49.464 1.00 29.59 55 ASP D CA 1
ATOM 10187 C C . ASP D 1 55 ? 109.088 50.027 48.805 1.00 33.28 55 ASP D C 1
ATOM 10188 O O . ASP D 1 55 ? 108.760 49.914 47.622 1.00 34.80 55 ASP D O 1
ATOM 10193 N N . LYS D 1 56 ? 109.387 48.985 49.579 1.00 37.64 56 LYS D N 1
ATOM 10194 C CA . LYS D 1 56 ? 109.416 47.610 49.070 1.00 41.13 56 LYS D CA 1
ATOM 10195 C C . LYS D 1 56 ? 108.120 47.196 48.370 1.00 37.66 56 LYS D C 1
ATOM 10196 O O . LYS D 1 56 ? 108.153 46.472 47.374 1.00 37.73 56 LYS D O 1
ATOM 10202 N N . ASP D 1 57 ? 106.986 47.658 48.894 1.00 36.64 57 ASP D N 1
ATOM 10203 C CA . ASP D 1 57 ? 105.685 47.201 48.422 1.00 37.78 57 ASP D CA 1
ATOM 10204 C C . ASP D 1 57 ? 105.146 48.064 47.294 1.00 36.79 57 ASP D C 1
ATOM 10205 O O . ASP D 1 57 ? 103.985 47.935 46.894 1.00 35.25 57 ASP D O 1
ATOM 10210 N N . ARG D 1 58 ? 105.980 48.961 46.789 1.00 36.34 58 ARG D N 1
ATOM 10211 C CA . ARG D 1 58 ? 105.528 49.852 45.740 1.00 31.01 58 ARG D CA 1
ATOM 10212 C C . ARG D 1 58 ? 106.592 50.040 44.672 1.00 28.36 58 ARG D C 1
ATOM 10213 O O . ARG D 1 58 ? 107.657 50.610 44.923 1.00 30.28 58 ARG D O 1
ATOM 10221 N N . TYR D 1 59 ? 106.302 49.544 43.475 1.00 26.23 59 TYR D N 1
ATOM 10222 C CA . TYR D 1 59 ? 107.235 49.650 42.354 1.00 31.23 59 TYR D CA 1
ATOM 10223 C C . TYR D 1 59 ? 108.630 49.119 42.704 1.00 32.25 59 TYR D C 1
ATOM 10224 O O . TYR D 1 59 ? 109.620 49.615 42.181 1.00 31.27 59 TYR D O 1
ATOM 10233 N N . LEU D 1 60 ? 108.701 48.117 43.580 1.00 32.61 60 LEU D N 1
ATOM 10234 C CA . LEU D 1 60 ? 109.986 47.543 43.998 1.00 31.65 60 LEU D CA 1
ATOM 10235 C C . LEU D 1 60 ? 110.949 48.581 44.551 1.00 29.47 60 LEU D C 1
ATOM 10236 O O . LEU D 1 60 ? 112.150 48.471 44.341 1.00 29.52 60 LEU D O 1
ATOM 10241 N N . GLY D 1 61 ? 110.421 49.594 45.230 1.00 32.67 61 GLY D N 1
ATOM 10242 C CA . GLY D 1 61 ? 111.242 50.606 45.875 1.00 29.64 61 GLY D CA 1
ATOM 10243 C C . GLY D 1 61 ? 111.607 51.786 44.996 1.00 29.71 61 GLY D C 1
ATOM 10244 O O . GLY D 1 61 ? 112.272 52.718 45.451 1.00 23.53 61 GLY D O 1
ATOM 10245 N N . LYS D 1 62 ? 111.151 51.754 43.743 1.00 30.19 62 LYS D N 1
ATOM 10246 C CA . LYS D 1 62 ? 111.547 52.738 42.740 1.00 25.80 62 LYS D CA 1
ATOM 10247 C C . LYS D 1 62 ? 110.550 53.890 42.541 1.00 26.93 62 LYS D C 1
ATOM 10248 O O . LYS D 1 62 ? 110.694 54.688 41.612 1.00 23.63 62 LYS D O 1
ATOM 10254 N N . GLY D 1 63 ? 109.544 53.976 43.405 1.00 25.50 63 GLY D N 1
ATOM 10255 C CA . GLY D 1 63 ? 108.613 55.091 43.350 1.00 25.80 63 GLY D CA 1
ATOM 10256 C C . GLY D 1 63 ? 109.344 56.413 43.556 1.00 25.26 63 GLY D C 1
ATOM 10257 O O . GLY D 1 63 ? 110.350 56.464 44.264 1.00 27.69 63 GLY D O 1
ATOM 10258 N N . VAL D 1 64 ? 108.847 57.473 42.933 1.00 19.59 64 VAL D N 1
ATOM 10259 C CA . VAL D 1 64 ? 109.413 58.804 43.108 1.00 26.26 64 VAL D CA 1
ATOM 10260 C C . VAL D 1 64 ? 108.380 59.768 43.685 1.00 26.66 64 VAL D C 1
ATOM 10261 O O . VAL D 1 64 ? 108.349 60.936 43.313 1.00 23.95 64 VAL D O 1
ATOM 10265 N N . LEU D 1 65 ? 107.547 59.275 44.602 1.00 29.08 65 LEU D N 1
ATOM 10266 C CA . LEU D 1 65 ? 106.597 60.123 45.322 1.00 23.53 65 LEU D CA 1
ATOM 10267 C C . LEU D 1 65 ? 107.282 61.238 46.117 1.00 26.63 65 LEU D C 1
ATOM 10268 O O . LEU D 1 65 ? 106.800 62.375 46.150 1.00 30.57 65 LEU D O 1
ATOM 10273 N N . THR D 1 66 ? 108.393 60.923 46.771 1.00 23.64 66 THR D N 1
ATOM 10274 C CA . THR D 1 66 ? 109.086 61.935 47.554 1.00 27.30 66 THR D CA 1
ATOM 10275 C C . THR D 1 66 ? 109.583 63.072 46.663 1.00 28.65 66 THR D C 1
ATOM 10276 O O . THR D 1 66 ? 109.368 64.240 46.980 1.00 28.80 66 THR D O 1
ATOM 10280 N N . ALA D 1 67 ? 110.242 62.729 45.553 1.00 26.55 67 ALA D N 1
ATOM 10281 C CA . ALA D 1 67 ? 110.697 63.737 44.585 1.00 26.99 67 ALA D CA 1
ATOM 10282 C C . ALA D 1 67 ? 109.539 64.583 44.068 1.00 26.86 67 ALA D C 1
ATOM 10283 O O . ALA D 1 67 ? 109.659 65.807 43.890 1.00 26.84 67 ALA D O 1
ATOM 10285 N N . VAL D 1 68 ? 108.416 63.930 43.811 1.00 25.70 68 VAL D N 1
ATOM 10286 C CA . VAL D 1 68 ? 107.259 64.648 43.301 1.00 24.37 68 VAL D CA 1
ATOM 10287 C C . VAL D 1 68 ? 106.725 65.605 44.376 1.00 25.17 68 VAL D C 1
ATOM 10288 O O . VAL D 1 68 ? 106.355 66.733 44.069 1.00 23.76 68 VAL D O 1
ATOM 10292 N N . ASN D 1 69 ? 106.717 65.159 45.634 1.00 27.02 69 ASN D N 1
ATOM 10293 C CA . ASN D 1 69 ? 106.302 66.006 46.753 1.00 27.68 69 ASN D CA 1
ATOM 10294 C C . ASN D 1 69 ? 107.218 67.210 46.962 1.00 31.80 69 ASN D C 1
ATOM 10295 O O . ASN D 1 69 ? 106.752 68.304 47.284 1.00 25.16 69 ASN D O 1
ATOM 10300 N N . ASN D 1 70 ? 108.524 66.999 46.801 1.00 26.42 70 ASN D N 1
ATOM 10301 C CA . ASN D 1 70 ? 109.472 68.083 46.969 1.00 26.60 70 ASN D CA 1
ATOM 10302 C C . ASN D 1 70 ? 109.183 69.210 45.980 1.00 25.95 70 ASN D C 1
ATOM 10303 O O . ASN D 1 70 ? 109.266 70.402 46.327 1.00 24.51 70 ASN D O 1
ATOM 10308 N N . VAL D 1 71 ? 108.824 68.836 44.755 1.00 22.61 71 VAL D N 1
ATOM 10309 C CA . VAL D 1 71 ? 108.469 69.832 43.749 1.00 25.95 71 VAL D CA 1
ATOM 10310 C C . VAL D 1 71 ? 107.218 70.595 44.175 1.00 26.70 71 VAL D C 1
ATOM 10311 O O . VAL D 1 71 ? 107.225 71.823 44.257 1.00 23.47 71 VAL D O 1
ATOM 10315 N N . ASN D 1 72 ? 106.159 69.851 44.478 1.00 22.91 72 ASN D N 1
ATOM 10316 C CA . ASN D 1 72 ? 104.865 70.448 44.756 1.00 24.50 72 ASN D CA 1
ATOM 10317 C C . ASN D 1 72 ? 104.806 71.237 46.073 1.00 27.05 72 ASN D C 1
ATOM 10318 O O . ASN D 1 72 ? 104.188 72.293 46.140 1.00 26.56 72 ASN D O 1
ATOM 10323 N N . GLU D 1 73 ? 105.488 70.749 47.100 1.00 27.11 73 GLU D N 1
ATOM 10324 C CA . GLU D 1 73 ? 105.334 71.299 48.442 1.00 27.37 73 GLU D CA 1
ATOM 10325 C C . GLU D 1 73 ? 106.529 72.130 48.906 1.00 30.79 73 GLU D C 1
ATOM 10326 O O . GLU D 1 73 ? 106.418 72.910 49.844 1.00 33.15 73 GLU D O 1
ATOM 10332 N N . ILE D 1 74 ? 107.675 71.964 48.257 1.00 27.86 74 ILE D N 1
ATOM 10333 C CA . ILE D 1 74 ? 108.868 72.676 48.696 1.00 30.16 74 ILE D CA 1
ATOM 10334 C C . ILE D 1 74 ? 109.400 73.637 47.631 1.00 29.83 74 ILE D C 1
ATOM 10335 O O . ILE D 1 74 ? 109.591 74.817 47.897 1.00 31.20 74 ILE D O 1
ATOM 10340 N N . ILE D 1 75 ? 109.626 73.133 46.424 1.00 29.82 75 ILE D N 1
ATOM 10341 C CA . ILE D 1 75 ? 110.117 73.978 45.336 1.00 27.04 75 ILE D CA 1
ATOM 10342 C C . ILE D 1 75 ? 109.059 74.953 44.811 1.00 25.72 75 ILE D C 1
ATOM 10343 O O . ILE D 1 75 ? 109.304 76.163 44.746 1.00 24.93 75 ILE D O 1
ATOM 10348 N N . ALA D 1 76 ? 107.891 74.440 44.427 1.00 21.32 76 ALA D N 1
ATOM 10349 C CA . ALA D 1 76 ? 106.871 75.293 43.781 1.00 23.29 76 ALA D CA 1
ATOM 10350 C C . ALA D 1 76 ? 106.548 76.609 44.513 1.00 27.43 76 ALA D C 1
ATOM 10351 O O . ALA D 1 76 ? 106.418 77.651 43.874 1.00 29.93 76 ALA D O 1
ATOM 10353 N N . PRO D 1 77 ? 106.394 76.569 45.850 1.00 28.75 77 PRO D N 1
ATOM 10354 C CA . PRO D 1 77 ? 106.098 77.830 46.544 1.00 25.93 77 PRO D CA 1
ATOM 10355 C C . PRO D 1 77 ? 107.245 78.844 46.471 1.00 27.85 77 PRO D C 1
ATOM 10356 O O . PRO D 1 77 ? 106.972 80.035 46.557 1.00 29.75 77 PRO D O 1
ATOM 10360 N N . GLU D 1 78 ? 108.490 78.397 46.316 1.00 26.09 78 GLU D N 1
ATOM 10361 C CA . GLU D 1 78 ? 109.603 79.333 46.165 1.00 27.66 78 GLU D CA 1
ATOM 10362 C C . GLU D 1 78 ? 109.667 79.942 44.760 1.00 32.90 78 GLU D C 1
ATOM 10363 O O . GLU D 1 78 ? 110.313 80.968 44.559 1.00 31.69 78 GLU D O 1
ATOM 10369 N N . LEU D 1 79 ? 109.007 79.321 43.787 1.00 29.84 79 LEU D N 1
ATOM 10370 C CA . LEU D 1 79 ? 109.168 79.744 42.394 1.00 29.01 79 LEU D CA 1
ATOM 10371 C C . LEU D 1 79 ? 107.993 80.524 41.828 1.00 29.38 79 LEU D C 1
ATOM 10372 O O . LEU D 1 79 ? 108.101 81.093 40.739 1.00 28.96 79 LEU D O 1
ATOM 10377 N N . LEU D 1 80 ? 106.866 80.535 42.533 1.00 31.06 80 LEU D N 1
ATOM 10378 C CA . LEU D 1 80 ? 105.724 81.328 42.077 1.00 29.40 80 LEU D CA 1
ATOM 10379 C C . LEU D 1 80 ? 106.115 82.793 42.011 1.00 28.26 80 LEU D C 1
ATOM 10380 O O . LEU D 1 80 ? 106.741 83.311 42.932 1.00 34.49 80 LEU D O 1
ATOM 10385 N N . GLY D 1 81 ? 105.762 83.461 40.918 1.00 33.46 81 GLY D N 1
ATOM 10386 C CA . GLY D 1 81 ? 106.080 84.872 40.768 1.00 35.14 81 GLY D CA 1
ATOM 10387 C C . GLY D 1 81 ? 107.443 85.117 40.146 1.00 32.25 81 GLY D C 1
ATOM 10388 O O . GLY D 1 81 ? 107.786 86.242 39.787 1.00 40.86 81 GLY D O 1
ATOM 10389 N N . PHE D 1 82 ? 108.225 84.058 40.003 1.00 32.96 82 PHE D N 1
ATOM 10390 C CA . PHE D 1 82 ? 109.542 84.173 39.394 1.00 31.42 82 PHE D CA 1
ATOM 10391 C C . PHE D 1 82 ? 109.421 84.339 37.884 1.00 30.64 82 PHE D C 1
ATOM 10392 O O . PHE D 1 82 ? 108.549 83.740 37.259 1.00 30.71 82 PHE D O 1
ATOM 10400 N N . ASP D 1 83 ? 110.294 85.155 37.301 1.00 29.58 83 ASP D N 1
ATOM 10401 C CA . ASP D 1 83 ? 110.354 85.303 35.847 1.00 29.68 83 ASP D CA 1
ATOM 10402 C C . ASP D 1 83 ? 110.888 84.024 35.188 1.00 29.31 83 ASP D C 1
ATOM 10403 O O . ASP D 1 83 ? 112.045 83.644 35.395 1.00 29.96 83 ASP D O 1
ATOM 10408 N N . VAL D 1 84 ? 110.054 83.373 34.384 1.00 29.13 84 VAL D N 1
ATOM 10409 C CA . VAL D 1 84 ? 110.381 82.047 33.844 1.00 28.79 84 VAL D CA 1
ATOM 10410 C C . VAL D 1 84 ? 111.631 82.043 32.943 1.00 29.93 84 VAL D C 1
ATOM 10411 O O . VAL D 1 84 ? 112.297 81.005 32.801 1.00 25.92 84 VAL D O 1
ATOM 10415 N N . THR D 1 85 ? 111.957 83.200 32.364 1.00 26.68 85 THR D N 1
ATOM 10416 C CA . THR D 1 85 ? 113.118 83.327 31.474 1.00 25.41 85 THR D CA 1
ATOM 10417 C C . THR D 1 85 ? 114.441 83.525 32.219 1.00 27.49 85 THR D C 1
ATOM 10418 O O . THR D 1 85 ? 115.494 83.641 31.595 1.00 26.55 85 THR D O 1
ATOM 10422 N N . GLU D 1 86 ? 114.397 83.552 33.546 1.00 27.29 86 GLU D N 1
ATOM 10423 C CA . GLU D 1 86 ? 115.626 83.695 34.306 1.00 25.39 86 GLU D CA 1
ATOM 10424 C C . GLU D 1 86 ? 116.208 82.342 34.724 1.00 26.58 86 GLU D C 1
ATOM 10425 O O . GLU D 1 86 ? 116.297 82.000 35.909 1.00 27.38 86 GLU D O 1
ATOM 10431 N N . GLN D 1 87 ? 116.631 81.590 33.716 1.00 21.62 87 GLN D N 1
ATOM 10432 C CA . GLN D 1 87 ? 117.113 80.229 33.915 1.00 25.92 87 GLN D CA 1
ATOM 10433 C C . GLN D 1 87 ? 118.248 80.129 34.934 1.00 24.52 87 GLN D C 1
ATOM 10434 O O . GLN D 1 87 ? 118.160 79.349 35.876 1.00 22.97 87 GLN D O 1
ATOM 10440 N N . ASN D 1 88 ? 119.325 80.885 34.729 1.00 22.97 88 ASN D N 1
ATOM 10441 C CA . ASN D 1 88 ? 120.444 80.842 35.670 1.00 24.28 88 ASN D CA 1
ATOM 10442 C C . ASN D 1 88 ? 119.981 81.110 37.108 1.00 24.78 88 ASN D C 1
ATOM 10443 O O . ASN D 1 88 ? 120.403 80.434 38.044 1.00 23.08 88 ASN D O 1
ATOM 10448 N N . ALA D 1 89 ? 119.094 82.087 37.270 1.00 25.45 89 ALA D N 1
ATOM 10449 C CA . ALA D 1 89 ? 118.618 82.464 38.600 1.00 27.43 89 ALA D CA 1
ATOM 10450 C C . ALA D 1 89 ? 117.749 81.354 39.184 1.00 26.23 89 ALA D C 1
ATOM 10451 O O . ALA D 1 89 ? 117.807 81.055 40.386 1.00 26.59 89 ALA D O 1
ATOM 10453 N N . ILE D 1 90 ? 116.968 80.715 38.324 1.00 25.07 90 ILE D N 1
ATOM 10454 C CA . ILE D 1 90 ? 116.129 79.612 38.779 1.00 25.79 90 ILE D CA 1
ATOM 10455 C C . ILE D 1 90 ? 116.989 78.457 39.285 1.00 25.49 90 ILE D C 1
ATOM 10456 O O . ILE D 1 90 ? 116.762 77.914 40.375 1.00 24.84 90 ILE D O 1
ATOM 10461 N N . ASP D 1 91 ? 117.993 78.100 38.495 1.00 26.95 91 ASP D N 1
ATOM 10462 C CA . ASP D 1 91 ? 118.879 76.991 38.827 1.00 22.52 91 ASP D CA 1
ATOM 10463 C C . ASP D 1 91 ? 119.649 77.222 40.124 1.00 25.09 91 ASP D C 1
ATOM 10464 O O . ASP D 1 91 ? 119.818 76.287 40.902 1.00 23.20 91 ASP D O 1
ATOM 10469 N N . GLN D 1 92 ? 120.120 78.456 40.338 1.00 23.23 92 GLN D N 1
ATOM 10470 C CA . GLN D 1 92 ? 120.817 78.829 41.575 1.00 26.79 92 GLN D CA 1
ATOM 10471 C C . GLN D 1 92 ? 119.884 78.656 42.774 1.00 28.66 92 GLN D C 1
ATOM 10472 O O . GLN D 1 92 ? 120.269 78.103 43.809 1.00 27.04 92 GLN D O 1
ATOM 10478 N N . LEU D 1 93 ? 118.651 79.128 42.613 1.00 27.17 93 LEU D N 1
ATOM 10479 C CA . LEU D 1 93 ? 117.632 78.990 43.641 1.00 25.01 93 LEU D CA 1
ATOM 10480 C C . LEU D 1 93 ? 117.373 77.518 44.002 1.00 29.93 93 LEU D C 1
ATOM 10481 O O . LEU D 1 93 ? 117.263 77.166 45.184 1.00 28.77 93 LEU D O 1
ATOM 10486 N N . LEU D 1 94 ? 117.280 76.661 42.987 1.00 26.81 94 LEU D N 1
ATOM 10487 C CA . LEU D 1 94 ? 117.038 75.238 43.210 1.00 27.52 94 LEU D CA 1
ATOM 10488 C C . LEU D 1 94 ? 118.195 74.607 43.977 1.00 29.45 94 LEU D C 1
ATOM 10489 O O . LEU D 1 94 ? 117.984 73.836 44.919 1.00 30.41 94 LEU D O 1
ATOM 10494 N N . ILE D 1 95 ? 119.415 74.942 43.563 1.00 28.65 95 ILE D N 1
ATOM 10495 C CA . ILE D 1 95 ? 120.629 74.434 44.186 1.00 28.94 95 ILE D CA 1
ATOM 10496 C C . ILE D 1 95 ? 120.744 74.829 45.670 1.00 29.31 95 ILE D C 1
ATOM 10497 O O . ILE D 1 95 ? 121.064 73.997 46.525 1.00 28.98 95 ILE D O 1
ATOM 10502 N N . GLU D 1 96 ? 120.488 76.098 45.965 1.00 28.32 96 GLU D N 1
ATOM 10503 C CA . GLU D 1 96 ? 120.554 76.600 47.334 1.00 32.11 96 GLU D CA 1
ATOM 10504 C C . GLU D 1 96 ? 119.460 75.992 48.198 1.00 34.29 96 GLU D C 1
ATOM 10505 O O . GLU D 1 96 ? 119.728 75.569 49.325 1.00 34.21 96 GLU D O 1
ATOM 10511 N N . LEU D 1 97 ? 118.238 75.957 47.663 1.00 30.32 97 LEU D N 1
ATOM 10512 C CA . LEU D 1 97 ? 117.111 75.309 48.329 1.00 30.19 97 LEU D CA 1
ATOM 10513 C C . LEU D 1 97 ? 117.486 73.930 48.831 1.00 34.89 97 LEU D C 1
ATOM 10514 O O . LEU D 1 97 ? 117.190 73.574 49.970 1.00 37.70 97 LEU D O 1
ATOM 10519 N N . ASP D 1 98 ? 118.123 73.145 47.972 1.00 32.36 98 ASP D N 1
ATOM 10520 C CA . ASP D 1 98 ? 118.584 71.823 48.371 1.00 34.92 98 ASP D CA 1
ATOM 10521 C C . ASP D 1 98 ? 119.730 71.972 49.368 1.00 34.61 98 ASP D C 1
ATOM 10522 O O . ASP D 1 98 ? 119.719 71.353 50.431 1.00 37.20 98 ASP D O 1
ATOM 10527 N N . GLY D 1 99 ? 120.716 72.797 49.018 1.00 34.46 99 GLY D N 1
ATOM 10528 C CA . GLY D 1 99 ? 121.804 73.120 49.923 1.00 30.70 99 GLY D CA 1
ATOM 10529 C C . GLY D 1 99 ? 122.848 72.032 50.160 1.00 38.74 99 GLY D C 1
ATOM 10530 O O . GLY D 1 99 ? 123.730 72.209 50.997 1.00 42.60 99 GLY D O 1
ATOM 10531 N N . THR D 1 100 ? 122.757 70.912 49.444 1.00 33.69 100 THR D N 1
ATOM 10532 C CA . THR D 1 100 ? 123.750 69.851 49.572 1.00 34.46 100 THR D CA 1
ATOM 10533 C C . THR D 1 100 ? 124.585 69.747 48.303 1.00 39.59 100 THR D C 1
ATOM 10534 O O . THR D 1 100 ? 124.141 70.141 47.226 1.00 37.90 100 THR D O 1
ATOM 10538 N N . GLU D 1 101 ? 125.784 69.188 48.431 1.00 36.74 101 GLU D N 1
ATOM 10539 C CA . GLU D 1 101 ? 126.693 69.072 47.299 1.00 43.28 101 GLU D CA 1
ATOM 10540 C C . GLU D 1 101 ? 126.129 68.191 46.185 1.00 42.33 101 GLU D C 1
ATOM 10541 O O . GLU D 1 101 ? 126.305 68.481 45.002 1.00 38.89 101 GLU D O 1
ATOM 10547 N N . ASN D 1 102 ? 125.459 67.110 46.569 1.00 34.63 102 ASN D N 1
ATOM 10548 C CA . ASN D 1 102 ? 125.016 66.114 45.601 1.00 31.98 102 ASN D CA 1
ATOM 10549 C C . ASN D 1 102 ? 123.502 66.104 45.328 1.00 30.24 102 ASN D C 1
ATOM 10550 O O . ASN D 1 102 ? 122.995 65.145 44.749 1.00 27.56 102 ASN D O 1
ATOM 10555 N N . LYS D 1 103 ? 122.811 67.168 45.745 1.00 32.21 103 LYS D N 1
ATOM 10556 C CA . LYS D 1 103 ? 121.362 67.337 45.543 1.00 31.11 103 LYS D CA 1
ATOM 10557 C C . LYS D 1 103 ? 120.538 66.229 46.217 1.00 30.78 103 LYS D C 1
ATOM 10558 O O . LYS D 1 103 ? 119.439 65.890 45.770 1.00 31.03 103 LYS D O 1
ATOM 10564 N N . GLY D 1 104 ? 121.073 65.686 47.307 1.00 30.03 104 GLY D N 1
ATOM 10565 C CA . GLY D 1 104 ? 120.434 64.587 48.008 1.00 31.84 104 GLY D CA 1
ATOM 10566 C C . GLY D 1 104 ? 119.286 64.971 48.929 1.00 31.95 104 GLY D C 1
ATOM 10567 O O . GLY D 1 104 ? 118.624 64.096 49.474 1.00 33.69 104 GLY D O 1
ATOM 10568 N N . LYS D 1 105 ? 119.037 66.266 49.101 1.00 28.64 105 LYS D N 1
ATOM 10569 C CA . LYS D 1 105 ? 117.926 66.715 49.943 1.00 33.40 105 LYS D CA 1
ATOM 10570 C C . LYS D 1 105 ? 116.597 66.708 49.169 1.00 34.72 105 LYS D C 1
ATOM 10571 O O . LYS D 1 105 ? 115.653 66.035 49.565 1.00 38.43 105 LYS D O 1
ATOM 10577 N N . LEU D 1 106 ? 116.536 67.443 48.059 1.00 34.69 106 LEU D N 1
ATOM 10578 C CA . LEU D 1 106 ? 115.347 67.472 47.198 1.00 31.96 106 LEU D CA 1
ATOM 10579 C C . LEU D 1 106 ? 115.373 66.426 46.084 1.00 28.88 106 LEU D C 1
ATOM 10580 O O . LEU D 1 106 ? 114.323 66.018 45.591 1.00 31.83 106 LEU D O 1
ATOM 10585 N N . GLY D 1 107 ? 116.570 66.001 45.684 1.00 30.25 107 GLY D N 1
ATOM 10586 C CA . GLY D 1 107 ? 116.713 65.038 44.606 1.00 26.42 107 GLY D CA 1
ATOM 10587 C C . GLY D 1 107 ? 117.012 65.717 43.284 1.00 23.10 107 GLY D C 1
ATOM 10588 O O . GLY D 1 107 ? 116.363 66.688 42.909 1.00 25.37 107 GLY D O 1
ATOM 10589 N N . ALA D 1 108 ? 118.007 65.212 42.578 1.00 24.72 108 ALA D N 1
ATOM 10590 C CA . ALA D 1 108 ? 118.364 65.765 41.285 1.00 24.75 108 ALA D CA 1
ATOM 10591 C C . ALA D 1 108 ? 117.240 65.524 40.302 1.00 22.91 108 ALA D C 1
ATOM 10592 O O . ALA D 1 108 ? 117.093 66.277 39.354 1.00 23.22 108 ALA D O 1
ATOM 10594 N N . ASN D 1 109 ? 116.466 64.461 40.504 1.00 21.04 109 ASN D N 1
ATOM 10595 C CA . ASN D 1 109 ? 115.304 64.251 39.652 1.00 23.85 109 ASN D CA 1
ATOM 10596 C C . ASN D 1 109 ? 114.217 65.323 39.876 1.00 23.31 109 ASN D C 1
ATOM 10597 O O . ASN D 1 109 ? 113.621 65.810 38.912 1.00 23.22 109 ASN D O 1
ATOM 10602 N N . ALA D 1 110 ? 113.984 65.723 41.122 1.00 20.38 110 ALA D N 1
ATOM 10603 C CA . ALA D 1 110 ? 113.076 66.846 41.357 1.00 22.46 110 ALA D CA 1
ATOM 10604 C C . ALA D 1 110 ? 113.653 68.101 40.712 1.00 24.20 110 ALA D C 1
ATOM 10605 O O . ALA D 1 110 ? 112.946 68.846 40.020 1.00 22.37 110 ALA D O 1
ATOM 10607 N N . ILE D 1 111 ? 114.945 68.329 40.937 1.00 23.46 111 ILE D N 1
ATOM 10608 C CA . ILE D 1 111 ? 115.561 69.584 40.524 1.00 23.40 111 ILE D CA 1
ATOM 10609 C C . ILE D 1 111 ? 115.642 69.706 39.001 1.00 23.43 111 ILE D C 1
ATOM 10610 O O . ILE D 1 111 ? 115.242 70.726 38.431 1.00 16.51 111 ILE D O 1
ATOM 10615 N N . LEU D 1 112 ? 116.133 68.662 38.339 1.00 19.15 112 LEU D N 1
ATOM 10616 C CA . LEU D 1 112 ? 116.292 68.746 36.894 1.00 20.60 112 LEU D CA 1
ATOM 10617 C C . LEU D 1 112 ? 114.924 68.967 36.252 1.00 18.79 112 LEU D C 1
ATOM 10618 O O . LEU D 1 112 ? 114.782 69.742 35.306 1.00 20.19 112 LEU D O 1
ATOM 10623 N N . GLY D 1 113 ? 113.921 68.299 36.802 1.00 20.82 113 GLY D N 1
ATOM 10624 C CA . GLY D 1 113 ? 112.567 68.379 36.289 1.00 21.38 113 GLY D CA 1
ATOM 10625 C C . GLY D 1 113 ? 112.092 69.814 36.224 1.00 22.22 113 GLY D C 1
ATOM 10626 O O . GLY D 1 113 ? 111.603 70.262 35.185 1.00 20.89 113 GLY D O 1
ATOM 10627 N N . VAL D 1 114 ? 112.249 70.534 37.331 1.00 18.51 114 VAL D N 1
ATOM 10628 C CA . VAL D 1 114 ? 111.924 71.954 37.356 1.00 22.26 114 VAL D CA 1
ATOM 10629 C C . VAL D 1 114 ? 112.812 72.765 36.405 1.00 20.49 114 VAL D C 1
ATOM 10630 O O . VAL D 1 114 ? 112.303 73.587 35.631 1.00 21.35 114 VAL D O 1
ATOM 10634 N N . SER D 1 115 ? 114.121 72.519 36.461 1.00 19.08 115 SER D N 1
ATOM 10635 C CA . SER D 1 115 ? 115.100 73.235 35.647 1.00 17.82 115 SER D CA 1
ATOM 10636 C C . SER D 1 115 ? 114.732 73.169 34.170 1.00 18.83 115 SER D C 1
ATOM 10637 O O . SER D 1 115 ? 114.790 74.175 33.466 1.00 20.17 115 SER D O 1
ATOM 10640 N N . MET D 1 116 ? 114.374 71.980 33.695 1.00 19.57 116 MET D N 1
ATOM 10641 C CA . MET D 1 116 ? 114.043 71.803 32.277 1.00 20.93 116 MET D CA 1
ATOM 10642 C C . MET D 1 116 ? 112.633 72.309 31.951 1.00 24.37 116 MET D C 1
ATOM 10643 O O . MET D 1 116 ? 112.376 72.831 30.857 1.00 21.60 116 MET D O 1
ATOM 10648 N N . ALA D 1 117 ? 111.713 72.149 32.894 1.00 22.16 117 ALA D N 1
ATOM 10649 C CA . ALA D 1 117 ? 110.346 72.584 32.638 1.00 23.21 117 ALA D CA 1
ATOM 10650 C C . ALA D 1 117 ? 110.332 74.107 32.426 1.00 23.71 117 ALA D C 1
ATOM 10651 O O . ALA D 1 117 ? 109.681 74.614 31.499 1.00 22.66 117 ALA D O 1
ATOM 10653 N N . CYS D 1 118 ? 111.065 74.827 33.275 1.00 20.94 118 CYS D N 1
ATOM 10654 C CA . CYS D 1 118 ? 111.130 76.279 33.165 1.00 19.71 118 CYS D CA 1
ATOM 10655 C C . CYS D 1 118 ? 111.737 76.700 31.832 1.00 19.04 118 CYS D C 1
ATOM 10656 O O . CYS D 1 118 ? 111.245 77.612 31.178 1.00 21.61 118 CYS D O 1
ATOM 10659 N N . ALA D 1 119 ? 112.806 76.042 31.417 1.00 18.81 119 ALA D N 1
ATOM 10660 C CA . ALA D 1 119 ? 113.393 76.379 30.126 1.00 20.05 119 ALA D CA 1
ATOM 10661 C C . ALA D 1 119 ? 112.384 76.134 28.993 1.00 22.34 119 ALA D C 1
ATOM 10662 O O . ALA D 1 119 ? 112.291 76.924 28.051 1.00 18.78 119 ALA D O 1
ATOM 10664 N N . ARG D 1 120 ? 111.627 75.044 29.079 1.00 15.65 120 ARG D N 1
ATOM 10665 C CA . ARG D 1 120 ? 110.671 74.744 28.019 1.00 23.57 120 ARG D CA 1
ATOM 10666 C C . ARG D 1 120 ? 109.515 75.754 28.015 1.00 22.38 120 ARG D C 1
ATOM 10667 O O . ARG D 1 120 ? 109.062 76.180 26.948 1.00 22.20 120 ARG D O 1
ATOM 10675 N N . ALA D 1 121 ? 109.057 76.153 29.198 1.00 19.74 121 ALA D N 1
ATOM 10676 C CA . ALA D 1 121 ? 107.984 77.147 29.283 1.00 22.43 121 ALA D CA 1
ATOM 10677 C C . ALA D 1 121 ? 108.465 78.500 28.727 1.00 24.35 121 ALA D C 1
ATOM 10678 O O . ALA D 1 121 ? 107.729 79.209 28.015 1.00 20.42 121 ALA D O 1
ATOM 10680 N N . ALA D 1 122 ? 109.711 78.835 29.045 1.00 19.01 122 ALA D N 1
ATOM 10681 C CA . ALA D 1 122 ? 110.312 80.079 28.592 1.00 22.78 122 ALA D CA 1
ATOM 10682 C C . ALA D 1 122 ? 110.332 80.151 27.066 1.00 24.20 122 ALA D C 1
ATOM 10683 O O . ALA D 1 122 ? 109.941 81.167 26.485 1.00 24.74 122 ALA D O 1
ATOM 10685 N N . ALA D 1 123 ? 110.788 79.086 26.414 1.00 22.12 123 ALA D N 1
ATOM 10686 C CA . ALA D 1 123 ? 110.824 79.086 24.952 1.00 26.79 123 ALA D CA 1
ATOM 10687 C C . ALA D 1 123 ? 109.403 79.280 24.407 1.00 25.96 123 ALA D C 1
ATOM 10688 O O . ALA D 1 123 ? 109.190 80.017 23.436 1.00 23.82 123 ALA D O 1
ATOM 10690 N N . ASP D 1 124 ? 108.439 78.627 25.052 1.00 23.70 124 ASP D N 1
ATOM 10691 C CA . ASP D 1 124 ? 107.048 78.703 24.626 1.00 24.00 124 ASP D CA 1
ATOM 10692 C C . ASP D 1 124 ? 106.516 80.129 24.842 1.00 24.38 124 ASP D C 1
ATOM 10693 O O . ASP D 1 124 ? 105.812 80.694 23.997 1.00 24.95 124 ASP D O 1
ATOM 10698 N N . PHE D 1 125 ? 106.880 80.714 25.973 1.00 25.14 125 PHE D N 1
ATOM 10699 C CA . PHE D 1 125 ? 106.550 82.111 26.254 1.00 25.01 125 PHE D CA 1
ATOM 10700 C C . PHE D 1 125 ? 107.108 83.079 25.200 1.00 24.51 125 PHE D C 1
ATOM 10701 O O . PHE D 1 125 ? 106.435 84.016 24.809 1.00 27.08 125 PHE D O 1
ATOM 10709 N N . LEU D 1 126 ? 108.343 82.859 24.764 1.00 22.12 126 LEU D N 1
ATOM 10710 C CA . LEU D 1 126 ? 108.960 83.701 23.739 1.00 27.00 126 LEU D CA 1
ATOM 10711 C C . LEU D 1 126 ? 108.565 83.251 22.340 1.00 25.87 126 LEU D C 1
ATOM 10712 O O . LEU D 1 126 ? 108.874 83.924 21.359 1.00 30.45 126 LEU D O 1
ATOM 10717 N N . GLN D 1 127 ? 107.903 82.103 22.253 1.00 26.72 127 GLN D N 1
ATOM 10718 C CA . GLN D 1 127 ? 107.520 81.532 20.968 1.00 27.44 127 GLN D CA 1
ATOM 10719 C C . GLN D 1 127 ? 108.732 81.372 20.062 1.00 26.83 127 GLN D C 1
ATOM 10720 O O . GLN D 1 127 ? 108.697 81.730 18.883 1.00 32.02 127 GLN D O 1
ATOM 10726 N N . ILE D 1 128 ? 109.815 80.846 20.626 1.00 21.94 128 ILE D N 1
ATOM 10727 C CA . ILE D 1 128 ? 110.984 80.514 19.826 1.00 27.42 128 ILE D CA 1
ATOM 10728 C C . ILE D 1 128 ? 111.378 79.049 20.049 1.00 26.96 128 ILE D C 1
ATOM 10729 O O . ILE D 1 128 ? 111.062 78.475 21.091 1.00 25.34 128 ILE D O 1
ATOM 10734 N N . PRO D 1 129 ? 112.034 78.428 19.051 1.00 24.23 129 PRO D N 1
ATOM 10735 C CA . PRO D 1 129 ? 112.464 77.035 19.223 1.00 29.37 129 PRO D CA 1
ATOM 10736 C C . PRO D 1 129 ? 113.332 76.897 20.473 1.00 24.03 129 PRO D C 1
ATOM 10737 O O . PRO D 1 129 ? 114.102 77.811 20.778 1.00 25.03 129 PRO D O 1
ATOM 10741 N N . LEU D 1 130 ? 113.208 75.779 21.173 1.00 23.35 130 LEU D N 1
ATOM 10742 C CA . LEU D 1 130 ? 113.998 75.521 22.375 1.00 25.93 130 LEU D CA 1
ATOM 10743 C C . LEU D 1 130 ? 115.521 75.596 22.151 1.00 24.34 130 LEU D C 1
ATOM 10744 O O . LEU D 1 130 ? 116.245 76.136 22.997 1.00 22.32 130 LEU D O 1
ATOM 10749 N N . TYR D 1 131 ? 116.014 75.062 21.034 1.00 23.04 131 TYR D N 1
ATOM 10750 C CA . TYR D 1 131 ? 117.457 75.085 20.796 1.00 21.95 131 TYR D CA 1
ATOM 10751 C C . TYR D 1 131 ? 117.913 76.547 20.712 1.00 22.89 131 TYR D C 1
ATOM 10752 O O . TYR D 1 131 ? 119.014 76.895 21.117 1.00 24.20 131 TYR D O 1
ATOM 10761 N N . GLN D 1 132 ? 117.020 77.408 20.249 1.00 22.37 132 GLN D N 1
ATOM 10762 C CA . GLN D 1 132 ? 117.312 78.827 20.079 1.00 20.99 132 GLN D CA 1
ATOM 10763 C C . GLN D 1 132 ? 117.204 79.579 21.408 1.00 21.00 132 GLN D C 1
ATOM 10764 O O . GLN D 1 132 ? 117.986 80.478 21.706 1.00 20.45 132 GLN D O 1
ATOM 10770 N N . TYR D 1 133 ? 116.224 79.221 22.217 1.00 22.92 133 TYR D N 1
ATOM 10771 C CA . TYR D 1 133 ? 116.173 79.786 23.539 1.00 21.08 133 TYR D CA 1
ATOM 10772 C C . TYR D 1 133 ? 117.445 79.407 24.282 1.00 22.45 133 TYR D C 1
ATOM 10773 O O . TYR D 1 133 ? 118.040 80.233 24.969 1.00 23.59 133 TYR D O 1
ATOM 10782 N N . LEU D 1 134 ? 117.883 78.162 24.108 1.00 25.32 134 LEU D N 1
ATOM 10783 C CA . LEU D 1 134 ? 119.004 77.636 24.885 1.00 21.74 134 LEU D CA 1
ATOM 10784 C C . LEU D 1 134 ? 120.377 78.116 24.418 1.00 21.01 134 LEU D C 1
ATOM 10785 O O . LEU D 1 134 ? 121.246 78.376 25.248 1.00 22.09 134 LEU D O 1
ATOM 10790 N N . GLY D 1 135 ? 120.567 78.245 23.103 1.00 23.63 135 GLY D N 1
ATOM 10791 C CA . GLY D 1 135 ? 121.882 78.532 22.531 1.00 20.24 135 GLY D CA 1
ATOM 10792 C C . GLY D 1 135 ? 122.047 79.888 21.837 1.00 24.73 135 GLY D C 1
ATOM 10793 O O . GLY D 1 135 ? 123.167 80.287 21.510 1.00 24.64 135 GLY D O 1
ATOM 10794 N N . GLY D 1 136 ? 120.941 80.599 21.605 1.00 23.01 136 GLY D N 1
ATOM 10795 C CA . GLY D 1 136 ? 120.993 81.885 20.937 1.00 19.80 136 GLY D CA 1
ATOM 10796 C C . GLY D 1 136 ? 120.877 81.693 19.435 1.00 21.58 136 GLY D C 1
ATOM 10797 O O . GLY D 1 136 ? 120.521 80.627 18.984 1.00 19.88 136 GLY D O 1
ATOM 10798 N N . PHE D 1 137 ? 121.215 82.715 18.661 1.00 17.41 137 PHE D N 1
ATOM 10799 C CA . PHE D 1 137 ? 120.836 82.764 17.256 1.00 21.49 137 PHE D CA 1
ATOM 10800 C C . PHE D 1 137 ? 121.644 81.808 16.406 1.00 24.32 137 PHE D C 1
ATOM 10801 O O . PHE D 1 137 ? 121.176 81.376 15.355 1.00 25.78 137 PHE D O 1
ATOM 10809 N N . ASN D 1 138 ? 122.856 81.482 16.850 1.00 22.63 138 ASN D N 1
ATOM 10810 C CA . ASN D 1 138 ? 123.759 80.703 16.020 1.00 20.73 138 ASN D CA 1
ATOM 10811 C C . ASN D 1 138 ? 123.711 79.173 16.197 1.00 22.26 138 ASN D C 1
ATOM 10812 O O . ASN D 1 138 ? 124.620 78.464 15.752 1.00 22.68 138 ASN D O 1
ATOM 10817 N N . SER D 1 139 ? 122.663 78.670 16.844 1.00 22.79 139 SER D N 1
ATOM 10818 C CA . SER D 1 139 ? 122.427 77.226 16.946 1.00 24.37 139 SER D CA 1
ATOM 10819 C C . SER D 1 139 ? 121.932 76.682 15.623 1.00 25.02 139 SER D C 1
ATOM 10820 O O . SER D 1 139 ? 120.829 77.033 15.191 1.00 26.72 139 SER D O 1
ATOM 10823 N N . LYS D 1 140 ? 122.712 75.807 14.990 1.00 26.04 140 LYS D N 1
ATOM 10824 C CA . LYS D 1 140 ? 122.394 75.393 13.618 1.00 24.84 140 LYS D CA 1
ATOM 10825 C C . LYS D 1 140 ? 123.013 74.066 13.187 1.00 23.93 140 LYS D C 1
ATOM 10826 O O . LYS D 1 140 ? 122.756 73.576 12.081 1.00 22.60 140 LYS D O 1
ATOM 10832 N N . THR D 1 141 ? 123.835 73.483 14.047 1.00 23.93 141 THR D N 1
ATOM 10833 C CA . THR D 1 141 ? 124.601 72.314 13.638 1.00 20.46 141 THR D CA 1
ATOM 10834 C C . THR D 1 141 ? 123.967 71.041 14.175 1.00 21.77 141 THR D C 1
ATOM 10835 O O . THR D 1 141 ? 123.765 70.876 15.381 1.00 23.08 141 THR D O 1
ATOM 10839 N N . LEU D 1 142 ? 123.608 70.149 13.269 1.00 20.62 142 LEU D N 1
ATOM 10840 C CA . LEU D 1 142 ? 123.127 68.854 13.707 1.00 20.35 142 LEU D CA 1
ATOM 10841 C C . LEU D 1 142 ? 124.300 67.946 14.051 1.00 25.99 142 LEU D C 1
ATOM 10842 O O . LEU D 1 142 ? 125.381 68.037 13.434 1.00 20.12 142 LEU D O 1
ATOM 10847 N N . PRO D 1 143 ? 124.091 67.100 15.071 1.00 20.15 143 PRO D N 1
ATOM 10848 C CA . PRO D 1 143 ? 125.062 66.158 15.628 1.00 17.46 143 PRO D CA 1
ATOM 10849 C C . PRO D 1 143 ? 125.149 64.882 14.808 1.00 21.29 143 PRO D C 1
ATOM 10850 O O . PRO D 1 143 ? 124.137 64.408 14.273 1.00 18.86 143 PRO D O 1
ATOM 10854 N N . VAL D 1 144 ? 126.358 64.333 14.721 1.00 23.05 144 VAL D N 1
ATOM 10855 C CA . VAL D 1 144 ? 126.548 62.971 14.266 1.00 20.07 144 VAL D CA 1
ATOM 10856 C C . VAL D 1 144 ? 125.996 62.000 15.320 1.00 22.02 144 VAL D C 1
ATOM 10857 O O . VAL D 1 144 ? 126.391 62.038 16.489 1.00 21.58 144 VAL D O 1
ATOM 10861 N N . PRO D 1 145 ? 125.066 61.130 14.913 1.00 22.33 145 PRO D N 1
ATOM 10862 C CA . PRO D 1 145 ? 124.521 60.191 15.893 1.00 23.12 145 PRO D CA 1
ATOM 10863 C C . PRO D 1 145 ? 125.448 59.006 16.139 1.00 23.39 145 PRO D C 1
ATOM 10864 O O . PRO D 1 145 ? 126.063 58.451 15.232 1.00 26.71 145 PRO D O 1
ATOM 10868 N N . MET D 1 146 ? 125.532 58.644 17.403 1.00 22.13 146 MET D N 1
ATOM 10869 C CA . MET D 1 146 ? 126.267 57.500 17.881 1.00 22.69 146 MET D CA 1
ATOM 10870 C C . MET D 1 146 ? 125.192 56.464 18.252 1.00 26.49 146 MET D C 1
ATOM 10871 O O . MET D 1 146 ? 124.567 56.567 19.314 1.00 24.59 146 MET D O 1
ATOM 10876 N N . MET D 1 147 ? 124.973 55.483 17.373 1.00 22.71 147 MET D N 1
ATOM 10877 C CA . MET D 1 147 ? 123.777 54.638 17.426 1.00 28.38 147 MET D CA 1
ATOM 10878 C C . MET D 1 147 ? 124.070 53.226 17.914 1.00 29.19 147 MET D C 1
ATOM 10879 O O . MET D 1 147 ? 124.687 52.425 17.214 1.00 28.71 147 MET D O 1
ATOM 10884 N N . ASN D 1 148 ? 123.630 52.940 19.130 1.00 26.68 148 ASN D N 1
ATOM 10885 C CA . ASN D 1 148 ? 123.851 51.645 19.744 1.00 33.03 148 ASN D CA 1
ATOM 10886 C C . ASN D 1 148 ? 123.189 50.571 18.889 1.00 30.73 148 ASN D C 1
ATOM 10887 O O . ASN D 1 148 ? 122.048 50.729 18.465 1.00 38.72 148 ASN D O 1
ATOM 10892 N N . ILE D 1 149 ? 123.901 49.487 18.624 1.00 28.60 149 ILE D N 1
ATOM 10893 C CA . ILE D 1 149 ? 123.460 48.518 17.629 1.00 28.59 149 ILE D CA 1
ATOM 10894 C C . ILE D 1 149 ? 123.622 47.082 18.141 1.00 28.58 149 ILE D C 1
ATOM 10895 O O . ILE D 1 149 ? 122.781 46.221 17.875 1.00 29.32 149 ILE D O 1
ATOM 10900 N N . VAL D 1 150 ? 124.699 46.826 18.881 1.00 26.87 150 VAL D N 1
ATOM 10901 C CA . VAL D 1 150 ? 124.918 45.509 19.487 1.00 27.39 150 VAL D CA 1
ATOM 10902 C C . VAL D 1 150 ? 125.306 45.651 20.957 1.00 31.83 150 VAL D C 1
ATOM 10903 O O . VAL D 1 150 ? 126.028 46.574 21.328 1.00 36.04 150 VAL D O 1
ATOM 10907 N N . ASN D 1 151 ? 124.839 44.738 21.797 1.00 34.32 151 ASN D N 1
ATOM 10908 C CA . ASN D 1 151 ? 125.080 44.860 23.231 1.00 36.14 151 ASN D CA 1
ATOM 10909 C C . ASN D 1 151 ? 125.844 43.710 23.865 1.00 40.72 151 ASN D C 1
ATOM 10910 O O . ASN D 1 151 ? 125.782 42.577 23.399 1.00 45.97 151 ASN D O 1
ATOM 10915 N N . GLY D 1 152 ? 126.566 44.019 24.937 1.00 39.02 152 GLY D N 1
ATOM 10916 C CA . GLY D 1 152 ? 127.325 43.029 25.672 1.00 39.88 152 GLY D CA 1
ATOM 10917 C C . GLY D 1 152 ? 127.418 43.399 27.140 1.00 43.86 152 GLY D C 1
ATOM 10918 O O . GLY D 1 152 ? 126.635 44.220 27.630 1.00 46.06 152 GLY D O 1
ATOM 10919 N N . GLY D 1 153 ? 128.372 42.786 27.840 1.00 43.47 153 GLY D N 1
ATOM 10920 C CA . GLY D 1 153 ? 128.596 43.041 29.254 1.00 46.70 153 GLY D CA 1
ATOM 10921 C C . GLY D 1 153 ? 127.386 42.734 30.120 1.00 55.48 153 GLY D C 1
ATOM 10922 O O . GLY D 1 153 ? 126.795 41.652 30.024 1.00 51.36 153 GLY D O 1
ATOM 10923 N N . GLU D 1 154 ? 127.027 43.693 30.971 1.00 57.77 154 GLU D N 1
ATOM 10924 C CA . GLU D 1 154 ? 125.813 43.613 31.780 1.00 61.26 154 GLU D CA 1
ATOM 10925 C C . GLU D 1 154 ? 124.557 43.703 30.920 1.00 63.18 154 GLU D C 1
ATOM 10926 O O . GLU D 1 154 ? 123.559 43.028 31.196 1.00 63.37 154 GLU D O 1
ATOM 10932 N N . HIS D 1 155 ? 124.611 44.539 29.881 1.00 58.26 155 HIS D N 1
ATOM 10933 C CA . HIS D 1 155 ? 123.458 44.763 29.000 1.00 64.35 155 HIS D CA 1
ATOM 10934 C C . HIS D 1 155 ? 122.959 43.493 28.300 1.00 67.06 155 HIS D C 1
ATOM 10935 O O . HIS D 1 155 ? 121.891 43.507 27.662 1.00 62.32 155 HIS D O 1
ATOM 10942 N N . ALA D 1 156 ? 123.731 42.410 28.411 1.00 60.93 156 ALA D N 1
ATOM 10943 C CA . ALA D 1 156 ? 123.443 41.195 27.657 1.00 59.32 156 ALA D CA 1
ATOM 10944 C C . ALA D 1 156 ? 123.851 39.923 28.392 1.00 61.86 156 ALA D C 1
ATOM 10945 O O . ALA D 1 156 ? 124.516 39.970 29.428 1.00 68.56 156 ALA D O 1
ATOM 10947 N N . ASP D 1 157 ? 123.432 38.785 27.848 1.00 61.46 157 ASP D N 1
ATOM 10948 C CA . ASP D 1 157 ? 123.932 37.493 28.290 1.00 62.07 157 ASP D CA 1
ATOM 10949 C C . ASP D 1 157 ? 124.634 36.819 27.118 1.00 57.44 157 ASP D C 1
ATOM 10950 O O . ASP D 1 157 ? 124.062 35.972 26.438 1.00 60.75 157 ASP D O 1
ATOM 10955 N N . ASN D 1 158 ? 125.872 37.226 26.871 1.00 57.08 158 ASN D N 1
ATOM 10956 C CA . ASN D 1 158 ? 126.687 36.609 25.835 1.00 49.01 158 ASN D CA 1
ATOM 10957 C C . ASN D 1 158 ? 128.145 36.567 26.266 1.00 47.09 158 ASN D C 1
ATOM 10958 O O . ASN D 1 158 ? 128.445 36.669 27.458 1.00 51.31 158 ASN D O 1
ATOM 10963 N N . ASN D 1 159 ? 129.042 36.412 25.296 1.00 45.94 159 ASN D N 1
ATOM 10964 C CA . ASN D 1 159 ? 130.473 36.334 25.568 1.00 46.71 159 ASN D CA 1
ATOM 10965 C C . ASN D 1 159 ? 131.175 37.646 25.234 1.00 44.82 159 ASN D C 1
ATOM 10966 O O . ASN D 1 159 ? 132.369 37.670 24.926 1.00 41.47 159 ASN D O 1
ATOM 10971 N N . VAL D 1 160 ? 130.417 38.733 25.299 1.00 37.66 160 VAL D N 1
ATOM 10972 C CA . VAL D 1 160 ? 130.913 40.055 24.949 1.00 41.25 160 VAL D CA 1
ATOM 10973 C C . VAL D 1 160 ? 131.083 40.916 26.207 1.00 41.67 160 VAL D C 1
ATOM 10974 O O . VAL D 1 160 ? 130.163 41.020 27.022 1.00 41.87 160 VAL D O 1
ATOM 10978 N N . ASP D 1 161 ? 132.255 41.529 26.372 1.00 38.37 161 ASP D N 1
ATOM 10979 C CA . ASP D 1 161 ? 132.536 42.321 27.578 1.00 37.68 161 ASP D CA 1
ATOM 10980 C C . ASP D 1 161 ? 132.179 43.801 27.434 1.00 37.32 161 ASP D C 1
ATOM 10981 O O . ASP D 1 161 ? 131.671 44.426 28.364 1.00 39.03 161 ASP D O 1
ATOM 10986 N N . ILE D 1 162 ? 132.457 44.347 26.259 1.00 35.00 162 ILE D N 1
ATOM 10987 C CA . ILE D 1 162 ? 132.089 45.709 25.924 1.00 33.87 162 ILE D CA 1
ATOM 10988 C C . ILE D 1 162 ? 130.576 45.850 26.038 1.00 36.59 162 ILE D C 1
ATOM 10989 O O . ILE D 1 162 ? 129.834 44.984 25.580 1.00 36.31 162 ILE D O 1
ATOM 10994 N N . GLN D 1 163 ? 130.113 46.929 26.659 1.00 33.29 163 GLN D N 1
ATOM 10995 C CA . GLN D 1 163 ? 128.689 47.060 26.941 1.00 32.96 163 GLN D CA 1
ATOM 10996 C C . GLN D 1 163 ? 127.889 47.525 25.724 1.00 33.19 163 GLN D C 1
ATOM 10997 O O . GLN D 1 163 ? 126.794 47.030 25.482 1.00 32.23 163 GLN D O 1
ATOM 11003 N N . GLU D 1 164 ? 128.441 48.450 24.945 1.00 30.10 164 GLU D N 1
ATOM 11004 C CA . GLU D 1 164 ? 127.737 48.943 23.764 1.00 31.77 164 GLU D CA 1
ATOM 11005 C C . GLU D 1 164 ? 128.658 49.081 22.555 1.00 28.56 164 GLU D C 1
ATOM 11006 O O . GLU D 1 164 ? 129.757 49.626 22.670 1.00 31.13 164 GLU D O 1
ATOM 11012 N N . PHE D 1 165 ? 128.202 48.591 21.406 1.00 25.01 165 PHE D N 1
ATOM 11013 C CA . PHE D 1 165 ? 128.865 48.852 20.129 1.00 29.13 165 PHE D CA 1
ATOM 11014 C C . PHE D 1 165 ? 127.956 49.728 19.273 1.00 29.72 165 PHE D C 1
ATOM 11015 O O . PHE D 1 165 ? 126.780 49.402 19.070 1.00 28.34 165 PHE D O 1
ATOM 11023 N N . MET D 1 166 ? 128.501 50.830 18.764 1.00 24.77 166 MET D N 1
ATOM 11024 C CA . MET D 1 166 ? 127.697 51.829 18.063 1.00 23.65 166 MET D CA 1
ATOM 11025 C C . MET D 1 166 ? 128.261 52.128 16.690 1.00 28.53 166 MET D C 1
ATOM 11026 O O . MET D 1 166 ? 129.480 52.016 16.468 1.00 24.15 166 MET D O 1
ATOM 11031 N N . ILE D 1 167 ? 127.365 52.498 15.771 1.00 24.94 167 ILE D N 1
ATOM 11032 C CA . ILE D 1 167 ? 127.767 53.031 14.473 1.00 25.11 167 ILE D CA 1
ATOM 11033 C C . ILE D 1 167 ? 127.585 54.541 14.462 1.00 23.93 167 ILE D C 1
ATOM 11034 O O . ILE D 1 167 ? 126.724 55.084 15.161 1.00 25.51 167 ILE D O 1
ATOM 11039 N N . MET D 1 168 ? 128.414 55.217 13.679 1.00 24.21 168 MET D N 1
ATOM 11040 C CA . MET D 1 168 ? 128.335 56.659 13.526 1.00 26.76 168 MET D CA 1
ATOM 11041 C C . MET D 1 168 ? 128.435 56.990 12.045 1.00 29.60 168 MET D C 1
ATOM 11042 O O . MET D 1 168 ? 129.487 56.792 11.449 1.00 30.15 168 MET D O 1
ATOM 11047 N N . PRO D 1 169 ? 127.343 57.502 11.450 1.00 28.09 169 PRO D N 1
ATOM 11048 C CA . PRO D 1 169 ? 127.276 57.781 10.009 1.00 29.55 169 PRO D CA 1
ATOM 11049 C C . PRO D 1 169 ? 127.903 59.142 9.658 1.00 31.57 169 PRO D C 1
ATOM 11050 O O . PRO D 1 169 ? 127.207 60.126 9.382 1.00 27.63 169 PRO D O 1
ATOM 11054 N N . VAL D 1 170 ? 129.230 59.170 9.663 1.00 27.18 170 VAL D N 1
ATOM 11055 C CA . VAL D 1 170 ? 129.988 60.399 9.455 1.00 29.01 170 VAL D CA 1
ATOM 11056 C C . VAL D 1 170 ? 129.928 60.880 8.007 1.00 30.14 170 VAL D C 1
ATOM 11057 O O . VAL D 1 170 ? 130.148 62.052 7.735 1.00 34.30 170 VAL D O 1
ATOM 11061 N N . GLY D 1 171 ? 129.631 59.975 7.080 1.00 33.85 171 GLY D N 1
ATOM 11062 C CA . GLY D 1 171 ? 129.654 60.303 5.663 1.00 35.12 171 GLY D CA 1
ATOM 11063 C C . GLY D 1 171 ? 128.359 60.871 5.100 1.00 33.24 171 GLY D C 1
ATOM 11064 O O . GLY D 1 171 ? 128.243 61.087 3.902 1.00 39.68 171 GLY D O 1
ATOM 11065 N N . ALA D 1 172 ? 127.375 61.119 5.949 1.00 33.08 172 ALA D N 1
ATOM 11066 C CA . ALA D 1 172 ? 126.107 61.657 5.456 1.00 32.80 172 ALA D CA 1
ATOM 11067 C C . ALA D 1 172 ? 126.233 63.153 5.206 1.00 30.14 172 ALA D C 1
ATOM 11068 O O . ALA D 1 172 ? 126.947 63.840 5.933 1.00 31.53 172 ALA D O 1
ATOM 11070 N N . PRO D 1 173 ? 125.538 63.669 4.180 1.00 30.72 173 PRO D N 1
ATOM 11071 C CA . PRO D 1 173 ? 125.561 65.118 3.922 1.00 28.39 173 PRO D CA 1
ATOM 11072 C C . PRO D 1 173 ? 124.721 65.900 4.923 1.00 26.70 173 PRO D C 1
ATOM 11073 O O . PRO D 1 173 ? 124.930 67.099 5.080 1.00 30.92 173 PRO D O 1
ATOM 11077 N N . ASN D 1 174 ? 123.774 65.242 5.584 1.00 30.27 174 ASN D N 1
ATOM 11078 C CA . ASN D 1 174 ? 122.903 65.933 6.544 1.00 29.34 174 ASN D CA 1
ATOM 11079 C C . ASN D 1 174 ? 122.324 64.937 7.541 1.00 26.19 174 ASN D C 1
ATOM 11080 O O . ASN D 1 174 ? 122.472 63.732 7.365 1.00 26.19 174 ASN D O 1
ATOM 11085 N N . PHE D 1 175 ? 121.656 65.427 8.578 1.00 26.65 175 PHE D N 1
ATOM 11086 C CA . PHE D 1 175 ? 121.151 64.515 9.590 1.00 25.57 175 PHE D CA 1
ATOM 11087 C C . PHE D 1 175 ? 120.090 63.562 9.065 1.00 27.45 175 PHE D C 1
ATOM 11088 O O . PHE D 1 175 ? 120.037 62.394 9.463 1.00 25.60 175 PHE D O 1
ATOM 11096 N N . ARG D 1 176 ? 119.231 64.053 8.183 1.00 26.42 176 ARG D N 1
ATOM 11097 C CA . ARG D 1 176 ? 118.166 63.203 7.672 1.00 27.63 176 ARG D CA 1
ATOM 11098 C C . ARG D 1 176 ? 118.731 61.969 6.977 1.00 26.84 176 ARG D C 1
ATOM 11099 O O . ARG D 1 176 ? 118.217 60.847 7.150 1.00 25.34 176 ARG D O 1
ATOM 11107 N N . GLU D 1 177 ? 119.787 62.167 6.191 1.00 28.09 177 GLU D N 1
ATOM 11108 C CA . GLU D 1 177 ? 120.453 61.033 5.548 1.00 26.71 177 GLU D CA 1
ATOM 11109 C C . GLU D 1 177 ? 121.258 60.193 6.539 1.00 21.76 177 GLU D C 1
ATOM 11110 O O . GLU D 1 177 ? 121.278 58.975 6.424 1.00 24.78 177 GLU D O 1
ATOM 11116 N N . ALA D 1 178 ? 121.927 60.834 7.495 1.00 24.31 178 ALA D N 1
ATOM 11117 C CA . ALA D 1 178 ? 122.660 60.100 8.539 1.00 25.08 178 ALA D CA 1
ATOM 11118 C C . ALA D 1 178 ? 121.719 59.112 9.209 1.00 20.34 178 ALA D C 1
ATOM 11119 O O . ALA D 1 178 ? 122.049 57.952 9.397 1.00 24.56 178 ALA D O 1
ATOM 11121 N N . LEU D 1 179 ? 120.529 59.586 9.543 1.00 21.66 179 LEU D N 1
ATOM 11122 C CA . LEU D 1 179 ? 119.489 58.751 10.138 1.00 21.54 179 LEU D CA 1
ATOM 11123 C C . LEU D 1 179 ? 119.107 57.540 9.264 1.00 23.70 179 LEU D C 1
ATOM 11124 O O . LEU D 1 179 ? 119.067 56.403 9.744 1.00 24.05 179 LEU D O 1
ATOM 11129 N N . ARG D 1 180 ? 118.806 57.787 7.990 1.00 25.36 180 ARG D N 1
ATOM 11130 C CA . ARG D 1 180 ? 118.494 56.704 7.054 1.00 24.78 180 ARG D CA 1
ATOM 11131 C C . ARG D 1 180 ? 119.621 55.666 7.018 1.00 20.79 180 ARG D C 1
ATOM 11132 O O . ARG D 1 180 ? 119.376 54.460 7.075 1.00 23.88 180 ARG D O 1
ATOM 11140 N N . MET D 1 181 ? 120.861 56.140 6.947 1.00 23.31 181 MET D N 1
ATOM 11141 C CA . MET D 1 181 ? 122.027 55.251 7.002 1.00 24.51 181 MET D CA 1
ATOM 11142 C C . MET D 1 181 ? 121.997 54.325 8.220 1.00 23.17 181 MET D C 1
ATOM 11143 O O . MET D 1 181 ? 122.103 53.106 8.090 1.00 22.23 181 MET D O 1
ATOM 11148 N N . GLY D 1 182 ? 121.853 54.912 9.404 1.00 24.67 182 GLY D N 1
ATOM 11149 C CA . GLY D 1 182 ? 121.839 54.141 10.635 1.00 19.85 182 GLY D CA 1
ATOM 11150 C C . GLY D 1 182 ? 120.730 53.107 10.626 1.00 26.63 182 GLY D C 1
ATOM 11151 O O . GLY D 1 182 ? 120.943 51.946 11.003 1.00 23.46 182 GLY D O 1
ATOM 11152 N N . ALA D 1 183 ? 119.543 53.540 10.188 1.00 23.18 183 ALA D N 1
ATOM 11153 C CA . ALA D 1 183 ? 118.369 52.685 10.127 1.00 21.87 183 ALA D CA 1
ATOM 11154 C C . ALA D 1 183 ? 118.571 51.502 9.179 1.00 25.53 183 ALA D C 1
ATOM 11155 O O . ALA D 1 183 ? 118.311 50.352 9.547 1.00 26.73 183 ALA D O 1
ATOM 11157 N N . GLN D 1 184 ? 119.027 51.781 7.961 1.00 25.59 184 GLN D N 1
ATOM 11158 C CA . GLN D 1 184 ? 119.253 50.717 6.987 1.00 28.64 184 GLN D CA 1
ATOM 11159 C C . GLN D 1 184 ? 120.320 49.740 7.482 1.00 27.62 184 GLN D C 1
ATOM 11160 O O . GLN D 1 184 ? 120.186 48.528 7.306 1.00 25.64 184 GLN D O 1
ATOM 11166 N N . ILE D 1 185 ? 121.364 50.258 8.119 1.00 20.44 185 ILE D N 1
ATOM 11167 C CA . ILE D 1 185 ? 122.404 49.380 8.652 1.00 26.43 185 ILE D CA 1
ATOM 11168 C C . ILE D 1 185 ? 121.828 48.537 9.791 1.00 27.06 185 ILE D C 1
ATOM 11169 O O . ILE D 1 185 ? 122.157 47.356 9.948 1.00 23.89 185 ILE D O 1
ATOM 11174 N N . PHE D 1 186 ? 120.956 49.156 10.579 1.00 23.54 186 PHE D N 1
ATOM 11175 C CA . PHE D 1 186 ? 120.301 48.465 11.669 1.00 26.36 186 PHE D CA 1
ATOM 11176 C C . PHE D 1 186 ? 119.470 47.288 11.127 1.00 27.71 186 PHE D C 1
ATOM 11177 O O . PHE D 1 186 ? 119.489 46.195 11.684 1.00 25.91 186 PHE D O 1
ATOM 11185 N N . HIS D 1 187 ? 118.742 47.519 10.039 1.00 26.32 187 HIS D N 1
ATOM 11186 C CA . HIS D 1 187 ? 117.929 46.467 9.442 1.00 29.72 187 HIS D CA 1
ATOM 11187 C C . HIS D 1 187 ? 118.816 45.419 8.789 1.00 30.47 187 HIS D C 1
ATOM 11188 O O . HIS D 1 187 ? 118.539 44.232 8.858 1.00 30.75 187 HIS D O 1
ATOM 11195 N N . SER D 1 188 ? 119.886 45.865 8.151 1.00 28.50 188 SER D N 1
ATOM 11196 C CA . SER D 1 188 ? 120.874 44.934 7.637 1.00 28.68 188 SER D CA 1
ATOM 11197 C C . SER D 1 188 ? 121.371 43.993 8.746 1.00 27.82 188 SER D C 1
ATOM 11198 O O . SER D 1 188 ? 121.364 42.776 8.575 1.00 27.41 188 SER D O 1
ATOM 11201 N N . LEU D 1 189 ? 121.791 44.549 9.880 1.00 22.42 189 LEU D N 1
ATOM 11202 C CA . LEU D 1 189 ? 122.314 43.720 10.956 1.00 24.41 189 LEU D CA 1
ATOM 11203 C C . LEU D 1 189 ? 121.299 42.679 11.406 1.00 26.45 189 LEU D C 1
ATOM 11204 O O . LEU D 1 189 ? 121.664 41.556 11.735 1.00 27.74 189 LEU D O 1
ATOM 11209 N N . LYS D 1 190 ? 120.028 43.051 11.421 1.00 23.37 190 LYS D N 1
ATOM 11210 C CA . LYS D 1 190 ? 118.994 42.127 11.851 1.00 30.30 190 LYS D CA 1
ATOM 11211 C C . LYS D 1 190 ? 118.882 40.902 10.927 1.00 32.85 190 LYS D C 1
ATOM 11212 O O . LYS D 1 190 ? 118.706 39.788 11.413 1.00 33.31 190 LYS D O 1
ATOM 11218 N N . SER D 1 191 ? 118.982 41.111 9.610 1.00 31.75 191 SER D N 1
ATOM 11219 C CA . SER D 1 191 ? 119.032 40.004 8.646 1.00 30.94 191 SER D CA 1
ATOM 11220 C C . SER D 1 191 ? 120.234 39.115 8.909 1.00 30.14 191 SER D C 1
ATOM 11221 O O . SER D 1 191 ? 120.114 37.895 8.945 1.00 32.90 191 SER D O 1
ATOM 11224 N N . VAL D 1 192 ? 121.393 39.743 9.076 1.00 30.71 192 VAL D N 1
ATOM 11225 C CA . VAL D 1 192 ? 122.620 39.028 9.392 1.00 30.56 192 VAL D CA 1
ATOM 11226 C C . VAL D 1 192 ? 122.404 38.119 10.593 1.00 34.65 192 VAL D C 1
ATOM 11227 O O . VAL D 1 192 ? 122.613 36.916 10.501 1.00 37.60 192 VAL D O 1
ATOM 11231 N N . LEU D 1 193 ? 121.953 38.691 11.707 1.00 32.20 193 LEU D N 1
ATOM 11232 C CA . LEU D 1 193 ? 121.756 37.926 12.931 1.00 34.37 193 LEU D CA 1
ATOM 11233 C C . LEU D 1 193 ? 120.751 36.794 12.728 1.00 38.10 193 LEU D C 1
ATOM 11234 O O . LEU D 1 193 ? 120.971 35.650 13.136 1.00 40.48 193 LEU D O 1
ATOM 11239 N N . SER D 1 194 ? 119.641 37.130 12.097 1.00 36.29 194 SER D N 1
ATOM 11240 C CA . SER D 1 194 ? 118.591 36.168 11.853 1.00 40.08 194 SER D CA 1
ATOM 11241 C C . SER D 1 194 ? 119.137 35.005 11.033 1.00 41.18 194 SER D C 1
ATOM 11242 O O . SER D 1 194 ? 118.818 33.843 11.295 1.00 43.30 194 SER D O 1
ATOM 11245 N N . ALA D 1 195 ? 119.978 35.326 10.053 1.00 39.81 195 ALA D N 1
ATOM 11246 C CA . ALA D 1 195 ? 120.603 34.320 9.203 1.00 36.27 195 ALA D CA 1
ATOM 11247 C C . ALA D 1 195 ? 121.457 33.347 10.013 1.00 41.90 195 ALA D C 1
ATOM 11248 O O . ALA D 1 195 ? 121.474 32.145 9.736 1.00 45.28 195 ALA D O 1
ATOM 11250 N N . LYS D 1 196 ? 122.173 33.863 11.006 1.00 38.20 196 LYS D N 1
ATOM 11251 C CA . LYS D 1 196 ? 122.959 33.008 11.894 1.00 37.06 196 LYS D CA 1
ATOM 11252 C C . LYS D 1 196 ? 122.052 32.339 12.939 1.00 39.22 196 LYS D C 1
ATOM 11253 O O . LYS D 1 196 ? 122.529 31.695 13.876 1.00 40.63 196 LYS D O 1
ATOM 11259 N N . GLY D 1 197 ? 120.743 32.512 12.785 1.00 39.84 197 GLY D N 1
ATOM 11260 C CA . GLY D 1 197 ? 119.797 32.069 13.793 1.00 41.38 197 GLY D CA 1
ATOM 11261 C C . GLY D 1 197 ? 120.041 32.643 15.184 1.00 42.29 197 GLY D C 1
ATOM 11262 O O . GLY D 1 197 ? 119.827 31.954 16.183 1.00 40.62 197 GLY D O 1
ATOM 11263 N N . LEU D 1 198 ? 120.485 33.898 15.259 1.00 37.94 198 LEU D N 1
ATOM 11264 C CA . LEU D 1 198 ? 120.704 34.547 16.551 1.00 36.63 198 LEU D CA 1
ATOM 11265 C C . LEU D 1 198 ? 119.465 35.347 16.987 1.00 34.54 198 LEU D C 1
ATOM 11266 O O . LEU D 1 198 ? 118.597 35.654 16.169 1.00 35.58 198 LEU D O 1
ATOM 11271 N N . ASN D 1 199 ? 119.370 35.661 18.277 1.00 37.22 199 ASN D N 1
ATOM 11272 C CA . ASN D 1 199 ? 118.186 36.339 18.833 1.00 33.81 199 ASN D CA 1
ATOM 11273 C C . ASN D 1 199 ? 118.093 37.802 18.379 1.00 34.33 199 ASN D C 1
ATOM 11274 O O . ASN D 1 199 ? 119.082 38.519 18.428 1.00 35.58 199 ASN D O 1
ATOM 11279 N N . THR D 1 200 ? 116.922 38.254 17.936 1.00 32.38 200 THR D N 1
ATOM 11280 C CA . THR D 1 200 ? 116.806 39.643 17.467 1.00 34.95 200 THR D CA 1
ATOM 11281 C C . THR D 1 200 ? 115.858 40.526 18.276 1.00 35.23 200 THR D C 1
ATOM 11282 O O . THR D 1 200 ? 115.444 41.584 17.814 1.00 33.11 200 THR D O 1
ATOM 11286 N N . ALA D 1 201 ? 115.527 40.100 19.486 1.00 32.61 201 ALA D N 1
ATOM 11287 C CA . ALA D 1 201 ? 114.834 40.977 20.414 1.00 32.89 201 ALA D CA 1
ATOM 11288 C C . ALA D 1 201 ? 115.800 42.107 20.796 1.00 32.78 201 ALA D C 1
ATOM 11289 O O . ALA D 1 201 ? 117.012 41.997 20.561 1.00 27.68 201 ALA D O 1
ATOM 11291 N N . VAL D 1 202 ? 115.283 43.191 21.371 1.00 26.74 202 VAL D N 1
ATOM 11292 C CA . VAL D 1 202 ? 116.134 44.353 21.652 1.00 25.17 202 VAL D CA 1
ATOM 11293 C C . VAL D 1 202 ? 116.277 44.713 23.131 1.00 29.09 202 VAL D C 1
ATOM 11294 O O . VAL D 1 202 ? 115.383 44.445 23.939 1.00 25.65 202 VAL D O 1
ATOM 11298 N N . GLY D 1 203 ? 117.407 45.345 23.464 1.00 25.59 203 GLY D N 1
ATOM 11299 C CA . GLY D 1 203 ? 117.686 45.791 24.819 1.00 25.76 203 GLY D CA 1
ATOM 11300 C C . GLY D 1 203 ? 117.037 47.123 25.165 1.00 27.42 203 GLY D C 1
ATOM 11301 O O . GLY D 1 203 ? 116.225 47.644 24.402 1.00 25.50 203 GLY D O 1
ATOM 11302 N N . ASP D 1 204 ? 117.407 47.673 26.318 1.00 23.81 204 ASP D N 1
ATOM 11303 C CA . ASP D 1 204 ? 116.874 48.947 26.777 1.00 26.69 204 ASP D CA 1
ATOM 11304 C C . ASP D 1 204 ? 117.117 50.078 25.802 1.00 26.48 204 ASP D C 1
ATOM 11305 O O . ASP D 1 204 ? 116.324 51.019 25.733 1.00 24.54 204 ASP D O 1
ATOM 11310 N N . GLU D 1 205 ? 118.205 49.999 25.049 1.00 23.59 205 GLU D N 1
ATOM 11311 C CA . GLU D 1 205 ? 118.534 51.096 24.145 1.00 26.68 205 GLU D CA 1
ATOM 11312 C C . GLU D 1 205 ? 118.225 50.825 22.669 1.00 26.09 205 GLU D C 1
ATOM 11313 O O . GLU D 1 205 ? 118.617 51.603 21.792 1.00 25.49 205 GLU D O 1
ATOM 11319 N N . GLY D 1 206 ? 117.511 49.730 22.409 1.00 23.00 206 GLY D N 1
ATOM 11320 C CA . GLY D 1 206 ? 116.959 49.469 21.087 1.00 26.27 206 GLY D CA 1
ATOM 11321 C C . GLY D 1 206 ? 117.849 48.630 20.190 1.00 28.09 206 GLY D C 1
ATOM 11322 O O . GLY D 1 206 ? 117.472 48.290 19.057 1.00 23.77 206 GLY D O 1
ATOM 11323 N N . GLY D 1 207 ? 119.028 48.294 20.711 1.00 25.34 207 GLY D N 1
ATOM 11324 C CA . GLY D 1 207 ? 120.000 47.492 19.993 1.00 27.56 207 GLY D CA 1
ATOM 11325 C C . GLY D 1 207 ? 119.773 46.017 20.247 1.00 27.42 207 GLY D C 1
ATOM 11326 O O . GLY D 1 207 ? 119.021 45.636 21.146 1.00 29.75 207 GLY D O 1
ATOM 11327 N N . PHE D 1 208 ? 120.408 45.178 19.444 1.00 27.90 208 PHE D N 1
ATOM 11328 C CA . PHE D 1 208 ? 120.303 43.735 19.627 1.00 27.42 208 PHE D CA 1
ATOM 11329 C C . PHE D 1 208 ? 121.319 43.243 20.641 1.00 32.36 208 PHE D C 1
ATOM 11330 O O . PHE D 1 208 ? 122.406 43.817 20.769 1.00 30.52 208 PHE D O 1
ATOM 11338 N N . ALA D 1 209 ? 120.974 42.178 21.359 1.00 31.48 209 ALA D N 1
ATOM 11339 C CA . ALA D 1 209 ? 121.950 41.510 22.229 1.00 37.95 209 ALA D CA 1
ATOM 11340 C C . ALA D 1 209 ? 122.114 40.033 21.853 1.00 37.00 209 ALA D C 1
ATOM 11341 O O . ALA D 1 209 ? 121.817 39.143 22.658 1.00 36.88 209 ALA D O 1
ATOM 11343 N N . PRO D 1 210 ? 122.579 39.768 20.620 1.00 34.39 210 PRO D N 1
ATOM 11344 C CA . PRO D 1 210 ? 122.688 38.385 20.146 1.00 35.00 210 PRO D CA 1
ATOM 11345 C C . PRO D 1 210 ? 123.763 37.644 20.919 1.00 36.62 210 PRO D C 1
ATOM 11346 O O . PRO D 1 210 ? 124.611 38.257 21.565 1.00 32.74 210 PRO D O 1
ATOM 11350 N N . ASN D 1 211 ? 123.721 36.323 20.849 1.00 35.19 211 ASN D N 1
ATOM 11351 C CA . ASN D 1 211 ? 124.700 35.513 21.541 1.00 39.78 211 ASN D CA 1
ATOM 11352 C C . ASN D 1 211 ? 125.981 35.349 20.725 1.00 42.28 211 ASN D C 1
ATOM 11353 O O . ASN D 1 211 ? 126.245 34.277 20.190 1.00 41.49 211 ASN D O 1
ATOM 11358 N N . LEU D 1 212 ? 126.772 36.415 20.630 1.00 35.57 212 LEU D N 1
ATOM 11359 C CA . LEU D 1 212 ? 128.027 36.368 19.884 1.00 40.95 212 LEU D CA 1
ATOM 11360 C C . LEU D 1 212 ? 129.184 35.838 20.737 1.00 37.94 212 LEU D C 1
ATOM 11361 O O . LEU D 1 212 ? 129.174 35.933 21.964 1.00 38.98 212 LEU D O 1
ATOM 11366 N N . GLY D 1 213 ? 130.183 35.279 20.071 1.00 39.70 213 GLY D N 1
ATOM 11367 C CA . GLY D 1 213 ? 131.239 34.552 20.747 1.00 43.33 213 GLY D CA 1
ATOM 11368 C C . GLY D 1 213 ? 132.290 35.400 21.436 1.00 49.40 213 GLY D C 1
ATOM 11369 O O . GLY D 1 213 ? 132.968 34.924 22.349 1.00 54.00 213 GLY D O 1
ATOM 11370 N N . SER D 1 214 ? 132.440 36.648 21.003 1.00 40.36 214 SER D N 1
ATOM 11371 C CA . SER D 1 214 ? 133.512 37.487 21.522 1.00 43.18 214 SER D CA 1
ATOM 11372 C C . SER D 1 214 ? 133.359 38.938 21.097 1.00 40.68 214 SER D C 1
ATOM 11373 O O . SER D 1 214 ? 132.601 39.261 20.184 1.00 37.44 214 SER D O 1
ATOM 11376 N N . ASN D 1 215 ? 134.120 39.804 21.751 1.00 36.64 215 ASN D N 1
ATOM 11377 C CA . ASN D 1 215 ? 134.116 41.219 21.429 1.00 33.96 215 ASN D CA 1
ATOM 11378 C C . ASN D 1 215 ? 134.426 41.481 19.962 1.00 33.76 215 ASN D C 1
ATOM 11379 O O . ASN D 1 215 ? 133.736 42.260 19.309 1.00 34.64 215 ASN D O 1
ATOM 11384 N N . GLU D 1 216 ? 135.445 40.816 19.431 1.00 35.83 216 GLU D N 1
ATOM 11385 C CA . GLU D 1 216 ? 135.802 41.001 18.028 1.00 31.39 216 GLU D CA 1
ATOM 11386 C C . GLU D 1 216 ? 134.780 40.422 17.058 1.00 32.04 216 GLU D C 1
ATOM 11387 O O . GLU D 1 216 ? 134.682 40.881 15.927 1.00 31.58 216 GLU D O 1
ATOM 11393 N N . GLU D 1 217 ? 134.038 39.403 17.473 1.00 31.99 217 GLU D N 1
ATOM 11394 C CA . GLU D 1 217 ? 132.984 38.896 16.602 1.00 34.91 217 GLU D CA 1
ATOM 11395 C C . GLU D 1 217 ? 131.864 39.943 16.487 1.00 33.82 217 GLU D C 1
ATOM 11396 O O . GLU D 1 217 ? 131.251 40.106 15.428 1.00 29.47 217 GLU D O 1
ATOM 11402 N N . ALA D 1 218 ? 131.618 40.672 17.570 1.00 27.17 218 ALA D N 1
ATOM 11403 C CA . ALA D 1 218 ? 130.669 41.775 17.508 1.00 33.14 218 ALA D CA 1
ATOM 11404 C C . ALA D 1 218 ? 131.129 42.871 16.520 1.00 32.68 218 ALA D C 1
ATOM 11405 O O . ALA D 1 218 ? 130.339 43.346 15.709 1.00 29.99 218 ALA D O 1
ATOM 11407 N N . LEU D 1 219 ? 132.404 43.256 16.562 1.00 27.82 219 LEU D N 1
ATOM 11408 C CA . LEU D 1 219 ? 132.877 44.288 15.644 1.00 30.25 219 LEU D CA 1
ATOM 11409 C C . LEU D 1 219 ? 132.843 43.816 14.183 1.00 31.81 219 LEU D C 1
ATOM 11410 O O . LEU D 1 219 ? 132.453 44.571 13.292 1.00 26.75 219 LEU D O 1
ATOM 11415 N N . GLN D 1 220 ? 133.243 42.569 13.942 1.00 32.69 220 GLN D N 1
ATOM 11416 C CA . GLN D 1 220 ? 133.220 42.005 12.588 1.00 29.62 220 GLN D CA 1
ATOM 11417 C C . GLN D 1 220 ? 131.801 41.880 12.046 1.00 29.46 220 GLN D C 1
ATOM 11418 O O . GLN D 1 220 ? 131.570 42.078 10.856 1.00 27.36 220 GLN D O 1
ATOM 11424 N N . THR D 1 221 ? 130.857 41.546 12.922 1.00 27.40 221 THR D N 1
ATOM 11425 C CA . THR D 1 221 ? 129.462 41.381 12.519 1.00 30.00 221 THR D CA 1
ATOM 11426 C C . THR D 1 221 ? 128.827 42.721 12.142 1.00 31.96 221 THR D C 1
ATOM 11427 O O . THR D 1 221 ? 127.979 42.796 11.255 1.00 30.23 221 THR D O 1
ATOM 11431 N N . ILE D 1 222 ? 129.256 43.781 12.817 1.00 27.88 222 ILE D N 1
ATOM 11432 C CA . ILE D 1 222 ? 128.781 45.112 12.513 1.00 27.11 222 ILE D CA 1
ATOM 11433 C C . ILE D 1 222 ? 129.407 45.607 11.224 1.00 28.53 222 ILE D C 1
ATOM 11434 O O . ILE D 1 222 ? 128.717 46.195 10.380 1.00 24.24 222 ILE D O 1
ATOM 11439 N N . VAL D 1 223 ? 130.712 45.377 11.077 1.00 27.02 223 VAL D N 1
ATOM 11440 C CA . VAL D 1 223 ? 131.389 45.696 9.825 1.00 28.87 223 VAL D CA 1
ATOM 11441 C C . VAL D 1 223 ? 130.637 45.020 8.675 1.00 30.86 223 VAL D C 1
ATOM 11442 O O . VAL D 1 223 ? 130.287 45.653 7.670 1.00 26.32 223 VAL D O 1
ATOM 11446 N N . GLU D 1 224 ? 130.369 43.729 8.857 1.00 30.63 224 GLU D N 1
ATOM 11447 C CA . GLU D 1 224 ? 129.644 42.942 7.873 1.00 30.87 224 GLU D CA 1
ATOM 11448 C C . GLU D 1 224 ? 128.290 43.588 7.540 1.00 33.69 224 GLU D C 1
ATOM 11449 O O . GLU D 1 224 ? 127.975 43.800 6.359 1.00 30.13 224 GLU D O 1
ATOM 11455 N N . ALA D 1 225 ? 127.502 43.901 8.573 1.00 26.61 225 ALA D N 1
ATOM 11456 C CA . ALA D 1 225 ? 126.218 44.589 8.379 1.00 30.49 225 ALA D CA 1
ATOM 11457 C C . ALA D 1 225 ? 126.358 45.880 7.558 1.00 30.17 225 ALA D C 1
ATOM 11458 O O . ALA D 1 225 ? 125.536 46.145 6.674 1.00 27.32 225 ALA D O 1
ATOM 11460 N N . ILE D 1 226 ? 127.382 46.685 7.859 1.00 28.27 226 ILE D N 1
ATOM 11461 C CA . ILE D 1 226 ? 127.579 47.948 7.141 1.00 26.81 226 ILE D CA 1
ATOM 11462 C C . ILE D 1 226 ? 127.789 47.700 5.641 1.00 31.07 226 ILE D C 1
ATOM 11463 O O . ILE D 1 226 ? 127.153 48.337 4.798 1.00 30.41 226 ILE D O 1
ATOM 11468 N N . GLU D 1 227 ? 128.673 46.760 5.315 1.00 29.35 227 GLU D N 1
ATOM 11469 C CA . GLU D 1 227 ? 128.976 46.437 3.925 1.00 33.00 227 GLU D CA 1
ATOM 11470 C C . GLU D 1 227 ? 127.744 45.907 3.199 1.00 31.00 227 GLU D C 1
ATOM 11471 O O . GLU D 1 227 ? 127.488 46.253 2.042 1.00 30.72 227 GLU D O 1
ATOM 11477 N N . LYS D 1 228 ? 126.983 45.067 3.887 1.00 27.20 228 LYS D N 1
ATOM 11478 C CA . LYS D 1 228 ? 125.802 44.470 3.280 1.00 32.38 228 LYS D CA 1
ATOM 11479 C C . LYS D 1 228 ? 124.708 45.497 3.113 1.00 32.91 228 LYS D C 1
ATOM 11480 O O . LYS D 1 228 ? 123.796 45.314 2.309 1.00 33.23 228 LYS D O 1
ATOM 11486 N N . ALA D 1 229 ? 124.821 46.600 3.851 1.00 31.11 229 ALA D N 1
ATOM 11487 C CA . ALA D 1 229 ? 123.850 47.681 3.723 1.00 28.22 229 ALA D CA 1
ATOM 11488 C C . ALA D 1 229 ? 124.204 48.580 2.552 1.00 26.92 229 ALA D C 1
ATOM 11489 O O . ALA D 1 229 ? 123.445 49.482 2.207 1.00 33.12 229 ALA D O 1
ATOM 11491 N N . GLY D 1 230 ? 125.358 48.327 1.939 1.00 28.61 230 GLY D N 1
ATOM 11492 C CA . GLY D 1 230 ? 125.824 49.127 0.817 1.00 30.06 230 GLY D CA 1
ATOM 11493 C C . GLY D 1 230 ? 126.722 50.320 1.144 1.00 37.23 230 GLY D C 1
ATOM 11494 O O . GLY D 1 230 ? 126.956 51.172 0.272 1.00 37.78 230 GLY D O 1
ATOM 11495 N N . PHE D 1 231 ? 127.237 50.393 2.375 1.00 30.05 231 PHE D N 1
ATOM 11496 C CA . PHE D 1 231 ? 128.059 51.542 2.791 1.00 31.18 231 PHE D CA 1
ATOM 11497 C C . PHE D 1 231 ? 129.473 51.124 3.164 1.00 33.32 231 PHE D C 1
ATOM 11498 O O . PHE D 1 231 ? 129.713 49.976 3.555 1.00 27.25 231 PHE D O 1
ATOM 11506 N N . LYS D 1 232 ? 130.394 52.077 3.069 1.00 30.45 232 LYS D N 1
ATOM 11507 C CA . LYS D 1 232 ? 131.809 51.811 3.294 1.00 32.00 232 LYS D CA 1
ATOM 11508 C C . LYS D 1 232 ? 132.194 52.029 4.746 1.00 33.88 232 LYS D C 1
ATOM 11509 O O . LYS D 1 232 ? 132.160 53.164 5.243 1.00 33.43 232 LYS D O 1
ATOM 11515 N N . PRO D 1 233 ? 132.588 50.950 5.434 1.00 28.25 233 PRO D N 1
ATOM 11516 C CA . PRO D 1 233 ? 133.070 51.121 6.808 1.00 28.46 233 PRO D CA 1
ATOM 11517 C C . PRO D 1 233 ? 134.363 51.923 6.772 1.00 29.73 233 PRO D C 1
ATOM 11518 O O . PRO D 1 233 ? 135.123 51.792 5.820 1.00 30.61 233 PRO D O 1
ATOM 11522 N N . GLY D 1 234 ? 134.606 52.748 7.781 1.00 28.00 234 GLY D N 1
ATOM 11523 C CA . GLY D 1 234 ? 135.771 53.608 7.772 1.00 27.00 234 GLY D CA 1
ATOM 11524 C C . GLY D 1 234 ? 135.426 54.928 7.117 1.00 32.91 234 GLY D C 1
ATOM 11525 O O . GLY D 1 234 ? 135.266 55.943 7.796 1.00 32.28 234 GLY D O 1
ATOM 11526 N N . GLU D 1 235 ? 135.280 54.900 5.795 1.00 31.74 235 GLU D N 1
ATOM 11527 C CA . GLU D 1 235 ? 134.973 56.091 5.014 1.00 34.96 235 GLU D CA 1
ATOM 11528 C C . GLU D 1 235 ? 133.609 56.731 5.342 1.00 34.06 235 GLU D C 1
ATOM 11529 O O . GLU D 1 235 ? 133.525 57.945 5.531 1.00 36.04 235 GLU D O 1
ATOM 11535 N N . GLU D 1 236 ? 132.551 55.927 5.408 1.00 26.90 236 GLU D N 1
ATOM 11536 C CA . GLU D 1 236 ? 131.194 56.468 5.571 1.00 27.28 236 GLU D CA 1
ATOM 11537 C C . GLU D 1 236 ? 130.614 56.249 6.968 1.00 27.66 236 GLU D C 1
ATOM 11538 O O . GLU D 1 236 ? 129.814 57.043 7.453 1.00 31.04 236 GLU D O 1
ATOM 11544 N N . VAL D 1 237 ? 131.040 55.172 7.614 1.00 29.02 237 VAL D N 1
ATOM 11545 C CA . VAL D 1 237 ? 130.488 54.772 8.891 1.00 26.60 237 VAL D CA 1
ATOM 11546 C C . VAL D 1 237 ? 131.638 54.388 9.810 1.00 29.49 237 VAL D C 1
ATOM 11547 O O . VAL D 1 237 ? 132.448 53.517 9.470 1.00 31.22 237 VAL D O 1
ATOM 11551 N N . LYS D 1 238 ? 131.735 55.043 10.964 1.00 25.80 238 LYS D N 1
ATOM 11552 C CA . LYS D 1 238 ? 132.739 54.654 11.945 1.00 24.47 238 LYS D CA 1
ATOM 11553 C C . LYS D 1 238 ? 132.047 53.899 13.055 1.00 25.87 238 LYS D C 1
ATOM 11554 O O . LYS D 1 238 ? 130.815 53.862 13.116 1.00 21.99 238 LYS D O 1
ATOM 11560 N N . LEU D 1 239 ? 132.855 53.325 13.942 1.00 24.22 239 LEU D N 1
ATOM 11561 C CA . LEU D 1 239 ? 132.364 52.573 15.080 1.00 23.48 239 LEU D CA 1
ATOM 11562 C C . LEU D 1 239 ? 132.732 53.272 16.385 1.00 22.98 239 LEU D C 1
ATOM 11563 O O . LEU D 1 239 ? 133.787 53.905 16.494 1.00 28.25 239 LEU D O 1
ATOM 11568 N N . ALA D 1 240 ? 131.864 53.145 17.378 1.00 22.93 240 ALA D N 1
ATOM 11569 C CA . ALA D 1 240 ? 132.150 53.650 18.713 1.00 22.61 240 ALA D CA 1
ATOM 11570 C C . ALA D 1 240 ? 131.850 52.551 19.708 1.00 25.38 240 ALA D C 1
ATOM 11571 O O . ALA D 1 240 ? 130.957 51.723 19.500 1.00 23.69 240 ALA D O 1
ATOM 11573 N N . MET D 1 241 ? 132.606 52.526 20.790 1.00 27.43 241 MET D N 1
ATOM 11574 C CA . MET D 1 241 ? 132.361 51.529 21.818 1.00 29.35 241 MET D CA 1
ATOM 11575 C C . MET D 1 241 ? 132.078 52.234 23.127 1.00 28.31 241 MET D C 1
ATOM 11576 O O . MET D 1 241 ? 132.623 53.303 23.390 1.00 26.21 241 MET D O 1
ATOM 11581 N N . ASP D 1 242 ? 131.219 51.642 23.946 1.00 30.01 242 ASP D N 1
ATOM 11582 C CA . ASP D 1 242 ? 131.164 52.016 25.351 1.00 26.01 242 ASP D CA 1
ATOM 11583 C C . ASP D 1 242 ? 131.526 50.785 26.156 1.00 28.09 242 ASP D C 1
ATOM 11584 O O . ASP D 1 242 ? 130.749 49.829 26.232 1.00 29.89 242 ASP D O 1
ATOM 11589 N N . ALA D 1 243 ? 132.726 50.812 26.730 1.00 28.75 243 ALA D N 1
ATOM 11590 C CA . ALA D 1 243 ? 133.268 49.678 27.468 1.00 31.01 243 ALA D CA 1
ATOM 11591 C C . ALA D 1 243 ? 132.605 49.517 28.833 1.00 29.69 243 ALA D C 1
ATOM 11592 O O . ALA D 1 243 ? 132.481 48.411 29.346 1.00 31.59 243 ALA D O 1
ATOM 11594 N N . ALA D 1 244 ? 132.145 50.617 29.410 1.00 30.90 244 ALA D N 1
ATOM 11595 C CA . ALA D 1 244 ? 131.634 50.567 30.773 1.00 31.80 244 ALA D CA 1
ATOM 11596 C C . ALA D 1 244 ? 132.558 49.677 31.629 1.00 30.40 244 ALA D C 1
ATOM 11597 O O . ALA D 1 244 ? 132.116 48.803 32.372 1.00 27.40 244 ALA D O 1
ATOM 11599 N N . SER D 1 245 ? 133.858 49.923 31.524 1.00 30.24 245 SER D N 1
ATOM 11600 C CA . SER D 1 245 ? 134.842 49.132 32.256 1.00 29.69 245 SER D CA 1
ATOM 11601 C C . SER D 1 245 ? 134.604 49.114 33.780 1.00 32.77 245 SER D C 1
ATOM 11602 O O . SER D 1 245 ? 134.990 48.157 34.457 1.00 33.08 245 SER D O 1
ATOM 11605 N N . SER D 1 246 ? 133.980 50.161 34.320 1.00 27.48 246 SER D N 1
ATOM 11606 C CA . SER D 1 246 ? 133.621 50.174 35.740 1.00 30.34 246 SER D CA 1
ATOM 11607 C C . SER D 1 246 ? 132.861 48.900 36.120 1.00 35.16 246 SER D C 1
ATOM 11608 O O . SER D 1 246 ? 132.944 48.434 37.261 1.00 34.53 246 SER D O 1
ATOM 11611 N N . GLU D 1 247 ? 132.124 48.345 35.158 1.00 32.78 247 GLU D N 1
ATOM 11612 C CA . GLU D 1 247 ? 131.297 47.161 35.388 1.00 37.94 247 GLU D CA 1
ATOM 11613 C C . GLU D 1 247 ? 132.098 45.867 35.539 1.00 36.74 247 GLU D C 1
ATOM 11614 O O . GLU D 1 247 ? 131.627 44.909 36.153 1.00 38.99 247 GLU D O 1
ATOM 11620 N N . PHE D 1 248 ? 133.295 45.824 34.969 1.00 37.96 248 PHE D N 1
ATOM 11621 C CA . PHE D 1 248 ? 134.117 44.633 35.114 1.00 34.71 248 PHE D CA 1
ATOM 11622 C C . PHE D 1 248 ? 135.472 44.920 35.763 1.00 35.89 248 PHE D C 1
ATOM 11623 O O . PHE D 1 248 ? 136.430 44.147 35.648 1.00 35.88 248 PHE D O 1
ATOM 11631 N N . TYR D 1 249 ? 135.528 46.036 36.473 1.00 35.54 249 TYR D N 1
ATOM 11632 C CA . TYR D 1 249 ? 136.685 46.375 37.270 1.00 33.41 249 TYR D CA 1
ATOM 11633 C C . TYR D 1 249 ? 136.517 45.766 38.656 1.00 37.91 249 TYR D C 1
ATOM 11634 O O . TYR D 1 249 ? 135.415 45.767 39.208 1.00 38.57 249 TYR D O 1
ATOM 11643 N N . ASN D 1 250 ? 137.602 45.227 39.207 1.00 39.99 250 ASN D N 1
ATOM 11644 C CA . ASN D 1 250 ? 137.575 44.668 40.558 1.00 43.12 250 ASN D CA 1
ATOM 11645 C C . ASN D 1 250 ? 138.278 45.599 41.544 1.00 40.27 250 ASN D C 1
ATOM 11646 O O . ASN D 1 250 ? 139.507 45.685 41.571 1.00 35.78 250 ASN D O 1
ATOM 11651 N N . LYS D 1 251 ? 137.490 46.290 42.358 1.00 41.58 251 LYS D N 1
ATOM 11652 C CA . LYS D 1 251 ? 138.040 47.285 43.268 1.00 41.84 251 LYS D CA 1
ATOM 11653 C C . LYS D 1 251 ? 139.048 46.697 44.260 1.00 45.05 251 LYS D C 1
ATOM 11654 O O . LYS D 1 251 ? 139.981 47.386 44.677 1.00 46.78 251 LYS D O 1
ATOM 11660 N N . GLU D 1 252 ? 138.861 45.428 44.624 1.00 46.09 252 GLU D N 1
ATOM 11661 C CA . GLU D 1 252 ? 139.768 44.738 45.543 1.00 46.54 252 GLU D CA 1
ATOM 11662 C C . GLU D 1 252 ? 141.151 44.477 44.960 1.00 42.02 252 GLU D C 1
ATOM 11663 O O . GLU D 1 252 ? 142.157 44.815 45.586 1.00 39.89 252 GLU D O 1
ATOM 11669 N N . ASP D 1 253 ? 141.200 43.860 43.778 1.00 38.24 253 ASP D N 1
ATOM 11670 C CA . ASP D 1 253 ? 142.481 43.541 43.140 1.00 42.59 253 ASP D CA 1
ATOM 11671 C C . ASP D 1 253 ? 142.974 44.616 42.167 1.00 40.19 253 ASP D C 1
ATOM 11672 O O . ASP D 1 253 ? 144.085 44.525 41.645 1.00 41.69 253 ASP D O 1
ATOM 11677 N N . GLY D 1 254 ? 142.141 45.623 41.922 1.00 41.14 254 GLY D N 1
ATOM 11678 C CA . GLY D 1 254 ? 142.486 46.709 41.018 1.00 39.18 254 GLY D CA 1
ATOM 11679 C C . GLY D 1 254 ? 142.653 46.299 39.559 1.00 41.57 254 GLY D C 1
ATOM 11680 O O . GLY D 1 254 ? 143.254 47.034 38.762 1.00 36.41 254 GLY D O 1
ATOM 11681 N N . LYS D 1 255 ? 142.110 45.137 39.200 1.00 35.45 255 LYS D N 1
ATOM 11682 C CA . LYS D 1 255 ? 142.249 44.609 37.845 1.00 35.71 255 LYS D CA 1
ATOM 11683 C C . LYS D 1 255 ? 140.918 44.492 37.086 1.00 33.80 255 LYS D C 1
ATOM 11684 O O . LYS D 1 255 ? 139.836 44.523 37.685 1.00 35.69 255 LYS D O 1
ATOM 11690 N N . TYR D 1 256 ? 141.019 44.339 35.765 1.00 31.75 256 TYR D N 1
ATOM 11691 C CA . TYR D 1 256 ? 139.856 44.201 34.887 1.00 34.82 256 TYR D CA 1
ATOM 11692 C C . TYR D 1 256 ? 139.552 42.740 34.510 1.00 38.62 256 TYR D C 1
ATOM 11693 O O . TYR D 1 256 ? 140.382 42.038 33.926 1.00 40.58 256 TYR D O 1
ATOM 11702 N N . HIS D 1 257 ? 138.353 42.290 34.853 1.00 37.67 257 HIS D N 1
ATOM 11703 C CA . HIS D 1 257 ? 137.990 40.883 34.695 1.00 39.85 257 HIS D CA 1
ATOM 11704 C C . HIS D 1 257 ? 137.074 40.676 33.492 1.00 41.38 257 HIS D C 1
ATOM 11705 O O . HIS D 1 257 ? 135.847 40.780 33.610 1.00 46.37 257 HIS D O 1
ATOM 11712 N N . LEU D 1 258 ? 137.665 40.392 32.336 1.00 36.30 258 LEU D N 1
ATOM 11713 C CA . LEU D 1 258 ? 136.881 40.209 31.120 1.00 42.23 258 LEU D CA 1
ATOM 11714 C C . LEU D 1 258 ? 136.356 38.782 31.039 1.00 46.07 258 LEU D C 1
ATOM 11715 O O . LEU D 1 258 ? 136.967 37.930 30.391 1.00 47.67 258 LEU D O 1
ATOM 11720 N N . SER D 1 259 ? 135.228 38.525 31.693 1.00 40.75 259 SER D N 1
ATOM 11721 C CA . SER D 1 259 ? 134.636 37.189 31.706 1.00 47.47 259 SER D CA 1
ATOM 11722 C C . SER D 1 259 ? 134.348 36.635 30.302 1.00 49.48 259 SER D C 1
ATOM 11723 O O . SER D 1 259 ? 134.428 35.427 30.073 1.00 51.99 259 SER D O 1
ATOM 11726 N N . GLY D 1 260 ? 134.010 37.516 29.367 1.00 48.15 260 GLY D N 1
ATOM 11727 C CA . GLY D 1 260 ? 133.764 37.105 27.997 1.00 48.25 260 GLY D CA 1
ATOM 11728 C C . GLY D 1 260 ? 135.050 36.672 27.319 1.00 47.84 260 GLY D C 1
ATOM 11729 O O . GLY D 1 260 ? 135.202 35.522 26.903 1.00 49.70 260 GLY D O 1
ATOM 11730 N N . GLU D 1 261 ? 135.984 37.607 27.210 1.00 49.83 261 GLU D N 1
ATOM 11731 C CA . GLU D 1 261 ? 137.271 37.349 26.582 1.00 47.67 261 GLU D CA 1
ATOM 11732 C C . GLU D 1 261 ? 138.037 36.332 27.427 1.00 48.48 261 GLU D C 1
ATOM 11733 O O . GLU D 1 261 ? 139.042 35.772 26.992 1.00 51.84 261 GLU D O 1
ATOM 11739 N N . GLY D 1 262 ? 137.547 36.111 28.645 1.00 51.74 262 GLY D N 1
ATOM 11740 C CA . GLY D 1 262 ? 138.073 35.087 29.534 1.00 50.77 262 GLY D CA 1
ATOM 11741 C C . GLY D 1 262 ? 139.466 35.296 30.108 1.00 51.55 262 GLY D C 1
ATOM 11742 O O . GLY D 1 262 ? 140.201 34.332 30.282 1.00 49.64 262 GLY D O 1
ATOM 11743 N N . VAL D 1 263 ? 139.831 36.539 30.415 1.00 49.62 263 VAL D N 1
ATOM 11744 C CA . VAL D 1 263 ? 141.150 36.823 30.979 1.00 43.88 263 VAL D CA 1
ATOM 11745 C C . VAL D 1 263 ? 141.083 37.946 32.013 1.00 44.11 263 VAL D C 1
ATOM 11746 O O . VAL D 1 263 ? 140.025 38.518 32.258 1.00 46.24 263 VAL D O 1
ATOM 11750 N N . VAL D 1 264 ? 142.219 38.266 32.616 1.00 38.56 264 VAL D N 1
ATOM 11751 C CA . VAL D 1 264 ? 142.270 39.385 33.539 1.00 40.98 264 VAL D CA 1
ATOM 11752 C C . VAL D 1 264 ? 143.352 40.364 33.103 1.00 41.04 264 VAL D C 1
ATOM 11753 O O . VAL D 1 264 ? 144.492 39.979 32.855 1.00 39.25 264 VAL D O 1
ATOM 11757 N N . LYS D 1 265 ? 142.970 41.631 32.983 1.00 37.91 265 LYS D N 1
ATOM 11758 C CA . LYS D 1 265 ? 143.860 42.649 32.456 1.00 37.21 265 LYS D CA 1
ATOM 11759 C C . LYS D 1 265 ? 144.157 43.732 33.486 1.00 35.70 265 LYS D C 1
ATOM 11760 O O . LYS D 1 265 ? 143.286 44.133 34.264 1.00 36.61 265 LYS D O 1
ATOM 11766 N N . THR D 1 266 ? 145.404 44.180 33.493 1.00 35.31 266 THR D N 1
ATOM 11767 C CA . THR D 1 266 ? 145.791 45.381 34.217 1.00 38.74 266 THR D CA 1
ATOM 11768 C C . THR D 1 266 ? 145.421 46.552 33.338 1.00 36.01 266 THR D C 1
ATOM 11769 O O . THR D 1 266 ? 145.219 46.379 32.126 1.00 32.08 266 THR D O 1
ATOM 11773 N N . SER D 1 267 ? 145.363 47.743 33.936 1.00 34.87 267 SER D N 1
ATOM 11774 C CA . SER D 1 267 ? 145.039 48.954 33.198 1.00 30.58 267 SER D CA 1
ATOM 11775 C C . SER D 1 267 ? 145.877 49.018 31.932 1.00 35.24 267 SER D C 1
ATOM 11776 O O . SER D 1 267 ? 145.360 49.256 30.835 1.00 32.20 267 SER D O 1
ATOM 11779 N N . ALA D 1 268 ? 147.174 48.775 32.085 1.00 31.61 268 ALA D N 1
ATOM 11780 C CA . ALA D 1 268 ? 148.096 48.864 30.965 1.00 32.48 268 ALA D CA 1
ATOM 11781 C C . ALA D 1 268 ? 147.724 47.860 29.873 1.00 32.53 268 ALA D C 1
ATOM 11782 O O . ALA D 1 268 ? 147.838 48.142 28.678 1.00 32.86 268 ALA D O 1
ATOM 11784 N N . GLU D 1 269 ? 147.269 46.690 30.298 1.00 33.70 269 GLU D N 1
ATOM 11785 C CA . GLU D 1 269 ? 146.847 45.656 29.371 1.00 33.91 269 GLU D CA 1
ATOM 11786 C C . GLU D 1 269 ? 145.569 46.059 28.639 1.00 33.08 269 GLU D C 1
ATOM 11787 O O . GLU D 1 269 ? 145.379 45.734 27.462 1.00 34.02 269 GLU D O 1
ATOM 11793 N N . MET D 1 270 ? 144.688 46.759 29.345 1.00 31.61 270 MET D N 1
ATOM 11794 C CA . MET D 1 270 ? 143.483 47.296 28.723 1.00 32.98 270 MET D CA 1
ATOM 11795 C C . MET D 1 270 ? 143.860 48.241 27.573 1.00 30.19 270 MET D C 1
ATOM 11796 O O . MET D 1 270 ? 143.277 48.166 26.490 1.00 29.99 270 MET D O 1
ATOM 11801 N N . VAL D 1 271 ? 144.846 49.106 27.807 1.00 27.86 271 VAL D N 1
ATOM 11802 C CA . VAL D 1 271 ? 145.306 50.052 26.791 1.00 31.54 271 VAL D CA 1
ATOM 11803 C C . VAL D 1 271 ? 145.836 49.341 25.543 1.00 34.09 271 VAL D C 1
ATOM 11804 O O . VAL D 1 271 ? 145.389 49.623 24.425 1.00 30.45 271 VAL D O 1
ATOM 11808 N N . ASP D 1 272 ? 146.781 48.422 25.742 1.00 33.36 272 ASP D N 1
ATOM 11809 C CA . ASP D 1 272 ? 147.269 47.572 24.659 1.00 33.28 272 ASP D CA 1
ATOM 11810 C C . ASP D 1 272 ? 146.132 46.997 23.837 1.00 32.87 272 ASP D C 1
ATOM 11811 O O . ASP D 1 272 ? 146.175 47.023 22.607 1.00 34.65 272 ASP D O 1
ATOM 11816 N N . TRP D 1 273 ? 145.129 46.458 24.530 1.00 26.84 273 TRP D N 1
ATOM 11817 C CA . TRP D 1 273 ? 143.985 45.822 23.883 1.00 29.52 273 TRP D CA 1
ATOM 11818 C C . TRP D 1 273 ? 143.237 46.792 22.947 1.00 33.67 273 TRP D C 1
ATOM 11819 O O . TRP D 1 273 ? 143.034 46.489 21.762 1.00 33.53 273 TRP D O 1
ATOM 11830 N N . TYR D 1 274 ? 142.836 47.948 23.485 1.00 30.12 274 TYR D N 1
ATOM 11831 C CA . TYR D 1 274 ? 142.103 48.960 22.718 1.00 33.52 274 TYR D CA 1
ATOM 11832 C C . TYR D 1 274 ? 142.945 49.390 21.530 1.00 32.49 274 TYR D C 1
ATOM 11833 O O . TYR D 1 274 ? 142.429 49.647 20.437 1.00 30.13 274 TYR D O 1
ATOM 11842 N N . GLU D 1 275 ? 144.248 49.471 21.755 1.00 26.31 275 GLU D N 1
ATOM 11843 C CA . GLU D 1 275 ? 145.160 49.823 20.693 1.00 30.69 275 GLU D CA 1
ATOM 11844 C C . GLU D 1 275 ? 145.021 48.788 19.577 1.00 31.04 275 GLU D C 1
ATOM 11845 O O . GLU D 1 275 ? 144.888 49.128 18.399 1.00 27.47 275 GLU D O 1
ATOM 11851 N N . GLU D 1 276 ? 145.028 47.519 19.966 1.00 30.99 276 GLU D N 1
ATOM 11852 C CA . GLU D 1 276 ? 144.903 46.432 19.008 1.00 34.04 276 GLU D CA 1
ATOM 11853 C C . GLU D 1 276 ? 143.575 46.512 18.256 1.00 33.13 276 GLU D C 1
ATOM 11854 O O . GLU D 1 276 ? 143.545 46.489 17.019 1.00 30.08 276 GLU D O 1
ATOM 11860 N N . LEU D 1 277 ? 142.476 46.603 19.003 1.00 27.42 277 LEU D N 1
ATOM 11861 C CA . LEU D 1 277 ? 141.162 46.745 18.383 1.00 29.03 277 LEU D CA 1
ATOM 11862 C C . LEU D 1 277 ? 141.107 47.877 17.362 1.00 26.54 277 LEU D C 1
ATOM 11863 O O . LEU D 1 277 ? 140.568 47.706 16.268 1.00 27.74 277 LEU D O 1
ATOM 11868 N N . VAL D 1 278 ? 141.664 49.031 17.713 1.00 26.38 278 VAL D N 1
ATOM 11869 C CA . VAL D 1 278 ? 141.637 50.183 16.819 1.00 24.69 278 VAL D CA 1
ATOM 11870 C C . VAL D 1 278 ? 142.442 49.973 15.538 1.00 32.40 278 VAL D C 1
ATOM 11871 O O . VAL D 1 278 ? 142.088 50.508 14.485 1.00 28.98 278 VAL D O 1
ATOM 11875 N N . SER D 1 279 ? 143.539 49.220 15.623 1.00 31.76 279 SER D N 1
ATOM 11876 C CA . SER D 1 279 ? 144.383 49.013 14.450 1.00 26.99 279 SER D CA 1
ATOM 11877 C C . SER D 1 279 ? 143.674 48.107 13.427 1.00 31.28 279 SER D C 1
ATOM 11878 O O . SER D 1 279 ? 143.967 48.152 12.225 1.00 29.30 279 SER D O 1
ATOM 11881 N N . LYS D 1 280 ? 142.729 47.303 13.915 1.00 30.74 280 LYS D N 1
ATOM 11882 C CA . LYS D 1 280 ? 141.984 46.368 13.064 1.00 30.62 280 LYS D CA 1
ATOM 11883 C C . LYS D 1 280 ? 140.638 46.905 12.583 1.00 33.98 280 LYS D C 1
ATOM 11884 O O . LYS D 1 280 ? 140.204 46.603 11.468 1.00 31.51 280 LYS D O 1
ATOM 11890 N N . TYR D 1 281 ? 139.965 47.676 13.431 1.00 28.81 281 TYR D N 1
ATOM 11891 C CA . TYR D 1 281 ? 138.610 48.132 13.113 1.00 28.24 281 TYR D CA 1
ATOM 11892 C C . TYR D 1 281 ? 138.490 49.650 13.055 1.00 27.66 281 TYR D C 1
ATOM 11893 O O . TYR D 1 281 ? 139.301 50.367 13.649 1.00 25.04 281 TYR D O 1
ATOM 11902 N N . PRO D 1 282 ? 137.494 50.149 12.300 1.00 31.47 282 PRO D N 1
ATOM 11903 C CA . PRO D 1 282 ? 137.311 51.603 12.154 1.00 26.91 282 PRO D CA 1
ATOM 11904 C C . PRO D 1 282 ? 136.684 52.237 13.400 1.00 23.98 282 PRO D C 1
ATOM 11905 O O . PRO D 1 282 ? 135.656 52.910 13.289 1.00 24.94 282 PRO D O 1
ATOM 11909 N N . ILE D 1 283 ? 137.301 52.016 14.556 1.00 17.72 283 ILE D N 1
ATOM 11910 C CA . ILE D 1 283 ? 136.808 52.524 15.826 1.00 20.22 283 ILE D CA 1
ATOM 11911 C C . ILE D 1 283 ? 137.253 53.976 16.018 1.00 25.74 283 ILE D C 1
ATOM 11912 O O . ILE D 1 283 ? 138.451 54.263 16.069 1.00 24.82 283 ILE D O 1
ATOM 11917 N N . ILE D 1 284 ? 136.297 54.900 16.105 1.00 25.96 284 ILE D N 1
ATOM 11918 C CA . ILE D 1 284 ? 136.644 56.324 16.172 1.00 21.48 284 ILE D CA 1
ATOM 11919 C C . ILE D 1 284 ? 136.540 56.880 17.593 1.00 22.56 284 ILE D C 1
ATOM 11920 O O . ILE D 1 284 ? 137.052 57.960 17.877 1.00 23.44 284 ILE D O 1
ATOM 11925 N N . SER D 1 285 ? 135.914 56.125 18.492 1.00 20.28 285 SER D N 1
ATOM 11926 C CA . SER D 1 285 ? 135.626 56.630 19.830 1.00 19.26 285 SER D CA 1
ATOM 11927 C C . SER D 1 285 ? 135.478 55.514 20.847 1.00 18.46 285 SER D C 1
ATOM 11928 O O . SER D 1 285 ? 134.848 54.506 20.582 1.00 21.35 285 SER D O 1
ATOM 11931 N N . ILE D 1 286 ? 136.027 55.721 22.031 1.00 20.01 286 ILE D N 1
ATOM 11932 C CA . ILE D 1 286 ? 135.942 54.739 23.090 1.00 19.97 286 ILE D CA 1
ATOM 11933 C C . ILE D 1 286 ? 135.553 55.409 24.384 1.00 21.44 286 ILE D C 1
ATOM 11934 O O . ILE D 1 286 ? 136.171 56.383 24.815 1.00 22.62 286 ILE D O 1
ATOM 11939 N N . GLU D 1 287 ? 134.538 54.859 25.022 1.00 24.90 287 GLU D N 1
ATOM 11940 C CA . GLU D 1 287 ? 133.945 55.494 26.174 1.00 24.66 287 GLU D CA 1
ATOM 11941 C C . GLU D 1 287 ? 134.160 54.668 27.448 1.00 25.39 287 GLU D C 1
ATOM 11942 O O . GLU D 1 287 ? 133.930 53.458 27.462 1.00 25.33 287 GLU D O 1
ATOM 11948 N N . ASP D 1 288 ? 134.593 55.330 28.516 1.00 22.80 288 ASP D N 1
ATOM 11949 C CA . ASP D 1 288 ? 134.890 54.651 29.775 1.00 27.44 288 ASP D CA 1
ATOM 11950 C C . ASP D 1 288 ? 135.757 53.393 29.568 1.00 27.23 288 ASP D C 1
ATOM 11951 O O . ASP D 1 288 ? 135.447 52.316 30.076 1.00 27.06 288 ASP D O 1
ATOM 11956 N N . GLY D 1 289 ? 136.834 53.544 28.804 1.00 27.01 289 GLY D N 1
ATOM 11957 C CA . GLY D 1 289 ? 137.764 52.453 28.566 1.00 29.50 289 GLY D CA 1
ATOM 11958 C C . GLY D 1 289 ? 138.350 51.913 29.856 1.00 29.85 289 GLY D C 1
ATOM 11959 O O . GLY D 1 289 ? 138.587 50.710 29.990 1.00 34.65 289 GLY D O 1
ATOM 11960 N N . LEU D 1 290 ? 138.574 52.806 30.813 1.00 26.97 290 LEU D N 1
ATOM 11961 C CA . LEU D 1 290 ? 139.075 52.426 32.126 1.00 25.94 290 LEU D CA 1
ATOM 11962 C C . LEU D 1 290 ? 138.112 52.868 33.216 1.00 27.26 290 LEU D C 1
ATOM 11963 O O . LEU D 1 290 ? 137.158 53.607 32.949 1.00 27.88 290 LEU D O 1
ATOM 11968 N N . ASP D 1 291 ? 138.356 52.400 34.436 1.00 29.93 291 ASP D N 1
ATOM 11969 C CA . ASP D 1 291 ? 137.414 52.558 35.541 1.00 27.33 291 ASP D CA 1
ATOM 11970 C C . ASP D 1 291 ? 137.173 54.016 35.943 1.00 30.25 291 ASP D C 1
ATOM 11971 O O . ASP D 1 291 ? 137.992 54.881 35.665 1.00 30.55 291 ASP D O 1
ATOM 11976 N N . GLU D 1 292 ? 136.034 54.275 36.587 1.00 30.97 292 GLU D N 1
ATOM 11977 C CA . GLU D 1 292 ? 135.662 55.628 36.991 1.00 30.89 292 GLU D CA 1
ATOM 11978 C C . GLU D 1 292 ? 136.656 56.280 37.973 1.00 34.88 292 GLU D C 1
ATOM 11979 O O . GLU D 1 292 ? 136.667 57.509 38.125 1.00 32.94 292 GLU D O 1
ATOM 11985 N N . ASN D 1 293 ? 137.477 55.460 38.634 1.00 31.68 293 ASN D N 1
ATOM 11986 C CA . ASN D 1 293 ? 138.498 55.964 39.558 1.00 34.99 293 ASN D CA 1
ATOM 11987 C C . ASN D 1 293 ? 139.931 55.688 39.088 1.00 30.10 293 ASN D C 1
ATOM 11988 O O . ASN D 1 293 ? 140.896 55.998 39.785 1.00 25.48 293 ASN D O 1
ATOM 11993 N N . ASP D 1 294 ? 140.058 55.118 37.894 1.00 30.46 294 ASP D N 1
ATOM 11994 C CA . ASP D 1 294 ? 141.360 54.769 37.335 1.00 26.85 294 ASP D CA 1
ATOM 11995 C C . ASP D 1 294 ? 142.017 55.921 36.546 1.00 30.15 294 ASP D C 1
ATOM 11996 O O . ASP D 1 294 ? 142.321 55.804 35.350 1.00 26.78 294 ASP D O 1
ATOM 12001 N N . TRP D 1 295 ? 142.260 57.030 37.233 1.00 33.36 295 TRP D N 1
ATOM 12002 C CA . TRP D 1 295 ? 142.852 58.201 36.592 1.00 29.72 295 TRP D CA 1
ATOM 12003 C C . TRP D 1 295 ? 144.138 57.867 35.850 1.00 30.74 295 TRP D C 1
ATOM 12004 O O . TRP D 1 295 ? 144.306 58.273 34.702 1.00 31.34 295 TRP D O 1
ATOM 12015 N N . GLU D 1 296 ? 145.033 57.110 36.483 1.00 31.06 296 GLU D N 1
ATOM 12016 C CA . GLU D 1 296 ? 146.323 56.805 35.866 1.00 31.55 296 GLU D CA 1
ATOM 12017 C C . GLU D 1 296 ? 146.142 55.967 34.606 1.00 28.31 296 GLU D C 1
ATOM 12018 O O . GLU D 1 296 ? 146.844 56.163 33.610 1.00 33.62 296 GLU D O 1
ATOM 12024 N N . GLY D 1 297 ? 145.200 55.032 34.658 1.00 25.01 297 GLY D N 1
ATOM 12025 C CA . GLY D 1 297 ? 144.860 54.225 33.501 1.00 28.36 297 GLY D CA 1
ATOM 12026 C C . GLY D 1 297 ? 144.342 55.039 32.319 1.00 31.89 297 GLY D C 1
ATOM 12027 O O . GLY D 1 297 ? 144.791 54.850 31.188 1.00 29.92 297 GLY D O 1
ATOM 12028 N N . HIS D 1 298 ? 143.385 55.931 32.575 1.00 30.20 298 HIS D N 1
ATOM 12029 C CA . HIS D 1 298 ? 142.875 56.830 31.542 1.00 27.40 298 HIS D CA 1
ATOM 12030 C C . HIS D 1 298 ? 143.983 57.725 30.990 1.00 27.63 298 HIS D C 1
ATOM 12031 O O . HIS D 1 298 ? 143.993 58.068 29.803 1.00 26.16 298 HIS D O 1
ATOM 12038 N N . LYS D 1 299 ? 144.905 58.131 31.855 1.00 28.62 299 LYS D N 1
ATOM 12039 C CA . LYS D 1 299 ? 146.020 58.962 31.400 1.00 30.62 299 LYS D CA 1
ATOM 12040 C C . LYS D 1 299 ? 146.833 58.224 30.346 1.00 28.14 299 LYS D C 1
ATOM 12041 O O . LYS D 1 299 ? 147.183 58.792 29.311 1.00 29.69 299 LYS D O 1
ATOM 12047 N N . LEU D 1 300 ? 147.115 56.952 30.620 1.00 32.07 300 LEU D N 1
ATOM 12048 C CA . LEU D 1 300 ? 147.823 56.063 29.692 1.00 31.23 300 LEU D CA 1
ATOM 12049 C C . LEU D 1 300 ? 147.085 55.871 28.356 1.00 33.64 300 LEU D C 1
ATOM 12050 O O . LEU D 1 300 ? 147.683 55.977 27.273 1.00 30.03 300 LEU D O 1
ATOM 12055 N N . LEU D 1 301 ? 145.791 55.565 28.439 1.00 29.71 301 LEU D N 1
ATOM 12056 C CA . LEU D 1 301 ? 144.959 55.437 27.248 1.00 28.65 301 LEU D CA 1
ATOM 12057 C C . LEU D 1 301 ? 145.083 56.688 26.384 1.00 27.25 301 LEU D C 1
ATOM 12058 O O . LEU D 1 301 ? 145.145 56.615 25.151 1.00 25.04 301 LEU D O 1
ATOM 12063 N N . THR D 1 302 ? 145.139 57.838 27.047 1.00 24.07 302 THR D N 1
ATOM 12064 C CA . THR D 1 302 ? 145.142 59.115 26.348 1.00 27.90 302 THR D CA 1
ATOM 12065 C C . THR D 1 302 ? 146.470 59.329 25.655 1.00 29.97 302 THR D C 1
ATOM 12066 O O . THR D 1 302 ? 146.515 59.766 24.502 1.00 28.32 302 THR D O 1
ATOM 12070 N N . GLU D 1 303 ? 147.549 59.021 26.371 1.00 33.11 303 GLU D N 1
ATOM 12071 C CA . GLU D 1 303 ? 148.903 59.167 25.837 1.00 29.87 303 GLU D CA 1
ATOM 12072 C C . GLU D 1 303 ? 149.054 58.299 24.606 1.00 28.44 303 GLU D C 1
ATOM 12073 O O . GLU D 1 303 ? 149.705 58.682 23.632 1.00 28.02 303 GLU D O 1
ATOM 12079 N N . ARG D 1 304 ? 148.422 57.132 24.646 1.00 26.89 304 ARG D N 1
ATOM 12080 C CA . ARG D 1 304 ? 148.563 56.183 23.564 1.00 28.38 304 ARG D CA 1
ATOM 12081 C C . ARG D 1 304 ? 147.669 56.499 22.363 1.00 31.62 304 ARG D C 1
ATOM 12082 O O . ARG D 1 304 ? 148.099 56.375 21.220 1.00 28.44 304 ARG D O 1
ATOM 12090 N N . LEU D 1 305 ? 146.427 56.907 22.630 1.00 32.07 305 LEU D N 1
ATOM 12091 C CA . LEU D 1 305 ? 145.388 56.925 21.603 1.00 25.34 305 LEU D CA 1
ATOM 12092 C C . LEU D 1 305 ? 144.745 58.291 21.411 1.00 29.14 305 LEU D C 1
ATOM 12093 O O . LEU D 1 305 ? 144.022 58.508 20.443 1.00 28.81 305 LEU D O 1
ATOM 12098 N N . GLY D 1 306 ? 145.029 59.202 22.337 1.00 30.50 306 GLY D N 1
ATOM 12099 C CA . GLY D 1 306 ? 144.336 60.474 22.446 1.00 29.35 306 GLY D CA 1
ATOM 12100 C C . GLY D 1 306 ? 144.395 61.396 21.242 1.00 34.44 306 GLY D C 1
ATOM 12101 O O . GLY D 1 306 ? 143.617 62.345 21.164 1.00 29.41 306 GLY D O 1
ATOM 12102 N N . LYS D 1 307 ? 145.304 61.144 20.303 1.00 29.24 307 LYS D N 1
ATOM 12103 C CA . LYS D 1 307 ? 145.390 62.025 19.134 1.00 33.42 307 LYS D CA 1
ATOM 12104 C C . LYS D 1 307 ? 144.755 61.480 17.846 1.00 29.83 307 LYS D C 1
ATOM 12105 O O . LYS D 1 307 ? 144.531 62.228 16.902 1.00 28.51 307 LYS D O 1
ATOM 12111 N N . LYS D 1 308 ? 144.436 60.192 17.823 1.00 28.86 308 LYS D N 1
ATOM 12112 C CA . LYS D 1 308 ? 143.762 59.611 16.670 1.00 32.89 308 LYS D CA 1
ATOM 12113 C C . LYS D 1 308 ? 142.381 59.067 17.030 1.00 30.81 308 LYS D C 1
ATOM 12114 O O . LYS D 1 308 ? 141.577 58.775 16.142 1.00 32.65 308 LYS D O 1
ATOM 12120 N N . VAL D 1 309 ? 142.113 58.927 18.328 1.00 26.55 309 VAL D N 1
ATOM 12121 C CA . VAL D 1 309 ? 140.859 58.345 18.802 1.00 25.78 309 VAL D CA 1
ATOM 12122 C C . VAL D 1 309 ? 140.181 59.181 19.885 1.00 25.17 309 VAL D C 1
ATOM 12123 O O . VAL D 1 309 ? 140.833 59.631 20.831 1.00 25.40 309 VAL D O 1
ATOM 12127 N N . GLN D 1 310 ? 138.866 59.353 19.756 1.00 21.49 310 GLN D N 1
ATOM 12128 C CA . GLN D 1 310 ? 138.063 60.010 20.786 1.00 21.61 310 GLN D CA 1
ATOM 12129 C C . GLN D 1 310 ? 137.967 59.136 22.029 1.00 20.92 310 GLN D C 1
ATOM 12130 O O . GLN D 1 310 ? 137.571 57.961 21.958 1.00 20.55 310 GLN D O 1
ATOM 12136 N N . LEU D 1 311 ? 138.346 59.713 23.162 1.00 19.93 311 LEU D N 1
ATOM 12137 C CA . LEU D 1 311 ? 138.325 59.008 24.439 1.00 20.96 311 LEU D CA 1
ATOM 12138 C C . LEU D 1 311 ? 137.346 59.727 25.354 1.00 22.50 311 LEU D C 1
ATOM 12139 O O . LEU D 1 311 ? 137.633 60.829 25.827 1.00 24.89 311 LEU D O 1
ATOM 12144 N N . VAL D 1 312 ? 136.187 59.114 25.586 1.00 22.85 312 VAL D N 1
ATOM 12145 C CA . VAL D 1 312 ? 135.080 59.768 26.289 1.00 20.76 312 VAL D CA 1
ATOM 12146 C C . VAL D 1 312 ? 135.041 59.415 27.777 1.00 22.64 312 VAL D C 1
ATOM 12147 O O . VAL D 1 312 ? 135.072 58.246 28.141 1.00 24.20 312 VAL D O 1
ATOM 12151 N N . GLY D 1 313 ? 134.985 60.431 28.633 1.00 19.65 313 GLY D N 1
ATOM 12152 C CA . GLY D 1 313 ? 134.697 60.223 30.040 1.00 20.09 313 GLY D CA 1
ATOM 12153 C C . GLY D 1 313 ? 133.193 60.267 30.308 1.00 23.98 313 GLY D C 1
ATOM 12154 O O . GLY D 1 313 ? 132.530 61.233 29.948 1.00 17.94 313 GLY D O 1
ATOM 12155 N N . ASP D 1 314 ? 132.659 59.204 30.915 1.00 26.68 314 ASP D N 1
ATOM 12156 C CA . ASP D 1 314 ? 131.269 59.171 31.368 1.00 24.68 314 ASP D CA 1
ATOM 12157 C C . ASP D 1 314 ? 131.199 59.184 32.899 1.00 29.39 314 ASP D C 1
ATOM 12158 O O . ASP D 1 314 ? 131.035 60.245 33.514 1.00 29.53 314 ASP D O 1
ATOM 12163 N N . ASP D 1 315 ? 131.308 58.009 33.514 1.00 25.93 315 ASP D N 1
ATOM 12164 C CA . ASP D 1 315 ? 131.315 57.943 34.970 1.00 30.47 315 ASP D CA 1
ATOM 12165 C C . ASP D 1 315 ? 132.576 58.628 35.482 1.00 31.90 315 ASP D C 1
ATOM 12166 O O . ASP D 1 315 ? 132.647 59.033 36.641 1.00 30.54 315 ASP D O 1
ATOM 12171 N N . LEU D 1 316 ? 133.564 58.777 34.601 1.00 31.05 316 LEU D N 1
ATOM 12172 C CA . LEU D 1 316 ? 134.785 59.499 34.948 1.00 29.75 316 LEU D CA 1
ATOM 12173 C C . LEU D 1 316 ? 134.506 60.955 35.319 1.00 30.22 316 LEU D C 1
ATOM 12174 O O . LEU D 1 316 ? 135.071 61.472 36.286 1.00 32.31 316 LEU D O 1
ATOM 12179 N N . PHE D 1 317 ? 133.640 61.614 34.555 1.00 26.36 317 PHE D N 1
ATOM 12180 C CA . PHE D 1 317 ? 133.425 63.059 34.710 1.00 25.80 317 PHE D CA 1
ATOM 12181 C C . PHE D 1 317 ? 132.052 63.406 35.324 1.00 25.99 317 PHE D C 1
ATOM 12182 O O . PHE D 1 317 ? 131.856 64.505 35.883 1.00 24.79 317 PHE D O 1
ATOM 12190 N N . VAL D 1 318 ? 131.101 62.487 35.183 1.00 22.90 318 VAL D N 1
ATOM 12191 C CA . VAL D 1 318 ? 129.711 62.702 35.615 1.00 21.52 318 VAL D CA 1
ATOM 12192 C C . VAL D 1 318 ? 129.175 64.116 35.352 1.00 24.65 318 VAL D C 1
ATOM 12193 O O . VAL D 1 318 ? 128.589 64.752 36.238 1.00 24.04 318 VAL D O 1
ATOM 12197 N N . THR D 1 319 ? 129.383 64.609 34.132 1.00 23.56 319 THR D N 1
ATOM 12198 C CA . THR D 1 319 ? 128.831 65.906 33.717 1.00 25.73 319 THR D CA 1
ATOM 12199 C C . THR D 1 319 ? 129.103 66.988 34.777 1.00 27.14 319 THR D C 1
ATOM 12200 O O . THR D 1 319 ? 128.306 67.914 34.997 1.00 25.33 319 THR D O 1
ATOM 12204 N N . ASN D 1 320 ? 130.255 66.858 35.420 1.00 23.93 320 ASN D N 1
ATOM 12205 C CA . ASN D 1 320 ? 130.620 67.681 36.569 1.00 26.20 320 ASN D CA 1
ATOM 12206 C C . ASN D 1 320 ? 131.899 68.461 36.284 1.00 24.03 320 ASN D C 1
ATOM 12207 O O . ASN D 1 320 ? 132.965 67.858 36.117 1.00 26.63 320 ASN D O 1
ATOM 12212 N N . THR D 1 321 ? 131.801 69.788 36.221 1.00 24.70 321 THR D N 1
ATOM 12213 C CA . THR D 1 321 ? 132.971 70.623 35.918 1.00 27.72 321 THR D CA 1
ATOM 12214 C C . THR D 1 321 ? 134.184 70.373 36.808 1.00 26.85 321 THR D C 1
ATOM 12215 O O . THR D 1 321 ? 135.295 70.525 36.344 1.00 29.30 321 THR D O 1
ATOM 12219 N N . LYS D 1 322 ? 133.987 70.001 38.072 1.00 29.31 322 LYS D N 1
ATOM 12220 C CA . LYS D 1 322 ? 135.130 69.736 38.961 1.00 29.96 322 LYS D CA 1
ATOM 12221 C C . LYS D 1 322 ? 135.945 68.529 38.506 1.00 31.87 322 LYS D C 1
ATOM 12222 O O . LYS D 1 322 ? 137.171 68.515 38.599 1.00 34.05 322 LYS D O 1
ATOM 12228 N N . LYS D 1 323 ? 135.252 67.505 38.033 1.00 31.52 323 LYS D N 1
ATOM 12229 C CA . LYS D 1 323 ? 135.894 66.300 37.539 1.00 30.13 323 LYS D CA 1
ATOM 12230 C C . LYS D 1 323 ? 136.527 66.560 36.175 1.00 29.54 323 LYS D C 1
ATOM 12231 O O . LYS D 1 323 ? 137.690 66.209 35.934 1.00 25.54 323 LYS D O 1
ATOM 12237 N N . LEU D 1 324 ? 135.749 67.175 35.287 1.00 24.59 324 LEU D N 1
ATOM 12238 C CA . LEU D 1 324 ? 136.232 67.528 33.953 1.00 28.04 324 LEU D CA 1
ATOM 12239 C C . LEU D 1 324 ? 137.506 68.364 34.062 1.00 31.60 324 LEU D C 1
ATOM 12240 O O . LEU D 1 324 ? 138.482 68.129 33.342 1.00 31.04 324 LEU D O 1
ATOM 12245 N N . SER D 1 325 ? 137.474 69.355 34.952 1.00 22.80 325 SER D N 1
ATOM 12246 C CA . SER D 1 325 ? 138.593 70.258 35.152 1.00 30.80 325 SER D CA 1
ATOM 12247 C C . SER D 1 325 ? 139.863 69.472 35.513 1.00 32.95 325 SER D C 1
ATOM 12248 O O . SER D 1 325 ? 140.941 69.741 34.994 1.00 30.18 325 SER D O 1
ATOM 12251 N N . GLU D 1 326 ? 139.722 68.494 36.401 1.00 30.91 326 GLU D N 1
ATOM 12252 C CA . GLU D 1 326 ? 140.845 67.649 36.760 1.00 34.80 326 GLU D CA 1
ATOM 12253 C C . GLU D 1 326 ? 141.306 66.857 35.532 1.00 34.26 326 GLU D C 1
ATOM 12254 O O . GLU D 1 326 ? 142.507 66.676 35.310 1.00 34.64 326 GLU D O 1
ATOM 12260 N N . GLY D 1 327 ? 140.351 66.382 34.734 1.00 31.35 327 GLY D N 1
ATOM 12261 C CA . GLY D 1 327 ? 140.680 65.644 33.524 1.00 28.26 327 GLY D CA 1
ATOM 12262 C C . GLY D 1 327 ? 141.500 66.498 32.565 1.00 28.04 327 GLY D C 1
ATOM 12263 O O . GLY D 1 327 ? 142.570 66.093 32.093 1.00 27.57 327 GLY D O 1
ATOM 12264 N N . ILE D 1 328 ? 140.993 67.691 32.286 1.00 24.24 328 ILE D N 1
ATOM 12265 C CA . ILE D 1 328 ? 141.669 68.648 31.411 1.00 30.40 328 ILE D CA 1
ATOM 12266 C C . ILE D 1 328 ? 143.102 68.978 31.852 1.00 29.38 328 ILE D C 1
ATOM 12267 O O . ILE D 1 328 ? 144.017 69.000 31.027 1.00 24.28 328 ILE D O 1
ATOM 12272 N N . LYS D 1 329 ? 143.279 69.213 33.153 1.00 31.20 329 LYS D N 1
ATOM 12273 C CA . LYS D 1 329 ? 144.570 69.582 33.731 1.00 33.48 329 LYS D CA 1
ATOM 12274 C C . LYS D 1 329 ? 145.578 68.441 33.729 1.00 33.41 329 LYS D C 1
ATOM 12275 O O . LYS D 1 329 ? 146.782 68.678 33.695 1.00 29.66 329 LYS D O 1
ATOM 12281 N N . ASN D 1 330 ? 145.089 67.204 33.777 1.00 32.60 330 ASN D N 1
ATOM 12282 C CA . ASN D 1 330 ? 145.979 66.047 33.827 1.00 29.85 330 ASN D CA 1
ATOM 12283 C C . ASN D 1 330 ? 146.136 65.345 32.492 1.00 31.21 330 ASN D C 1
ATOM 12284 O O . ASN D 1 330 ? 146.690 64.254 32.430 1.00 36.12 330 ASN D O 1
ATOM 12289 N N . GLY D 1 331 ? 145.658 65.973 31.422 1.00 29.11 331 GLY D N 1
ATOM 12290 C CA . GLY D 1 331 ? 145.730 65.370 30.102 1.00 30.68 331 GLY D CA 1
ATOM 12291 C C . GLY D 1 331 ? 144.986 64.049 30.039 1.00 30.80 331 GLY D C 1
ATOM 12292 O O . GLY D 1 331 ? 145.455 63.113 29.393 1.00 33.69 331 GLY D O 1
ATOM 12293 N N . VAL D 1 332 ? 143.833 63.975 30.709 1.00 30.44 332 VAL D N 1
ATOM 12294 C CA . VAL D 1 332 ? 142.986 62.770 30.701 1.00 26.98 332 VAL D CA 1
ATOM 12295 C C . VAL D 1 332 ? 141.741 62.914 29.820 1.00 28.27 332 VAL D C 1
ATOM 12296 O O . VAL D 1 332 ? 140.914 63.801 30.030 1.00 25.49 332 VAL D O 1
ATOM 12300 N N . GLY D 1 333 ? 141.625 62.033 28.828 1.00 29.07 333 GLY D N 1
ATOM 12301 C CA . GLY D 1 333 ? 140.534 62.047 27.870 1.00 21.64 333 GLY D CA 1
ATOM 12302 C C . GLY D 1 333 ? 140.551 63.204 26.879 1.00 21.50 333 GLY D C 1
ATOM 12303 O O . GLY D 1 333 ? 141.367 64.117 26.974 1.00 22.00 333 GLY D O 1
ATOM 12304 N N . ASN D 1 334 ? 139.633 63.171 25.920 1.00 21.41 334 ASN D N 1
ATOM 12305 C CA . ASN D 1 334 ? 139.448 64.300 25.010 1.00 25.02 334 ASN D CA 1
ATOM 12306 C C . ASN D 1 334 ? 137.975 64.542 24.676 1.00 22.12 334 ASN D C 1
ATOM 12307 O O . ASN D 1 334 ? 137.645 65.149 23.669 1.00 23.44 334 ASN D O 1
ATOM 12312 N N . SER D 1 335 ? 137.096 64.061 25.538 1.00 22.62 335 SER D N 1
ATOM 12313 C CA . SER D 1 335 ? 135.669 64.104 25.271 1.00 22.21 335 SER D CA 1
ATOM 12314 C C . SER D 1 335 ? 134.942 63.759 26.560 1.00 21.68 335 SER D C 1
ATOM 12315 O O . SER D 1 335 ? 135.477 63.046 27.405 1.00 19.53 335 SER D O 1
ATOM 12318 N N . ILE D 1 336 ? 133.730 64.277 26.711 1.00 21.23 336 ILE D N 1
ATOM 12319 C CA . ILE D 1 336 ? 132.925 64.005 27.893 1.00 23.03 336 ILE D CA 1
ATOM 12320 C C . ILE D 1 336 ? 131.505 63.662 27.492 1.00 19.84 336 ILE D C 1
ATOM 12321 O O . ILE D 1 336 ? 130.947 64.281 26.586 1.00 17.97 336 ILE D O 1
ATOM 12326 N N . LEU D 1 337 ? 130.927 62.674 28.170 1.00 18.99 337 LEU D N 1
ATOM 12327 C CA . LEU D 1 337 ? 129.548 62.306 27.934 1.00 19.36 337 LEU D CA 1
ATOM 12328 C C . LEU D 1 337 ? 128.677 63.229 28.783 1.00 22.39 337 LEU D C 1
ATOM 12329 O O . LEU D 1 337 ? 128.886 63.329 29.992 1.00 23.95 337 LEU D O 1
ATOM 12334 N N . ILE D 1 338 ? 127.720 63.910 28.156 1.00 18.62 338 ILE D N 1
ATOM 12335 C CA . ILE D 1 338 ? 126.883 64.857 28.884 1.00 19.35 338 ILE D CA 1
ATOM 12336 C C . ILE D 1 338 ? 125.498 64.317 29.184 1.00 23.30 338 ILE D C 1
ATOM 12337 O O . ILE D 1 338 ? 124.681 64.110 28.271 1.00 20.74 338 ILE D O 1
ATOM 12342 N N . LYS D 1 339 ? 125.231 64.114 30.472 1.00 20.35 339 LYS D N 1
ATOM 12343 C CA . LYS D 1 339 ? 123.962 63.571 30.916 1.00 22.50 339 LYS D CA 1
ATOM 12344 C C . LYS D 1 339 ? 123.297 64.527 31.892 1.00 24.96 339 LYS D C 1
ATOM 12345 O O . LYS D 1 339 ? 123.736 64.651 33.051 1.00 23.36 339 LYS D O 1
ATOM 12351 N N . VAL D 1 340 ? 122.228 65.176 31.434 1.00 19.59 340 VAL D N 1
ATOM 12352 C CA . VAL D 1 340 ? 121.622 66.266 32.190 1.00 21.34 340 VAL D CA 1
ATOM 12353 C C . VAL D 1 340 ? 121.352 65.888 33.632 1.00 21.12 340 VAL D C 1
ATOM 12354 O O . VAL D 1 340 ? 121.565 66.710 34.522 1.00 20.60 340 VAL D O 1
ATOM 12358 N N . ASN D 1 341 ? 120.909 64.646 33.859 1.00 20.67 341 ASN D N 1
ATOM 12359 C CA . ASN D 1 341 ? 120.548 64.202 35.209 1.00 22.65 341 ASN D CA 1
ATOM 12360 C C . ASN D 1 341 ? 121.709 63.697 36.075 1.00 27.26 341 ASN D C 1
ATOM 12361 O O . ASN D 1 341 ? 121.515 63.386 37.252 1.00 27.53 341 ASN D O 1
ATOM 12366 N N . GLN D 1 342 ? 122.916 63.656 35.509 1.00 23.80 342 GLN D N 1
ATOM 12367 C CA . GLN D 1 342 ? 124.103 63.346 36.310 1.00 26.99 342 GLN D CA 1
ATOM 12368 C C . GLN D 1 342 ? 124.461 64.534 37.186 1.00 25.96 342 GLN D C 1
ATOM 12369 O O . GLN D 1 342 ? 125.047 64.366 38.245 1.00 26.41 342 GLN D O 1
ATOM 12375 N N . ILE D 1 343 ? 124.099 65.731 36.729 1.00 24.11 343 ILE D N 1
ATOM 12376 C CA . ILE D 1 343 ? 124.451 66.962 37.419 1.00 22.82 343 ILE D CA 1
ATOM 12377 C C . ILE D 1 343 ? 123.207 67.670 38.026 1.00 23.20 343 ILE D C 1
ATOM 12378 O O . ILE D 1 343 ? 123.236 68.108 39.175 1.00 24.97 343 ILE D O 1
ATOM 12383 N N . GLY D 1 344 ? 122.115 67.757 37.271 1.00 22.25 344 GLY D N 1
ATOM 12384 C CA . GLY D 1 344 ? 120.836 68.147 37.855 1.00 21.76 344 GLY D CA 1
ATOM 12385 C C . GLY D 1 344 ? 120.194 69.457 37.423 1.00 23.04 344 GLY D C 1
ATOM 12386 O O . GLY D 1 344 ? 119.025 69.695 37.731 1.00 23.21 344 GLY D O 1
ATOM 12387 N N . THR D 1 345 ? 120.946 70.316 36.737 1.00 20.84 345 THR D N 1
ATOM 12388 C CA . THR D 1 345 ? 120.404 71.576 36.228 1.00 22.19 345 THR D CA 1
ATOM 12389 C C . THR D 1 345 ? 120.900 71.814 34.801 1.00 20.13 345 THR D C 1
ATOM 12390 O O . THR D 1 345 ? 121.947 71.303 34.406 1.00 18.33 345 THR D O 1
ATOM 12394 N N . LEU D 1 346 ? 120.134 72.565 34.024 1.00 19.95 346 LEU D N 1
ATOM 12395 C CA . LEU D 1 346 ? 120.565 72.936 32.682 1.00 22.56 346 LEU D CA 1
ATOM 12396 C C . LEU D 1 346 ? 121.783 73.850 32.765 1.00 22.16 346 LEU D C 1
ATOM 12397 O O . LEU D 1 346 ? 122.712 73.717 31.966 1.00 20.90 346 LEU D O 1
ATOM 12402 N N . THR D 1 347 ? 121.792 74.743 33.757 1.00 21.40 347 THR D N 1
ATOM 12403 C CA . THR D 1 347 ? 122.914 75.668 33.943 1.00 21.85 347 THR D CA 1
ATOM 12404 C C . THR D 1 347 ? 124.263 74.940 34.135 1.00 20.57 347 THR D C 1
ATOM 12405 O O . THR D 1 347 ? 125.245 75.257 33.470 1.00 18.37 347 THR D O 1
ATOM 12409 N N . GLU D 1 348 ? 124.302 73.958 35.025 1.00 21.78 348 GLU D N 1
ATOM 12410 C CA . GLU D 1 348 ? 125.529 73.185 35.240 1.00 23.01 348 GLU D CA 1
ATOM 12411 C C . GLU D 1 348 ? 125.883 72.321 34.015 1.00 22.06 348 GLU D C 1
ATOM 12412 O O . GLU D 1 348 ? 127.056 72.104 33.697 1.00 23.26 348 GLU D O 1
ATOM 12418 N N . THR D 1 349 ? 124.866 71.817 33.334 1.00 22.10 349 THR D N 1
ATOM 12419 C CA . THR D 1 349 ? 125.092 71.104 32.077 1.00 21.99 349 THR D CA 1
ATOM 12420 C C . THR D 1 349 ? 125.761 72.006 31.034 1.00 21.89 349 THR D C 1
ATOM 12421 O O . THR D 1 349 ? 126.774 71.640 30.414 1.00 27.94 349 THR D O 1
ATOM 12425 N N . PHE D 1 350 ? 125.217 73.196 30.851 1.00 19.88 350 PHE D N 1
ATOM 12426 C CA . PHE D 1 350 ? 125.785 74.116 29.862 1.00 21.00 350 PHE D CA 1
ATOM 12427 C C . PHE D 1 350 ? 127.175 74.590 30.239 1.00 22.45 350 PHE D C 1
ATOM 12428 O O . PHE D 1 350 ? 128.026 74.778 29.375 1.00 25.26 350 PHE D O 1
ATOM 12436 N N . ASP D 1 351 ? 127.436 74.710 31.535 1.00 22.85 351 ASP D N 1
ATOM 12437 C CA . ASP D 1 351 ? 128.783 75.038 31.986 1.00 22.88 351 ASP D CA 1
ATOM 12438 C C . ASP D 1 351 ? 129.836 73.976 31.635 1.00 26.92 351 ASP D C 1
ATOM 12439 O O . ASP D 1 351 ? 130.963 74.312 31.265 1.00 22.22 351 ASP D O 1
ATOM 12444 N N . ALA D 1 352 ? 129.466 72.699 31.741 1.00 25.28 352 ALA D N 1
ATOM 12445 C CA . ALA D 1 352 ? 130.397 71.614 31.436 1.00 22.39 352 ALA D CA 1
ATOM 12446 C C . ALA D 1 352 ? 130.701 71.557 29.943 1.00 24.10 352 ALA D C 1
ATOM 12447 O O . ALA D 1 352 ? 131.854 71.331 29.545 1.00 22.46 352 ALA D O 1
ATOM 12449 N N . ILE D 1 353 ? 129.662 71.742 29.122 1.00 22.34 353 ILE D N 1
ATOM 12450 C CA . ILE D 1 353 ? 129.828 71.715 27.678 1.00 22.58 353 ILE D CA 1
ATOM 12451 C C . ILE D 1 353 ? 130.783 72.840 27.302 1.00 22.35 353 ILE D C 1
ATOM 12452 O O . ILE D 1 353 ? 131.679 72.670 26.475 1.00 19.86 353 ILE D O 1
ATOM 12457 N N . GLU D 1 354 ? 130.582 74.002 27.915 1.00 25.08 354 GLU D N 1
ATOM 12458 C CA . GLU D 1 354 ? 131.417 75.165 27.611 1.00 26.04 354 GLU D CA 1
ATOM 12459 C C . GLU D 1 354 ? 132.876 74.903 28.019 1.00 26.40 354 GLU D C 1
ATOM 12460 O O . GLU D 1 354 ? 133.799 75.201 27.272 1.00 25.51 354 GLU D O 1
ATOM 12466 N N . MET D 1 355 ? 133.078 74.339 29.203 1.00 22.76 355 MET D N 1
ATOM 12467 C CA . MET D 1 355 ? 134.417 74.026 29.666 1.00 23.49 355 MET D CA 1
ATOM 12468 C C . MET D 1 355 ? 135.079 72.986 28.743 1.00 26.34 355 MET D C 1
ATOM 12469 O O . MET D 1 355 ? 136.245 73.111 28.390 1.00 23.32 355 MET D O 1
ATOM 12474 N N . ALA D 1 356 ? 134.325 71.963 28.351 1.00 23.81 356 ALA D N 1
ATOM 12475 C CA . ALA D 1 356 ? 134.855 70.959 27.446 1.00 24.16 356 ALA D CA 1
ATOM 12476 C C . ALA D 1 356 ? 135.367 71.605 26.151 1.00 22.84 356 ALA D C 1
ATOM 12477 O O . ALA D 1 356 ? 136.524 71.417 25.769 1.00 21.18 356 ALA D O 1
ATOM 12479 N N . LYS D 1 357 ? 134.507 72.364 25.479 1.00 20.33 357 LYS D N 1
ATOM 12480 C CA . LYS D 1 357 ? 134.913 73.065 24.257 1.00 24.49 357 LYS D CA 1
ATOM 12481 C C . LYS D 1 357 ? 136.240 73.821 24.391 1.00 24.29 357 LYS D C 1
ATOM 12482 O O . LYS D 1 357 ? 137.095 73.745 23.516 1.00 24.29 357 LYS D O 1
ATOM 12488 N N . ARG D 1 358 ? 136.389 74.582 25.470 1.00 21.89 358 ARG D N 1
ATOM 12489 C CA . ARG D 1 358 ? 137.515 75.495 25.590 1.00 22.29 358 ARG D CA 1
ATOM 12490 C C . ARG D 1 358 ? 138.809 74.724 25.792 1.00 24.38 358 ARG D C 1
ATOM 12491 O O . ARG D 1 358 ? 139.896 75.243 25.535 1.00 24.42 358 ARG D O 1
ATOM 12499 N N . ALA D 1 359 ? 138.687 73.482 26.252 1.00 23.65 359 ALA D N 1
ATOM 12500 C CA . ALA D 1 359 ? 139.834 72.582 26.322 1.00 23.20 359 ALA D CA 1
ATOM 12501 C C . ALA D 1 359 ? 139.993 71.759 25.038 1.00 23.54 359 ALA D C 1
ATOM 12502 O O . ALA D 1 359 ? 140.887 70.916 24.942 1.00 22.47 359 ALA D O 1
ATOM 12504 N N . GLY D 1 360 ? 139.136 71.998 24.048 1.00 22.24 360 GLY D N 1
ATOM 12505 C CA . GLY D 1 360 ? 139.225 71.247 22.804 1.00 22.10 360 GLY D CA 1
ATOM 12506 C C . GLY D 1 360 ? 138.697 69.823 22.931 1.00 25.78 360 GLY D C 1
ATOM 12507 O O . GLY D 1 360 ? 138.991 68.974 22.094 1.00 27.77 360 GLY D O 1
ATOM 12508 N N . TYR D 1 361 ? 137.925 69.569 23.989 1.00 23.10 361 TYR D N 1
ATOM 12509 C CA . TYR D 1 361 ? 137.195 68.309 24.182 1.00 21.60 361 TYR D CA 1
ATOM 12510 C C . TYR D 1 361 ? 135.826 68.401 23.530 1.00 22.86 361 TYR D C 1
ATOM 12511 O O . TYR D 1 361 ? 135.189 69.460 23.545 1.00 23.85 361 TYR D O 1
ATOM 12520 N N . THR D 1 362 ? 135.334 67.279 23.019 1.00 23.57 362 THR D N 1
ATOM 12521 C CA . THR D 1 362 ? 133.989 67.245 22.489 1.00 19.32 362 THR D CA 1
ATOM 12522 C C . THR D 1 362 ? 132.995 66.954 23.614 1.00 24.76 362 THR D C 1
ATOM 12523 O O . THR D 1 362 ? 133.349 66.363 24.642 1.00 22.99 362 THR D O 1
ATOM 12527 N N . ALA D 1 363 ? 131.753 67.393 23.424 1.00 23.87 363 ALA D N 1
ATOM 12528 C CA . ALA D 1 363 ? 130.683 67.080 24.351 1.00 21.50 363 ALA D CA 1
ATOM 12529 C C . ALA D 1 363 ? 129.669 66.216 23.628 1.00 20.90 363 ALA D C 1
ATOM 12530 O O . ALA D 1 363 ? 129.038 66.654 22.665 1.00 26.02 363 ALA D O 1
ATOM 12532 N N . VAL D 1 364 ? 129.518 64.981 24.074 1.00 22.05 364 VAL D N 1
ATOM 12533 C CA . VAL D 1 364 ? 128.539 64.084 23.466 1.00 20.08 364 VAL D CA 1
ATOM 12534 C C . VAL D 1 364 ? 127.270 64.138 24.312 1.00 19.02 364 VAL D C 1
ATOM 12535 O O . VAL D 1 364 ? 127.261 63.678 25.457 1.00 20.88 364 VAL D O 1
ATOM 12539 N N . ILE D 1 365 ? 126.214 64.736 23.770 1.00 18.30 365 ILE D N 1
ATOM 12540 C CA . ILE D 1 365 ? 124.946 64.830 24.494 1.00 19.14 365 ILE D CA 1
ATOM 12541 C C . ILE D 1 365 ? 124.330 63.426 24.589 1.00 18.98 365 ILE D C 1
ATOM 12542 O O . ILE D 1 365 ? 124.165 62.752 23.571 1.00 22.45 365 ILE D O 1
ATOM 12547 N N . SER D 1 366 ? 123.996 62.976 25.798 1.00 19.51 366 SER D N 1
ATOM 12548 C CA . SER D 1 366 ? 123.621 61.565 25.997 1.00 20.94 366 SER D CA 1
ATOM 12549 C C . SER D 1 366 ? 122.245 61.222 26.611 1.00 23.15 366 SER D C 1
ATOM 12550 O O . SER D 1 366 ? 121.790 61.857 27.559 1.00 24.57 366 SER D O 1
ATOM 12553 N N . HIS D 1 367 ? 121.615 60.167 26.100 1.00 24.18 367 HIS D N 1
ATOM 12554 C CA . HIS D 1 367 ? 120.436 59.601 26.764 1.00 27.14 367 HIS D CA 1
ATOM 12555 C C . HIS D 1 367 ? 120.833 58.843 28.033 1.00 30.05 367 HIS D C 1
ATOM 12556 O O . HIS D 1 367 ? 122.026 58.746 28.361 1.00 22.92 367 HIS D O 1
ATOM 12563 N N . ARG D 1 368 ? 119.828 58.338 28.745 1.00 23.06 368 ARG D N 1
ATOM 12564 C CA . ARG D 1 368 ? 120.037 57.368 29.815 1.00 24.70 368 ARG D CA 1
ATOM 12565 C C . ARG D 1 368 ? 119.351 56.074 29.381 1.00 27.67 368 ARG D C 1
ATOM 12566 O O . ARG D 1 368 ? 118.527 56.090 28.465 1.00 26.22 368 ARG D O 1
ATOM 12574 N N . SER D 1 369 ? 119.666 54.954 30.018 1.00 24.97 369 SER D N 1
ATOM 12575 C CA . SER D 1 369 ? 119.005 53.706 29.638 1.00 28.46 369 SER D CA 1
ATOM 12576 C C . SER D 1 369 ? 117.483 53.788 29.854 1.00 24.01 369 SER D C 1
ATOM 12577 O O . SER D 1 369 ? 116.708 53.347 29.015 1.00 22.23 369 SER D O 1
ATOM 12580 N N . GLY D 1 370 ? 117.059 54.377 30.964 1.00 26.34 370 GLY D N 1
ATOM 12581 C CA . GLY D 1 370 ? 115.645 54.658 31.169 1.00 22.06 370 GLY D CA 1
ATOM 12582 C C . GLY D 1 370 ? 115.287 56.028 30.617 1.00 24.95 370 GLY D C 1
ATOM 12583 O O . GLY D 1 370 ? 115.644 57.080 31.188 1.00 20.46 370 GLY D O 1
ATOM 12584 N N . GLU D 1 371 ? 114.600 56.021 29.481 1.00 23.72 371 GLU D N 1
ATOM 12585 C CA . GLU D 1 371 ? 114.235 57.259 28.816 1.00 20.08 371 GLU D CA 1
ATOM 12586 C C . GLU D 1 371 ? 112.727 57.472 28.828 1.00 25.13 371 GLU D C 1
ATOM 12587 O O . GLU D 1 371 ? 111.975 56.677 29.415 1.00 23.25 371 GLU D O 1
ATOM 12593 N N . THR D 1 372 ? 112.293 58.539 28.157 1.00 24.66 372 THR D N 1
ATOM 12594 C CA . THR D 1 372 ? 110.873 58.873 28.042 1.00 23.12 372 THR D CA 1
ATOM 12595 C C . THR D 1 372 ? 110.607 59.506 26.692 1.00 23.05 372 THR D C 1
ATOM 12596 O O . THR D 1 372 ? 111.497 59.555 25.841 1.00 22.64 372 THR D O 1
ATOM 12600 N N . GLU D 1 373 ? 109.386 60.012 26.517 1.00 20.40 373 GLU D N 1
ATOM 12601 C CA . GLU D 1 373 ? 108.996 60.700 25.298 1.00 21.22 373 GLU D CA 1
ATOM 12602 C C . GLU D 1 373 ? 109.594 62.123 25.215 1.00 23.20 373 GLU D C 1
ATOM 12603 O O . GLU D 1 373 ? 109.422 62.829 24.216 1.00 25.33 373 GLU D O 1
ATOM 12609 N N . ASP D 1 374 ? 110.294 62.539 26.265 1.00 22.42 374 ASP D N 1
ATOM 12610 C CA . ASP D 1 374 ? 110.977 63.834 26.270 1.00 22.11 374 ASP D CA 1
ATOM 12611 C C . ASP D 1 374 ? 112.097 63.867 25.218 1.00 23.04 374 ASP D C 1
ATOM 12612 O O . ASP D 1 374 ? 112.852 62.905 25.091 1.00 24.53 374 ASP D O 1
ATOM 12617 N N . SER D 1 375 ? 112.220 64.964 24.473 1.00 21.90 375 SER D N 1
ATOM 12618 C CA . SER D 1 375 ? 113.256 65.049 23.442 1.00 20.58 375 SER D CA 1
ATOM 12619 C C . SER D 1 375 ? 114.194 66.233 23.676 1.00 24.48 375 SER D C 1
ATOM 12620 O O . SER D 1 375 ? 114.868 66.727 22.749 1.00 24.57 375 SER D O 1
ATOM 12623 N N . THR D 1 376 ? 114.248 66.680 24.924 1.00 21.04 376 THR D N 1
ATOM 12624 C CA . THR D 1 376 ? 115.058 67.841 25.270 1.00 22.44 376 THR D CA 1
ATOM 12625 C C . THR D 1 376 ? 116.527 67.745 24.834 1.00 22.72 376 THR D C 1
ATOM 12626 O O . THR D 1 376 ? 117.087 68.723 24.323 1.00 23.50 376 THR D O 1
ATOM 12630 N N . ILE D 1 377 ? 117.159 66.584 25.009 1.00 20.65 377 ILE D N 1
ATOM 12631 C CA . ILE D 1 377 ? 118.570 66.488 24.640 1.00 18.83 377 ILE D CA 1
ATOM 12632 C C . ILE D 1 377 ? 118.800 66.758 23.144 1.00 22.48 377 ILE D C 1
ATOM 12633 O O . ILE D 1 377 ? 119.913 67.069 22.729 1.00 23.02 377 ILE D O 1
ATOM 12638 N N . ALA D 1 378 ? 117.766 66.641 22.323 1.00 21.21 378 ALA D N 1
ATOM 12639 C CA . ALA D 1 378 ? 117.962 66.942 20.908 1.00 24.20 378 ALA D CA 1
ATOM 12640 C C . ALA D 1 378 ? 118.197 68.444 20.744 1.00 21.13 378 ALA D C 1
ATOM 12641 O O . ALA D 1 378 ? 119.121 68.876 20.052 1.00 21.74 378 ALA D O 1
ATOM 12643 N N . ASP D 1 379 ? 117.352 69.241 21.386 1.00 22.52 379 ASP D N 1
ATOM 12644 C CA . ASP D 1 379 ? 117.527 70.697 21.365 1.00 21.28 379 ASP D CA 1
ATOM 12645 C C . ASP D 1 379 ? 118.850 71.101 22.021 1.00 19.97 379 ASP D C 1
ATOM 12646 O O . ASP D 1 379 ? 119.521 72.027 21.564 1.00 20.65 379 ASP D O 1
ATOM 12651 N N . ILE D 1 380 ? 119.253 70.405 23.080 1.00 20.95 380 ILE D N 1
ATOM 12652 C CA . ILE D 1 380 ? 120.526 70.763 23.699 1.00 18.60 380 ILE D CA 1
ATOM 12653 C C . ILE D 1 380 ? 121.675 70.560 22.721 1.00 20.08 380 ILE D C 1
ATOM 12654 O O . ILE D 1 380 ? 122.580 71.379 22.639 1.00 22.65 380 ILE D O 1
ATOM 12659 N N . ALA D 1 381 ? 121.631 69.466 21.976 1.00 21.18 381 ALA D N 1
ATOM 12660 C CA . ALA D 1 381 ? 122.717 69.133 21.075 1.00 21.17 381 ALA D CA 1
ATOM 12661 C C . ALA D 1 381 ? 122.869 70.254 20.070 1.00 21.26 381 ALA D C 1
ATOM 12662 O O . ALA D 1 381 ? 123.988 70.692 19.782 1.00 21.76 381 ALA D O 1
ATOM 12664 N N . VAL D 1 382 ? 121.740 70.736 19.560 1.00 18.97 382 VAL D N 1
ATOM 12665 C CA . VAL D 1 382 ? 121.764 71.749 18.513 1.00 19.36 382 VAL D CA 1
ATOM 12666 C C . VAL D 1 382 ? 122.045 73.124 19.096 1.00 22.01 382 VAL D C 1
ATOM 12667 O O . VAL D 1 382 ? 122.734 73.947 18.476 1.00 20.60 382 VAL D O 1
ATOM 12671 N N . ALA D 1 383 ? 121.531 73.358 20.301 1.00 21.19 383 ALA D N 1
ATOM 12672 C CA . ALA D 1 383 ? 121.715 74.635 20.975 1.00 20.86 383 ALA D CA 1
ATOM 12673 C C . ALA D 1 383 ? 123.194 74.919 21.164 1.00 22.69 383 ALA D C 1
ATOM 12674 O O . ALA D 1 383 ? 123.615 76.070 21.081 1.00 24.14 383 ALA D O 1
ATOM 12676 N N . THR D 1 384 ? 123.987 73.874 21.406 1.00 20.78 384 THR D N 1
ATOM 12677 C CA . THR D 1 384 ? 125.413 74.074 21.672 1.00 17.52 384 THR D CA 1
ATOM 12678 C C . THR D 1 384 ? 126.301 73.738 20.475 1.00 22.55 384 THR D C 1
ATOM 12679 O O . THR D 1 384 ? 127.528 73.828 20.563 1.00 23.67 384 THR D O 1
ATOM 12683 N N . ASN D 1 385 ? 125.690 73.371 19.353 1.00 20.30 385 ASN D N 1
ATOM 12684 C CA . ASN D 1 385 ? 126.464 72.965 18.189 1.00 22.90 385 ASN D CA 1
ATOM 12685 C C . ASN D 1 385 ? 127.473 71.882 18.588 1.00 24.96 385 ASN D C 1
ATOM 12686 O O . ASN D 1 385 ? 128.592 71.836 18.073 1.00 23.11 385 ASN D O 1
ATOM 12691 N N . ALA D 1 386 ? 127.066 71.025 19.526 1.00 22.78 386 ALA D N 1
ATOM 12692 C CA . ALA D 1 386 ? 127.932 69.981 20.071 1.00 21.57 386 ALA D CA 1
ATOM 12693 C C . ALA D 1 386 ? 128.564 69.090 18.996 1.00 27.28 386 ALA D C 1
ATOM 12694 O O . ALA D 1 386 ? 129.731 68.709 19.114 1.00 26.54 386 ALA D O 1
ATOM 12696 N N . GLY D 1 387 ? 127.791 68.747 17.964 1.00 26.61 387 GLY D N 1
ATOM 12697 C CA . GLY D 1 387 ? 128.288 67.916 16.876 1.00 21.77 387 GLY D CA 1
ATOM 12698 C C . GLY D 1 387 ? 128.073 66.420 17.066 1.00 23.95 387 GLY D C 1
ATOM 12699 O O . GLY D 1 387 ? 128.184 65.647 16.105 1.00 20.61 387 GLY D O 1
ATOM 12700 N N . GLN D 1 388 ? 127.765 65.997 18.292 1.00 17.21 388 GLN D N 1
ATOM 12701 C CA . GLN D 1 388 ? 127.577 64.575 18.549 1.00 19.21 388 GLN D CA 1
ATOM 12702 C C . GLN D 1 388 ? 126.477 64.311 19.578 1.00 23.02 388 GLN D C 1
ATOM 12703 O O . GLN D 1 388 ? 126.329 65.047 20.553 1.00 19.77 388 GLN D O 1
ATOM 12709 N N . ILE D 1 389 ? 125.751 63.218 19.376 1.00 16.30 389 ILE D N 1
ATOM 12710 C CA . ILE D 1 389 ? 124.721 62.814 20.299 1.00 20.84 389 ILE D CA 1
ATOM 12711 C C . ILE D 1 389 ? 124.714 61.293 20.396 1.00 22.78 389 ILE D C 1
ATOM 12712 O O . ILE D 1 389 ? 125.048 60.584 19.433 1.00 23.29 389 ILE D O 1
ATOM 12717 N N . LYS D 1 390 ? 124.349 60.799 21.574 1.00 21.14 390 LYS D N 1
ATOM 12718 C CA . LYS D 1 390 ? 124.205 59.372 21.798 1.00 22.88 390 LYS D CA 1
ATOM 12719 C C . LYS D 1 390 ? 122.828 59.110 22.399 1.00 23.99 390 LYS D C 1
ATOM 12720 O O . LYS D 1 390 ? 122.633 59.296 23.604 1.00 25.17 390 LYS D O 1
ATOM 12726 N N . THR D 1 391 ? 121.864 58.708 21.566 1.00 24.66 391 THR D N 1
ATOM 12727 C CA . THR D 1 391 ? 120.524 58.390 22.064 1.00 24.17 391 THR D CA 1
ATOM 12728 C C . THR D 1 391 ? 119.934 57.093 21.582 1.00 22.63 391 THR D C 1
ATOM 12729 O O . THR D 1 391 ? 118.714 56.990 21.518 1.00 23.69 391 THR D O 1
ATOM 12733 N N . GLY D 1 392 ? 120.753 56.126 21.211 1.00 22.64 392 GLY D N 1
ATOM 12734 C CA . GLY D 1 392 ? 120.225 54.787 21.041 1.00 20.50 392 GLY D CA 1
ATOM 12735 C C . GLY D 1 392 ? 120.161 54.290 19.619 1.00 24.92 392 GLY D C 1
ATOM 12736 O O . GLY D 1 392 ? 120.556 54.975 18.667 1.00 26.21 392 GLY D O 1
ATOM 12737 N N . ALA D 1 393 ? 119.669 53.068 19.485 1.00 21.61 393 ALA D N 1
ATOM 12738 C CA . ALA D 1 393 ? 119.434 52.480 18.194 1.00 23.17 393 ALA D CA 1
ATOM 12739 C C . ALA D 1 393 ? 118.299 53.245 17.542 1.00 25.71 393 ALA D C 1
ATOM 12740 O O . ALA D 1 393 ? 117.553 53.957 18.218 1.00 20.02 393 ALA D O 1
ATOM 12742 N N . PRO D 1 394 ? 118.164 53.113 16.217 1.00 25.37 394 PRO D N 1
ATOM 12743 C CA . PRO D 1 394 ? 116.946 53.634 15.596 1.00 20.68 394 PRO D CA 1
ATOM 12744 C C . PRO D 1 394 ? 115.780 52.650 15.766 1.00 24.27 394 PRO D C 1
ATOM 12745 O O . PRO D 1 394 ? 115.162 52.253 14.780 1.00 23.79 394 PRO D O 1
ATOM 12749 N N . SER D 1 395 ? 115.519 52.239 17.010 1.00 24.41 395 SER D N 1
ATOM 12750 C CA . SER D 1 395 ? 114.299 51.510 17.363 1.00 26.74 395 SER D CA 1
ATOM 12751 C C . SER D 1 395 ? 113.905 51.823 18.814 1.00 25.42 395 SER D C 1
ATOM 12752 O O . SER D 1 395 ? 114.766 52.165 19.634 1.00 24.60 395 SER D O 1
ATOM 12755 N N . ARG D 1 396 ? 112.616 51.685 19.129 1.00 21.53 396 ARG D N 1
ATOM 12756 C CA . ARG D 1 396 ? 112.059 52.164 20.396 1.00 23.13 396 ARG D CA 1
ATOM 12757 C C . ARG D 1 396 ? 111.873 53.666 20.325 1.00 22.96 396 ARG D C 1
ATOM 12758 O O . ARG D 1 396 ? 112.835 54.411 20.082 1.00 19.72 396 ARG D O 1
ATOM 12766 N N . THR D 1 397 ? 110.630 54.106 20.531 1.00 22.85 397 THR D N 1
ATOM 12767 C CA . THR D 1 397 ? 110.308 55.528 20.523 1.00 19.39 397 THR D CA 1
ATOM 12768 C C . THR D 1 397 ? 111.094 56.286 21.593 1.00 21.79 397 THR D C 1
ATOM 12769 O O . THR D 1 397 ? 111.389 57.451 21.416 1.00 20.54 397 THR D O 1
ATOM 12773 N N . ASP D 1 398 ? 111.465 55.618 22.683 1.00 23.14 398 ASP D N 1
ATOM 12774 C CA . ASP D 1 398 ? 112.304 56.259 23.682 1.00 25.03 398 ASP D CA 1
ATOM 12775 C C . ASP D 1 398 ? 113.643 56.735 23.102 1.00 21.34 398 ASP D C 1
ATOM 12776 O O . ASP D 1 398 ? 114.266 57.641 23.633 1.00 23.80 398 ASP D O 1
ATOM 12781 N N . ARG D 1 399 ? 114.078 56.128 22.008 1.00 23.71 399 ARG D N 1
ATOM 12782 C CA . ARG D 1 399 ? 115.255 56.607 21.303 1.00 20.41 399 ARG D CA 1
ATOM 12783 C C . ARG D 1 399 ? 114.817 57.457 20.130 1.00 20.59 399 ARG D C 1
ATOM 12784 O O . ARG D 1 399 ? 115.222 58.620 20.000 1.00 23.09 399 ARG D O 1
ATOM 12792 N N . VAL D 1 400 ? 113.974 56.869 19.283 1.00 22.84 400 VAL D N 1
ATOM 12793 C CA . VAL D 1 400 ? 113.554 57.474 18.018 1.00 20.28 400 VAL D CA 1
ATOM 12794 C C . VAL D 1 400 ? 112.875 58.837 18.172 1.00 21.89 400 VAL D C 1
ATOM 12795 O O . VAL D 1 400 ? 112.863 59.637 17.236 1.00 21.83 400 VAL D O 1
ATOM 12799 N N . ALA D 1 401 ? 112.303 59.106 19.340 1.00 21.35 401 ALA D N 1
ATOM 12800 C CA . ALA D 1 401 ? 111.639 60.382 19.549 1.00 22.48 401 ALA D CA 1
ATOM 12801 C C . ALA D 1 401 ? 112.680 61.508 19.500 1.00 22.70 401 ALA D C 1
ATOM 12802 O O . ALA D 1 401 ? 112.368 62.641 19.136 1.00 20.71 401 ALA D O 1
ATOM 12804 N N . LYS D 1 402 ? 113.918 61.191 19.866 1.00 19.98 402 LYS D N 1
ATOM 12805 C CA . LYS D 1 402 ? 114.986 62.180 19.820 1.00 18.52 402 LYS D CA 1
ATOM 12806 C C . LYS D 1 402 ? 115.407 62.398 18.377 1.00 19.28 402 LYS D C 1
ATOM 12807 O O . LYS D 1 402 ? 115.647 63.529 17.951 1.00 18.85 402 LYS D O 1
ATOM 12813 N N . TYR D 1 403 ? 115.497 61.311 17.624 1.00 22.12 403 TYR D N 1
ATOM 12814 C CA . TYR D 1 403 ? 115.831 61.402 16.207 1.00 20.91 403 TYR D CA 1
ATOM 12815 C C . TYR D 1 403 ? 114.752 62.186 15.452 1.00 21.45 403 TYR D C 1
ATOM 12816 O O . TYR D 1 403 ? 115.061 63.062 14.633 1.00 22.89 403 TYR D O 1
ATOM 12825 N N . ASN D 1 404 ? 113.488 61.913 15.757 1.00 19.31 404 ASN D N 1
ATOM 12826 C CA . ASN D 1 404 ? 112.402 62.653 15.123 1.00 20.26 404 ASN D CA 1
ATOM 12827 C C . ASN D 1 404 ? 112.486 64.150 15.437 1.00 20.62 404 ASN D C 1
ATOM 12828 O O . ASN D 1 404 ? 112.287 64.985 14.555 1.00 20.88 404 ASN D O 1
ATOM 12833 N N . GLN D 1 405 ? 112.790 64.491 16.688 1.00 19.70 405 GLN D N 1
ATOM 12834 C CA . GLN D 1 405 ? 112.992 65.900 17.036 1.00 20.85 405 GLN D CA 1
ATOM 12835 C C . GLN D 1 405 ? 114.158 66.504 16.224 1.00 21.26 405 GLN D C 1
ATOM 12836 O O . GLN D 1 405 ? 114.047 67.601 15.690 1.00 19.90 405 GLN D O 1
ATOM 12842 N N . LEU D 1 406 ? 115.267 65.781 16.105 1.00 19.68 406 LEU D N 1
ATOM 12843 C CA . LEU D 1 406 ? 116.367 66.281 15.284 1.00 21.67 406 LEU D CA 1
ATOM 12844 C C . LEU D 1 406 ? 115.925 66.518 13.825 1.00 21.12 406 LEU D C 1
ATOM 12845 O O . LEU D 1 406 ? 116.296 67.528 13.215 1.00 22.01 406 LEU D O 1
ATOM 12850 N N . LEU D 1 407 ? 115.152 65.591 13.268 1.00 18.39 407 LEU D N 1
ATOM 12851 C CA . LEU D 1 407 ? 114.539 65.816 11.950 1.00 23.07 407 LEU D CA 1
ATOM 12852 C C . LEU D 1 407 ? 113.747 67.125 11.898 1.00 22.31 407 LEU D C 1
ATOM 12853 O O . LEU D 1 407 ? 113.926 67.924 10.976 1.00 25.66 407 LEU D O 1
ATOM 12858 N N . ARG D 1 408 ? 112.872 67.346 12.875 1.00 18.62 408 ARG D N 1
ATOM 12859 C CA . ARG D 1 408 ? 112.092 68.594 12.913 1.00 23.03 408 ARG D CA 1
ATOM 12860 C C . ARG D 1 408 ? 112.997 69.824 12.953 1.00 23.11 408 ARG D C 1
ATOM 12861 O O . ARG D 1 408 ? 112.732 70.849 12.297 1.00 19.66 408 ARG D O 1
ATOM 12869 N N . ILE D 1 409 ? 114.070 69.728 13.729 1.00 22.45 409 ILE D N 1
ATOM 12870 C CA . ILE D 1 409 ? 114.929 70.886 13.930 1.00 20.10 409 ILE D CA 1
ATOM 12871 C C . ILE D 1 409 ? 115.655 71.193 12.626 1.00 23.30 409 ILE D C 1
ATOM 12872 O O . ILE D 1 409 ? 115.716 72.333 12.185 1.00 24.22 409 ILE D O 1
ATOM 12877 N N . GLU D 1 410 ? 116.192 70.162 11.996 1.00 22.80 410 GLU D N 1
ATOM 12878 C CA . GLU D 1 410 ? 116.917 70.361 10.754 1.00 25.71 410 GLU D CA 1
ATOM 12879 C C . GLU D 1 410 ? 116.012 70.988 9.717 1.00 23.51 410 GLU D C 1
ATOM 12880 O O . GLU D 1 410 ? 116.432 71.837 8.949 1.00 22.14 410 GLU D O 1
ATOM 12886 N N . ASP D 1 411 ? 114.765 70.538 9.706 1.00 26.93 411 ASP D N 1
ATOM 12887 C CA . ASP D 1 411 ? 113.779 70.939 8.713 1.00 29.00 411 ASP D CA 1
ATOM 12888 C C . ASP D 1 411 ? 113.450 72.415 8.888 1.00 26.90 411 ASP D C 1
ATOM 12889 O O . ASP D 1 411 ? 113.352 73.174 7.922 1.00 29.73 411 ASP D O 1
ATOM 12894 N N . GLN D 1 412 ? 113.289 72.814 10.139 1.00 26.66 412 GLN D N 1
ATOM 12895 C CA . GLN D 1 412 ? 112.992 74.190 10.470 1.00 25.01 412 GLN D CA 1
ATOM 12896 C C . GLN D 1 412 ? 114.195 75.099 10.211 1.00 25.95 412 GLN D C 1
ATOM 12897 O O . GLN D 1 412 ? 114.025 76.223 9.772 1.00 26.68 412 GLN D O 1
ATOM 12903 N N . LEU D 1 413 ? 115.406 74.621 10.478 1.00 20.93 413 LEU D N 1
ATOM 12904 C CA . LEU D 1 413 ? 116.603 75.413 10.198 1.00 21.51 413 LEU D CA 1
ATOM 12905 C C . LEU D 1 413 ? 116.789 75.587 8.692 1.00 24.38 413 LEU D C 1
ATOM 12906 O O . LEU D 1 413 ? 117.507 76.479 8.239 1.00 23.33 413 LEU D O 1
ATOM 12911 N N . ALA D 1 414 ? 116.164 74.707 7.922 1.00 25.37 414 ALA D N 1
ATOM 12912 C CA . ALA D 1 414 ? 116.210 74.781 6.466 1.00 24.53 414 ALA D CA 1
ATOM 12913 C C . ALA D 1 414 ? 117.633 74.912 5.908 1.00 24.37 414 ALA D C 1
ATOM 12914 O O . ALA D 1 414 ? 118.484 74.045 6.125 1.00 28.20 414 ALA D O 1
ATOM 12916 N N . GLU D 1 415 ? 117.889 76.006 5.204 1.00 26.95 415 GLU D N 1
ATOM 12917 C CA . GLU D 1 415 ? 119.174 76.217 4.543 1.00 34.15 415 GLU D CA 1
ATOM 12918 C C . GLU D 1 415 ? 120.329 76.508 5.492 1.00 30.50 415 GLU D C 1
ATOM 12919 O O . GLU D 1 415 ? 121.483 76.316 5.124 1.00 31.21 415 GLU D O 1
ATOM 12925 N N . THR D 1 416 ? 120.040 76.988 6.697 1.00 24.28 416 THR D N 1
ATOM 12926 C CA . THR D 1 416 ? 121.118 77.283 7.637 1.00 24.85 416 THR D CA 1
ATOM 12927 C C . THR D 1 416 ? 121.626 76.034 8.375 1.00 25.37 416 THR D C 1
ATOM 12928 O O . THR D 1 416 ? 122.698 76.044 8.981 1.00 25.09 416 THR D O 1
ATOM 12932 N N . ALA D 1 417 ? 120.863 74.952 8.305 1.00 26.38 417 ALA D N 1
ATOM 12933 C CA . ALA D 1 417 ? 121.271 73.711 8.947 1.00 24.96 417 ALA D CA 1
ATOM 12934 C C . ALA D 1 417 ? 122.663 73.277 8.486 1.00 23.02 417 ALA D C 1
ATOM 12935 O O . ALA D 1 417 ? 122.988 73.323 7.301 1.00 23.49 417 ALA D O 1
ATOM 12937 N N . GLN D 1 418 ? 123.492 72.875 9.439 1.00 24.06 418 GLN D N 1
ATOM 12938 C CA . GLN D 1 418 ? 124.794 72.301 9.122 1.00 24.60 418 GLN D CA 1
ATOM 12939 C C . GLN D 1 418 ? 124.935 70.900 9.713 1.00 23.46 418 GLN D C 1
ATOM 12940 O O . GLN D 1 418 ? 124.258 70.546 10.692 1.00 22.96 418 GLN D O 1
ATOM 12946 N N . TYR D 1 419 ? 125.791 70.102 9.083 1.00 23.22 419 TYR D N 1
ATOM 12947 C CA . TYR D 1 419 ? 126.125 68.759 9.550 1.00 25.82 419 TYR D CA 1
ATOM 12948 C C . TYR D 1 419 ? 127.567 68.479 9.130 1.00 26.71 419 TYR D C 1
ATOM 12949 O O . TYR D 1 419 ? 127.879 68.470 7.932 1.00 23.82 419 TYR D O 1
ATOM 12958 N N . HIS D 1 420 ? 128.450 68.281 10.108 1.00 25.39 420 HIS D N 1
ATOM 12959 C CA . HIS D 1 420 ? 129.892 68.281 9.833 1.00 24.65 420 HIS D CA 1
ATOM 12960 C C . HIS D 1 420 ? 130.554 66.919 9.671 1.00 28.75 420 HIS D C 1
ATOM 12961 O O . HIS D 1 420 ? 131.763 66.852 9.435 1.00 28.52 420 HIS D O 1
ATOM 12968 N N . GLY D 1 421 ? 129.780 65.845 9.810 1.00 23.74 421 GLY D N 1
ATOM 12969 C CA . GLY D 1 421 ? 130.312 64.508 9.644 1.00 24.04 421 GLY D CA 1
ATOM 12970 C C . GLY D 1 421 ? 131.587 64.257 10.429 1.00 26.91 421 GLY D C 1
ATOM 12971 O O . GLY D 1 421 ? 131.639 64.445 11.647 1.00 27.13 421 GLY D O 1
ATOM 12972 N N . ILE D 1 422 ? 132.625 63.826 9.723 1.00 28.86 422 ILE D N 1
ATOM 12973 C CA . ILE D 1 422 ? 133.919 63.545 10.333 1.00 26.50 422 ILE D CA 1
ATOM 12974 C C . ILE D 1 422 ? 134.558 64.802 10.968 1.00 29.81 422 ILE D C 1
ATOM 12975 O O . ILE D 1 422 ? 135.279 64.701 11.972 1.00 28.19 422 ILE D O 1
ATOM 12980 N N . ASN D 1 423 ? 134.297 65.981 10.400 1.00 26.42 423 ASN D N 1
ATOM 12981 C CA . ASN D 1 423 ? 134.849 67.227 10.961 1.00 29.41 423 ASN D CA 1
ATOM 12982 C C . ASN D 1 423 ? 134.260 67.627 12.318 1.00 28.45 423 ASN D C 1
ATOM 12983 O O . ASN D 1 423 ? 134.750 68.546 12.983 1.00 28.29 423 ASN D O 1
ATOM 12988 N N . SER D 1 424 ? 133.206 66.937 12.726 1.00 24.51 424 SER D N 1
ATOM 12989 C CA . SER D 1 424 ? 132.644 67.156 14.046 1.00 28.03 424 SER D CA 1
ATOM 12990 C C . SER D 1 424 ? 133.694 66.856 15.131 1.00 24.40 424 SER D C 1
ATOM 12991 O O . SER D 1 424 ? 133.581 67.341 16.255 1.00 25.09 424 SER D O 1
ATOM 12994 N N . PHE D 1 425 ? 134.705 66.056 14.791 1.00 23.82 425 PHE D N 1
ATOM 12995 C CA . PHE D 1 425 ? 135.715 65.625 15.769 1.00 23.53 425 PHE D CA 1
ATOM 12996 C C . PHE D 1 425 ? 136.878 66.606 15.837 1.00 23.83 425 PHE D C 1
ATOM 12997 O O . PHE D 1 425 ? 138.016 66.270 15.494 1.00 24.38 425 PHE D O 1
ATOM 13005 N N . TYR D 1 426 ? 136.591 67.816 16.295 1.00 23.49 426 TYR D N 1
ATOM 13006 C CA . TYR D 1 426 ? 137.621 68.837 16.431 1.00 26.26 426 TYR D CA 1
ATOM 13007 C C . TYR D 1 426 ? 138.618 68.476 17.529 1.00 23.34 426 TYR D C 1
ATOM 13008 O O . TYR D 1 426 ? 139.586 69.178 17.721 1.00 23.34 426 TYR D O 1
ATOM 13017 N N . ASN D 1 427 ? 138.371 67.387 18.254 1.00 23.48 427 ASN D N 1
ATOM 13018 C CA . ASN D 1 427 ? 139.341 66.895 19.236 1.00 27.56 427 ASN D CA 1
ATOM 13019 C C . ASN D 1 427 ? 140.431 65.989 18.619 1.00 25.76 427 ASN D C 1
ATOM 13020 O O . ASN D 1 427 ? 141.337 65.536 19.308 1.00 31.89 427 ASN D O 1
ATOM 13025 N N . LEU D 1 428 ? 140.345 65.745 17.317 1.00 23.89 428 LEU D N 1
ATOM 13026 C CA . LEU D 1 428 ? 141.241 64.817 16.640 1.00 25.77 428 LEU D CA 1
ATOM 13027 C C . LEU D 1 428 ? 141.838 65.456 15.384 1.00 34.28 428 LEU D C 1
ATOM 13028 O O . LEU D 1 428 ? 141.163 66.228 14.688 1.00 33.19 428 LEU D O 1
#

Sequence (1712 aa):
MPYIVDVYAREVLDSRGNPTVEVEVYTETGAFGRALVPSGASTGEYEAVELRDGDKDRYLGKGVLTAVNNVNEIIAPELLGFDVTEQNAIDQLLIELDGTENKGKLGANAILGVSMACARAAADFLQIPLYQYLGGFNSKTLPVPMMNIVNGGEHADNNVDIQEFMIMPVGAPNFREALRMGAQIFHSLKSVLSAKGLNTAVGDEGGFAPNLGSNEEALQTIVEAIEKAGFKPGEEVKLAMDAASSEFYNKEDGKYHLSGEGVVKTSAEMVDWYEELVSKYPIISIEDGLDENDWEGHKLLTERLGKKVQLVGDDLFVTNTKKLSEGIKNGVGNSILIKVNQIGTLTETFDAIEMAKRAGYTAVISHRSGETEDSTIADIAVATNAGQIKTGAPSRTDRVAKYNQLLRIEDQLAETAQYHGINSFYNLMPYIVDVYAREVLDSRGNPTVEVEVYTETGAFGRALVPSGASTGEYEAVELRDGDKDRYLGKGVLTAVNNVNEIIAPELLGFDVTEQNAIDQLLIELDGTENKGKLGANAILGVSMACARAAADFLQIPLYQYLGGFNSKTLPVPMMNIVNGGEHADNNVDIQEFMIMPVGAPNFREALRMGAQIFHSLKSVLSAKGLNTAVGDEGGFAPNLGSNEEALQTIVEAIEKAGFKPGEEVKLAMDAASSEFYNKEDGKYHLSGEGVVKTSAEMVDWYEELVSKYPIISIEDGLDENDWEGHKLLTERLGKKVQLVGDDLFVTNTKKLSEGIKNGVGNSILIKVNQIGTLTETFDAIEMAKRAGYTAVISHRSGETEDSTIADIAVATNAGQIKTGAPSRTDRVAKYNQLLRIEDQLAETAQYHGINSFYNLMPYIVDVYAREVLDSRGNPTVEVEVYTETGAFGRALVPSGASTGEYEAVELRDGDKDRYLGKGVLTAVNNVNEIIAPELLGFDVTEQNAIDQLLIELDGTENKGKLGANAILGVSMACARAAADFLQIPLYQYLGGFNSKTLPVPMMNIVNGGEHADNNVDIQEFMIMPVGAPNFREALRMGAQIFHSLKSVLSAKGLNTAVGDEGGFAPNLGSNEEALQTIVEAIEKAGFKPGEEVKLAMDAASSEFYNKEDGKYHLSGEGVVKTSAEMVDWYEELVSKYPIISIEDGLDENDWEGHKLLTERLGKKVQLVGDDLFVTNTKKLSEGIKNGVGNSILIKVNQIGTLTETFDAIEMAKRAGYTAVISHRSGETEDSTIADIAVATNAGQIKTGAPSRTDRVAKYNQLLRIEDQLAETAQYHGINSFYNLMPYIVDVYAREVLDSRGNPTVEVEVYTETGAFGRALVPSGASTGEYEAVELRDGDKDRYLGKGVLTAVNNVNEIIAPELLGFDVTEQNAIDQLLIELDGTENKGKLGANAILGVSMACARAAADFLQIPLYQYLGGFNSKTLPVPMMNIVNGGEHADNNVDIQEFMIMPVGAPNFREALRMGAQIFHSLKSVLSAKGLNTAVGDEGGFAPNLGSNEEALQTIVEAIEKAGFKPGEEVKLAMDAASSEFYNKEDGKYHLSGEGVVKTSAEMVDWYEELVSKYPIISIEDGLDENDWEGHKLLTERLGKKVQLVGDDLFVTNTKKLSEGIKNGVGNSILIKVNQIGTLTETFDAIEMAKRAGYTAVISHRSGETEDSTIADIAVATNAGQIKTGAPSRTDRVAKYNQLLRIEDQLAETAQYHGINSFYNL